Protein 5OCM (pdb70)

B-factor: mean 20.22, std 7.15, range [7.53, 66.17]

InterPro domains:
  IPR006115 6-phosphogluconate dehydrogenase, NADP-binding [PF03446] (6-160)
  IPR013328 6-phosphogluconate dehydrogenase, domain 2 [G3DSA:1.10.1040.10] (162-289)
  IPR015815 3-hydroxyisobutyrate dehydrogenase-related [PIRSF000103] (5-288)
  IPR036291 NAD(P)-binding domain superfamily [SSF51735] (5-160)
  IPR048666 NADPH-dependent reductive aminase-like, C-terminal domain [PF21761] (162-287)
  IPR051265 HIBADH-related NP60 subfamily [PTHR43580] (4-285)

CATH classification: 3.40.50.720 (+1 more: 1.10.1040.10)

Organism: Streptosporangium roseum (strain ATCC 12428 / DSM 43021 / JCM 3005 / KCTC 9067 / NCIMB 10171 / NRRL 2505 / NI 9100) (NCBI:txid479432)

Secondary structure (DSSP, 8-state):
---SEEEE--SHHHHHHHHHHHHTT--EEEE-SSSSS-HHHHHTT-EE-SSHHHHHHT-SEEEE--SSHHHHHHHHGGGTTTTTTSEEEE-----HHHHHHHHHHHHHTT-EEEEEEEES-TTTTTEEEEEEEEES-HHHHHHHHHHHGGGEEEEEEEES-TTHHHHHHHHHHHHHHHHHHHHHHHHHHHHTTT--HHHHHHHHHHHHHHHHHHHHHHHHHHHHT----SS-BHHHHHHHHHHHHHHHHHHT---HHHHHHHHHHHHHHHTT-TTSBGGGGHHHHSS---/----SEEEE--SHHHHHHHHHHHHTT--EEEE-SSTTS-HHHHHTT-EE-SSHHHHHHT-SEEEE--SSHHHHHHHHGGGTTTTTTSEEEE-----HHHHHHHHHHHHHTT-EEEEEEEES-TTTTTSTT-EEEEES-HHHHHHHHHHHGGG-TEEEEEES-TTHHHHHHHHHHHHHHHHHHHHHHHHHHHHTTT--HHHHHHHHHHHHHHHHHHHHHHHHHHHHT----SS-BHHHHHHHHHHHHHHHHHHT---HHHHHHHHHHHHHHHTT-TTSBGGGGHHHHSS--/---SEEEE--SHHHHHHHHHHHHTT--EEEE-SSTTS-HHHHHTT-EE-SSHHHHHHT-SEEEE--SSHHHHHHHHGGGTTTTTTSEEEE-----HHHHHHHHHHHHHTT-EEEEEEEES-TTTTTSTT-EEEEES-HHHHHHHHHHHGGG-TEEEEEES-TTHHHHHHHHHHHHHHHHHHHHHHHHHHHHTTT--HHHHHHHHHHHHHHHHHHHHHHHHHHHHT----SS-BHHHHHHHHHHHHHHHHHHT---HHHHHHHHHHHHHHHTT-TTSBGGGGHHHHS--/----SEEEE--SHHHHHHHHHHHHTT--EEEE-SSSSS-HHHHHTT-EE-SSHHHHHHT-SEEEE--SSHHHHHHHHGGGTTTTTTSEEEE-----HHHHHHHHHHHHHTT-EEEEEEEES-TTTTTEEEEEEEEES-HHHHHHHHHHHGGGEEEEEEEES-TTHHHHHHHHHHHHHHHHHHHHHHHHHHHHTTT--HHHHHHHHHHHHHHHHHHHHHHHHHHHHT----SS-BHHHHHHHHHHHHHHHHHHT---HHHHHHHHHHHHHHHTT-TTSBGGGGHHHHSS--/---SEEEE--SHHHHHHHHHHHHTT--EEEE-SSTTS-HHHHHTT-EE-SSHHHHHHT-SEEEE--SSHHHHHHHHGGGTTTTTTSEEEE-----HHHHHHHHHHHHHTT-EEEEEEEES-TTTTTEEEEEEEEES-HHHHHHHHHHHGGGEEEEEEEES-TTHHHHHHHHHHHHHHHHHHHHHHHHHHHHTTT--HHHHHHHHHHHHHHHHHHHHHHHHHHHHT--B-SS-BHHHHHHHHHHHHHHHHHHT---HHHHHHHHHHHHHHHTT-TTBBGGGGHHHH-/--SEEEE--SHHHHHHHHHHHHTT--EEEE-SSSSS-HHHHHHT-EE-SSHHHHHHH-SEEEE--SSHHHHHHHHGGGTTTTTTSEEEE-----HHHHHHHHHHHHHTT-EEEEEEEES-TTTTTSTT-EEEEES-HHHHHHHHHHHGGG-TEEEEEES-TTHHHHHHHHHHHHHHHHHHHHHHHHHHHHTTT--HHHHHHHHHHHHHHHHHHHHHHHHHHHHT--B-SS-BHHHHHHHHHHHHHHHHHHT---HHHHHHHHHHHHHHHTT-TTBBGGGGHHHHSS--

Foldseek 3Di:
DAWAEEEEAQDLQSVLQLVLLLVVPTAYEYEYPDPDSCVVVVVSPYHYDPALLRRLLRHQEYEYEHAELVVVCVSCVVCLPSQVNHEYEYAYADALVSQVVVVVVCVVSVHFYKYKYWPDGSVCFQDAPTAMEIEADPVVCVVCVVSVCSRYVNYYYDYHRRRPRNVVRVVVVVVVCLLVVVLVLVQLLVVLVVQHSVNCVVVSVVVVVVVVVVVVVLVVCVVVVHFAAPDAFLLRVLVVLVVVQVSCVVSVHDNVSSVVVNVLSVVCVVVVRRRGHPSNSVVSVPDDDD/DAAWAEEEEAQDQQSVLLLVLLLVVPTAYEYEYPDPDRCPVVVVSPHHYDPALQRRLLRHLEYEYEHAELVVVCVSCVVNLVSQANGEYEYAYADALVSQVVVVVVNVVSNHFYKYKYWPDGSVCFQDAPTAMEIEADPVVCVVCVVSVCSRYVNYDYDYHRRRPRNVVRVVVVVVVCLLVVVLVQVQLLVVLVPQHSVNCVVVSVVVVVVVVVVVVVLVVCVVVVHFAAPDAFLLRVLVVLVVVQVSCVVSVHDNVSSVVVNVLSVVCVVVVRRRGHPSNSVVSVPDDD/DAWAEEEEAQDQQSVLQLVLLLVVPTAYEYEYPDPDSCPVVVVSPYHYDPALLRRLLRHQEYEYEHAELVVVCVSCVVCLPSQVNHEYEYAYADALVSQVVVVVVCVVSVHHYKYKYWPDGSVCFQDQPTAMEIEADPVVCVVCVVSVCSRYVNYYYDYHRRRVRNVVRVVVVVVVCLLVVVLVLVQLLVVLVVQHSVNCVVVSVVVVVVVVVVVVVLVVCLVVVHFAAPDAFLLRVLVVLVVVQVSCVVSVHDNPSSVVVNVLSVVCVVVVRRRGHPSNSVVSVPDD/DLAWAEEEEAQDQQSVLQLVLLLVVPTAYEYEYPDPDSCPVVVVSPYHYDPALLRRLLRHLEYEYEHAELVVVCVSCVVNLQSQANGEYEYAYADALVSQVVVVVVNVVSNHFYKYKYWPDGSVCFQDAPTAMEIEADPVVCVVCVVSVCSRYVNYYYDYHRRRPRNVVRVVVVVVVCLLVVVLVQVQLLVVLVPQHSVNCVVVSVVVVVVVVVVVVVLVVCVVVVHFAAPDAFLLRVLVVLVVVQVSCVVSVHDNVSSVVVNVLSVVCVVVVRRRGHPSNSVVSVPDDD/DAWAEEEEAQDQQSVLQLVLLLVVPTAYEYEYPDPDSCPVVVVSRHHYDPALQRRLLRHQEYEYEHAELVVVCVSCVVNLVSQANHEYEYAYADALVSQVVVVVVNVVSNHFYKYKYWPDGSVCFQDAPTAMEIEADPVVCVVCVVSVCSRYVNYYYDYHRRRVRNVVRVVVVVVVCLLVVVLVLVQLLVVLVVQHSVNCVVVSVVVVVVVVVVVVVLVVCLVVVHFAAPDAFLLRVLVVLVVVQVSCVVSVHDNVSSVVVNVLSVVCVVVVRRRGHPSNSVVSVD/DWAEEEEAQDLQSVLQLVLLLVVPTAYEYEYPDPDSCVVVVVSHYHYAPALLRRLLPHLEYEYEHAELVVVCVSCVVNLVSQANGEYEYAYADALVSQVVVVVVNVVSNHFYKYKYWPDGSVCFQEAPTAMEIEADPVVCVVCVVSVCSRYVNYDYDYHRRRPRNVVRVVVVVVVCLLVVVLVQVQLLVCLVPQHSVNCVVVSVVVVVVVVVVVVVLVVCLVVVHFACPDAFLLRVLVVLVVVQVSCVVSVHDNVSSVVVNVLSVVCVVVVRRRGHPSNSVVSVPDDD

Sequence (1732 aa):
RDTDVTVLGLGLMGQALAGAFLKDGHATTVWNRSEGKAGQLAEQGAVLASSARDAAEASPLVVVCVSDHAAVRAVLDPLGDVLAGRVLVNLTSGTSEQARATAEWAAERGITYLDGAIMAIPQVVGTADAFLLYSGPEAAYEAHEPTLRSLGAGTTYLGADHGLSSLYDVALLGIMWGTLNSSFLHGAALLGTAKVEATTFAPFANRWIEAVTGFVSAYAGQVDQGAYPALDATIDTHVATVDHLIHESEAAGVNTELPRLVRTLADRALAGGQGGLGYAAMIEQFRSPSAMRDTDVTVLGLGLMGQALAGAFLKDGHATTVWNRSEGKAGQLAEQGAVLASSARDAAEASPLVVVCVSDHAAVRAVLDPLGDVLAGRVLVNLTSGTSEQARATAEWAAERGITYLDGAIMAIPQVVGTADAFLLYSGPEAAYEAHEPTLRSLGAGTTYLGADHGLSSLYDVALLGIMWGTLNSSFLHGAALLGTAKVEATTFAPFANRWIEAVTGFVSAYAGQVDQGAYPALDATIDTHVATVDHLIHESEAAGVNTELPRLVRTLADRALAGGQGGLGYAAMIEQFRSPSRDTDVTVLGLGLMGQALAGAFLKDGHATTVWNRSEGKAGQLAEQGAVLASSARDAAEASPLVVVCVSDHAAVRAVLDPLGDVLAGRVLVNLTSGTSEQARATAEWAAERGITYLDGAIMAIPQVVGTADAFLLYSGPEAAYEAHEPTLRSLGAGTTYLGADHGLSSLYDVALLGIMWGTLNSFLHGAALLGTAKVEATTFAPFANRWIEAVTGFVSAYAGQVDQGAYPALDATIDTHVATVDHLIHESEAAGVNTELPRLVRTLADRALAGGQGGLGYAAMIEQFRSPMRDTDVTVLGLGLMGQALAGAFLKDGHATTVWNRSEGKAGQLAEQGAVLASSARDAAEASPLVVVCVSDHAAVRAVLDPLGDVLAGRVLVNLTSGTSEQARATAEWAAERGITYLDGAIMAIPQVVGTADAFLLYSGPEAAYEAHEPTLRSLGAGTTYLGADHGLSSLYDVALLGIMWGTLNSFLHGAALLGTAKVEATTFAPFANRWIEAVTGFVSAYAGQVDQGAYPALDATIDTHVATVDHLIHESEAAGVNTELPRLVRTLADRALAGGQGGLGYAAMIEQFRSPSRDTDVTVLGLGLMGQALAGAFLKDGHATTVWNRSEGKAGQLAEQGAVLASSARDAAEASPLVVVCVSDHAAVRAVLDPLGDVLAGRVLVNLTSGTSEQARATAEWAAERGITYLDGAIMAIPQVVGTADAFLLYSGPEAAYEAHEPTLRSLGAGTTYLGADHGLSSLYDVALLGIMWGTLNSFLHGAALLGTAKVEATTFAPFANRWIEAVTGFVSAYAGQVDQGAYPALDATIDTHVATVDHLIHESEAAGVNTELPRLVRTLADRALAGGQGGLGYAAMIEQFRDTDVTVLGLGLMGQALAGAFLKDGHATTVWNRSEGKAGQLAEQGAVLASSARDAAEASPLVVVCVSDHAAVRAVLDPLGDVLAGRVLVNLTSGTSEQARATAEWAAERGITYLDGAIMAIPQVVGTADAFLLYSGPEAAYEAHEPTLRSLGAGTTYLGADHGLSSLYDVALLGIMWGTLNSFLHGAALLGTAKVEATTFAPFANRWIEAVTGFVSAYAGQVDQGAYPALDATIDTHVATVDHLIHESEAAGVNTELPRLVRTLADRALAGGQGGLGYAAMIEQFRSPS

Solvent-accessible surface area: 59428 Å² total; per-residue (Å²): 109,141,12,68,0,0,0,0,3,4,44,84,38,1,65,22,0,0,17,5,0,3,91,55,18,35,35,1,2,1,40,35,212,56,104,80,68,11,50,108,5,40,116,44,22,10,58,92,22,103,40,16,133,65,0,0,76,19,1,74,3,0,0,0,15,34,87,52,25,63,26,1,122,74,23,3,80,102,5,10,132,16,0,61,80,50,16,0,0,8,7,12,38,5,14,8,132,50,6,103,46,6,13,113,36,0,76,122,104,58,6,63,5,0,5,4,4,27,1,12,30,18,104,45,12,9,63,74,110,0,5,0,0,0,0,0,56,93,76,13,11,106,71,37,52,100,29,0,106,6,0,2,44,2,10,37,56,32,15,74,58,35,0,28,0,7,8,10,10,1,1,0,19,8,0,12,0,14,0,0,2,6,0,0,4,1,4,2,0,0,30,73,46,144,19,92,4,39,67,0,4,84,45,0,25,103,6,0,58,26,0,17,43,7,0,54,46,10,0,1,17,12,33,34,48,18,23,15,22,103,14,24,33,0,80,77,13,9,43,14,1,36,16,3,18,103,13,0,102,92,31,37,3,1,13,24,28,2,108,23,13,63,59,0,1,57,75,0,53,94,57,68,28,8,50,61,1,1,0,0,0,0,83,32,0,100,64,91,47,150,139,57,127,12,68,0,0,0,0,2,1,36,84,35,1,64,22,0,0,16,4,0,1,83,54,18,35,37,0,2,1,41,34,212,57,108,79,72,13,48,105,12,42,117,37,21,9,60,94,22,107,40,11,50,60,0,0,104,10,0,72,1,0,0,0,15,33,87,50,34,65,26,1,109,72,18,4,104,91,0,12,140,21,0,53,77,51,15,0,0,8,6,12,39,6,12,12,121,48,6,115,50,6,14,123,49,1,76,102,110,54,7,62,5,0,6,4,5,26,1,12,29,17,104,43,12,11,63,73,109,0,4,0,0,0,0,0,52,97,79,12,14,106,71,32,38,96,26,0,47,7,0,2,74,3,16,34,56,33,16,75,76,38,1,29,0,8,12,10,8,1,1,0,17,8,0,14,1,14,0,0,2,5,0,0,5,1,3,2,0,0,26,70,46,129,21,84,3,35,66,0,4,82,39,0,17,91,6,0,92,29,0,16,43,6,0,56,49,10,0,2,20,11,35,36,48,16,23,17,22,103,11,25,33,0,76,78,12,11,45,15,1,36,16,3,17,101,10,0,104,90,31,39,4,3,17,37,28,2,116,29,13,61,61,0,1,59,78,0,53,94,56,68,23,8,51,61,1,1,0,0,0,0,89,30,1,102,63,96,100,176,129,7,70,0,0,0,0,3,3,43,86,34,1,68,22,0,0,14,5,0,1,84,56,18,35,28,1,3,1,41,34,210,56,169,79,67,12,48,107,10,41,117,36,18,9,44,93,21,104,41,15,132,71,0,0,81,15,0,73,3,0,0,0,16,35,88,55,21,58,28,1,116,75,22,3,81,91,4,11,134,15,0,63,82,51,17,0,0,8,7,12,38,6,13,8,138,49,5,104,49,7,12,114,36,0,76,122,105,62,7,54,6,0,5,4,5,25,1,11,31,18,103,43,13,9,63,73,110,0,5,0,0,0,0,0,56,97,79,10,12,90,71,37,52,98,29,0,107,6,0,1,43,2,10,32,56,32,15,74,55,35,0,24,0,8,9,9,10,1,2,0,19,8,0,14,0,13,0,0,1,5,0,0,4,2,3,1,0,0,26,69,46,138,22,92,4,36,66,0,5,82,40,0,18,91,6,0,92,30,0,17,44,7,0,53,42,9,0,0,18,10,35,34,49,16,21,14,22,96,10,22,31,0,78,79,12,10,41,12,1,33,14,2,9,98,12,0,88,88,34,36,3,2,19,38,29,3,115,29,13,66,62,0,2,59,87,0,55,94,57,69,26,9,51,59,1,2,0,0,0,0,85,27,0,101,69,137,214,163,112,12,70,0,0,0,0,3,3,42,82,35,1,66,22,0,0,15,5,0,1,83,56,18,35,36,1,2,1,45,35,204,58,167,81,54,10,47,106,10,43,117,35,23,10,31,74,15,102,42,14,94,66,0,0,89,16,2,74,1,0,0,0,14,33,86,52,31,73,27,1,67,75,22,2,75,80,6,9,98,15,0,51,76,57,18,0,0,9,6,11,40,6,14,11,123,46,5,120,52,7,14,136,45,0,78,110,78,53,6,54,6,0,5,4,5,27,1,11,29,17,102,44,12,8,64,80,117,0,5,0,0,0,0,0,54,54,81,10,18,65,73,32,56,99,27,0,105,6,0,2,46,19,10,39,72,33,15,75,75,36,2,31,0,8,12,9,8,1,1,0,17,8,0,13,0,14,0,0,2,5,0,0,4,1,4,1,0,0,22,73,46,133,20,86,4,33,66,0,5,83,38,0,19,95,6,0,95,29,0,17,44,8,0,54,47,10,0,2,18,11,35,34,48,16,21,14,22,102,13,25,33,0,76,78,12,10,44,13,1,37,16,3,11,99,10,0,88,89,30,59,15,29,20,53,29,2,106,30,13,60,61,0,1,60,78,0,51,93,57,68,24,8,50,60,1,2,0,0,0,0,88,31,0,100,64,98,104,111,137,10,68,0,0,0,0,3,2,41,88,36,1,64,22,0,0,14,4,0,1,83,53,14,34,35,1,3,1,40,34,210,58,178,78,78,13,47,115,10,41,113,36,22,9,58,94,22,107,41,12,111,65,0,0,77,16,1,72,2,0,0,0,15,33,87,54,30,70,27,1,102,74,17,5,114,91,0,13,140,18,0,54,82,47,16,0,0,8,7,11,39,5,14,7,137,52,5,105,49,7,14,112,51,0,76,122,99,55,6,54,5,0,4,3,4,26,1,13,35,15,102,44,12,9,62,72,111,0,5,0,0,0,0,0,54,92,76,10,12,107,70,37,52,98,28,0,107,7,0,1,44,2,10,35,56,32,15,74,57,35,0,26,0,8,10,10,9,1,1,0,17,8,0,13,0,13,0,0,2,5,0,0,4,1,3,1,0,0,30,74,44,114,18,91,4,36,66,0,4,83,42,0,18,68,6,0,92,30,0,17,43,6,0,54,42,9,0,0,24,10,34,35,47,17,22,12,21,92,9,24,32,0,77,78,13,12,42,12,1,36,15,3,12,100,15,0,85,93,32,36,4,2,19,38,30,1,106,30,14,62,60,0,1,59,93,0,53,94,56,68,25,9,51,58,1,2,0,0,0,0,87,33,0,137,174,18,67,0,0,0,0,3,2,39,87,36,1,58,21,0,0,14,5,0,1,85,56,20,35,39,1,3,1,42,34,210,57,130,77,92,11,46,128,9,41,119,41,22,10,82,91,21,106,41,14,82,77,0,0,47,24,1,73,1,0,0,0,14,33,86,51,32,72,28,1,69,75,21,2,78,93,5,9,116,28,0,53,75,54,16,0,0,8,6,11,41,6,14,9,120,46,5,120,51,6,14,65,40,0,77,87,106,52,6,59,5,0,6,3,6,26,1,12,37,14,104,42,13,11,61,74,106,0,2,0,0,0,0,0,54,97,78,12,23,94,72,33,53,92,26,0,45,6,0,2,69,3,17,38,55,35,15,73,71,36,1,32,0,6,10,12,9,1,2,0,18,8,0,15,0,13,0,0,2,5,0,0,5,1,4,2,0,1,17,68,49,171,22,85,4,35,67,0,4,83,42,0,17,92,6,1,103,31,0,29,44,8,0,54,43,10,0,0,18,11,33,35,49,17,21,13,22,101,9,24,30,0,76,78,13,11,41,14,1,36,16,3,17,100,12,0,104,89,35,36,5,2,16,30,28,1,105,28,14,60,59,0,1,59,74,0,52,94,57,67,21,9,51,60,1,1,0,0,0,0,89,32,0,99,64,93,97

Radius of gyration: 35.83 Å; Cα contacts (8 Å, |Δi|>4): 3788; chains: 6; bounding box: 91×90×86 Å

Structure (mmCIF, N/CA/C/O backbone):
data_5OCM
#
_entry.id   5OCM
#
_cell.length_a   92.811
_cell.length_b   152.434
_cell.length_c   251.598
_cell.angle_alpha   90.00
_cell.angle_beta   90.00
_cell.angle_gamma   90.00
#
_symmetry.space_group_name_H-M   'C 2 2 21'
#
loop_
_entity.id
_entity.type
_entity.pdbx_description
1 polymer 'NAD_Gly3P_dh, NAD-dependent glycerol-3-phosphate dehydrogenase'
2 non-polymer 'NADP NICOTINAMIDE-ADENINE-DINUCLEOTIDE PHOSPHATE'
3 non-polymer '2,2,2-trifluoromethyl acetophenone hydrate'
4 non-polymer 'MAGNESIUM ION'
5 water water
#
loop_
_atom_site.group_PDB
_atom_site.id
_atom_site.type_symbol
_atom_site.label_atom_id
_atom_site.label_alt_id
_atom_site.label_comp_id
_atom_site.label_asym_id
_atom_site.label_entity_id
_atom_site.label_seq_id
_atom_site.pdbx_PDB_ins_code
_atom_site.Cartn_x
_atom_site.Cartn_y
_atom_site.Cartn_z
_atom_site.occupancy
_atom_site.B_iso_or_equiv
_atom_site.auth_seq_id
_atom_site.auth_comp_id
_atom_site.auth_asym_id
_atom_site.auth_atom_id
_atom_site.pdbx_PDB_model_num
ATOM 1 N N . ARG A 1 2 ? 43.502 -73.387 56.966 1.00 44.22 2 ARG A N 1
ATOM 2 C CA . ARG A 1 2 ? 44.257 -72.190 56.411 1.00 41.44 2 ARG A CA 1
ATOM 3 C C . ARG A 1 2 ? 43.842 -70.889 57.160 1.00 38.17 2 ARG A C 1
ATOM 4 O O . ARG A 1 2 ? 42.657 -70.623 57.305 1.00 39.70 2 ARG A O 1
ATOM 6 N N . ASP A 1 3 ? 44.773 -70.018 57.483 1.00 35.66 3 ASP A N 1
ATOM 7 C CA . ASP A 1 3 ? 44.439 -68.652 58.009 1.00 39.34 3 ASP A CA 1
ATOM 8 C C . ASP A 1 3 ? 44.211 -67.745 56.793 1.00 29.25 3 ASP A C 1
ATOM 9 O O . ASP A 1 3 ? 44.990 -67.793 55.848 1.00 31.12 3 ASP A O 1
ATOM 14 N N . THR A 1 4 ? 43.139 -66.964 56.823 1.00 21.56 4 THR A N 1
ATOM 15 C CA . THR A 1 4 ? 42.782 -66.130 55.716 1.00 18.30 4 THR A CA 1
ATOM 16 C C . THR A 1 4 ? 42.525 -64.721 56.220 1.00 18.84 4 THR A C 1
ATOM 17 O O . THR A 1 4 ? 42.489 -64.480 57.388 1.00 17.16 4 THR A O 1
ATOM 21 N N . ASP A 1 5 ? 42.364 -63.790 55.302 1.00 17.70 5 ASP A N 1
ATOM 22 C CA . ASP A 1 5 ? 42.180 -62.372 55.625 1.00 17.07 5 ASP A CA 1
ATOM 23 C C . ASP A 1 5 ? 40.713 -62.012 55.858 1.00 15.58 5 ASP A C 1
ATOM 24 O O . ASP A 1 5 ? 40.418 -61.124 56.642 1.00 17.40 5 ASP A O 1
ATOM 29 N N . VAL A 1 6 ? 39.809 -62.698 55.138 1.00 14.80 6 VAL A N 1
ATOM 30 C CA . VAL A 1 6 ? 38.397 -62.382 55.169 1.00 15.52 6 VAL A CA 1
ATOM 31 C C . VAL A 1 6 ? 37.573 -63.640 54.918 1.00 14.93 6 VAL A C 1
ATOM 32 O O . VAL A 1 6 ? 37.965 -64.489 54.148 1.00 14.42 6 VAL A O 1
ATOM 36 N N . THR A 1 7 ? 36.481 -63.778 55.653 1.00 13.38 7 THR A N 1
ATOM 37 C CA . THR A 1 7 ? 35.475 -64.828 55.507 1.00 12.63 7 THR A CA 1
ATOM 38 C C . THR A 1 7 ? 34.157 -64.217 54.983 1.00 12.66 7 THR A C 1
ATOM 39 O O . THR A 1 7 ? 33.757 -63.152 55.447 1.00 12.10 7 THR A O 1
ATOM 43 N N . VAL A 1 8 ? 33.530 -64.888 54.002 1.00 11.85 8 VAL A N 1
ATOM 44 C CA . VAL A 1 8 ? 32.215 -64.567 53.562 1.00 11.69 8 VAL A CA 1
ATOM 45 C C . VAL A 1 8 ? 31.279 -65.741 53.914 1.00 12.92 8 VAL A C 1
ATOM 46 O O . VAL A 1 8 ? 31.527 -66.911 53.509 1.00 14.34 8 VAL A O 1
ATOM 50 N N . LEU A 1 9 ? 30.240 -65.437 54.704 1.00 13.43 9 LEU A N 1
ATOM 51 C CA . LEU A 1 9 ? 29.164 -66.364 55.001 1.00 12.07 9 LEU A CA 1
ATOM 52 C C . LEU A 1 9 ? 27.941 -65.975 54.191 1.00 14.74 9 LEU A C 1
ATOM 53 O O . LEU A 1 9 ? 27.399 -64.890 54.385 1.00 11.96 9 LEU A O 1
ATOM 58 N N . GLY A 1 10 ? 27.530 -66.870 53.301 1.00 13.77 10 GLY A N 1
ATOM 59 C CA . GLY A 1 10 ? 26.391 -66.684 52.424 1.00 12.87 10 GLY A CA 1
ATOM 60 C C . GLY A 1 10 ? 26.859 -66.483 51.000 1.00 13.05 10 GLY A C 1
ATOM 61 O O . GLY A 1 10 ? 27.536 -65.495 50.704 1.00 14.41 10 GLY A O 1
ATOM 62 N N . LEU A 1 11 ? 26.537 -67.441 50.140 1.00 12.72 11 LEU A N 1
ATOM 63 C CA . LEU A 1 11 ? 27.000 -67.465 48.759 1.00 13.94 11 LEU A CA 1
ATOM 64 C C . LEU A 1 11 ? 25.836 -67.505 47.794 1.00 16.04 11 LEU A C 1
ATOM 65 O O . LEU A 1 11 ? 25.838 -68.284 46.830 1.00 18.62 11 LEU A O 1
ATOM 70 N N . GLY A 1 12 ? 24.908 -66.587 48.005 1.00 15.58 12 GLY A N 1
ATOM 71 C CA . GLY A 1 12 ? 23.894 -66.273 46.980 1.00 15.41 12 GLY A CA 1
ATOM 72 C C . GLY A 1 12 ? 24.490 -65.467 45.868 1.00 13.85 12 GLY A C 1
ATOM 73 O O . GLY A 1 12 ? 25.709 -65.362 45.734 1.00 12.78 12 GLY A O 1
ATOM 74 N N . LEU A 1 13 ? 23.638 -64.880 45.018 1.00 13.98 13 LEU A N 1
ATOM 75 C CA . LEU A 1 13 ? 24.136 -64.049 43.917 1.00 15.07 13 LEU A CA 1
ATOM 76 C C . LEU A 1 13 ? 25.064 -62.960 44.460 1.00 14.71 13 LEU A C 1
ATOM 77 O O . LEU A 1 13 ? 26.095 -62.665 43.876 1.00 13.88 13 LEU A O 1
ATOM 82 N N . MET A 1 14 ? 24.702 -62.359 45.593 1.00 13.29 14 MET A N 1
ATOM 83 C CA . MET A 1 14 ? 25.503 -61.267 46.105 1.00 14.48 14 MET A CA 1
ATOM 84 C C . MET A 1 14 ? 26.735 -61.746 46.864 1.00 15.30 14 MET A C 1
ATOM 85 O O . MET A 1 14 ? 27.848 -61.247 46.667 1.00 14.96 14 MET A O 1
ATOM 90 N N . GLY A 1 15 ? 26.549 -62.718 47.753 1.00 15.87 15 GLY A N 1
ATOM 91 C CA . GLY A 1 15 ? 27.706 -63.297 48.443 1.00 15.11 15 GLY A CA 1
ATOM 92 C C . GLY A 1 15 ? 28.783 -63.800 47.518 1.00 15.67 15 GLY A C 1
ATOM 93 O O . GLY A 1 15 ? 29.969 -63.646 47.795 1.00 15.17 15 GLY A O 1
ATOM 94 N N . GLN A 1 16 ? 28.401 -64.398 46.420 1.00 14.42 16 GLN A N 1
ATOM 95 C CA . GLN A 1 16 ? 29.389 -64.848 45.434 1.00 16.28 16 GLN A CA 1
ATOM 96 C C . GLN A 1 16 ? 30.211 -63.685 44.897 1.00 14.76 16 GLN A C 1
ATOM 97 O O . GLN A 1 16 ? 31.444 -63.821 44.714 1.00 14.93 16 GLN A O 1
ATOM 103 N N . ALA A 1 17 ? 29.543 -62.557 44.619 1.00 13.52 17 ALA A N 1
ATOM 104 C CA . ALA A 1 17 ? 30.217 -61.375 44.104 1.00 13.05 17 ALA A CA 1
ATOM 105 C C . ALA A 1 17 ? 31.143 -60.765 45.183 1.00 12.39 17 ALA A C 1
ATOM 106 O O . ALA A 1 17 ? 32.241 -60.292 44.887 1.00 12.98 17 ALA A O 1
ATOM 108 N N . LEU A 1 18 ? 30.689 -60.760 46.434 1.00 12.45 18 LEU A N 1
ATOM 109 C CA . LEU A 1 18 ? 31.527 -60.230 47.506 1.00 12.67 18 LEU A CA 1
ATOM 110 C C . LEU A 1 18 ? 32.834 -61.043 47.609 1.00 13.09 18 LEU A C 1
ATOM 111 O O . LEU A 1 18 ? 33.952 -60.475 47.627 1.00 12.55 18 LEU A O 1
ATOM 116 N N . ALA A 1 19 ? 32.700 -62.362 47.719 1.00 12.68 19 ALA A N 1
ATOM 117 C CA . ALA A 1 19 ? 33.866 -63.258 47.786 1.00 13.44 19 ALA A CA 1
ATOM 118 C C . ALA A 1 19 ? 34.761 -63.097 46.559 1.00 13.14 19 ALA A C 1
ATOM 119 O O . ALA A 1 19 ? 35.982 -63.002 46.699 1.00 12.67 19 ALA A O 1
ATOM 121 N N . GLY A 1 20 ? 34.163 -63.033 45.373 1.00 12.56 20 GLY A N 1
ATOM 122 C CA . GLY A 1 20 ? 34.950 -62.796 44.160 1.00 14.89 20 GLY A CA 1
ATOM 123 C C . GLY A 1 20 ? 35.763 -61.506 44.160 1.00 13.87 20 GLY A C 1
ATOM 124 O O . GLY A 1 20 ? 36.902 -61.475 43.685 1.00 14.32 20 GLY A O 1
ATOM 125 N N . ALA A 1 21 ? 35.192 -60.428 44.717 1.00 14.24 21 ALA A N 1
ATOM 126 C CA . ALA A 1 21 ? 35.876 -59.147 44.772 1.00 13.31 21 ALA A CA 1
ATOM 127 C C . ALA A 1 21 ? 37.020 -59.173 45.753 1.00 14.13 21 ALA A C 1
ATOM 128 O O . ALA A 1 21 ? 38.104 -58.614 45.482 1.00 14.84 21 ALA A O 1
ATOM 130 N N . PHE A 1 22 ? 36.835 -59.829 46.891 1.00 13.28 22 PHE A N 1
ATOM 131 C CA . PHE A 1 22 ? 37.929 -59.984 47.834 1.00 13.21 22 PHE A CA 1
ATOM 132 C C . PHE A 1 22 ? 39.082 -60.778 47.196 1.00 14.30 22 PHE A C 1
ATOM 133 O O . PHE A 1 22 ? 40.246 -60.391 47.356 1.00 15.31 22 PHE A O 1
ATOM 141 N N . LEU A 1 23 ? 38.756 -61.823 46.447 1.00 14.61 23 LEU A N 1
ATOM 142 C CA . LEU A 1 23 ? 39.762 -62.645 45.793 1.00 14.98 23 LEU A CA 1
ATOM 143 C C . LEU A 1 23 ? 40.501 -61.871 44.694 1.00 15.33 23 LEU A C 1
ATOM 144 O O . LEU A 1 23 ? 41.743 -61.960 44.595 1.00 16.98 23 LEU A O 1
ATOM 149 N N . LYS A 1 24 ? 39.764 -61.089 43.909 1.00 16.66 24 LYS A N 1
ATOM 150 C CA . LYS A 1 24 ? 40.357 -60.245 42.844 1.00 18.03 24 LYS A CA 1
ATOM 151 C C . LYS A 1 24 ? 41.379 -59.282 43.349 1.00 17.41 24 LYS A C 1
ATOM 152 O O . LYS A 1 24 ? 42.374 -58.984 42.663 1.00 17.40 24 LYS A O 1
ATOM 158 N N . ASP A 1 25 ? 41.174 -58.762 44.559 1.00 15.84 25 ASP A N 1
ATOM 159 C CA . ASP A 1 25 ? 42.122 -57.843 45.163 1.00 18.48 25 ASP A CA 1
ATOM 160 C C . ASP A 1 25 ? 43.208 -58.490 45.991 1.00 17.64 25 ASP A C 1
ATOM 161 O O . ASP A 1 25 ? 43.935 -57.799 46.695 1.00 19.29 25 ASP A O 1
ATOM 166 N N . GLY A 1 26 ? 43.310 -59.802 45.907 1.00 16.01 26 GLY A N 1
ATOM 167 C CA . GLY A 1 26 ? 44.454 -60.513 46.461 1.00 17.06 26 GLY A CA 1
ATOM 168 C C . GLY A 1 26 ? 44.236 -60.947 47.880 1.00 15.57 26 GLY A C 1
ATOM 169 O O . GLY A 1 26 ? 45.161 -61.424 48.490 1.00 17.10 26 GLY A O 1
ATOM 170 N N . HIS A 1 27 ? 43.050 -60.769 48.444 1.00 13.57 27 HIS A N 1
ATOM 171 C CA . HIS A 1 27 ? 42.830 -61.177 49.852 1.00 15.44 27 HIS A CA 1
ATOM 172 C C . HIS A 1 27 ? 42.628 -62.696 49.945 1.00 14.82 27 HIS A C 1
ATOM 173 O O . HIS A 1 27 ? 41.875 -63.283 49.167 1.00 15.70 27 HIS A O 1
ATOM 180 N N . ALA A 1 28 ? 43.279 -63.336 50.904 1.00 14.43 28 ALA A N 1
ATOM 181 C CA . ALA A 1 28 ? 42.980 -64.720 51.216 1.00 15.57 28 ALA A CA 1
ATOM 182 C C . ALA A 1 28 ? 41.568 -64.806 51.776 1.00 15.77 28 ALA A C 1
ATOM 183 O O . ALA A 1 28 ? 41.270 -64.127 52.769 1.00 15.93 28 ALA A O 1
ATOM 185 N N . THR A 1 29 ? 40.744 -65.619 51.152 1.00 13.40 29 THR A N 1
ATOM 186 C CA . THR A 1 29 ? 39.320 -65.618 51.398 1.00 13.72 29 THR A CA 1
ATOM 187 C C . THR A 1 29 ? 38.804 -67.014 51.691 1.00 14.48 29 THR A C 1
ATOM 188 O O . THR A 1 29 ? 38.985 -67.945 50.896 1.00 14.61 29 THR A O 1
ATOM 192 N N . THR A 1 30 ? 38.128 -67.161 52.829 1.00 13.46 30 THR A N 1
ATOM 193 C CA . THR A 1 30 ? 37.396 -68.371 53.183 1.00 13.28 30 THR A CA 1
ATOM 194 C C . THR A 1 30 ? 35.892 -68.126 52.972 1.00 13.19 30 THR A C 1
ATOM 195 O O . THR A 1 30 ? 35.368 -67.043 53.285 1.00 14.06 30 THR A O 1
ATOM 199 N N . VAL A 1 31 ? 35.200 -69.095 52.380 1.00 11.73 31 VAL A N 1
ATOM 200 C CA . VAL A 1 31 ? 33.789 -69.014 52.143 1.00 12.44 31 VAL A CA 1
ATOM 201 C C . VAL A 1 31 ? 32.991 -70.177 52.711 1.00 12.34 31 VAL A C 1
ATOM 202 O O . VAL A 1 31 ? 33.501 -71.270 52.884 1.00 15.09 31 VAL A O 1
ATOM 206 N N . TRP A 1 32 ? 31.701 -69.934 52.970 1.00 12.62 32 TRP A N 1
ATOM 207 C CA . TRP A 1 32 ? 30.775 -70.954 53.451 1.00 12.93 32 TRP A CA 1
ATOM 208 C C . TRP A 1 32 ? 29.377 -70.562 53.034 1.00 14.56 32 TRP A C 1
ATOM 209 O O . TRP A 1 32 ? 29.022 -69.370 52.985 1.00 13.72 32 TRP A O 1
ATOM 220 N N . ASN A 1 33 ? 28.561 -71.569 52.750 1.00 15.12 33 ASN A N 1
ATOM 221 C CA . ASN A 1 33 ? 27.133 -71.418 52.434 1.00 14.59 33 ASN A CA 1
ATOM 222 C C . ASN A 1 33 ? 26.384 -72.572 53.071 1.00 16.30 33 ASN A C 1
ATOM 223 O O . ASN A 1 33 ? 26.915 -73.694 53.126 1.00 16.46 33 ASN A O 1
ATOM 228 N N . ARG A 1 34 ? 25.157 -72.335 53.499 1.00 16.67 34 ARG A N 1
ATOM 229 C CA . ARG A 1 34 ? 24.319 -73.421 54.080 1.00 18.22 34 ARG A CA 1
ATOM 230 C C . ARG A 1 34 ? 24.215 -74.601 53.159 1.00 18.77 34 ARG A C 1
ATOM 231 O O . ARG A 1 34 ? 24.427 -75.710 53.592 1.00 21.17 34 ARG A O 1
ATOM 239 N N . SER A 1 35 ? 23.879 -74.355 51.907 1.00 19.62 35 SER A N 1
ATOM 240 C CA . SER A 1 35 ? 23.784 -75.407 50.887 1.00 20.83 35 SER A CA 1
ATOM 241 C C . SER A 1 35 ? 25.089 -75.626 50.172 1.00 22.02 35 SER A C 1
ATOM 242 O O . SER A 1 35 ? 25.708 -74.678 49.718 1.00 17.36 35 SER A O 1
ATOM 245 N N . GLU A 1 36 ? 25.512 -76.888 50.063 1.00 24.98 36 GLU A N 1
ATOM 246 C CA . GLU A 1 36 ? 26.773 -77.269 49.363 1.00 26.58 36 GLU A CA 1
ATOM 247 C C . GLU A 1 36 ? 26.589 -77.074 47.878 1.00 27.29 36 GLU A C 1
ATOM 248 O O . GLU A 1 36 ? 25.465 -77.031 47.390 1.00 26.54 36 GLU A O 1
ATOM 250 N N . GLY A 1 37 ? 27.684 -76.871 47.135 1.00 30.67 37 GLY A N 1
ATOM 251 C CA . GLY A 1 37 ? 27.614 -76.741 45.659 1.00 33.11 37 GLY A CA 1
ATOM 252 C C . GLY A 1 37 ? 27.403 -75.376 45.023 1.00 36.46 37 GLY A C 1
ATOM 253 O O . GLY A 1 37 ? 27.084 -75.269 43.854 1.00 44.78 37 GLY A O 1
ATOM 254 N N . LYS A 1 38 ? 27.563 -74.310 45.784 1.00 31.30 38 LYS A N 1
ATOM 255 C CA . LYS A 1 38 ? 27.463 -72.951 45.214 1.00 31.08 38 LYS A CA 1
ATOM 256 C C . LYS A 1 38 ? 28.868 -72.328 45.031 1.00 26.16 38 LYS A C 1
ATOM 257 O O . LYS A 1 38 ? 28.952 -71.179 44.690 1.00 29.54 38 LYS A O 1
ATOM 261 N N . ALA A 1 39 ? 29.924 -73.052 45.423 1.00 20.21 39 ALA A N 1
ATOM 262 C CA . ALA A 1 39 ? 31.252 -72.434 45.624 1.00 18.64 39 ALA A CA 1
ATOM 263 C C . ALA A 1 39 ? 32.284 -72.939 44.609 1.00 18.26 39 ALA A C 1
ATOM 264 O O . ALA A 1 39 ? 33.483 -72.729 44.772 1.00 17.34 39 ALA A O 1
ATOM 266 N N . GLY A 1 40 ? 31.836 -73.635 43.564 1.00 17.18 40 GLY A N 1
ATOM 267 C CA . GLY A 1 40 ? 32.757 -74.265 42.617 1.00 20.38 40 GLY A CA 1
ATOM 268 C C . GLY A 1 40 ? 33.683 -73.256 41.882 1.00 18.64 40 GLY A C 1
ATOM 269 O O . GLY A 1 40 ? 34.931 -73.472 41.789 1.00 17.46 40 GLY A O 1
ATOM 270 N N . GLN A 1 41 ? 33.083 -72.201 41.346 1.00 19.08 41 GLN A N 1
ATOM 271 C CA . GLN A 1 41 ? 33.814 -71.157 40.658 1.00 18.66 41 GLN A CA 1
ATOM 272 C C . GLN A 1 41 ? 34.748 -70.385 41.640 1.00 17.04 41 GLN A C 1
ATOM 273 O O . GLN A 1 41 ? 35.894 -70.070 41.311 1.00 14.34 41 GLN A O 1
ATOM 277 N N . LEU A 1 42 ? 34.254 -70.100 42.841 1.00 14.69 42 LEU A N 1
ATOM 278 C CA . LEU A 1 42 ? 35.040 -69.457 43.845 1.00 15.45 42 LEU A CA 1
ATOM 279 C C . LEU A 1 42 ? 36.295 -70.290 44.244 1.00 15.77 42 LEU A C 1
ATOM 280 O O . LEU A 1 42 ? 37.394 -69.727 44.416 1.00 13.52 42 LEU A O 1
ATOM 285 N N . ALA A 1 43 ? 36.104 -71.609 44.401 1.00 15.72 43 ALA A N 1
ATOM 286 C CA . ALA A 1 43 ? 37.226 -72.472 44.692 1.00 16.62 43 ALA A CA 1
ATOM 287 C C . ALA A 1 43 ? 38.269 -72.397 43.574 1.00 17.10 43 ALA A C 1
ATOM 288 O O . ALA A 1 43 ? 39.463 -72.307 43.839 1.00 16.29 43 ALA A O 1
ATOM 290 N N . GLU A 1 44 ? 37.838 -72.413 42.325 1.00 16.77 44 GLU A N 1
ATOM 291 C CA . GLU A 1 44 ? 38.778 -72.276 41.224 1.00 17.77 44 GLU A CA 1
ATOM 292 C C . GLU A 1 44 ? 39.536 -70.947 41.227 1.00 18.75 44 GLU A C 1
ATOM 293 O O . GLU A 1 44 ? 40.644 -70.890 40.733 1.00 16.02 44 GLU A O 1
ATOM 299 N N . GLN A 1 45 ? 38.932 -69.902 41.803 1.00 15.13 45 GLN A N 1
ATOM 300 C CA . GLN A 1 45 ? 39.569 -68.609 41.947 1.00 15.23 45 GLN A CA 1
ATOM 301 C C . GLN A 1 45 ? 40.447 -68.490 43.172 1.00 13.87 45 GLN A C 1
ATOM 302 O O . GLN A 1 45 ? 41.116 -67.480 43.375 1.00 13.22 45 GLN A O 1
ATOM 308 N N . GLY A 1 46 ? 40.447 -69.524 44.026 1.00 14.03 46 GLY A N 1
ATOM 309 C CA . GLY A 1 46 ? 41.326 -69.598 45.195 1.00 14.18 46 GLY A CA 1
ATOM 310 C C . GLY A 1 46 ? 40.666 -69.488 46.542 1.00 13.57 46 GLY A C 1
ATOM 311 O O . GLY A 1 46 ? 41.352 -69.435 47.563 1.00 13.90 46 GLY A O 1
ATOM 312 N N . ALA A 1 47 ? 39.329 -69.431 46.577 1.00 16.14 47 ALA A N 1
ATOM 313 C CA . ALA A 1 47 ? 38.644 -69.384 47.862 1.00 14.49 47 ALA A CA 1
ATOM 314 C C . ALA A 1 47 ? 38.850 -70.710 48.602 1.00 16.30 47 ALA A C 1
ATOM 315 O O . ALA A 1 47 ? 38.896 -71.779 47.961 1.00 15.44 47 ALA A O 1
ATOM 317 N N . VAL A 1 48 ? 38.967 -70.641 49.911 1.00 14.45 48 VAL A N 1
ATOM 318 C CA . VAL A 1 48 ? 39.021 -71.828 50.755 1.00 16.02 48 VAL A CA 1
ATOM 319 C C . VAL A 1 48 ? 37.590 -72.201 51.166 1.00 18.02 48 VAL A C 1
ATOM 320 O O . VAL A 1 48 ? 36.904 -71.362 51.779 1.00 16.09 48 VAL A O 1
ATOM 324 N N . LEU A 1 49 ? 37.130 -73.411 50.840 1.00 18.60 49 LEU A N 1
ATOM 325 C CA . LEU A 1 49 ? 35.731 -73.806 51.142 1.00 20.47 49 LEU A CA 1
ATOM 326 C C . LEU A 1 49 ? 35.685 -74.423 52.520 1.00 21.16 49 LEU A C 1
ATOM 327 O O . LEU A 1 49 ? 36.193 -75.531 52.722 1.00 19.63 49 LEU A O 1
ATOM 332 N N . ALA A 1 50 ? 35.097 -73.733 53.469 1.00 16.81 50 ALA A N 1
ATOM 333 C CA . ALA A 1 50 ? 34.983 -74.246 54.850 1.00 17.96 50 ALA A CA 1
ATOM 334 C C . ALA A 1 50 ? 33.840 -75.256 54.888 1.00 20.23 50 ALA A C 1
ATOM 335 O O . ALA A 1 50 ? 32.856 -75.084 54.224 1.00 19.00 50 ALA A O 1
ATOM 337 N N . SER A 1 51 ? 33.970 -76.271 55.730 1.00 21.71 51 SER A N 1
ATOM 338 C CA . SER A 1 51 ? 32.900 -77.272 55.892 1.00 22.92 51 SER A CA 1
ATOM 339 C C . SER A 1 51 ? 31.739 -76.750 56.743 1.00 20.68 51 SER A C 1
ATOM 340 O O . SER A 1 51 ? 30.628 -77.243 56.593 1.00 24.29 51 SER A O 1
ATOM 343 N N . SER A 1 52 ? 31.985 -75.771 57.610 1.00 18.51 52 SER A N 1
ATOM 344 C CA . SER A 1 52 ? 30.957 -75.279 58.490 1.00 18.02 52 SER A CA 1
ATOM 345 C C . SER A 1 52 ? 31.096 -73.786 58.689 1.00 16.67 52 SER A C 1
ATOM 346 O O . SER A 1 52 ? 32.166 -73.241 58.484 1.00 14.90 52 SER A O 1
ATOM 349 N N . ALA A 1 53 ? 30.009 -73.130 59.106 1.00 17.57 53 ALA A N 1
ATOM 350 C CA . ALA A 1 53 ? 30.058 -71.713 59.382 1.00 15.59 53 ALA A CA 1
ATOM 351 C C . ALA A 1 53 ? 31.042 -71.429 60.499 1.00 14.78 53 ALA A C 1
ATOM 352 O O . ALA A 1 53 ? 31.740 -70.444 60.481 1.00 12.53 53 ALA A O 1
ATOM 354 N N . ARG A 1 54 ? 31.079 -72.325 61.508 1.00 16.62 54 ARG A N 1
ATOM 355 C CA . ARG A 1 54 ? 32.014 -72.104 62.609 1.00 17.81 54 ARG A CA 1
ATOM 356 C C . ARG A 1 54 ? 33.473 -72.145 62.126 1.00 15.41 54 ARG A C 1
ATOM 357 O O . ARG A 1 54 ? 34.272 -71.300 62.499 1.00 17.18 54 ARG A O 1
ATOM 365 N N . ASP A 1 55 ? 33.812 -73.133 61.298 1.00 17.07 55 ASP A N 1
ATOM 366 C CA . ASP A 1 55 ? 35.171 -73.217 60.738 1.00 17.61 55 ASP A CA 1
ATOM 367 C C . ASP A 1 55 ? 35.502 -71.954 59.897 1.00 14.88 55 ASP A C 1
ATOM 368 O O . ASP A 1 55 ? 36.615 -71.422 59.912 1.00 14.51 55 ASP A O 1
ATOM 373 N N . ALA A 1 56 ? 34.512 -71.483 59.139 1.00 13.84 56 ALA A N 1
ATOM 374 C CA . ALA A 1 56 ? 34.717 -70.312 58.296 1.00 14.14 56 ALA A CA 1
ATOM 375 C C . ALA A 1 56 ? 34.996 -69.070 59.132 1.00 14.87 56 ALA A C 1
ATOM 376 O O . ALA A 1 56 ? 35.947 -68.314 58.870 1.00 17.70 56 ALA A O 1
ATOM 378 N N . ALA A 1 57 ? 34.210 -68.893 60.198 1.00 15.79 57 ALA A N 1
ATOM 379 C CA . ALA A 1 57 ? 34.360 -67.765 61.076 1.00 18.42 57 ALA A CA 1
ATOM 380 C C . ALA A 1 57 ? 35.725 -67.764 61.776 1.00 20.44 57 ALA A C 1
ATOM 381 O O . ALA A 1 57 ? 36.357 -66.703 61.899 1.00 22.20 57 ALA A O 1
ATOM 383 N N . GLU A 1 58 ? 36.197 -68.962 62.122 1.00 20.40 58 GLU A N 1
ATOM 384 C CA . GLU A 1 58 ? 37.463 -69.096 62.833 1.00 22.60 58 GLU A CA 1
ATOM 385 C C . GLU A 1 58 ? 38.662 -68.779 61.973 1.00 22.61 58 GLU A C 1
ATOM 386 O O . GLU A 1 58 ? 39.730 -68.548 62.507 1.00 21.82 58 GLU A O 1
ATOM 392 N N . ALA A 1 59 ? 38.503 -68.766 60.643 1.00 17.57 59 ALA A N 1
ATOM 393 C CA . ALA A 1 59 ? 39.644 -68.639 59.729 1.00 21.09 59 ALA A CA 1
ATOM 394 C C . ALA A 1 59 ? 40.178 -67.218 59.561 1.00 19.02 59 ALA A C 1
ATOM 395 O O . ALA A 1 59 ? 41.342 -67.053 59.153 1.00 19.23 59 ALA A O 1
ATOM 397 N N . SER A 1 60 ? 39.358 -66.199 59.858 1.00 15.87 60 SER A N 1
ATOM 398 C CA . SER A 1 60 ? 39.711 -64.835 59.499 1.00 17.79 60 SER A CA 1
ATOM 399 C C . SER A 1 60 ? 39.454 -63.818 60.598 1.00 17.56 60 SER A C 1
ATOM 400 O O . SER A 1 60 ? 38.536 -63.993 61.392 1.00 18.23 60 SER A O 1
ATOM 403 N N . PRO A 1 61 ? 40.179 -62.699 60.584 1.00 18.49 61 PRO A N 1
ATOM 404 C CA . PRO A 1 61 ? 39.878 -61.617 61.538 1.00 19.03 61 PRO A CA 1
ATOM 405 C C . PRO A 1 61 ? 38.705 -60.733 61.134 1.00 17.20 61 PRO A C 1
ATOM 406 O O . PRO A 1 61 ? 38.279 -59.913 61.957 1.00 17.60 61 PRO A O 1
ATOM 410 N N . LEU A 1 62 ? 38.211 -60.875 59.915 1.00 16.43 62 LEU A N 1
ATOM 411 C CA . LEU A 1 62 ? 37.108 -60.063 59.366 1.00 15.61 62 LEU A CA 1
ATOM 412 C C . LEU A 1 62 ? 36.112 -61.056 58.775 1.00 15.56 62 LEU A C 1
ATOM 413 O O . LEU A 1 62 ? 36.480 -61.863 57.908 1.00 13.85 62 LEU A O 1
ATOM 418 N N . VAL A 1 63 ? 34.869 -61.010 59.254 1.00 14.57 63 VAL A N 1
ATOM 419 C CA . VAL A 1 63 ? 33.843 -61.955 58.861 1.00 13.88 63 VAL A CA 1
ATOM 420 C C . VAL A 1 63 ? 32.647 -61.177 58.329 1.00 15.85 63 VAL A C 1
ATOM 421 O O . VAL A 1 63 ? 32.048 -60.364 59.032 1.00 14.13 63 VAL A O 1
ATOM 425 N N . VAL A 1 64 ? 32.316 -61.446 57.075 1.00 14.72 64 VAL A N 1
ATOM 426 C CA . VAL A 1 64 ? 31.268 -60.708 56.352 1.00 13.08 64 VAL A CA 1
ATOM 427 C C . VAL A 1 64 ? 30.085 -61.681 56.167 1.00 15.90 64 VAL A C 1
ATOM 428 O O . VAL A 1 64 ? 30.278 -62.790 55.668 1.00 13.96 64 VAL A O 1
ATOM 432 N N . VAL A 1 65 ? 28.864 -61.248 56.523 1.00 13.60 65 VAL A N 1
ATOM 433 C CA . VAL A 1 65 ? 27.707 -62.084 56.320 1.00 15.12 65 VAL A CA 1
ATOM 434 C C . VAL A 1 65 ? 26.786 -61.416 55.310 1.00 15.95 65 VAL A C 1
ATOM 435 O O . VAL A 1 65 ? 26.468 -60.211 55.450 1.00 14.84 65 VAL A O 1
ATOM 439 N N . CYS A 1 66 ? 26.277 -62.210 54.375 1.00 13.76 66 CYS A N 1
ATOM 440 C CA . CYS A 1 66 ? 25.340 -61.694 53.350 1.00 14.84 66 CYS A CA 1
ATOM 441 C C . CYS A 1 66 ? 24.361 -62.790 53.011 1.00 15.20 66 CYS A C 1
ATOM 442 O O . CYS A 1 66 ? 24.567 -63.567 52.099 1.00 15.96 66 CYS A O 1
ATOM 445 N N . VAL A 1 67 ? 23.327 -62.903 53.857 1.00 14.22 67 VAL A N 1
ATOM 446 C CA . VAL A 1 67 ? 22.274 -63.921 53.694 1.00 14.86 67 VAL A CA 1
ATOM 447 C C . VAL A 1 67 ? 20.952 -63.221 53.392 1.00 14.63 67 VAL A C 1
ATOM 448 O O . VAL A 1 67 ? 20.936 -62.013 53.080 1.00 16.55 67 VAL A O 1
ATOM 452 N N . SER A 1 68 ? 19.837 -63.942 53.392 1.00 15.91 68 SER A N 1
ATOM 453 C CA . SER A 1 68 ? 18.591 -63.355 52.887 1.00 16.24 68 SER A CA 1
ATOM 454 C C . SER A 1 68 ? 18.051 -62.224 53.810 1.00 16.24 68 SER A C 1
ATOM 455 O O . SER A 1 68 ? 17.858 -61.105 53.364 1.00 17.09 68 SER A O 1
ATOM 458 N N . ASP A 1 69 ? 17.868 -62.510 55.085 1.00 15.03 69 ASP A N 1
ATOM 459 C CA . ASP A 1 69 ? 17.230 -61.554 55.991 1.00 15.76 69 ASP A CA 1
ATOM 460 C C . ASP A 1 69 ? 17.700 -61.760 57.415 1.00 13.94 69 ASP A C 1
ATOM 461 O O . ASP A 1 69 ? 18.514 -62.624 57.682 1.00 13.84 69 ASP A O 1
ATOM 466 N N . HIS A 1 70 ? 17.176 -60.949 58.304 1.00 14.38 70 HIS A N 1
ATOM 467 C CA . HIS A 1 70 ? 17.568 -60.919 59.709 1.00 15.59 70 HIS A CA 1
ATOM 468 C C . HIS A 1 70 ? 17.410 -62.281 60.387 1.00 15.15 70 HIS A C 1
ATOM 469 O O . HIS A 1 70 ? 18.244 -62.701 61.214 1.00 16.11 70 HIS A O 1
ATOM 476 N N . ALA A 1 71 ? 16.309 -62.976 60.072 1.00 16.35 71 ALA A N 1
ATOM 477 C CA . ALA A 1 71 ? 16.078 -64.318 60.646 1.00 17.29 71 ALA A CA 1
ATOM 478 C C . ALA A 1 71 ? 17.233 -65.286 60.273 1.00 16.63 71 ALA A C 1
ATOM 479 O O . ALA A 1 71 ? 17.718 -66.025 61.131 1.00 16.62 71 ALA A O 1
ATOM 481 N N . ALA A 1 72 ? 17.660 -65.237 59.016 1.00 15.33 72 ALA A N 1
ATOM 482 C CA . ALA A 1 72 ? 18.821 -65.984 58.584 1.00 14.58 72 ALA A CA 1
ATOM 483 C C . ALA A 1 72 ? 20.110 -65.576 59.243 1.00 15.11 72 ALA A C 1
ATOM 484 O O . ALA A 1 72 ? 20.933 -66.443 59.655 1.00 14.86 72 ALA A O 1
ATOM 486 N N . VAL A 1 73 ? 20.293 -64.266 59.428 1.00 14.81 73 VAL A N 1
ATOM 487 C CA . VAL A 1 73 ? 21.464 -63.748 60.108 1.00 15.76 73 VAL A CA 1
ATOM 488 C C . VAL A 1 73 ? 21.529 -64.350 61.535 1.00 15.97 73 VAL A C 1
ATOM 489 O O . VAL A 1 73 ? 22.572 -64.841 61.950 1.00 13.39 73 VAL A O 1
ATOM 493 N N . ARG A 1 74 ? 20.417 -64.289 62.244 1.00 17.51 74 ARG A N 1
ATOM 494 C CA . ARG A 1 74 ? 20.373 -64.810 63.622 1.00 21.41 74 ARG A CA 1
ATOM 495 C C . ARG A 1 74 ? 20.646 -66.329 63.628 1.00 21.14 74 ARG A C 1
ATOM 496 O O . ARG A 1 74 ? 21.408 -66.802 64.471 1.00 22.36 74 ARG A O 1
ATOM 504 N N . ALA A 1 75 ? 20.076 -67.058 62.685 1.00 19.88 75 ALA A N 1
ATOM 505 C CA . ALA A 1 75 ? 20.325 -68.490 62.578 1.00 21.94 75 ALA A CA 1
ATOM 506 C C . ALA A 1 75 ? 21.827 -68.790 62.389 1.00 22.98 75 ALA A C 1
ATOM 507 O O . ALA A 1 75 ? 22.342 -69.728 63.008 1.00 19.99 75 ALA A O 1
ATOM 509 N N . VAL A 1 76 ? 22.517 -68.015 61.555 1.00 17.75 76 VAL A N 1
ATOM 510 C CA . VAL A 1 76 ? 23.941 -68.258 61.295 1.00 18.04 76 VAL A CA 1
ATOM 511 C C . VAL A 1 76 ? 24.782 -67.828 62.491 1.00 18.57 76 VAL A C 1
ATOM 512 O O . VAL A 1 76 ? 25.709 -68.545 62.899 1.00 16.06 76 VAL A O 1
ATOM 516 N N . LEU A 1 77 ? 24.478 -66.663 63.044 1.00 17.90 77 LEU A N 1
ATOM 517 C CA . LEU A 1 77 ? 25.361 -66.050 64.048 1.00 16.98 77 LEU A CA 1
ATOM 518 C C . LEU A 1 77 ? 25.163 -66.548 65.462 1.00 17.38 77 LEU A C 1
ATOM 519 O O . LEU A 1 77 ? 26.119 -66.529 66.248 1.00 17.52 77 LEU A O 1
ATOM 524 N N . ASP A 1 78 ? 23.938 -66.944 65.830 1.00 17.96 78 ASP A N 1
ATOM 525 C CA . ASP A 1 78 ? 23.629 -67.265 67.253 1.00 19.69 78 ASP A CA 1
ATOM 526 C C . ASP A 1 78 ? 24.644 -68.252 67.889 1.00 19.23 78 ASP A C 1
ATOM 527 O O . ASP A 1 78 ? 25.105 -68.028 68.975 1.00 18.06 78 ASP A O 1
ATOM 532 N N . PRO A 1 79 ? 25.035 -69.320 67.171 1.00 19.16 79 PRO A N 1
ATOM 533 C CA . PRO A 1 79 ? 26.053 -70.218 67.745 1.00 20.32 79 PRO A CA 1
ATOM 534 C C . PRO A 1 79 ? 27.496 -69.797 67.652 1.00 22.21 79 PRO A C 1
ATOM 535 O O . PRO A 1 79 ? 28.301 -70.500 68.188 1.00 22.18 79 PRO A O 1
ATOM 539 N N . LEU A 1 80 ? 27.798 -68.650 67.040 1.00 20.64 80 LEU A N 1
ATOM 540 C CA . LEU A 1 80 ? 29.165 -68.192 66.827 1.00 21.23 80 LEU A CA 1
ATOM 541 C C . LEU A 1 80 ? 29.591 -67.094 67.784 1.00 23.08 80 LEU A C 1
ATOM 542 O O . LEU A 1 80 ? 30.597 -66.463 67.570 1.00 21.21 80 LEU A O 1
ATOM 547 N N . GLY A 1 81 ? 28.862 -66.871 68.862 1.00 22.79 81 GLY A N 1
ATOM 548 C CA . GLY A 1 81 ? 29.217 -65.789 69.812 1.00 22.53 81 GLY A CA 1
ATOM 549 C C . GLY A 1 81 ? 30.583 -65.877 70.437 1.00 24.14 81 GLY A C 1
ATOM 550 O O . GLY A 1 81 ? 31.292 -64.846 70.578 1.00 28.72 81 GLY A O 1
ATOM 551 N N . ASP A 1 82 ? 31.019 -67.094 70.773 1.00 22.70 82 ASP A N 1
ATOM 552 C CA . ASP A 1 82 ? 32.396 -67.277 71.218 1.00 23.62 82 ASP A CA 1
ATOM 553 C C . ASP A 1 82 ? 33.434 -67.283 70.163 1.00 22.16 82 ASP A C 1
ATOM 554 O O . ASP A 1 82 ? 34.472 -66.715 70.340 1.00 25.35 82 ASP A O 1
ATOM 559 N N . VAL A 1 83 ? 33.180 -67.918 69.041 1.00 19.96 83 VAL A N 1
ATOM 560 C CA . VAL A 1 83 ? 34.142 -67.949 67.945 1.00 21.89 83 VAL A CA 1
ATOM 561 C C . VAL A 1 83 ? 34.468 -66.520 67.416 1.00 21.10 83 VAL A C 1
ATOM 562 O O . VAL A 1 83 ? 35.536 -66.289 66.969 1.00 21.86 83 VAL A O 1
ATOM 566 N N . LEU A 1 84 ? 33.482 -65.627 67.395 1.00 18.95 84 LEU A N 1
ATOM 567 C CA . LEU A 1 84 ? 33.605 -64.271 66.864 1.00 23.50 84 LEU A CA 1
ATOM 568 C C . LEU A 1 84 ? 34.388 -63.316 67.766 1.00 26.93 84 LEU A C 1
ATOM 569 O O . LEU A 1 84 ? 34.761 -62.247 67.359 1.00 25.49 84 LEU A O 1
ATOM 574 N N . ALA A 1 85 ? 34.608 -63.693 69.010 1.00 31.04 85 ALA A N 1
ATOM 575 C CA . ALA A 1 85 ? 35.602 -63.040 69.882 1.00 32.44 85 ALA A CA 1
ATOM 576 C C . ALA A 1 85 ? 36.889 -62.655 69.206 1.00 27.31 85 ALA A C 1
ATOM 577 O O . ALA A 1 85 ? 37.603 -63.474 68.591 1.00 30.69 85 ALA A O 1
ATOM 579 N N . GLY A 1 86 ? 37.184 -61.345 69.244 1.00 30.43 86 GLY A N 1
ATOM 580 C CA . GLY A 1 86 ? 38.407 -60.772 68.685 1.00 30.33 86 GLY A CA 1
ATOM 581 C C . GLY A 1 86 ? 38.304 -60.477 67.201 1.00 31.21 86 GLY A C 1
ATOM 582 O O . GLY A 1 86 ? 39.331 -60.137 66.598 1.00 33.67 86 GLY A O 1
ATOM 583 N N . ARG A 1 87 ? 37.153 -60.765 66.576 1.00 24.19 87 ARG A N 1
ATOM 584 C CA . ARG A 1 87 ? 36.994 -60.620 65.127 1.00 22.74 87 ARG A CA 1
ATOM 585 C C . ARG A 1 87 ? 36.023 -59.486 64.885 1.00 18.75 87 ARG A C 1
ATOM 586 O O . ARG A 1 87 ? 35.301 -59.069 65.736 1.00 18.83 87 ARG A O 1
ATOM 594 N N . VAL A 1 88 ? 36.074 -58.923 63.677 1.00 16.26 88 VAL A N 1
ATOM 595 C CA . VAL A 1 88 ? 35.173 -57.853 63.316 1.00 15.99 88 VAL A CA 1
ATOM 596 C C . VAL A 1 88 ? 34.118 -58.453 62.396 1.00 16.73 88 VAL A C 1
ATOM 597 O O . VAL A 1 88 ? 34.461 -59.079 61.404 1.00 14.97 88 VAL A O 1
ATOM 601 N N . LEU A 1 89 ? 32.867 -58.309 62.791 1.00 13.73 89 LEU A N 1
ATOM 602 C CA . LEU A 1 89 ? 31.750 -58.871 62.084 1.00 14.83 89 LEU A CA 1
ATOM 603 C C . LEU A 1 89 ? 31.121 -57.747 61.261 1.00 15.40 89 LEU A C 1
ATOM 604 O O . LEU A 1 89 ? 30.826 -56.669 61.809 1.00 14.00 89 LEU A O 1
ATOM 609 N N . VAL A 1 90 ? 30.900 -58.011 59.972 1.00 13.15 90 VAL A N 1
ATOM 610 C CA . VAL A 1 90 ? 30.338 -57.038 59.045 1.00 14.03 90 VAL A CA 1
ATOM 611 C C . VAL A 1 90 ? 29.086 -57.663 58.441 1.00 16.62 90 VAL A C 1
ATOM 612 O O . VAL A 1 90 ? 29.162 -58.731 57.813 1.00 16.83 90 VAL A O 1
ATOM 616 N N . ASN A 1 91 ? 27.923 -57.052 58.670 1.00 13.82 91 ASN A N 1
ATOM 617 C CA . ASN A 1 91 ? 26.662 -57.608 58.202 1.00 14.68 91 ASN A CA 1
ATOM 618 C C . ASN A 1 91 ? 26.133 -56.777 57.061 1.00 15.93 91 ASN A C 1
ATOM 619 O O . ASN A 1 91 ? 25.848 -55.597 57.239 1.00 16.40 91 ASN A O 1
ATOM 624 N N . LEU A 1 92 ? 26.082 -57.381 55.888 1.00 14.18 92 LEU A N 1
ATOM 625 C CA . LEU A 1 92 ? 25.623 -56.736 54.648 1.00 14.92 92 LEU A CA 1
ATOM 626 C C . LEU A 1 92 ? 24.258 -57.271 54.206 1.00 17.10 92 LEU A C 1
ATOM 627 O O . LEU A 1 92 ? 23.793 -57.050 53.058 1.00 15.11 92 LEU A O 1
ATOM 632 N N . THR A 1 93 ? 23.582 -57.997 55.105 1.00 14.05 93 THR A N 1
ATOM 633 C CA . THR A 1 93 ? 22.234 -58.497 54.823 1.00 15.32 93 THR A CA 1
ATOM 634 C C . THR A 1 93 ? 21.211 -57.344 54.879 1.00 14.41 93 THR A C 1
ATOM 635 O O . THR A 1 93 ? 21.288 -56.528 55.764 1.00 14.85 93 THR A O 1
ATOM 639 N N . SER A 1 94 ? 20.244 -57.313 53.970 1.00 14.85 94 SER A N 1
ATOM 640 C CA . SER A 1 94 ? 19.159 -56.323 54.020 1.00 13.93 94 SER A CA 1
ATOM 641 C C . SER A 1 94 ? 18.311 -56.456 55.287 1.00 14.77 94 SER A C 1
ATOM 642 O O . SER A 1 94 ? 18.139 -57.534 55.829 1.00 13.99 94 SER A O 1
ATOM 645 N N . GLY A 1 95 ? 17.775 -55.330 55.738 1.00 13.24 95 GLY A N 1
ATOM 646 C CA . GLY A 1 95 ? 16.848 -55.357 56.890 1.00 14.52 95 GLY A CA 1
ATOM 647 C C . GLY A 1 95 ? 16.447 -53.966 57.317 1.00 15.67 95 GLY A C 1
ATOM 648 O O . GLY A 1 95 ? 16.720 -53.003 56.605 1.00 16.45 95 GLY A O 1
ATOM 649 N N . THR A 1 96 ? 15.836 -53.868 58.476 1.00 15.40 96 THR A N 1
ATOM 650 C CA . THR A 1 96 ? 15.336 -52.591 59.019 1.00 15.32 96 THR A CA 1
ATOM 651 C C . THR A 1 96 ? 16.341 -52.073 60.062 1.00 16.17 96 THR A C 1
ATOM 652 O O . THR A 1 96 ? 17.219 -52.816 60.552 1.00 15.30 96 THR A O 1
ATOM 656 N N . SER A 1 97 ? 16.169 -50.822 60.443 1.00 14.89 97 SER A N 1
ATOM 657 C CA . SER A 1 97 ? 17.020 -50.207 61.443 1.00 17.61 97 SER A CA 1
ATOM 658 C C . SER A 1 97 ? 16.873 -50.915 62.804 1.00 15.37 97 SER A C 1
ATOM 659 O O . SER A 1 97 ? 17.868 -51.142 63.508 1.00 15.74 97 SER A O 1
ATOM 662 N N . GLU A 1 98 ? 15.650 -51.309 63.128 1.00 14.22 98 GLU A N 1
ATOM 663 C CA . GLU A 1 98 ? 15.406 -52.078 64.339 1.00 19.19 98 GLU A CA 1
ATOM 664 C C . GLU A 1 98 ? 16.197 -53.406 64.357 1.00 18.57 98 GLU A C 1
ATOM 665 O O . GLU A 1 98 ? 16.772 -53.786 65.359 1.00 17.08 98 GLU A O 1
ATOM 671 N N . GLN A 1 99 ? 16.195 -54.113 63.233 1.00 16.75 99 GLN A N 1
ATOM 672 C CA . GLN A 1 99 ? 16.934 -55.388 63.147 1.00 16.30 99 GLN A CA 1
ATOM 673 C C . GLN A 1 99 ? 18.435 -55.172 63.314 1.00 15.92 99 GLN A C 1
ATOM 674 O O . GLN A 1 99 ? 19.104 -55.918 64.055 1.00 15.67 99 GLN A O 1
ATOM 680 N N . ALA A 1 100 ? 18.956 -54.110 62.682 1.00 15.03 100 ALA A N 1
ATOM 681 C CA . ALA A 1 100 ? 20.363 -53.801 62.768 1.00 15.61 100 ALA A CA 1
ATOM 682 C C . ALA A 1 100 ? 20.752 -53.511 64.227 1.00 15.72 100 ALA A C 1
ATOM 683 O O . ALA A 1 100 ? 21.808 -53.970 64.681 1.00 14.93 100 ALA A O 1
ATOM 685 N N . ARG A 1 101 ? 19.923 -52.750 64.917 1.00 15.59 101 ARG A N 1
ATOM 686 C CA . ARG A 1 101 ? 20.233 -52.406 66.310 1.00 16.82 101 ARG A CA 1
ATOM 687 C C . ARG A 1 101 ? 20.149 -53.649 67.216 1.00 16.39 101 ARG A C 1
ATOM 688 O O . ARG A 1 101 ? 20.913 -53.734 68.195 1.00 16.57 101 ARG A O 1
ATOM 696 N N . ALA A 1 102 ? 19.264 -54.578 66.896 1.00 15.26 102 ALA A N 1
ATOM 697 C CA . ALA A 1 102 ? 19.140 -55.822 67.649 1.00 17.73 102 ALA A CA 1
ATOM 698 C C . ALA A 1 102 ? 20.414 -56.661 67.483 1.00 17.45 102 ALA A C 1
ATOM 699 O O . ALA A 1 102 ? 20.960 -57.143 68.477 1.00 17.25 102 ALA A O 1
ATOM 701 N N . THR A 1 103 ? 20.909 -56.811 66.252 1.00 14.60 103 THR A N 1
ATOM 702 C CA . THR A 1 103 ? 22.183 -57.532 66.057 1.00 14.45 103 THR A CA 1
ATOM 703 C C . THR A 1 103 ? 23.343 -56.793 66.712 1.00 14.97 103 THR A C 1
ATOM 704 O O . THR A 1 103 ? 24.213 -57.425 67.326 1.00 15.33 103 THR A O 1
ATOM 708 N N . ALA A 1 104 ? 23.338 -55.466 66.675 1.00 15.59 104 ALA A N 1
ATOM 709 C CA . ALA A 1 104 ? 24.366 -54.697 67.356 1.00 14.64 104 ALA A CA 1
ATOM 710 C C . ALA A 1 104 ? 24.394 -54.946 68.871 1.00 15.53 104 ALA A C 1
ATOM 711 O O . ALA A 1 104 ? 25.475 -55.038 69.456 1.00 15.20 104 ALA A O 1
ATOM 713 N N . GLU A 1 105 ? 23.212 -55.044 69.481 1.00 17.15 105 GLU A N 1
ATOM 714 C CA . GLU A 1 105 ? 23.108 -55.337 70.917 1.00 17.35 105 GLU A CA 1
ATOM 715 C C . GLU A 1 105 ? 23.640 -56.743 71.232 1.00 17.30 105 GLU A C 1
ATOM 716 O O . GLU A 1 105 ? 24.424 -56.920 72.185 1.00 16.51 105 GLU A O 1
ATOM 722 N N . TRP A 1 106 ? 23.243 -57.729 70.408 1.00 15.19 106 TRP A N 1
ATOM 723 C CA . TRP A 1 106 ? 23.757 -59.105 70.506 1.00 15.35 106 TRP A CA 1
ATOM 724 C C . TRP A 1 106 ? 25.299 -59.124 70.468 1.00 14.38 106 TRP A C 1
ATOM 725 O O . TRP A 1 106 ? 25.955 -59.749 71.289 1.00 14.44 106 TRP A O 1
ATOM 736 N N . ALA A 1 107 ? 25.858 -58.383 69.518 1.00 14.80 107 ALA A N 1
ATOM 737 C CA . ALA A 1 107 ? 27.313 -58.335 69.359 1.00 14.99 107 ALA A CA 1
ATOM 738 C C . ALA A 1 107 ? 27.978 -57.650 70.557 1.00 14.77 107 ALA A C 1
ATOM 739 O O . ALA A 1 107 ? 29.008 -58.131 71.062 1.00 15.35 107 ALA A O 1
ATOM 741 N N . ALA A 1 108 ? 27.413 -56.546 71.011 1.00 14.85 108 ALA A N 1
ATOM 742 C CA . ALA A 1 108 ? 28.018 -55.782 72.099 1.00 16.08 108 ALA A CA 1
ATOM 743 C C . ALA A 1 108 ? 28.042 -56.592 73.426 1.00 16.03 108 ALA A C 1
ATOM 744 O O . ALA A 1 108 ? 29.039 -56.551 74.122 1.00 16.32 108 ALA A O 1
ATOM 746 N N . GLU A 1 109 ? 26.986 -57.334 73.707 1.00 16.24 109 GLU A N 1
ATOM 747 C CA . GLU A 1 109 ? 26.893 -58.191 74.919 1.00 16.96 109 GLU A CA 1
ATOM 748 C C . GLU A 1 109 ? 28.060 -59.196 74.924 1.00 16.65 109 GLU A C 1
ATOM 749 O O . GLU A 1 109 ? 28.504 -59.638 75.975 1.00 16.66 109 GLU A O 1
ATOM 755 N N . ARG A 1 110 ? 28.517 -59.588 73.732 1.00 14.67 110 ARG A N 1
ATOM 756 C CA . ARG A 1 110 ? 29.565 -60.603 73.532 1.00 15.12 110 ARG A CA 1
ATOM 757 C C . ARG A 1 110 ? 30.923 -60.065 73.168 1.00 16.58 110 ARG A C 1
ATOM 758 O O . ARG A 1 110 ? 31.847 -60.829 72.906 1.00 16.91 110 ARG A O 1
ATOM 766 N N . GLY A 1 111 ? 31.099 -58.740 73.186 1.00 16.65 111 GLY A N 1
ATOM 767 C CA . GLY A 1 111 ? 32.365 -58.124 72.871 1.00 18.10 111 GLY A CA 1
ATOM 768 C C . GLY A 1 111 ? 32.801 -58.292 71.426 1.00 18.76 111 GLY A C 1
ATOM 769 O O . GLY A 1 111 ? 33.969 -58.335 71.150 1.00 19.46 111 GLY A O 1
ATOM 770 N N . ILE A 1 112 ? 31.845 -58.437 70.501 1.00 15.84 112 ILE A N 1
ATOM 771 C CA . ILE A 1 112 ? 32.155 -58.591 69.060 1.00 14.97 112 ILE A CA 1
ATOM 772 C C . ILE A 1 112 ? 32.055 -57.234 68.404 1.00 16.46 112 ILE A C 1
ATOM 773 O O . ILE A 1 112 ? 30.992 -56.660 68.458 1.00 15.36 112 ILE A O 1
ATOM 778 N N . THR A 1 113 ? 33.135 -56.755 67.796 1.00 19.75 113 THR A N 1
ATOM 779 C CA . THR A 1 113 ? 33.054 -55.444 67.125 1.00 18.51 113 THR A CA 1
ATOM 780 C C . THR A 1 113 ? 32.244 -55.624 65.845 1.00 16.77 113 THR A C 1
ATOM 781 O O . THR A 1 113 ? 32.397 -56.649 65.135 1.00 15.62 113 THR A O 1
ATOM 785 N N . TYR A 1 114 ? 31.319 -54.715 65.599 1.00 16.15 114 TYR A N 1
ATOM 786 C CA . TYR A 1 114 ? 30.243 -54.941 64.633 1.00 14.92 114 TYR A CA 1
ATOM 787 C C . TYR A 1 114 ? 30.048 -53.723 63.736 1.00 15.25 114 TYR A C 1
ATOM 788 O O . TYR A 1 114 ? 29.885 -52.603 64.236 1.00 15.60 114 TYR A O 1
ATOM 797 N N . LEU A 1 115 ? 30.059 -53.947 62.418 1.00 14.48 115 LEU A N 1
ATOM 798 C CA . LEU A 1 115 ? 29.714 -52.935 61.438 1.00 14.38 115 LEU A CA 1
ATOM 799 C C . LEU A 1 115 ? 28.508 -53.431 60.682 1.00 15.04 115 LEU A C 1
ATOM 800 O O . LEU A 1 115 ? 28.445 -54.602 60.281 1.00 15.73 115 LEU A O 1
ATOM 805 N N . ASP A 1 116 ? 27.526 -52.552 60.497 1.00 15.54 116 ASP A N 1
ATOM 806 C CA . ASP A 1 116 ? 26.326 -52.900 59.780 1.00 15.47 116 ASP A CA 1
ATOM 807 C C . ASP A 1 116 ? 26.343 -52.114 58.501 1.00 13.96 116 ASP A C 1
ATOM 808 O O . ASP A 1 116 ? 26.414 -50.861 58.557 1.00 16.49 116 ASP A O 1
ATOM 813 N N . GLY A 1 117 ? 26.261 -52.765 57.357 1.00 12.89 117 GLY A N 1
ATOM 814 C CA . GLY A 1 117 ? 26.383 -52.109 56.060 1.00 12.45 117 GLY A CA 1
ATOM 815 C C . GLY A 1 117 ? 25.283 -52.418 55.071 1.00 12.91 117 GLY A C 1
ATOM 816 O O . GLY A 1 117 ? 24.498 -53.328 55.266 1.00 14.18 117 GLY A O 1
ATOM 817 N N . ALA A 1 118 ? 25.221 -51.612 54.028 1.00 12.15 118 ALA A N 1
ATOM 818 C CA . ALA A 1 118 ? 24.245 -51.749 52.973 1.00 12.22 118 ALA A CA 1
ATOM 819 C C . ALA A 1 118 ? 24.940 -51.695 51.642 1.00 12.17 118 ALA A C 1
ATOM 820 O O . ALA A 1 118 ? 25.792 -50.818 51.414 1.00 12.32 118 ALA A O 1
ATOM 822 N N . ILE A 1 119 ? 24.661 -52.680 50.782 1.00 12.71 119 ILE A N 1
ATOM 823 C CA . ILE A 1 119 ? 25.289 -52.782 49.477 1.00 14.14 119 ILE A CA 1
ATOM 824 C C . ILE A 1 119 ? 24.425 -52.058 48.475 1.00 13.21 119 ILE A C 1
ATOM 825 O O . ILE A 1 119 ? 23.346 -52.580 48.116 1.00 13.19 119 ILE A O 1
ATOM 830 N N . MET A 1 120 ? 24.856 -50.870 48.037 1.00 14.18 120 MET A N 1
ATOM 831 C CA . MET A 1 120 ? 24.061 -50.081 47.097 1.00 15.26 120 MET A CA 1
ATOM 832 C C . MET A 1 120 ? 24.618 -50.328 45.699 1.00 13.48 120 MET A C 1
ATOM 833 O O . MET A 1 120 ? 25.143 -49.441 45.035 1.00 15.40 120 MET A O 1
ATOM 838 N N . ALA A 1 121 ? 24.518 -51.578 45.288 1.00 14.07 121 ALA A N 1
ATOM 839 C CA . ALA A 1 121 ? 25.070 -52.087 44.049 1.00 14.15 121 ALA A CA 1
ATOM 840 C C . ALA A 1 121 ? 24.504 -53.443 43.741 1.00 14.86 121 ALA A C 1
ATOM 841 O O . ALA A 1 121 ? 24.076 -54.169 44.640 1.00 13.44 121 ALA A O 1
ATOM 843 N N . ILE A 1 122 ? 24.536 -53.783 42.462 1.00 14.52 122 ILE A N 1
ATOM 844 C CA . ILE A 1 122 ? 24.237 -55.139 42.016 1.00 14.54 122 ILE A CA 1
ATOM 845 C C . ILE A 1 122 ? 25.542 -55.997 41.988 1.00 14.29 122 ILE A C 1
ATOM 846 O O . ILE A 1 122 ? 26.654 -55.459 41.980 1.00 14.33 122 ILE A O 1
ATOM 851 N N . PRO A 1 123 ? 25.383 -57.317 41.948 1.00 14.63 123 PRO A N 1
ATOM 852 C CA . PRO A 1 123 ? 26.583 -58.185 42.064 1.00 14.99 123 PRO A CA 1
ATOM 853 C C . PRO A 1 123 ? 27.641 -57.923 41.013 1.00 16.09 123 PRO A C 1
ATOM 854 O O . PRO A 1 123 ? 28.820 -57.928 41.316 1.00 14.26 123 PRO A O 1
ATOM 858 N N . GLN A 1 124 ? 27.207 -57.616 39.787 1.00 18.43 124 GLN A N 1
ATOM 859 C CA . GLN A 1 124 ? 28.161 -57.373 38.710 1.00 19.01 124 GLN A CA 1
ATOM 860 C C . GLN A 1 124 ? 28.967 -56.068 38.892 1.00 17.37 124 GLN A C 1
ATOM 861 O O . GLN A 1 124 ? 30.014 -55.907 38.280 1.00 17.50 124 GLN A O 1
ATOM 867 N N . VAL A 1 125 ? 28.489 -55.117 39.685 1.00 14.02 125 VAL A N 1
ATOM 868 C CA . VAL A 1 125 ? 29.177 -53.878 39.926 1.00 14.81 125 VAL A CA 1
ATOM 869 C C . VAL A 1 125 ? 30.065 -53.929 41.171 1.00 13.10 125 VAL A C 1
ATOM 870 O O . VAL A 1 125 ? 31.048 -53.183 41.275 1.00 11.78 125 VAL A O 1
ATOM 874 N N . VAL A 1 126 ? 29.758 -54.847 42.088 1.00 13.71 126 VAL A N 1
ATOM 875 C CA . VAL A 1 126 ? 30.594 -55.059 43.259 1.00 14.31 126 VAL A CA 1
ATOM 876 C C . VAL A 1 126 ? 32.030 -55.349 42.777 1.00 15.50 126 VAL A C 1
ATOM 877 O O . VAL A 1 126 ? 32.244 -56.070 41.804 1.00 18.23 126 VAL A O 1
ATOM 881 N N . GLY A 1 127 ? 32.997 -54.760 43.469 1.00 15.37 127 GLY A N 1
ATOM 882 C CA . GLY A 1 127 ? 34.389 -54.917 43.146 1.00 17.10 127 GLY A CA 1
ATOM 883 C C . GLY A 1 127 ? 34.888 -53.961 42.082 1.00 21.22 127 GLY A C 1
ATOM 884 O O . GLY A 1 127 ? 36.030 -54.050 41.666 1.00 19.65 127 GLY A O 1
ATOM 885 N N . THR A 1 128 ? 34.059 -53.040 41.634 1.00 19.19 128 THR A N 1
ATOM 886 C CA . THR A 1 128 ? 34.451 -51.995 40.691 1.00 20.56 128 THR A CA 1
ATOM 887 C C . THR A 1 128 ? 34.372 -50.651 41.367 1.00 21.63 128 THR A C 1
ATOM 888 O O . THR A 1 128 ? 33.752 -50.451 42.417 1.00 18.17 128 THR A O 1
ATOM 892 N N . ALA A 1 129 ? 34.969 -49.679 40.703 1.00 23.87 129 ALA A N 1
ATOM 893 C CA . ALA A 1 129 ? 35.033 -48.324 41.233 1.00 26.22 129 ALA A CA 1
ATOM 894 C C . ALA A 1 129 ? 33.664 -47.704 41.443 1.00 25.76 129 ALA A C 1
ATOM 895 O O . ALA A 1 129 ? 33.477 -46.941 42.354 1.00 33.28 129 ALA A O 1
ATOM 897 N N . ASP A 1 130 ? 32.691 -48.055 40.627 1.00 23.60 130 ASP A N 1
ATOM 898 C CA . ASP A 1 130 ? 31.354 -47.541 40.785 1.00 23.55 130 ASP A CA 1
ATOM 899 C C . ASP A 1 130 ? 30.494 -48.150 41.888 1.00 23.42 130 ASP A C 1
ATOM 900 O O . ASP A 1 130 ? 29.395 -47.676 42.129 1.00 23.58 130 ASP A O 1
ATOM 905 N N . ALA A 1 131 ? 30.929 -49.216 42.552 1.00 18.40 131 ALA A N 1
ATOM 906 C CA . ALA A 1 131 ? 30.086 -49.747 43.598 1.00 14.43 131 ALA A CA 1
ATOM 907 C C . ALA A 1 131 ? 30.041 -48.827 44.779 1.00 15.16 131 ALA A C 1
ATOM 908 O O . ALA A 1 131 ? 31.099 -48.363 45.206 1.00 16.65 131 ALA A O 1
ATOM 910 N N . PHE A 1 132 ? 28.842 -48.669 45.346 1.00 14.53 132 PHE A N 1
ATOM 911 C CA . PHE A 1 132 ? 28.608 -47.783 46.490 1.00 14.77 132 PHE A CA 1
ATOM 912 C C . PHE A 1 132 ? 28.151 -48.642 47.670 1.00 13.00 132 PHE A C 1
ATOM 913 O O . PHE A 1 132 ? 27.238 -49.436 47.514 1.00 14.88 132 PHE A O 1
ATOM 921 N N . LEU A 1 133 ? 28.805 -48.511 48.827 1.00 14.36 133 LEU A N 1
ATOM 922 C CA . LEU A 1 133 ? 28.426 -49.277 50.015 1.00 13.77 133 LEU A CA 1
ATOM 923 C C . LEU A 1 133 ? 28.482 -48.367 51.223 1.00 13.11 133 LEU A C 1
ATOM 924 O O . LEU A 1 133 ? 29.390 -47.525 51.348 1.00 15.60 133 LEU A O 1
ATOM 929 N N . LEU A 1 134 ? 27.534 -48.559 52.137 1.00 14.05 134 LEU A N 1
ATOM 930 C CA . LEU A 1 134 ? 27.366 -47.658 53.307 1.00 14.53 134 LEU A CA 1
ATOM 931 C C . LEU A 1 134 ? 27.597 -48.478 54.567 1.00 14.42 134 LEU A C 1
ATOM 932 O O . LEU A 1 134 ? 27.106 -49.589 54.651 1.00 14.46 134 LEU A O 1
ATOM 937 N N . TYR A 1 135 ? 28.317 -47.899 55.536 1.00 11.26 135 TYR A N 1
ATOM 938 C CA . TYR A 1 135 ? 28.624 -48.625 56.782 1.00 11.58 135 TYR A CA 1
ATOM 939 C C . TYR A 1 135 ? 28.274 -47.749 57.974 1.00 12.55 135 TYR A C 1
ATOM 940 O O . TYR A 1 135 ? 28.476 -46.519 57.942 1.00 12.65 135 TYR A O 1
ATOM 949 N N . SER A 1 136 ? 27.801 -48.405 59.030 1.00 13.23 136 SER A N 1
ATOM 950 C CA . SER A 1 136 ? 27.590 -47.754 60.305 1.00 13.29 136 SER A CA 1
ATOM 951 C C . SER A 1 136 ? 28.104 -48.591 61.406 1.00 13.48 136 SER A C 1
ATOM 952 O O . SER A 1 136 ? 28.182 -49.835 61.304 1.00 14.76 136 SER A O 1
ATOM 955 N N . GLY A 1 137 ? 28.454 -47.919 62.499 1.00 13.14 137 GLY A N 1
ATOM 956 C CA . GLY A 1 137 ? 29.052 -48.601 63.678 1.00 15.28 137 GLY A CA 1
ATOM 957 C C . GLY A 1 137 ? 30.244 -47.787 64.126 1.00 15.26 137 GLY A C 1
ATOM 958 O O . GLY A 1 137 ? 30.369 -46.614 63.775 1.00 13.83 137 GLY A O 1
ATOM 959 N N . PRO A 1 138 ? 31.122 -48.389 64.921 1.00 16.67 138 PRO A N 1
ATOM 960 C CA . PRO A 1 138 ? 32.257 -47.580 65.475 1.00 16.95 138 PRO A CA 1
ATOM 961 C C . PRO A 1 138 ? 33.194 -47.107 64.427 1.00 18.13 138 PRO A C 1
ATOM 962 O O . PRO A 1 138 ? 33.655 -47.899 63.575 1.00 18.23 138 PRO A O 1
ATOM 966 N N . GLU A 1 139 ? 33.476 -45.812 64.430 1.00 17.80 139 GLU A N 1
ATOM 967 C CA . GLU A 1 139 ? 34.320 -45.233 63.374 1.00 19.52 139 GLU A CA 1
ATOM 968 C C . GLU A 1 139 ? 35.693 -45.859 63.346 1.00 19.39 139 GLU A C 1
ATOM 969 O O . GLU A 1 139 ? 36.253 -46.080 62.283 1.00 18.26 139 GLU A O 1
ATOM 975 N N . ALA A 1 140 ? 36.235 -46.188 64.511 1.00 18.42 140 ALA A N 1
ATOM 976 C CA . ALA A 1 140 ? 37.586 -46.766 64.553 1.00 20.39 140 ALA A CA 1
ATOM 977 C C . ALA A 1 140 ? 37.636 -48.107 63.867 1.00 17.70 140 ALA A C 1
ATOM 978 O O . ALA A 1 140 ? 38.626 -48.415 63.209 1.00 17.54 140 ALA A O 1
ATOM 980 N N . ALA A 1 141 ? 36.581 -48.925 64.000 1.00 16.62 141 ALA A N 1
ATOM 981 C CA . ALA A 1 141 ? 36.537 -50.218 63.295 1.00 17.25 141 ALA A CA 1
ATOM 982 C C . ALA A 1 141 ? 36.402 -50.037 61.794 1.00 15.74 141 ALA A C 1
ATOM 983 O O . ALA A 1 141 ? 37.048 -50.747 61.033 1.00 15.59 141 ALA A O 1
ATOM 985 N N . TYR A 1 142 ? 35.597 -49.067 61.364 1.00 14.39 142 TYR A N 1
ATOM 986 C CA . TYR A 1 142 ? 35.498 -48.764 59.930 1.00 15.47 142 TYR A CA 1
ATOM 987 C C . TYR A 1 142 ? 36.881 -48.380 59.411 1.00 15.84 142 TYR A C 1
ATOM 988 O O . TYR A 1 142 ? 37.358 -48.914 58.387 1.00 17.05 142 TYR A O 1
ATOM 997 N N . GLU A 1 143 ? 37.523 -47.443 60.094 1.00 17.54 143 GLU A N 1
ATOM 998 C CA . GLU A 1 143 ? 38.876 -46.964 59.671 1.00 19.58 143 GLU A CA 1
ATOM 999 C C . GLU A 1 143 ? 39.897 -48.097 59.629 1.00 17.87 143 GLU A C 1
ATOM 1000 O O . GLU A 1 143 ? 40.694 -48.188 58.675 1.00 17.20 143 GLU A O 1
ATOM 1006 N N . ALA A 1 144 ? 39.853 -48.993 60.596 1.00 17.07 144 ALA A N 1
ATOM 1007 C CA . ALA A 1 144 ? 40.800 -50.135 60.627 1.00 18.43 144 ALA A CA 1
ATOM 1008 C C . ALA A 1 144 ? 40.595 -51.106 59.474 1.00 18.59 144 ALA A C 1
ATOM 1009 O O . ALA A 1 144 ? 41.542 -51.725 59.049 1.00 18.31 144 ALA A O 1
ATOM 1011 N N . HIS A 1 145 ? 39.370 -51.284 58.986 1.00 15.37 145 HIS A N 1
ATOM 1012 C CA . HIS A 1 145 ? 39.097 -52.305 57.960 1.00 17.61 145 HIS A CA 1
ATOM 1013 C C . HIS A 1 145 ? 38.710 -51.740 56.599 1.00 17.09 145 HIS A C 1
ATOM 1014 O O . HIS A 1 145 ? 38.562 -52.495 55.653 1.00 16.12 145 HIS A O 1
ATOM 1021 N N . GLU A 1 146 ? 38.660 -50.409 56.479 1.00 20.27 146 GLU A N 1
ATOM 1022 C CA . GLU A 1 146 ? 38.339 -49.740 55.192 1.00 19.35 146 GLU A CA 1
ATOM 1023 C C . GLU A 1 146 ? 39.212 -50.200 54.035 1.00 18.43 146 GLU A C 1
ATOM 1024 O O . GLU A 1 146 ? 38.687 -50.377 52.931 1.00 19.23 146 GLU A O 1
ATOM 1030 N N . PRO A 1 147 ? 40.527 -50.386 54.246 1.00 19.74 147 PRO A N 1
ATOM 1031 C CA . PRO A 1 147 ? 41.344 -50.791 53.083 1.00 20.36 147 PRO A CA 1
ATOM 1032 C C . PRO A 1 147 ? 40.920 -52.133 52.489 1.00 18.79 147 PRO A C 1
ATOM 1033 O O . PRO A 1 147 ? 40.864 -52.255 51.256 1.00 18.07 147 PRO A O 1
ATOM 1037 N N . THR A 1 148 ? 40.519 -53.082 53.329 1.00 14.72 148 THR A N 1
ATOM 1038 C CA . THR A 1 148 ? 39.964 -54.342 52.871 1.00 15.99 148 THR A CA 1
ATOM 1039 C C . THR A 1 148 ? 38.513 -54.210 52.352 1.00 15.20 148 THR A C 1
ATOM 1040 O O . THR A 1 148 ? 38.202 -54.738 51.274 1.00 13.52 148 THR A O 1
ATOM 1044 N N . LEU A 1 149 ? 37.671 -53.499 53.089 1.00 14.86 149 LEU A N 1
ATOM 1045 C CA . LEU A 1 149 ? 36.288 -53.273 52.645 1.00 16.94 149 LEU A CA 1
ATOM 1046 C C . LEU A 1 149 ? 36.241 -52.582 51.284 1.00 15.38 149 LEU A C 1
ATOM 1047 O O . LEU A 1 149 ? 35.338 -52.866 50.483 1.00 14.45 149 LEU A O 1
ATOM 1052 N N . ARG A 1 150 ? 37.214 -51.714 51.015 1.00 13.86 150 ARG A N 1
ATOM 1053 C CA . ARG A 1 150 ? 37.269 -51.023 49.712 1.00 16.38 150 ARG A CA 1
ATOM 1054 C C . ARG A 1 150 ? 37.417 -51.949 48.517 1.00 15.81 150 ARG A C 1
ATOM 1055 O O . ARG A 1 150 ? 37.117 -51.539 47.375 1.00 15.05 150 ARG A O 1
ATOM 1063 N N . SER A 1 151 ? 37.807 -53.211 48.710 1.00 13.47 151 SER A N 1
ATOM 1064 C CA . SER A 1 151 ? 37.780 -54.174 47.624 1.00 16.15 151 SER A CA 1
ATOM 1065 C C . SER A 1 151 ? 36.416 -54.344 46.989 1.00 14.72 151 SER A C 1
ATOM 1066 O O . SER A 1 151 ? 36.308 -54.733 45.829 1.00 13.43 151 SER A O 1
ATOM 1069 N N . LEU A 1 152 ? 35.371 -54.104 47.781 1.00 15.06 152 LEU A N 1
ATOM 1070 C CA . LEU A 1 152 ? 33.988 -54.254 47.306 1.00 13.55 152 LEU A CA 1
ATOM 1071 C C . LEU A 1 152 ? 33.542 -53.066 46.461 1.00 14.82 152 LEU A C 1
ATOM 1072 O O . LEU A 1 152 ? 32.611 -53.181 45.670 1.00 15.16 152 LEU A O 1
ATOM 1077 N N . GLY A 1 153 ? 34.220 -51.942 46.596 1.00 14.87 153 GLY A N 1
ATOM 1078 C CA . GLY A 1 153 ? 33.864 -50.726 45.863 1.00 15.61 153 GLY A CA 1
ATOM 1079 C C . GLY A 1 153 ? 34.528 -49.480 46.354 1.00 16.60 153 GLY A C 1
ATOM 1080 O O . GLY A 1 153 ? 34.640 -49.256 47.564 1.00 16.96 153 GLY A O 1
ATOM 1081 N N . ALA A 1 154 ? 34.927 -48.642 45.412 1.00 18.31 154 ALA A N 1
ATOM 1082 C CA . ALA A 1 154 ? 35.549 -47.368 45.788 1.00 19.49 154 ALA A CA 1
ATOM 1083 C C . ALA A 1 154 ? 34.568 -46.408 46.431 1.00 19.11 154 ALA A C 1
ATOM 1084 O O . ALA A 1 154 ? 34.978 -45.501 47.096 1.00 19.27 154 ALA A O 1
ATOM 1086 N N . GLY A 1 155 ? 33.278 -46.620 46.264 1.00 16.92 155 GLY A N 1
ATOM 1087 C CA . GLY A 1 155 ? 32.243 -45.835 46.910 1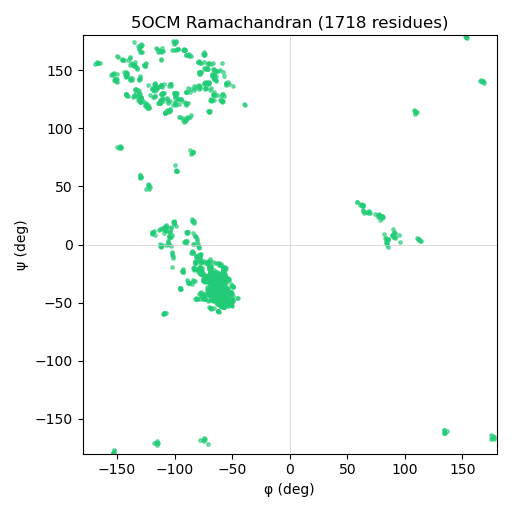.00 19.09 155 GLY A CA 1
ATOM 1088 C C . GLY A 1 155 ? 31.885 -46.270 48.306 1.00 16.71 155 GLY A C 1
ATOM 1089 O O . GLY A 1 155 ? 30.848 -45.917 48.815 1.00 20.36 155 GLY A O 1
ATOM 1090 N N . THR A 1 156 ? 32.770 -47.010 48.950 1.00 15.20 156 THR A N 1
ATOM 1091 C CA . THR A 1 156 ? 32.658 -47.353 50.349 1.00 16.20 156 THR A CA 1
ATOM 1092 C C . THR A 1 156 ? 32.654 -46.071 51.207 1.00 19.90 156 THR A C 1
ATOM 1093 O O . THR A 1 156 ? 33.561 -45.241 51.096 1.00 19.26 156 THR A O 1
ATOM 1097 N N . THR A 1 157 ? 31.612 -45.891 52.034 1.00 17.55 157 THR A N 1
ATOM 1098 C CA . THR A 1 157 ? 31.447 -44.681 52.814 1.00 18.00 157 THR A CA 1
ATOM 1099 C C . THR A 1 157 ? 30.887 -44.960 54.211 1.00 16.23 157 THR A C 1
ATOM 1100 O O . THR A 1 157 ? 30.099 -45.903 54.431 1.00 17.14 157 THR A O 1
ATOM 1104 N N . TYR A 1 158 ? 31.330 -44.152 55.170 1.00 15.47 158 TYR A N 1
ATOM 1105 C CA . TYR A 1 158 ? 30.929 -44.296 56.579 1.00 14.77 158 TYR A CA 1
ATOM 1106 C C . TYR A 1 158 ? 29.839 -43.317 56.924 1.00 17.23 158 TYR A C 1
ATOM 1107 O O . TYR A 1 158 ? 29.992 -42.096 56.690 1.00 16.57 158 TYR A O 1
ATOM 1116 N N . LEU A 1 159 ? 28.761 -43.789 57.517 1.00 15.55 159 LEU A N 1
ATOM 1117 C CA . LEU A 1 159 ? 27.603 -42.953 57.831 1.00 17.50 159 LEU A CA 1
ATOM 1118 C C . LEU A 1 159 ? 27.647 -42.422 59.215 1.00 18.82 159 LEU A C 1
ATOM 1119 O O . LEU A 1 159 ? 27.204 -41.308 59.426 1.00 25.91 159 LEU A O 1
ATOM 1124 N N . GLY A 1 160 ? 28.086 -43.178 60.185 1.00 16.64 160 GLY A N 1
ATOM 1125 C CA . GLY A 1 160 ? 28.006 -42.721 61.588 1.00 16.49 160 GLY A CA 1
ATOM 1126 C C . GLY A 1 160 ? 27.939 -43.886 62.507 1.00 15.70 160 GLY A C 1
ATOM 1127 O O . GLY A 1 160 ? 27.933 -45.058 62.090 1.00 14.30 160 GLY A O 1
ATOM 1128 N N . ALA A 1 161 ? 27.890 -43.553 63.795 1.00 16.55 161 ALA A N 1
ATOM 1129 C CA . ALA A 1 161 ? 27.962 -44.549 64.876 1.00 17.46 161 ALA A CA 1
ATOM 1130 C C . ALA A 1 161 ? 26.738 -45.418 65.120 1.00 16.43 161 ALA A C 1
ATOM 1131 O O . ALA A 1 161 ? 26.850 -46.549 65.573 1.00 15.53 161 ALA A O 1
ATOM 1133 N N . ASP A 1 162 ? 25.541 -44.885 64.860 1.00 17.70 162 ASP A N 1
ATOM 1134 C CA . ASP A 1 162 ? 24.338 -45.674 64.995 1.00 15.86 162 ASP A CA 1
ATOM 1135 C C . ASP A 1 162 ? 24.241 -46.747 63.937 1.00 15.58 162 ASP A C 1
ATOM 1136 O O . ASP A 1 162 ? 24.024 -46.451 62.759 1.00 13.27 162 ASP A O 1
ATOM 1141 N N . HIS A 1 163 ? 24.295 -48.002 64.360 1.00 17.33 163 HIS A N 1
ATOM 1142 C CA . HIS A 1 163 ? 24.256 -49.160 63.458 1.00 16.99 163 HIS A CA 1
ATOM 1143 C C . HIS A 1 163 ? 23.028 -49.182 62.571 1.00 18.19 163 HIS A C 1
ATOM 1144 O O . HIS A 1 163 ? 23.102 -49.676 61.465 1.00 21.11 163 HIS A O 1
ATOM 1151 N N . GLY A 1 164 ? 21.886 -48.654 63.041 1.00 15.95 164 GLY A N 1
ATOM 1152 C CA . GLY A 1 164 ? 20.671 -48.587 62.240 1.00 16.07 164 GLY A CA 1
ATOM 1153 C C . GLY A 1 164 ? 20.667 -47.659 61.086 1.00 16.61 164 GLY A C 1
ATOM 1154 O O . GLY A 1 164 ? 19.782 -47.729 60.221 1.00 17.90 164 GLY A O 1
ATOM 1155 N N . LEU A 1 165 ? 21.637 -46.761 60.973 1.00 17.34 165 LEU A N 1
ATOM 1156 C CA . LEU A 1 165 ? 21.614 -45.733 59.878 1.00 16.24 165 LEU A CA 1
ATOM 1157 C C . LEU A 1 165 ? 21.729 -46.383 58.547 1.00 16.22 165 LEU A C 1
ATOM 1158 O O . LEU A 1 165 ? 21.097 -45.917 57.591 1.00 13.96 165 LEU A O 1
ATOM 1163 N N . SER A 1 166 ? 22.583 -47.426 58.406 1.00 14.72 166 SER A N 1
ATOM 1164 C CA . SER A 1 166 ? 22.782 -48.067 57.134 1.00 14.78 166 SER A CA 1
ATOM 1165 C C . SER A 1 166 ? 21.463 -48.561 56.540 1.00 15.30 166 SER A C 1
ATOM 1166 O O . SER A 1 166 ? 21.173 -48.333 55.338 1.00 13.03 166 SER A O 1
ATOM 1169 N N . SER A 1 167 ? 20.637 -49.192 57.373 1.00 14.75 167 SER A N 1
ATOM 1170 C CA . SER A 1 167 ? 19.346 -49.709 56.952 1.00 17.25 167 SER A CA 1
ATOM 1171 C C . SER A 1 167 ? 18.327 -48.637 56.626 1.00 16.23 167 SER A C 1
ATOM 1172 O O . SER A 1 167 ? 17.508 -48.773 55.705 1.00 14.50 167 SER A O 1
ATOM 1175 N N . LEU A 1 168 ? 18.336 -47.561 57.405 1.00 14.30 168 LEU A N 1
ATOM 1176 C CA . LEU A 1 168 ? 17.446 -46.434 57.131 1.00 16.93 168 LEU A CA 1
ATOM 1177 C C . LEU A 1 168 ? 17.759 -45.805 55.799 1.00 14.64 168 LEU A C 1
ATOM 1178 O O . LEU A 1 168 ? 16.847 -45.605 54.954 1.00 13.19 168 LEU A O 1
ATOM 1183 N N . TYR A 1 169 ? 19.043 -45.518 55.562 1.00 11.55 169 TYR A N 1
ATOM 1184 C CA . TYR A 1 169 ? 19.451 -45.037 54.228 1.00 12.83 169 TYR A CA 1
ATOM 1185 C C . TYR A 1 169 ? 19.144 -46.044 53.140 1.00 12.87 169 TYR A C 1
ATOM 1186 O O . TYR A 1 169 ? 18.635 -45.682 52.086 1.00 12.76 169 TYR A O 1
ATOM 1195 N N . ASP A 1 170 ? 19.436 -47.304 53.394 1.00 13.03 170 ASP A N 1
ATOM 1196 C CA . ASP A 1 170 ? 19.208 -48.368 52.387 1.00 13.59 170 ASP A CA 1
ATOM 1197 C C . ASP A 1 170 ? 17.746 -48.421 51.924 1.00 13.28 170 ASP A C 1
ATOM 1198 O O . ASP A 1 170 ? 17.502 -48.332 50.712 1.00 11.74 170 ASP A O 1
ATOM 1203 N N . VAL A 1 171 ? 16.807 -48.525 52.844 1.00 11.90 171 VAL A N 1
ATOM 1204 C CA . VAL A 1 171 ? 15.411 -48.654 52.383 1.00 14.12 171 VAL A CA 1
ATOM 1205 C C . VAL A 1 171 ? 14.926 -47.379 51.702 1.00 14.18 171 VAL A C 1
ATOM 1206 O O . VAL A 1 171 ? 14.184 -47.472 50.716 1.00 13.88 171 VAL A O 1
ATOM 1210 N N . ALA A 1 172 ? 15.368 -46.231 52.168 1.00 13.25 172 ALA A N 1
ATOM 1211 C CA . ALA A 1 172 ? 15.029 -44.944 51.517 1.00 13.88 172 ALA A CA 1
ATOM 1212 C C . ALA A 1 172 ? 15.543 -44.914 50.101 1.00 13.79 172 ALA A C 1
ATOM 1213 O O . ALA A 1 172 ? 14.827 -44.537 49.182 1.00 14.82 172 ALA A O 1
ATOM 1215 N N . LEU A 1 173 ? 16.784 -45.354 49.906 1.00 12.76 173 LEU A N 1
ATOM 1216 C CA . LEU A 1 173 ? 17.393 -45.434 48.561 1.00 12.21 173 LEU A CA 1
ATOM 1217 C C . LEU A 1 173 ? 16.721 -46.476 47.695 1.00 12.36 173 LEU A C 1
ATOM 1218 O O . LEU A 1 173 ? 16.430 -46.207 46.514 1.00 12.72 173 LEU A O 1
ATOM 1223 N N . LEU A 1 174 ? 16.408 -47.650 48.245 1.00 12.29 174 LEU A N 1
ATOM 1224 C CA . LEU A 1 174 ? 15.748 -48.680 47.434 1.00 11.75 174 LEU A CA 1
ATOM 1225 C C . LEU A 1 174 ? 14.372 -48.211 46.971 1.00 12.08 174 LEU A C 1
ATOM 1226 O O . LEU A 1 174 ? 13.965 -48.515 45.845 1.00 13.94 174 LEU A O 1
ATOM 1231 N N . GLY A 1 175 ? 13.657 -47.449 47.792 1.00 11.05 175 GLY A N 1
ATOM 1232 C CA . GLY A 1 175 ? 12.398 -46.836 47.356 1.00 11.97 175 GLY A CA 1
ATOM 1233 C C . GLY A 1 175 ? 12.543 -46.032 46.077 1.00 11.34 175 GLY A C 1
ATOM 1234 O O . GLY A 1 175 ? 11.675 -46.078 45.184 1.00 13.08 175 GLY A O 1
ATOM 1235 N N . ILE A 1 176 ? 13.649 -45.315 45.976 1.00 12.40 176 ILE A N 1
ATOM 1236 C CA . ILE A 1 176 ? 13.970 -44.524 44.780 1.00 10.95 176 ILE A CA 1
ATOM 1237 C C . ILE A 1 176 ? 14.180 -45.438 43.590 1.00 12.26 176 ILE A C 1
ATOM 1238 O O . ILE A 1 176 ? 13.719 -45.141 42.466 1.00 12.43 176 ILE A O 1
ATOM 1243 N N . MET A 1 177 ? 14.894 -46.528 43.802 1.00 11.66 177 MET A N 1
ATOM 1244 C CA . MET A 1 177 ? 15.084 -47.510 42.735 1.00 13.40 177 MET A CA 1
ATOM 1245 C C . MET A 1 177 ? 13.726 -47.998 42.176 1.00 11.91 177 MET A C 1
ATOM 1246 O O . MET A 1 177 ? 13.520 -48.032 40.949 1.00 13.89 177 MET A O 1
ATOM 1251 N N . TRP A 1 178 ? 12.814 -48.395 43.050 1.00 13.46 178 TRP A N 1
ATOM 1252 C CA . TRP A 1 178 ? 11.495 -48.889 42.548 1.00 13.41 178 TRP A CA 1
ATOM 1253 C C . TRP A 1 178 ? 10.697 -47.767 41.874 1.00 13.48 178 TRP A C 1
ATOM 1254 O O . TRP A 1 178 ? 10.065 -48.023 40.824 1.00 13.68 178 TRP A O 1
ATOM 1265 N N . GLY A 1 179 ? 10.769 -46.563 42.429 1.00 13.86 179 GLY A N 1
ATOM 1266 C CA . GLY A 1 179 ? 10.021 -45.428 41.876 1.00 13.24 179 GLY A CA 1
ATOM 1267 C C . GLY A 1 179 ? 10.496 -45.136 40.448 1.00 14.45 179 GLY A C 1
ATOM 1268 O O . GLY A 1 179 ? 9.707 -44.918 39.529 1.00 14.77 179 GLY A O 1
ATOM 1269 N N . THR A 1 180 ? 11.826 -45.157 40.282 1.00 14.32 180 THR A N 1
ATOM 1270 C CA . THR A 1 180 ? 12.471 -44.847 39.002 1.00 13.47 180 THR A CA 1
ATOM 1271 C C . THR A 1 180 ? 12.259 -46.023 38.020 1.00 14.42 180 THR A C 1
ATOM 1272 O O . THR A 1 180 ? 11.871 -45.810 36.854 1.00 13.29 180 THR A O 1
ATOM 1276 N N . LEU A 1 181 ? 12.486 -47.260 38.468 1.00 12.52 181 LEU A N 1
ATOM 1277 C CA . LEU A 1 181 ? 12.351 -48.370 37.551 1.00 13.10 181 LEU A CA 1
ATOM 1278 C C . LEU A 1 181 ? 10.885 -48.608 37.120 1.00 13.15 181 LEU A C 1
ATOM 1279 O O . LEU A 1 181 ? 10.628 -48.884 35.946 1.00 13.19 181 LEU A O 1
ATOM 1284 N N . ASN A 1 182 ? 9.957 -48.503 38.055 1.00 11.27 182 ASN A N 1
ATOM 1285 C CA . ASN A 1 182 ? 8.551 -48.689 37.683 1.00 11.96 182 ASN A CA 1
ATOM 1286 C C . ASN A 1 182 ? 8.093 -47.655 36.665 1.00 12.95 182 ASN A C 1
ATOM 1287 O O . ASN A 1 182 ? 7.425 -48.003 35.687 1.00 15.11 182 ASN A O 1
ATOM 1292 N N . SER A 1 183 ? 8.453 -46.392 36.870 1.00 12.42 183 SER A N 1
ATOM 1293 C CA A SER A 1 183 ? 8.059 -45.358 35.935 0.50 12.01 183 SER A CA 1
ATOM 1294 C CA B SER A 1 183 ? 8.058 -45.355 35.939 0.50 13.25 183 SER A CA 1
ATOM 1295 C C . SER A 1 183 ? 8.799 -45.502 34.597 1.00 12.87 183 SER A C 1
ATOM 1296 O O . SER A 1 183 ? 8.221 -45.253 33.537 1.00 13.52 183 SER A O 1
ATOM 1301 N N . PHE A 1 184 ? 10.066 -45.959 34.629 1.00 12.70 184 PHE A N 1
ATOM 1302 C CA . PHE A 1 184 ? 10.744 -46.264 33.378 1.00 13.44 184 PHE A CA 1
ATOM 1303 C C . PHE A 1 184 ? 9.999 -47.374 32.605 1.00 12.71 184 PHE A C 1
ATOM 1304 O O . PHE A 1 184 ? 9.774 -47.253 31.375 1.00 13.25 184 PHE A O 1
ATOM 1312 N N . LEU A 1 185 ? 9.625 -48.417 33.316 1.00 12.26 185 LEU A N 1
ATOM 1313 C CA . LEU A 1 185 ? 8.920 -49.562 32.674 1.00 14.40 185 LEU A CA 1
ATOM 1314 C C . LEU A 1 185 ? 7.538 -49.172 32.155 1.00 16.59 185 LEU A C 1
ATOM 1315 O O . LEU A 1 185 ? 7.165 -49.542 31.019 1.00 15.37 185 LEU A O 1
ATOM 1320 N N . HIS A 1 186 ? 6.824 -48.338 32.904 1.00 15.45 186 HIS A N 1
ATOM 1321 C CA . HIS A 1 186 ? 5.561 -47.774 32.371 1.00 16.76 186 HIS A CA 1
ATOM 1322 C C . HIS A 1 186 ? 5.808 -46.978 31.104 1.00 17.17 186 HIS A C 1
ATOM 1323 O O . HIS A 1 186 ? 5.081 -47.127 30.085 1.00 17.78 186 HIS A O 1
ATOM 1330 N N . GLY A 1 187 ? 6.843 -46.141 31.119 1.00 15.79 187 GLY A N 1
ATOM 1331 C CA . GLY A 1 187 ? 7.202 -45.362 29.934 1.00 16.48 187 GLY A CA 1
ATOM 1332 C C . GLY A 1 187 ? 7.565 -46.210 28.759 1.00 16.00 187 GLY A C 1
ATOM 1333 O O . GLY A 1 187 ? 7.157 -45.913 27.619 1.00 17.46 187 GLY A O 1
ATOM 1334 N N . ALA A 1 188 ? 8.338 -47.271 29.003 1.00 14.67 188 ALA A N 1
ATOM 1335 C CA . ALA A 1 188 ? 8.674 -48.206 27.942 1.00 16.15 188 ALA A CA 1
ATOM 1336 C C . ALA A 1 188 ? 7.414 -48.882 27.368 1.00 15.40 188 ALA A C 1
ATOM 1337 O O . ALA A 1 188 ? 7.311 -49.036 26.143 1.00 17.49 188 ALA A O 1
ATOM 1339 N N . ALA A 1 189 ? 6.482 -49.266 28.233 1.00 15.85 189 ALA A N 1
ATOM 1340 C CA . ALA A 1 189 ? 5.232 -49.881 27.774 1.00 17.24 189 ALA A CA 1
ATOM 1341 C C . ALA A 1 189 ? 4.454 -48.899 26.876 1.00 16.82 189 ALA A C 1
ATOM 1342 O O . ALA A 1 189 ? 3.919 -49.265 25.812 1.00 16.90 189 ALA A O 1
ATOM 1344 N N . LEU A 1 190 ? 4.381 -47.644 27.332 1.00 17.41 190 LEU A N 1
ATOM 1345 C CA . LEU A 1 190 ? 3.682 -46.597 26.558 1.00 17.13 190 LEU A CA 1
ATOM 1346 C C . LEU A 1 190 ? 4.338 -46.372 25.221 1.00 17.58 190 LEU A C 1
ATOM 1347 O O . LEU A 1 190 ? 3.662 -46.403 24.168 1.00 16.80 190 LEU A O 1
ATOM 1352 N N . LEU A 1 191 ? 5.667 -46.235 25.208 1.00 15.40 191 LEU A N 1
ATOM 1353 C CA . LEU A 1 191 ? 6.371 -46.041 23.966 1.00 17.70 191 LEU A CA 1
ATOM 1354 C C . LEU A 1 191 ? 6.339 -47.243 23.035 1.00 16.32 191 LEU A C 1
ATOM 1355 O O . LEU A 1 191 ? 6.333 -47.053 21.789 1.00 16.35 191 LEU A O 1
ATOM 1360 N N . GLY A 1 192 ? 6.270 -48.427 23.605 1.00 16.43 192 GLY A N 1
ATOM 1361 C CA . GLY A 1 192 ? 6.137 -49.686 22.811 1.00 17.38 192 GLY A CA 1
ATOM 1362 C C . GLY A 1 192 ? 4.885 -49.684 21.943 1.00 20.54 192 GLY A C 1
ATOM 1363 O O . GLY A 1 192 ? 4.899 -50.280 20.838 1.00 20.06 192 GLY A O 1
ATOM 1364 N N . THR A 1 193 ? 3.830 -48.987 22.375 1.00 21.11 193 THR A N 1
ATOM 1365 C CA . THR A 1 193 ? 2.602 -48.908 21.543 1.00 21.41 193 THR A CA 1
ATOM 1366 C C . THR A 1 193 ? 2.796 -48.093 20.304 1.00 21.73 193 THR A C 1
ATOM 1367 O O . THR A 1 193 ? 2.065 -48.281 19.334 1.00 27.67 193 THR A O 1
ATOM 1371 N N . ALA A 1 194 ? 3.794 -47.232 20.268 1.00 20.62 194 ALA A N 1
ATOM 1372 C CA . ALA A 1 194 ? 4.200 -46.484 19.089 1.00 21.40 194 ALA A CA 1
ATOM 1373 C C . ALA A 1 194 ? 5.414 -47.097 18.407 1.00 20.43 194 ALA A C 1
ATOM 1374 O O . ALA A 1 194 ? 6.091 -46.452 17.620 1.00 20.04 194 ALA A O 1
ATOM 1376 N N . LYS A 1 195 ? 5.667 -48.367 18.709 1.00 21.12 195 LYS A N 1
ATOM 1377 C CA . LYS A 1 195 ? 6.756 -49.156 18.106 1.00 24.60 195 LYS A CA 1
ATOM 1378 C C . LYS A 1 195 ? 8.125 -48.609 18.429 1.00 23.78 195 LYS A C 1
ATOM 1379 O O . LYS A 1 195 ? 9.058 -48.725 17.646 1.00 23.79 195 LYS A O 1
ATOM 1383 N N . VAL A 1 196 ? 8.272 -47.975 19.587 1.00 20.99 196 VAL A N 1
ATOM 1384 C CA . VAL A 1 196 ? 9.606 -47.511 20.015 1.00 20.72 196 VAL A CA 1
ATOM 1385 C C . VAL A 1 196 ? 10.117 -48.593 20.952 1.00 20.82 196 VAL A C 1
ATOM 1386 O O . VAL A 1 196 ? 9.450 -48.966 21.912 1.00 19.79 196 VAL A O 1
ATOM 1390 N N . GLU A 1 197 ? 11.291 -49.120 20.672 1.00 19.46 197 GLU A N 1
ATOM 1391 C CA . GLU A 1 197 ? 11.894 -50.194 21.529 1.00 21.35 197 GLU A CA 1
ATOM 1392 C C . GLU A 1 197 ? 12.338 -49.609 22.853 1.00 19.14 197 GLU A C 1
ATOM 1393 O O . GLU A 1 197 ? 12.732 -48.469 22.911 1.00 18.32 197 GLU A O 1
ATOM 1399 N N . ALA A 1 198 ? 12.323 -50.417 23.899 1.00 18.30 198 ALA A N 1
ATOM 1400 C CA . ALA A 1 198 ? 12.802 -49.938 25.203 1.00 18.18 198 ALA A CA 1
ATOM 1401 C C . ALA A 1 198 ? 14.259 -49.463 25.152 1.00 18.08 198 ALA A C 1
ATOM 1402 O O . ALA A 1 198 ? 14.633 -48.505 25.819 1.00 17.16 198 ALA A O 1
ATOM 1404 N N . THR A 1 199 ? 15.100 -50.166 24.396 1.00 16.27 199 THR A N 1
ATOM 1405 C CA . THR A 1 199 ? 16.490 -49.770 24.219 1.00 16.91 199 THR A CA 1
ATOM 1406 C C . THR A 1 199 ? 16.675 -48.454 23.477 1.00 16.54 199 THR A C 1
ATOM 1407 O O . THR A 1 199 ? 17.683 -47.780 23.661 1.00 15.98 199 THR A O 1
ATOM 1411 N N . THR A 1 200 ? 15.720 -48.076 22.643 1.00 16.42 200 THR A N 1
ATOM 1412 C CA . THR A 1 200 ? 15.684 -46.734 22.041 1.00 18.23 200 THR A CA 1
ATOM 1413 C C . THR A 1 200 ? 15.342 -45.656 23.067 1.00 17.29 200 THR A C 1
ATOM 1414 O O . THR A 1 200 ? 15.994 -44.590 23.069 1.00 20.46 200 THR A O 1
ATOM 1418 N N . PHE A 1 201 ? 14.366 -45.937 23.907 1.00 17.29 201 PHE A N 1
ATOM 1419 C CA . PHE A 1 201 ? 13.922 -45.029 24.968 1.00 17.66 201 PHE A CA 1
ATOM 1420 C C . PHE A 1 201 ? 14.970 -44.835 26.061 1.00 18.34 201 PHE A C 1
ATOM 1421 O O . PHE A 1 201 ? 15.124 -43.733 26.583 1.00 17.74 201 PHE A O 1
ATOM 1429 N N . ALA A 1 202 ? 15.679 -45.909 26.420 1.00 18.39 202 ALA A N 1
ATOM 1430 C CA . ALA A 1 202 ? 16.574 -45.875 27.597 1.00 16.58 202 ALA A CA 1
ATOM 1431 C C . ALA A 1 202 ? 17.550 -44.716 27.668 1.00 17.35 202 ALA A C 1
ATOM 1432 O O . ALA A 1 202 ? 17.685 -44.080 28.726 1.00 16.32 202 ALA A O 1
ATOM 1434 N N . PRO A 1 203 ? 18.267 -44.402 26.565 1.00 18.07 203 PRO A N 1
ATOM 1435 C CA . PRO A 1 203 ? 19.225 -43.281 26.684 1.00 19.64 203 PRO A CA 1
ATOM 1436 C C . PRO A 1 203 ? 18.554 -41.929 26.957 1.00 16.71 203 PRO A C 1
ATOM 1437 O O . PRO A 1 203 ? 19.131 -41.075 27.661 1.00 16.28 203 PRO A O 1
ATOM 1441 N N . PHE A 1 204 ? 17.338 -41.756 26.449 1.00 15.61 204 PHE A N 1
ATOM 1442 C CA . PHE A 1 204 ? 16.533 -40.549 26.775 1.00 16.11 204 PHE A CA 1
ATOM 1443 C C . PHE A 1 204 ? 16.160 -40.563 28.271 1.00 13.68 204 PHE A C 1
ATOM 1444 O O . PHE A 1 204 ? 16.325 -39.559 28.969 1.00 15.32 204 PHE A O 1
ATOM 1452 N N . ALA A 1 205 ? 15.651 -41.702 28.729 1.00 15.40 205 ALA A N 1
ATOM 1453 C CA . ALA A 1 205 ? 15.303 -41.841 30.146 1.00 14.08 205 ALA A CA 1
ATOM 1454 C C . ALA A 1 205 ? 16.507 -41.514 31.017 1.00 14.99 205 ALA A C 1
ATOM 1455 O O . ALA A 1 205 ? 16.386 -40.783 31.997 1.00 13.85 205 ALA A O 1
ATOM 1457 N N . ASN A 1 206 ? 17.671 -42.055 30.677 1.00 14.41 206 ASN A N 1
ATOM 1458 C CA . ASN A 1 206 ? 18.853 -41.863 31.531 1.00 14.55 206 ASN A CA 1
ATOM 1459 C C . ASN A 1 206 ? 19.375 -40.415 31.534 1.00 14.98 206 ASN A C 1
ATOM 1460 O O . ASN A 1 206 ? 19.751 -39.880 32.589 1.00 13.87 206 ASN A O 1
ATOM 1465 N N . ARG A 1 207 ? 19.337 -39.775 30.373 1.00 15.26 207 ARG A N 1
ATOM 1466 C CA . ARG A 1 207 ? 19.718 -38.373 30.312 1.00 17.05 207 ARG A CA 1
ATOM 1467 C C . ARG A 1 207 ? 18.760 -37.508 31.158 1.00 15.60 207 ARG A C 1
ATOM 1468 O O . ARG A 1 207 ? 19.176 -36.603 31.897 1.00 15.63 207 ARG A O 1
ATOM 1476 N N . TRP A 1 208 ? 17.479 -37.823 31.099 1.00 13.46 208 TRP A N 1
ATOM 1477 C CA . TRP A 1 208 ? 16.488 -37.123 31.884 1.00 14.69 208 TRP A CA 1
ATOM 1478 C C . TRP A 1 208 ? 16.627 -37.385 33.395 1.00 13.88 208 TRP A C 1
ATOM 1479 O O . TRP A 1 208 ? 16.562 -36.454 34.215 1.00 13.61 208 TRP A O 1
ATOM 1490 N N . ILE A 1 209 ? 16.901 -38.623 33.749 1.00 13.61 209 ILE A N 1
ATOM 1491 C CA . ILE A 1 209 ? 17.114 -38.973 35.144 1.00 15.30 209 ILE A CA 1
ATOM 1492 C C . ILE A 1 209 ? 18.269 -38.160 35.696 1.00 13.69 209 ILE A C 1
ATOM 1493 O O . ILE A 1 209 ? 18.218 -37.670 36.878 1.00 14.05 209 ILE A O 1
ATOM 1498 N N . GLU A 1 210 ? 19.322 -38.009 34.895 1.00 16.14 210 GLU A N 1
ATOM 1499 C CA . GLU A 1 210 ? 20.448 -37.151 35.314 1.00 16.89 210 GLU A CA 1
ATOM 1500 C C . GLU A 1 210 ? 20.026 -35.697 35.557 1.00 17.04 210 GLU A C 1
ATOM 1501 O O . GLU A 1 210 ? 20.446 -35.110 36.556 1.00 15.79 210 GLU A O 1
ATOM 1503 N N . ALA A 1 211 ? 19.159 -35.151 34.726 1.00 15.36 211 ALA A N 1
ATOM 1504 C CA . ALA A 1 211 ? 18.604 -33.798 34.997 1.00 15.56 211 ALA A CA 1
ATOM 1505 C C . ALA A 1 211 ? 17.772 -33.778 36.283 1.00 14.25 211 ALA A C 1
ATOM 1506 O O . ALA A 1 211 ? 17.818 -32.760 37.036 1.00 14.63 211 ALA A O 1
ATOM 1508 N N . VAL A 1 212 ? 17.039 -34.872 36.567 1.00 14.02 212 VAL A N 1
ATOM 1509 C CA . VAL A 1 212 ? 16.161 -34.903 37.744 1.00 14.30 212 VAL A CA 1
ATOM 1510 C C . VAL A 1 212 ? 17.004 -34.826 39.022 1.00 14.05 212 VAL A C 1
ATOM 1511 O O . VAL A 1 212 ? 16.546 -34.282 40.049 1.00 13.63 212 VAL A O 1
ATOM 1515 N N . THR A 1 213 ? 18.251 -35.329 38.993 1.00 13.79 213 THR A N 1
ATOM 1516 C CA . THR A 1 213 ? 19.096 -35.203 40.193 1.00 14.63 213 THR A CA 1
ATOM 1517 C C . THR A 1 213 ? 19.352 -33.733 40.573 1.00 13.78 213 THR A C 1
ATOM 1518 O O . THR A 1 213 ? 19.497 -33.413 41.752 1.00 13.89 213 THR A O 1
ATOM 1522 N N . GLY A 1 214 ? 19.367 -32.824 39.592 1.00 12.76 214 GLY A N 1
ATOM 1523 C CA . GLY A 1 214 ? 19.423 -31.381 39.930 1.00 12.77 214 GLY A CA 1
ATOM 1524 C C . GLY A 1 214 ? 18.196 -30.898 40.683 1.00 13.65 214 GLY A C 1
ATOM 1525 O O . GLY A 1 214 ? 18.301 -30.049 41.580 1.00 13.65 214 GLY A O 1
ATOM 1526 N N . PHE A 1 215 ? 17.025 -31.441 40.348 1.00 13.16 215 PHE A N 1
ATOM 1527 C CA . PHE A 1 215 ? 15.786 -31.100 41.039 1.00 13.13 215 PHE A CA 1
ATOM 1528 C C . PHE A 1 215 ? 15.825 -31.672 42.452 1.00 12.40 215 PHE A C 1
ATOM 1529 O O . PHE A 1 215 ? 15.416 -31.010 43.400 1.00 13.28 215 PHE A O 1
ATOM 1537 N N . VAL A 1 216 ? 16.346 -32.895 42.596 1.00 12.33 216 VAL A N 1
ATOM 1538 C CA . VAL A 1 216 ? 16.471 -33.485 43.933 1.00 13.24 216 VAL A CA 1
ATOM 1539 C C . VAL A 1 216 ? 17.278 -32.534 44.855 1.00 12.62 216 VAL A C 1
ATOM 1540 O O . VAL A 1 216 ? 16.874 -32.273 45.989 1.00 14.32 216 VAL A O 1
ATOM 1544 N N . SER A 1 217 ? 18.444 -32.082 44.389 1.00 13.31 217 SER A N 1
ATOM 1545 C CA . SER A 1 217 ? 19.301 -31.207 45.215 1.00 13.68 217 SER A CA 1
ATOM 1546 C C . SER A 1 217 ? 18.609 -29.885 45.570 1.00 14.84 217 SER A C 1
ATOM 1547 O O . SER A 1 217 ? 18.581 -29.477 46.737 1.00 14.39 217 SER A O 1
ATOM 1550 N N . ALA A 1 218 ? 17.955 -29.269 44.587 1.00 13.04 218 ALA A N 1
ATOM 1551 C CA . ALA A 1 218 ? 17.225 -28.001 44.868 1.00 12.78 218 ALA A CA 1
ATOM 1552 C C . ALA A 1 218 ? 16.066 -28.183 45.855 1.00 12.64 218 ALA A C 1
ATOM 1553 O O . ALA A 1 218 ? 15.892 -27.396 46.820 1.00 12.06 218 ALA A O 1
ATOM 1555 N N . TYR A 1 219 ? 15.285 -29.246 45.639 1.00 12.88 219 TYR A N 1
ATOM 1556 C CA . TYR A 1 219 ? 14.103 -29.512 46.443 1.00 13.02 219 TYR A CA 1
ATOM 1557 C C . TYR A 1 219 ? 14.517 -29.923 47.845 1.00 12.64 219 TYR A C 1
ATOM 1558 O O . TYR A 1 219 ? 13.819 -29.597 48.821 1.00 12.65 219 TYR A O 1
ATOM 1567 N N . ALA A 1 220 ? 15.668 -30.572 47.979 1.00 12.39 220 ALA A N 1
ATOM 1568 C CA . ALA A 1 220 ? 16.135 -30.935 49.314 1.00 12.65 220 ALA A CA 1
ATOM 1569 C C . ALA A 1 220 ? 16.376 -29.686 50.159 1.00 11.83 220 ALA A C 1
ATOM 1570 O O . ALA A 1 220 ? 16.081 -29.636 51.359 1.00 13.96 220 ALA A O 1
ATOM 1572 N N . GLY A 1 221 ? 16.944 -28.654 49.567 1.00 12.56 221 GLY A N 1
ATOM 1573 C CA . GLY A 1 221 ? 17.157 -27.392 50.261 1.00 12.67 221 GLY A CA 1
ATOM 1574 C C . GLY A 1 221 ? 15.834 -26.782 50.707 1.00 13.48 221 GLY A C 1
ATOM 1575 O O . GLY A 1 221 ? 15.700 -26.300 51.829 1.00 14.22 221 GLY A O 1
ATOM 1576 N N . GLN A 1 222 ? 14.837 -26.816 49.828 1.00 13.62 222 GLN A N 1
ATOM 1577 C CA . GLN A 1 222 ? 13.528 -26.318 50.185 1.00 14.30 222 GLN A CA 1
ATOM 1578 C C . GLN A 1 222 ? 12.885 -27.119 51.327 1.00 13.51 222 GLN A C 1
ATOM 1579 O O . GLN A 1 222 ? 12.321 -26.522 52.231 1.00 14.92 222 GLN A O 1
ATOM 1585 N N . VAL A 1 223 ? 13.031 -28.436 51.298 1.00 13.62 223 VAL A N 1
ATOM 1586 C CA . VAL A 1 223 ? 12.568 -29.297 52.402 1.00 13.46 223 VAL A CA 1
ATOM 1587 C C . VAL A 1 223 ? 13.216 -28.874 53.704 1.00 13.82 223 VAL A C 1
ATOM 1588 O O . VAL A 1 223 ? 12.506 -28.724 54.722 1.00 13.11 223 VAL A O 1
ATOM 1592 N N . ASP A 1 224 ? 14.523 -28.619 53.700 1.00 14.00 224 ASP A N 1
ATOM 1593 C CA . ASP A 1 224 ? 15.167 -28.202 54.946 1.00 14.52 224 ASP A CA 1
ATOM 1594 C C . ASP A 1 224 ? 14.737 -26.821 55.419 1.00 14.85 224 ASP A C 1
ATOM 1595 O O . ASP A 1 224 ? 14.784 -26.541 56.615 1.00 16.31 224 ASP A O 1
ATOM 1600 N N . GLN A 1 225 ? 14.321 -25.939 54.515 1.00 12.88 225 GLN A N 1
ATOM 1601 C CA . GLN A 1 225 ? 13.763 -24.647 54.942 1.00 13.84 225 GLN A CA 1
ATOM 1602 C C . GLN A 1 225 ? 12.297 -24.675 55.308 1.00 14.63 225 GLN A C 1
ATOM 1603 O O . GLN A 1 225 ? 11.811 -23.764 55.941 1.00 12.98 225 GLN A O 1
ATOM 1609 N N . GLY A 1 226 ? 11.553 -25.675 54.856 1.00 13.55 226 GLY A N 1
ATOM 1610 C CA . GLY A 1 226 ? 10.085 -25.674 54.964 1.00 13.71 226 GLY A CA 1
ATOM 1611 C C . GLY A 1 226 ? 9.452 -24.584 54.193 1.00 14.93 226 GLY A C 1
ATOM 1612 O O . GLY A 1 226 ? 8.453 -24.049 54.589 1.00 14.01 226 GLY A O 1
ATOM 1613 N N . ALA A 1 227 ? 10.050 -24.207 53.063 1.00 13.31 227 ALA A N 1
ATOM 1614 C CA . ALA A 1 227 ? 9.583 -23.106 52.232 1.00 13.65 227 ALA A CA 1
ATOM 1615 C C . ALA A 1 227 ? 9.783 -23.542 50.781 1.00 16.75 227 ALA A C 1
ATOM 1616 O O . ALA A 1 227 ? 10.887 -23.925 50.407 1.00 14.21 227 ALA A O 1
ATOM 1618 N N . TYR A 1 228 ? 8.706 -23.445 49.994 1.00 14.74 228 TYR A N 1
ATOM 1619 C CA . TYR A 1 228 ? 8.637 -24.122 48.727 1.00 14.90 228 TYR A CA 1
ATOM 1620 C C . TYR A 1 228 ? 8.215 -23.204 47.583 1.00 15.93 228 TYR A C 1
ATOM 1621 O O . TYR A 1 228 ? 7.241 -23.498 46.897 1.00 15.97 228 TYR A O 1
ATOM 1630 N N . PRO A 1 229 ? 8.979 -22.138 47.316 1.00 17.76 229 PRO A N 1
ATOM 1631 C CA . PRO A 1 229 ? 8.585 -21.284 46.177 1.00 17.87 229 PRO A CA 1
ATOM 1632 C C . PRO A 1 229 ? 8.731 -22.031 44.849 1.00 19.36 229 PRO A C 1
ATOM 1633 O O . PRO A 1 229 ? 9.628 -22.815 44.684 1.00 17.42 229 PRO A O 1
ATOM 1637 N N . ALA A 1 230 ? 7.844 -21.733 43.910 1.00 19.43 230 ALA A N 1
ATOM 1638 C CA . ALA A 1 230 ? 7.853 -22.349 42.589 1.00 19.76 230 ALA A CA 1
ATOM 1639 C C . ALA A 1 230 ? 8.820 -21.620 41.688 1.00 21.18 230 ALA A C 1
ATOM 1640 O O . ALA A 1 230 ? 8.420 -20.778 40.907 1.00 22.87 230 ALA A O 1
ATOM 1642 N N . LEU A 1 231 ? 10.103 -21.915 41.841 1.00 18.97 231 LEU A N 1
ATOM 1643 C CA . LEU A 1 231 ? 11.138 -21.272 41.062 1.00 22.50 231 LEU A CA 1
ATOM 1644 C C . LEU A 1 231 ? 11.204 -21.799 39.626 1.00 21.36 231 LEU A C 1
ATOM 1645 O O . LEU A 1 231 ? 11.639 -21.119 38.742 1.00 20.12 231 LEU A O 1
ATOM 1650 N N . ASP A 1 232 ? 10.764 -23.016 39.459 1.00 20.33 232 ASP A N 1
ATOM 1651 C CA . ASP A 1 232 ? 10.745 -23.703 38.159 1.00 22.60 232 ASP A CA 1
ATOM 1652 C C . ASP A 1 232 ? 9.348 -23.894 37.633 1.00 20.63 232 ASP A C 1
ATOM 1653 O O . ASP A 1 232 ? 9.033 -23.391 36.544 1.00 23.66 232 ASP A O 1
ATOM 1658 N N . ALA A 1 233 ? 8.501 -24.605 38.376 1.00 18.49 233 ALA A N 1
ATOM 1659 C CA . ALA A 1 233 ? 7.155 -24.951 37.979 1.00 18.78 233 ALA A CA 1
ATOM 1660 C C . ALA A 1 233 ? 6.292 -25.083 39.221 1.00 19.16 233 ALA A C 1
ATOM 1661 O O . ALA A 1 233 ? 6.741 -25.618 40.252 1.00 18.61 233 ALA A O 1
ATOM 1663 N N . THR A 1 234 ? 5.036 -24.651 39.153 1.00 15.48 234 THR A N 1
ATOM 1664 C CA . THR A 1 234 ? 4.087 -24.850 40.216 1.00 17.93 234 THR A CA 1
ATOM 1665 C C . THR A 1 234 ? 3.509 -26.274 40.206 1.00 16.55 234 THR A C 1
ATOM 1666 O O . THR A 1 234 ? 3.501 -26.993 39.167 1.00 16.10 234 THR A O 1
ATOM 1670 N N . ILE A 1 235 ? 3.012 -26.712 41.361 1.00 16.87 235 ILE A N 1
ATOM 1671 C CA . ILE A 1 235 ? 2.269 -27.963 41.422 1.00 18.18 235 ILE A CA 1
ATOM 1672 C C . ILE A 1 235 ? 1.081 -27.971 40.424 1.00 19.51 235 ILE A C 1
ATOM 1673 O O . ILE A 1 235 ? 0.792 -28.998 39.791 1.00 17.81 235 ILE A O 1
ATOM 1678 N N . ASP A 1 236 ? 0.413 -26.823 40.252 1.00 18.36 236 ASP A N 1
ATOM 1679 C CA . ASP A 1 236 ? -0.671 -26.770 39.252 1.00 19.19 236 ASP A CA 1
ATOM 1680 C C . ASP A 1 236 ? -0.154 -27.109 37.854 1.00 16.22 236 ASP A C 1
ATOM 1681 O O . ASP A 1 236 ? -0.806 -27.861 37.105 1.00 16.18 236 ASP A O 1
ATOM 1686 N N . THR A 1 237 ? 1.010 -26.602 37.513 1.00 15.13 237 THR A N 1
ATOM 1687 C CA . THR A 1 237 ? 1.605 -26.880 36.203 1.00 17.55 237 THR A CA 1
ATOM 1688 C C . THR A 1 237 ? 1.981 -28.383 36.091 1.00 17.50 237 THR A C 1
ATOM 1689 O O . THR A 1 237 ? 1.696 -29.041 35.058 1.00 14.31 237 THR A O 1
ATOM 1693 N N . HIS A 1 238 ? 2.590 -28.912 37.145 1.00 17.12 238 HIS A N 1
ATOM 1694 C CA . HIS A 1 238 ? 2.827 -30.347 37.216 1.00 16.31 238 HIS A CA 1
ATOM 1695 C C . HIS A 1 238 ? 1.563 -31.190 36.949 1.00 17.24 238 HIS A C 1
ATOM 1696 O O . HIS A 1 238 ? 1.584 -32.141 36.154 1.00 16.14 238 HIS A O 1
ATOM 1703 N N . VAL A 1 239 ? 0.478 -30.897 37.662 1.00 18.53 239 VAL A N 1
ATOM 1704 C CA . VAL A 1 239 ? -0.706 -31.757 37.613 1.00 17.97 239 VAL A CA 1
ATOM 1705 C C . VAL A 1 239 ? -1.337 -31.714 36.208 1.00 18.99 239 VAL A C 1
ATOM 1706 O O . VAL A 1 239 ? -1.889 -32.752 35.766 1.00 17.95 239 VAL A O 1
ATOM 1710 N N . ALA A 1 240 ? -1.215 -30.602 35.508 1.00 17.53 240 ALA A N 1
ATOM 1711 C CA . ALA A 1 240 ? -1.696 -30.584 34.120 1.00 17.59 240 ALA A CA 1
ATOM 1712 C C . ALA A 1 240 ? -0.954 -31.615 33.265 1.00 18.87 240 ALA A C 1
ATOM 1713 O O . ALA A 1 240 ? -1.579 -32.284 32.437 1.00 19.13 240 ALA A O 1
ATOM 1715 N N . THR A 1 241 ? 0.369 -31.752 33.471 1.00 16.11 241 THR A N 1
ATOM 1716 C CA . THR A 1 241 ? 1.142 -32.796 32.742 1.00 17.28 241 THR A CA 1
ATOM 1717 C C . THR A 1 241 ? 0.889 -34.193 33.274 1.00 16.07 241 THR A C 1
ATOM 1718 O O . THR A 1 241 ? 0.964 -35.138 32.496 1.00 14.97 241 THR A O 1
ATOM 1722 N N . VAL A 1 242 ? 0.589 -34.354 34.568 1.00 14.72 242 VAL A N 1
ATOM 1723 C CA . VAL A 1 242 ? 0.215 -35.663 35.068 1.00 15.18 242 VAL A CA 1
ATOM 1724 C C . VAL A 1 242 ? -1.026 -36.133 34.313 1.00 17.64 242 VAL A C 1
ATOM 1725 O O . VAL A 1 242 ? -1.121 -37.317 33.898 1.00 16.35 242 VAL A O 1
ATOM 1729 N N . ASP A 1 243 ? -1.978 -35.217 34.108 1.00 15.94 243 ASP A N 1
ATOM 1730 C CA . ASP A 1 243 ? -3.168 -35.584 33.317 1.00 18.22 243 ASP A CA 1
ATOM 1731 C C . ASP A 1 243 ? -2.845 -35.955 31.884 1.00 15.26 243 ASP A C 1
ATOM 1732 O O . ASP A 1 243 ? -3.497 -36.868 31.343 1.00 18.19 243 ASP A O 1
ATOM 1737 N N . HIS A 1 244 ? -1.907 -35.275 31.258 1.00 15.50 244 HIS A N 1
ATOM 1738 C CA . HIS A 1 244 ? -1.508 -35.661 29.903 1.00 15.86 244 HIS A CA 1
ATOM 1739 C C . HIS A 1 244 ? -0.992 -37.112 29.910 1.00 18.10 244 HIS A C 1
ATOM 1740 O O . HIS A 1 244 ? -1.302 -37.887 29.005 1.00 17.87 244 HIS A O 1
ATOM 1747 N N . LEU A 1 245 ? -0.175 -37.457 30.925 1.00 15.22 245 LEU A N 1
ATOM 1748 C CA . LEU A 1 245 ? 0.344 -38.835 31.004 1.00 16.30 245 LEU A CA 1
ATOM 1749 C C . LEU A 1 245 ? -0.780 -39.850 31.197 1.00 16.01 245 LEU A C 1
ATOM 1750 O O . LEU A 1 245 ? -0.784 -40.885 30.552 1.00 15.86 245 LEU A O 1
ATOM 1755 N N . ILE A 1 246 ? -1.739 -39.533 32.061 1.00 15.97 246 ILE A N 1
ATOM 1756 C CA . ILE A 1 246 ? -2.896 -40.415 32.257 1.00 17.07 246 ILE A CA 1
ATOM 1757 C C . ILE A 1 246 ? -3.659 -40.575 30.946 1.00 16.25 246 ILE A C 1
ATOM 1758 O O . ILE A 1 246 ? -3.946 -41.715 30.535 1.00 18.53 246 ILE A O 1
ATOM 1763 N N . HIS A 1 247 ? -3.946 -39.477 30.273 1.00 16.45 247 HIS A N 1
ATOM 1764 C CA . HIS A 1 247 ? -4.726 -39.526 29.014 1.00 19.36 247 HIS A CA 1
ATOM 1765 C C . HIS A 1 247 ? -3.992 -40.274 27.919 1.00 17.80 247 HIS A C 1
ATOM 1766 O O . HIS A 1 247 ? -4.610 -41.081 27.182 1.00 16.56 247 HIS A O 1
ATOM 1773 N N . GLU A 1 248 ? -2.704 -40.004 27.795 1.00 17.14 248 GLU A N 1
ATOM 1774 C CA . GLU A 1 248 ? -1.883 -40.726 26.824 1.00 17.43 248 GLU A CA 1
ATOM 1775 C C . GLU A 1 248 ? -1.843 -42.229 27.108 1.00 17.49 248 GLU A C 1
ATOM 1776 O O . GLU A 1 248 ? -1.968 -43.060 26.170 1.00 19.67 248 GLU A O 1
ATOM 1782 N N . SER A 1 249 ? -1.714 -42.594 28.381 1.00 17.52 249 SER A N 1
ATOM 1783 C CA . SER A 1 249 ? -1.684 -43.994 28.752 1.00 17.70 249 SER A CA 1
ATOM 1784 C C . SER A 1 249 ? -3.023 -44.681 28.460 1.00 19.09 249 SER A C 1
ATOM 1785 O O . SER A 1 249 ? -3.046 -45.802 27.968 1.00 19.31 249 SER A O 1
ATOM 1788 N N . GLU A 1 250 ? -4.121 -43.999 28.780 1.00 19.41 250 GLU A N 1
ATOM 1789 C CA . GLU A 1 250 ? -5.479 -44.562 28.497 1.00 19.63 250 GLU A CA 1
ATOM 1790 C C . GLU A 1 250 ? -5.659 -44.745 27.006 1.00 20.14 250 GLU A C 1
ATOM 1791 O O . GLU A 1 250 ? -6.145 -45.794 26.593 1.00 21.36 250 GLU A O 1
ATOM 1797 N N . ALA A 1 251 ? -5.255 -43.765 26.207 1.00 21.47 251 ALA A N 1
ATOM 1798 C CA . ALA A 1 251 ? -5.399 -43.891 24.732 1.00 24.42 251 ALA A CA 1
ATOM 1799 C C . ALA A 1 251 ? -4.557 -45.044 24.188 1.00 25.30 251 ALA A C 1
ATOM 1800 O O . ALA A 1 251 ? -4.962 -45.696 23.240 1.00 24.75 251 ALA A O 1
ATOM 1802 N N . ALA A 1 252 ? -3.393 -45.304 24.784 1.00 20.84 252 ALA A N 1
ATOM 1803 C CA . ALA A 1 252 ? -2.488 -46.378 24.334 1.00 21.93 252 ALA A CA 1
ATOM 1804 C C . ALA A 1 252 ? -2.903 -47.750 24.875 1.00 20.62 252 ALA A C 1
ATOM 1805 O O . ALA A 1 252 ? -2.346 -48.741 24.430 1.00 21.87 252 ALA A O 1
ATOM 1807 N N . GLY A 1 253 ? -3.786 -47.795 25.875 1.00 19.71 253 GLY A N 1
ATOM 1808 C CA . GLY A 1 253 ? -4.265 -49.013 26.480 1.00 21.67 253 GLY A CA 1
ATOM 1809 C C . GLY A 1 253 ? -3.302 -49.615 27.488 1.00 23.36 253 GLY A C 1
ATOM 1810 O O . GLY A 1 253 ? -3.333 -50.811 27.719 1.00 22.93 253 GLY A O 1
ATOM 1811 N N . VAL A 1 254 ? -2.413 -48.796 28.088 1.00 21.89 254 VAL A N 1
ATOM 1812 C CA . VAL A 1 254 ? -1.456 -49.329 29.051 1.00 21.02 254 VAL A CA 1
ATOM 1813 C C . VAL A 1 254 ? -1.923 -49.075 30.479 1.00 22.79 254 VAL A C 1
ATOM 1814 O O . VAL A 1 254 ? -2.916 -48.352 30.696 1.00 21.16 254 VAL A O 1
ATOM 1818 N N . ASN A 1 255 ? -1.199 -49.630 31.451 1.00 19.21 255 ASN A N 1
ATOM 1819 C CA . ASN A 1 255 ? -1.574 -49.469 32.867 1.00 20.10 255 ASN A CA 1
ATOM 1820 C C . ASN A 1 255 ? -1.453 -48.011 33.298 1.00 18.98 255 ASN A C 1
ATOM 1821 O O . ASN A 1 255 ? -0.517 -47.338 32.861 1.00 21.99 255 ASN A O 1
ATOM 1826 N N . THR A 1 256 ? -2.338 -47.509 34.142 1.00 18.25 256 THR A N 1
ATOM 1827 C CA . THR A 1 256 ? -2.271 -46.154 34.634 1.00 17.06 256 THR A CA 1
ATOM 1828 C C . THR A 1 256 ? -2.144 -46.024 36.147 1.00 16.42 256 THR A C 1
ATOM 1829 O O . THR A 1 256 ? -2.290 -44.930 36.673 1.00 16.11 256 THR A O 1
ATOM 1833 N N . GLU A 1 257 ? -1.885 -47.111 36.847 1.00 17.02 257 GLU A N 1
ATOM 1834 C CA . GLU A 1 257 ? -1.784 -47.047 38.314 1.00 18.32 257 GLU A CA 1
ATOM 1835 C C . GLU A 1 257 ? -0.723 -46.085 38.835 1.00 16.76 257 GLU A C 1
ATOM 1836 O O . GLU A 1 257 ? -0.967 -45.407 39.853 1.00 15.36 257 GLU A O 1
ATOM 1842 N N . LEU A 1 258 ? 0.440 -46.039 38.167 1.00 16.22 258 LEU A N 1
ATOM 1843 C CA . LEU A 1 258 ? 1.472 -45.087 38.634 1.00 15.92 258 LEU A CA 1
ATOM 1844 C C . LEU A 1 258 ? 1.070 -43.620 38.566 1.00 15.87 258 LEU A C 1
ATOM 1845 O O . LEU A 1 258 ? 1.104 -42.932 39.602 1.00 14.55 258 LEU A O 1
ATOM 1850 N N . PRO A 1 259 ? 0.683 -43.105 37.374 1.00 13.74 259 PRO A N 1
ATOM 1851 C CA . PRO A 1 259 ? 0.347 -41.703 37.360 1.00 16.00 259 PRO A CA 1
ATOM 1852 C C . PRO A 1 259 ? -0.954 -41.411 38.121 1.00 15.65 259 PRO A C 1
ATOM 1853 O O . PRO A 1 259 ? -1.117 -40.304 38.581 1.00 17.29 259 PRO A O 1
ATOM 1857 N N . ARG A 1 260 ? -1.861 -42.367 38.257 1.00 16.71 260 ARG A N 1
ATOM 1858 C CA . ARG A 1 260 ? -3.022 -42.154 39.111 1.00 16.92 260 ARG A CA 1
ATOM 1859 C C . ARG A 1 260 ? -2.655 -41.922 40.574 1.00 16.12 260 ARG A C 1
ATOM 1860 O O . ARG A 1 260 ? -3.236 -41.040 41.201 1.00 15.37 260 ARG A O 1
ATOM 1868 N N . LEU A 1 261 ? -1.668 -42.660 41.084 1.00 15.41 261 LEU A N 1
ATOM 1869 C CA . LEU A 1 261 ? -1.196 -42.393 42.460 1.00 15.09 261 LEU A CA 1
ATOM 1870 C C . LEU A 1 261 ? -0.485 -41.038 42.544 1.00 14.79 261 LEU A C 1
ATOM 1871 O O . LEU A 1 261 ? -0.665 -40.297 43.522 1.00 14.51 261 LEU A O 1
ATOM 1876 N N . VAL A 1 262 ? 0.286 -40.690 41.508 1.00 15.74 262 VAL A N 1
ATOM 1877 C CA . VAL A 1 262 ? 0.952 -39.366 41.440 1.00 15.87 262 VAL A CA 1
ATOM 1878 C C . VAL A 1 262 ? -0.128 -38.271 41.543 1.00 15.88 262 VAL A C 1
ATOM 1879 O O . VAL A 1 262 ? 0.027 -37.303 42.321 1.00 15.13 262 VAL A O 1
ATOM 1883 N N . ARG A 1 263 ? -1.198 -38.425 40.771 1.00 17.38 263 ARG A N 1
ATOM 1884 C CA . ARG A 1 263 ? -2.307 -37.440 40.766 1.00 19.34 263 ARG A CA 1
ATOM 1885 C C . ARG A 1 263 ? -3.018 -37.386 42.120 1.00 19.65 263 ARG A C 1
ATOM 1886 O O . ARG A 1 263 ? -3.260 -36.293 42.644 1.00 20.03 263 ARG A O 1
ATOM 1894 N N . THR A 1 264 ? -3.285 -38.540 42.713 1.00 19.54 264 THR A N 1
ATOM 1895 C CA . THR A 1 264 ? -3.927 -38.616 44.027 1.00 23.69 264 THR A CA 1
ATOM 1896 C C . THR A 1 264 ? -3.123 -37.872 45.069 1.00 23.44 264 THR A C 1
ATOM 1897 O O . THR A 1 264 ? -3.675 -37.127 45.896 1.00 17.95 264 THR A O 1
ATOM 1901 N N . LEU A 1 265 ? -1.818 -38.100 45.082 1.00 17.35 265 LEU A N 1
ATOM 1902 C CA . LEU A 1 265 ? -0.979 -37.463 46.095 1.00 18.69 265 LEU A CA 1
ATOM 1903 C C . LEU A 1 265 ? -0.921 -35.969 45.837 1.00 16.33 265 LEU A C 1
ATOM 1904 O O . LEU A 1 265 ? -1.030 -35.178 46.806 1.00 17.00 265 LEU A O 1
ATOM 1909 N N . ALA A 1 266 ? -0.745 -35.555 44.580 1.00 14.73 266 ALA A N 1
ATOM 1910 C CA . ALA A 1 266 ? -0.709 -34.156 44.273 1.00 15.80 266 ALA A CA 1
ATOM 1911 C C . ALA A 1 266 ? -2.073 -33.442 44.608 1.00 18.25 266 ALA A C 1
ATOM 1912 O O . ALA A 1 266 ? -2.101 -32.300 45.046 1.00 18.57 266 ALA A O 1
ATOM 1914 N N . ASP A 1 267 ? -3.169 -34.137 44.409 1.00 19.82 267 ASP A N 1
ATOM 1915 C CA . ASP A 1 267 ? -4.508 -33.609 44.750 1.00 20.34 267 ASP A CA 1
ATOM 1916 C C . ASP A 1 267 ? -4.654 -33.283 46.226 1.00 21.12 267 ASP A C 1
ATOM 1917 O O . ASP A 1 267 ? -5.401 -32.363 46.557 1.00 18.08 267 ASP A O 1
ATOM 1922 N N . ARG A 1 268 ? -3.931 -33.970 47.101 1.00 18.02 268 ARG A N 1
ATOM 1923 C CA . ARG A 1 268 ? -3.915 -33.626 48.507 1.00 19.69 268 ARG A CA 1
ATOM 1924 C C . ARG A 1 268 ? -3.246 -32.272 48.744 1.00 19.92 268 ARG A C 1
ATOM 1925 O O . ARG A 1 268 ? -3.731 -31.471 49.572 1.00 19.06 268 ARG A O 1
ATOM 1933 N N . ALA A 1 269 ? -2.184 -31.978 47.993 1.00 17.47 269 ALA A N 1
ATOM 1934 C CA . ALA A 1 269 ? -1.547 -30.681 48.098 1.00 19.19 269 ALA A CA 1
ATOM 1935 C C . ALA A 1 269 ? -2.497 -29.605 47.558 1.00 19.58 269 ALA A C 1
ATOM 1936 O O . ALA A 1 269 ? -2.614 -28.525 48.107 1.00 18.34 269 ALA A O 1
ATOM 1938 N N . LEU A 1 270 ? -3.143 -29.915 46.450 1.00 20.92 270 LEU A N 1
ATOM 1939 C CA . LEU A 1 270 ? -4.107 -28.974 45.859 1.00 24.08 270 LEU A CA 1
ATOM 1940 C C . LEU A 1 270 ? -5.262 -28.659 46.813 1.00 24.38 270 LEU A C 1
ATOM 1941 O O . LEU A 1 270 ? -5.636 -27.501 46.944 1.00 29.67 270 LEU A O 1
ATOM 1946 N N . ALA A 1 271 ? -5.759 -29.659 47.486 1.00 20.00 271 ALA A N 1
ATOM 1947 C CA . ALA A 1 271 ? -6.829 -29.499 48.491 1.00 26.67 271 ALA A CA 1
ATOM 1948 C C . ALA A 1 271 ? -6.364 -28.639 49.678 1.00 31.35 271 ALA A C 1
ATOM 1949 O O . ALA A 1 271 ? -7.190 -27.971 50.286 1.00 30.21 271 ALA A O 1
ATOM 1951 N N . GLY A 1 272 ? -5.082 -28.670 49.991 1.00 27.60 272 GLY A N 1
ATOM 1952 C CA . GLY A 1 272 ? -4.490 -27.762 50.990 1.00 28.71 272 GLY A CA 1
ATOM 1953 C C . GLY A 1 272 ? -4.100 -26.400 50.462 1.00 27.25 272 GLY A C 1
ATOM 1954 O O . GLY A 1 272 ? -3.448 -25.645 51.154 1.00 27.12 272 GLY A O 1
ATOM 1955 N N . GLY A 1 273 ? -4.490 -26.042 49.228 1.00 20.58 273 GLY A N 1
ATOM 1956 C CA . GLY A 1 273 ? -4.201 -24.729 48.708 1.00 20.91 273 GLY A CA 1
ATOM 1957 C C . GLY A 1 273 ? -2.792 -24.492 48.205 1.00 22.14 273 GLY A C 1
ATOM 1958 O O . GLY A 1 273 ? -2.366 -23.364 48.108 1.00 22.51 273 GLY A O 1
ATOM 1959 N N . GLN A 1 274 ? -2.051 -25.561 47.862 1.00 21.27 274 GLN A N 1
ATOM 1960 C CA . GLN A 1 274 ? -0.620 -25.468 47.596 1.00 19.44 274 GLN A CA 1
ATOM 1961 C C . GLN A 1 274 ? -0.268 -25.583 46.112 1.00 20.43 274 GLN A C 1
ATOM 1962 O O . GLN A 1 274 ? 0.883 -25.726 45.728 1.00 20.56 274 GLN A O 1
ATOM 1968 N N . GLY A 1 275 ? -1.278 -25.440 45.256 1.00 21.42 275 GLY A N 1
ATOM 1969 C CA . GLY A 1 275 ? -1.079 -25.413 43.822 1.00 20.31 275 GLY A CA 1
ATOM 1970 C C . GLY A 1 275 ? -0.080 -24.448 43.280 1.00 21.85 275 GLY A C 1
ATOM 1971 O O . GLY A 1 275 ? 0.533 -24.703 42.220 1.00 19.51 275 GLY A O 1
ATOM 1972 N N . GLY A 1 276 ? 0.100 -23.280 43.972 1.00 19.92 276 GLY A N 1
ATOM 1973 C CA . GLY A 1 276 ? 1.035 -22.309 43.498 1.00 17.68 276 GLY A CA 1
ATOM 1974 C C . GLY A 1 276 ? 2.462 -22.451 44.011 1.00 18.07 276 GLY A C 1
ATOM 1975 O O . GLY A 1 276 ? 3.316 -21.621 43.695 1.00 19.70 276 GLY A O 1
ATOM 1976 N N . LEU A 1 277 ? 2.699 -23.501 44.803 1.00 17.84 277 LEU A N 1
ATOM 1977 C CA . LEU A 1 277 ? 4.027 -23.790 45.340 1.00 18.03 277 LEU A CA 1
ATOM 1978 C C . LEU A 1 277 ? 4.798 -24.736 44.408 1.00 17.30 277 LEU A C 1
ATOM 1979 O O . LEU A 1 277 ? 4.223 -25.347 43.486 1.00 17.21 277 LEU A O 1
ATOM 1984 N N . GLY A 1 278 ? 6.099 -24.848 44.675 1.00 17.39 278 GLY A N 1
ATOM 1985 C CA . GLY A 1 278 ? 6.936 -25.798 43.950 1.00 17.13 278 GLY A CA 1
ATOM 1986 C C . GLY A 1 278 ? 6.664 -27.232 44.423 1.00 14.55 278 GLY A C 1
ATOM 1987 O O . GLY A 1 278 ? 6.109 -27.468 45.493 1.00 16.01 278 GLY A O 1
ATOM 1988 N N . TYR A 1 279 ? 7.144 -28.185 43.650 1.00 12.78 279 TYR A N 1
ATOM 1989 C CA . TYR A 1 279 ? 6.904 -29.596 43.896 1.00 13.65 279 TYR A CA 1
ATOM 1990 C C . TYR A 1 279 ? 7.456 -30.065 45.233 1.00 12.75 279 TYR A C 1
ATOM 1991 O O . TYR A 1 279 ? 6.937 -31.027 45.823 1.00 13.36 279 TYR A O 1
ATOM 2000 N N . ALA A 1 280 ? 8.484 -29.401 45.743 1.00 12.02 280 ALA A N 1
ATOM 2001 C CA . ALA A 1 280 ? 9.033 -29.783 47.050 1.00 12.00 280 ALA A CA 1
ATOM 2002 C C . ALA A 1 280 ? 8.036 -29.758 48.169 1.00 13.73 280 ALA A C 1
ATOM 2003 O O . ALA A 1 280 ? 8.194 -30.462 49.170 1.00 11.96 280 ALA A O 1
ATOM 2005 N N . ALA A 1 281 ? 6.980 -28.945 48.051 1.00 13.62 281 ALA A N 1
ATOM 2006 C CA . ALA A 1 281 ? 5.896 -28.916 49.029 1.00 14.01 281 ALA A CA 1
ATOM 2007 C C . ALA A 1 281 ? 5.225 -30.275 49.209 1.00 13.48 281 ALA A C 1
ATOM 2008 O O . ALA A 1 281 ? 4.624 -30.556 50.274 1.00 15.00 281 ALA A O 1
ATOM 2010 N N . MET A 1 282 ? 5.369 -31.164 48.215 1.00 14.33 282 MET A N 1
ATOM 2011 C CA . MET A 1 282 ? 4.881 -32.537 48.314 1.00 14.42 282 MET A CA 1
ATOM 2012 C C . MET A 1 282 ? 5.471 -33.314 49.470 1.00 14.60 282 MET A C 1
ATOM 2013 O O . MET A 1 282 ? 4.869 -34.317 49.889 1.00 13.23 282 MET A O 1
ATOM 2018 N N . ILE A 1 283 ? 6.598 -32.868 50.043 1.00 13.10 283 ILE A N 1
ATOM 2019 C CA . ILE A 1 283 ? 7.126 -33.520 51.211 1.00 13.49 283 ILE A CA 1
ATOM 2020 C C . ILE A 1 283 ? 6.057 -33.682 52.295 1.00 14.24 283 ILE A C 1
ATOM 2021 O O . ILE A 1 283 ? 6.061 -34.696 53.034 1.00 15.00 283 ILE A O 1
ATOM 2026 N N . GLU A 1 284 ? 5.138 -32.704 52.398 1.00 15.77 284 GLU A N 1
ATOM 2027 C CA . GLU A 1 284 ? 4.114 -32.750 53.449 1.00 18.56 284 GLU A CA 1
ATOM 2028 C C . GLU A 1 284 ? 3.171 -33.959 53.276 1.00 16.88 284 GLU A C 1
ATOM 2029 O O . GLU A 1 284 ? 2.628 -34.448 54.248 1.00 18.14 284 GLU A O 1
ATOM 2035 N N . GLN A 1 285 ? 3.027 -34.474 52.050 1.00 15.05 285 GLN A N 1
ATOM 2036 C CA . GLN A 1 285 ? 2.204 -35.664 51.833 1.00 15.96 285 GLN A CA 1
ATOM 2037 C C . GLN A 1 285 ? 2.870 -36.974 52.247 1.00 18.50 285 GLN A C 1
ATOM 2038 O O . GLN A 1 285 ? 2.201 -37.986 52.362 1.00 17.86 285 GLN A O 1
ATOM 2044 N N . PHE A 1 286 ? 4.183 -36.959 52.490 1.00 17.69 286 PHE A N 1
ATOM 2045 C CA . PHE A 1 286 ? 4.924 -38.162 52.879 1.00 17.99 286 PHE A CA 1
ATOM 2046 C C . PHE A 1 286 ? 5.228 -38.281 54.346 1.00 17.93 286 PHE A C 1
ATOM 2047 O O . PHE A 1 286 ? 5.546 -39.395 54.796 1.00 18.45 286 PHE A O 1
ATOM 2055 N N . ARG A 1 287 ? 4.989 -37.227 55.107 1.00 17.79 287 ARG A N 1
ATOM 2056 C CA . ARG A 1 287 ? 5.301 -37.173 56.520 1.00 20.47 287 ARG A CA 1
ATOM 2057 C C . ARG A 1 287 ? 4.376 -37.983 57.415 1.00 24.56 287 ARG A C 1
ATOM 2058 O O . ARG A 1 287 ? 4.803 -38.387 58.546 1.00 23.82 287 ARG A O 1
ATOM 2066 N N . SER A 1 288 ? 3.136 -38.193 56.979 1.00 21.98 288 SER A N 1
ATOM 2067 C CA . SER A 1 288 ? 2.135 -38.898 57.810 1.00 26.97 288 SER A CA 1
ATOM 2068 C C . SER A 1 288 ? 1.349 -39.948 57.044 1.00 26.61 288 SER A C 1
ATOM 2069 O O . SER A 1 288 ? 1.189 -39.833 55.817 1.00 24.85 288 SER A O 1
ATOM 2072 N N . PRO A 1 289 ? 0.794 -40.922 57.792 1.00 26.17 289 PRO A N 1
ATOM 2073 C CA . PRO A 1 289 ? -0.088 -41.903 57.130 1.00 27.34 289 PRO A CA 1
ATOM 2074 C C . PRO A 1 289 ? -1.261 -41.225 56.400 1.00 27.89 289 PRO A C 1
ATOM 2075 O O . PRO A 1 289 ? -1.703 -40.153 56.833 1.00 26.09 289 PRO A O 1
ATOM 2079 N N . SER A 1 290 ? -1.668 -41.785 55.261 1.00 27.41 290 SER A N 1
ATOM 2080 C CA . SER A 1 290 ? -2.948 -41.463 54.614 1.00 34.75 290 SER A CA 1
ATOM 2081 C C . SER A 1 290 ? -4.138 -41.528 55.606 1.00 40.14 290 SER A C 1
ATOM 2082 O O . SER A 1 290 ? -4.220 -42.441 56.471 1.00 35.73 290 SER A O 1
ATOM 2085 N N . ALA A 1 291 ? -4.965 -40.496 55.453 1.00 41.89 291 ALA A N 1
ATOM 2086 C CA . ALA A 1 291 ? -6.160 -40.207 56.190 1.00 48.12 291 ALA A CA 1
ATOM 2087 C C . ALA A 1 291 ? -7.292 -40.681 55.331 1.00 43.56 291 ALA A C 1
ATOM 2088 O O . ALA A 1 291 ? -8.396 -40.579 55.779 1.00 51.88 291 ALA A O 1
ATOM 2090 N N . MET B 1 1 ? 66.001 -31.279 -4.371 1.00 51.74 1 MET B N 1
ATOM 2091 C CA . MET B 1 1 ? 66.063 -32.490 -5.284 1.00 51.82 1 MET B CA 1
ATOM 2092 C C . MET B 1 1 ? 65.144 -33.604 -4.729 1.00 47.76 1 MET B C 1
ATOM 2093 O O . MET B 1 1 ? 64.239 -34.035 -5.455 1.00 57.23 1 MET B O 1
ATOM 2095 N N . ARG B 1 2 ? 65.257 -33.981 -3.440 1.00 42.84 2 ARG B N 1
ATOM 2096 C CA . ARG B 1 2 ? 64.433 -35.052 -2.840 1.00 42.80 2 ARG B CA 1
ATOM 2097 C C . ARG B 1 2 ? 62.925 -34.678 -2.551 1.00 40.52 2 ARG B C 1
ATOM 2098 O O . ARG B 1 2 ? 62.677 -33.594 -2.121 1.00 39.72 2 ARG B O 1
ATOM 2100 N N . ASP B 1 3 ? 61.982 -35.527 -2.903 1.00 35.78 3 ASP B N 1
ATOM 2101 C CA . ASP B 1 3 ? 60.552 -35.219 -2.791 1.00 37.35 3 ASP B CA 1
ATOM 2102 C C . ASP B 1 3 ? 60.025 -35.479 -1.376 1.00 35.59 3 ASP B C 1
ATOM 2103 O O . ASP B 1 3 ? 60.338 -36.462 -0.846 1.00 32.77 3 ASP B O 1
ATOM 2108 N N . THR B 1 4 ? 59.277 -34.547 -0.815 1.00 29.35 4 THR B N 1
ATOM 2109 C CA . THR B 1 4 ? 58.810 -34.593 0.540 1.00 26.57 4 THR B CA 1
ATOM 2110 C C . THR B 1 4 ? 57.337 -34.197 0.582 1.00 27.68 4 THR B C 1
ATOM 2111 O O . THR B 1 4 ? 56.749 -33.788 -0.415 1.00 23.05 4 THR B O 1
ATOM 2115 N N . ASP B 1 5 ? 56.704 -34.297 1.753 1.00 22.80 5 ASP B N 1
ATOM 2116 C CA . ASP B 1 5 ? 55.290 -34.033 1.917 1.00 22.22 5 ASP B CA 1
ATOM 2117 C C . ASP B 1 5 ? 54.996 -32.558 2.224 1.00 22.18 5 ASP B C 1
ATOM 2118 O O . ASP B 1 5 ? 53.909 -32.027 1.864 1.00 25.06 5 ASP B O 1
ATOM 2123 N N . VAL B 1 6 ? 55.915 -31.910 2.932 1.00 19.03 6 VAL B N 1
ATOM 2124 C CA . VAL B 1 6 ? 55.701 -30.539 3.393 1.00 20.80 6 VAL B CA 1
ATOM 2125 C C . VAL B 1 6 ? 57.073 -29.846 3.500 1.00 17.25 6 VAL B C 1
ATOM 2126 O O . VAL B 1 6 ? 58.089 -30.480 3.866 1.00 18.59 6 VAL B O 1
ATOM 2130 N N . THR B 1 7 ? 57.106 -28.563 3.112 1.00 16.86 7 THR B N 1
ATOM 2131 C CA . THR B 1 7 ? 58.259 -27.698 3.289 1.00 17.38 7 THR B CA 1
ATOM 2132 C C . THR B 1 7 ? 57.977 -26.585 4.315 1.00 18.42 7 THR B C 1
ATOM 2133 O O . THR B 1 7 ? 56.877 -26.018 4.295 1.00 17.84 7 THR B O 1
ATOM 2137 N N . VAL B 1 8 ? 58.934 -26.309 5.191 1.00 16.19 8 VAL B N 1
ATOM 2138 C CA . VAL B 1 8 ? 58.914 -25.178 6.063 1.00 17.46 8 VAL B CA 1
ATOM 2139 C C . VAL B 1 8 ? 60.044 -24.196 5.671 1.00 16.53 8 VAL B C 1
ATOM 2140 O O . VAL B 1 8 ? 61.234 -24.570 5.664 1.00 17.54 8 VAL B O 1
ATOM 2144 N N . LEU B 1 9 ? 59.629 -22.960 5.349 1.00 15.67 9 LEU B N 1
ATOM 2145 C CA . LEU B 1 9 ? 60.563 -21.854 5.119 1.00 16.04 9 LEU B CA 1
ATOM 2146 C C . LEU B 1 9 ? 60.575 -20.914 6.274 1.00 16.42 9 LEU B C 1
ATOM 2147 O O . LEU B 1 9 ? 59.543 -20.311 6.570 1.00 18.93 9 LEU B O 1
ATOM 2152 N N . GLY B 1 10 ? 61.698 -20.813 6.946 1.00 15.48 10 GLY B N 1
ATOM 2153 C CA . GLY B 1 10 ? 61.874 -20.001 8.148 1.00 16.74 10 GLY B CA 1
ATOM 2154 C C . GLY B 1 10 ? 62.009 -20.883 9.359 1.00 17.70 10 GLY B C 1
ATOM 2155 O O . GLY B 1 10 ? 61.045 -21.625 9.716 1.00 15.72 10 GLY B O 1
ATOM 2156 N N . LEU B 1 11 ? 63.180 -20.843 9.974 1.00 15.54 11 LEU B N 1
ATOM 2157 C CA . LEU B 1 11 ? 63.489 -21.707 11.120 1.00 16.05 11 LEU B CA 1
ATOM 2158 C C . LEU B 1 11 ? 63.892 -20.892 12.312 1.00 14.30 11 LEU B C 1
ATOM 2159 O O . LEU B 1 11 ? 64.870 -21.170 12.978 1.00 18.34 11 LEU B O 1
ATOM 2164 N N . GLY B 1 12 ? 63.057 -19.930 12.647 1.00 13.99 12 GLY B N 1
ATOM 2165 C CA . GLY B 1 12 ? 63.144 -19.244 13.962 1.00 13.32 12 GLY B CA 1
ATOM 2166 C C . GLY B 1 12 ? 62.553 -20.117 15.032 1.00 14.63 12 GLY B C 1
ATOM 2167 O O . GLY B 1 12 ? 62.363 -21.292 14.844 1.00 14.86 12 GLY B O 1
ATOM 2168 N N . LEU B 1 13 ? 62.335 -19.560 16.231 1.00 16.74 13 LEU B N 1
ATOM 2169 C CA . LEU B 1 13 ? 61.736 -20.331 17.328 1.00 17.11 13 LEU B CA 1
ATOM 2170 C C . LEU B 1 13 ? 60.457 -21.026 16.877 1.00 17.14 13 LEU B C 1
ATOM 2171 O O . LEU B 1 13 ? 60.236 -22.196 17.208 1.00 16.99 13 LEU B O 1
ATOM 2176 N N . MET B 1 14 ? 59.622 -20.343 16.099 1.00 16.59 14 MET B N 1
ATOM 2177 C CA . MET B 1 14 ? 58.382 -20.959 15.700 1.00 16.48 14 MET B CA 1
ATOM 2178 C C . MET B 1 14 ? 58.530 -21.931 14.537 1.00 18.16 14 MET B C 1
ATOM 2179 O O . MET B 1 14 ? 57.995 -23.065 14.565 1.00 17.86 14 MET B O 1
ATOM 2184 N N . GLY B 1 15 ? 59.249 -21.518 13.493 1.00 15.79 15 GLY B N 1
ATOM 2185 C CA . GLY B 1 15 ? 59.486 -22.393 12.380 1.00 15.77 15 GLY B CA 1
ATOM 2186 C C . GLY B 1 15 ? 60.138 -23.719 12.782 1.00 14.65 15 GLY B C 1
ATOM 2187 O O . GLY B 1 15 ? 59.793 -24.768 12.241 1.00 15.87 15 GLY B O 1
ATOM 2188 N N . GLN B 1 16 ? 61.032 -23.692 13.764 1.00 15.58 16 GLN B N 1
ATOM 2189 C CA . GLN B 1 16 ? 61.636 -24.910 14.240 1.00 18.64 16 GLN B CA 1
ATOM 2190 C C . GLN B 1 16 ? 60.574 -25.870 14.819 1.00 18.49 16 GLN B C 1
ATOM 2191 O O . GLN B 1 16 ? 60.627 -27.093 14.597 1.00 16.64 16 GLN B O 1
ATOM 2197 N N . ALA B 1 17 ? 59.640 -25.303 15.586 1.00 16.99 17 ALA B N 1
ATOM 2198 C CA . ALA B 1 17 ? 58.542 -26.111 16.201 1.00 15.70 17 ALA B CA 1
ATOM 2199 C C . ALA B 1 17 ? 57.609 -26.636 15.126 1.00 15.38 17 ALA B C 1
ATOM 2200 O O . ALA B 1 17 ? 57.136 -27.776 15.221 1.00 16.97 17 ALA B O 1
ATOM 2202 N N . LEU B 1 18 ? 57.311 -25.827 14.109 1.00 14.30 18 LEU B N 1
ATOM 2203 C CA . LEU B 1 18 ? 56.454 -26.291 13.026 1.00 13.41 18 LEU B CA 1
ATOM 2204 C C . LEU B 1 18 ? 57.066 -27.523 12.339 1.00 16.06 18 LEU B C 1
ATOM 2205 O O . LEU B 1 18 ? 56.415 -28.576 12.161 1.00 13.48 18 LEU B O 1
ATOM 2210 N N . ALA B 1 19 ? 58.315 -27.385 11.908 1.00 14.96 19 ALA B N 1
ATOM 2211 C CA . ALA B 1 19 ? 59.038 -28.475 11.242 1.00 16.21 19 ALA B CA 1
ATOM 2212 C C . ALA B 1 19 ? 59.131 -29.693 12.155 1.00 16.56 19 ALA B C 1
ATOM 2213 O O . ALA B 1 19 ? 58.918 -30.809 11.716 1.00 14.06 19 ALA B O 1
ATOM 2215 N N . GLY B 1 20 ? 59.444 -29.482 13.434 1.00 15.18 20 GLY B N 1
ATOM 2216 C CA . GLY B 1 20 ? 59.479 -30.594 14.404 1.00 16.13 20 GLY B CA 1
ATOM 2217 C C . GLY B 1 20 ? 58.166 -31.361 14.530 1.00 15.56 20 GLY B C 1
ATOM 2218 O O . GLY B 1 20 ? 58.180 -32.590 14.627 1.00 15.94 20 GLY B O 1
ATOM 2219 N N . ALA B 1 21 ? 57.029 -30.638 14.477 1.00 14.51 21 ALA B N 1
ATOM 2220 C CA . ALA B 1 21 ? 55.729 -31.261 14.582 1.00 15.83 21 ALA B CA 1
ATOM 2221 C C . ALA B 1 21 ? 55.394 -32.083 13.345 1.00 16.52 21 ALA B C 1
ATOM 2222 O O . ALA B 1 21 ? 54.844 -33.159 13.438 1.00 16.99 21 ALA B O 1
ATOM 2224 N N . PHE B 1 22 ? 55.752 -31.563 12.180 1.00 16.82 22 PHE B N 1
ATOM 2225 C CA . PHE B 1 22 ? 55.556 -32.321 10.950 1.00 16.54 22 PHE B CA 1
ATOM 2226 C C . PHE B 1 22 ? 56.364 -33.608 10.982 1.00 15.24 22 PHE B C 1
ATOM 2227 O O . PHE B 1 22 ? 55.839 -34.672 10.608 1.00 17.64 22 PHE B O 1
ATOM 2235 N N . LEU B 1 23 ? 57.609 -33.524 11.458 1.00 14.85 23 LEU B N 1
ATOM 2236 C CA . LEU B 1 23 ? 58.480 -34.688 11.532 1.00 17.37 23 LEU B CA 1
ATOM 2237 C C . LEU B 1 23 ? 57.954 -35.728 12.567 1.00 17.56 23 LEU B C 1
ATOM 2238 O O . LEU B 1 23 ? 57.963 -36.920 12.296 1.00 17.30 23 LEU B O 1
ATOM 2243 N N . LYS B 1 24 ? 57.489 -35.247 13.709 1.00 18.03 24 LYS B N 1
ATOM 2244 C CA . LYS B 1 24 ? 56.908 -36.103 14.776 1.00 17.97 24 LYS B CA 1
ATOM 2245 C C . LYS B 1 24 ? 55.744 -36.918 14.279 1.00 19.99 24 LYS B C 1
ATOM 2246 O O . LYS B 1 24 ? 55.545 -38.063 14.726 1.00 20.17 24 LYS B O 1
ATOM 2252 N N . ASP B 1 25 ? 54.949 -36.365 13.380 1.00 17.95 25 ASP B N 1
ATOM 2253 C CA . ASP B 1 25 ? 53.815 -37.095 12.811 1.00 18.86 25 ASP B CA 1
ATOM 2254 C C . ASP B 1 25 ? 54.131 -37.905 11.570 1.00 17.56 25 ASP B C 1
ATOM 2255 O O . ASP B 1 25 ? 53.234 -38.382 10.931 1.00 17.91 25 ASP B O 1
ATOM 2260 N N . GLY B 1 26 ? 55.397 -38.049 11.253 1.00 17.78 26 GLY B N 1
ATOM 2261 C CA . GLY B 1 26 ? 55.854 -38.956 10.236 1.00 17.89 26 GLY B CA 1
ATOM 2262 C C . GLY B 1 26 ? 55.893 -38.349 8.859 1.00 19.61 26 GLY B C 1
ATOM 2263 O O . GLY B 1 26 ? 56.158 -39.080 7.909 1.00 18.42 26 GLY B O 1
ATOM 2264 N N . HIS B 1 27 ? 55.678 -37.031 8.732 1.00 18.66 27 HIS B N 1
ATOM 2265 C CA . HIS B 1 27 ? 55.696 -36.425 7.378 1.00 19.28 27 HIS B CA 1
ATOM 2266 C C . HIS B 1 27 ? 57.134 -36.215 6.901 1.00 18.41 27 HIS B C 1
ATOM 2267 O O . HIS B 1 27 ? 57.976 -35.729 7.653 1.00 17.22 27 HIS B O 1
ATOM 2274 N N . ALA B 1 28 ? 57.408 -36.534 5.656 1.00 17.71 28 ALA B N 1
ATOM 2275 C CA . ALA B 1 28 ? 58.680 -36.173 5.060 1.00 18.79 28 ALA B CA 1
ATOM 2276 C C . ALA B 1 28 ? 58.719 -34.655 4.905 1.00 17.75 28 ALA B C 1
ATOM 2277 O O . ALA B 1 28 ? 57.833 -34.065 4.269 1.00 18.11 28 ALA B O 1
ATOM 2279 N N . THR B 1 29 ? 59.731 -34.045 5.482 1.00 16.48 29 THR B N 1
ATOM 2280 C CA . THR B 1 29 ? 59.782 -32.614 5.677 1.00 17.79 29 THR B CA 1
ATOM 2281 C C . THR B 1 29 ? 61.093 -32.045 5.163 1.00 17.76 29 THR B C 1
ATOM 2282 O O . THR B 1 29 ? 62.181 -32.464 5.572 1.00 17.22 29 THR B O 1
ATOM 2286 N N . THR B 1 30 ? 60.971 -31.050 4.280 1.00 19.53 30 THR B N 1
ATOM 2287 C CA . THR B 1 30 ? 62.114 -30.272 3.811 1.00 20.66 30 THR B CA 1
ATOM 2288 C C . THR B 1 30 ? 62.098 -28.901 4.527 1.00 18.97 30 THR B C 1
ATOM 2289 O O . THR B 1 30 ? 61.027 -28.286 4.702 1.00 18.99 30 THR B O 1
ATOM 2293 N N . VAL B 1 31 ? 63.265 -28.459 4.948 1.00 17.50 31 VAL B N 1
ATOM 2294 C CA . VAL B 1 31 ? 63.397 -27.190 5.604 1.00 19.68 31 VAL B CA 1
ATOM 2295 C C . VAL B 1 31 ? 64.434 -26.274 4.936 1.00 20.84 31 VAL B C 1
ATOM 2296 O O . VAL B 1 31 ? 65.387 -26.727 4.275 1.00 21.32 31 VAL B O 1
ATOM 2300 N N . TRP B 1 32 ? 64.234 -24.976 5.117 1.00 21.02 32 TRP B N 1
ATOM 2301 C CA . TRP B 1 32 ? 65.169 -23.966 4.666 1.00 19.42 32 TRP B CA 1
ATOM 2302 C C . TRP B 1 32 ? 65.107 -22.772 5.579 1.00 19.91 32 TRP B C 1
ATOM 2303 O O . TRP B 1 32 ? 64.010 -22.409 6.092 1.00 19.42 32 TRP B O 1
ATOM 2314 N N . ASN B 1 33 ? 66.252 -22.130 5.744 1.00 19.39 33 ASN B N 1
ATOM 2315 C CA . ASN B 1 33 ? 66.339 -20.868 6.496 1.00 19.66 33 ASN B CA 1
ATOM 2316 C C . ASN B 1 33 ? 67.359 -19.965 5.791 1.00 23.97 33 ASN B C 1
ATOM 2317 O O . ASN B 1 33 ? 68.335 -20.470 5.252 1.00 25.40 33 ASN B O 1
ATOM 2322 N N . ARG B 1 34 ? 67.168 -18.661 5.834 1.00 27.62 34 ARG B N 1
ATOM 2323 C CA . ARG B 1 34 ? 68.147 -17.730 5.236 1.00 27.21 34 ARG B CA 1
ATOM 2324 C C . ARG B 1 34 ? 69.542 -17.952 5.839 1.00 27.78 34 ARG B C 1
ATOM 2325 O O . ARG B 1 34 ? 70.504 -18.077 5.108 1.00 33.47 34 ARG B O 1
ATOM 2333 N N . SER B 1 35 ? 69.620 -17.976 7.154 1.00 25.56 35 SER B N 1
ATOM 2334 C CA . SER B 1 35 ? 70.870 -18.155 7.876 1.00 27.95 35 SER B CA 1
ATOM 2335 C C . SER B 1 35 ? 71.163 -19.643 8.107 1.00 31.25 35 SER B C 1
ATOM 2336 O O . SER B 1 35 ? 70.291 -20.379 8.545 1.00 27.04 35 SER B O 1
ATOM 2339 N N . GLU B 1 36 ? 72.414 -20.031 7.855 1.00 29.49 36 GLU B N 1
ATOM 2340 C CA . GLU B 1 36 ? 72.902 -21.407 8.152 1.00 35.26 36 GLU B CA 1
ATOM 2341 C C . GLU B 1 36 ? 72.963 -21.619 9.666 1.00 36.32 36 GLU B C 1
ATOM 2342 O O . GLU B 1 36 ? 73.050 -20.660 10.429 1.00 38.56 36 GLU B O 1
ATOM 2344 N N . GLY B 1 37 ? 72.885 -22.867 10.116 1.00 38.68 37 GLY B N 1
ATOM 2345 C CA . GLY B 1 37 ? 73.109 -23.185 11.554 1.00 34.24 37 GLY B CA 1
ATOM 2346 C C . GLY B 1 37 ? 71.924 -23.299 12.465 1.00 39.12 37 GLY B C 1
ATOM 2347 O O . GLY B 1 37 ? 72.114 -23.494 13.658 1.00 42.05 37 GLY B O 1
ATOM 2348 N N . LYS B 1 38 ? 70.668 -23.164 11.975 1.00 28.91 38 LYS B N 1
ATOM 2349 C CA . LYS B 1 38 ? 69.521 -23.322 12.856 1.00 36.56 38 LYS B CA 1
ATOM 2350 C C . LYS B 1 38 ? 68.820 -24.667 12.585 1.00 28.19 38 LYS B C 1
ATOM 2351 O O . LYS B 1 38 ? 67.747 -24.929 13.172 1.00 31.64 38 LYS B O 1
ATOM 2355 N N . ALA B 1 39 ? 69.364 -25.491 11.666 1.00 27.65 39 ALA B N 1
ATOM 2356 C CA . ALA B 1 39 ? 68.658 -26.705 11.220 1.00 25.77 39 ALA B CA 1
ATOM 2357 C C . ALA B 1 39 ? 69.317 -28.003 11.729 1.00 26.44 39 ALA B C 1
ATOM 2358 O O . ALA B 1 39 ? 68.930 -29.095 11.311 1.00 22.11 39 ALA B O 1
ATOM 2360 N N . GLY B 1 40 ? 70.289 -27.885 12.643 1.00 24.35 40 GLY B N 1
ATOM 2361 C CA . GLY B 1 40 ? 71.058 -29.070 13.044 1.00 26.56 40 GLY B CA 1
ATOM 2362 C C . GLY B 1 40 ? 70.239 -30.144 13.747 1.00 23.54 40 GLY B C 1
ATOM 2363 O O . GLY B 1 40 ? 70.363 -31.367 13.422 1.00 21.26 40 GLY B O 1
ATOM 2364 N N . GLN B 1 41 ? 69.433 -29.723 14.716 1.00 22.26 41 GLN B N 1
ATOM 2365 C CA . GLN B 1 41 ? 68.548 -30.643 15.453 1.00 22.49 41 GLN B CA 1
ATOM 2366 C C . GLN B 1 41 ? 67.471 -31.225 14.507 1.00 19.49 41 GLN B C 1
ATOM 2367 O O . GLN B 1 41 ? 67.155 -32.417 14.579 1.00 18.15 41 GLN B O 1
ATOM 2370 N N . LEU B 1 42 ? 66.906 -30.394 13.638 1.00 16.81 42 LEU B N 1
ATOM 2371 C CA . LEU B 1 42 ? 65.945 -30.867 12.679 1.00 17.10 42 LEU B CA 1
ATOM 2372 C C . LEU B 1 42 ? 66.518 -31.931 11.720 1.00 17.76 42 LEU B C 1
ATOM 2373 O O . LEU B 1 42 ? 65.846 -32.923 11.403 1.00 17.05 42 LEU B O 1
ATOM 2378 N N . ALA B 1 43 ? 67.748 -31.705 11.244 1.00 17.40 43 ALA B N 1
ATOM 2379 C CA . ALA B 1 43 ? 68.398 -32.706 10.397 1.00 18.24 43 ALA B CA 1
ATOM 2380 C C . ALA B 1 43 ? 68.556 -34.044 11.171 1.00 18.86 43 ALA B C 1
ATOM 2381 O O . ALA B 1 43 ? 68.296 -35.092 10.624 1.00 17.29 43 ALA B O 1
ATOM 2383 N N . GLU B 1 44 ? 68.930 -33.983 12.422 1.00 16.67 44 GLU B N 1
ATOM 2384 C CA . GLU B 1 44 ? 69.034 -35.219 13.216 1.00 20.44 44 GLU B CA 1
ATOM 2385 C C . GLU B 1 44 ? 67.682 -35.919 13.393 1.00 21.16 44 GLU B C 1
ATOM 2386 O O . GLU B 1 44 ? 67.639 -37.128 13.550 1.00 21.69 44 GLU B O 1
ATOM 2392 N N . GLN B 1 45 ? 66.578 -35.165 13.331 1.00 19.10 45 GLN B N 1
ATOM 2393 C CA . GLN B 1 45 ? 65.241 -35.708 13.394 1.00 17.66 45 GLN B CA 1
ATOM 2394 C C . GLN B 1 45 ? 64.724 -36.205 12.047 1.00 18.11 45 GLN B C 1
ATOM 2395 O O . GLN B 1 45 ? 63.645 -36.771 11.971 1.00 17.39 45 GLN B O 1
ATOM 2401 N N . GLY B 1 46 ? 65.471 -35.956 10.985 1.00 17.62 46 GLY B N 1
ATOM 2402 C CA . GLY B 1 46 ? 65.138 -36.463 9.647 1.00 18.23 46 GLY B CA 1
ATOM 2403 C C . GLY B 1 46 ? 64.739 -35.402 8.620 1.00 18.46 46 GLY B C 1
ATOM 2404 O O . GLY B 1 46 ? 64.368 -35.759 7.492 1.00 19.58 46 GLY B O 1
ATOM 2405 N N . ALA B 1 47 ? 64.795 -34.131 8.984 1.00 16.60 47 ALA B N 1
ATOM 2406 C CA . ALA B 1 47 ? 64.452 -33.071 8.002 1.00 18.17 47 ALA B CA 1
ATOM 2407 C C . ALA B 1 47 ? 65.495 -33.058 6.872 1.00 17.86 47 ALA B C 1
ATOM 2408 O O . ALA B 1 47 ? 66.665 -33.293 7.120 1.00 20.33 47 ALA B O 1
ATOM 2410 N N . VAL B 1 48 ? 65.041 -32.789 5.678 1.00 21.02 48 VAL B N 1
ATOM 2411 C CA . VAL B 1 48 ? 65.930 -32.642 4.518 1.00 21.07 48 VAL B CA 1
ATOM 2412 C C . VAL B 1 48 ? 66.300 -31.146 4.411 1.00 21.93 48 VAL B C 1
ATOM 2413 O O . VAL B 1 48 ? 65.409 -30.312 4.307 1.00 20.57 48 VAL B O 1
ATOM 2417 N N . LEU B 1 49 ? 67.594 -30.816 4.442 1.00 23.47 49 LEU B N 1
ATOM 2418 C CA . LEU B 1 49 ? 68.043 -29.418 4.398 1.00 25.82 49 LEU B CA 1
ATOM 2419 C C . LEU B 1 49 ? 68.209 -28.978 2.963 1.00 26.95 49 LEU B C 1
ATOM 2420 O O . LEU B 1 49 ? 69.107 -29.437 2.281 1.00 27.60 49 LEU B O 1
ATOM 2425 N N . ALA B 1 50 ? 67.336 -28.114 2.485 1.00 27.24 50 ALA B N 1
ATOM 2426 C CA . ALA B 1 50 ? 67.421 -27.595 1.116 1.00 27.24 50 ALA B CA 1
ATOM 2427 C C . ALA B 1 50 ? 68.495 -26.540 1.041 1.00 29.75 50 ALA B C 1
ATOM 2428 O O . ALA B 1 50 ? 68.711 -25.819 1.983 1.00 31.42 50 ALA B O 1
ATOM 2430 N N . SER B 1 51 ? 69.145 -26.438 -0.107 1.00 36.55 51 SER B N 1
ATOM 2431 C CA . SER B 1 51 ? 70.190 -25.411 -0.330 1.00 45.65 51 SER B CA 1
ATOM 2432 C C . SER B 1 51 ? 69.601 -24.002 -0.513 1.00 47.29 51 SER B C 1
ATOM 2433 O O . SER B 1 51 ? 70.247 -22.999 -0.179 1.00 52.63 51 SER B O 1
ATOM 2436 N N . SER B 1 52 ? 68.378 -23.921 -1.033 1.00 35.75 52 SER B N 1
ATOM 2437 C CA . SER B 1 52 ? 67.795 -22.632 -1.349 1.00 32.50 52 SER B CA 1
ATOM 2438 C C . SER B 1 52 ? 66.296 -22.694 -1.108 1.00 30.85 52 SER B C 1
ATOM 2439 O O . SER B 1 52 ? 65.730 -23.792 -1.099 1.00 23.28 52 SER B O 1
ATOM 2442 N N . ALA B 1 53 ? 65.670 -21.525 -0.939 1.00 25.86 53 ALA B N 1
ATOM 2443 C CA . ALA B 1 53 ? 64.242 -21.499 -0.739 1.00 25.06 53 ALA B CA 1
ATOM 2444 C C . ALA B 1 53 ? 63.527 -22.062 -1.986 1.00 27.14 53 ALA B C 1
ATOM 2445 O O . ALA B 1 53 ? 62.505 -22.726 -1.888 1.00 21.31 53 ALA B O 1
ATOM 2447 N N . ARG B 1 54 ? 64.063 -21.789 -3.157 1.00 26.64 54 ARG B N 1
ATOM 2448 C CA . ARG B 1 54 ? 63.449 -22.296 -4.385 1.00 25.42 54 ARG B CA 1
ATOM 2449 C C . ARG B 1 54 ? 63.458 -23.827 -4.432 1.00 25.53 54 ARG B C 1
ATOM 2450 O O . ARG B 1 54 ? 62.446 -24.466 -4.754 1.00 24.51 54 ARG B O 1
ATOM 2453 N N . ASP B 1 55 ? 64.596 -24.405 -4.124 1.00 22.67 55 ASP B N 1
ATOM 2454 C CA . ASP B 1 55 ? 64.706 -25.880 -4.049 1.00 24.92 55 ASP B CA 1
ATOM 2455 C C . ASP B 1 55 ? 63.739 -26.470 -2.998 1.00 21.67 55 ASP B C 1
ATOM 2456 O O . ASP B 1 55 ? 63.129 -27.514 -3.185 1.00 19.41 55 ASP B O 1
ATOM 2461 N N . ALA B 1 56 ? 63.641 -25.796 -1.870 1.00 22.72 56 ALA B N 1
ATOM 2462 C CA . ALA B 1 56 ? 62.749 -26.253 -0.777 1.00 21.05 56 ALA B CA 1
ATOM 2463 C C . ALA B 1 56 ? 61.314 -26.240 -1.222 1.00 21.07 56 ALA B C 1
ATOM 2464 O O . ALA B 1 56 ? 60.576 -27.207 -1.009 1.00 19.09 56 ALA B O 1
ATOM 2466 N N . ALA B 1 57 ? 60.896 -25.168 -1.895 1.00 20.38 57 ALA B N 1
ATOM 2467 C CA . ALA B 1 57 ? 59.528 -25.048 -2.348 1.00 23.54 57 ALA B CA 1
ATOM 2468 C C . ALA B 1 57 ? 59.204 -26.096 -3.388 1.00 25.41 57 ALA B C 1
ATOM 2469 O O . ALA B 1 57 ? 58.093 -26.662 -3.395 1.00 23.72 57 ALA B O 1
ATOM 2471 N N . GLU B 1 58 ? 60.175 -26.424 -4.234 1.00 25.69 58 GLU B N 1
ATOM 2472 C CA . GLU B 1 58 ? 59.944 -27.409 -5.313 1.00 29.37 58 GLU B CA 1
ATOM 2473 C C . GLU B 1 58 ? 59.817 -28.824 -4.781 1.00 28.87 58 GLU B C 1
ATOM 2474 O O . GLU B 1 58 ? 59.318 -29.670 -5.501 1.00 24.16 58 GLU B O 1
ATOM 2480 N N . ALA B 1 59 ? 60.232 -29.079 -3.537 1.00 26.24 59 ALA B N 1
ATOM 2481 C CA . ALA B 1 59 ? 60.246 -30.432 -2.986 1.00 25.47 59 ALA B CA 1
ATOM 2482 C C . ALA B 1 59 ? 58.887 -30.959 -2.547 1.00 28.27 59 ALA B C 1
ATOM 2483 O O . ALA B 1 59 ? 58.711 -32.160 -2.462 1.00 25.32 59 ALA B O 1
ATOM 2485 N N . SER B 1 60 ? 57.919 -30.090 -2.261 1.00 24.60 60 SER B N 1
ATOM 2486 C CA . SER B 1 60 ? 56.680 -30.493 -1.604 1.00 23.56 60 SER B CA 1
ATOM 2487 C C . SER B 1 60 ? 55.433 -29.895 -2.248 1.00 24.27 60 SER B C 1
ATOM 2488 O O . SER B 1 60 ? 55.483 -28.801 -2.805 1.00 23.34 60 SER B O 1
ATOM 2491 N N . PRO B 1 61 ? 54.283 -30.558 -2.104 1.00 21.59 61 PRO B N 1
ATOM 2492 C CA . PRO B 1 61 ? 53.037 -29.976 -2.606 1.00 21.87 61 PRO B CA 1
ATOM 2493 C C . PRO B 1 61 ? 52.446 -28.891 -1.674 1.00 23.15 61 PRO B C 1
ATOM 2494 O O . PRO B 1 61 ? 51.495 -28.192 -2.098 1.00 26.03 61 PRO B O 1
ATOM 2498 N N . LEU B 1 62 ? 52.964 -28.816 -0.425 1.00 22.32 62 LEU B N 1
ATOM 2499 C CA . LEU B 1 62 ? 52.454 -27.887 0.574 1.00 18.53 62 LEU B CA 1
ATOM 2500 C C . LEU B 1 62 ? 53.691 -27.179 1.132 1.00 16.86 62 LEU B C 1
ATOM 2501 O O . LEU B 1 62 ? 54.679 -27.835 1.596 1.00 20.36 62 LEU B O 1
ATOM 2506 N N . VAL B 1 63 ? 53.664 -25.846 1.063 1.00 16.91 63 VAL B N 1
ATOM 2507 C CA . VAL B 1 63 ? 54.813 -25.039 1.454 1.00 17.29 63 VAL B CA 1
ATOM 2508 C C . VAL B 1 63 ? 54.355 -24.032 2.500 1.00 18.24 63 VAL B C 1
ATOM 2509 O O . VAL B 1 63 ? 53.478 -23.185 2.227 1.00 17.46 63 VAL B O 1
ATOM 2513 N N . VAL B 1 64 ? 54.975 -24.094 3.661 1.00 16.49 64 VAL B N 1
ATOM 2514 C CA . VAL B 1 64 ? 54.580 -23.283 4.813 1.00 18.81 64 VAL B CA 1
ATOM 2515 C C . VAL B 1 64 ? 55.664 -22.275 5.107 1.00 16.76 64 VAL B C 1
ATOM 2516 O O . VAL B 1 64 ? 56.843 -22.645 5.229 1.00 20.21 64 VAL B O 1
ATOM 2520 N N . VAL B 1 65 ? 55.323 -20.996 5.242 1.00 16.59 65 VAL B N 1
ATOM 2521 C CA . VAL B 1 65 ? 56.330 -19.966 5.492 1.00 16.65 65 VAL B CA 1
ATOM 2522 C C . VAL B 1 65 ? 56.063 -19.324 6.852 1.00 17.01 65 VAL B C 1
ATOM 2523 O O . VAL B 1 65 ? 54.891 -18.996 7.173 1.00 18.55 65 VAL B O 1
ATOM 2527 N N . CYS B 1 66 ? 57.107 -19.129 7.621 1.00 14.32 66 CYS B N 1
ATOM 2528 C CA . CYS B 1 66 ? 56.947 -18.582 9.003 1.00 15.66 66 CYS B CA 1
ATOM 2529 C C . CYS B 1 66 ? 58.197 -17.803 9.327 1.00 16.36 66 CYS B C 1
ATOM 2530 O O . CYS B 1 66 ? 59.160 -18.316 9.885 1.00 16.78 66 CYS B O 1
ATOM 2533 N N . VAL B 1 67 ? 58.217 -16.545 8.877 1.00 17.07 67 VAL B N 1
ATOM 2534 C CA . VAL B 1 67 ? 59.330 -15.622 9.084 1.00 18.86 67 VAL B CA 1
ATOM 2535 C C . VAL B 1 67 ? 58.876 -14.441 9.942 1.00 18.53 67 VAL B C 1
ATOM 2536 O O . VAL B 1 67 ? 57.815 -14.498 10.543 1.00 17.95 67 VAL B O 1
ATOM 2540 N N . SER B 1 68 ? 59.681 -13.404 10.084 1.00 19.08 68 SER B N 1
ATOM 2541 C CA . SER B 1 68 ? 59.367 -12.353 11.076 1.00 18.80 68 SER B CA 1
ATOM 2542 C C . SER B 1 68 ? 58.119 -11.532 10.690 1.00 18.82 68 SER B C 1
ATOM 2543 O O . SER B 1 68 ? 57.158 -11.454 11.453 1.00 18.77 68 SER B O 1
ATOM 2546 N N . ASP B 1 69 ? 58.103 -10.954 9.506 1.00 16.77 69 ASP B N 1
ATOM 2547 C CA . ASP B 1 69 ? 57.028 -10.042 9.107 1.00 17.38 69 ASP B CA 1
ATOM 2548 C C . ASP B 1 69 ? 56.822 -10.032 7.609 1.00 18.59 69 ASP B C 1
ATOM 2549 O O . ASP B 1 69 ? 57.494 -10.763 6.895 1.00 16.70 69 ASP B O 1
ATOM 2554 N N . HIS B 1 70 ? 55.911 -9.180 7.153 1.00 15.91 70 HIS B N 1
ATOM 2555 C CA . HIS B 1 70 ? 55.528 -9.107 5.751 1.00 19.53 70 HIS B CA 1
ATOM 2556 C C . HIS B 1 70 ? 56.702 -8.826 4.816 1.00 17.71 70 HIS B C 1
ATOM 2557 O O . HIS B 1 70 ? 56.804 -9.379 3.690 1.00 18.97 70 HIS B O 1
ATOM 2564 N N . ALA B 1 71 ? 57.577 -7.966 5.250 1.00 17.32 71 ALA B N 1
ATOM 2565 C CA . ALA B 1 71 ? 58.795 -7.613 4.447 1.00 22.37 71 ALA B CA 1
ATOM 2566 C C . ALA B 1 71 ? 59.675 -8.856 4.224 1.00 22.05 71 ALA B C 1
ATOM 2567 O O . ALA B 1 71 ? 60.167 -9.107 3.129 1.00 20.08 71 ALA B O 1
ATOM 2569 N N . ALA B 1 72 ? 59.828 -9.656 5.291 1.00 19.34 72 ALA B N 1
ATOM 2570 C CA . ALA B 1 72 ? 60.513 -10.943 5.173 1.00 18.83 72 ALA B CA 1
ATOM 2571 C C . ALA B 1 72 ? 59.801 -11.920 4.275 1.00 17.88 72 ALA B C 1
ATOM 2572 O O . ALA B 1 72 ? 60.443 -12.621 3.456 1.00 18.66 72 ALA B O 1
ATOM 2574 N N . VAL B 1 73 ? 58.477 -11.964 4.358 1.00 15.69 73 VAL B N 1
ATOM 2575 C CA . VAL B 1 73 ? 57.676 -12.820 3.513 1.00 18.68 73 VAL B CA 1
ATOM 2576 C C . VAL B 1 73 ? 57.938 -12.467 2.039 1.00 21.20 73 VAL B C 1
ATOM 2577 O O . VAL B 1 73 ? 58.161 -13.357 1.234 1.00 19.59 73 VAL B O 1
ATOM 2581 N N . ARG B 1 74 ? 57.881 -11.179 1.719 1.00 20.65 74 ARG B N 1
ATOM 2582 C CA . ARG B 1 74 ? 58.126 -10.736 0.331 1.00 23.70 74 ARG B CA 1
ATOM 2583 C C . ARG B 1 74 ? 59.540 -11.138 -0.141 1.00 22.53 74 ARG B C 1
ATOM 2584 O O . ARG B 1 74 ? 59.707 -11.628 -1.242 1.00 24.21 74 ARG B O 1
ATOM 2590 N N . ALA B 1 75 ? 60.522 -10.943 0.737 1.00 20.90 75 ALA B N 1
ATOM 2591 C CA . ALA B 1 75 ? 61.897 -11.351 0.413 1.00 25.25 75 ALA B CA 1
ATOM 2592 C C . ALA B 1 75 ? 61.993 -12.856 0.095 1.00 26.00 75 ALA B C 1
ATOM 2593 O O . ALA B 1 75 ? 62.654 -13.247 -0.873 1.00 23.99 75 ALA B O 1
ATOM 2595 N N . VAL B 1 76 ? 61.311 -13.699 0.875 1.00 23.11 76 VAL B N 1
ATOM 2596 C CA . VAL B 1 76 ? 61.403 -15.142 0.697 1.00 24.51 76 VAL B CA 1
ATOM 2597 C C . VAL B 1 76 ? 60.614 -15.572 -0.546 1.00 25.02 76 VAL B C 1
ATOM 2598 O O . VAL B 1 76 ? 61.068 -16.438 -1.294 1.00 24.81 76 VAL B O 1
ATOM 2602 N N . LEU B 1 77 ? 59.415 -15.009 -0.733 1.00 18.44 77 LEU B N 1
ATOM 2603 C CA . LEU B 1 77 ? 58.555 -15.410 -1.824 1.00 21.89 77 LEU B CA 1
ATOM 2604 C C . LEU B 1 77 ? 58.936 -14.847 -3.217 1.00 20.98 77 LEU B C 1
ATOM 2605 O O . LEU B 1 77 ? 58.537 -15.414 -4.224 1.00 21.21 77 LEU B O 1
ATOM 2610 N N . ASP B 1 78 ? 59.673 -13.724 -3.237 1.00 27.75 78 ASP B N 1
ATOM 2611 C CA . ASP B 1 78 ? 59.999 -13.033 -4.508 1.00 37.41 78 ASP B CA 1
ATOM 2612 C C . ASP B 1 78 ? 60.463 -13.944 -5.638 1.00 28.89 78 ASP B C 1
ATOM 2613 O O . ASP B 1 78 ? 59.927 -13.814 -6.710 1.00 26.81 78 ASP B O 1
ATOM 2618 N N . PRO B 1 79 ? 61.377 -14.884 -5.398 1.00 33.29 79 PRO B N 1
ATOM 2619 C CA . PRO B 1 79 ? 61.779 -15.770 -6.532 1.00 28.57 79 PRO B CA 1
ATOM 2620 C C . PRO B 1 79 ? 60.880 -16.958 -6.797 1.00 25.34 79 PRO B C 1
ATOM 2621 O O . PRO B 1 79 ? 61.257 -17.796 -7.652 1.00 28.43 79 PRO B O 1
ATOM 2625 N N . LEU B 1 80 ? 59.787 -17.150 -6.019 1.00 20.41 80 LEU B N 1
ATOM 2626 C CA . LEU B 1 80 ? 59.115 -18.432 -5.945 1.00 22.66 80 LEU B CA 1
ATOM 2627 C C . LEU B 1 80 ? 57.814 -18.507 -6.769 1.00 19.76 80 LEU B C 1
ATOM 2628 O O . LEU B 1 80 ? 57.130 -19.491 -6.754 1.00 21.77 80 LEU B O 1
ATOM 2633 N N . GLY B 1 81 ? 57.563 -17.502 -7.554 1.00 23.01 81 GLY B N 1
ATOM 2634 C CA . GLY B 1 81 ? 56.323 -17.405 -8.294 1.00 23.70 81 GLY B CA 1
ATOM 2635 C C . GLY B 1 81 ? 56.073 -18.515 -9.299 1.00 27.35 81 GLY B C 1
ATOM 2636 O O . GLY B 1 81 ? 54.933 -18.998 -9.441 1.00 32.09 81 GLY B O 1
ATOM 2637 N N . ASP B 1 82 ? 57.142 -18.970 -9.981 1.00 27.00 82 ASP B N 1
ATOM 2638 C CA . ASP B 1 82 ? 56.987 -20.105 -10.876 1.00 27.57 82 ASP B CA 1
ATOM 2639 C C . ASP B 1 82 ? 56.952 -21.435 -10.171 1.00 25.27 82 ASP B C 1
ATOM 2640 O O . ASP B 1 82 ? 56.081 -22.293 -10.510 1.00 24.31 82 ASP B O 1
ATOM 2645 N N . VAL B 1 83 ? 57.840 -21.624 -9.185 1.00 21.85 83 VAL B N 1
ATOM 2646 C CA . VAL B 1 83 ? 57.854 -22.921 -8.541 1.00 23.86 83 VAL B CA 1
ATOM 2647 C C . VAL B 1 83 ? 56.588 -23.232 -7.767 1.00 24.17 83 VAL B C 1
ATOM 2648 O O . VAL B 1 83 ? 56.199 -24.406 -7.682 1.00 24.99 83 VAL B O 1
ATOM 2652 N N . LEU B 1 84 ? 55.923 -22.195 -7.209 1.00 21.94 84 LEU B N 1
ATOM 2653 C CA . LEU B 1 84 ? 54.737 -22.436 -6.365 1.00 23.04 84 LEU B CA 1
ATOM 2654 C C . LEU B 1 84 ? 53.487 -22.662 -7.169 1.00 25.34 84 LEU B C 1
ATOM 2655 O O . LEU B 1 84 ? 52.511 -23.125 -6.590 1.00 23.11 84 LEU B O 1
ATOM 2660 N N . ALA B 1 85 ? 53.496 -22.426 -8.475 1.00 25.97 85 ALA B N 1
ATOM 2661 C CA . ALA B 1 85 ? 52.275 -22.686 -9.287 1.00 31.56 85 ALA B CA 1
ATOM 2662 C C . ALA B 1 85 ? 51.896 -24.162 -9.167 1.00 29.43 85 ALA B C 1
ATOM 2663 O O . ALA B 1 85 ? 52.732 -25.020 -9.332 1.00 33.45 85 ALA B O 1
ATOM 2665 N N . GLY B 1 86 ? 50.647 -24.448 -8.811 1.00 30.43 86 GLY B N 1
ATOM 2666 C CA . GLY B 1 86 ? 50.144 -25.819 -8.639 1.00 28.54 86 GLY B CA 1
ATOM 2667 C C . GLY B 1 86 ? 50.445 -26.412 -7.255 1.00 31.49 86 GLY B C 1
ATOM 2668 O O . GLY B 1 86 ? 50.099 -27.550 -6.997 1.00 30.19 86 GLY B O 1
ATOM 2669 N N . ARG B 1 87 ? 51.080 -25.651 -6.375 1.00 28.81 87 ARG B N 1
ATOM 2670 C CA . ARG B 1 87 ? 51.312 -26.076 -4.962 1.00 29.48 87 ARG B CA 1
ATOM 2671 C C . ARG B 1 87 ? 50.456 -25.192 -4.055 1.00 28.03 87 ARG B C 1
ATOM 2672 O O . ARG B 1 87 ? 49.973 -24.112 -4.523 1.00 30.16 87 ARG B O 1
ATOM 2680 N N . VAL B 1 88 ? 50.350 -25.550 -2.788 1.00 25.48 88 VAL B N 1
ATOM 2681 C CA . VAL B 1 88 ? 49.572 -24.676 -1.907 1.00 24.91 88 VAL B CA 1
ATOM 2682 C C . VAL B 1 88 ? 50.542 -24.004 -0.965 1.00 22.53 88 VAL B C 1
ATOM 2683 O O . VAL B 1 88 ? 51.335 -24.697 -0.303 1.00 19.27 88 VAL B O 1
ATOM 2687 N N . LEU B 1 89 ? 50.477 -22.677 -0.945 1.00 21.59 89 LEU B N 1
ATOM 2688 C CA . LEU B 1 89 ? 51.338 -21.876 -0.106 1.00 19.57 89 LEU B CA 1
ATOM 2689 C C . LEU B 1 89 ? 50.544 -21.492 1.158 1.00 19.99 89 LEU B C 1
ATOM 2690 O O . LEU B 1 89 ? 49.444 -20.966 1.024 1.00 19.19 89 LEU B O 1
ATOM 2695 N N . VAL B 1 90 ? 51.123 -21.703 2.320 1.00 17.70 90 VAL B N 1
ATOM 2696 C CA . VAL B 1 90 ? 50.506 -21.412 3.604 1.00 19.16 90 VAL B CA 1
ATOM 2697 C C . VAL B 1 90 ? 51.420 -20.428 4.360 1.00 18.16 90 VAL B C 1
ATOM 2698 O O . VAL B 1 90 ? 52.554 -20.749 4.622 1.00 18.02 90 VAL B O 1
ATOM 2702 N N . ASN B 1 91 ? 50.925 -19.249 4.667 1.00 18.83 91 ASN B N 1
ATOM 2703 C CA . ASN B 1 91 ? 51.703 -18.223 5.334 1.00 18.39 91 ASN B CA 1
ATOM 2704 C C . ASN B 1 91 ? 51.243 -18.040 6.756 1.00 19.00 91 ASN B C 1
ATOM 2705 O O . ASN B 1 91 ? 50.095 -17.666 6.988 1.00 19.11 91 ASN B O 1
ATOM 2710 N N . LEU B 1 92 ? 52.122 -18.393 7.679 1.00 16.60 92 LEU B N 1
ATOM 2711 C CA . LEU B 1 92 ? 51.838 -18.338 9.126 1.00 17.19 92 LEU B CA 1
ATOM 2712 C C . LEU B 1 92 ? 52.617 -17.223 9.806 1.00 18.47 92 LEU B C 1
ATOM 2713 O O . LEU B 1 92 ? 52.666 -17.132 11.048 1.00 16.20 92 LEU B O 1
ATOM 2718 N N . THR B 1 93 ? 53.190 -16.314 9.001 1.00 15.63 93 THR B N 1
ATOM 2719 C CA . THR B 1 93 ? 53.838 -15.110 9.546 1.00 15.91 93 THR B CA 1
ATOM 2720 C C . THR B 1 93 ? 52.800 -14.125 10.098 1.00 14.18 93 THR B C 1
ATOM 2721 O O . THR B 1 93 ? 51.789 -13.925 9.482 1.00 15.01 93 THR B O 1
ATOM 2725 N N . SER B 1 94 ? 53.059 -13.498 11.240 1.00 14.66 94 SER B N 1
ATOM 2726 C CA . SER B 1 94 ? 52.167 -12.460 11.772 1.00 17.60 94 SER B CA 1
ATOM 2727 C C . SER B 1 94 ? 52.112 -11.240 10.818 1.00 19.32 94 SER B C 1
ATOM 2728 O O . SER B 1 94 ? 53.082 -10.916 10.125 1.00 18.18 94 SER B O 1
ATOM 2731 N N . GLY B 1 95 ? 50.948 -10.584 10.833 1.00 16.79 95 GLY B N 1
ATOM 2732 C CA . GLY B 1 95 ? 50.816 -9.338 10.098 1.00 16.36 95 GLY B CA 1
ATOM 2733 C C . GLY B 1 95 ? 49.395 -8.792 10.194 1.00 18.18 95 GLY B C 1
ATOM 2734 O O . GLY B 1 95 ? 48.598 -9.271 10.991 1.00 16.41 95 GLY B O 1
ATOM 2735 N N . THR B 1 96 ? 49.110 -7.807 9.346 1.00 17.33 96 THR B N 1
ATOM 2736 C CA . THR B 1 96 ? 47.811 -7.165 9.290 1.00 18.07 96 THR B CA 1
ATOM 2737 C C . THR B 1 96 ? 46.950 -7.778 8.178 1.00 19.81 96 THR B C 1
ATOM 2738 O O . THR B 1 96 ? 47.459 -8.472 7.294 1.00 20.21 96 THR B O 1
ATOM 2742 N N . SER B 1 97 ? 45.673 -7.451 8.186 1.00 16.96 97 SER B N 1
ATOM 2743 C CA . SER B 1 97 ? 44.752 -7.950 7.163 1.00 19.35 97 SER B CA 1
ATOM 2744 C C . SER B 1 97 ? 45.157 -7.372 5.802 1.00 20.40 97 SER B C 1
ATOM 2745 O O . SER B 1 97 ? 45.090 -8.072 4.787 1.00 20.68 97 SER B O 1
ATOM 2748 N N . GLU B 1 98 ? 45.579 -6.127 5.768 1.00 20.84 98 GLU B N 1
ATOM 2749 C CA . GLU B 1 98 ? 46.067 -5.512 4.537 1.00 23.80 98 GLU B CA 1
ATOM 2750 C C . GLU B 1 98 ? 47.283 -6.286 3.967 1.00 22.48 98 GLU B C 1
ATOM 2751 O O . GLU B 1 98 ? 47.355 -6.510 2.780 1.00 20.21 98 GLU B O 1
ATOM 2757 N N . GLN B 1 99 ? 48.221 -6.669 4.811 1.00 19.31 99 GLN B N 1
ATOM 2758 C CA . GLN B 1 99 ? 49.390 -7.440 4.366 1.00 22.04 99 GLN B CA 1
ATOM 2759 C C . GLN B 1 99 ? 48.981 -8.793 3.806 1.00 21.49 99 GLN B C 1
ATOM 2760 O O . GLN B 1 99 ? 49.462 -9.211 2.748 1.00 19.42 99 GLN B O 1
ATOM 2766 N N . ALA B 1 100 ? 48.039 -9.460 4.472 1.00 20.53 100 ALA B N 1
ATOM 2767 C CA . ALA B 1 100 ? 47.552 -10.731 4.026 1.00 21.04 100 ALA B CA 1
ATOM 2768 C C . ALA B 1 100 ? 46.901 -10.627 2.661 1.00 20.94 100 ALA B C 1
ATOM 2769 O O . ALA B 1 100 ? 47.115 -11.487 1.797 1.00 19.79 100 ALA B O 1
ATOM 2771 N N . ARG B 1 101 ? 46.100 -9.590 2.463 1.00 20.15 101 ARG B N 1
ATOM 2772 C CA . ARG B 1 101 ? 45.414 -9.405 1.165 1.00 23.13 101 ARG B CA 1
ATOM 2773 C C . ARG B 1 101 ? 46.450 -9.083 0.065 1.00 22.06 101 ARG B C 1
ATOM 2774 O O . ARG B 1 101 ? 46.250 -9.480 -1.080 1.00 22.12 101 ARG B O 1
ATOM 2782 N N . ALA B 1 102 ? 47.524 -8.391 0.414 1.00 23.54 102 ALA B N 1
ATOM 2783 C CA . ALA B 1 102 ? 48.590 -8.057 -0.533 1.00 23.93 102 ALA B CA 1
ATOM 2784 C C . ALA B 1 102 ? 49.289 -9.334 -0.986 1.00 24.91 102 ALA B C 1
ATOM 2785 O O . ALA B 1 102 ? 49.487 -9.544 -2.175 1.00 21.23 102 ALA B O 1
ATOM 2787 N N . THR B 1 103 ? 49.645 -10.219 -0.040 1.00 21.17 103 THR B N 1
ATOM 2788 C CA . THR B 1 103 ? 50.243 -11.517 -0.437 1.00 22.61 103 THR B CA 1
ATOM 2789 C C . THR B 1 103 ? 49.254 -12.358 -1.221 1.00 22.75 103 THR B C 1
ATOM 2790 O O . THR B 1 103 ? 49.629 -13.012 -2.206 1.00 23.44 103 THR B O 1
ATOM 2794 N N . ALA B 1 104 ? 47.987 -12.324 -0.870 1.00 19.70 104 ALA B N 1
ATOM 2795 C CA . ALA B 1 104 ? 46.978 -13.054 -1.629 1.00 22.13 104 ALA B CA 1
ATOM 2796 C C . ALA B 1 104 ? 46.882 -12.568 -3.091 1.00 22.64 104 ALA B C 1
ATOM 2797 O O . ALA B 1 104 ? 46.703 -13.382 -3.995 1.00 21.62 104 ALA B O 1
ATOM 2799 N N . GLU B 1 105 ? 46.970 -11.265 -3.298 1.00 24.16 105 GLU B N 1
ATOM 2800 C CA . GLU B 1 105 ? 46.967 -10.690 -4.654 1.00 27.28 105 GLU B CA 1
ATOM 2801 C C . GLU B 1 105 ? 48.233 -11.125 -5.448 1.00 25.70 105 GLU B C 1
ATOM 2802 O O . GLU B 1 105 ? 48.109 -11.541 -6.606 1.00 28.84 105 GLU B O 1
ATOM 2808 N N . TRP B 1 106 ? 49.396 -11.083 -4.799 1.00 22.30 106 TRP B N 1
ATOM 2809 C CA . TRP B 1 106 ? 50.652 -11.587 -5.369 1.00 25.23 106 TRP B CA 1
ATOM 2810 C C . TRP B 1 106 ? 50.478 -13.054 -5.834 1.00 27.21 106 TRP B C 1
ATOM 2811 O O . TRP B 1 106 ? 50.835 -13.419 -6.971 1.00 23.38 106 TRP B O 1
ATOM 2822 N N . ALA B 1 107 ? 49.889 -13.881 -4.963 1.00 24.03 107 ALA B N 1
ATOM 2823 C CA . ALA B 1 107 ? 49.679 -15.265 -5.300 1.00 24.26 107 ALA B CA 1
ATOM 2824 C C . ALA B 1 107 ? 48.690 -15.462 -6.441 1.00 23.32 107 ALA B C 1
ATOM 2825 O O . ALA B 1 107 ? 48.904 -16.276 -7.332 1.00 23.89 107 ALA B O 1
ATOM 2827 N N . ALA B 1 108 ? 47.591 -14.730 -6.413 1.00 24.02 108 ALA B N 1
ATOM 2828 C CA . ALA B 1 108 ? 46.540 -14.877 -7.422 1.00 26.71 108 ALA B CA 1
ATOM 2829 C C . ALA B 1 108 ? 47.056 -14.495 -8.823 1.00 24.88 108 ALA B C 1
ATOM 2830 O O . ALA B 1 108 ? 46.738 -15.192 -9.778 1.00 26.96 108 ALA B O 1
ATOM 2832 N N . GLU B 1 109 ? 47.855 -13.439 -8.923 1.00 23.49 109 GLU B N 1
ATOM 2833 C CA . GLU B 1 109 ? 48.435 -12.987 -10.211 1.00 28.58 109 GLU B CA 1
ATOM 2834 C C . GLU B 1 109 ? 49.263 -14.122 -10.829 1.00 30.79 109 GLU B C 1
ATOM 2835 O O . GLU B 1 109 ? 49.395 -14.219 -12.041 1.00 29.36 109 GLU B O 1
ATOM 2838 N N . ARG B 1 110 ? 49.842 -14.979 -9.974 1.00 30.56 110 ARG B N 1
ATOM 2839 C CA . ARG B 1 110 ? 50.733 -16.083 -10.364 1.00 28.22 110 ARG B CA 1
ATOM 2840 C C . ARG B 1 110 ? 50.108 -17.455 -10.336 1.00 26.64 110 ARG B C 1
ATOM 2841 O O . ARG B 1 110 ? 50.781 -18.435 -10.580 1.00 26.64 110 ARG B O 1
ATOM 2849 N N . GLY B 1 111 ? 48.802 -17.546 -10.099 1.00 27.10 111 GLY B N 1
ATOM 2850 C CA . GLY B 1 111 ? 48.111 -18.815 -10.110 1.00 29.28 111 GLY B CA 1
ATOM 2851 C C . GLY B 1 111 ? 48.487 -19.726 -8.920 1.00 30.22 111 GLY B C 1
ATOM 2852 O O . GLY B 1 111 ? 48.477 -20.936 -9.066 1.00 27.86 111 GLY B O 1
ATOM 2853 N N . ILE B 1 112 ? 48.895 -19.143 -7.794 1.00 25.57 112 ILE B N 1
ATOM 2854 C CA . ILE B 1 112 ? 49.300 -19.933 -6.627 1.00 24.75 112 ILE B CA 1
ATOM 2855 C C . ILE B 1 112 ? 48.143 -19.985 -5.637 1.00 23.88 112 ILE B C 1
ATOM 2856 O O . ILE B 1 112 ? 47.723 -18.923 -5.193 1.00 24.80 112 ILE B O 1
ATOM 2861 N N . THR B 1 113 ? 47.681 -21.172 -5.294 1.00 24.26 113 THR B N 1
ATOM 2862 C CA . THR B 1 113 ? 46.627 -21.247 -4.263 1.00 25.20 113 THR B CA 1
ATOM 2863 C C . THR B 1 113 ? 47.270 -20.938 -2.880 1.00 24.64 113 THR B C 1
ATOM 2864 O O . THR B 1 113 ? 48.369 -21.383 -2.554 1.00 20.30 113 THR B O 1
ATOM 2868 N N . TYR B 1 114 ? 46.569 -20.096 -2.116 1.00 21.32 114 TYR B N 1
ATOM 2869 C CA . TYR B 1 114 ? 47.178 -19.421 -0.952 1.00 20.32 114 TYR B CA 1
ATOM 2870 C C . TYR B 1 114 ? 46.248 -19.502 0.273 1.00 21.72 114 TYR B C 1
ATOM 2871 O O . TYR B 1 114 ? 45.085 -19.174 0.173 1.00 17.85 114 TYR B O 1
ATOM 2880 N N . LEU B 1 115 ? 46.780 -19.927 1.417 1.00 22.65 115 LEU B N 1
ATOM 2881 C CA . LEU B 1 115 ? 46.087 -19.876 2.682 1.00 20.56 115 LEU B CA 1
ATOM 2882 C C . LEU B 1 115 ? 46.886 -19.000 3.615 1.00 19.04 115 LEU B C 1
ATOM 2883 O O . LEU B 1 115 ? 48.106 -19.126 3.699 1.00 20.12 115 LEU B O 1
ATOM 2888 N N . ASP B 1 116 ? 46.192 -18.087 4.303 1.00 18.38 116 ASP B N 1
ATOM 2889 C CA . ASP B 1 116 ? 46.838 -17.216 5.233 1.00 18.14 116 ASP B CA 1
ATOM 2890 C C . ASP B 1 116 ? 46.356 -17.639 6.626 1.00 17.97 116 ASP B C 1
ATOM 2891 O O . ASP B 1 116 ? 45.114 -17.648 6.877 1.00 18.92 116 ASP B O 1
ATOM 2896 N N . GLY B 1 117 ? 47.300 -17.922 7.516 1.00 17.30 117 GLY B N 1
ATOM 2897 C CA . GLY B 1 117 ? 46.947 -18.461 8.825 1.00 17.26 117 GLY B CA 1
ATOM 2898 C C . GLY B 1 117 ? 47.605 -17.760 9.982 1.00 15.38 117 GLY B C 1
ATOM 2899 O O . GLY B 1 117 ? 48.529 -16.971 9.796 1.00 17.11 117 GLY B O 1
ATOM 2900 N N . ALA B 1 118 ? 47.123 -18.069 11.189 1.00 15.57 118 ALA B N 1
ATOM 2901 C CA . ALA B 1 118 ? 47.675 -17.481 12.386 1.00 14.50 118 ALA B CA 1
ATOM 2902 C C . ALA B 1 118 ? 47.857 -18.601 13.394 1.00 14.24 118 ALA B C 1
ATOM 2903 O O . ALA B 1 118 ? 46.930 -19.388 13.621 1.00 14.44 118 ALA B O 1
ATOM 2905 N N . ILE B 1 119 ? 49.024 -18.617 14.027 1.00 14.61 119 ILE B N 1
ATOM 2906 C CA . ILE B 1 119 ? 49.355 -19.656 15.016 1.00 15.54 119 ILE B CA 1
ATOM 2907 C C . ILE B 1 119 ? 49.012 -19.068 16.382 1.00 13.78 119 ILE B C 1
ATOM 2908 O O . ILE B 1 119 ? 49.698 -18.181 16.867 1.00 13.70 119 ILE B O 1
ATOM 2913 N N . MET B 1 120 ? 47.953 -19.604 16.988 1.00 14.82 120 MET B N 1
ATOM 2914 C CA . MET B 1 120 ? 47.519 -19.133 18.314 1.00 15.72 120 MET B CA 1
ATOM 2915 C C . MET B 1 120 ? 48.061 -20.092 19.362 1.00 16.51 120 MET B C 1
ATOM 2916 O O . MET B 1 120 ? 47.341 -20.854 20.035 1.00 16.26 120 MET B O 1
ATOM 2921 N N . ALA B 1 121 ? 49.376 -20.121 19.422 1.00 15.66 121 ALA B N 1
ATOM 2922 C CA . ALA B 1 121 ? 50.129 -21.036 20.302 1.00 15.79 121 ALA B CA 1
ATOM 2923 C C . ALA B 1 121 ? 51.576 -20.558 20.363 1.00 16.09 121 ALA B C 1
ATOM 2924 O O . ALA B 1 121 ? 52.078 -19.902 19.434 1.00 14.48 121 ALA B O 1
ATOM 2926 N N . ILE B 1 122 ? 52.242 -20.945 21.441 1.00 12.93 122 ILE B N 1
ATOM 2927 C CA . ILE B 1 122 ? 53.681 -20.890 21.525 1.00 13.22 122 ILE B CA 1
ATOM 2928 C C . ILE B 1 122 ? 54.381 -22.132 20.941 1.00 12.82 122 ILE B C 1
ATOM 2929 O O . ILE B 1 122 ? 53.749 -23.183 20.738 1.00 12.18 122 ILE B O 1
ATOM 2934 N N . PRO B 1 123 ? 55.681 -22.034 20.634 1.00 14.13 123 PRO B N 1
ATOM 2935 C CA . PRO B 1 123 ? 56.367 -23.141 19.956 1.00 15.47 123 PRO B CA 1
ATOM 2936 C C . PRO B 1 123 ? 56.255 -24.473 20.703 1.00 15.87 123 PRO B C 1
ATOM 2937 O O . PRO B 1 123 ? 56.054 -25.530 20.071 1.00 14.72 123 PRO B O 1
ATOM 2941 N N . GLN B 1 124 ? 56.309 -24.425 22.036 1.00 16.16 124 GLN B N 1
ATOM 2942 C CA . GLN B 1 124 ? 56.267 -25.646 22.804 1.00 18.69 124 GLN B CA 1
ATOM 2943 C C . GLN B 1 124 ? 54.885 -26.340 22.769 1.00 17.85 124 GLN B C 1
ATOM 2944 O O . GLN B 1 124 ? 54.782 -27.523 23.077 1.00 16.85 124 GLN B O 1
ATOM 2950 N N . VAL B 1 125 ? 53.821 -25.610 22.450 1.00 14.23 125 VAL B N 1
ATOM 2951 C CA . VAL B 1 125 ? 52.478 -26.156 22.397 1.00 14.59 125 VAL B CA 1
ATOM 2952 C C . VAL B 1 125 ? 52.120 -26.645 20.981 1.00 15.42 125 VAL B C 1
ATOM 2953 O O . VAL B 1 125 ? 51.265 -27.517 20.815 1.00 14.49 125 VAL B O 1
ATOM 2957 N N . VAL B 1 126 ? 52.795 -26.092 19.951 1.00 14.32 126 VAL B N 1
ATOM 2958 C CA . VAL B 1 126 ? 52.613 -26.577 18.605 1.00 16.00 126 VAL B CA 1
ATOM 2959 C C . VAL B 1 126 ? 52.816 -28.092 18.562 1.00 15.82 126 VAL B C 1
ATOM 2960 O O . VAL B 1 126 ? 53.730 -28.632 19.202 1.00 17.19 126 VAL B O 1
ATOM 2964 N N . GLY B 1 127 ? 51.950 -28.760 17.816 1.00 20.29 127 GLY B N 1
ATOM 2965 C CA . GLY B 1 127 ? 52.042 -30.205 17.654 1.00 20.72 127 GLY B CA 1
ATOM 2966 C C . GLY B 1 127 ? 51.330 -30.981 18.793 1.00 24.09 127 GLY B C 1
ATOM 2967 O O . GLY B 1 127 ? 51.425 -32.209 18.839 1.00 25.45 127 GLY B O 1
ATOM 2968 N N . THR B 1 128 ? 50.649 -30.268 19.699 1.00 20.33 128 THR B N 1
ATOM 2969 C CA . THR B 1 128 ? 49.844 -30.879 20.725 1.00 21.15 128 THR B CA 1
ATOM 2970 C C . THR B 1 128 ? 48.400 -30.550 20.537 1.00 21.43 128 THR B C 1
ATOM 2971 O O . THR B 1 128 ? 48.011 -29.634 19.799 1.00 22.52 128 THR B O 1
ATOM 2975 N N . ALA B 1 129 ? 47.552 -31.260 21.288 1.00 23.06 129 ALA B N 1
ATOM 2976 C CA . ALA B 1 129 ? 46.120 -31.098 21.194 1.00 27.06 129 ALA B CA 1
ATOM 2977 C C . ALA B 1 129 ? 45.648 -29.702 21.523 1.00 25.46 129 ALA B C 1
ATOM 2978 O O . ALA B 1 129 ? 44.698 -29.235 20.889 1.00 31.24 129 ALA B O 1
ATOM 2980 N N . ASP B 1 130 ? 46.335 -29.003 22.422 1.00 23.24 130 ASP B N 1
ATOM 2981 C CA . ASP B 1 130 ? 45.950 -27.680 22.776 1.00 23.24 130 ASP B CA 1
ATOM 2982 C C . ASP B 1 130 ? 46.350 -26.563 21.803 1.00 22.34 130 ASP B C 1
ATOM 2983 O O . ASP B 1 130 ? 45.990 -25.421 21.992 1.00 23.86 130 ASP B O 1
ATOM 2988 N N . ALA B 1 131 ? 47.165 -26.837 20.794 1.00 19.60 131 ALA B N 1
ATOM 2989 C CA . ALA B 1 131 ? 47.503 -25.759 19.875 1.00 18.93 131 ALA B CA 1
ATOM 2990 C C . ALA B 1 131 ? 46.299 -25.439 19.030 1.00 19.20 131 ALA B C 1
ATOM 2991 O O . ALA B 1 131 ? 45.637 -26.311 18.498 1.00 19.76 131 ALA B O 1
ATOM 2993 N N . PHE B 1 132 ? 46.088 -24.158 18.801 1.00 18.49 132 PHE B N 1
ATOM 2994 C CA . PHE B 1 132 ? 44.983 -23.572 18.091 1.00 21.23 132 PHE B CA 1
ATOM 2995 C C . PHE B 1 132 ? 45.561 -22.780 16.908 1.00 19.11 132 PHE B C 1
ATOM 2996 O O . PHE B 1 132 ? 46.456 -21.978 17.113 1.00 18.72 132 PHE B O 1
ATOM 3004 N N . LEU B 1 133 ? 45.063 -22.999 15.695 1.00 16.65 133 LEU B N 1
ATOM 3005 C CA . LEU B 1 133 ? 45.537 -22.276 14.508 1.00 18.09 133 LEU B CA 1
ATOM 3006 C C . LEU B 1 133 ? 44.345 -21.915 13.631 1.00 17.65 133 LEU B C 1
ATOM 3007 O O . LEU B 1 133 ? 43.431 -22.732 13.461 1.00 19.44 133 LEU B O 1
ATOM 3012 N N . LEU B 1 134 ? 44.382 -20.746 13.018 1.00 18.05 134 LEU B N 1
ATOM 3013 C CA . LEU B 1 134 ? 43.264 -20.211 12.214 1.00 16.99 134 LEU B CA 1
ATOM 3014 C C . LEU B 1 134 ? 43.701 -20.046 10.775 1.00 17.96 134 LEU B C 1
ATOM 3015 O O . LEU B 1 134 ? 44.806 -19.576 10.556 1.00 18.69 134 LEU B O 1
ATOM 3020 N N . TYR B 1 135 ? 42.844 -20.401 9.818 1.00 17.05 135 TYR B N 1
ATOM 3021 C CA . TYR B 1 135 ? 43.204 -20.330 8.386 1.00 17.33 135 TYR B CA 1
ATOM 3022 C C . TYR B 1 135 ? 42.113 -19.609 7.608 1.00 18.87 135 TYR B C 1
ATOM 3023 O O . TYR B 1 135 ? 40.911 -19.828 7.884 1.00 19.03 135 TYR B O 1
ATOM 3032 N N . SER B 1 136 ? 42.526 -18.809 6.632 1.00 18.95 136 SER B N 1
ATOM 3033 C CA . SER B 1 136 ? 41.593 -18.212 5.705 1.00 21.85 136 SER B CA 1
ATOM 3034 C C . SER B 1 136 ? 42.105 -18.359 4.297 1.00 21.75 136 SER B C 1
ATOM 3035 O O . SER B 1 136 ? 43.312 -18.368 4.055 1.00 18.95 136 SER B O 1
ATOM 3038 N N . GLY B 1 137 ? 41.166 -18.386 3.359 1.00 25.15 137 GLY B N 1
ATOM 3039 C CA . GLY B 1 137 ? 41.488 -18.576 1.930 1.00 22.70 137 GLY B CA 1
ATOM 3040 C C . GLY B 1 137 ? 40.522 -19.604 1.373 1.00 23.93 137 GLY B C 1
ATOM 3041 O O . GLY B 1 137 ? 39.466 -19.847 1.964 1.00 22.75 137 GLY B O 1
ATOM 3042 N N . PRO B 1 138 ? 40.867 -20.234 0.241 1.00 24.55 138 PRO B N 1
ATOM 3043 C CA . PRO B 1 138 ? 39.921 -21.190 -0.359 1.00 25.41 138 PRO B CA 1
ATOM 3044 C C . PRO B 1 138 ? 39.664 -22.402 0.483 1.00 22.32 138 PRO B C 1
ATOM 3045 O O . PRO B 1 138 ? 40.574 -23.099 0.887 1.00 27.40 138 PRO B O 1
ATOM 3049 N N . GLU B 1 139 ? 38.397 -22.686 0.699 1.00 24.21 139 GLU B N 1
ATOM 3050 C CA . GLU B 1 139 ? 38.009 -23.794 1.560 1.00 26.27 139 GLU B CA 1
ATOM 3051 C C . GLU B 1 139 ? 38.508 -25.113 1.009 1.00 26.97 139 GLU B C 1
ATOM 3052 O O . GLU B 1 139 ? 38.937 -25.978 1.759 1.00 24.30 139 GLU B O 1
ATOM 3058 N N . ALA B 1 140 ? 38.495 -25.265 -0.318 1.00 28.56 140 ALA B N 1
ATOM 3059 C CA . ALA B 1 140 ? 38.914 -26.530 -0.906 1.00 27.24 140 ALA B CA 1
ATOM 3060 C C . ALA B 1 140 ? 40.384 -26.817 -0.615 1.00 25.11 140 ALA B C 1
ATOM 3061 O O . ALA B 1 140 ? 40.731 -27.962 -0.395 1.00 25.38 140 ALA B O 1
ATOM 3063 N N . ALA B 1 141 ? 41.233 -25.785 -0.634 1.00 25.49 141 ALA B N 1
ATOM 3064 C CA . ALA B 1 141 ? 42.644 -25.963 -0.322 1.00 24.93 141 ALA B CA 1
ATOM 3065 C C . ALA B 1 141 ? 42.862 -26.320 1.165 1.00 23.39 141 ALA B C 1
ATOM 3066 O O . ALA B 1 141 ? 43.659 -27.222 1.472 1.00 23.71 141 ALA B O 1
ATOM 3068 N N . TYR B 1 142 ? 42.103 -25.677 2.045 1.00 24.14 142 TYR B N 1
ATOM 3069 C CA . TYR B 1 142 ? 42.161 -26.056 3.459 1.00 25.49 142 TYR B CA 1
ATOM 3070 C C . TYR B 1 142 ? 41.774 -27.529 3.629 1.00 24.96 142 TYR B C 1
ATOM 3071 O O . TYR B 1 142 ? 42.484 -28.299 4.279 1.00 24.12 142 TYR B O 1
ATOM 3080 N N . GLU B 1 143 ? 40.637 -27.911 3.043 1.00 26.43 143 GLU B N 1
ATOM 3081 C CA . GLU B 1 143 ? 40.129 -29.302 3.148 1.00 27.91 143 GLU B CA 1
ATOM 3082 C C . GLU B 1 143 ? 41.153 -30.314 2.600 1.00 26.28 143 GLU B C 1
ATOM 3083 O O . GLU B 1 143 ? 41.395 -31.363 3.207 1.00 26.81 143 GLU B O 1
ATOM 3089 N N . ALA B 1 144 ? 41.814 -29.973 1.479 1.00 27.02 144 ALA B N 1
ATOM 3090 C CA . ALA B 1 144 ? 42.781 -30.891 0.883 1.00 26.04 144 ALA B CA 1
ATOM 3091 C C . ALA B 1 144 ? 44.022 -31.095 1.757 1.00 24.92 144 ALA B C 1
ATOM 3092 O O . ALA B 1 144 ? 44.616 -32.152 1.716 1.00 23.08 144 ALA B O 1
ATOM 3094 N N . HIS B 1 145 ? 44.438 -30.086 2.523 1.00 21.56 145 HIS B N 1
ATOM 3095 C CA . HIS B 1 145 ? 45.686 -30.171 3.286 1.00 21.73 145 HIS B CA 1
ATOM 3096 C C . HIS B 1 145 ? 45.512 -30.234 4.800 1.00 20.89 145 HIS B C 1
ATOM 3097 O O . HIS B 1 145 ? 46.500 -30.423 5.513 1.00 17.57 145 HIS B O 1
ATOM 3104 N N . GLU B 1 146 ? 44.266 -30.170 5.269 1.00 24.67 146 GLU B N 1
ATOM 3105 C CA . GLU B 1 146 ? 43.968 -30.258 6.710 1.00 25.98 146 GLU B CA 1
ATOM 3106 C C . GLU B 1 146 ? 44.572 -31.464 7.402 1.00 25.63 146 GLU B C 1
ATOM 3107 O O . GLU B 1 146 ? 45.058 -31.327 8.532 1.00 25.49 146 GLU B O 1
ATOM 3111 N N . PRO B 1 147 ? 44.547 -32.655 6.779 1.00 26.94 147 PRO B N 1
ATOM 3112 C CA . PRO B 1 147 ? 45.138 -33.818 7.480 1.00 25.96 147 PRO B CA 1
ATOM 3113 C C . PRO B 1 147 ? 46.628 -33.620 7.830 1.00 24.40 147 PRO B C 1
ATOM 3114 O O . PRO B 1 147 ? 47.031 -33.939 8.964 1.00 28.42 147 PRO B O 1
ATOM 3118 N N . THR B 1 148 ? 47.388 -33.004 6.932 1.00 21.37 148 THR B N 1
ATOM 3119 C CA . THR B 1 148 ? 48.773 -32.630 7.233 1.00 21.21 148 THR B CA 1
ATOM 3120 C C . THR B 1 148 ? 48.905 -31.420 8.177 1.00 20.72 148 THR B C 1
ATOM 3121 O O . THR B 1 148 ? 49.666 -31.455 9.123 1.00 18.76 148 THR B O 1
ATOM 3125 N N . LEU B 1 149 ? 48.140 -30.371 7.899 1.00 18.16 149 LEU B N 1
ATOM 3126 C CA . LEU B 1 149 ? 48.164 -29.177 8.762 1.00 18.76 149 LEU B CA 1
ATOM 3127 C C . LEU B 1 149 ? 47.792 -29.498 10.176 1.00 18.12 149 LEU B C 1
ATOM 3128 O O . LEU B 1 149 ? 48.308 -28.854 11.105 1.00 17.31 149 LEU B O 1
ATOM 3133 N N . ARG B 1 150 ? 46.925 -30.508 10.376 1.00 18.26 150 ARG B N 1
ATOM 3134 C CA . ARG B 1 150 ? 46.545 -30.906 11.753 1.00 19.41 150 ARG B CA 1
ATOM 3135 C C . ARG B 1 150 ? 47.707 -31.376 12.598 1.00 18.20 150 ARG B C 1
ATOM 3136 O O . ARG B 1 150 ? 47.578 -31.388 13.835 1.00 19.35 150 ARG B O 1
ATOM 3139 N N . SER B 1 151 ? 48.848 -31.739 11.991 1.00 17.22 151 SER B N 1
ATOM 3140 C CA . SER B 1 151 ? 50.048 -32.037 12.778 1.00 17.78 151 SER B CA 1
ATOM 3141 C C . SER B 1 151 ? 50.456 -30.910 13.688 1.00 18.35 151 SER B C 1
ATOM 3142 O O . SER B 1 151 ? 51.101 -31.162 14.711 1.00 16.52 151 SER B O 1
ATOM 3145 N N . LEU B 1 152 ? 50.138 -29.669 13.301 1.00 15.49 152 LEU B N 1
ATOM 3146 C CA . LEU B 1 152 ? 50.530 -28.490 14.081 1.00 15.67 152 LEU B CA 1
ATOM 3147 C C . LEU B 1 152 ? 49.632 -28.278 15.291 1.00 15.95 152 LEU B C 1
ATOM 3148 O O . LEU B 1 152 ? 50.039 -27.604 16.235 1.00 17.14 152 LEU B O 1
ATOM 3153 N N . GLY B 1 153 ? 48.450 -28.892 15.302 1.00 17.70 153 GLY B N 1
ATOM 3154 C CA . GLY B 1 153 ? 47.535 -28.749 16.438 1.00 19.40 153 GLY B CA 1
ATOM 3155 C C . GLY B 1 153 ? 46.134 -29.221 16.122 1.00 20.68 153 GLY B C 1
ATOM 3156 O O . GLY B 1 153 ? 45.585 -28.988 14.993 1.00 19.46 153 GLY B O 1
ATOM 3157 N N . ALA B 1 154 ? 45.525 -29.876 17.114 1.00 21.39 154 ALA B N 1
ATOM 3158 C CA . ALA B 1 154 ? 44.154 -30.321 16.979 1.00 24.54 154 ALA B CA 1
ATOM 3159 C C . ALA B 1 154 ? 43.152 -29.195 16.828 1.00 23.25 154 ALA B C 1
ATOM 3160 O O . ALA B 1 154 ? 42.079 -29.399 16.263 1.00 21.85 154 ALA B O 1
ATOM 3162 N N . GLY B 1 155 ? 43.510 -28.010 17.300 1.00 19.64 155 GLY B N 1
ATOM 3163 C CA . GLY B 1 155 ? 42.663 -26.839 17.158 1.00 21.67 155 GLY B CA 1
ATOM 3164 C C . GLY B 1 155 ? 42.795 -26.082 15.842 1.00 24.46 155 GLY B C 1
ATOM 3165 O O . GLY B 1 155 ? 42.419 -24.937 15.769 1.00 30.01 155 GLY B O 1
ATOM 3166 N N . THR B 1 156 ? 43.303 -26.718 14.827 1.00 22.47 156 THR B N 1
ATOM 3167 C CA . THR B 1 156 ? 43.283 -26.188 13.460 1.00 24.32 156 THR B CA 1
ATOM 3168 C C . THR B 1 156 ? 41.841 -25.904 12.992 1.00 24.04 156 THR B C 1
ATOM 3169 O O . THR B 1 156 ? 40.999 -26.780 13.037 1.00 26.16 156 THR B O 1
ATOM 3173 N N . THR B 1 157 ? 41.559 -24.671 12.578 1.00 26.51 157 THR B N 1
ATOM 3174 C CA . THR B 1 157 ? 40.203 -24.260 12.219 1.00 26.10 157 THR B CA 1
ATOM 3175 C C . THR B 1 157 ? 40.167 -23.307 11.014 1.00 28.17 157 THR B C 1
ATOM 3176 O O . THR B 1 157 ? 41.068 -22.466 10.814 1.00 24.46 157 THR B O 1
ATOM 3180 N N . TYR B 1 158 ? 39.140 -23.444 10.201 1.00 23.98 158 TYR B N 1
ATOM 3181 C CA . TYR B 1 158 ? 38.962 -22.656 8.980 1.00 23.54 158 TYR B CA 1
ATOM 3182 C C . TYR B 1 158 ? 37.978 -21.510 9.224 1.00 25.68 158 TYR B C 1
ATOM 3183 O O . TYR B 1 158 ? 36.861 -21.741 9.698 1.00 26.16 158 TYR B O 1
ATOM 3192 N N . LEU B 1 159 ? 38.366 -20.294 8.889 1.00 22.45 159 LEU B N 1
ATOM 3193 C CA . LEU B 1 159 ? 37.564 -19.112 9.174 1.00 23.68 159 LEU B CA 1
ATOM 3194 C C . LEU B 1 159 ? 36.708 -18.711 8.018 1.00 26.43 159 LEU B C 1
ATOM 3195 O O . LEU B 1 159 ? 35.624 -18.221 8.238 1.00 30.53 159 LEU B O 1
ATOM 3200 N N . GLY B 1 160 ? 37.171 -18.833 6.799 1.00 26.74 160 GLY B N 1
ATOM 3201 C CA . GLY B 1 160 ? 36.394 -18.322 5.654 1.00 28.74 160 GLY B CA 1
ATOM 3202 C C . GLY B 1 160 ? 37.306 -17.949 4.521 1.00 27.26 160 GLY B C 1
ATOM 3203 O O . GLY B 1 160 ? 38.518 -18.055 4.607 1.00 23.38 160 GLY B O 1
ATOM 3204 N N . ALA B 1 161 ? 36.688 -17.499 3.446 1.00 27.66 161 ALA B N 1
ATOM 3205 C CA . ALA B 1 161 ? 37.382 -17.211 2.170 1.00 25.20 161 ALA B CA 1
ATOM 3206 C C . ALA B 1 161 ? 38.225 -15.952 2.109 1.00 25.32 161 ALA B C 1
ATOM 3207 O O . ALA B 1 161 ? 39.215 -15.913 1.365 1.00 25.31 161 ALA B O 1
ATOM 3209 N N . ASP B 1 162 ? 37.850 -14.888 2.841 1.00 23.73 162 ASP B N 1
ATOM 3210 C CA . ASP B 1 162 ? 38.644 -13.661 2.833 1.00 24.38 162 ASP B CA 1
ATOM 3211 C C . ASP B 1 162 ? 39.973 -13.877 3.567 1.00 24.11 162 ASP B C 1
ATOM 3212 O O . ASP B 1 162 ? 39.987 -14.046 4.802 1.00 21.84 162 ASP B O 1
ATOM 3217 N N . HIS B 1 163 ? 41.080 -13.790 2.803 1.00 27.59 163 HIS B N 1
ATOM 3218 C CA . HIS B 1 163 ? 42.398 -14.076 3.348 1.00 25.88 163 HIS B CA 1
ATOM 3219 C C . HIS B 1 163 ? 42.772 -13.217 4.563 1.00 21.95 163 HIS B C 1
ATOM 3220 O O . HIS B 1 163 ? 43.532 -13.679 5.409 1.00 25.56 163 HIS B O 1
ATOM 3227 N N . GLY B 1 164 ? 42.269 -11.991 4.640 1.00 20.08 164 GLY B N 1
ATOM 3228 C CA . GLY B 1 164 ? 42.576 -11.095 5.742 1.00 22.62 164 GLY B CA 1
ATOM 3229 C C . GLY B 1 164 ? 41.958 -11.495 7.111 1.00 20.78 164 GLY B C 1
ATOM 3230 O O . GLY B 1 164 ? 42.342 -10.917 8.158 1.00 22.50 164 GLY B O 1
ATOM 3231 N N . LEU B 1 165 ? 40.988 -12.410 7.115 1.00 21.02 165 LEU B N 1
ATOM 3232 C CA . LEU B 1 165 ? 40.295 -12.734 8.371 1.00 22.29 165 LEU B CA 1
ATOM 3233 C C . LEU B 1 165 ? 41.184 -13.261 9.478 1.00 20.84 165 LEU B C 1
ATOM 3234 O O . LEU B 1 165 ? 40.990 -12.906 10.655 1.00 17.31 165 LEU B O 1
ATOM 3239 N N . SER B 1 166 ? 42.107 -14.124 9.108 1.00 18.38 166 SER B N 1
ATOM 3240 C CA . SER B 1 166 ? 43.039 -14.722 10.117 1.00 20.11 166 SER B CA 1
ATOM 3241 C C . SER B 1 166 ? 43.783 -13.683 10.851 1.00 18.68 166 SER B C 1
ATOM 3242 O O . SER B 1 166 ? 43.874 -13.791 12.105 1.00 16.86 166 SER B O 1
ATOM 3245 N N . SER B 1 167 ? 44.289 -12.667 10.158 1.00 17.51 167 SER B N 1
ATOM 3246 C CA . SER B 1 167 ? 45.061 -11.567 10.799 1.00 19.31 167 SER B CA 1
ATOM 3247 C C . SER B 1 167 ? 44.195 -10.704 11.699 1.00 17.76 167 SER B C 1
ATOM 3248 O O . SER B 1 167 ? 44.647 -10.250 12.740 1.00 18.54 167 SER B O 1
ATOM 3251 N N . LEU B 1 168 ? 42.953 -10.441 11.266 1.00 16.10 168 LEU B N 1
ATOM 3252 C CA . LEU B 1 168 ? 42.048 -9.663 12.068 1.00 17.34 168 LEU B CA 1
ATOM 3253 C C . LEU B 1 168 ? 41.755 -10.390 13.392 1.00 15.26 168 LEU B C 1
ATOM 3254 O O . LEU B 1 168 ? 41.853 -9.783 14.487 1.00 14.12 168 LEU B O 1
ATOM 3259 N N . TYR B 1 169 ? 41.367 -11.655 13.287 1.00 16.72 169 TYR B N 1
ATOM 3260 C CA . TYR B 1 169 ? 41.197 -12.469 14.519 1.00 15.80 169 TYR B CA 1
ATOM 3261 C C . TYR B 1 169 ? 42.474 -12.540 15.368 1.00 14.82 169 TYR B C 1
ATOM 3262 O O . TYR B 1 169 ? 42.440 -12.354 16.590 1.00 14.72 169 TYR B O 1
ATOM 3271 N N . ASP B 1 170 ? 43.592 -12.763 14.690 1.00 14.87 170 ASP B N 1
ATOM 3272 C CA . ASP B 1 170 ? 44.894 -12.888 15.394 1.00 14.92 170 ASP B CA 1
ATOM 3273 C C . ASP B 1 170 ? 45.220 -11.631 16.236 1.00 15.48 170 ASP B C 1
ATOM 3274 O O . ASP B 1 170 ? 45.487 -11.751 17.438 1.00 13.80 170 ASP B O 1
ATOM 3279 N N . VAL B 1 171 ? 45.193 -10.453 15.637 1.00 12.41 171 VAL B N 1
ATOM 3280 C CA . VAL B 1 171 ? 45.576 -9.273 16.418 1.00 14.70 171 VAL B CA 1
ATOM 3281 C C . VAL B 1 171 ? 44.580 -8.985 17.556 1.00 14.39 171 VAL B C 1
ATOM 3282 O O . VAL B 1 171 ? 45.001 -8.572 18.648 1.00 15.29 171 VAL B O 1
ATOM 3286 N N . ALA B 1 172 ? 43.299 -9.252 17.318 1.00 13.86 172 ALA B N 1
ATOM 3287 C CA . ALA B 1 172 ? 42.285 -9.086 18.356 1.00 14.40 172 ALA B CA 1
ATOM 3288 C C . ALA B 1 172 ? 42.574 -10.021 19.541 1.00 13.15 172 ALA B C 1
ATOM 3289 O O . ALA B 1 172 ? 42.551 -9.596 20.701 1.00 14.54 172 ALA B O 1
ATOM 3291 N N . LEU B 1 173 ? 42.924 -11.257 19.229 1.00 12.17 173 LEU B N 1
ATOM 3292 C CA . LEU B 1 173 ? 43.312 -12.252 20.246 1.00 12.55 173 LEU B CA 1
ATOM 3293 C C . LEU B 1 173 ? 44.599 -11.894 20.970 1.00 12.74 173 LEU B C 1
ATOM 3294 O O . LEU B 1 173 ? 44.679 -11.974 22.221 1.00 13.22 173 LEU B O 1
ATOM 3299 N N . LEU B 1 174 ? 45.624 -11.430 20.210 1.00 12.07 174 LEU B N 1
ATOM 3300 C CA . LEU B 1 174 ? 46.875 -11.074 20.857 1.00 13.39 174 LEU B CA 1
ATOM 3301 C C . LEU B 1 174 ? 46.700 -9.915 21.815 1.00 13.18 174 LEU B C 1
ATOM 3302 O O . LEU B 1 174 ? 47.338 -9.876 22.878 1.00 11.54 174 LEU B O 1
ATOM 3307 N N . GLY B 1 175 ? 45.805 -8.955 21.489 1.00 11.86 175 GLY B N 1
ATOM 3308 C CA . GLY B 1 175 ? 45.488 -7.887 22.429 1.00 11.82 175 GLY B CA 1
ATOM 3309 C C . GLY B 1 175 ? 45.046 -8.392 23.779 1.00 12.58 175 GLY B C 1
ATOM 3310 O O . GLY B 1 175 ? 45.413 -7.827 24.821 1.00 12.05 175 GLY B O 1
ATOM 3311 N N . ILE B 1 176 ? 44.278 -9.462 23.768 1.00 12.27 176 ILE B N 1
ATOM 3312 C CA . ILE B 1 176 ? 43.809 -10.111 25.011 1.00 13.27 176 ILE B CA 1
ATOM 3313 C C . ILE B 1 176 ? 44.982 -10.696 25.768 1.00 11.91 176 ILE B C 1
ATOM 3314 O O . ILE B 1 176 ? 45.053 -10.582 27.013 1.00 12.43 176 ILE B O 1
ATOM 3319 N N . MET B 1 177 ? 45.905 -11.338 25.047 1.00 12.07 177 MET B N 1
ATOM 3320 C CA . MET B 1 177 ? 47.118 -11.839 25.707 1.00 12.38 177 MET B CA 1
ATOM 3321 C C . MET B 1 177 ? 47.848 -10.720 26.460 1.00 13.31 177 MET B C 1
ATOM 3322 O O . MET B 1 177 ? 48.229 -10.896 27.637 1.00 10.47 177 MET B O 1
ATOM 3327 N N . TRP B 1 178 ? 48.078 -9.559 25.789 1.00 12.12 178 TRP B N 1
ATOM 3328 C CA . TRP B 1 178 ? 48.827 -8.484 26.496 1.00 12.91 178 TRP B CA 1
ATOM 3329 C C . TRP B 1 178 ? 48.026 -7.919 27.651 1.00 13.26 178 TRP B C 1
ATOM 3330 O O . TRP B 1 178 ? 48.606 -7.627 28.708 1.00 11.87 178 TRP B O 1
ATOM 3341 N N . GLY B 1 179 ? 46.686 -7.789 27.463 1.00 14.06 179 GLY B N 1
ATOM 3342 C CA . GLY B 1 179 ? 45.819 -7.236 28.506 1.00 13.36 179 GLY B CA 1
ATOM 3343 C C . GLY B 1 179 ? 45.897 -8.118 29.761 1.00 13.61 179 GLY B C 1
ATOM 3344 O O . GLY B 1 179 ? 46.022 -7.608 30.902 1.00 14.64 179 GLY B O 1
ATOM 3345 N N . THR B 1 180 ? 45.851 -9.426 29.540 1.00 11.68 180 THR B N 1
ATOM 3346 C CA . THR B 1 180 ? 45.830 -10.413 30.635 1.00 11.38 180 THR B CA 1
ATOM 3347 C C . THR B 1 180 ? 47.223 -10.529 31.250 1.00 12.13 180 THR B C 1
ATOM 3348 O O . THR B 1 180 ? 47.370 -10.513 32.474 1.00 11.76 180 THR B O 1
ATOM 3352 N N . LEU B 1 181 ? 48.265 -10.639 30.425 1.00 12.27 181 LEU B N 1
ATOM 3353 C CA . LEU B 1 181 ? 49.616 -10.787 30.976 1.00 13.13 181 LEU B CA 1
ATOM 3354 C C . LEU B 1 181 ? 50.085 -9.534 31.703 1.00 12.62 181 LEU B C 1
ATOM 3355 O O . LEU B 1 181 ? 50.696 -9.626 32.761 1.00 12.10 181 LEU B O 1
ATOM 3360 N N . ASN B 1 182 ? 49.805 -8.348 31.151 1.00 12.61 182 ASN B N 1
ATOM 3361 C CA . ASN B 1 182 ? 50.235 -7.137 31.824 1.00 13.69 182 ASN B CA 1
ATOM 3362 C C . ASN B 1 182 ? 49.572 -6.982 33.202 1.00 13.59 182 ASN B C 1
ATOM 3363 O O . ASN B 1 182 ? 50.235 -6.644 34.181 1.00 13.12 182 ASN B O 1
ATOM 3368 N N . SER B 1 183 ? 48.261 -7.248 33.275 1.00 11.54 183 SER B N 1
ATOM 3369 C CA A SER B 1 183 ? 47.585 -7.159 34.531 0.50 11.93 183 SER B CA 1
ATOM 3370 C CA B SER B 1 183 ? 47.583 -7.156 34.527 0.50 12.76 183 SER B CA 1
ATOM 3371 C C . SER B 1 183 ? 48.010 -8.279 35.502 1.00 12.36 183 SER B C 1
ATOM 3372 O O . SER B 1 183 ? 48.128 -8.054 36.716 1.00 10.32 183 SER B O 1
ATOM 3377 N N . PHE B 1 184 ? 48.323 -9.461 34.971 1.00 11.62 184 PHE B N 1
ATOM 3378 C CA . PHE B 1 184 ? 48.900 -10.507 35.822 1.00 11.77 184 PHE B CA 1
ATOM 3379 C C . PHE B 1 184 ? 50.235 -10.040 36.436 1.00 12.72 184 PHE B C 1
ATOM 3380 O O . PHE B 1 184 ? 50.483 -10.205 37.677 1.00 12.64 184 PHE B O 1
ATOM 3388 N N . LEU B 1 185 ? 51.085 -9.475 35.574 1.00 12.12 185 LEU B N 1
ATOM 3389 C CA . LEU B 1 185 ? 52.420 -8.983 36.028 1.00 12.69 185 LEU B CA 1
ATOM 3390 C C . LEU B 1 185 ? 52.300 -7.853 37.038 1.00 13.66 185 LEU B C 1
ATOM 3391 O O . LEU B 1 185 ? 52.988 -7.859 38.079 1.00 13.95 185 LEU B O 1
ATOM 3396 N N . HIS B 1 186 ? 51.353 -6.942 36.808 1.00 14.89 186 HIS B N 1
ATOM 3397 C CA . HIS B 1 186 ? 51.100 -5.888 37.809 1.00 15.11 186 HIS B CA 1
ATOM 3398 C C . HIS B 1 186 ? 50.662 -6.491 39.141 1.00 14.71 186 HIS B C 1
ATOM 3399 O O . HIS B 1 186 ? 51.155 -6.096 40.221 1.00 12.53 186 HIS B O 1
ATOM 3406 N N . GLY B 1 187 ? 49.746 -7.464 39.070 1.00 13.08 187 GLY B N 1
ATOM 3407 C CA . GLY B 1 187 ? 49.307 -8.167 40.276 1.00 13.27 187 GLY B CA 1
ATOM 3408 C C . GLY B 1 187 ? 50.411 -8.869 41.021 1.00 13.38 187 GLY B C 1
ATOM 3409 O O . GLY B 1 187 ? 50.502 -8.780 42.272 1.00 12.90 187 GLY B O 1
ATOM 3410 N N . ALA B 1 188 ? 51.260 -9.531 40.264 1.00 12.09 188 ALA B N 1
ATOM 3411 C CA . ALA B 1 188 ? 52.430 -10.192 40.853 1.00 13.87 188 ALA B CA 1
ATOM 3412 C C . ALA B 1 188 ? 53.369 -9.161 41.525 1.00 15.70 188 ALA B C 1
ATOM 3413 O O . ALA B 1 188 ? 53.864 -9.427 42.633 1.00 16.49 188 ALA B O 1
ATOM 3415 N N . ALA B 1 189 ? 53.593 -8.029 40.880 1.00 14.49 189 ALA B N 1
ATOM 3416 C CA . ALA B 1 189 ? 54.438 -6.986 41.441 1.00 15.14 189 ALA B CA 1
ATOM 3417 C C . ALA B 1 189 ? 53.848 -6.480 42.777 1.00 14.72 189 ALA B C 1
ATOM 3418 O O . ALA B 1 189 ? 54.558 -6.278 43.777 1.00 15.25 189 ALA B O 1
ATOM 3420 N N . LEU B 1 190 ? 52.527 -6.256 42.775 1.00 16.00 190 LEU B N 1
ATOM 3421 C CA . LEU B 1 190 ? 51.841 -5.808 43.967 1.00 16.78 190 LEU B CA 1
ATOM 3422 C C . LEU B 1 190 ? 51.951 -6.805 45.102 1.00 15.81 190 LEU B C 1
ATOM 3423 O O . LEU B 1 190 ? 52.372 -6.458 46.237 1.00 15.93 190 LEU B O 1
ATOM 3428 N N . LEU B 1 191 ? 51.663 -8.065 44.797 1.00 16.14 191 LEU B N 1
ATOM 3429 C CA . LEU B 1 191 ? 51.747 -9.111 45.808 1.00 16.17 191 LEU B CA 1
ATOM 3430 C C . LEU B 1 191 ? 53.177 -9.369 46.293 1.00 17.49 191 LEU B C 1
ATOM 3431 O O . LEU B 1 191 ? 53.398 -9.718 47.479 1.00 16.66 191 LEU B O 1
ATOM 3436 N N . GLY B 1 192 ? 54.144 -9.170 45.398 1.00 17.47 192 GLY B N 1
ATOM 3437 C CA . GLY B 1 192 ? 55.580 -9.316 45.752 1.00 20.34 192 GLY B CA 1
ATOM 3438 C C . GLY B 1 192 ? 56.015 -8.365 46.824 1.00 20.31 192 GLY B C 1
ATOM 3439 O O . GLY B 1 192 ? 56.931 -8.681 47.551 1.00 18.83 192 GLY B O 1
ATOM 3440 N N . THR B 1 193 ? 55.353 -7.206 46.976 1.00 17.27 193 THR B N 1
ATOM 3441 C CA . THR B 1 193 ? 55.680 -6.278 48.088 1.00 20.30 193 THR B CA 1
ATOM 3442 C C . THR B 1 193 ? 55.344 -6.859 49.448 1.00 19.95 193 THR B C 1
ATOM 3443 O O . THR B 1 193 ? 55.987 -6.488 50.447 1.00 20.32 193 THR B O 1
ATOM 3447 N N . ALA B 1 194 ? 54.412 -7.807 49.494 1.00 17.06 194 ALA B N 1
ATOM 3448 C CA . ALA B 1 194 ? 54.089 -8.534 50.695 1.00 19.02 194 ALA B CA 1
ATOM 3449 C C . ALA B 1 194 ? 54.748 -9.912 50.724 1.00 18.14 194 ALA B C 1
ATOM 3450 O O . ALA B 1 194 ? 54.381 -10.772 51.507 1.00 18.80 194 ALA B O 1
ATOM 3452 N N . LYS B 1 195 ? 55.777 -10.095 49.885 1.00 19.01 195 LYS B N 1
ATOM 3453 C CA . LYS B 1 195 ? 56.560 -11.322 49.771 1.00 22.17 195 LYS B CA 1
ATOM 3454 C C . LYS B 1 195 ? 55.693 -12.544 49.414 1.00 19.22 195 LYS B C 1
ATOM 3455 O O . LYS B 1 195 ? 55.953 -13.664 49.833 1.00 18.63 195 LYS B O 1
ATOM 3459 N N . VAL B 1 196 ? 54.690 -12.309 48.568 1.00 15.59 196 VAL B N 1
ATOM 3460 C CA . VAL B 1 196 ? 53.955 -13.400 47.991 1.00 16.23 196 VAL B CA 1
ATOM 3461 C C . VAL B 1 196 ? 54.629 -13.673 46.637 1.00 17.60 196 VAL B C 1
ATOM 3462 O O . VAL B 1 196 ? 54.764 -12.750 45.809 1.00 17.05 196 VAL B O 1
ATOM 3466 N N . GLU B 1 197 ? 55.055 -14.944 46.434 1.00 15.33 197 GLU B N 1
ATOM 3467 C CA . GLU B 1 197 ? 55.768 -15.290 45.205 1.00 16.15 197 GLU B CA 1
ATOM 3468 C C . GLU B 1 197 ? 54.817 -15.293 44.026 1.00 15.27 197 GLU B C 1
ATOM 3469 O O . GLU B 1 197 ? 53.657 -15.627 44.200 1.00 13.62 197 GLU B O 1
ATOM 3475 N N . ALA B 1 198 ? 55.316 -14.992 42.822 1.00 13.87 198 ALA B N 1
ATOM 3476 C CA . ALA B 1 198 ? 54.439 -15.051 41.659 1.00 14.89 198 ALA B CA 1
ATOM 3477 C C . ALA B 1 198 ? 53.873 -16.433 41.420 1.00 14.40 198 ALA B C 1
ATOM 3478 O O . ALA B 1 198 ? 52.740 -16.584 40.981 1.00 14.57 198 ALA B O 1
ATOM 3480 N N . THR B 1 199 ? 54.672 -17.479 41.668 1.00 14.04 199 THR B N 1
ATOM 3481 C CA . THR B 1 199 ? 54.173 -18.849 41.517 1.00 13.74 199 THR B CA 1
ATOM 3482 C C . THR B 1 199 ? 53.137 -19.231 42.567 1.00 15.24 199 THR B C 1
ATOM 3483 O O . THR B 1 199 ? 52.353 -20.140 42.319 1.00 15.39 199 THR B O 1
ATOM 3487 N N . THR B 1 200 ? 53.110 -18.571 43.717 1.00 16.23 200 THR B N 1
ATOM 3488 C CA . THR B 1 200 ? 51.991 -18.702 44.674 1.00 16.51 200 THR B CA 1
ATOM 3489 C C . THR B 1 200 ? 50.691 -18.077 44.117 1.00 14.67 200 THR B C 1
ATOM 3490 O O . THR B 1 200 ? 49.618 -18.698 44.225 1.00 14.45 200 THR B O 1
ATOM 3494 N N . PHE B 1 201 ? 50.819 -16.903 43.534 1.00 14.36 201 PHE B N 1
ATOM 3495 C CA . PHE B 1 201 ? 49.701 -16.137 42.979 1.00 12.89 201 PHE B CA 1
ATOM 3496 C C . PHE B 1 201 ? 49.139 -16.813 41.730 1.00 13.94 201 PHE B C 1
ATOM 3497 O O . PHE B 1 201 ? 47.909 -16.795 41.538 1.00 12.80 201 PHE B O 1
ATOM 3505 N N . ALA B 1 202 ? 49.999 -17.379 40.879 1.00 12.88 202 ALA B N 1
ATOM 3506 C CA . ALA B 1 202 ? 49.579 -17.858 39.553 1.00 13.46 202 ALA B CA 1
ATOM 3507 C C . ALA B 1 202 ? 48.367 -18.762 39.526 1.00 13.30 202 ALA B C 1
ATOM 3508 O O . ALA B 1 202 ? 47.471 -18.560 38.716 1.00 13.14 202 ALA B O 1
ATOM 3510 N N . PRO B 1 203 ? 48.304 -19.801 40.421 1.00 14.20 203 PRO B N 1
ATOM 3511 C CA . PRO B 1 203 ? 47.142 -20.677 40.336 1.00 13.62 203 PRO B CA 1
ATOM 3512 C C . PRO B 1 203 ? 45.804 -19.955 40.664 1.00 12.86 203 PRO B C 1
ATOM 3513 O O . PRO B 1 203 ? 44.755 -20.294 40.093 1.00 13.48 203 PRO B O 1
ATOM 3517 N N . PHE B 1 204 ? 45.874 -18.949 41.531 1.00 13.18 204 PHE B N 1
ATOM 3518 C CA . PHE B 1 204 ? 44.703 -18.122 41.829 1.00 12.95 204 PHE B CA 1
ATOM 3519 C C . PHE B 1 204 ? 44.348 -17.277 40.596 1.00 12.87 204 PHE B C 1
ATOM 3520 O O . PHE B 1 204 ? 43.187 -17.192 40.198 1.00 13.23 204 PHE B O 1
ATOM 3528 N N . ALA B 1 205 ? 45.346 -16.635 39.999 1.00 11.88 205 ALA B N 1
ATOM 3529 C CA . ALA B 1 205 ? 45.132 -15.865 38.782 1.00 11.98 205 ALA B CA 1
ATOM 3530 C C . ALA B 1 205 ? 44.486 -16.740 37.715 1.00 11.98 205 ALA B C 1
ATOM 3531 O O . ALA B 1 205 ? 43.509 -16.289 37.091 1.00 11.71 205 ALA B O 1
ATOM 3533 N N . ASN B 1 206 ? 44.979 -17.958 37.520 1.00 11.89 206 ASN B N 1
ATOM 3534 C CA . ASN B 1 206 ? 44.465 -18.785 36.440 1.00 12.49 206 ASN B CA 1
ATOM 3535 C C . ASN B 1 206 ? 43.016 -19.290 36.717 1.00 13.65 206 ASN B C 1
ATOM 3536 O O . ASN B 1 206 ? 42.170 -19.334 35.813 1.00 14.38 206 ASN B O 1
ATOM 3541 N N . ARG B 1 207 ? 42.731 -19.623 37.963 1.00 13.04 207 ARG B N 1
ATOM 3542 C CA . ARG B 1 207 ? 41.389 -20.002 38.328 1.00 16.18 207 ARG B CA 1
ATOM 3543 C C . ARG B 1 207 ? 40.407 -18.834 38.109 1.00 13.93 207 ARG B C 1
ATOM 3544 O O . ARG B 1 207 ? 39.296 -19.005 37.591 1.00 13.42 207 ARG B O 1
ATOM 3552 N N . TRP B 1 208 ? 40.840 -17.641 38.440 1.00 12.97 208 TRP B N 1
ATOM 3553 C CA . TRP B 1 208 ? 40.014 -16.446 38.254 1.00 13.55 208 TRP B CA 1
ATOM 3554 C C . TRP B 1 208 ? 39.846 -16.115 36.749 1.00 13.65 208 TRP B C 1
ATOM 3555 O O . TRP B 1 208 ? 38.741 -15.793 36.293 1.00 12.87 208 TRP B O 1
ATOM 3566 N N . ILE B 1 209 ? 40.917 -16.258 35.978 1.00 12.61 209 ILE B N 1
ATOM 3567 C CA . ILE B 1 209 ? 40.855 -16.034 34.544 1.00 13.73 209 ILE B CA 1
ATOM 3568 C C . ILE B 1 209 ? 39.792 -16.978 33.946 1.00 14.19 209 ILE B C 1
ATOM 3569 O O . ILE B 1 209 ? 39.008 -16.571 33.043 1.00 15.71 209 ILE B O 1
ATOM 3574 N N . GLU B 1 210 ? 39.757 -18.214 34.410 1.00 17.06 210 GLU B N 1
ATOM 3575 C CA . GLU B 1 210 ? 38.738 -19.164 33.962 1.00 19.24 210 GLU B CA 1
ATOM 3576 C C . GLU B 1 210 ? 37.303 -18.678 34.299 1.00 16.86 210 GLU B C 1
ATOM 3577 O O . GLU B 1 210 ? 36.430 -18.768 33.442 1.00 14.90 210 GLU B O 1
ATOM 3583 N N . ALA B 1 211 ? 37.100 -18.093 35.480 1.00 13.81 211 ALA B N 1
ATOM 3584 C CA . ALA B 1 211 ? 35.815 -17.468 35.779 1.00 14.60 211 ALA B CA 1
ATOM 3585 C C . ALA B 1 211 ? 35.502 -16.289 34.832 1.00 13.24 211 ALA B C 1
ATOM 3586 O O . ALA B 1 211 ? 34.338 -16.077 34.448 1.00 13.60 211 ALA B O 1
ATOM 3588 N N . VAL B 1 212 ? 36.524 -15.514 34.472 1.00 12.99 212 VAL B N 1
ATOM 3589 C CA . VAL B 1 212 ? 36.337 -14.311 33.636 1.00 13.06 212 VAL B CA 1
ATOM 3590 C C . VAL B 1 212 ? 35.837 -14.730 32.238 1.00 13.47 212 VAL B C 1
ATOM 3591 O O . VAL B 1 212 ? 35.082 -13.989 31.609 1.00 14.74 212 VAL B O 1
ATOM 3595 N N . THR B 1 213 ? 36.202 -15.940 31.771 1.00 12.67 213 THR B N 1
ATOM 3596 C CA . THR B 1 213 ? 35.688 -16.396 30.476 1.00 14.43 213 THR B CA 1
ATOM 3597 C C . THR B 1 213 ? 34.135 -16.515 30.496 1.00 15.88 213 THR B C 1
ATOM 3598 O O . THR B 1 213 ? 33.486 -16.309 29.481 1.00 14.03 213 THR B O 1
ATOM 3602 N N . GLY B 1 214 ? 33.542 -16.812 31.630 1.00 14.89 214 GLY B N 1
ATOM 3603 C CA . GLY B 1 214 ? 32.082 -16.765 31.758 1.00 15.06 214 GLY B CA 1
ATOM 3604 C C . GLY B 1 214 ? 31.508 -15.357 31.558 1.00 15.96 214 GLY B C 1
ATOM 3605 O O . GLY B 1 214 ? 30.417 -15.185 30.965 1.00 14.80 214 GLY B O 1
ATOM 3606 N N . PHE B 1 215 ? 32.239 -14.331 32.029 1.00 13.69 215 PHE B N 1
ATOM 3607 C CA . PHE B 1 215 ? 31.833 -12.962 31.850 1.00 13.08 215 PHE B CA 1
ATOM 3608 C C . PHE B 1 215 ? 31.983 -12.580 30.385 1.00 14.07 215 PHE B C 1
ATOM 3609 O O . PHE B 1 215 ? 31.124 -11.900 29.822 1.00 14.57 215 PHE B O 1
ATOM 3617 N N . VAL B 1 216 ? 33.064 -13.030 29.747 1.00 12.78 216 VAL B N 1
ATOM 3618 C CA . VAL B 1 216 ? 33.244 -12.772 28.311 1.00 14.10 216 VAL B CA 1
ATOM 3619 C C . VAL B 1 216 ? 32.003 -13.251 27.531 1.00 14.93 216 VAL B C 1
ATOM 3620 O O . VAL B 1 216 ? 31.473 -12.528 26.670 1.00 15.95 216 VAL B O 1
ATOM 3624 N N . SER B 1 217 ? 31.587 -14.499 27.766 1.00 15.10 217 SER B N 1
ATOM 3625 C CA . SER B 1 217 ? 30.442 -15.060 27.005 1.00 14.81 217 SER B CA 1
ATOM 3626 C C . SER B 1 217 ? 29.157 -14.283 27.263 1.00 15.36 217 SER B C 1
ATOM 3627 O O . SER B 1 217 ? 28.452 -13.909 26.323 1.00 15.60 217 SER B O 1
ATOM 3630 N N . ALA B 1 218 ? 28.890 -13.961 28.531 1.00 13.86 218 ALA B N 1
ATOM 3631 C CA . ALA B 1 218 ? 27.666 -13.164 28.861 1.00 15.60 218 ALA B CA 1
ATOM 3632 C C . ALA B 1 218 ? 27.690 -11.763 28.240 1.00 15.47 218 ALA B C 1
ATOM 3633 O O . ALA B 1 218 ? 26.691 -11.325 27.630 1.00 15.48 218 ALA B O 1
ATOM 3635 N N . TYR B 1 219 ? 28.837 -11.091 28.334 1.00 14.31 219 TYR B N 1
ATOM 3636 C CA . TYR B 1 219 ? 28.982 -9.735 27.859 1.00 13.57 219 TYR B CA 1
ATOM 3637 C C . TYR B 1 219 ? 28.944 -9.711 26.327 1.00 15.13 219 TYR B C 1
ATOM 3638 O O . TYR B 1 219 ? 28.416 -8.756 25.751 1.00 13.66 219 TYR B O 1
ATOM 3647 N N . ALA B 1 220 ? 29.419 -10.761 25.685 1.00 13.88 220 ALA B N 1
ATOM 3648 C CA . ALA B 1 220 ? 29.353 -10.815 24.237 1.00 15.97 220 ALA B CA 1
ATOM 3649 C C . ALA B 1 220 ? 27.873 -10.794 23.763 1.00 16.03 220 ALA B C 1
ATOM 3650 O O . ALA B 1 220 ? 27.519 -10.148 22.767 1.00 15.38 220 ALA B O 1
ATOM 3652 N N . GLY B 1 221 ? 27.011 -11.514 24.470 1.00 15.13 221 GLY B N 1
ATOM 3653 C CA . GLY B 1 221 ? 25.587 -11.480 24.150 1.00 15.59 221 GLY B CA 1
ATOM 3654 C C . GLY B 1 221 ? 25.001 -10.100 24.316 1.00 14.98 221 GLY B C 1
ATOM 3655 O O . GLY B 1 221 ? 24.228 -9.644 23.465 1.00 15.00 221 GLY B O 1
ATOM 3656 N N . GLN B 1 222 ? 25.378 -9.407 25.387 1.00 13.67 222 GLN B N 1
ATOM 3657 C CA . GLN B 1 222 ? 24.926 -8.068 25.617 1.00 13.57 222 GLN B CA 1
ATOM 3658 C C . GLN B 1 222 ? 25.412 -7.111 24.505 1.00 15.31 222 GLN B C 1
ATOM 3659 O O . GLN B 1 222 ? 24.637 -6.293 24.032 1.00 13.84 222 GLN B O 1
ATOM 3665 N N . VAL B 1 223 ? 26.662 -7.258 24.072 1.00 15.37 223 VAL B N 1
ATOM 3666 C CA . VAL B 1 223 ? 27.202 -6.480 22.989 1.00 14.72 223 VAL B CA 1
ATOM 3667 C C . VAL B 1 223 ? 26.378 -6.700 21.720 1.00 14.57 223 VAL B C 1
ATOM 3668 O O . VAL B 1 223 ? 26.022 -5.721 21.041 1.00 17.97 223 VAL B O 1
ATOM 3672 N N . ASP B 1 224 ? 26.024 -7.937 21.420 1.00 16.29 224 ASP B N 1
ATOM 3673 C CA . ASP B 1 224 ? 25.205 -8.181 20.223 1.00 16.89 224 ASP B CA 1
ATOM 3674 C C . ASP B 1 224 ? 23.797 -7.619 20.328 1.00 18.85 224 ASP B C 1
ATOM 3675 O O . ASP B 1 224 ? 23.193 -7.268 19.296 1.00 18.12 224 ASP B O 1
ATOM 3680 N N . GLN B 1 225 ? 23.248 -7.519 21.536 1.00 16.39 225 GLN B N 1
ATOM 3681 C CA . GLN B 1 225 ? 21.934 -6.846 21.705 1.00 15.66 225 GLN B CA 1
ATOM 3682 C C . GLN B 1 225 ? 22.000 -5.346 21.798 1.00 16.20 225 GLN B C 1
ATOM 3683 O O . GLN B 1 225 ? 20.966 -4.691 21.657 1.00 15.62 225 GLN B O 1
ATOM 3689 N N . GLY B 1 226 ? 23.153 -4.760 22.114 1.00 14.90 226 GLY B N 1
ATOM 3690 C CA . GLY B 1 226 ? 23.278 -3.347 22.459 1.00 14.63 226 GLY B CA 1
ATOM 3691 C C . GLY B 1 226 ? 22.492 -2.989 23.685 1.00 16.64 226 GLY B C 1
ATOM 3692 O O . GLY B 1 226 ? 21.947 -1.923 23.769 1.00 18.34 226 GLY B O 1
ATOM 3693 N N . ALA B 1 227 ? 22.419 -3.900 24.645 1.00 14.99 227 ALA B N 1
ATOM 3694 C CA . ALA B 1 227 ? 21.675 -3.712 25.882 1.00 16.36 227 ALA B CA 1
ATOM 3695 C C . ALA B 1 227 ? 22.464 -4.300 27.033 1.00 16.14 227 ALA B C 1
ATOM 3696 O O . ALA B 1 227 ? 22.851 -5.458 26.938 1.00 16.39 227 ALA B O 1
ATOM 3698 N N . TYR B 1 228 ? 22.680 -3.499 28.078 1.00 16.56 228 TYR B N 1
ATOM 3699 C CA . TYR B 1 228 ? 23.702 -3.788 29.058 1.00 16.17 228 TYR B CA 1
ATOM 3700 C C . TYR B 1 228 ? 23.215 -3.748 30.501 1.00 16.60 228 TYR B C 1
ATOM 3701 O O . TYR B 1 228 ? 23.762 -3.017 31.328 1.00 17.36 228 TYR B O 1
ATOM 3710 N N . PRO B 1 229 ? 22.214 -4.563 30.843 1.00 17.16 229 PRO B N 1
ATOM 3711 C CA . PRO B 1 229 ? 21.729 -4.522 32.230 1.00 18.88 229 PRO B CA 1
ATOM 3712 C C . PRO B 1 229 ? 22.824 -5.070 33.185 1.00 18.18 229 PRO B C 1
ATOM 3713 O O . PRO B 1 229 ? 23.568 -5.985 32.840 1.00 18.96 229 PRO B O 1
ATOM 3717 N N . ALA B 1 230 ? 22.862 -4.498 34.387 1.00 17.48 230 ALA B N 1
ATOM 3718 C CA . ALA B 1 230 ? 23.812 -4.893 35.393 1.00 19.73 230 ALA B CA 1
ATOM 3719 C C . ALA B 1 230 ? 23.230 -6.063 36.168 1.00 20.49 230 ALA B C 1
ATOM 3720 O O . ALA B 1 230 ? 22.760 -5.888 37.303 1.00 21.49 230 ALA B O 1
ATOM 3722 N N . LEU B 1 231 ? 23.354 -7.254 35.593 1.00 19.94 231 LEU B N 1
ATOM 3723 C CA . LEU B 1 231 ? 22.850 -8.442 36.239 1.00 21.91 231 LEU B CA 1
ATOM 3724 C C . LEU B 1 231 ? 23.805 -8.936 37.309 1.00 22.91 231 LEU B C 1
ATOM 3725 O O . LEU B 1 231 ? 23.375 -9.619 38.236 1.00 20.24 231 LEU B O 1
ATOM 3730 N N . ASP B 1 232 ? 25.069 -8.579 37.192 1.00 18.93 232 ASP B N 1
ATOM 3731 C CA . ASP B 1 232 ? 26.102 -8.985 38.162 1.00 18.68 232 ASP B CA 1
ATOM 3732 C C . ASP B 1 232 ? 26.578 -7.822 39.000 1.00 20.12 232 ASP B C 1
ATOM 3733 O O . ASP B 1 232 ? 26.442 -7.844 40.233 1.00 21.06 232 ASP B O 1
ATOM 3738 N N . ALA B 1 233 ? 27.121 -6.792 38.363 1.00 17.83 233 ALA B N 1
ATOM 3739 C CA . ALA B 1 233 ? 27.651 -5.608 39.016 1.00 17.42 233 ALA B CA 1
ATOM 3740 C C . ALA B 1 233 ? 27.498 -4.395 38.103 1.00 15.61 233 ALA B C 1
ATOM 3741 O O . ALA B 1 233 ? 27.674 -4.517 36.912 1.00 16.95 233 ALA B O 1
ATOM 3743 N N . THR B 1 234 ? 27.191 -3.244 38.668 1.00 15.47 234 THR B N 1
ATOM 3744 C CA . THR B 1 234 ? 27.181 -1.981 37.915 1.00 17.65 234 THR B CA 1
ATOM 3745 C C . THR B 1 234 ? 28.595 -1.448 37.685 1.00 16.52 234 THR B C 1
ATOM 3746 O O . THR B 1 234 ? 29.567 -1.765 38.445 1.00 13.38 234 THR B O 1
ATOM 3750 N N . ILE B 1 235 ? 28.758 -0.642 36.652 1.00 15.90 235 ILE B N 1
ATOM 3751 C CA . ILE B 1 235 ? 30.001 0.093 36.459 1.00 16.63 235 ILE B CA 1
ATOM 3752 C C . ILE B 1 235 ? 30.388 0.926 37.700 1.00 17.37 235 ILE B C 1
ATOM 3753 O O . ILE B 1 235 ? 31.581 0.999 38.071 1.00 15.31 235 ILE B O 1
ATOM 3758 N N . ASP B 1 236 ? 29.413 1.514 38.377 1.00 15.57 236 ASP B N 1
ATOM 3759 C CA . ASP B 1 236 ? 29.714 2.243 39.622 1.00 16.95 236 ASP B CA 1
ATOM 3760 C C . ASP B 1 236 ? 30.382 1.327 40.658 1.00 16.56 236 ASP B C 1
ATOM 3761 O O . ASP B 1 236 ? 31.386 1.735 41.303 1.00 16.44 236 ASP B O 1
ATOM 3766 N N . THR B 1 237 ? 29.875 0.113 40.775 1.00 14.20 237 THR B N 1
ATOM 3767 C CA . THR B 1 237 ? 30.446 -0.849 41.722 1.00 16.57 237 THR B CA 1
ATOM 3768 C C . THR B 1 237 ? 31.878 -1.249 41.285 1.00 13.86 237 THR B C 1
ATOM 3769 O O . THR B 1 237 ? 32.824 -1.305 42.112 1.00 14.30 237 THR B O 1
ATOM 3773 N N . HIS B 1 238 ? 32.030 -1.523 39.984 1.00 13.59 238 HIS B N 1
ATOM 3774 C CA . HIS B 1 238 ? 33.380 -1.757 39.444 1.00 14.49 238 HIS B CA 1
ATOM 3775 C C . HIS B 1 238 ? 34.371 -0.644 39.808 1.00 13.86 238 HIS B C 1
ATOM 3776 O O . HIS B 1 238 ? 35.499 -0.932 40.252 1.00 12.91 238 HIS B O 1
ATOM 3783 N N . VAL B 1 239 ? 34.000 0.618 39.559 1.00 13.30 239 VAL B N 1
ATOM 3784 C CA . VAL B 1 239 ? 34.964 1.704 39.711 1.00 14.23 239 VAL B CA 1
ATOM 3785 C C . VAL B 1 239 ? 35.375 1.896 41.150 1.00 14.25 239 VAL B C 1
ATOM 3786 O O . VAL B 1 239 ? 36.521 2.263 41.416 1.00 15.40 239 VAL B O 1
ATOM 3790 N N . ALA B 1 240 ? 34.493 1.580 42.082 1.00 13.36 240 ALA B N 1
ATOM 3791 C CA . ALA B 1 240 ? 34.896 1.601 43.508 1.00 13.37 240 ALA B CA 1
ATOM 3792 C C . ALA B 1 240 ? 36.055 0.632 43.756 1.00 13.93 240 ALA B C 1
ATOM 3793 O O . ALA B 1 240 ? 37.005 0.970 44.507 1.00 17.16 240 ALA B O 1
ATOM 3795 N N . THR B 1 241 ? 36.006 -0.550 43.149 1.00 14.76 241 THR B N 1
ATOM 3796 C CA . THR B 1 241 ? 37.118 -1.535 43.284 1.00 15.02 241 THR B CA 1
ATOM 3797 C C . THR B 1 241 ? 38.339 -1.147 42.462 1.00 13.74 241 THR B C 1
ATOM 3798 O O . THR B 1 241 ? 39.442 -1.459 42.861 1.00 12.45 241 THR B O 1
ATOM 3802 N N . VAL B 1 242 ? 38.158 -0.476 41.324 1.00 12.21 242 VAL B N 1
ATOM 3803 C CA . VAL B 1 242 ? 39.305 0.017 40.577 1.00 13.19 242 VAL B CA 1
ATOM 3804 C C . VAL B 1 242 ? 40.073 0.974 41.472 1.00 14.08 242 VAL B C 1
ATOM 3805 O O . VAL B 1 242 ? 41.311 0.941 41.508 1.00 15.19 242 VAL B O 1
ATOM 3809 N N . ASP B 1 243 ? 39.358 1.830 42.214 1.00 13.72 243 ASP B N 1
ATOM 3810 C CA . ASP B 1 243 ? 40.047 2.729 43.147 1.00 14.86 243 ASP B CA 1
ATOM 3811 C C . ASP B 1 243 ? 40.789 1.979 44.240 1.00 13.52 243 ASP B C 1
ATOM 3812 O O . ASP B 1 243 ? 41.865 2.406 44.632 1.00 14.75 243 ASP B O 1
ATOM 3817 N N . HIS B 1 244 ? 40.237 0.892 44.751 1.00 13.48 244 HIS B N 1
ATOM 3818 C CA . HIS B 1 244 ? 40.981 0.075 45.724 1.00 14.06 244 HIS B CA 1
ATOM 3819 C C . HIS B 1 244 ? 42.294 -0.419 45.122 1.00 13.63 244 HIS B C 1
ATOM 3820 O O . HIS B 1 244 ? 43.318 -0.402 45.789 1.00 13.95 244 HIS B O 1
ATOM 3827 N N . LEU B 1 245 ? 42.252 -0.885 43.872 1.00 12.50 245 LEU B N 1
ATOM 3828 C CA . LEU B 1 245 ? 43.482 -1.345 43.198 1.00 13.98 245 LEU B CA 1
ATOM 3829 C C . LEU B 1 245 ? 44.496 -0.206 43.057 1.00 14.14 245 LEU B C 1
ATOM 3830 O O . LEU B 1 245 ? 45.675 -0.379 43.305 1.00 12.93 245 LEU B O 1
ATOM 3835 N N . ILE B 1 246 ? 44.022 0.976 42.658 1.00 14.97 246 ILE B N 1
ATOM 3836 C CA . ILE B 1 246 ? 44.910 2.148 42.554 1.00 15.05 246 ILE B CA 1
ATOM 3837 C C . ILE B 1 246 ? 45.529 2.462 43.913 1.00 15.58 246 ILE B C 1
ATOM 3838 O O . ILE B 1 246 ? 46.756 2.613 44.027 1.00 16.47 246 ILE B O 1
ATOM 3843 N N . HIS B 1 247 ? 44.695 2.514 44.950 1.00 15.47 247 HIS B N 1
ATOM 3844 C CA . HIS B 1 247 ? 45.175 2.854 46.307 1.00 17.66 247 HIS B CA 1
ATOM 3845 C C . HIS B 1 247 ? 46.145 1.830 46.851 1.00 17.84 247 HIS B C 1
ATOM 3846 O O . HIS B 1 247 ? 47.185 2.176 47.445 1.00 16.54 247 HIS B O 1
ATOM 3853 N N . GLU B 1 248 ? 45.822 0.557 46.634 1.00 15.49 248 GLU B N 1
ATOM 3854 C CA . GLU B 1 248 ? 46.710 -0.511 47.060 1.00 18.15 248 GLU B CA 1
ATOM 3855 C C . GLU B 1 248 ? 48.059 -0.453 46.320 1.00 17.12 248 GLU B C 1
ATOM 3856 O O . GLU B 1 248 ? 49.125 -0.636 46.926 1.00 19.27 248 GLU B O 1
ATOM 3862 N N . SER B 1 249 ? 48.027 -0.174 45.010 1.00 16.10 249 SER B N 1
ATOM 3863 C CA . SER B 1 249 ? 49.238 -0.068 44.241 1.00 16.23 249 SER B CA 1
ATOM 3864 C C . SER B 1 249 ? 50.114 1.121 44.727 1.00 16.24 249 SER B C 1
ATOM 3865 O O . SER B 1 249 ? 51.342 0.987 44.841 1.00 17.96 249 SER B O 1
ATOM 3868 N N . GLU B 1 250 ? 49.476 2.247 44.983 1.00 17.39 250 GLU B N 1
ATOM 3869 C CA . GLU B 1 250 ? 50.203 3.436 45.483 1.00 21.43 250 GLU B CA 1
ATOM 3870 C C . GLU B 1 250 ? 50.831 3.130 46.844 1.00 21.81 250 GLU B C 1
ATOM 3871 O O . GLU B 1 250 ? 51.983 3.455 47.067 1.00 24.02 250 GLU B O 1
ATOM 3877 N N . ALA B 1 251 ? 50.089 2.482 47.726 1.00 22.71 251 ALA B N 1
ATOM 3878 C CA . ALA B 1 251 ? 50.630 2.127 49.063 1.00 24.35 251 ALA B CA 1
ATOM 3879 C C . ALA B 1 251 ? 51.805 1.150 48.955 1.00 26.68 251 ALA B C 1
ATOM 3880 O O . ALA B 1 251 ? 52.709 1.220 49.745 1.00 27.86 251 ALA B O 1
ATOM 3882 N N . ALA B 1 252 ? 51.800 0.262 47.968 1.00 24.48 252 ALA B N 1
ATOM 3883 C CA . ALA B 1 252 ? 52.872 -0.702 47.764 1.00 24.87 252 ALA B CA 1
ATOM 3884 C C . ALA B 1 252 ? 54.071 -0.119 47.012 1.00 24.05 252 ALA B C 1
ATOM 3885 O O . ALA B 1 252 ? 55.111 -0.761 46.963 1.00 24.73 252 ALA B O 1
ATOM 3887 N N . GLY B 1 253 ? 53.889 1.015 46.367 1.00 19.93 253 GLY B N 1
ATOM 3888 C CA . GLY B 1 253 ? 54.936 1.705 45.602 1.00 23.25 253 GLY B CA 1
ATOM 3889 C C . GLY B 1 253 ? 55.148 1.104 44.219 1.00 22.54 253 GLY B C 1
ATOM 3890 O O . GLY B 1 253 ? 56.208 1.254 43.669 1.00 23.51 253 GLY B O 1
ATOM 3891 N N . VAL B 1 254 ? 54.138 0.443 43.652 1.00 20.23 254 VAL B N 1
ATOM 3892 C CA . VAL B 1 254 ? 54.266 -0.156 42.332 1.00 20.79 254 VAL B CA 1
ATOM 3893 C C . VAL B 1 254 ? 53.623 0.719 41.279 1.00 22.96 254 VAL B C 1
ATOM 3894 O O . VAL B 1 254 ? 53.008 1.727 41.579 1.00 24.80 254 VAL B O 1
ATOM 3898 N N . ASN B 1 255 ? 53.802 0.351 40.012 1.00 20.23 255 ASN B N 1
ATOM 3899 C CA . ASN B 1 255 ? 53.289 1.130 38.880 1.00 22.99 255 ASN B CA 1
ATOM 3900 C C . ASN B 1 255 ? 51.779 1.176 38.904 1.00 23.15 255 ASN B C 1
ATOM 3901 O O . ASN B 1 255 ? 51.129 0.145 39.232 1.00 23.67 255 ASN B O 1
ATOM 3906 N N . THR B 1 256 ? 51.192 2.346 38.556 1.00 21.38 256 THR B N 1
ATOM 3907 C CA . THR B 1 256 ? 49.718 2.426 38.518 1.00 22.09 256 THR B CA 1
ATOM 3908 C C . THR B 1 256 ? 49.136 2.734 37.167 1.00 22.54 256 THR B C 1
ATOM 3909 O O . THR B 1 256 ? 47.936 3.008 37.082 1.00 20.66 256 THR B O 1
ATOM 3913 N N . GLU B 1 257 ? 49.936 2.679 36.113 1.00 20.28 257 GLU B N 1
ATOM 3914 C CA . GLU B 1 257 ? 49.432 3.023 34.779 1.00 20.53 257 GLU B CA 1
ATOM 3915 C C . GLU B 1 257 ? 48.284 2.180 34.310 1.00 20.43 257 GLU B C 1
ATOM 3916 O O . GLU B 1 257 ? 47.360 2.730 33.670 1.00 18.91 257 GLU B O 1
ATOM 3922 N N . LEU B 1 258 ? 48.319 0.864 34.580 1.00 16.85 258 LEU B N 1
ATOM 3923 C CA . LEU B 1 258 ? 47.205 0.027 34.157 1.00 17.86 258 LEU B CA 1
ATOM 3924 C C . LEU B 1 258 ? 45.858 0.370 34.780 1.00 15.94 258 LEU B C 1
ATOM 3925 O O . LEU B 1 258 ? 44.887 0.626 34.048 1.00 17.13 258 LEU B O 1
ATOM 3930 N N . PRO B 1 259 ? 45.750 0.359 36.121 1.00 15.61 259 PRO B N 1
ATOM 3931 C CA . PRO B 1 259 ? 44.437 0.671 36.656 1.00 16.34 259 PRO B CA 1
ATOM 3932 C C . PRO B 1 259 ? 44.047 2.126 36.456 1.00 15.83 259 PRO B C 1
ATOM 3933 O O . PRO B 1 259 ? 42.864 2.418 36.419 1.00 17.42 259 PRO B O 1
ATOM 3937 N N . ARG B 1 260 ? 45.002 3.047 36.300 1.00 16.96 260 ARG B N 1
ATOM 3938 C CA . ARG B 1 260 ? 44.632 4.417 35.947 1.00 18.64 260 ARG B CA 1
ATOM 3939 C C . ARG B 1 260 ? 43.999 4.504 34.586 1.00 17.21 260 ARG B C 1
ATOM 3940 O O . ARG B 1 260 ? 43.023 5.249 34.443 1.00 15.30 260 ARG B O 1
ATOM 3948 N N . LEU B 1 261 ? 44.464 3.739 33.615 1.00 15.66 261 LEU B N 1
ATOM 3949 C CA . LEU B 1 261 ? 43.779 3.702 32.295 1.00 15.36 261 LEU B CA 1
ATOM 3950 C C . LEU B 1 261 ? 42.404 3.060 32.408 1.00 15.27 261 LEU B C 1
ATOM 3951 O O . LEU B 1 261 ? 41.453 3.542 31.790 1.00 13.96 261 LEU B O 1
ATOM 3956 N N . VAL B 1 262 ? 42.282 2.009 33.222 1.00 14.70 262 VAL B N 1
ATOM 3957 C CA . VAL B 1 262 ? 40.976 1.374 33.471 1.00 15.34 262 VAL B CA 1
ATOM 3958 C C . VAL B 1 262 ? 40.001 2.428 34.026 1.00 14.34 262 VAL B C 1
ATOM 3959 O O . VAL B 1 262 ? 38.848 2.523 33.576 1.00 13.93 262 VAL B O 1
ATOM 3963 N N . ARG B 1 263 ? 40.460 3.198 35.007 1.00 14.17 263 ARG B N 1
ATOM 3964 C CA . ARG B 1 263 ? 39.631 4.258 35.619 1.00 16.58 263 ARG B CA 1
ATOM 3965 C C . ARG B 1 263 ? 39.271 5.365 34.581 1.00 16.32 263 ARG B C 1
ATOM 3966 O O . ARG B 1 263 ? 38.101 5.761 34.474 1.00 17.36 263 ARG B O 1
ATOM 3974 N N . THR B 1 264 ? 40.245 5.801 33.797 1.00 16.26 264 THR B N 1
ATOM 3975 C CA . THR B 1 264 ? 40.024 6.813 32.770 1.00 18.66 264 THR B CA 1
ATOM 3976 C C . THR B 1 264 ? 38.946 6.368 31.789 1.00 18.33 264 THR B C 1
ATOM 3977 O O . THR B 1 264 ? 38.055 7.156 31.410 1.00 17.56 264 THR B O 1
ATOM 3981 N N . LEU B 1 265 ? 39.039 5.125 31.325 1.00 16.53 265 LEU B N 1
ATOM 3982 C CA . LEU B 1 265 ? 38.079 4.634 30.368 1.00 17.73 265 LEU B CA 1
ATOM 3983 C C . LEU B 1 265 ? 36.697 4.505 30.996 1.00 17.63 265 LEU B C 1
ATOM 3984 O O . LEU B 1 265 ? 35.696 4.882 30.387 1.00 16.24 265 LEU B O 1
ATOM 3989 N N . ALA B 1 266 ? 36.643 3.950 32.214 1.00 17.26 266 ALA B N 1
ATOM 3990 C CA . ALA B 1 266 ? 35.345 3.816 32.883 1.00 16.86 266 ALA B CA 1
ATOM 3991 C C . ALA B 1 266 ? 34.712 5.227 33.164 1.00 16.17 266 ALA B C 1
ATOM 3992 O O . ALA B 1 266 ? 33.504 5.383 33.089 1.00 18.54 266 ALA B O 1
ATOM 3994 N N . ASP B 1 267 ? 35.538 6.214 33.467 1.00 18.41 267 ASP B N 1
ATOM 3995 C CA . ASP B 1 267 ? 35.056 7.607 33.677 1.00 18.97 267 ASP B CA 1
ATOM 3996 C C . ASP B 1 267 ? 34.327 8.168 32.475 1.00 19.77 267 ASP B C 1
ATOM 3997 O O . ASP B 1 267 ? 33.387 8.976 32.644 1.00 21.04 267 ASP B O 1
ATOM 4002 N N . ARG B 1 268 ? 34.684 7.731 31.272 1.00 17.77 268 ARG B N 1
ATOM 4003 C CA . ARG B 1 268 ? 33.964 8.139 30.084 1.00 20.26 268 ARG B CA 1
ATOM 4004 C C . ARG B 1 268 ? 32.554 7.569 30.052 1.00 20.67 268 ARG B C 1
ATOM 4005 O O . ARG B 1 268 ? 31.596 8.237 29.649 1.00 22.71 268 ARG B O 1
ATOM 4013 N N . ALA B 1 269 ? 32.384 6.332 30.512 1.00 19.00 269 ALA B N 1
ATOM 4014 C CA . ALA B 1 269 ? 31.059 5.740 30.614 1.00 18.54 269 ALA B CA 1
ATOM 4015 C C . ALA B 1 269 ? 30.264 6.471 31.693 1.00 19.53 269 ALA B C 1
ATOM 4016 O O . ALA B 1 269 ? 29.078 6.747 31.530 1.00 20.38 269 ALA B O 1
ATOM 4018 N N . LEU B 1 270 ? 30.913 6.782 32.800 1.00 18.77 270 LEU B N 1
ATOM 4019 C CA . LEU B 1 270 ? 30.235 7.505 33.881 1.00 21.42 270 LEU B CA 1
ATOM 4020 C C . LEU B 1 270 ? 29.747 8.905 33.412 1.00 22.86 270 LEU B C 1
ATOM 4021 O O . LEU B 1 270 ? 28.634 9.292 33.730 1.00 19.84 270 LEU B O 1
ATOM 4026 N N . ALA B 1 271 ? 30.571 9.587 32.629 1.00 25.06 271 ALA B N 1
ATOM 4027 C CA . ALA B 1 271 ? 30.189 10.872 32.043 1.00 27.31 271 ALA B CA 1
ATOM 4028 C C . ALA B 1 271 ? 29.034 10.764 31.077 1.00 30.78 271 ALA B C 1
ATOM 4029 O O . ALA B 1 271 ? 28.308 11.705 30.871 1.00 30.85 271 ALA B O 1
ATOM 4031 N N . GLY B 1 272 ? 28.868 9.616 30.435 1.00 24.22 272 GLY B N 1
ATOM 4032 C CA . GLY B 1 272 ? 27.688 9.294 29.607 1.00 24.95 272 GLY B CA 1
ATOM 4033 C C . GLY B 1 272 ? 26.480 8.819 30.391 1.00 24.52 272 GLY B C 1
ATOM 4034 O O . GLY B 1 272 ? 25.523 8.371 29.795 1.00 25.97 272 GLY B O 1
ATOM 4035 N N . GLY B 1 273 ? 26.518 8.858 31.729 1.00 24.84 273 GLY B N 1
ATOM 4036 C CA . GLY B 1 273 ? 25.376 8.396 32.514 1.00 24.90 273 GLY B CA 1
ATOM 4037 C C . GLY B 1 273 ? 25.199 6.898 32.633 1.00 25.56 273 GLY B C 1
ATOM 4038 O O . GLY B 1 273 ? 24.094 6.430 32.887 1.00 21.82 273 GLY B O 1
ATOM 4039 N N . GLN B 1 274 ? 26.287 6.115 32.457 1.00 21.25 274 GLN B N 1
ATOM 4040 C CA . GLN B 1 274 ? 26.155 4.664 32.344 1.00 20.62 274 GLN B CA 1
ATOM 4041 C C . GLN B 1 274 ? 26.663 3.924 33.573 1.00 18.82 274 GLN B C 1
ATOM 4042 O O . GLN B 1 274 ? 26.800 2.706 33.551 1.00 19.88 274 GLN B O 1
ATOM 4048 N N . GLY B 1 275 ? 26.847 4.644 34.664 1.00 20.18 275 GLY B N 1
ATOM 4049 C CA . GLY B 1 275 ? 27.255 4.002 35.934 1.00 21.73 275 GLY B CA 1
ATOM 4050 C C . GLY B 1 275 ? 26.364 2.897 36.438 1.00 21.53 275 GLY B C 1
ATOM 4051 O O . GLY B 1 275 ? 26.832 2.010 37.157 1.00 20.38 275 GLY B O 1
ATOM 4052 N N . GLY B 1 276 ? 25.069 2.912 36.095 1.00 17.66 276 GLY B N 1
ATOM 4053 C CA . GLY B 1 276 ? 24.146 1.911 36.526 1.00 18.34 276 GLY B CA 1
ATOM 4054 C C . GLY B 1 276 ? 24.005 0.718 35.610 1.00 18.70 276 GLY B C 1
ATOM 4055 O O . GLY B 1 276 ? 23.201 -0.191 35.873 1.00 19.27 276 GLY B O 1
ATOM 4056 N N . LEU B 1 277 ? 24.769 0.713 34.515 1.00 17.13 277 LEU B N 1
ATOM 4057 C CA . LEU B 1 277 ? 24.765 -0.404 33.560 1.00 15.53 277 LEU B CA 1
ATOM 4058 C C . LEU B 1 277 ? 25.870 -1.422 33.913 1.00 16.29 277 LEU B C 1
ATOM 4059 O O . LEU B 1 277 ? 26.752 -1.149 34.746 1.00 14.44 277 LEU B O 1
ATOM 4064 N N . GLY B 1 278 ? 25.782 -2.587 33.279 1.00 14.15 278 GLY B N 1
ATOM 4065 C CA . GLY B 1 278 ? 26.823 -3.605 33.413 1.00 14.96 278 GLY B CA 1
ATOM 4066 C C . GLY B 1 278 ? 28.074 -3.199 32.624 1.00 14.39 278 GLY B C 1
ATOM 4067 O O . GLY B 1 278 ? 28.040 -2.353 31.718 1.00 14.62 278 GLY B O 1
ATOM 4068 N N . TYR B 1 279 ? 29.167 -3.875 32.941 1.00 15.06 279 TYR B N 1
ATOM 4069 C CA . TYR B 1 279 ? 30.467 -3.546 32.311 1.00 14.45 279 TYR B CA 1
ATOM 4070 C C . TYR B 1 279 ? 30.470 -3.715 30.799 1.00 13.24 279 TYR B C 1
ATOM 4071 O O . TYR B 1 279 ? 31.258 -3.037 30.130 1.00 14.42 279 TYR B O 1
ATOM 4080 N N . ALA B 1 280 ? 29.622 -4.545 30.257 1.00 13.34 280 ALA B N 1
ATOM 4081 C CA . ALA B 1 280 ? 29.561 -4.684 28.787 1.00 12.96 280 ALA B CA 1
ATOM 4082 C C . ALA B 1 280 ? 29.293 -3.373 28.044 1.00 14.20 280 ALA B C 1
ATOM 4083 O O . ALA B 1 280 ? 29.691 -3.236 26.881 1.00 14.53 280 ALA B O 1
ATOM 4085 N N . ALA B 1 281 ? 28.645 -2.422 28.694 1.00 14.62 281 ALA B N 1
ATOM 4086 C CA . ALA B 1 281 ? 28.432 -1.099 28.118 1.00 14.43 281 ALA B CA 1
ATOM 4087 C C . ALA B 1 281 ? 29.757 -0.377 27.741 1.00 15.45 281 ALA B C 1
ATOM 4088 O O . ALA B 1 281 ? 29.780 0.504 26.872 1.00 13.81 281 ALA B O 1
ATOM 4090 N N . MET B 1 282 ? 30.873 -0.830 28.350 1.00 14.15 282 MET B N 1
ATOM 4091 C CA . MET B 1 282 ? 32.197 -0.326 28.008 1.00 14.93 282 MET B CA 1
ATOM 4092 C C . MET B 1 282 ? 32.570 -0.556 26.541 1.00 14.01 282 MET B C 1
ATOM 4093 O O . MET B 1 282 ? 33.471 0.110 26.043 1.00 12.89 282 MET B O 1
ATOM 4098 N N . ILE B 1 283 ? 31.876 -1.431 25.829 1.00 12.59 283 ILE B N 1
ATOM 4099 C CA . ILE B 1 283 ? 32.093 -1.596 24.404 1.00 15.20 283 ILE B CA 1
ATOM 4100 C C . ILE B 1 283 ? 32.066 -0.267 23.689 1.00 16.72 283 ILE B C 1
ATOM 4101 O O . ILE B 1 283 ? 32.833 -0.060 22.725 1.00 16.26 283 ILE B O 1
ATOM 4106 N N . GLU B 1 284 ? 31.201 0.644 24.151 1.00 16.41 284 GLU B N 1
ATOM 4107 C CA . GLU B 1 284 ? 31.070 1.969 23.477 1.00 19.87 284 GLU B CA 1
ATOM 4108 C C . GLU B 1 284 ? 32.354 2.780 23.576 1.00 20.68 284 GLU B C 1
ATOM 4109 O O . GLU B 1 284 ? 32.616 3.590 22.694 1.00 20.95 284 GLU B O 1
ATOM 4115 N N . GLN B 1 285 ? 33.200 2.546 24.575 1.00 16.72 285 GLN B N 1
ATOM 4116 C CA . GLN B 1 285 ? 34.479 3.240 24.665 1.00 17.48 285 GLN B CA 1
ATOM 4117 C C . GLN B 1 285 ? 35.542 2.710 23.706 1.00 19.22 285 GLN B C 1
ATOM 4118 O O . GLN B 1 285 ? 36.567 3.381 23.512 1.00 20.54 285 GLN B O 1
ATOM 4124 N N . PHE B 1 286 ? 35.338 1.536 23.128 1.00 18.42 286 PHE B N 1
ATOM 4125 C CA . PHE B 1 286 ? 36.323 0.932 22.219 1.00 19.45 286 PHE B CA 1
ATOM 4126 C C . PHE B 1 286 ? 35.974 1.064 20.738 1.00 21.02 286 PHE B C 1
ATOM 4127 O O . PHE B 1 286 ? 36.827 0.807 19.899 1.00 20.66 286 PHE B O 1
ATOM 4135 N N . ARG B 1 287 ? 34.771 1.531 20.429 1.00 20.47 287 ARG B N 1
ATOM 4136 C CA . ARG B 1 287 ? 34.310 1.636 19.063 1.00 24.19 287 ARG B CA 1
ATOM 4137 C C . ARG B 1 287 ? 34.939 2.734 18.210 1.00 24.51 287 ARG B C 1
ATOM 4138 O O . ARG B 1 287 ? 34.936 2.613 16.963 1.00 25.36 287 ARG B O 1
ATOM 4146 N N . SER B 1 288 ? 35.397 3.793 18.857 1.00 24.11 288 SER B N 1
ATOM 4147 C CA . SER B 1 288 ? 35.983 4.949 18.128 1.00 32.96 288 SER B CA 1
ATOM 4148 C C . SER B 1 288 ? 37.229 5.478 18.827 1.00 31.39 288 SER B C 1
ATOM 4149 O O . SER B 1 288 ? 37.351 5.354 20.087 1.00 29.82 288 SER B O 1
ATOM 4152 N N . PRO B 1 289 ? 38.060 6.225 18.070 1.00 34.27 289 PRO B N 1
ATOM 4153 C CA . PRO B 1 289 ? 39.211 6.868 18.744 1.00 36.23 289 PRO B CA 1
ATOM 4154 C C . PRO B 1 289 ? 38.761 7.836 19.828 1.00 38.85 289 PRO B C 1
ATOM 4155 O O . PRO B 1 289 ? 37.677 8.394 19.746 1.00 36.77 289 PRO B O 1
ATOM 4159 N N . SER B 1 290 ? 39.590 7.997 20.858 1.00 47.12 290 SER B N 1
ATOM 4160 C CA . SER B 1 290 ? 39.404 8.984 21.937 1.00 52.65 290 SER B CA 1
ATOM 4161 C C . SER B 1 290 ? 39.215 10.426 21.392 1.00 50.74 290 SER B C 1
ATOM 4162 O O . SER B 1 290 ? 40.173 11.185 21.308 1.00 54.60 290 SER B O 1
ATOM 4164 N N . ARG C 1 2 ? 13.967 -15.938 66.630 1.00 40.10 2 ARG C N 1
ATOM 4165 C CA . ARG C 1 2 ? 14.350 -17.318 66.117 1.00 44.48 2 ARG C CA 1
ATOM 4166 C C . ARG C 1 2 ? 15.888 -17.491 66.024 1.00 40.78 2 ARG C C 1
ATOM 4167 O O . ARG C 1 2 ? 16.565 -16.614 65.541 1.00 41.78 2 ARG C O 1
ATOM 4173 N N . ASP C 1 3 ? 16.441 -18.614 66.467 1.00 38.04 3 ASP C N 1
ATOM 4174 C CA . ASP C 1 3 ? 17.890 -18.905 66.309 1.00 38.22 3 ASP C CA 1
ATOM 4175 C C . ASP C 1 3 ? 18.158 -19.453 64.933 1.00 34.13 3 ASP C C 1
ATOM 4176 O O . ASP C 1 3 ? 17.426 -20.305 64.488 1.00 35.09 3 ASP C O 1
ATOM 4181 N N . THR C 1 4 ? 19.194 -18.955 64.277 1.00 24.39 4 THR C N 1
ATOM 4182 C CA . THR C 1 4 ? 19.525 -19.386 62.932 1.00 18.43 4 THR C CA 1
ATOM 4183 C C . THR C 1 4 ? 21.019 -19.755 62.904 1.00 19.49 4 THR C C 1
ATOM 4184 O O . THR C 1 4 ? 21.746 -19.530 63.864 1.00 17.38 4 THR C O 1
ATOM 4188 N N . ASP C 1 5 ? 21.455 -20.321 61.790 1.00 16.28 5 ASP C N 1
ATOM 4189 C CA . ASP C 1 5 ? 22.824 -20.801 61.635 1.00 15.80 5 ASP C CA 1
ATOM 4190 C C . ASP C 1 5 ? 23.773 -19.690 61.128 1.00 17.58 5 ASP C C 1
ATOM 4191 O O . ASP C 1 5 ? 24.972 -19.690 61.463 1.00 16.85 5 ASP C O 1
ATOM 4196 N N . VAL C 1 6 ? 23.249 -18.788 60.309 1.00 13.56 6 VAL C N 1
ATOM 4197 C CA . VAL C 1 6 ? 24.054 -17.753 59.670 1.00 15.99 6 VAL C CA 1
ATOM 4198 C C . VAL C 1 6 ? 23.189 -16.513 59.422 1.00 14.33 6 VAL C C 1
ATOM 4199 O O . VAL C 1 6 ? 21.986 -16.621 59.136 1.00 14.18 6 VAL C O 1
ATOM 4203 N N . THR C 1 7 ? 23.785 -15.340 59.623 1.00 13.97 7 THR C N 1
ATOM 4204 C CA . THR C 1 7 ? 23.185 -14.017 59.326 1.00 12.97 7 THR C CA 1
ATOM 4205 C C . THR C 1 7 ? 23.936 -13.378 58.161 1.00 12.51 7 THR C C 1
ATOM 4206 O O . THR C 1 7 ? 25.189 -13.432 58.115 1.00 11.86 7 THR C O 1
ATOM 4210 N N . VAL C 1 8 ? 23.195 -12.790 57.219 1.00 12.28 8 VAL C N 1
ATOM 4211 C CA . VAL C 1 8 ? 23.736 -11.947 56.179 1.00 11.97 8 VAL C CA 1
ATOM 4212 C C . VAL C 1 8 ? 23.251 -10.501 56.416 1.00 13.46 8 VAL C C 1
ATOM 4213 O O . VAL C 1 8 ? 22.032 -10.235 56.466 1.00 12.24 8 VAL C O 1
ATOM 4217 N N . LEU C 1 9 ? 24.218 -9.587 56.565 1.00 13.49 9 LEU C N 1
ATOM 4218 C CA . LEU C 1 9 ? 23.970 -8.150 56.620 1.00 12.94 9 LEU C CA 1
ATOM 4219 C C . LEU C 1 9 ? 24.376 -7.522 55.302 1.00 13.62 9 LEU C C 1
ATOM 4220 O O . LEU C 1 9 ? 25.553 -7.576 54.944 1.00 13.03 9 LEU C O 1
ATOM 4225 N N . GLY C 1 10 ? 23.418 -6.986 54.579 1.00 13.78 10 GLY C N 1
ATOM 4226 C CA . GLY C 1 10 ? 23.599 -6.373 53.282 1.00 13.30 10 GLY C CA 1
ATOM 4227 C C . GLY C 1 10 ? 22.973 -7.223 52.200 1.00 14.80 10 GLY C C 1
ATOM 4228 O O . GLY C 1 10 ? 23.417 -8.337 51.973 1.00 13.84 10 GLY C O 1
ATOM 4229 N N . LEU C 1 11 ? 21.924 -6.705 51.553 1.00 12.87 11 LEU C N 1
ATOM 4230 C CA . LEU C 1 11 ? 21.157 -7.412 50.565 1.00 14.40 11 LEU C CA 1
ATOM 4231 C C . LEU C 1 11 ? 21.138 -6.684 49.245 1.00 15.75 11 LEU C C 1
ATOM 4232 O O . LEU C 1 11 ? 20.080 -6.510 48.602 1.00 17.07 11 LEU C O 1
ATOM 4237 N N . GLY C 1 12 ? 22.339 -6.264 48.806 1.00 14.63 12 GLY C N 1
ATOM 4238 C CA . GLY C 1 12 ? 22.526 -5.828 47.426 1.00 13.89 12 GLY C CA 1
ATOM 4239 C C . GLY C 1 12 ? 22.525 -7.025 46.490 1.00 13.98 12 GLY C C 1
ATOM 4240 O O . GLY C 1 12 ? 22.103 -8.137 46.864 1.00 13.28 12 GLY C O 1
ATOM 4241 N N . LEU C 1 13 ? 22.937 -6.830 45.218 1.00 14.35 13 LEU C N 1
ATOM 4242 C CA . LEU C 1 13 ? 23.005 -7.924 44.292 1.00 16.98 13 LEU C CA 1
ATOM 4243 C C . LEU C 1 13 ? 23.797 -9.099 44.858 1.00 15.29 13 LEU C C 1
ATOM 4244 O O . LEU C 1 13 ? 23.399 -10.268 44.706 1.00 16.07 13 LEU C O 1
ATOM 4249 N N . MET C 1 14 ? 24.900 -8.816 45.535 1.00 12.65 14 MET C N 1
ATOM 4250 C CA . MET C 1 14 ? 25.717 -9.894 46.033 1.00 13.42 14 MET C CA 1
ATOM 4251 C C . MET C 1 14 ? 25.192 -10.491 47.333 1.00 13.90 14 MET C C 1
ATOM 4252 O O . MET C 1 14 ? 25.119 -11.715 47.493 1.00 13.53 14 MET C O 1
ATOM 4257 N N . GLY C 1 15 ? 24.836 -9.644 48.276 1.00 13.39 15 GLY C N 1
ATOM 4258 C CA . GLY C 1 15 ? 24.228 -10.146 49.518 1.00 14.25 15 GLY C CA 1
ATOM 4259 C C . GLY C 1 15 ? 23.027 -11.015 49.299 1.00 14.33 15 GLY C C 1
ATOM 4260 O O . GLY C 1 15 ? 22.837 -12.005 50.007 1.00 13.37 15 GLY C O 1
ATOM 4261 N N . GLN C 1 16 ? 22.182 -10.682 48.316 1.00 14.02 16 GLN C N 1
ATOM 4262 C CA . GLN C 1 16 ? 21.045 -11.522 48.012 1.00 15.83 16 GLN C CA 1
ATOM 4263 C C . GLN C 1 16 ? 21.485 -12.934 47.603 1.00 16.80 16 GLN C C 1
ATOM 4264 O O . GLN C 1 16 ? 20.864 -13.938 48.011 1.00 14.62 16 GLN C O 1
ATOM 4270 N N . ALA C 1 17 ? 22.535 -13.007 46.775 1.00 14.93 17 ALA C N 1
ATOM 4271 C CA . ALA C 1 17 ? 23.068 -14.283 46.319 1.00 16.85 17 ALA C CA 1
ATOM 4272 C C . ALA C 1 17 ? 23.700 -15.070 47.481 1.00 14.83 17 ALA C C 1
ATOM 4273 O O . ALA C 1 17 ? 23.565 -16.291 47.557 1.00 13.43 17 ALA C O 1
ATOM 4275 N N . LEU C 1 18 ? 24.399 -14.370 48.367 1.00 13.56 18 LEU C N 1
ATOM 4276 C CA . LEU C 1 18 ? 24.999 -15.043 49.517 1.00 13.99 18 LEU C CA 1
ATOM 4277 C C . LEU C 1 18 ? 23.910 -15.723 50.380 1.00 12.97 18 LEU C C 1
ATOM 4278 O O . LEU C 1 18 ? 23.994 -16.926 50.714 1.00 13.45 18 LEU C O 1
ATOM 4283 N N . ALA C 1 19 ? 22.902 -14.941 50.754 1.00 12.44 19 ALA C N 1
ATOM 4284 C CA . ALA C 1 19 ? 21.775 -15.465 51.539 1.00 12.64 19 ALA C CA 1
ATOM 4285 C C . ALA C 1 19 ? 21.071 -16.586 50.824 1.00 12.96 19 ALA C C 1
ATOM 4286 O O . ALA C 1 19 ? 20.770 -17.617 51.433 1.00 12.08 19 ALA C O 1
ATOM 4288 N N . GLY C 1 20 ? 20.829 -16.426 49.536 1.00 11.81 20 GLY C N 1
ATOM 4289 C CA . GLY C 1 20 ? 20.238 -17.520 48.735 1.00 13.72 20 GLY C CA 1
ATOM 4290 C C . GLY C 1 20 ? 21.010 -18.821 48.731 1.00 14.69 20 GLY C C 1
ATOM 4291 O O . GLY C 1 20 ? 20.413 -19.898 48.794 1.00 15.49 20 GLY C O 1
ATOM 4292 N N . ALA C 1 21 ? 22.345 -18.733 48.703 1.00 14.81 21 ALA C N 1
ATOM 4293 C CA . ALA C 1 21 ? 23.180 -19.914 48.714 1.00 13.05 21 ALA C CA 1
ATOM 4294 C C . ALA C 1 21 ? 23.160 -20.617 50.035 1.00 12.63 21 ALA C C 1
ATOM 4295 O O . ALA C 1 21 ? 23.102 -21.870 50.093 1.00 15.03 21 ALA C O 1
ATOM 4297 N N . PHE C 1 22 ? 23.179 -19.845 51.133 1.00 14.18 22 PHE C N 1
ATOM 4298 C CA . PHE C 1 22 ? 23.055 -20.439 52.445 1.00 14.14 22 PHE C CA 1
ATOM 4299 C C . PHE C 1 22 ? 21.715 -21.170 52.575 1.00 14.44 22 PHE C C 1
ATOM 4300 O O . PHE C 1 22 ? 21.681 -22.291 53.101 1.00 16.38 22 PHE C O 1
ATOM 4308 N N . LEU C 1 23 ? 20.648 -20.570 52.068 1.00 14.55 23 LEU C N 1
ATOM 4309 C CA . LEU C 1 23 ? 19.309 -21.158 52.163 1.00 15.53 23 LEU C CA 1
ATOM 4310 C C . LEU C 1 23 ? 19.206 -22.440 51.305 1.00 15.27 23 LEU C C 1
ATOM 4311 O O . LEU C 1 23 ? 18.635 -23.426 51.770 1.00 16.31 23 LEU C O 1
ATOM 4316 N N . LYS C 1 24 ? 19.786 -22.414 50.096 1.00 16.32 24 LYS C N 1
ATOM 4317 C CA . LYS C 1 24 ? 19.795 -23.572 49.199 1.00 17.75 24 LYS C CA 1
ATOM 4318 C C . LYS C 1 24 ? 20.438 -24.784 49.820 1.00 17.57 24 LYS C C 1
ATOM 4319 O O . LYS C 1 24 ? 20.032 -25.912 49.549 1.00 18.06 24 LYS C O 1
ATOM 4325 N N . ASP C 1 25 ? 21.464 -24.574 50.634 1.00 17.61 25 ASP C N 1
ATOM 4326 C CA . ASP C 1 25 ? 22.132 -25.669 51.314 1.00 19.12 25 ASP C CA 1
ATOM 4327 C C . ASP C 1 25 ? 21.548 -26.041 52.656 1.00 17.69 25 ASP C C 1
ATOM 4328 O O . ASP C 1 25 ? 22.153 -26.817 53.386 1.00 17.89 25 ASP C O 1
ATOM 4333 N N . GLY C 1 26 ? 20.395 -25.500 52.981 1.00 16.67 26 GLY C N 1
ATOM 4334 C CA . GLY C 1 26 ? 19.630 -25.960 54.129 1.00 16.61 26 GLY C CA 1
ATOM 4335 C C . GLY C 1 26 ? 19.974 -25.200 55.382 1.00 17.39 26 GLY C C 1
ATOM 4336 O O . GLY C 1 26 ? 19.506 -25.585 56.448 1.00 16.62 26 GLY C O 1
ATOM 4337 N N . HIS C 1 27 ? 20.801 -24.147 55.325 1.00 15.37 27 HIS C N 1
ATOM 4338 C CA . HIS C 1 27 ? 21.116 -23.408 56.572 1.00 16.14 27 HIS C CA 1
ATOM 4339 C C . HIS C 1 27 ? 19.966 -22.480 56.973 1.00 15.17 27 HIS C C 1
ATOM 4340 O O . HIS C 1 27 ? 19.437 -21.763 56.141 1.00 15.28 27 HIS C O 1
ATOM 4347 N N . ALA C 1 28 ? 19.603 -22.466 58.236 1.00 14.96 28 ALA C N 1
ATOM 4348 C CA . ALA C 1 28 ? 18.663 -21.468 58.742 1.00 15.42 28 ALA C CA 1
ATOM 4349 C C . ALA C 1 28 ? 19.390 -20.084 58.679 1.00 14.85 28 ALA C C 1
ATOM 4350 O O . ALA C 1 28 ? 20.483 -19.923 59.233 1.00 13.30 28 ALA C O 1
ATOM 4352 N N . THR C 1 29 ? 18.775 -19.144 57.993 1.00 14.73 29 THR C N 1
ATOM 4353 C CA . THR C 1 29 ? 19.386 -17.920 57.618 1.00 14.78 29 THR C CA 1
ATOM 4354 C C . THR C 1 29 ? 18.549 -16.720 57.990 1.00 14.69 29 THR C C 1
ATOM 4355 O O . THR C 1 29 ? 17.373 -16.619 57.612 1.00 15.29 29 THR C O 1
ATOM 4359 N N . THR C 1 30 ? 19.161 -15.782 58.725 1.00 14.17 30 THR C N 1
ATOM 4360 C CA . THR C 1 30 ? 18.564 -14.484 59.012 1.00 13.95 30 THR C CA 1
ATOM 4361 C C . THR C 1 30 ? 19.213 -13.418 58.150 1.00 14.11 30 THR C C 1
ATOM 4362 O O . THR C 1 30 ? 20.431 -13.418 57.925 1.00 13.53 30 THR C O 1
ATOM 4366 N N . VAL C 1 31 ? 18.404 -12.513 57.626 1.00 14.32 31 VAL C N 1
ATOM 4367 C CA . VAL C 1 31 ? 18.877 -11.432 56.759 1.00 13.82 31 VAL C CA 1
ATOM 4368 C C . VAL C 1 31 ? 18.445 -10.056 57.239 1.00 15.16 31 VAL C C 1
ATOM 4369 O O . VAL C 1 31 ? 17.434 -9.911 57.935 1.00 13.49 31 VAL C O 1
ATOM 4373 N N . TRP C 1 32 ? 19.237 -9.041 56.864 1.00 14.13 32 TRP C N 1
ATOM 4374 C CA . TRP C 1 32 ? 18.923 -7.654 57.170 1.00 13.96 32 TRP C CA 1
ATOM 4375 C C . TRP C 1 32 ? 19.579 -6.781 56.105 1.00 14.11 32 TRP C C 1
ATOM 4376 O O . TRP C 1 32 ? 20.668 -7.080 55.609 1.00 13.58 32 TRP C O 1
ATOM 4387 N N . ASN C 1 33 ? 18.908 -5.687 55.781 1.00 15.25 33 ASN C N 1
ATOM 4388 C CA . ASN C 1 33 ? 19.425 -4.659 54.868 1.00 15.46 33 ASN C CA 1
ATOM 4389 C C . ASN C 1 33 ? 19.000 -3.299 55.415 1.00 17.57 33 ASN C C 1
ATOM 4390 O O . ASN C 1 33 ? 17.912 -3.170 55.983 1.00 16.67 33 ASN C O 1
ATOM 4395 N N . ARG C 1 34 ? 19.820 -2.278 55.215 1.00 16.49 34 ARG C N 1
ATOM 4396 C CA . ARG C 1 34 ? 19.478 -0.917 55.627 1.00 19.77 34 ARG C CA 1
ATOM 4397 C C . ARG C 1 34 ? 18.137 -0.477 55.091 1.00 17.24 34 ARG C C 1
ATOM 4398 O O . ARG C 1 34 ? 17.333 0.017 55.837 1.00 17.30 34 ARG C O 1
ATOM 4406 N N . SER C 1 35 ? 17.938 -0.631 53.804 1.00 17.52 35 SER C N 1
ATOM 4407 C CA . SER C 1 35 ? 16.675 -0.285 53.140 1.00 19.67 35 SER C CA 1
ATOM 4408 C C . SER C 1 35 ? 15.707 -1.476 53.134 1.00 21.93 35 SER C C 1
ATOM 4409 O O . SER C 1 35 ? 16.083 -2.587 52.776 1.00 15.52 35 SER C O 1
ATOM 4412 N N . GLU C 1 36 ? 14.467 -1.229 53.532 1.00 24.02 36 GLU C N 1
ATOM 4413 C CA . GLU C 1 36 ? 13.404 -2.272 53.533 1.00 26.94 36 GLU C CA 1
ATOM 4414 C C . GLU C 1 36 ? 13.011 -2.621 52.113 1.00 23.84 36 GLU C C 1
ATOM 4415 O O . GLU C 1 36 ? 13.232 -1.839 51.209 1.00 20.60 36 GLU C O 1
ATOM 4421 N N . GLY C 1 37 ? 12.466 -3.803 51.894 1.00 27.14 37 GLY C N 1
ATOM 4422 C CA . GLY C 1 37 ? 11.933 -4.186 50.550 1.00 28.05 37 GLY C CA 1
ATOM 4423 C C . GLY C 1 37 ? 12.842 -4.892 49.563 1.00 28.92 37 GLY C C 1
ATOM 4424 O O . GLY C 1 37 ? 12.460 -5.063 48.421 1.00 32.46 37 GLY C O 1
ATOM 4425 N N . LYS C 1 38 ? 14.025 -5.341 49.974 1.00 24.26 38 LYS C N 1
ATOM 4426 C CA . LYS C 1 38 ? 14.892 -6.092 49.094 1.00 24.65 38 LYS C CA 1
ATOM 4427 C C . LYS C 1 38 ? 14.887 -7.593 49.433 1.00 20.68 38 LYS C C 1
ATOM 4428 O O . LYS C 1 38 ? 15.667 -8.362 48.853 1.00 25.28 38 LYS C O 1
ATOM 4432 N N . ALA C 1 39 ? 14.096 -7.987 50.461 1.00 18.66 39 ALA C N 1
ATOM 4433 C CA . ALA C 1 39 ? 14.184 -9.353 51.003 1.00 19.56 39 ALA C CA 1
ATOM 4434 C C . ALA C 1 39 ? 12.958 -10.216 50.690 1.00 18.49 39 ALA C C 1
ATOM 4435 O O . ALA C 1 39 ? 12.799 -11.268 51.238 1.00 14.28 39 ALA C O 1
ATOM 4437 N N . GLY C 1 40 ? 12.114 -9.766 49.767 1.00 18.95 40 GLY C N 1
ATOM 4438 C CA . GLY C 1 40 ? 10.852 -10.491 49.466 1.00 21.50 40 GLY C CA 1
ATOM 4439 C C . GLY C 1 40 ? 11.050 -11.919 48.956 1.00 17.85 40 GLY C C 1
ATOM 4440 O O . GLY C 1 40 ? 10.389 -12.873 49.428 1.00 15.68 40 GLY C O 1
ATOM 4441 N N . GLN C 1 41 ? 11.900 -12.067 47.966 1.00 17.56 41 GLN C N 1
ATOM 4442 C CA . GLN C 1 41 ? 12.224 -13.397 47.384 1.00 19.28 41 GLN C CA 1
ATOM 4443 C C . GLN C 1 41 ? 12.959 -14.263 48.416 1.00 16.91 41 GLN C C 1
ATOM 4444 O O . GLN C 1 41 ? 12.666 -15.490 48.530 1.00 17.31 41 GLN C O 1
ATOM 4447 N N . LEU C 1 42 ? 13.873 -13.679 49.181 1.00 14.38 42 LEU C N 1
ATOM 4448 C CA . LEU C 1 42 ? 14.523 -14.429 50.232 1.00 15.76 42 LEU C CA 1
ATOM 4449 C C . LEU C 1 42 ? 13.568 -14.944 51.309 1.00 15.18 42 LEU C C 1
ATOM 4450 O O . LEU C 1 42 ? 13.703 -16.082 51.790 1.00 14.05 42 LEU C O 1
ATOM 4455 N N . ALA C 1 43 ? 12.609 -14.101 51.712 1.00 15.37 43 ALA C N 1
ATOM 4456 C CA . ALA C 1 43 ? 11.604 -14.535 52.677 1.00 16.03 43 ALA C CA 1
ATOM 4457 C C . ALA C 1 43 ? 10.812 -15.718 52.108 1.00 16.73 43 ALA C C 1
ATOM 4458 O O . ALA C 1 43 ? 10.559 -16.681 52.821 1.00 14.16 43 ALA C O 1
ATOM 4460 N N . GLU C 1 44 ? 10.444 -15.668 50.829 1.00 14.35 44 GLU C N 1
ATOM 4461 C CA . GLU C 1 44 ? 9.744 -16.808 50.245 1.00 17.73 44 GLU C CA 1
ATOM 4462 C C . GLU C 1 44 ? 10.570 -18.093 50.228 1.00 17.87 44 GLU C C 1
ATOM 4463 O O . GLU C 1 44 ? 10.025 -19.159 50.252 1.00 15.83 44 GLU C O 1
ATOM 4469 N N . GLN C 1 45 ? 11.901 -17.963 50.209 1.00 15.51 45 GLN C N 1
ATOM 4470 C CA . GLN C 1 45 ? 12.817 -19.083 50.268 1.00 15.78 45 GLN C CA 1
ATOM 4471 C C . GLN C 1 45 ? 13.095 -19.559 51.690 1.00 14.39 45 GLN C C 1
ATOM 4472 O O . GLN C 1 45 ? 13.740 -20.568 51.891 1.00 13.90 45 GLN C O 1
ATOM 4478 N N . GLY C 1 46 ? 12.613 -18.838 52.679 1.00 14.65 46 GLY C N 1
ATOM 4479 C CA . GLY C 1 46 ? 12.721 -19.230 54.085 1.00 15.50 46 GLY C CA 1
ATOM 4480 C C . GLY C 1 46 ? 13.615 -18.374 54.951 1.00 13.62 46 GLY C C 1
ATOM 4481 O O . GLY C 1 46 ? 13.821 -18.696 56.122 1.00 13.88 46 GLY C O 1
ATOM 4482 N N . ALA C 1 47 ? 14.154 -17.286 54.397 1.00 13.67 47 ALA C N 1
ATOM 4483 C CA . ALA C 1 47 ? 14.986 -16.393 55.224 1.00 13.87 47 ALA C CA 1
ATOM 4484 C C . ALA C 1 47 ? 14.145 -15.736 56.292 1.00 14.40 47 ALA C C 1
ATOM 4485 O O . ALA C 1 47 ? 12.960 -15.435 56.071 1.00 13.70 47 ALA C O 1
ATOM 4487 N N . VAL C 1 48 ? 14.721 -15.531 57.445 1.00 13.93 48 VAL C N 1
ATOM 4488 C CA . VAL C 1 48 ? 14.091 -14.772 58.529 1.00 16.11 48 VAL C CA 1
ATOM 4489 C C . VAL C 1 48 ? 14.467 -13.307 58.383 1.00 15.66 48 VAL C C 1
ATOM 4490 O O . VAL C 1 48 ? 15.653 -12.999 58.399 1.00 14.01 48 VAL C O 1
ATOM 4494 N N . LEU C 1 49 ? 13.499 -12.410 58.222 1.00 16.25 49 LEU C N 1
ATOM 4495 C CA . LEU C 1 49 ? 13.793 -10.966 57.980 1.00 17.62 49 LEU C CA 1
ATOM 4496 C C . LEU C 1 49 ? 13.867 -10.271 59.310 1.00 19.28 49 LEU C C 1
ATOM 4497 O O . LEU C 1 49 ? 12.837 -10.088 59.974 1.00 19.23 49 LEU C O 1
ATOM 4502 N N . ALA C 1 50 ? 15.068 -9.889 59.734 1.00 17.85 50 ALA C N 1
ATOM 4503 C CA . ALA C 1 50 ? 15.251 -9.214 61.025 1.00 17.43 50 ALA C CA 1
ATOM 4504 C C . ALA C 1 50 ? 14.864 -7.760 60.844 1.00 17.60 50 ALA C C 1
ATOM 4505 O O . ALA C 1 50 ? 15.051 -7.184 59.811 1.00 17.76 50 ALA C O 1
ATOM 4507 N N . SER C 1 51 ? 14.345 -7.158 61.897 1.00 19.90 51 SER C N 1
ATOM 4508 C CA . SER C 1 51 ? 13.960 -5.728 61.882 1.00 24.47 51 SER C CA 1
ATOM 4509 C C . SER C 1 51 ? 15.139 -4.795 61.957 1.00 20.28 51 SER C C 1
ATOM 4510 O O . SER C 1 51 ? 15.051 -3.676 61.493 1.00 24.31 51 SER C O 1
ATOM 4513 N N . SER C 1 52 ? 16.243 -5.237 62.544 1.00 17.40 52 SER C N 1
ATOM 4514 C CA . SER C 1 52 ? 17.405 -4.340 62.750 1.00 15.26 52 SER C CA 1
ATOM 4515 C C . SER C 1 52 ? 18.670 -5.178 62.603 1.00 14.33 52 SER C C 1
ATOM 4516 O O . SER C 1 52 ? 18.638 -6.401 62.731 1.00 14.52 52 SER C O 1
ATOM 4519 N N . ALA C 1 53 ? 19.781 -4.518 62.329 1.00 15.29 53 ALA C N 1
ATOM 4520 C CA . ALA C 1 53 ? 21.056 -5.170 62.218 1.00 15.03 53 ALA C CA 1
ATOM 4521 C C . ALA C 1 53 ? 21.419 -5.824 63.543 1.00 16.84 53 ALA C C 1
ATOM 4522 O O . ALA C 1 53 ? 21.990 -6.904 63.571 1.00 13.76 53 ALA C O 1
ATOM 4524 N N . ARG C 1 54 ? 21.080 -5.167 64.670 1.00 15.83 54 ARG C N 1
ATOM 4525 C CA . ARG C 1 54 ? 21.378 -5.743 65.946 1.00 16.92 54 ARG C CA 1
ATOM 4526 C C . ARG C 1 54 ? 20.627 -7.076 66.157 1.00 14.95 54 ARG C C 1
ATOM 4527 O O . ARG C 1 54 ? 21.227 -8.064 66.590 1.00 14.67 54 ARG C O 1
ATOM 4535 N N . ASP C 1 55 ? 19.333 -7.081 65.850 1.00 17.30 55 ASP C N 1
ATOM 4536 C CA . ASP C 1 55 ? 18.546 -8.317 65.959 1.00 18.01 55 ASP C CA 1
ATOM 4537 C C . ASP C 1 55 ? 19.131 -9.443 65.041 1.00 15.85 55 ASP C C 1
ATOM 4538 O O . ASP C 1 55 ? 19.183 -10.623 65.391 1.00 16.11 55 ASP C O 1
ATOM 4543 N N . ALA C 1 56 ? 19.528 -9.047 63.832 1.00 14.48 56 ALA C N 1
ATOM 4544 C CA . ALA C 1 56 ? 20.087 -10.002 62.888 1.00 14.26 56 ALA C CA 1
ATOM 4545 C C . ALA C 1 56 ? 21.376 -10.628 63.403 1.00 14.99 56 ALA C C 1
ATOM 4546 O O . ALA C 1 56 ? 21.560 -11.867 63.369 1.00 15.62 56 ALA C O 1
ATOM 4548 N N . ALA C 1 57 ? 22.261 -9.783 63.947 1.00 14.76 57 ALA C N 1
ATOM 4549 C CA . ALA C 1 57 ? 23.533 -10.261 64.459 1.00 17.11 57 ALA C CA 1
ATOM 4550 C C . ALA C 1 57 ? 23.346 -11.191 65.661 1.00 19.47 57 ALA C C 1
ATOM 4551 O O . ALA C 1 57 ? 24.038 -12.207 65.778 1.00 20.06 57 ALA C O 1
ATOM 4553 N N . GLU C 1 58 ? 22.330 -10.891 66.469 1.00 19.61 58 GLU C N 1
ATOM 4554 C CA . GLU C 1 58 ? 22.061 -11.692 67.674 1.00 21.24 58 GLU C CA 1
ATOM 4555 C C . GLU C 1 58 ? 21.517 -13.072 67.358 1.00 20.67 58 GLU C C 1
ATOM 4556 O O . GLU C 1 58 ? 21.557 -13.928 68.208 1.00 18.09 58 GLU C O 1
ATOM 4562 N N . ALA C 1 59 ? 21.020 -13.290 66.137 1.00 19.66 59 ALA C N 1
ATOM 4563 C CA . ALA C 1 59 ? 20.333 -14.539 65.792 1.00 18.51 59 ALA C CA 1
ATOM 4564 C C . ALA C 1 59 ? 21.252 -15.712 65.491 1.00 17.76 59 ALA C C 1
ATOM 4565 O O . ALA C 1 59 ? 20.805 -16.856 65.559 1.00 16.95 59 ALA C O 1
ATOM 4567 N N . SER C 1 60 ? 22.511 -15.462 65.151 1.00 17.04 60 SER C N 1
ATOM 4568 C CA . SER C 1 60 ? 23.381 -16.502 64.613 1.00 17.79 60 SER C CA 1
ATOM 4569 C C . SER C 1 60 ? 24.781 -16.515 65.205 1.00 17.49 60 SER C C 1
ATOM 4570 O O . SER C 1 60 ? 25.294 -15.461 65.543 1.00 18.51 60 SER C O 1
ATOM 4573 N N . PRO C 1 61 ? 25.435 -17.673 65.185 1.00 17.49 61 PRO C N 1
ATOM 4574 C CA . PRO C 1 61 ? 26.848 -17.719 65.609 1.00 18.46 61 PRO C CA 1
ATOM 4575 C C . PRO C 1 61 ? 27.835 -17.287 64.523 1.00 17.10 61 PRO C C 1
ATOM 4576 O O . PRO C 1 61 ? 29.020 -17.112 64.844 1.00 17.21 61 PRO C O 1
ATOM 4580 N N . LEU C 1 62 ? 27.377 -17.118 63.297 1.00 14.81 62 LEU C N 1
ATOM 4581 C CA . LEU C 1 62 ? 28.196 -16.717 62.154 1.00 16.35 62 LEU C CA 1
ATOM 4582 C C . LEU C 1 62 ? 27.481 -15.544 61.481 1.00 15.24 62 LEU C C 1
ATOM 4583 O O . LEU C 1 62 ? 26.300 -15.667 61.124 1.00 13.83 62 LEU C O 1
ATOM 4588 N N . VAL C 1 63 ? 28.157 -14.419 61.365 1.00 14.38 63 VAL C N 1
ATOM 4589 C CA . VAL C 1 63 ? 27.588 -13.194 60.810 1.00 13.64 63 VAL C CA 1
ATOM 4590 C C . VAL C 1 63 ? 28.437 -12.739 59.647 1.00 15.33 63 VAL C C 1
ATOM 4591 O O . VAL C 1 63 ? 29.643 -12.458 59.801 1.00 16.50 63 VAL C O 1
ATOM 4595 N N . VAL C 1 64 ? 27.807 -12.659 58.486 1.00 14.31 64 VAL C N 1
ATOM 4596 C CA . VAL C 1 64 ? 28.493 -12.292 57.241 1.00 14.69 64 VAL C CA 1
ATOM 4597 C C . VAL C 1 64 ? 28.034 -10.906 56.823 1.00 13.76 64 VAL C C 1
ATOM 4598 O O . VAL C 1 64 ? 26.821 -10.656 56.737 1.00 13.94 64 VAL C O 1
ATOM 4602 N N . VAL C 1 65 ? 28.960 -10.009 56.512 1.00 12.88 65 VAL C N 1
ATOM 4603 C CA . VAL C 1 65 ? 28.611 -8.679 56.051 1.00 13.61 65 VAL C CA 1
ATOM 4604 C C . VAL C 1 65 ? 29.060 -8.486 54.627 1.00 12.71 65 VAL C C 1
ATOM 4605 O O . VAL C 1 65 ? 30.215 -8.815 54.288 1.00 12.37 65 VAL C O 1
ATOM 4609 N N . CYS C 1 66 ? 28.190 -7.912 53.799 1.00 12.39 66 CYS C N 1
ATOM 4610 C CA . CYS C 1 66 ? 28.519 -7.681 52.372 1.00 13.94 66 CYS C CA 1
ATOM 4611 C C . CYS C 1 66 ? 27.801 -6.424 51.942 1.00 14.46 66 CYS C C 1
ATOM 4612 O O . CYS C 1 66 ? 26.682 -6.453 51.431 1.00 14.14 66 CYS C O 1
ATOM 4615 N N . VAL C 1 67 ? 28.431 -5.281 52.244 1.00 13.69 67 VAL C N 1
ATOM 4616 C CA . VAL C 1 67 ? 27.887 -3.959 51.918 1.00 15.21 67 VAL C CA 1
ATOM 4617 C C . VAL C 1 67 ? 28.819 -3.287 50.896 1.00 16.10 67 VAL C C 1
ATOM 4618 O O . VAL C 1 67 ? 29.707 -3.956 50.308 1.00 16.14 67 VAL C O 1
ATOM 4622 N N . SER C 1 68 ? 28.646 -2.003 50.616 1.00 16.28 68 SER C N 1
ATOM 4623 C CA . SER C 1 68 ? 29.368 -1.387 49.513 1.00 15.76 68 SER C CA 1
ATOM 4624 C C . SER C 1 68 ? 30.874 -1.248 49.822 1.00 16.35 68 SER C C 1
ATOM 4625 O O . SER C 1 68 ? 31.702 -1.740 49.031 1.00 14.93 68 SER C O 1
ATOM 4628 N N . ASP C 1 69 ? 31.249 -0.639 50.938 1.00 14.43 69 ASP C N 1
ATOM 4629 C CA . ASP C 1 69 ? 32.647 -0.339 51.197 1.00 16.27 69 ASP C CA 1
ATOM 4630 C C . ASP C 1 69 ? 32.927 -0.262 52.677 1.00 13.80 69 ASP C C 1
ATOM 4631 O O . ASP C 1 69 ? 32.026 -0.452 53.493 1.00 13.59 69 ASP C O 1
ATOM 4636 N N . HIS C 1 70 ? 34.190 0.027 53.004 1.00 14.57 70 HIS C N 1
ATOM 4637 C CA . HIS C 1 70 ? 34.652 0.003 54.394 1.00 15.64 70 HIS C CA 1
ATOM 4638 C C . HIS C 1 70 ? 33.868 0.979 55.274 1.00 14.63 70 HIS C C 1
ATOM 4639 O O . HIS C 1 70 ? 33.579 0.687 56.460 1.00 15.69 70 HIS C O 1
ATOM 4646 N N . ALA C 1 71 ? 33.557 2.166 54.724 1.00 16.50 71 ALA C N 1
ATOM 4647 C CA . ALA C 1 71 ? 32.779 3.152 55.471 1.00 17.51 71 ALA C CA 1
ATOM 4648 C C . ALA C 1 71 ? 31.384 2.569 55.897 1.00 17.13 71 ALA C C 1
ATOM 4649 O O . ALA C 1 71 ? 30.954 2.759 57.027 1.00 15.14 71 ALA C O 1
ATOM 4651 N N . ALA C 1 72 ? 30.740 1.877 54.979 1.00 15.94 72 ALA C N 1
ATOM 4652 C CA . ALA C 1 72 ? 29.505 1.168 55.275 1.00 16.63 72 ALA C CA 1
ATOM 4653 C C . ALA C 1 72 ? 29.670 0.056 56.294 1.00 16.24 72 ALA C C 1
ATOM 4654 O O . ALA C 1 72 ? 28.829 -0.093 57.230 1.00 14.92 72 ALA C O 1
ATOM 4656 N N . VAL C 1 73 ? 30.757 -0.687 56.177 1.00 15.27 73 VAL C N 1
ATOM 4657 C CA . VAL C 1 73 ? 31.059 -1.756 57.136 1.00 14.43 73 VAL C CA 1
ATOM 4658 C C . VAL C 1 73 ? 31.157 -1.137 58.551 1.00 15.79 73 VAL C C 1
ATOM 4659 O O . VAL C 1 73 ? 30.555 -1.659 59.477 1.00 14.84 73 VAL C O 1
ATOM 4663 N N . ARG C 1 74 ? 31.924 -0.056 58.681 1.00 14.80 74 ARG C N 1
ATOM 4664 C CA . ARG C 1 74 ? 32.080 0.589 59.996 1.00 17.85 74 ARG C CA 1
ATOM 4665 C C . ARG C 1 74 ? 30.745 1.111 60.517 1.00 17.08 74 ARG C C 1
ATOM 4666 O O . ARG C 1 74 ? 30.447 0.948 61.697 1.00 18.24 74 ARG C O 1
ATOM 4674 N N . ALA C 1 75 ? 29.929 1.706 59.640 1.00 16.24 75 ALA C N 1
ATOM 4675 C CA . ALA C 1 75 ? 28.613 2.181 60.047 1.00 18.60 75 ALA C CA 1
ATOM 4676 C C . ALA C 1 75 ? 27.753 1.031 60.603 1.00 19.62 75 ALA C C 1
ATOM 4677 O O . ALA C 1 75 ? 27.075 1.213 61.615 1.00 18.40 75 ALA C O 1
ATOM 4679 N N . VAL C 1 76 ? 27.794 -0.136 59.971 1.00 16.73 76 VAL C N 1
ATOM 4680 C CA . VAL C 1 76 ? 26.947 -1.266 60.419 1.00 17.86 76 VAL C CA 1
ATOM 4681 C C . VAL C 1 76 ? 27.538 -1.887 61.693 1.00 16.99 76 VAL C C 1
ATOM 4682 O O . VAL C 1 76 ? 26.797 -2.197 62.621 1.00 18.61 76 VAL C O 1
ATOM 4686 N N . LEU C 1 77 ? 28.848 -2.060 61.728 1.00 18.09 77 LEU C N 1
ATOM 4687 C CA . LEU C 1 77 ? 29.491 -2.818 62.815 1.00 17.83 77 LEU C CA 1
ATOM 4688 C C . LEU C 1 77 ? 29.733 -2.021 64.094 1.00 18.04 77 LEU C C 1
ATOM 4689 O O . LEU C 1 77 ? 29.744 -2.623 65.175 1.00 17.36 77 LEU C O 1
ATOM 4694 N N . ASP C 1 78 ? 29.966 -0.731 63.992 1.00 18.23 78 ASP C N 1
ATOM 4695 C CA . ASP C 1 78 ? 30.412 0.073 65.194 1.00 21.35 78 ASP C CA 1
ATOM 4696 C C . ASP C 1 78 ? 29.490 -0.108 66.405 1.00 18.63 78 ASP C C 1
ATOM 4697 O O . ASP C 1 78 ? 29.981 -0.333 67.490 1.00 16.73 78 ASP C O 1
ATOM 4702 N N . PRO C 1 79 ? 28.153 -0.116 66.226 1.00 19.58 79 PRO C N 1
ATOM 4703 C CA . PRO C 1 79 ? 27.287 -0.404 67.376 1.00 21.34 79 PRO C CA 1
ATOM 4704 C C . PRO C 1 79 ? 27.108 -1.843 67.801 1.00 23.41 79 PRO C C 1
ATOM 4705 O O . PRO C 1 79 ? 26.463 -2.049 68.798 1.00 21.01 79 PRO C O 1
ATOM 4709 N N . LEU C 1 80 ? 27.705 -2.798 67.099 1.00 20.33 80 LEU C N 1
ATOM 4710 C CA . LEU C 1 80 ? 27.520 -4.224 67.358 1.00 21.78 80 LEU C CA 1
ATOM 4711 C C . LEU C 1 80 ? 28.714 -4.842 68.109 1.00 22.34 80 LEU C C 1
ATOM 4712 O O . LEU C 1 80 ? 28.806 -6.042 68.169 1.00 19.69 80 LEU C O 1
ATOM 4717 N N . GLY C 1 81 ? 29.605 -4.053 68.678 1.00 21.02 81 GLY C N 1
ATOM 4718 C CA . GLY C 1 81 ? 30.765 -4.633 69.371 1.00 23.39 81 GLY C CA 1
ATOM 4719 C C . GLY C 1 81 ? 30.490 -5.592 70.512 1.00 22.90 81 GLY C C 1
ATOM 4720 O O . GLY C 1 81 ? 31.146 -6.627 70.695 1.00 26.45 81 GLY C O 1
ATOM 4721 N N . ASP C 1 82 ? 29.461 -5.262 71.284 1.00 22.15 82 ASP C N 1
ATOM 4722 C CA . ASP C 1 82 ? 28.982 -6.173 72.323 1.00 24.78 82 ASP C CA 1
ATOM 4723 C C . ASP C 1 82 ? 28.142 -7.311 71.829 1.00 23.80 82 ASP C C 1
ATOM 4724 O O . ASP C 1 82 ? 28.294 -8.405 72.284 1.00 23.09 82 ASP C O 1
ATOM 4729 N N . VAL C 1 83 ? 27.245 -7.075 70.906 1.00 20.13 83 VAL C N 1
ATOM 4730 C CA . VAL C 1 83 ? 26.393 -8.146 70.361 1.00 21.41 83 VAL C CA 1
ATOM 4731 C C . VAL C 1 83 ? 27.231 -9.249 69.679 1.00 20.25 83 VAL C C 1
ATOM 4732 O O . VAL C 1 83 ? 26.841 -10.388 69.691 1.00 20.54 83 VAL C O 1
ATOM 4736 N N . LEU C 1 84 ? 28.334 -8.881 69.028 1.00 18.20 84 LEU C N 1
ATOM 4737 C CA . LEU C 1 84 ? 29.190 -9.810 68.283 1.00 20.32 84 LEU C CA 1
ATOM 4738 C C . LEU C 1 84 ? 30.038 -10.721 69.172 1.00 25.47 84 LEU C C 1
ATOM 4739 O O . LEU C 1 84 ? 30.604 -11.669 68.706 1.00 22.59 84 LEU C O 1
ATOM 4744 N N . ALA C 1 85 ? 30.179 -10.386 70.450 1.00 32.77 85 ALA C N 1
ATOM 4745 C CA . ALA C 1 85 ? 30.723 -11.319 71.454 1.00 30.53 85 ALA C CA 1
ATOM 4746 C C . ALA C 1 85 ? 30.288 -12.776 71.300 1.00 29.39 85 ALA C C 1
ATOM 4747 O O . ALA C 1 85 ? 29.082 -13.115 71.270 1.00 33.19 85 ALA C O 1
ATOM 4749 N N . GLY C 1 86 ? 31.286 -13.649 71.119 1.00 27.71 86 GLY C N 1
ATOM 4750 C CA . GLY C 1 86 ? 31.077 -15.093 70.990 1.00 27.63 86 GLY C CA 1
ATOM 4751 C C . GLY C 1 86 ? 30.753 -15.526 69.566 1.00 27.52 86 GLY C C 1
ATOM 4752 O O . GLY C 1 86 ? 30.435 -16.707 69.360 1.00 30.33 86 GLY C O 1
ATOM 4753 N N . ARG C 1 87 ? 30.649 -14.579 68.624 1.00 23.29 87 ARG C N 1
ATOM 4754 C CA . ARG C 1 87 ? 30.225 -14.881 67.254 1.00 22.56 87 ARG C CA 1
ATOM 4755 C C . ARG C 1 87 ? 31.406 -14.677 66.339 1.00 21.02 87 ARG C C 1
ATOM 4756 O O . ARG C 1 87 ? 32.377 -14.030 66.674 1.00 23.06 87 ARG C O 1
ATOM 4764 N N . VAL C 1 88 ? 31.344 -15.289 65.152 1.00 17.19 88 VAL C N 1
ATOM 4765 C CA . VAL C 1 88 ? 32.429 -15.155 64.217 1.00 16.52 88 VAL C CA 1
ATOM 4766 C C . VAL C 1 88 ? 31.899 -14.221 63.110 1.00 16.97 88 VAL C C 1
ATOM 4767 O O . VAL C 1 88 ? 30.836 -14.481 62.534 1.00 16.23 88 VAL C O 1
ATOM 4771 N N . LEU C 1 89 ? 32.637 -13.156 62.884 1.00 13.61 89 LEU C N 1
ATOM 4772 C CA . LEU C 1 89 ? 32.292 -12.146 61.930 1.00 13.89 89 LEU C CA 1
ATOM 4773 C C . LEU C 1 89 ? 33.095 -12.380 60.674 1.00 13.98 89 LEU C C 1
ATOM 4774 O O . LEU C 1 89 ? 34.330 -12.539 60.739 1.00 13.58 89 LEU C O 1
ATOM 4779 N N . VAL C 1 90 ? 32.412 -12.391 59.534 1.00 12.77 90 VAL C N 1
ATOM 4780 C CA . VAL C 1 90 ? 33.028 -12.645 58.222 1.00 13.13 90 VAL C CA 1
ATOM 4781 C C . VAL C 1 90 ? 32.690 -11.444 57.348 1.00 11.93 90 VAL C C 1
ATOM 4782 O O . VAL C 1 90 ? 31.512 -11.129 57.130 1.00 13.57 90 VAL C O 1
ATOM 4786 N N . ASN C 1 91 ? 33.719 -10.705 56.900 1.00 12.44 91 ASN C N 1
ATOM 4787 C CA . ASN C 1 91 ? 33.485 -9.518 56.088 1.00 12.48 91 ASN C CA 1
ATOM 4788 C C . ASN C 1 91 ? 33.869 -9.798 54.641 1.00 11.90 91 ASN C C 1
ATOM 4789 O O . ASN C 1 91 ? 35.032 -10.098 54.375 1.00 14.44 91 ASN C O 1
ATOM 4794 N N . LEU C 1 92 ? 32.896 -9.759 53.781 1.00 10.99 92 LEU C N 1
ATOM 4795 C CA . LEU C 1 92 ? 33.068 -10.026 52.330 1.00 12.21 92 LEU C CA 1
ATOM 4796 C C . LEU C 1 92 ? 32.942 -8.746 51.498 1.00 12.77 92 LEU C C 1
ATOM 4797 O O . LEU C 1 92 ? 32.874 -8.792 50.254 1.00 15.70 92 LEU C O 1
ATOM 4802 N N . THR C 1 93 ? 32.971 -7.597 52.165 1.00 13.59 93 THR C N 1
ATOM 4803 C CA . THR C 1 93 ? 32.906 -6.300 51.481 1.00 13.56 93 THR C CA 1
ATOM 4804 C C . THR C 1 93 ? 34.280 -6.006 50.807 1.00 14.61 93 THR C C 1
ATOM 4805 O O . THR C 1 93 ? 35.306 -6.246 51.404 1.00 12.78 93 THR C O 1
ATOM 4809 N N . SER C 1 94 ? 34.272 -5.458 49.586 1.00 12.31 94 SER C N 1
ATOM 4810 C CA . SER C 1 94 ? 35.489 -5.070 48.940 1.00 13.19 94 SER C CA 1
ATOM 4811 C C . SER C 1 94 ? 36.230 -3.948 49.676 1.00 14.50 94 SER C C 1
ATOM 4812 O O . SER C 1 94 ? 35.602 -3.109 50.331 1.00 14.69 94 SER C O 1
ATOM 4815 N N . GLY C 1 95 ? 37.554 -3.937 49.578 1.00 14.03 95 GLY C N 1
ATOM 4816 C CA . GLY C 1 95 ? 38.333 -2.830 50.108 1.00 14.14 95 GLY C CA 1
ATOM 4817 C C . GLY C 1 95 ? 39.827 -3.095 50.000 1.00 14.87 95 GLY C C 1
ATOM 4818 O O . GLY C 1 95 ? 40.242 -3.962 49.206 1.00 16.30 95 GLY C O 1
ATOM 4819 N N . THR C 1 96 ? 40.622 -2.340 50.732 1.00 13.50 96 THR C N 1
ATOM 4820 C CA . THR C 1 96 ? 42.075 -2.397 50.639 1.00 14.60 96 THR C CA 1
ATOM 4821 C C . THR C 1 96 ? 42.607 -3.203 51.838 1.00 15.21 96 THR C C 1
ATOM 4822 O O . THR C 1 96 ? 41.879 -3.447 52.838 1.00 15.27 96 THR C O 1
ATOM 4826 N N . SER C 1 97 ? 43.886 -3.566 51.773 1.00 15.25 97 SER C N 1
ATOM 4827 C CA . SER C 1 97 ? 44.498 -4.323 52.848 1.00 16.76 97 SER C CA 1
ATOM 4828 C C . SER C 1 97 ? 44.549 -3.477 54.146 1.00 16.96 97 SER C C 1
ATOM 4829 O O . SER C 1 97 ? 44.316 -3.997 55.257 1.00 16.92 97 SER C O 1
ATOM 4832 N N . GLU C 1 98 ? 44.789 -2.199 54.002 1.00 16.63 98 GLU C N 1
ATOM 4833 C CA . GLU C 1 98 ? 44.751 -1.278 55.149 1.00 21.53 98 GLU C CA 1
ATOM 4834 C C . GLU C 1 98 ? 43.371 -1.288 55.857 1.00 19.46 98 GLU C C 1
ATOM 4835 O O . GLU C 1 98 ? 43.297 -1.318 57.081 1.00 16.34 98 GLU C O 1
ATOM 4841 N N . GLN C 1 99 ? 42.296 -1.265 55.059 1.00 18.46 99 GLN C N 1
ATOM 4842 C CA . GLN C 1 99 ? 40.955 -1.261 55.644 1.00 17.99 99 GLN C CA 1
ATOM 4843 C C . GLN C 1 99 ? 40.674 -2.579 56.374 1.00 17.03 99 GLN C C 1
ATOM 4844 O O . GLN C 1 99 ? 40.137 -2.571 57.508 1.00 15.90 99 GLN C O 1
ATOM 4850 N N . ALA C 1 100 ? 41.107 -3.694 55.781 1.00 14.55 100 ALA C N 1
ATOM 4851 C CA . ALA C 1 100 ? 40.907 -4.989 56.365 1.00 15.60 100 ALA C CA 1
ATOM 4852 C C . ALA C 1 100 ? 41.619 -5.075 57.718 1.00 16.08 100 ALA C C 1
ATOM 4853 O O . ALA C 1 100 ? 41.047 -5.617 58.692 1.00 16.88 100 ALA C O 1
ATOM 4855 N N . ARG C 1 101 ? 42.857 -4.561 57.773 1.00 15.28 101 ARG C N 1
ATOM 4856 C CA . ARG C 1 101 ? 43.600 -4.630 59.021 1.00 16.36 101 ARG C CA 1
ATOM 4857 C C . ARG C 1 101 ? 42.996 -3.729 60.088 1.00 16.75 101 ARG C C 1
ATOM 4858 O O . ARG C 1 101 ? 43.072 -4.063 61.304 1.00 16.38 101 ARG C O 1
ATOM 4866 N N . ALA C 1 102 ? 42.392 -2.614 59.678 1.00 14.81 102 ALA C N 1
ATOM 4867 C CA . ALA C 1 102 ? 41.731 -1.708 60.613 1.00 17.06 102 ALA C CA 1
ATOM 4868 C C . ALA C 1 102 ? 40.527 -2.411 61.230 1.00 16.48 102 ALA C C 1
ATOM 4869 O O . ALA C 1 102 ? 40.353 -2.369 62.462 1.00 14.40 102 ALA C O 1
ATOM 4871 N N . THR C 1 103 ? 39.691 -3.067 60.408 1.00 14.05 103 THR C N 1
ATOM 4872 C CA . THR C 1 103 ? 38.543 -3.813 60.983 1.00 14.51 103 THR C CA 1
ATOM 4873 C C . THR C 1 103 ? 39.038 -4.971 61.855 1.00 14.11 103 THR C C 1
ATOM 4874 O O . THR C 1 103 ? 38.466 -5.235 62.925 1.00 15.37 103 THR C O 1
ATOM 4878 N N . ALA C 1 104 ? 40.125 -5.633 61.463 1.00 11.75 104 ALA C N 1
ATOM 4879 C CA . ALA C 1 104 ? 40.686 -6.681 62.300 1.00 12.58 104 ALA C CA 1
ATOM 4880 C C . ALA C 1 104 ? 41.124 -6.186 63.691 1.00 12.58 104 ALA C C 1
ATOM 4881 O O . ALA C 1 104 ? 40.917 -6.868 64.682 1.00 13.41 104 ALA C O 1
ATOM 4883 N N . GLU C 1 105 ? 41.718 -4.994 63.738 1.00 16.26 105 GLU C N 1
ATOM 4884 C CA . GLU C 1 105 ? 42.132 -4.393 65.025 1.00 17.03 105 GLU C CA 1
ATOM 4885 C C . GLU C 1 105 ? 40.893 -4.047 65.887 1.00 17.35 105 GLU C C 1
ATOM 4886 O O . GLU C 1 105 ? 40.857 -4.350 67.088 1.00 16.17 105 GLU C O 1
ATOM 4892 N N . TRP C 1 106 ? 39.867 -3.471 65.252 1.00 17.10 106 TRP C N 1
ATOM 4893 C CA . TRP C 1 106 ? 38.585 -3.189 65.932 1.00 16.81 106 TRP C CA 1
ATOM 4894 C C . TRP C 1 106 ? 38.015 -4.487 66.547 1.00 16.63 106 TRP C C 1
ATOM 4895 O O . TRP C 1 106 ? 37.599 -4.524 67.708 1.00 15.74 106 TRP C O 1
ATOM 4906 N N . ALA C 1 107 ? 38.021 -5.575 65.766 1.00 14.32 107 ALA C N 1
ATOM 4907 C CA . ALA C 1 107 ? 37.499 -6.829 66.251 1.00 14.95 107 ALA C CA 1
ATOM 4908 C C . ALA C 1 107 ? 38.344 -7.416 67.395 1.00 16.64 107 ALA C C 1
ATOM 4909 O O . ALA C 1 107 ? 37.791 -7.891 68.396 1.00 17.17 107 ALA C O 1
ATOM 4911 N N . ALA C 1 108 ? 39.661 -7.346 67.259 1.00 15.18 108 ALA C N 1
ATOM 4912 C CA . ALA C 1 108 ? 40.560 -7.913 68.262 1.00 16.22 108 ALA C CA 1
ATOM 4913 C C . ALA C 1 108 ? 40.430 -7.205 69.625 1.00 15.64 108 ALA C C 1
ATOM 4914 O O . ALA C 1 108 ? 40.393 -7.878 70.653 1.00 17.41 108 ALA C O 1
ATOM 4916 N N . GLU C 1 109 ? 40.294 -5.889 69.617 1.00 17.29 109 GLU C N 1
ATOM 4917 C CA . GLU C 1 109 ? 40.121 -5.077 70.830 1.00 18.42 109 GLU C CA 1
ATOM 4918 C C . GLU C 1 109 ? 38.869 -5.554 71.599 1.00 18.17 109 GLU C C 1
ATOM 4919 O O . GLU C 1 109 ? 38.813 -5.448 72.820 1.00 18.60 109 GLU C O 1
ATOM 4925 N N . ARG C 1 110 ? 37.881 -6.064 70.875 1.00 17.50 110 ARG C N 1
ATOM 4926 C CA . ARG C 1 110 ? 36.579 -6.476 71.407 1.00 16.52 110 ARG C CA 1
ATOM 4927 C C . ARG C 1 110 ? 36.384 -7.978 71.535 1.00 18.35 110 ARG C C 1
ATOM 4928 O O . ARG C 1 110 ? 35.296 -8.433 71.890 1.00 17.83 110 ARG C O 1
ATOM 4936 N N . GLY C 1 111 ? 37.427 -8.760 71.275 1.00 16.64 111 GLY C N 1
ATOM 4937 C CA . GLY C 1 111 ? 37.345 -10.198 71.405 1.00 17.56 111 GLY C CA 1
ATOM 4938 C C . GLY C 1 111 ? 36.436 -10.858 70.368 1.00 19.79 111 GLY C C 1
ATOM 4939 O O . GLY C 1 111 ? 35.913 -11.878 70.648 1.00 18.93 111 GLY C O 1
ATOM 4940 N N . ILE C 1 112 ? 36.283 -10.249 69.181 1.00 15.76 112 ILE C N 1
ATOM 4941 C CA . ILE C 1 112 ? 35.409 -10.806 68.145 1.00 16.58 112 ILE C CA 1
ATOM 4942 C C . ILE C 1 112 ? 36.291 -11.544 67.151 1.00 17.33 112 ILE C C 1
ATOM 4943 O O . ILE C 1 112 ? 37.175 -10.943 66.582 1.00 14.22 112 ILE C O 1
ATOM 4948 N N . THR C 1 113 ? 36.025 -12.838 66.957 1.00 17.75 113 THR C N 1
ATOM 4949 C CA . THR C 1 113 ? 36.776 -13.615 65.988 1.00 18.19 113 THR C CA 1
ATOM 4950 C C . THR C 1 113 ? 36.397 -13.137 64.575 1.00 15.16 113 THR C C 1
ATOM 4951 O O . THR C 1 113 ? 35.201 -12.960 64.303 1.00 16.09 113 THR C O 1
ATOM 4955 N N . TYR C 1 114 ? 37.392 -12.914 63.730 1.00 14.74 114 TYR C N 1
ATOM 4956 C CA . TYR C 1 114 ? 37.187 -12.155 62.501 1.00 13.94 114 TYR C CA 1
ATOM 4957 C C . TYR C 1 114 ? 37.889 -12.818 61.316 1.00 15.82 114 TYR C C 1
ATOM 4958 O O . TYR C 1 114 ? 39.098 -13.106 61.385 1.00 16.12 114 TYR C O 1
ATOM 4967 N N . LEU C 1 115 ? 37.131 -13.056 60.229 1.00 13.70 115 LEU C N 1
ATOM 4968 C CA . LEU C 1 115 ? 37.695 -13.530 58.986 1.00 14.47 115 LEU C CA 1
ATOM 4969 C C . LEU C 1 115 ? 37.376 -12.494 57.938 1.00 14.19 115 LEU C C 1
ATOM 4970 O O . LEU C 1 115 ? 36.235 -11.958 57.873 1.00 14.09 115 LEU C O 1
ATOM 4975 N N . ASP C 1 116 ? 38.369 -12.150 57.128 1.00 14.20 116 ASP C N 1
ATOM 4976 C CA . ASP C 1 116 ? 38.193 -11.168 56.087 1.00 15.24 116 ASP C CA 1
ATOM 4977 C C . ASP C 1 116 ? 38.298 -11.911 54.785 1.00 14.16 116 ASP C C 1
ATOM 4978 O O . ASP C 1 116 ? 39.338 -12.567 54.529 1.00 16.28 116 ASP C O 1
ATOM 4983 N N . GLY C 1 117 ? 37.285 -11.810 53.936 1.00 13.68 117 GLY C N 1
ATOM 4984 C CA . GLY C 1 117 ? 37.239 -12.580 52.685 1.00 14.75 117 GLY C CA 1
ATOM 4985 C C . GLY C 1 117 ? 36.974 -11.778 51.440 1.00 14.06 117 GLY C C 1
ATOM 4986 O O . GLY C 1 117 ? 36.570 -10.641 51.528 1.00 16.16 117 GLY C O 1
ATOM 4987 N N . ALA C 1 118 ? 37.215 -12.399 50.293 1.00 13.08 118 ALA C N 1
ATOM 4988 C CA . ALA C 1 118 ? 36.952 -11.769 49.023 1.00 13.78 118 ALA C CA 1
ATOM 4989 C C . ALA C 1 118 ? 36.172 -12.765 48.155 1.00 14.35 118 ALA C C 1
ATOM 4990 O O . ALA C 1 118 ? 36.543 -13.947 48.066 1.00 12.26 118 ALA C O 1
ATOM 4992 N N . ILE C 1 119 ? 35.110 -12.276 47.532 1.00 12.08 119 ILE C N 1
ATOM 4993 C CA . ILE C 1 119 ? 34.273 -13.038 46.667 1.00 12.25 119 ILE C CA 1
ATOM 4994 C C . ILE C 1 119 ? 34.761 -12.931 45.245 1.00 12.11 119 ILE C C 1
ATOM 4995 O O . ILE C 1 119 ? 34.578 -11.890 44.618 1.00 13.30 119 ILE C O 1
ATOM 5000 N N . MET C 1 120 ? 35.382 -13.998 44.737 1.00 12.20 120 MET C N 1
ATOM 5001 C CA . MET C 1 120 ? 35.915 -14.015 43.370 1.00 12.87 120 MET C CA 1
ATOM 5002 C C . MET C 1 120 ? 34.894 -14.727 42.506 1.00 12.58 120 MET C C 1
ATOM 5003 O O . MET C 1 120 ? 35.121 -15.791 41.933 1.00 15.07 120 MET C O 1
ATOM 5008 N N . ALA C 1 121 ? 33.740 -14.108 42.406 1.00 12.45 121 ALA C N 1
ATOM 5009 C CA . ALA C 1 121 ? 32.575 -14.621 41.681 1.00 12.58 121 ALA C CA 1
ATOM 5010 C C . ALA C 1 121 ? 31.559 -13.535 41.513 1.00 12.80 121 ALA C C 1
ATOM 5011 O O . ALA C 1 121 ? 31.520 -12.570 42.298 1.00 13.46 121 ALA C O 1
ATOM 5013 N N . ILE C 1 122 ? 30.723 -13.685 40.530 1.00 12.46 122 ILE C N 1
ATOM 5014 C CA . ILE C 1 122 ? 29.513 -12.847 40.357 1.00 13.50 122 ILE C CA 1
ATOM 5015 C C . ILE C 1 122 ? 28.314 -13.527 41.100 1.00 13.55 122 ILE C C 1
ATOM 5016 O O . ILE C 1 122 ? 28.355 -14.742 41.449 1.00 13.26 122 ILE C O 1
ATOM 5021 N N . PRO C 1 123 ? 27.254 -12.762 41.349 1.00 13.77 123 PRO C N 1
ATOM 5022 C CA . PRO C 1 123 ? 26.153 -13.306 42.162 1.00 14.50 123 PRO C CA 1
ATOM 5023 C C . PRO C 1 123 ? 25.546 -14.572 41.630 1.00 14.63 123 PRO C C 1
ATOM 5024 O O . PRO C 1 123 ? 25.244 -15.495 42.420 1.00 13.78 123 PRO C O 1
ATOM 5028 N N . GLN C 1 124 ? 25.438 -14.672 40.294 1.00 17.67 124 GLN C N 1
ATOM 5029 C CA . GLN C 1 124 ? 24.835 -15.861 39.717 1.00 18.09 124 GLN C CA 1
ATOM 5030 C C . GLN C 1 124 ? 25.701 -17.137 39.873 1.00 17.90 124 GLN C C 1
ATOM 5031 O O . GLN C 1 124 ? 25.188 -18.229 39.714 1.00 17.94 124 GLN C O 1
ATOM 5037 N N . VAL C 1 125 ? 26.991 -17.011 40.120 1.00 13.57 125 VAL C N 1
ATOM 5038 C CA . VAL C 1 125 ? 27.874 -18.141 40.291 1.00 13.80 125 VAL C CA 1
ATOM 5039 C C . VAL C 1 125 ? 28.022 -18.550 41.766 1.00 12.96 125 VAL C C 1
ATOM 5040 O O . VAL C 1 125 ? 28.337 -19.689 42.081 1.00 14.57 125 VAL C O 1
ATOM 5044 N N . VAL C 1 126 ? 27.753 -17.614 42.675 1.00 13.86 126 VAL C N 1
ATOM 5045 C CA . VAL C 1 126 ? 27.787 -17.919 44.099 1.00 15.27 126 VAL C CA 1
ATOM 5046 C C . VAL C 1 126 ? 26.850 -19.088 44.370 1.00 14.87 126 VAL C C 1
ATOM 5047 O O . VAL C 1 126 ? 25.748 -19.164 43.822 1.00 15.24 126 VAL C O 1
ATOM 5051 N N . GLY C 1 127 ? 27.306 -20.000 45.241 1.00 17.07 127 GLY C N 1
ATOM 5052 C CA . GLY C 1 127 ? 26.534 -21.185 45.585 1.00 17.54 127 GLY C CA 1
ATOM 5053 C C . GLY C 1 127 ? 26.685 -22.334 44.587 1.00 18.76 127 GLY C C 1
ATOM 5054 O O . GLY C 1 127 ? 26.048 -23.345 44.725 1.00 21.75 127 GLY C O 1
ATOM 5055 N N . THR C 1 128 ? 27.566 -22.187 43.602 1.00 17.99 128 THR C N 1
ATOM 5056 C CA . THR C 1 128 ? 27.916 -23.249 42.685 1.00 17.57 128 THR C CA 1
ATOM 5057 C C . THR C 1 128 ? 29.322 -23.707 42.888 1.00 21.11 128 THR C C 1
ATOM 5058 O O . THR C 1 128 ? 30.156 -23.013 43.494 1.00 19.24 128 THR C O 1
ATOM 5062 N N . ALA C 1 129 ? 29.621 -24.859 42.305 1.00 20.61 129 ALA C N 1
ATOM 5063 C CA . ALA C 1 129 ? 30.963 -25.437 42.472 1.00 24.22 129 ALA C CA 1
ATOM 5064 C C . ALA C 1 129 ? 32.057 -24.562 41.890 1.00 24.29 129 ALA C C 1
ATOM 5065 O O . ALA C 1 129 ? 33.137 -24.545 42.437 1.00 27.59 129 ALA C O 1
ATOM 5067 N N . ASP C 1 130 ? 31.767 -23.784 40.864 1.00 23.96 130 ASP C N 1
ATOM 5068 C CA . ASP C 1 130 ? 32.758 -22.885 40.326 1.00 25.15 130 ASP C CA 1
ATOM 5069 C C . ASP C 1 130 ? 33.023 -21.576 41.085 1.00 25.11 130 ASP C C 1
ATOM 5070 O O . ASP C 1 130 ? 33.918 -20.849 40.729 1.00 24.64 130 ASP C O 1
ATOM 5075 N N . ALA C 1 131 ? 32.248 -21.241 42.097 1.00 19.72 131 ALA C N 1
ATOM 5076 C CA . ALA C 1 131 ? 32.541 -19.987 42.806 1.00 15.67 131 ALA C CA 1
ATOM 5077 C C . ALA C 1 131 ? 33.806 -20.144 43.613 1.00 16.85 131 ALA C C 1
ATOM 5078 O O . ALA C 1 131 ? 33.984 -21.144 44.300 1.00 15.40 131 ALA C O 1
ATOM 5080 N N . PHE C 1 132 ? 34.618 -19.103 43.596 1.00 15.81 132 PHE C N 1
ATOM 5081 C CA . PHE C 1 132 ? 35.896 -19.042 44.269 1.00 16.21 132 PHE C CA 1
ATOM 5082 C C . PHE C 1 132 ? 35.873 -17.928 45.311 1.00 14.89 132 PHE C C 1
ATOM 5083 O O . PHE C 1 132 ? 35.497 -16.821 44.989 1.00 16.85 132 PHE C O 1
ATOM 5091 N N . LEU C 1 133 ? 36.225 -18.238 46.560 1.00 14.11 133 LEU C N 1
ATOM 5092 C CA . LEU C 1 133 ? 36.240 -17.248 47.623 1.00 13.38 133 LEU C CA 1
ATOM 5093 C C . LEU C 1 133 ? 37.496 -17.425 48.473 1.00 15.25 133 LEU C C 1
ATOM 5094 O O . LEU C 1 133 ? 37.907 -18.558 48.741 1.00 16.62 133 LEU C O 1
ATOM 5099 N N . LEU C 1 134 ? 38.090 -16.309 48.895 1.00 13.19 134 LEU C N 1
ATOM 5100 C CA . LEU C 1 134 ? 39.390 -16.305 49.585 1.00 14.50 134 LEU C CA 1
ATOM 5101 C C . LEU C 1 134 ? 39.202 -15.765 50.990 1.00 16.14 134 LEU C C 1
ATOM 5102 O O . LEU C 1 134 ? 38.492 -14.781 51.140 1.00 17.42 134 LEU C O 1
ATOM 5107 N N . TYR C 1 135 ? 39.819 -16.385 51.992 1.00 13.63 135 TYR C N 1
ATOM 5108 C CA . TYR C 1 135 ? 39.657 -15.979 53.377 1.00 13.75 135 TYR C CA 1
ATOM 5109 C C . TYR C 1 135 ? 40.999 -15.809 54.057 1.00 14.06 135 TYR C C 1
ATOM 5110 O O . TYR C 1 135 ? 41.941 -16.592 53.791 1.00 15.15 135 TYR C O 1
ATOM 5119 N N . SER C 1 136 ? 41.080 -14.800 54.927 1.00 13.93 136 SER C N 1
ATOM 5120 C CA . SER C 1 136 ? 42.264 -14.609 55.739 1.00 14.85 136 SER C CA 1
ATOM 5121 C C . SER C 1 136 ? 41.845 -14.326 57.146 1.00 14.17 136 SER C C 1
ATOM 5122 O O . SER C 1 136 ? 40.751 -13.779 57.405 1.00 14.07 136 SER C O 1
ATOM 5125 N N . GLY C 1 137 ? 42.751 -14.670 58.065 1.00 13.59 137 GLY C N 1
ATOM 5126 C CA . GLY C 1 137 ? 42.476 -14.509 59.496 1.00 14.66 137 GLY C CA 1
ATOM 5127 C C . GLY C 1 137 ? 42.909 -15.794 60.194 1.00 15.43 137 GLY C C 1
ATOM 5128 O O . GLY C 1 137 ? 43.689 -16.572 59.627 1.00 16.69 137 GLY C O 1
ATOM 5129 N N . PRO C 1 138 ? 42.432 -16.017 61.424 1.00 16.00 138 PRO C N 1
ATOM 5130 C CA . PRO C 1 138 ? 42.950 -17.176 62.172 1.00 16.78 138 PRO C CA 1
ATOM 5131 C C . PRO C 1 138 ? 42.534 -18.499 61.534 1.00 17.49 138 PRO C C 1
ATOM 5132 O O . PRO C 1 138 ? 41.341 -18.717 61.242 1.00 17.29 138 PRO C O 1
ATOM 5136 N N . GLU C 1 139 ? 43.507 -19.374 61.313 1.00 17.64 139 GLU C N 1
ATOM 5137 C CA . GLU C 1 139 ? 43.250 -20.607 60.635 1.00 19.46 139 GLU C CA 1
ATOM 5138 C C . GLU C 1 139 ? 42.215 -21.470 61.349 1.00 20.10 139 GLU C C 1
ATOM 5139 O O . GLU C 1 139 ? 41.372 -22.100 60.715 1.00 21.24 139 GLU C O 1
ATOM 5145 N N . ALA C 1 140 ? 42.246 -21.466 62.670 1.00 21.35 140 ALA C N 1
ATOM 5146 C CA . ALA C 1 140 ? 41.326 -22.293 63.428 1.00 20.80 140 ALA C CA 1
ATOM 5147 C C . ALA C 1 140 ? 39.860 -21.869 63.205 1.00 21.58 140 ALA C C 1
ATOM 5148 O O . ALA C 1 140 ? 38.989 -22.718 63.127 1.00 23.13 140 ALA C O 1
ATOM 5150 N N . ALA C 1 141 ? 39.607 -20.557 63.092 1.00 18.92 141 ALA C N 1
ATOM 5151 C CA . ALA C 1 141 ? 38.271 -20.085 62.833 1.00 18.17 141 ALA C CA 1
ATOM 5152 C C . ALA C 1 141 ? 37.817 -20.428 61.397 1.00 17.85 141 ALA C C 1
ATOM 5153 O O . ALA C 1 141 ? 36.666 -20.816 61.201 1.00 16.08 141 ALA C O 1
ATOM 5155 N N . TYR C 1 142 ? 38.719 -20.345 60.432 1.00 15.55 142 TYR C N 1
ATOM 5156 C CA . TYR C 1 142 ? 38.405 -20.782 59.076 1.00 17.18 142 TYR C CA 1
ATOM 5157 C C . TYR C 1 142 ? 38.003 -22.259 59.094 1.00 17.87 142 TYR C C 1
ATOM 5158 O O . TYR C 1 142 ? 36.961 -22.659 58.557 1.00 17.40 142 TYR C O 1
ATOM 5167 N N . GLU C 1 143 ? 38.855 -23.082 59.720 1.00 19.06 143 GLU C N 1
ATOM 5168 C CA . GLU C 1 143 ? 38.597 -24.555 59.782 1.00 21.07 143 GLU C CA 1
ATOM 5169 C C . GLU C 1 143 ? 37.244 -24.845 60.489 1.00 21.92 143 GLU C C 1
ATOM 5170 O O . GLU C 1 143 ? 36.474 -25.700 60.041 1.00 22.40 143 GLU C O 1
ATOM 5174 N N . ALA C 1 144 ? 36.931 -24.116 61.538 1.00 19.50 144 ALA C N 1
ATOM 5175 C CA . ALA C 1 144 ? 35.660 -24.323 62.263 1.00 20.02 144 ALA C CA 1
ATOM 5176 C C . ALA C 1 144 ? 34.421 -23.973 61.428 1.00 18.38 144 ALA C C 1
ATOM 5177 O O . ALA C 1 144 ? 33.391 -24.578 61.607 1.00 20.20 144 ALA C O 1
ATOM 5179 N N . HIS C 1 145 ? 34.509 -22.988 60.532 1.00 16.48 145 HIS C N 1
ATOM 5180 C CA . HIS C 1 145 ? 33.326 -22.536 59.794 1.00 17.61 145 HIS C CA 1
ATOM 5181 C C . HIS C 1 145 ? 33.343 -22.850 58.290 1.00 17.94 145 HIS C C 1
ATOM 5182 O O . HIS C 1 145 ? 32.342 -22.611 57.613 1.00 17.08 145 HIS C O 1
ATOM 5189 N N . GLU C 1 146 ? 34.433 -23.479 57.815 1.00 21.17 146 GLU C N 1
ATOM 5190 C CA . GLU C 1 146 ? 34.550 -23.876 56.404 1.00 21.48 146 GLU C CA 1
ATOM 5191 C C . GLU C 1 146 ? 33.361 -24.673 55.867 1.00 19.90 146 GLU C C 1
ATOM 5192 O O . GLU C 1 146 ? 32.919 -24.435 54.741 1.00 17.99 146 GLU C O 1
ATOM 5198 N N . PRO C 1 147 ? 32.848 -25.641 56.653 1.00 20.75 147 PRO C N 1
ATOM 5199 C CA . PRO C 1 147 ? 31.733 -26.437 56.103 1.00 21.41 147 PRO C CA 1
ATOM 5200 C C . PRO C 1 147 ? 30.498 -25.585 55.761 1.00 21.12 147 PRO C C 1
ATOM 5201 O O . PRO C 1 147 ? 29.881 -25.802 54.728 1.00 22.36 147 PRO C O 1
ATOM 5205 N N . THR C 1 148 ? 30.200 -24.567 56.576 1.00 18.00 148 THR C N 1
ATOM 5206 C CA . THR C 1 148 ? 29.124 -23.620 56.275 1.00 17.87 148 THR C CA 1
ATOM 5207 C C . THR C 1 148 ? 29.514 -22.614 55.164 1.00 16.75 148 THR C C 1
ATOM 5208 O O . THR C 1 148 ? 28.733 -22.381 54.243 1.00 16.74 148 THR C O 1
ATOM 5212 N N . LEU C 1 149 ? 30.723 -22.047 55.268 1.00 16.31 149 LEU C N 1
ATOM 5213 C CA . LEU C 1 149 ? 31.187 -21.116 54.239 1.00 17.12 149 LEU C CA 1
ATOM 5214 C C . LEU C 1 149 ? 31.220 -21.752 52.863 1.00 16.69 149 LEU C C 1
ATOM 5215 O O . LEU C 1 149 ? 30.989 -21.080 51.856 1.00 14.07 149 LEU C O 1
ATOM 5220 N N . ARG C 1 150 ? 31.489 -23.062 52.808 1.00 17.43 150 ARG C N 1
ATOM 5221 C CA . ARG C 1 150 ? 31.504 -23.786 51.527 1.00 17.59 150 ARG C CA 1
ATOM 5222 C C . ARG C 1 150 ? 30.16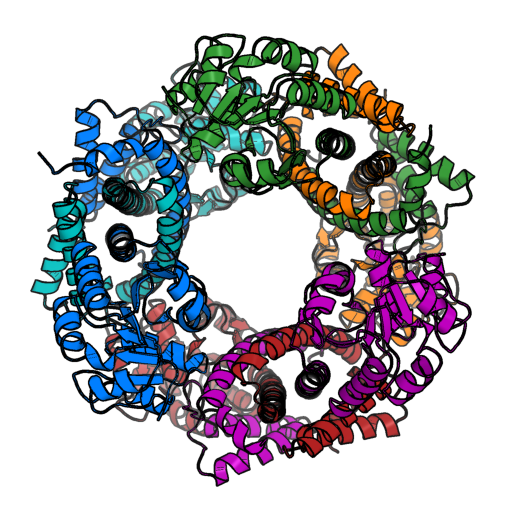8 -23.759 50.780 1.00 16.24 150 ARG C C 1
ATOM 5223 O O . ARG C 1 150 ? 30.145 -24.002 49.564 1.00 15.25 150 ARG C O 1
ATOM 5231 N N . SER C 1 151 ? 29.062 -23.434 51.446 1.00 14.89 151 SER C N 1
ATOM 5232 C CA . SER C 1 151 ? 27.804 -23.216 50.738 1.00 16.16 151 SER C CA 1
ATOM 5233 C C . SER C 1 151 ? 27.901 -22.148 49.646 1.00 15.97 151 SER C C 1
ATOM 5234 O O . SER C 1 151 ? 27.123 -22.205 48.663 1.00 14.77 151 SER C O 1
ATOM 5237 N N . LEU C 1 152 ? 28.804 -21.180 49.845 1.00 14.94 152 LEU C N 1
ATOM 5238 C CA . LEU C 1 152 ? 28.957 -20.092 48.892 1.00 14.66 152 LEU C CA 1
ATOM 5239 C C . LEU C 1 152 ? 29.750 -20.506 47.649 1.00 13.92 152 LEU C C 1
ATOM 5240 O O . LEU C 1 152 ? 29.658 -19.827 46.632 1.00 17.03 152 LEU C O 1
ATOM 5245 N N . GLY C 1 153 ? 30.506 -21.591 47.753 1.00 15.49 153 GLY C N 1
ATOM 5246 C CA . GLY C 1 153 ? 31.314 -22.067 46.651 1.00 15.47 153 GLY C CA 1
ATOM 5247 C C . GLY C 1 153 ? 32.318 -23.118 47.029 1.00 16.12 153 GLY C C 1
ATOM 5248 O O . GLY C 1 153 ? 32.988 -23.029 48.087 1.00 15.92 153 GLY C O 1
ATOM 5249 N N . ALA C 1 154 ? 32.466 -24.092 46.143 1.00 17.76 154 ALA C N 1
ATOM 5250 C CA . ALA C 1 154 ? 33.456 -25.183 46.431 1.00 19.76 154 ALA C CA 1
ATOM 5251 C C . ALA C 1 154 ? 34.881 -24.671 46.338 1.00 20.70 154 ALA C C 1
ATOM 5252 O O . ALA C 1 154 ? 35.764 -25.291 46.894 1.00 21.60 154 ALA C O 1
ATOM 5254 N N . GLY C 1 155 ? 35.107 -23.542 45.691 1.00 19.46 155 GLY C N 1
ATOM 5255 C CA . GLY C 1 155 ? 36.422 -22.911 45.629 1.00 21.77 155 GLY C CA 1
ATOM 5256 C C . GLY C 1 155 ? 36.777 -22.043 46.818 1.00 20.04 155 GLY C C 1
ATOM 5257 O O . GLY C 1 155 ? 37.644 -21.217 46.739 1.00 24.05 155 GLY C O 1
ATOM 5258 N N . THR C 1 156 ? 36.107 -22.246 47.948 1.00 19.71 156 THR C N 1
ATOM 5259 C CA . THR C 1 156 ? 36.471 -21.637 49.214 1.00 19.35 156 THR C CA 1
ATOM 5260 C C . THR C 1 156 ? 37.883 -22.015 49.621 1.00 20.36 156 THR C C 1
ATOM 5261 O O . THR C 1 156 ? 38.199 -23.192 49.701 1.00 20.37 156 THR C O 1
ATOM 5265 N N . THR C 1 157 ? 38.768 -21.024 49.844 1.00 19.67 157 THR C N 1
ATOM 5266 C CA . THR C 1 157 ? 40.167 -21.266 50.122 1.00 19.39 157 THR C CA 1
ATOM 5267 C C . THR C 1 157 ? 40.751 -20.316 51.169 1.00 20.51 157 THR C C 1
ATOM 5268 O O . THR C 1 157 ? 40.338 -19.147 51.271 1.00 16.83 157 THR C O 1
ATOM 5272 N N . TYR C 1 158 ? 41.672 -20.833 51.987 1.00 18.11 158 TYR C N 1
ATOM 5273 C CA . TYR C 1 158 ? 42.304 -20.070 53.054 1.00 17.51 158 TYR C CA 1
ATOM 5274 C C . TYR C 1 158 ? 43.662 -19.556 52.627 1.00 20.06 158 TYR C C 1
ATOM 5275 O O . TYR C 1 158 ? 44.525 -20.340 52.180 1.00 18.13 158 TYR C O 1
ATOM 5284 N N . LEU C 1 159 ? 43.912 -18.268 52.819 1.00 16.41 159 LEU C N 1
ATOM 5285 C CA . LEU C 1 159 ? 45.165 -17.649 52.358 1.00 17.33 159 LEU C CA 1
ATOM 5286 C C . LEU C 1 159 ? 46.201 -17.589 53.434 1.00 20.64 159 LEU C C 1
ATOM 5287 O O . LEU C 1 159 ? 47.351 -17.715 53.130 1.00 24.58 159 LEU C O 1
ATOM 5292 N N . GLY C 1 160 ? 45.830 -17.317 54.666 1.00 18.26 160 GLY C N 1
ATOM 5293 C CA . GLY C 1 160 ? 46.847 -17.090 55.705 1.00 17.96 160 GLY C CA 1
ATOM 5294 C C . GLY C 1 160 ? 46.283 -16.220 56.798 1.00 17.85 160 GLY C C 1
ATOM 5295 O O . GLY C 1 160 ? 45.144 -15.753 56.741 1.00 13.56 160 GLY C O 1
ATOM 5296 N N . ALA C 1 161 ? 47.126 -16.002 57.802 1.00 16.77 161 ALA C N 1
ATOM 5297 C CA . ALA C 1 161 ? 46.735 -15.290 59.028 1.00 17.31 161 ALA C CA 1
ATOM 5298 C C . ALA C 1 161 ? 46.559 -13.783 58.934 1.00 16.19 161 ALA C C 1
ATOM 5299 O O . ALA C 1 161 ? 45.764 -13.189 59.664 1.00 18.64 161 ALA C O 1
ATOM 5301 N N . ASP C 1 162 ? 47.304 -13.112 58.067 1.00 17.21 162 ASP C N 1
ATOM 5302 C CA . ASP C 1 162 ? 47.177 -11.700 57.872 1.00 15.93 162 ASP C CA 1
ATOM 5303 C C . ASP C 1 162 ? 45.857 -11.378 57.177 1.00 15.78 162 ASP C C 1
ATOM 5304 O O . ASP C 1 162 ? 45.676 -11.677 55.970 1.00 13.71 162 ASP C O 1
ATOM 5309 N N . HIS C 1 163 ? 44.967 -10.692 57.895 1.00 15.17 163 HIS C N 1
ATOM 5310 C CA . HIS C 1 163 ? 43.640 -10.339 57.396 1.00 16.43 163 HIS C CA 1
ATOM 5311 C C . HIS C 1 163 ? 43.687 -9.571 56.092 1.00 16.48 163 HIS C C 1
ATOM 5312 O O . HIS C 1 163 ? 42.764 -9.689 55.290 1.00 20.70 163 HIS C O 1
ATOM 5319 N N . GLY C 1 164 ? 44.728 -8.739 55.882 1.00 14.48 164 GLY C N 1
ATOM 5320 C CA . GLY C 1 164 ? 44.878 -7.956 54.669 1.00 14.03 164 GLY C CA 1
ATOM 5321 C C . GLY C 1 164 ? 45.128 -8.734 53.399 1.00 13.55 164 GLY C C 1
ATOM 5322 O O . GLY C 1 164 ? 45.020 -8.186 52.294 1.00 13.05 164 GLY C O 1
ATOM 5323 N N . LEU C 1 165 ? 45.500 -10.003 53.487 1.00 15.00 165 LEU C N 1
ATOM 5324 C CA . LEU C 1 165 ? 45.892 -10.786 52.288 1.00 14.52 165 LEU C CA 1
ATOM 5325 C C . LEU C 1 165 ? 44.723 -10.924 51.337 1.00 15.38 165 LEU C C 1
ATOM 5326 O O . LEU C 1 165 ? 44.922 -10.893 50.134 1.00 14.14 165 LEU C O 1
ATOM 5331 N N . SER C 1 166 ? 43.512 -11.140 51.846 1.00 16.36 166 SER C N 1
ATOM 5332 C CA . SER C 1 166 ? 42.351 -11.317 50.993 1.00 16.46 166 SER C CA 1
ATOM 5333 C C . SER C 1 166 ? 42.159 -10.145 50.048 1.00 16.22 166 SER C C 1
ATOM 5334 O O . SER C 1 166 ? 41.948 -10.337 48.831 1.00 17.52 166 SER C O 1
ATOM 5337 N N . SER C 1 167 ? 42.293 -8.918 50.567 1.00 15.41 167 SER C N 1
ATOM 5338 C CA . SER C 1 167 ? 42.201 -7.696 49.767 1.00 16.39 167 SER C CA 1
ATOM 5339 C C . SER C 1 167 ? 43.315 -7.506 48.776 1.00 16.37 167 SER C C 1
ATOM 5340 O O . SER C 1 167 ? 43.124 -7.022 47.668 1.00 13.90 167 SER C O 1
ATOM 5343 N N . LEU C 1 168 ? 44.518 -7.858 49.174 1.00 15.09 168 LEU C N 1
ATOM 5344 C CA . LEU C 1 168 ? 45.672 -7.793 48.262 1.00 16.47 168 LEU C CA 1
ATOM 5345 C C . LEU C 1 168 ? 45.486 -8.720 47.083 1.00 15.09 168 LEU C C 1
ATOM 5346 O O . LEU C 1 168 ? 45.632 -8.307 45.917 1.00 13.29 168 LEU C O 1
ATOM 5351 N N . TYR C 1 169 ? 45.130 -9.974 47.364 1.00 13.26 169 TYR C N 1
ATOM 5352 C CA . TYR C 1 169 ? 44.773 -10.920 46.281 1.00 13.05 169 TYR C CA 1
ATOM 5353 C C . TYR C 1 169 ? 43.615 -10.433 45.462 1.00 13.12 169 TYR C C 1
ATOM 5354 O O . TYR C 1 169 ? 43.655 -10.470 44.228 1.00 13.00 169 TYR C O 1
ATOM 5363 N N . ASP C 1 170 ? 42.585 -9.937 46.132 1.00 12.07 170 ASP C N 1
ATOM 5364 C CA . ASP C 1 170 ? 41.364 -9.469 45.439 1.00 14.09 170 ASP C CA 1
ATOM 5365 C C . ASP C 1 170 ? 41.666 -8.395 44.424 1.00 13.00 170 ASP C C 1
ATOM 5366 O O . ASP C 1 170 ? 41.303 -8.557 43.219 1.00 14.05 170 ASP C O 1
ATOM 5371 N N . VAL C 1 171 ? 42.342 -7.316 44.836 1.00 12.50 171 VAL C N 1
ATOM 5372 C CA . VAL C 1 171 ? 42.562 -6.242 43.842 1.00 13.24 171 VAL C CA 1
ATOM 5373 C C . VAL C 1 171 ? 43.475 -6.669 42.724 1.00 12.66 171 VAL C C 1
ATOM 5374 O O . VAL C 1 171 ? 43.266 -6.279 41.577 1.00 14.54 171 VAL C O 1
ATOM 5378 N N . ALA C 1 172 ? 44.477 -7.502 43.036 1.00 12.16 172 ALA C N 1
ATOM 5379 C CA . ALA C 1 172 ? 45.379 -8.034 41.984 1.00 12.16 172 ALA C CA 1
ATOM 5380 C C . ALA C 1 172 ? 44.595 -8.846 40.967 1.00 13.91 172 ALA C C 1
ATOM 5381 O O . ALA C 1 172 ? 44.761 -8.674 39.766 1.00 15.92 172 ALA C O 1
ATOM 5383 N N . LEU C 1 173 ? 43.674 -9.677 41.452 1.00 13.03 173 LEU C N 1
ATOM 5384 C CA . LEU C 1 173 ? 42.811 -10.486 40.574 1.00 13.01 173 LEU C CA 1
ATOM 5385 C C . LEU C 1 173 ? 41.824 -9.632 39.792 1.00 12.23 173 LEU C C 1
ATOM 5386 O O . LEU C 1 173 ? 41.658 -9.840 38.587 1.00 11.90 173 LEU C O 1
ATOM 5391 N N . LEU C 1 174 ? 41.210 -8.634 40.440 1.00 12.08 174 LEU C N 1
ATOM 5392 C CA . LEU C 1 174 ? 40.265 -7.765 39.724 1.00 12.28 174 LEU C CA 1
ATOM 5393 C C . LEU C 1 174 ? 40.958 -7.006 38.604 1.00 12.48 174 LEU C C 1
ATOM 5394 O O . LEU C 1 174 ? 40.378 -6.821 37.536 1.00 12.21 174 LEU C O 1
ATOM 5399 N N . GLY C 1 175 ? 42.208 -6.592 38.809 1.00 11.23 175 GLY C N 1
ATOM 5400 C CA . GLY C 1 175 ? 42.979 -5.972 37.727 1.00 12.08 175 GLY C CA 1
ATOM 5401 C C . GLY C 1 175 ? 43.077 -6.834 36.496 1.00 11.72 175 GLY C C 1
ATOM 5402 O O . GLY C 1 175 ? 42.993 -6.327 35.365 1.00 12.24 175 GLY C O 1
ATOM 5403 N N . ILE C 1 176 ? 43.200 -8.129 36.694 1.00 11.82 176 ILE C N 1
ATOM 5404 C CA . ILE C 1 176 ? 43.233 -9.109 35.588 1.00 12.78 176 ILE C CA 1
ATOM 5405 C C . ILE C 1 176 ? 41.893 -9.123 34.887 1.00 12.74 176 ILE C C 1
ATOM 5406 O O . ILE C 1 176 ? 41.823 -9.183 33.658 1.00 11.68 176 ILE C O 1
ATOM 5411 N N . MET C 1 177 ? 40.816 -9.107 35.664 1.00 13.23 177 MET C N 1
ATOM 5412 C CA . MET C 1 177 ? 39.470 -9.044 35.057 1.00 13.25 177 MET C CA 1
ATOM 5413 C C . MET C 1 177 ? 39.346 -7.827 34.128 1.00 13.03 177 MET C C 1
ATOM 5414 O O . MET C 1 177 ? 38.889 -7.969 32.977 1.00 12.27 177 MET C O 1
ATOM 5419 N N . TRP C 1 178 ? 39.731 -6.636 34.592 1.00 12.89 178 TRP C N 1
ATOM 5420 C CA . TRP C 1 178 ? 39.611 -5.453 33.718 1.00 12.26 178 TRP C CA 1
ATOM 5421 C C . TRP C 1 178 ? 40.535 -5.531 32.521 1.00 12.13 178 TRP C C 1
ATOM 5422 O O . TRP C 1 178 ? 40.141 -5.147 31.419 1.00 13.26 178 TRP C O 1
ATOM 5433 N N . GLY C 1 179 ? 41.752 -6.042 32.723 1.00 13.66 179 GLY C N 1
ATOM 5434 C CA . GLY C 1 179 ? 42.740 -6.138 31.626 1.00 15.09 179 GLY C CA 1
ATOM 5435 C C . GLY C 1 179 ? 42.211 -7.063 30.536 1.00 13.90 179 GLY C C 1
ATOM 5436 O O . GLY C 1 179 ? 42.296 -6.766 29.340 1.00 12.75 179 GLY C O 1
ATOM 5437 N N . THR C 1 180 ? 41.603 -8.177 30.956 1.00 11.93 180 THR C N 1
ATOM 5438 C CA . THR C 1 180 ? 41.079 -9.205 30.043 1.00 12.60 180 THR C CA 1
ATOM 5439 C C . THR C 1 180 ? 39.792 -8.706 29.402 1.00 12.53 180 THR C C 1
ATOM 5440 O O . THR C 1 180 ? 39.607 -8.805 28.185 1.00 12.50 180 THR C O 1
ATOM 5444 N N . LEU C 1 181 ? 38.877 -8.154 30.188 1.00 12.57 181 LEU C N 1
ATOM 5445 C CA . LEU C 1 181 ? 37.608 -7.674 29.615 1.00 13.54 181 LEU C CA 1
ATOM 5446 C C . LEU C 1 181 ? 37.792 -6.489 28.697 1.00 12.95 181 LEU C C 1
ATOM 5447 O O . LEU C 1 181 ? 37.179 -6.441 27.622 1.00 14.39 181 LEU C O 1
ATOM 5452 N N . ASN C 1 182 ? 38.634 -5.552 29.064 1.00 12.75 182 ASN C N 1
ATOM 5453 C CA . ASN C 1 182 ? 38.873 -4.382 28.184 1.00 13.09 182 ASN C CA 1
ATOM 5454 C C . ASN C 1 182 ? 39.444 -4.805 26.848 1.00 12.82 182 ASN C C 1
ATOM 5455 O O . ASN C 1 182 ? 38.993 -4.346 25.785 1.00 12.97 182 ASN C O 1
ATOM 5460 N N . SER C 1 183 ? 40.442 -5.700 26.871 1.00 12.01 183 SER C N 1
ATOM 5461 C CA . SER C 1 183 ? 41.021 -6.156 25.618 1.00 13.61 183 SER C CA 1
ATOM 5462 C C . SER C 1 183 ? 40.057 -7.046 24.836 1.00 12.72 183 SER C C 1
ATOM 5463 O O . SER C 1 183 ? 40.028 -6.995 23.599 1.00 12.98 183 SER C O 1
ATOM 5466 N N . PHE C 1 184 ? 39.233 -7.822 25.517 1.00 12.07 184 PHE C N 1
ATOM 5467 C CA . PHE C 1 184 ? 38.168 -8.566 24.827 1.00 12.62 184 PHE C CA 1
ATOM 5468 C C . PHE C 1 184 ? 37.218 -7.602 24.093 1.00 12.59 184 PHE C C 1
ATOM 5469 O O . PHE C 1 184 ? 36.880 -7.809 22.900 1.00 13.36 184 PHE C O 1
ATOM 5477 N N . LEU C 1 185 ? 36.810 -6.559 24.805 1.00 12.99 185 LEU C N 1
ATOM 5478 C CA . LEU C 1 185 ? 35.871 -5.563 24.225 1.00 13.53 185 LEU C CA 1
ATOM 5479 C C . LEU C 1 185 ? 36.503 -4.796 23.048 1.00 13.97 185 LEU C C 1
ATOM 5480 O O . LEU C 1 185 ? 35.864 -4.606 22.013 1.00 15.14 185 LEU C O 1
ATOM 5485 N N . HIS C 1 186 ? 37.775 -4.456 23.180 1.00 15.01 186 HIS C N 1
ATOM 5486 C CA . HIS C 1 186 ? 38.496 -3.840 22.039 1.00 16.22 186 HIS C CA 1
ATOM 5487 C C . HIS C 1 186 ? 38.515 -4.810 20.831 1.00 14.88 186 HIS C C 1
ATOM 5488 O O . HIS C 1 186 ? 38.216 -4.400 19.682 1.00 15.74 186 HIS C O 1
ATOM 5495 N N . GLY C 1 187 ? 38.804 -6.074 21.104 1.00 12.50 187 GLY C N 1
ATOM 5496 C CA . GLY C 1 187 ? 38.793 -7.079 20.045 1.00 15.04 187 GLY C CA 1
ATOM 5497 C C . GLY C 1 187 ? 37.446 -7.253 19.403 1.00 15.70 187 GLY C C 1
ATOM 5498 O O . GLY C 1 187 ? 37.335 -7.408 18.171 1.00 16.36 187 GLY C O 1
ATOM 5499 N N . ALA C 1 188 ? 36.398 -7.250 20.227 1.00 14.64 188 ALA C N 1
ATOM 5500 C CA . ALA C 1 188 ? 35.034 -7.315 19.708 1.00 15.81 188 ALA C CA 1
ATOM 5501 C C . ALA C 1 188 ? 34.703 -6.121 18.818 1.00 14.68 188 ALA C C 1
ATOM 5502 O O . ALA C 1 188 ? 34.096 -6.299 17.748 1.00 16.59 188 ALA C O 1
ATOM 5504 N N . ALA C 1 189 ? 35.103 -4.943 19.251 1.00 15.24 189 ALA C N 1
ATOM 5505 C CA . ALA C 1 189 ? 34.892 -3.724 18.456 1.00 17.22 189 ALA C CA 1
ATOM 5506 C C . ALA C 1 189 ? 35.604 -3.845 17.099 1.00 17.80 189 ALA C C 1
ATOM 5507 O O . ALA C 1 189 ? 35.058 -3.491 16.039 1.00 15.94 189 ALA C O 1
ATOM 5509 N N . LEU C 1 190 ? 36.838 -4.315 17.144 1.00 18.33 190 LEU C N 1
ATOM 5510 C CA . LEU C 1 190 ? 37.631 -4.486 15.924 1.00 18.54 190 LEU C CA 1
ATOM 5511 C C . LEU C 1 190 ? 37.000 -5.485 14.995 1.00 19.29 190 LEU C C 1
ATOM 5512 O O . LEU C 1 190 ? 36.786 -5.191 13.801 1.00 20.39 190 LEU C O 1
ATOM 5517 N N . LEU C 1 191 ? 36.612 -6.636 15.511 1.00 18.35 191 LEU C N 1
ATOM 5518 C CA . LEU C 1 191 ? 35.952 -7.633 14.682 1.00 19.33 191 LEU C CA 1
ATOM 5519 C C . LEU C 1 191 ? 34.585 -7.222 14.164 1.00 17.76 191 LEU C C 1
ATOM 5520 O O . LEU C 1 191 ? 34.196 -7.623 13.047 1.00 16.76 191 LEU C O 1
ATOM 5525 N N . GLY C 1 192 ? 33.883 -6.400 14.947 1.00 16.50 192 GLY C N 1
ATOM 5526 C CA . GLY C 1 192 ? 32.565 -5.855 14.528 1.00 18.51 192 GLY C CA 1
ATOM 5527 C C . GLY C 1 192 ? 32.679 -5.033 13.215 1.00 19.48 192 GLY C C 1
ATOM 5528 O O . GLY C 1 192 ? 31.709 -5.023 12.421 1.00 19.28 192 GLY C O 1
ATOM 5529 N N . THR C 1 193 ? 33.832 -4.423 12.968 1.00 18.96 193 THR C N 1
ATOM 5530 C CA . THR C 1 193 ? 34.015 -3.665 11.725 1.00 21.99 193 THR C CA 1
ATOM 5531 C C . THR C 1 193 ? 34.074 -4.565 10.499 1.00 26.17 193 THR C C 1
ATOM 5532 O O . THR C 1 193 ? 33.799 -4.113 9.390 1.00 25.75 193 THR C O 1
ATOM 5536 N N . ALA C 1 194 ? 34.382 -5.843 10.682 1.00 23.74 194 ALA C N 1
ATOM 5537 C CA . ALA C 1 194 ? 34.343 -6.842 9.642 1.00 23.57 194 ALA C CA 1
ATOM 5538 C C . ALA C 1 194 ? 33.069 -7.698 9.729 1.00 22.36 194 ALA C C 1
ATOM 5539 O O . ALA C 1 194 ? 32.995 -8.782 9.166 1.00 21.48 194 ALA C O 1
ATOM 5541 N N . LYS C 1 195 ? 32.066 -7.165 10.405 1.00 20.87 195 LYS C N 1
ATOM 5542 C CA . LYS C 1 195 ? 30.739 -7.803 10.538 1.00 25.01 195 LYS C CA 1
ATOM 5543 C C . LYS C 1 195 ? 30.781 -9.110 11.283 1.00 23.25 195 LYS C C 1
ATOM 5544 O O . LYS C 1 195 ? 29.986 -10.002 11.024 1.00 21.93 195 LYS C O 1
ATOM 5548 N N . VAL C 1 196 ? 31.733 -9.270 12.192 1.00 19.22 196 VAL C N 1
ATOM 5549 C CA . VAL C 1 196 ? 31.788 -10.494 12.997 1.00 18.53 196 VAL C CA 1
ATOM 5550 C C . VAL C 1 196 ? 31.115 -10.113 14.321 1.00 20.22 196 VAL C C 1
ATOM 5551 O O . VAL C 1 196 ? 31.476 -9.142 14.965 1.00 20.39 196 VAL C O 1
ATOM 5555 N N . GLU C 1 197 ? 30.115 -10.880 14.717 1.00 22.08 197 GLU C N 1
ATOM 5556 C CA . GLU C 1 197 ? 29.364 -10.606 15.975 1.00 21.84 197 GLU C CA 1
ATOM 5557 C C . GLU C 1 197 ? 30.241 -10.942 17.178 1.00 19.32 197 GLU C C 1
ATOM 5558 O O . GLU C 1 197 ? 31.069 -11.816 17.114 1.00 15.45 197 GLU C O 1
ATOM 5564 N N . ALA C 1 198 ? 29.995 -10.273 18.284 1.00 17.25 198 ALA C N 1
ATOM 5565 C CA . ALA C 1 198 ? 30.785 -10.553 19.511 1.00 16.33 198 ALA C CA 1
ATOM 5566 C C . ALA C 1 198 ? 30.612 -11.985 19.967 1.00 17.19 198 ALA C C 1
ATOM 5567 O O . ALA C 1 198 ? 31.572 -12.600 20.460 1.00 14.60 198 ALA C O 1
ATOM 5569 N N . THR C 1 199 ? 29.398 -12.539 19.848 1.00 15.26 199 THR C N 1
ATOM 5570 C CA . THR C 1 199 ? 29.155 -13.909 20.232 1.00 14.72 199 THR C CA 1
ATOM 5571 C C . THR C 1 199 ? 29.858 -14.920 19.308 1.00 16.97 199 THR C C 1
ATOM 5572 O O . THR C 1 199 ? 30.115 -16.051 19.724 1.00 17.11 199 THR C O 1
ATOM 5576 N N . THR C 1 200 ? 30.160 -14.545 18.075 1.00 15.48 200 THR C N 1
ATOM 5577 C CA . THR C 1 200 ? 31.046 -15.353 17.203 1.00 16.38 200 THR C CA 1
ATOM 5578 C C . THR C 1 200 ? 32.485 -15.342 17.668 1.00 17.00 200 THR C C 1
ATOM 5579 O O . THR C 1 200 ? 33.133 -16.392 17.678 1.00 20.01 200 THR C O 1
ATOM 5583 N N . PHE C 1 201 ? 32.968 -14.163 18.055 1.00 14.52 201 PHE C N 1
ATOM 5584 C CA . PHE C 1 201 ? 34.361 -13.977 18.511 1.00 15.01 201 PHE C CA 1
ATOM 5585 C C . PHE C 1 201 ? 34.585 -14.656 19.879 1.00 14.15 201 PHE C C 1
ATOM 5586 O O . PHE C 1 201 ? 35.648 -15.207 20.113 1.00 14.14 201 PHE C O 1
ATOM 5594 N N . ALA C 1 202 ? 33.585 -14.579 20.777 1.00 14.46 202 ALA C N 1
ATOM 5595 C CA . ALA C 1 202 ? 33.783 -15.036 22.161 1.00 14.50 202 ALA C CA 1
ATOM 5596 C C . ALA C 1 202 ? 34.397 -16.412 22.341 1.00 14.68 202 ALA C C 1
ATOM 5597 O O . ALA C 1 202 ? 35.325 -16.562 23.150 1.00 15.25 202 ALA C O 1
ATOM 5599 N N . PRO C 1 203 ? 33.913 -17.455 21.625 1.00 16.82 203 PRO C N 1
ATOM 5600 C CA . PRO C 1 203 ? 34.536 -18.772 21.849 1.00 16.09 203 PRO C CA 1
ATOM 5601 C C . PRO C 1 203 ? 36.017 -18.841 21.463 1.00 15.04 203 PRO C C 1
ATOM 5602 O O . PRO C 1 203 ? 36.793 -19.557 22.079 1.00 13.43 203 PRO C O 1
ATOM 5606 N N . PHE C 1 204 ? 36.406 -18.060 20.457 1.00 14.70 204 PHE C N 1
ATOM 5607 C CA . PHE C 1 204 ? 37.822 -17.936 20.079 1.00 15.01 204 PHE C CA 1
ATOM 5608 C C . PHE C 1 204 ? 38.598 -17.222 21.199 1.00 14.06 204 PHE C C 1
ATOM 5609 O O . PHE C 1 204 ? 39.688 -17.701 21.626 1.00 13.33 204 PHE C O 1
ATOM 5617 N N . ALA C 1 205 ? 38.046 -16.115 21.686 1.00 12.59 205 ALA C N 1
ATOM 5618 C CA . ALA C 1 205 ? 38.669 -15.395 22.782 1.00 13.07 205 ALA C CA 1
ATOM 5619 C C . ALA C 1 205 ? 38.844 -16.320 23.980 1.00 13.57 205 ALA C C 1
ATOM 5620 O O . ALA C 1 205 ? 39.917 -16.331 24.588 1.00 13.81 205 ALA C O 1
ATOM 5622 N N . ASN C 1 206 ? 37.813 -17.097 24.320 1.00 13.30 206 ASN C N 1
ATOM 5623 C CA . ASN C 1 206 ? 37.893 -17.950 25.514 1.00 14.33 206 ASN C CA 1
ATOM 5624 C C . ASN C 1 206 ? 38.878 -19.097 25.380 1.00 13.17 206 ASN C C 1
ATOM 5625 O O . ASN C 1 206 ? 39.625 -19.399 26.319 1.00 13.63 206 ASN C O 1
ATOM 5630 N N . ARG C 1 207 ? 38.922 -19.698 24.196 1.00 14.62 207 ARG C N 1
ATOM 5631 C CA . ARG C 1 207 ? 39.906 -20.747 23.953 1.00 16.84 207 ARG C CA 1
ATOM 5632 C C . ARG C 1 207 ? 41.326 -20.188 24.073 1.00 15.03 207 ARG C C 1
ATOM 5633 O O . ARG C 1 207 ? 42.215 -20.813 24.668 1.00 16.35 207 ARG C O 1
ATOM 5641 N N . TRP C 1 208 ? 41.538 -18.984 23.554 1.00 14.71 208 TRP C N 1
ATOM 5642 C CA . TRP C 1 208 ? 42.829 -18.336 23.653 1.00 13.74 208 TRP C CA 1
ATOM 5643 C C . TRP C 1 208 ? 43.204 -17.936 25.062 1.00 14.04 208 TRP C C 1
ATOM 5644 O O . TRP C 1 208 ? 44.338 -18.146 25.505 1.00 14.91 208 TRP C O 1
ATOM 5655 N N . ILE C 1 209 ? 42.230 -17.423 25.802 1.00 13.88 209 ILE C N 1
ATOM 5656 C CA . ILE C 1 209 ? 42.441 -17.053 27.188 1.00 15.37 209 ILE C CA 1
ATOM 5657 C C . ILE C 1 209 ? 42.918 -18.283 27.956 1.00 17.49 209 ILE C C 1
ATOM 5658 O O . ILE C 1 209 ? 43.839 -18.194 28.834 1.00 16.16 209 ILE C O 1
ATOM 5663 N N . GLU C 1 210 ? 42.305 -19.425 27.668 1.00 18.06 210 GLU C N 1
ATOM 5664 C CA . GLU C 1 210 ? 42.744 -20.687 28.320 1.00 20.08 210 GLU C CA 1
ATOM 5665 C C . GLU C 1 210 ? 44.220 -21.023 27.978 1.00 16.95 210 GLU C C 1
ATOM 5666 O O . GLU C 1 210 ? 44.968 -21.417 28.864 1.00 17.54 210 GLU C O 1
ATOM 5672 N N . ALA C 1 211 ? 44.636 -20.807 26.738 1.00 15.53 211 ALA C N 1
ATOM 5673 C CA . ALA C 1 211 ? 46.064 -20.976 26.398 1.00 14.22 211 ALA C CA 1
ATOM 5674 C C . ALA C 1 211 ? 46.955 -19.960 27.156 1.00 12.95 211 ALA C C 1
ATOM 5675 O O . ALA C 1 211 ? 48.096 -20.292 27.556 1.00 14.61 211 ALA C O 1
ATOM 5677 N N . VAL C 1 212 ? 46.458 -18.737 27.359 1.00 12.85 212 VAL C N 1
ATOM 5678 C CA . VAL C 1 212 ? 47.255 -17.679 28.005 1.00 12.74 212 VAL C CA 1
ATOM 5679 C C . VAL C 1 212 ? 47.533 -18.056 29.484 1.00 13.04 212 VAL C C 1
ATOM 5680 O O . VAL C 1 212 ? 48.594 -17.706 30.012 1.00 12.66 212 VAL C O 1
ATOM 5684 N N . THR C 1 213 ? 46.645 -18.856 30.097 1.00 13.54 213 THR C N 1
ATOM 5685 C CA . THR C 1 213 ? 46.940 -19.319 31.460 1.00 14.03 213 THR C CA 1
ATOM 5686 C C . THR C 1 213 ? 48.221 -20.164 31.538 1.00 14.40 213 THR C C 1
ATOM 5687 O O . THR C 1 213 ? 48.920 -20.145 32.541 1.00 12.47 213 THR C O 1
ATOM 5691 N N . GLY C 1 214 ? 48.557 -20.877 30.460 1.00 14.92 214 GLY C N 1
ATOM 5692 C CA . GLY C 1 214 ? 49.862 -21.570 30.420 1.00 13.99 214 GLY C CA 1
ATOM 5693 C C . GLY C 1 214 ? 51.034 -20.618 30.452 1.00 14.88 214 GLY C C 1
ATOM 5694 O O . GLY C 1 214 ? 52.089 -20.899 31.070 1.00 12.82 214 GLY C O 1
ATOM 5695 N N . PHE C 1 215 ? 50.887 -19.448 29.799 1.00 14.99 215 PHE C N 1
ATOM 5696 C CA . PHE C 1 215 ? 51.930 -18.456 29.778 1.00 13.99 215 PHE C CA 1
ATOM 5697 C C . PHE C 1 215 ? 52.029 -17.823 31.158 1.00 14.79 215 PHE C C 1
ATOM 5698 O O . PHE C 1 215 ? 53.126 -17.558 31.650 1.00 14.84 215 PHE C O 1
ATOM 5706 N N . VAL C 1 216 ? 50.880 -17.579 31.808 1.00 13.18 216 VAL C N 1
ATOM 5707 C CA . VAL C 1 216 ? 50.899 -17.042 33.174 1.00 13.13 216 VAL C CA 1
ATOM 5708 C C . VAL C 1 216 ? 51.773 -17.946 34.088 1.00 13.82 216 VAL C C 1
ATOM 5709 O O . VAL C 1 216 ? 52.614 -17.448 34.838 1.00 13.15 216 VAL C O 1
ATOM 5713 N N . SER C 1 217 ? 51.519 -19.248 34.057 1.00 13.24 217 SER C N 1
ATOM 5714 C CA . SER C 1 217 ? 52.262 -20.188 34.944 1.00 15.18 217 SER C CA 1
ATOM 5715 C C . SER C 1 217 ? 53.768 -20.164 34.630 1.00 15.11 217 SER C C 1
ATOM 5716 O O . SER C 1 217 ? 54.595 -20.046 35.518 1.00 13.80 217 SER C O 1
ATOM 5719 N N . ALA C 1 218 ? 54.116 -20.215 33.338 1.00 14.75 218 ALA C N 1
ATOM 5720 C CA . ALA C 1 218 ? 55.556 -20.196 32.942 1.00 14.52 218 ALA C CA 1
ATOM 5721 C C . ALA C 1 218 ? 56.244 -18.879 33.354 1.00 13.48 218 ALA C C 1
ATOM 5722 O O . ALA C 1 218 ? 57.361 -18.889 33.941 1.00 14.20 218 ALA C O 1
ATOM 5724 N N . TYR C 1 219 ? 55.563 -17.754 33.097 1.00 12.60 219 TYR C N 1
ATOM 5725 C CA . TYR C 1 219 ? 56.133 -16.449 33.348 1.00 13.10 219 TYR C CA 1
ATOM 5726 C C . TYR C 1 219 ? 56.214 -16.201 34.862 1.00 12.51 219 TYR C C 1
ATOM 5727 O O . TYR C 1 219 ? 57.152 -15.544 35.324 1.00 12.31 219 TYR C O 1
ATOM 5736 N N . ALA C 1 220 ? 55.306 -16.768 35.623 1.00 13.12 220 ALA C N 1
ATOM 5737 C CA . ALA C 1 220 ? 55.380 -16.634 37.079 1.00 13.26 220 ALA C CA 1
ATOM 5738 C C . ALA C 1 220 ? 56.682 -17.245 37.621 1.00 13.28 220 ALA C C 1
ATOM 5739 O O . ALA C 1 220 ? 57.328 -16.677 38.536 1.00 12.79 220 ALA C O 1
ATOM 5741 N N . GLY C 1 221 ? 57.067 -18.384 37.077 1.00 12.00 221 GLY C N 1
ATOM 5742 C CA . GLY C 1 221 ? 58.342 -18.999 37.457 1.00 14.05 221 GLY C CA 1
ATOM 5743 C C . GLY C 1 221 ? 59.517 -18.107 37.155 1.00 12.54 221 GLY C C 1
ATOM 5744 O O . GLY C 1 221 ? 60.435 -17.953 37.954 1.00 15.07 221 GLY C O 1
ATOM 5745 N N . GLN C 1 222 ? 59.494 -17.501 35.962 1.00 12.60 222 GLN C N 1
ATOM 5746 C CA . GLN C 1 222 ? 60.544 -16.598 35.580 1.00 13.67 222 GLN C CA 1
ATOM 5747 C C . GLN C 1 222 ? 60.607 -15.360 36.476 1.00 12.13 222 GLN C C 1
ATOM 5748 O O . GLN C 1 222 ? 61.705 -14.935 36.858 1.00 14.39 222 GLN C O 1
ATOM 5754 N N . VAL C 1 223 ? 59.439 -14.822 36.849 1.00 12.30 223 VAL C N 1
ATOM 5755 C CA . VAL C 1 223 ? 59.385 -13.699 37.776 1.00 12.82 223 VAL C CA 1
ATOM 5756 C C . VAL C 1 223 ? 60.039 -14.099 39.095 1.00 13.95 223 VAL C C 1
ATOM 5757 O O . VAL C 1 223 ? 60.848 -13.305 39.636 1.00 15.29 223 VAL C O 1
ATOM 5761 N N . ASP C 1 224 ? 59.754 -15.298 39.601 1.00 13.99 224 ASP C N 1
ATOM 5762 C CA . ASP C 1 224 ? 60.390 -15.689 40.854 1.00 14.78 224 ASP C CA 1
ATOM 5763 C C . ASP C 1 224 ? 61.904 -15.912 40.741 1.00 14.59 224 ASP C C 1
ATOM 5764 O O . ASP C 1 224 ? 62.612 -15.786 41.732 1.00 15.60 224 ASP C O 1
ATOM 5769 N N . GLN C 1 225 ? 62.385 -16.250 39.570 1.00 14.52 225 GLN C N 1
ATOM 5770 C CA . GLN C 1 225 ? 63.849 -16.339 39.362 1.00 15.12 225 GLN C CA 1
ATOM 5771 C C . GLN C 1 225 ? 64.532 -15.026 39.068 1.00 15.69 225 GLN C C 1
ATOM 5772 O O . GLN C 1 225 ? 65.744 -14.911 39.193 1.00 14.75 225 GLN C O 1
ATOM 5778 N N . GLY C 1 226 ? 63.794 -14.017 38.595 1.00 15.06 226 GLY C N 1
ATOM 5779 C CA . GLY C 1 226 ? 64.397 -12.789 38.066 1.00 14.76 226 GLY C CA 1
ATOM 5780 C C . GLY C 1 226 ? 65.239 -13.058 36.844 1.00 14.78 226 GLY C C 1
ATOM 5781 O O . GLY C 1 226 ? 66.234 -12.394 36.623 1.00 14.12 226 GLY C O 1
ATOM 5782 N N . ALA C 1 227 ? 64.855 -14.027 36.034 1.00 14.60 227 ALA C N 1
ATOM 5783 C CA . ALA C 1 227 ? 65.567 -14.414 34.838 1.00 15.39 227 ALA C CA 1
ATOM 5784 C C . ALA C 1 227 ? 64.521 -14.772 33.775 1.00 15.66 227 ALA C C 1
ATOM 5785 O O . ALA C 1 227 ? 63.623 -15.572 34.045 1.00 14.95 227 ALA C O 1
ATOM 5787 N N . TYR C 1 228 ? 64.679 -14.193 32.591 1.00 14.22 228 TYR C N 1
ATOM 5788 C CA . TYR C 1 228 ? 63.597 -14.113 31.624 1.00 14.06 228 TYR C CA 1
ATOM 5789 C C . TYR C 1 228 ? 63.989 -14.598 30.226 1.00 16.33 228 TYR C C 1
ATOM 5790 O O . TYR C 1 228 ? 63.837 -13.867 29.276 1.00 15.71 228 TYR C O 1
ATOM 5799 N N . PRO C 1 229 ? 64.431 -15.842 30.091 1.00 16.95 229 PRO C N 1
ATOM 5800 C CA . PRO C 1 229 ? 64.800 -16.303 28.759 1.00 17.53 229 PRO C CA 1
ATOM 5801 C C . PRO C 1 229 ? 63.614 -16.393 27.824 1.00 16.61 229 PRO C C 1
ATOM 5802 O O . PRO C 1 229 ? 62.508 -16.750 28.253 1.00 14.62 229 PRO C O 1
ATOM 5806 N N . ALA C 1 230 ? 63.852 -16.094 26.539 1.00 15.99 230 ALA C N 1
ATOM 5807 C CA . ALA C 1 230 ? 62.802 -16.140 25.541 1.00 17.15 230 ALA C CA 1
ATOM 5808 C C . ALA C 1 230 ? 62.678 -17.566 25.028 1.00 19.26 230 ALA C C 1
ATOM 5809 O O . ALA C 1 230 ? 63.160 -17.870 23.937 1.00 20.46 230 ALA C O 1
ATOM 5811 N N . LEU C 1 231 ? 62.015 -18.419 25.796 1.00 19.18 231 LEU C N 1
ATOM 5812 C CA . LEU C 1 231 ? 61.817 -19.786 25.408 1.00 22.14 231 LEU C CA 1
ATOM 5813 C C . LEU C 1 231 ? 60.731 -19.944 24.370 1.00 21.32 231 LEU C C 1
ATOM 5814 O O . LEU C 1 231 ? 60.762 -20.896 23.599 1.00 21.39 231 LEU C O 1
ATOM 5819 N N . ASP C 1 232 ? 59.809 -19.010 24.349 1.00 18.02 232 ASP C N 1
ATOM 5820 C CA . ASP C 1 232 ? 58.697 -19.015 23.403 1.00 18.16 232 ASP C CA 1
ATOM 5821 C C . ASP C 1 232 ? 58.822 -17.928 22.346 1.00 18.20 232 ASP C C 1
ATOM 5822 O O . ASP C 1 232 ? 58.867 -18.249 21.140 1.00 17.00 232 ASP C O 1
ATOM 5827 N N . ALA C 1 233 ? 58.891 -16.673 22.766 1.00 16.85 233 ALA C N 1
ATOM 5828 C CA . ALA C 1 233 ? 58.944 -15.511 21.880 1.00 16.68 233 ALA C CA 1
ATOM 5829 C C . ALA C 1 233 ? 59.701 -14.377 22.590 1.00 16.91 233 ALA C C 1
ATOM 5830 O O . ALA C 1 233 ? 59.568 -14.195 23.784 1.00 15.19 233 ALA C O 1
ATOM 5832 N N . THR C 1 234 ? 60.497 -13.621 21.833 1.00 14.47 234 THR C N 1
ATOM 5833 C CA . THR C 1 234 ? 61.179 -12.452 22.383 1.00 15.03 234 THR C CA 1
ATOM 5834 C C . THR C 1 234 ? 60.229 -11.241 22.474 1.00 12.75 234 THR C C 1
ATOM 5835 O O . THR C 1 234 ? 59.190 -11.143 21.749 1.00 13.78 234 THR C O 1
ATOM 5839 N N . ILE C 1 235 ? 60.554 -10.312 23.359 1.00 14.95 235 ILE C N 1
ATOM 5840 C CA . ILE C 1 235 ? 59.849 -9.023 23.391 1.00 15.71 235 ILE C CA 1
ATOM 5841 C C . ILE C 1 235 ? 59.885 -8.329 22.023 1.00 15.03 235 ILE C C 1
ATOM 5842 O O . ILE C 1 235 ? 58.888 -7.728 21.617 1.00 15.55 235 ILE C O 1
ATOM 5847 N N . ASP C 1 236 ? 60.997 -8.430 21.298 1.00 14.93 236 ASP C N 1
ATOM 5848 C CA . ASP C 1 236 ? 61.039 -7.852 19.939 1.00 17.99 236 ASP C CA 1
ATOM 5849 C C . ASP C 1 236 ? 59.946 -8.435 19.050 1.00 16.16 236 ASP C C 1
ATOM 5850 O O . ASP C 1 236 ? 59.274 -7.716 18.308 1.00 16.74 236 ASP C O 1
ATOM 5855 N N . THR C 1 237 ? 59.752 -9.743 19.139 1.00 15.59 237 THR C N 1
ATOM 5856 C CA . THR C 1 237 ? 58.705 -10.425 18.345 1.00 15.49 237 THR C CA 1
ATOM 5857 C C . THR C 1 237 ? 57.319 -9.965 18.788 1.00 14.36 237 THR C C 1
ATOM 5858 O O . THR C 1 237 ? 56.441 -9.639 17.931 1.00 14.17 237 THR C O 1
ATOM 5862 N N . HIS C 1 238 ? 57.113 -9.919 20.095 1.00 12.36 238 HIS C N 1
ATOM 5863 C CA . HIS C 1 238 ? 55.871 -9.328 20.628 1.00 13.81 238 HIS C CA 1
ATOM 5864 C C . HIS C 1 238 ? 55.577 -7.934 20.058 1.00 14.19 238 HIS C C 1
ATOM 5865 O O . HIS C 1 238 ? 54.447 -7.654 19.607 1.00 13.75 238 HIS C O 1
ATOM 5872 N N . VAL C 1 239 ? 56.543 -7.021 20.119 1.00 14.20 239 VAL C N 1
ATOM 5873 C CA . VAL C 1 239 ? 56.289 -5.624 19.770 1.00 16.31 239 VAL C CA 1
ATOM 5874 C C . VAL C 1 239 ? 55.953 -5.483 18.300 1.00 16.71 239 VAL C C 1
ATOM 5875 O O . VAL C 1 239 ? 55.120 -4.609 17.956 1.00 14.71 239 VAL C O 1
ATOM 5879 N N . ALA C 1 240 ? 56.509 -6.348 17.446 1.00 13.46 240 ALA C N 1
ATOM 5880 C CA . ALA C 1 240 ? 56.129 -6.293 16.047 1.00 17.36 240 ALA C CA 1
ATOM 5881 C C . ALA C 1 240 ? 54.607 -6.573 15.899 1.00 17.03 240 ALA C C 1
ATOM 5882 O O . ALA C 1 240 ? 53.950 -5.912 15.079 1.00 17.28 240 ALA C O 1
ATOM 5884 N N . THR C 1 241 ? 54.064 -7.535 16.679 1.00 15.11 241 THR C N 1
ATOM 5885 C CA . THR C 1 241 ? 52.633 -7.801 16.644 1.00 14.42 241 THR C CA 1
ATOM 5886 C C . THR C 1 241 ? 51.806 -6.733 17.355 1.00 15.58 241 THR C C 1
ATOM 5887 O O . THR C 1 241 ? 50.674 -6.502 16.963 1.00 16.00 241 THR C O 1
ATOM 5891 N N . VAL C 1 242 ? 52.342 -6.082 18.386 1.00 12.92 242 VAL C N 1
ATOM 5892 C CA . VAL C 1 242 ? 51.639 -4.960 18.996 1.00 15.21 242 VAL C CA 1
ATOM 5893 C C . VAL C 1 242 ? 51.406 -3.907 17.929 1.00 15.32 242 VAL C C 1
ATOM 5894 O O . VAL C 1 242 ? 50.292 -3.329 17.835 1.00 13.57 242 VAL C O 1
ATOM 5898 N N . ASP C 1 243 ? 52.429 -3.659 17.100 1.00 16.68 243 ASP C N 1
ATOM 5899 C CA . ASP C 1 243 ? 52.237 -2.699 16.000 1.00 19.05 243 ASP C CA 1
ATOM 5900 C C . ASP C 1 243 ? 51.184 -3.133 15.010 1.00 18.54 243 ASP C C 1
ATOM 5901 O O . ASP C 1 243 ? 50.430 -2.294 14.501 1.00 16.94 243 ASP C O 1
ATOM 5906 N N . HIS C 1 244 ? 51.120 -4.429 14.692 1.00 15.71 244 HIS C N 1
ATOM 5907 C CA . HIS C 1 244 ? 50.033 -4.908 13.806 1.00 15.00 244 HIS C CA 1
ATOM 5908 C C . HIS C 1 244 ? 48.672 -4.578 14.411 1.00 14.85 244 HIS C C 1
ATOM 5909 O O . HIS C 1 244 ? 47.764 -4.180 13.702 1.00 15.34 244 HIS C O 1
ATOM 5916 N N . LEU C 1 245 ? 48.517 -4.804 15.713 1.00 14.94 245 LEU C N 1
ATOM 5917 C CA . LEU C 1 245 ? 47.228 -4.495 16.383 1.00 13.52 245 LEU C CA 1
ATOM 5918 C C . LEU C 1 245 ? 46.913 -3.009 16.316 1.00 13.25 245 LEU C C 1
ATOM 5919 O O . LEU C 1 245 ? 45.782 -2.623 16.029 1.00 13.56 245 LEU C O 1
ATOM 5924 N N . ILE C 1 246 ? 47.908 -2.168 16.559 1.00 14.13 246 ILE C N 1
ATOM 5925 C CA . ILE C 1 246 ? 47.714 -0.697 16.437 1.00 15.61 246 ILE C CA 1
ATOM 5926 C C . ILE C 1 246 ? 47.279 -0.347 15.029 1.00 16.84 246 ILE C C 1
ATOM 5927 O O . ILE C 1 246 ? 46.278 0.364 14.828 1.00 14.94 246 ILE C O 1
ATOM 5932 N N . HIS C 1 247 ? 48.005 -0.866 14.046 1.00 18.51 247 HIS C N 1
ATOM 5933 C CA . HIS C 1 247 ? 47.710 -0.544 12.623 1.00 19.27 247 HIS C CA 1
ATOM 5934 C C . HIS C 1 247 ? 46.356 -1.048 12.185 1.00 20.31 247 HIS C C 1
ATOM 5935 O O . HIS C 1 247 ? 45.611 -0.340 11.489 1.00 17.12 247 HIS C O 1
ATOM 5942 N N . GLU C 1 248 ? 46.027 -2.273 12.601 1.00 17.37 248 GLU C N 1
ATOM 5943 C CA . GLU C 1 248 ? 44.720 -2.838 12.281 1.00 16.27 248 GLU C CA 1
ATOM 5944 C C . GLU C 1 248 ? 43.580 -2.009 12.938 1.00 15.69 248 GLU C C 1
ATOM 5945 O O . GLU C 1 248 ? 42.549 -1.748 12.302 1.00 17.11 248 GLU C O 1
ATOM 5951 N N . SER C 1 249 ? 43.787 -1.581 14.168 1.00 15.63 249 SER C N 1
ATOM 5952 C CA . SER C 1 249 ? 42.804 -0.780 14.861 1.00 15.33 249 SER C CA 1
ATOM 5953 C C . SER C 1 249 ? 42.605 0.588 14.173 1.00 18.03 249 SER C C 1
ATOM 5954 O O . SER C 1 249 ? 41.470 1.042 14.006 1.00 17.35 249 SER C O 1
ATOM 5957 N N . GLU C 1 250 ? 43.707 1.213 13.776 1.00 18.76 250 GLU C N 1
ATOM 5958 C CA . GLU C 1 250 ? 43.637 2.509 13.060 1.00 22.29 250 GLU C CA 1
ATOM 5959 C C . GLU C 1 250 ? 42.911 2.338 11.745 1.00 22.57 250 GLU C C 1
ATOM 5960 O O . GLU C 1 250 ? 42.057 3.161 11.415 1.00 19.86 250 GLU C O 1
ATOM 5966 N N . ALA C 1 251 ? 43.213 1.285 11.001 1.00 19.12 251 ALA C N 1
ATOM 5967 C CA . ALA C 1 251 ? 42.551 1.035 9.709 1.00 20.88 251 ALA C CA 1
ATOM 5968 C C . ALA C 1 251 ? 41.046 0.805 9.892 1.00 25.09 251 ALA C C 1
ATOM 5969 O O . ALA C 1 251 ? 40.263 1.201 9.053 1.00 22.69 251 ALA C O 1
ATOM 5971 N N . ALA C 1 252 ? 40.634 0.170 11.010 1.00 19.54 252 ALA C N 1
ATOM 5972 C CA . ALA C 1 252 ? 39.232 -0.105 11.273 1.00 21.34 252 ALA C CA 1
ATOM 5973 C C . ALA C 1 252 ? 38.494 1.092 11.871 1.00 19.35 252 ALA C C 1
ATOM 5974 O O . ALA C 1 252 ? 37.254 1.066 11.934 1.00 20.37 252 ALA C O 1
ATOM 5976 N N . GLY C 1 253 ? 39.228 2.096 12.362 1.00 22.03 253 GLY C N 1
ATOM 5977 C CA . GLY C 1 253 ? 38.671 3.278 13.000 1.00 21.95 253 GLY C CA 1
ATOM 5978 C C . GLY C 1 253 ? 38.201 3.036 14.436 1.00 22.06 253 GLY C C 1
ATOM 5979 O O . GLY C 1 253 ? 37.336 3.739 14.919 1.00 19.87 253 GLY C O 1
ATOM 5980 N N . VAL C 1 254 ? 38.779 2.046 15.128 1.00 19.42 254 VAL C N 1
ATOM 5981 C CA . VAL C 1 254 ? 38.427 1.811 16.529 1.00 17.77 254 VAL C CA 1
ATOM 5982 C C . VAL C 1 254 ? 39.425 2.414 17.482 1.00 20.21 254 VAL C C 1
ATOM 5983 O O . VAL C 1 254 ? 40.444 2.930 17.063 1.00 19.48 254 VAL C O 1
ATOM 5987 N N . ASN C 1 255 ? 39.141 2.363 18.774 1.00 19.54 255 ASN C N 1
ATOM 5988 C CA . ASN C 1 255 ? 40.037 2.954 19.799 1.00 18.84 255 ASN C CA 1
ATOM 5989 C C . ASN C 1 255 ? 41.360 2.224 19.839 1.00 21.11 255 ASN C C 1
ATOM 5990 O O . ASN C 1 255 ? 41.404 1.014 19.673 1.00 20.73 255 ASN C O 1
ATOM 5995 N N . THR C 1 256 ? 42.459 2.963 20.047 1.00 19.39 256 THR C N 1
ATOM 5996 C CA . THR C 1 256 ? 43.794 2.348 20.123 1.00 18.68 256 THR C CA 1
ATOM 5997 C C . THR C 1 256 ? 44.495 2.512 21.454 1.00 18.21 256 THR C C 1
ATOM 5998 O O . THR C 1 256 ? 45.684 2.204 21.549 1.00 18.66 256 THR C O 1
ATOM 6002 N N . GLU C 1 257 ? 43.812 3.026 22.476 1.00 17.40 257 GLU C N 1
ATOM 6003 C CA . GLU C 1 257 ? 44.478 3.335 23.727 1.00 18.72 257 GLU C CA 1
ATOM 6004 C C . GLU C 1 257 ? 45.116 2.132 24.409 1.00 18.40 257 GLU C C 1
ATOM 6005 O O . GLU C 1 257 ? 46.205 2.247 24.994 1.00 17.11 257 GLU C O 1
ATOM 6011 N N . LEU C 1 258 ? 44.465 0.983 24.363 1.00 14.55 258 LEU C N 1
ATOM 6012 C CA . LEU C 1 258 ? 45.013 -0.217 24.972 1.00 15.17 258 LEU C CA 1
ATOM 6013 C C . LEU C 1 258 ? 46.339 -0.686 24.354 1.00 13.55 258 LEU C C 1
ATOM 6014 O O . LEU C 1 258 ? 47.349 -0.795 25.083 1.00 16.01 258 LEU C O 1
ATOM 6019 N N . PRO C 1 259 ? 46.378 -0.951 23.031 1.00 14.67 259 PRO C N 1
ATOM 6020 C CA . PRO C 1 259 ? 47.668 -1.403 22.508 1.00 15.41 259 PRO C CA 1
ATOM 6021 C C . PRO C 1 259 ? 48.717 -0.287 22.508 1.00 15.47 259 PRO C C 1
ATOM 6022 O O . PRO C 1 259 ? 49.891 -0.592 22.556 1.00 16.99 259 PRO C O 1
ATOM 6026 N N . ARG C 1 260 ? 48.323 0.988 22.454 1.00 16.69 260 ARG C N 1
ATOM 6027 C CA . ARG C 1 260 ? 49.319 2.053 22.619 1.00 18.76 260 ARG C CA 1
ATOM 6028 C C . ARG C 1 260 ? 49.995 2.027 23.972 1.00 17.22 260 ARG C C 1
ATOM 6029 O O . ARG C 1 260 ? 51.220 2.227 24.045 1.00 18.01 260 ARG C O 1
ATOM 6037 N N . LEU C 1 261 ? 49.236 1.749 25.036 1.00 17.57 261 LEU C N 1
ATOM 6038 C CA . LEU C 1 261 ? 49.885 1.619 26.373 1.00 17.96 261 LEU C CA 1
ATOM 6039 C C . LEU C 1 261 ? 50.767 0.360 26.431 1.00 16.46 261 LEU C C 1
ATOM 6040 O O . LEU C 1 261 ? 51.852 0.400 26.999 1.00 16.25 261 LEU C O 1
ATOM 6045 N N . VAL C 1 262 ? 50.318 -0.730 25.787 1.00 15.66 262 VAL C N 1
ATOM 6046 C CA . VAL C 1 262 ? 51.139 -1.958 25.700 1.00 15.35 262 VAL C CA 1
ATOM 6047 C C . VAL C 1 262 ? 52.484 -1.609 25.024 1.00 15.37 262 VAL C C 1
ATOM 6048 O O . VAL C 1 262 ? 53.541 -2.023 25.511 1.00 14.69 262 VAL C O 1
ATOM 6052 N N . ARG C 1 263 ? 52.433 -0.885 23.929 1.00 16.23 263 ARG C N 1
ATOM 6053 C CA . ARG C 1 263 ? 53.649 -0.464 23.192 1.00 19.48 263 ARG C CA 1
ATOM 6054 C C . ARG C 1 263 ? 54.539 0.473 24.056 1.00 18.07 263 ARG C C 1
ATOM 6055 O O . ARG C 1 263 ? 55.764 0.271 24.140 1.00 17.66 263 ARG C O 1
ATOM 6063 N N . THR C 1 264 ? 53.941 1.420 24.747 1.00 16.14 264 THR C N 1
ATOM 6064 C CA . THR C 1 264 ? 54.663 2.354 25.604 1.00 17.59 264 THR C CA 1
ATOM 6065 C C . THR C 1 264 ? 55.437 1.589 26.687 1.00 17.55 264 THR C C 1
ATOM 6066 O O . THR C 1 264 ? 56.622 1.870 26.973 1.00 18.13 264 THR C O 1
ATOM 6070 N N . LEU C 1 265 ? 54.764 0.642 27.323 1.00 15.21 265 LEU C N 1
ATOM 6071 C CA . LEU C 1 265 ? 55.388 -0.112 28.377 1.00 14.31 265 LEU C CA 1
ATOM 6072 C C . LEU C 1 265 ? 56.479 -1.015 27.814 1.00 14.60 265 LEU C C 1
ATOM 6073 O O . LEU C 1 265 ? 57.559 -1.109 28.387 1.00 15.74 265 LEU C O 1
ATOM 6078 N N . ALA C 1 266 ? 56.213 -1.695 26.689 1.00 13.24 266 ALA C N 1
ATOM 6079 C CA . ALA C 1 266 ? 57.226 -2.538 26.081 1.00 16.28 266 ALA C CA 1
ATOM 6080 C C . ALA C 1 266 ? 58.469 -1.707 25.616 1.00 16.88 266 ALA C C 1
ATOM 6081 O O . ALA C 1 266 ? 59.609 -2.174 25.678 1.00 16.07 266 ALA C O 1
ATOM 6083 N N . ASP C 1 267 ? 58.244 -0.477 25.158 1.00 17.45 267 ASP C N 1
ATOM 6084 C CA . ASP C 1 267 ? 59.354 0.420 24.770 1.00 17.43 267 ASP C CA 1
ATOM 6085 C C . ASP C 1 267 ? 60.325 0.676 25.914 1.00 17.17 267 ASP C C 1
ATOM 6086 O O . ASP C 1 267 ? 61.535 0.874 25.684 1.00 17.84 267 ASP C O 1
ATOM 6091 N N . ARG C 1 268 ? 59.846 0.643 27.158 1.00 16.11 268 ARG C N 1
ATOM 6092 C CA . ARG C 1 268 ? 60.729 0.776 28.290 1.00 19.06 268 ARG C CA 1
ATOM 6093 C C . ARG C 1 268 ? 61.633 -0.437 28.457 1.00 18.06 268 ARG C C 1
ATOM 6094 O O . ARG C 1 268 ? 62.781 -0.336 28.845 1.00 17.26 268 ARG C O 1
ATOM 6102 N N . ALA C 1 269 ? 61.126 -1.621 28.171 1.00 19.32 269 ALA C N 1
ATOM 6103 C CA . ALA C 1 269 ? 61.966 -2.831 28.202 1.00 16.72 269 ALA C CA 1
ATOM 6104 C C . ALA C 1 269 ? 62.997 -2.743 27.062 1.00 16.84 269 ALA C C 1
ATOM 6105 O O . ALA C 1 269 ? 64.173 -3.089 27.237 1.00 15.99 269 ALA C O 1
ATOM 6107 N N . LEU C 1 270 ? 62.563 -2.280 25.910 1.00 14.02 270 LEU C N 1
ATOM 6108 C CA . LEU C 1 270 ? 63.494 -2.098 24.781 1.00 16.94 270 LEU C CA 1
ATOM 6109 C C . LEU C 1 270 ? 64.617 -1.089 25.123 1.00 17.48 270 LEU C C 1
ATOM 6110 O O . LEU C 1 270 ? 65.751 -1.311 24.797 1.00 17.92 270 LEU C O 1
ATOM 6115 N N . ALA C 1 271 ? 64.271 -0.037 25.800 1.00 17.34 271 ALA C N 1
ATOM 6116 C CA . ALA C 1 271 ? 65.244 0.988 26.276 1.00 19.88 271 ALA C CA 1
ATOM 6117 C C . ALA C 1 271 ? 66.238 0.396 27.279 1.00 19.08 271 ALA C C 1
ATOM 6118 O O . ALA C 1 271 ? 67.338 0.873 27.353 1.00 20.90 271 ALA C O 1
ATOM 6120 N N . GLY C 1 272 ? 65.829 -0.614 28.035 1.00 18.05 272 GLY C N 1
ATOM 6121 C CA . GLY C 1 272 ? 66.716 -1.398 28.895 1.00 19.35 272 GLY C CA 1
ATOM 6122 C C . GLY C 1 272 ? 67.523 -2.474 28.179 1.00 20.00 272 GLY C C 1
ATOM 6123 O O . GLY C 1 272 ? 68.218 -3.247 28.825 1.00 18.65 272 GLY C O 1
ATOM 6124 N N . GLY C 1 273 ? 67.432 -2.588 26.859 1.00 17.23 273 GLY C N 1
ATOM 6125 C CA . GLY C 1 273 ? 68.126 -3.631 26.137 1.00 18.52 273 GLY C CA 1
ATOM 6126 C C . GLY C 1 273 ? 67.568 -5.047 26.248 1.00 18.06 273 GLY C C 1
ATOM 6127 O O . GLY C 1 273 ? 68.297 -6.030 26.106 1.00 18.08 273 GLY C O 1
ATOM 6128 N N . GLN C 1 274 ? 66.262 -5.156 26.507 1.00 16.25 274 GLN C N 1
ATOM 6129 C CA . GLN C 1 274 ? 65.641 -6.433 26.864 1.00 16.09 274 GLN C CA 1
ATOM 6130 C C . GLN C 1 274 ? 64.780 -6.989 25.737 1.00 16.34 274 GLN C C 1
ATOM 6131 O O . GLN C 1 274 ? 64.030 -7.947 25.941 1.00 15.83 274 GLN C O 1
ATOM 6137 N N . GLY C 1 275 ? 64.952 -6.485 24.526 1.00 14.08 275 GLY C N 1
ATOM 6138 C CA . GLY C 1 275 ? 64.271 -7.017 23.366 1.00 16.15 275 GLY C CA 1
ATOM 6139 C C . GLY C 1 275 ? 64.419 -8.504 23.109 1.00 15.50 275 GLY C C 1
ATOM 6140 O O . GLY C 1 275 ? 63.525 -9.139 22.525 1.00 15.23 275 GLY C O 1
ATOM 6141 N N . GLY C 1 276 ? 65.575 -9.069 23.509 1.00 16.20 276 GLY C N 1
ATOM 6142 C CA . GLY C 1 276 ? 65.822 -10.463 23.272 1.00 16.53 276 GLY C CA 1
ATOM 6143 C C . GLY C 1 276 ? 65.386 -11.397 24.404 1.00 15.88 276 GLY C C 1
ATOM 6144 O O . GLY C 1 276 ? 65.615 -12.589 24.321 1.00 16.14 276 GLY C O 1
ATOM 6145 N N . LEU C 1 277 ? 64.780 -10.819 25.446 1.00 14.69 277 LEU C N 1
ATOM 6146 C CA . LEU C 1 277 ? 64.240 -11.585 26.561 1.00 15.56 277 LEU C CA 1
ATOM 6147 C C . LEU C 1 277 ? 62.756 -11.944 26.315 1.00 14.21 277 LEU C C 1
ATOM 6148 O O . LEU C 1 277 ? 62.108 -11.435 25.407 1.00 15.66 277 LEU C O 1
ATOM 6153 N N . GLY C 1 278 ? 62.253 -12.859 27.133 1.00 13.43 278 GLY C N 1
ATOM 6154 C CA . GLY C 1 278 ? 60.857 -13.238 27.097 1.00 13.00 278 GLY C CA 1
ATOM 6155 C C . GLY C 1 278 ? 59.990 -12.149 27.750 1.00 11.63 278 GLY C C 1
ATOM 6156 O O . GLY C 1 278 ? 60.484 -11.300 28.507 1.00 12.98 278 GLY C O 1
ATOM 6157 N N . TYR C 1 279 ? 58.686 -12.218 27.497 1.00 11.27 279 TYR C N 1
ATOM 6158 C CA . TYR C 1 279 ? 57.750 -11.225 27.978 1.00 13.28 279 TYR C CA 1
ATOM 6159 C C . TYR C 1 279 ? 57.722 -11.062 29.484 1.00 11.69 279 TYR C C 1
ATOM 6160 O O . TYR C 1 279 ? 57.395 -9.982 29.994 1.00 14.36 279 TYR C O 1
ATOM 6169 N N . ALA C 1 280 ? 58.072 -12.094 30.221 1.00 12.33 280 ALA C N 1
ATOM 6170 C CA . ALA C 1 280 ? 58.086 -11.988 31.689 1.00 11.16 280 ALA C CA 1
ATOM 6171 C C . ALA C 1 280 ? 59.008 -10.898 32.205 1.00 13.92 280 ALA C C 1
ATOM 6172 O O . ALA C 1 280 ? 58.787 -10.396 33.323 1.00 12.28 280 ALA C O 1
ATOM 6174 N N . ALA C 1 281 ? 60.021 -10.498 31.431 1.00 13.67 281 ALA C N 1
ATOM 6175 C CA . ALA C 1 281 ? 60.874 -9.363 31.788 1.00 14.28 281 ALA C CA 1
ATOM 6176 C C . ALA C 1 281 ? 60.098 -8.067 32.000 1.00 14.23 281 ALA C C 1
ATOM 6177 O O . ALA C 1 281 ? 60.554 -7.159 32.722 1.00 14.42 281 ALA C O 1
ATOM 6179 N N . MET C 1 282 ? 58.906 -7.994 31.417 1.00 13.96 282 MET C N 1
ATOM 6180 C CA . MET C 1 282 ? 57.983 -6.864 31.655 1.00 14.76 282 MET C CA 1
ATOM 6181 C C . MET C 1 282 ? 57.648 -6.626 33.108 1.00 14.10 282 MET C C 1
ATOM 6182 O O . MET C 1 282 ? 57.231 -5.534 33.468 1.00 15.64 282 MET C O 1
ATOM 6187 N N . ILE C 1 283 ? 57.829 -7.627 33.977 1.00 14.04 283 ILE C N 1
ATOM 6188 C CA . ILE C 1 283 ? 57.639 -7.421 35.411 1.00 14.61 283 ILE C CA 1
ATOM 6189 C C . ILE C 1 283 ? 58.377 -6.189 35.909 1.00 16.68 283 ILE C C 1
ATOM 6190 O O . ILE C 1 283 ? 57.857 -5.476 36.795 1.00 16.38 283 ILE C O 1
ATOM 6195 N N . GLU C 1 284 ? 59.549 -5.928 35.342 1.00 17.29 284 GLU C N 1
ATOM 6196 C CA . GLU C 1 284 ? 60.371 -4.768 35.790 1.00 18.21 284 GLU C CA 1
ATOM 6197 C C . GLU C 1 284 ? 59.654 -3.441 35.572 1.00 20.89 284 GLU C C 1
ATOM 6198 O O . GLU C 1 284 ? 59.876 -2.486 36.298 1.00 19.31 284 GLU C O 1
ATOM 6204 N N . GLN C 1 285 ? 58.752 -3.384 34.583 1.00 17.44 285 GLN C N 1
ATOM 6205 C CA . GLN C 1 285 ? 57.989 -2.149 34.333 1.00 19.32 285 GLN C CA 1
ATOM 6206 C C . GLN C 1 285 ? 56.850 -1.923 35.305 1.00 20.91 285 GLN C C 1
ATOM 6207 O O . GLN C 1 285 ? 56.301 -0.838 35.334 1.00 21.82 285 GLN C O 1
ATOM 6213 N N . PHE C 1 286 ? 56.459 -2.943 36.062 1.00 20.23 286 PHE C N 1
ATOM 6214 C CA . PHE C 1 286 ? 55.357 -2.816 37.025 1.00 20.02 286 PHE C CA 1
ATOM 6215 C C . PHE C 1 286 ? 55.786 -2.652 38.465 1.00 23.06 286 PHE C C 1
ATOM 6216 O O . PHE C 1 286 ? 54.993 -2.216 39.281 1.00 25.41 286 PHE C O 1
ATOM 6224 N N . ARG C 1 287 ? 57.061 -2.876 38.742 1.00 22.67 287 ARG C N 1
ATOM 6225 C CA . ARG C 1 287 ? 57.599 -2.813 40.101 1.00 27.98 287 ARG C CA 1
ATOM 6226 C C . ARG C 1 287 ? 57.768 -1.384 40.637 1.00 31.23 287 ARG C C 1
ATOM 6227 O O . ARG C 1 287 ? 57.813 -1.226 41.867 1.00 31.84 287 ARG C O 1
ATOM 6235 N N . SER C 1 288 ? 57.902 -0.404 39.751 1.00 34.22 288 SER C N 1
ATOM 6236 C CA . SER C 1 288 ? 58.038 1.011 40.193 1.00 44.70 288 SER C CA 1
ATOM 6237 C C . SER C 1 288 ? 57.209 1.952 39.319 1.00 45.80 288 SER C C 1
ATOM 6238 O O . SER C 1 288 ? 56.967 1.638 38.110 1.00 37.18 288 SER C O 1
ATOM 6241 N N . PRO C 1 289 ? 56.830 3.156 39.864 1.00 52.98 289 PRO C N 1
ATOM 6242 C CA . PRO C 1 289 ? 56.344 4.212 38.905 1.00 48.70 289 PRO C CA 1
ATOM 6243 C C . PRO C 1 289 ? 57.460 4.711 37.955 1.00 49.92 289 PRO C C 1
ATOM 6244 O O . PRO C 1 289 ? 57.150 5.179 36.850 1.00 44.98 289 PRO C O 1
ATOM 6248 N N . MET D 1 1 ? 8.725 -66.218 16.552 1.00 53.61 1 MET D N 1
ATOM 6249 C CA . MET D 1 1 ? 9.461 -66.442 15.246 1.00 45.97 1 MET D CA 1
ATOM 6250 C C . MET D 1 1 ? 10.939 -66.880 15.555 1.00 38.46 1 MET D C 1
ATOM 6251 O O . MET D 1 1 ? 11.533 -66.628 16.600 1.00 37.32 1 MET D O 1
ATOM 6256 N N . ARG D 1 2 ? 11.465 -67.635 14.619 1.00 33.83 2 ARG D N 1
ATOM 6257 C CA . ARG D 1 2 ? 12.827 -68.047 14.597 1.00 33.60 2 ARG D CA 1
ATOM 6258 C C . ARG D 1 2 ? 13.602 -67.101 13.615 1.00 31.75 2 ARG D C 1
ATOM 6259 O O . ARG D 1 2 ? 14.707 -67.476 13.053 1.00 28.18 2 ARG D O 1
ATOM 6267 N N . ASP D 1 3 ? 12.995 -65.957 13.263 1.00 27.24 3 ASP D N 1
ATOM 6268 C CA . ASP D 1 3 ? 13.714 -65.011 12.303 1.00 30.48 3 ASP D CA 1
ATOM 6269 C C . ASP D 1 3 ? 14.340 -63.916 13.172 1.00 27.98 3 ASP D C 1
ATOM 6270 O O . ASP D 1 3 ? 13.674 -63.338 14.076 1.00 29.22 3 ASP D O 1
ATOM 6275 N N . THR D 1 4 ? 15.644 -63.723 13.014 1.00 23.98 4 THR D N 1
ATOM 6276 C CA . THR D 1 4 ? 16.407 -62.979 13.982 1.00 20.22 4 THR D CA 1
ATOM 6277 C C . THR D 1 4 ? 17.265 -61.946 13.251 1.00 19.37 4 THR D C 1
ATOM 6278 O O . THR D 1 4 ? 17.381 -61.972 12.027 1.00 17.73 4 THR D O 1
ATOM 6282 N N . ASP D 1 5 ? 17.879 -61.058 14.012 1.00 14.96 5 ASP D N 1
ATOM 6283 C CA . ASP D 1 5 ? 18.696 -59.990 13.475 1.00 18.10 5 ASP D CA 1
ATOM 6284 C C . ASP D 1 5 ? 20.156 -60.426 13.241 1.00 18.03 5 ASP D C 1
ATOM 6285 O O . ASP D 1 5 ? 20.819 -59.913 12.335 1.00 18.38 5 ASP D O 1
ATOM 6290 N N . VAL D 1 6 ? 20.654 -61.329 14.089 1.00 16.63 6 VAL D N 1
ATOM 6291 C CA . VAL D 1 6 ? 22.034 -61.733 14.045 1.00 16.49 6 VAL D CA 1
ATOM 6292 C C . VAL D 1 6 ? 22.150 -63.194 14.552 1.00 14.63 6 VAL D C 1
ATOM 6293 O O . VAL D 1 6 ? 21.420 -63.611 15.437 1.00 13.64 6 VAL D O 1
ATOM 6297 N N . THR D 1 7 ? 23.025 -63.959 13.895 1.00 15.21 7 THR D N 1
ATOM 6298 C CA . THR D 1 7 ? 23.389 -65.316 14.306 1.00 16.57 7 THR D CA 1
ATOM 6299 C C . THR D 1 7 ? 24.845 -65.353 14.767 1.00 17.25 7 THR D C 1
ATOM 6300 O O . THR D 1 7 ? 25.701 -64.727 14.137 1.00 15.42 7 THR D O 1
ATOM 6304 N N . VAL D 1 8 ? 25.097 -66.056 15.886 1.00 15.66 8 VAL D N 1
ATOM 6305 C CA . VAL D 1 8 ? 26.440 -66.348 16.327 1.00 14.88 8 VAL D CA 1
ATOM 6306 C C . VAL D 1 8 ? 26.674 -67.871 16.211 1.00 15.20 8 VAL D C 1
ATOM 6307 O O . VAL D 1 8 ? 25.914 -68.682 16.809 1.00 16.19 8 VAL D O 1
ATOM 6311 N N . LEU D 1 9 ? 27.690 -68.236 15.426 1.00 14.68 9 LEU D N 1
ATOM 6312 C CA . LEU D 1 9 ? 28.170 -69.595 15.304 1.00 15.14 9 LEU D CA 1
ATOM 6313 C C . LEU D 1 9 ? 29.457 -69.769 16.070 1.00 15.36 9 LEU D C 1
ATOM 6314 O O . LEU D 1 9 ? 30.453 -69.101 15.745 1.00 16.34 9 LEU D O 1
ATOM 6319 N N . GLY D 1 10 ? 29.410 -70.598 17.116 1.00 15.68 10 GLY D N 1
ATOM 6320 C CA . GLY D 1 10 ? 30.534 -70.792 18.013 1.00 15.57 10 GLY D CA 1
ATOM 6321 C C . GLY D 1 10 ? 30.273 -70.178 19.358 1.00 15.22 10 GLY D C 1
ATOM 6322 O O . GLY D 1 10 ? 30.159 -68.977 19.459 1.00 16.44 10 GLY D O 1
ATOM 6323 N N . LEU D 1 11 ? 30.141 -71.018 20.383 1.00 14.95 11 LEU D N 1
ATOM 6324 C CA . LEU D 1 11 ? 29.791 -70.619 21.725 1.00 13.68 11 LEU D CA 1
ATOM 6325 C C . LEU D 1 11 ? 30.879 -71.062 22.710 1.00 15.32 11 LEU D C 1
ATOM 6326 O O . LEU D 1 11 ? 30.587 -71.606 23.793 1.00 16.14 11 LEU D O 1
ATOM 6331 N N . GLY D 1 12 ? 32.125 -70.720 22.383 1.00 15.59 12 GLY D N 1
ATOM 6332 C CA . GLY D 1 12 ? 33.192 -70.762 23.358 1.00 15.96 12 GLY D CA 1
ATOM 6333 C C . GLY D 1 12 ? 33.106 -69.593 24.316 1.00 14.96 12 GLY D C 1
ATOM 6334 O O . GLY D 1 12 ? 32.114 -68.904 24.370 1.00 14.03 12 GLY D O 1
ATOM 6335 N N . LEU D 1 13 ? 34.174 -69.380 25.116 1.00 14.05 13 LEU D N 1
ATOM 6336 C CA . LEU D 1 13 ? 34.205 -68.214 26.008 1.00 15.38 13 LEU D CA 1
ATOM 6337 C C . LEU D 1 13 ? 33.884 -66.916 25.247 1.00 15.46 13 LEU D C 1
ATOM 6338 O O . LEU D 1 13 ? 33.134 -66.083 25.737 1.00 14.82 13 LEU D O 1
ATOM 6343 N N . MET D 1 14 ? 34.421 -66.782 24.032 1.00 13.80 14 MET D N 1
ATOM 6344 C CA . MET D 1 14 ? 34.235 -65.547 23.328 1.00 15.51 14 MET D CA 1
ATOM 6345 C C . MET D 1 14 ? 32.859 -65.484 22.613 1.00 15.09 14 MET D C 1
ATOM 6346 O O . MET D 1 14 ? 32.131 -64.480 22.693 1.00 14.50 14 MET D O 1
ATOM 6351 N N . GLY D 1 15 ? 32.515 -66.541 21.914 1.00 16.55 15 GLY D N 1
ATOM 6352 C CA . GLY D 1 15 ? 31.224 -66.601 21.268 1.00 17.48 15 GLY D CA 1
ATOM 6353 C C . GLY D 1 15 ? 30.068 -66.365 22.225 1.00 16.18 15 GLY D C 1
ATOM 6354 O O . GLY D 1 15 ? 29.071 -65.710 21.878 1.00 15.35 15 GLY D O 1
ATOM 6355 N N . GLN D 1 16 ? 30.161 -66.898 23.439 1.00 16.54 16 GLN D N 1
ATOM 6356 C CA . GLN D 1 16 ? 29.107 -66.667 24.410 1.00 16.91 16 GLN D CA 1
ATOM 6357 C C . GLN D 1 16 ? 28.971 -65.168 24.726 1.00 15.31 16 GLN D C 1
ATOM 6358 O O . GLN D 1 16 ? 27.840 -64.659 24.890 1.00 16.03 16 GLN D O 1
ATOM 6364 N N . ALA D 1 17 ? 30.101 -64.472 24.862 1.00 13.93 17 ALA D N 1
ATOM 6365 C CA . ALA D 1 17 ? 30.080 -63.034 25.128 1.00 14.67 17 ALA D CA 1
ATOM 6366 C C . ALA D 1 17 ? 29.547 -62.241 23.946 1.00 13.74 17 ALA D C 1
ATOM 6367 O O . ALA D 1 17 ? 28.828 -61.254 24.118 1.00 13.67 17 ALA D O 1
ATOM 6369 N N . LEU D 1 18 ? 29.890 -62.655 22.732 1.00 13.28 18 LEU D N 1
ATOM 6370 C CA . LEU D 1 18 ? 29.356 -61.962 21.552 1.00 14.88 18 LEU D CA 1
ATOM 6371 C C . LEU D 1 18 ? 27.822 -62.055 21.531 1.00 15.29 18 LEU D C 1
ATOM 6372 O O . LEU D 1 18 ? 27.119 -61.014 21.400 1.00 15.86 18 LEU D O 1
ATOM 6377 N N . ALA D 1 19 ? 27.301 -63.274 21.660 1.00 14.31 19 ALA D N 1
ATOM 6378 C CA . ALA D 1 19 ? 25.857 -63.486 21.693 1.00 16.25 19 ALA D CA 1
ATOM 6379 C C . ALA D 1 19 ? 25.199 -62.722 22.831 1.00 16.54 19 ALA D C 1
ATOM 6380 O O . ALA D 1 19 ? 24.169 -62.086 22.639 1.00 14.36 19 ALA D O 1
ATOM 6382 N N . GLY D 1 20 ? 25.805 -62.766 24.013 1.00 13.88 20 GLY D N 1
ATOM 6383 C CA . GLY D 1 20 ? 25.309 -61.986 25.157 1.00 15.38 20 GLY D CA 1
ATOM 6384 C C . GLY D 1 20 ? 25.199 -60.500 24.921 1.00 17.26 20 GLY D C 1
ATOM 6385 O O . GLY D 1 20 ? 24.231 -59.857 25.351 1.00 18.51 20 GLY D O 1
ATOM 6386 N N . ALA D 1 21 ? 26.184 -59.926 24.211 1.00 17.70 21 ALA D N 1
ATOM 6387 C CA . ALA D 1 21 ? 26.195 -58.497 23.936 1.00 16.58 21 ALA D CA 1
ATOM 6388 C C . ALA D 1 21 ? 25.115 -58.124 22.948 1.00 16.31 21 ALA D C 1
ATOM 6389 O O . ALA D 1 21 ? 24.434 -57.081 23.115 1.00 16.59 21 ALA D O 1
ATOM 6391 N N . PHE D 1 22 ? 24.922 -58.956 21.927 1.00 16.56 22 PHE D N 1
ATOM 6392 C CA . PHE D 1 22 ? 23.841 -58.710 20.983 1.00 15.56 22 PHE D CA 1
ATOM 6393 C C . PHE D 1 22 ? 22.493 -58.744 21.700 1.00 18.13 22 PHE D C 1
ATOM 6394 O O . PHE D 1 22 ? 21.637 -57.873 21.450 1.00 18.19 22 PHE D O 1
ATOM 6402 N N . LEU D 1 23 ? 22.310 -59.697 22.606 1.00 16.50 23 LEU D N 1
ATOM 6403 C CA . LEU D 1 23 ? 21.065 -59.838 23.332 1.00 20.25 23 LEU D CA 1
ATOM 6404 C C . LEU D 1 23 ? 20.820 -58.657 24.292 1.00 22.02 23 LEU D C 1
ATOM 6405 O O . LEU D 1 23 ? 19.691 -58.143 24.361 1.00 18.46 23 LEU D O 1
ATOM 6410 N N . LYS D 1 24 ? 21.879 -58.213 24.983 1.00 20.62 24 LYS D N 1
ATOM 6411 C CA . LYS D 1 24 ? 21.795 -57.056 25.897 1.00 20.92 24 LYS D CA 1
ATOM 6412 C C . LYS D 1 24 ? 21.329 -55.803 25.216 1.00 19.78 24 LYS D C 1
ATOM 6413 O O . LYS D 1 24 ? 20.642 -54.982 25.820 1.00 21.09 24 LYS D O 1
ATOM 6419 N N . ASP D 1 25 ? 21.706 -55.622 23.959 1.00 19.30 25 ASP D N 1
ATOM 6420 C CA . ASP D 1 25 ? 21.285 -54.463 23.197 1.00 22.56 25 ASP D CA 1
ATOM 6421 C C . ASP D 1 25 ? 19.961 -54.630 22.444 1.00 20.68 25 ASP D C 1
ATOM 6422 O O . ASP D 1 25 ? 19.641 -53.804 21.637 1.00 18.36 25 ASP D O 1
ATOM 6427 N N . GLY D 1 26 ? 19.250 -55.697 22.727 1.00 20.52 26 GLY D N 1
ATOM 6428 C CA . GLY D 1 26 ? 17.901 -55.862 22.236 1.00 20.40 26 GLY D CA 1
ATOM 6429 C C . GLY D 1 26 ? 17.829 -56.555 20.893 1.00 21.97 26 GLY D C 1
ATOM 6430 O O . GLY D 1 26 ? 16.740 -56.658 20.368 1.00 21.64 26 GLY D O 1
ATOM 6431 N N . HIS D 1 27 ? 18.945 -57.064 20.364 1.00 17.97 27 HIS D N 1
ATOM 6432 C CA . HIS D 1 27 ? 18.869 -57.715 19.034 1.00 18.68 27 HIS D CA 1
ATOM 6433 C C . HIS D 1 27 ? 18.350 -59.122 19.143 1.00 17.36 27 HIS D C 1
ATOM 6434 O O . HIS D 1 27 ? 18.757 -59.873 20.013 1.00 15.87 27 HIS D O 1
ATOM 6441 N N . ALA D 1 28 ? 17.436 -59.518 18.253 1.00 17.53 28 ALA D N 1
ATOM 6442 C CA . ALA D 1 28 ? 17.008 -60.894 18.189 1.00 16.68 28 ALA D CA 1
ATOM 6443 C C . ALA D 1 28 ? 18.204 -61.724 17.679 1.00 16.00 28 ALA D C 1
ATOM 6444 O O . ALA D 1 28 ? 18.758 -61.451 16.616 1.00 17.56 28 ALA D O 1
ATOM 6446 N N . THR D 1 29 ? 18.588 -62.728 18.456 1.00 14.94 29 THR D N 1
ATOM 6447 C CA . THR D 1 29 ? 19.796 -63.452 18.270 1.00 16.05 29 THR D CA 1
ATOM 6448 C C . THR D 1 29 ? 19.578 -64.955 18.243 1.00 16.06 29 THR D C 1
ATOM 6449 O O . THR D 1 29 ? 18.942 -65.530 19.145 1.00 17.76 29 THR D O 1
ATOM 6453 N N . THR D 1 30 ? 20.071 -65.604 17.188 1.00 16.80 30 THR D N 1
ATOM 6454 C CA . THR D 1 30 ? 20.097 -67.035 17.062 1.00 14.98 30 THR D CA 1
ATOM 6455 C C . THR D 1 30 ? 21.531 -67.529 17.326 1.00 15.36 30 THR D C 1
ATOM 6456 O O . THR D 1 30 ? 22.508 -66.914 16.874 1.00 13.03 30 THR D O 1
ATOM 6460 N N . VAL D 1 31 ? 21.656 -68.620 18.063 1.00 15.00 31 VAL D N 1
ATOM 6461 C CA . VAL D 1 31 ? 22.941 -69.209 18.375 1.00 14.82 31 VAL D CA 1
ATOM 6462 C C . VAL D 1 31 ? 23.047 -70.664 18.005 1.00 14.51 31 VAL D C 1
ATOM 6463 O O . VAL D 1 31 ? 22.013 -71.403 17.940 1.00 15.04 31 VAL D O 1
ATOM 6467 N N . TRP D 1 32 ? 24.276 -71.113 17.744 1.00 15.07 32 TRP D N 1
ATOM 6468 C CA . TRP D 1 32 ? 24.566 -72.511 17.500 1.00 15.77 32 TRP D CA 1
ATOM 6469 C C . TRP D 1 32 ? 25.994 -72.804 17.884 1.00 17.48 32 TRP D C 1
ATOM 6470 O O . TRP D 1 32 ? 26.891 -71.945 17.746 1.00 14.87 32 TRP D O 1
ATOM 6481 N N . ASN D 1 33 ? 26.223 -74.016 18.361 1.00 16.43 33 ASN D N 1
ATOM 6482 C CA . ASN D 1 33 ? 27.582 -74.510 18.681 1.00 16.19 33 ASN D CA 1
ATOM 6483 C C . ASN D 1 33 ? 27.608 -76.002 18.323 1.00 15.37 33 ASN D C 1
ATOM 6484 O O . ASN D 1 33 ? 26.612 -76.706 18.446 1.00 15.03 33 ASN D O 1
ATOM 6489 N N . ARG D 1 34 ? 28.763 -76.489 17.910 1.00 18.41 34 ARG D N 1
ATOM 6490 C CA . ARG D 1 34 ? 28.965 -77.902 17.601 1.00 18.74 34 ARG D CA 1
ATOM 6491 C C . ARG D 1 34 ? 28.532 -78.786 18.768 1.00 19.09 34 ARG D C 1
ATOM 6492 O O . ARG D 1 34 ? 27.772 -79.710 18.566 1.00 18.95 34 ARG D O 1
ATOM 6500 N N . SER D 1 35 ? 29.024 -78.512 19.945 1.00 16.96 35 SER D N 1
ATOM 6501 C CA . SER D 1 35 ? 28.710 -79.267 21.157 1.00 18.47 35 SER D CA 1
ATOM 6502 C C . SER D 1 35 ? 27.483 -78.670 21.862 1.00 21.34 35 SER D C 1
ATOM 6503 O O . SER D 1 35 ? 27.408 -77.470 22.081 1.00 17.69 35 SER D O 1
ATOM 6506 N N . GLU D 1 36 ? 26.538 -79.548 22.217 1.00 21.57 36 GLU D N 1
ATOM 6507 C CA . GLU D 1 36 ? 25.281 -79.163 22.841 1.00 25.65 36 GLU D CA 1
ATOM 6508 C C . GLU D 1 36 ? 25.579 -78.788 24.286 1.00 20.95 36 GLU D C 1
ATOM 6509 O O . GLU D 1 36 ? 26.606 -79.165 24.835 1.00 20.32 36 GLU D O 1
ATOM 6515 N N . GLY D 1 37 ? 24.704 -77.974 24.915 1.00 19.91 37 GLY D N 1
ATOM 6516 C CA . GLY D 1 37 ? 24.842 -77.623 26.316 1.00 19.15 37 GLY D CA 1
ATOM 6517 C C . GLY D 1 37 ? 25.631 -76.383 26.724 1.00 21.21 37 GLY D C 1
ATOM 6518 O O . GLY D 1 37 ? 25.905 -76.180 27.909 1.00 21.60 37 GLY D O 1
ATOM 6519 N N . LYS D 1 38 ? 26.004 -75.534 25.768 1.00 19.43 38 LYS D N 1
ATOM 6520 C CA . LYS D 1 38 ? 26.765 -74.325 26.115 1.00 20.08 38 LYS D CA 1
ATOM 6521 C C . LYS D 1 38 ? 25.871 -73.071 26.016 1.00 20.84 38 LYS D C 1
ATOM 6522 O O . LYS D 1 38 ? 26.340 -71.953 26.209 1.00 21.07 38 LYS D O 1
ATOM 6525 N N . ALA D 1 39 ? 24.579 -73.247 25.683 1.00 17.56 39 ALA D N 1
ATOM 6526 C CA . ALA D 1 39 ? 23.673 -72.153 25.373 1.00 16.96 39 ALA D CA 1
ATOM 6527 C C . ALA D 1 39 ? 22.599 -71.962 26.424 1.00 16.90 39 ALA D C 1
ATOM 6528 O O . ALA D 1 39 ? 21.653 -71.218 26.202 1.00 16.68 39 ALA D O 1
ATOM 6530 N N . GLY D 1 40 ? 22.741 -72.558 27.601 1.00 16.86 40 GLY D N 1
ATOM 6531 C CA . GLY D 1 40 ? 21.685 -72.490 28.620 1.00 17.84 40 GLY D CA 1
ATOM 6532 C C . GLY D 1 40 ? 21.412 -71.079 29.142 1.00 18.28 40 GLY D C 1
ATOM 6533 O O . GLY D 1 40 ? 20.225 -70.646 29.243 1.00 16.28 40 GLY D O 1
ATOM 6534 N N . GLN D 1 41 ? 22.497 -70.366 29.477 1.00 17.28 41 GLN D N 1
ATOM 6535 C CA . GLN D 1 41 ? 22.374 -68.965 29.925 1.00 17.99 41 GLN D CA 1
ATOM 6536 C C . GLN D 1 41 ? 21.873 -68.056 28.817 1.00 16.28 41 GLN D C 1
ATOM 6537 O O . GLN D 1 41 ? 21.039 -67.177 29.034 1.00 15.73 41 GLN D O 1
ATOM 6540 N N . LEU D 1 42 ? 22.373 -68.265 27.618 1.00 15.36 42 LEU D N 1
ATOM 6541 C CA . LEU D 1 42 ? 21.917 -67.507 26.461 1.00 16.74 42 LEU D CA 1
ATOM 6542 C C . LEU D 1 42 ? 20.423 -67.689 26.179 1.00 14.44 42 LEU D C 1
ATOM 6543 O O . LEU D 1 42 ? 19.713 -66.730 25.866 1.00 14.38 42 LEU D O 1
ATOM 6548 N N . ALA D 1 43 ? 19.944 -68.935 26.280 1.00 15.43 43 ALA D N 1
ATOM 6549 C CA . ALA D 1 43 ? 18.500 -69.202 26.079 1.00 15.55 43 ALA D CA 1
ATOM 6550 C C . ALA D 1 43 ? 17.713 -68.451 27.134 1.00 14.71 43 ALA D C 1
ATOM 6551 O O . ALA D 1 43 ? 16.700 -67.843 26.814 1.00 14.68 43 ALA D O 1
ATOM 6553 N N . GLU D 1 44 ? 18.158 -68.450 28.388 1.00 16.24 44 GLU D N 1
ATOM 6554 C CA . GLU D 1 44 ? 17.456 -67.676 29.408 1.00 19.16 44 GLU D CA 1
ATOM 6555 C C . GLU D 1 44 ? 17.433 -66.174 29.140 1.00 19.21 44 GLU D C 1
ATOM 6556 O O . GLU D 1 44 ? 16.527 -65.500 29.558 1.00 19.86 44 GLU D O 1
ATOM 6562 N N . GLN D 1 45 ? 18.409 -65.679 28.405 1.00 18.67 45 GLN D N 1
ATOM 6563 C CA . GLN D 1 45 ? 18.498 -64.280 28.015 1.00 19.62 45 GLN D CA 1
ATOM 6564 C C . GLN D 1 45 ? 17.712 -63.972 26.748 1.00 19.39 45 GLN D C 1
ATOM 6565 O O . GLN D 1 45 ? 17.615 -62.806 26.358 1.00 17.86 45 GLN D O 1
ATOM 6571 N N . GLY D 1 46 ? 17.186 -64.999 26.100 1.00 16.85 46 GLY D N 1
ATOM 6572 C CA . GLY D 1 46 ? 16.310 -64.819 24.918 1.00 16.92 46 GLY D CA 1
ATOM 6573 C C . GLY D 1 46 ? 16.857 -65.312 23.616 1.00 16.93 46 GLY D C 1
ATOM 6574 O O . GLY D 1 46 ? 16.238 -65.090 22.570 1.00 17.95 46 GLY D O 1
ATOM 6575 N N . ALA D 1 47 ? 18.035 -65.927 23.622 1.00 16.62 47 ALA D N 1
ATOM 6576 C CA . ALA D 1 47 ? 18.584 -66.474 22.371 1.00 16.28 47 ALA D CA 1
ATOM 6577 C C . ALA D 1 47 ? 17.699 -67.592 21.840 1.00 14.72 47 ALA D C 1
ATOM 6578 O O . ALA D 1 47 ? 17.156 -68.351 22.601 1.00 16.25 47 ALA D O 1
ATOM 6580 N N . VAL D 1 48 ? 17.605 -67.670 20.529 1.00 14.89 48 VAL D N 1
ATOM 6581 C CA . VAL D 1 48 ? 16.980 -68.812 19.847 1.00 15.39 48 VAL D CA 1
ATOM 6582 C C . VAL D 1 48 ? 18.060 -69.848 19.580 1.00 14.43 48 VAL D C 1
ATOM 6583 O O . VAL D 1 48 ? 19.047 -69.571 18.914 1.00 15.08 48 VAL D O 1
ATOM 6587 N N . LEU D 1 49 ? 17.886 -71.084 20.100 1.00 16.65 49 LEU D N 1
ATOM 6588 C CA . LEU D 1 49 ? 18.854 -72.191 19.862 1.00 16.75 49 LEU D CA 1
ATOM 6589 C C . LEU D 1 49 ? 18.493 -72.873 18.562 1.00 17.68 49 LEU D C 1
ATOM 6590 O O . LEU D 1 49 ? 17.497 -73.579 18.503 1.00 18.16 49 LEU D O 1
ATOM 6595 N N . ALA D 1 50 ? 19.347 -72.721 17.572 1.00 17.36 50 ALA D N 1
ATOM 6596 C CA . ALA D 1 50 ? 19.145 -73.400 16.271 1.00 18.57 50 ALA D CA 1
ATOM 6597 C C . ALA D 1 50 ? 19.562 -74.850 16.409 1.00 19.95 50 ALA D C 1
ATOM 6598 O O . ALA D 1 50 ? 20.485 -75.169 17.145 1.00 16.50 50 ALA D O 1
ATOM 6600 N N . SER D 1 51 ? 18.873 -75.733 15.687 1.00 21.91 51 SER D N 1
ATOM 6601 C CA . SER D 1 51 ? 19.189 -77.176 15.778 1.00 24.68 51 SER D CA 1
ATOM 6602 C C . SER D 1 51 ? 20.424 -77.535 14.966 1.00 27.20 51 SER D C 1
ATOM 6603 O O . SER D 1 51 ? 21.002 -78.557 15.212 1.00 28.21 51 SER D O 1
ATOM 6606 N N . SER D 1 52 ? 20.832 -76.730 13.991 1.00 20.19 52 SER D N 1
ATOM 6607 C CA . SER D 1 52 ? 21.982 -76.985 13.187 1.00 21.91 52 SER D CA 1
ATOM 6608 C C . SER D 1 52 ? 22.598 -75.687 12.731 1.00 20.04 52 SER D C 1
ATOM 6609 O O . SER D 1 52 ? 21.954 -74.640 12.763 1.00 19.40 52 SER D O 1
ATOM 6612 N N . ALA D 1 53 ? 23.840 -75.730 12.291 1.00 20.30 53 ALA D N 1
ATOM 6613 C CA . ALA D 1 53 ? 24.515 -74.577 11.768 1.00 21.22 53 ALA D CA 1
ATOM 6614 C C . ALA D 1 53 ? 23.772 -74.037 10.535 1.00 22.19 53 ALA D C 1
ATOM 6615 O O . ALA D 1 53 ? 23.692 -72.830 10.340 1.00 20.06 53 ALA D O 1
ATOM 6617 N N . ARG D 1 54 ? 23.250 -74.935 9.693 1.00 22.99 54 ARG D N 1
ATOM 6618 C CA . ARG D 1 54 ? 22.539 -74.479 8.499 1.00 25.45 54 ARG D CA 1
ATOM 6619 C C . ARG D 1 54 ? 21.273 -73.666 8.905 1.00 20.89 54 ARG D C 1
ATOM 6620 O O . ARG D 1 54 ? 21.006 -72.613 8.347 1.00 19.86 54 ARG D O 1
ATOM 6628 N N . ASP D 1 55 ? 20.502 -74.177 9.862 1.00 20.50 55 ASP D N 1
ATOM 6629 C CA . ASP D 1 55 ? 19.334 -73.466 10.339 1.00 21.20 55 ASP D CA 1
ATOM 6630 C C . ASP D 1 55 ? 19.721 -72.088 10.956 1.00 20.51 55 ASP D C 1
ATOM 6631 O O . ASP D 1 55 ? 19.029 -71.100 10.812 1.00 18.75 55 ASP D O 1
ATOM 6636 N N . ALA D 1 56 ? 20.831 -72.069 11.682 1.00 18.95 56 ALA D N 1
ATOM 6637 C CA . ALA D 1 56 ? 21.278 -70.828 12.312 1.00 18.86 56 ALA D CA 1
ATOM 6638 C C . ALA D 1 56 ? 21.655 -69.768 11.248 1.00 17.54 56 ALA D C 1
ATOM 6639 O O . ALA D 1 56 ? 21.264 -68.624 11.327 1.00 20.69 56 ALA D O 1
ATOM 6641 N N . ALA D 1 57 ? 22.369 -70.219 10.213 1.00 21.28 57 ALA D N 1
ATOM 6642 C CA . ALA D 1 57 ? 22.774 -69.344 9.130 1.00 24.70 57 ALA D CA 1
ATOM 6643 C C . ALA D 1 57 ? 21.559 -68.780 8.375 1.00 24.59 57 ALA D C 1
ATOM 6644 O O . ALA D 1 57 ? 21.522 -67.555 8.044 1.00 26.30 57 ALA D O 1
ATOM 6646 N N . GLU D 1 58 ? 20.546 -69.602 8.226 1.00 25.58 58 GLU D N 1
ATOM 6647 C CA . GLU D 1 58 ? 19.330 -69.186 7.501 1.00 26.92 58 GLU D CA 1
ATOM 6648 C C . GLU D 1 58 ? 18.486 -68.187 8.284 1.00 25.01 58 GLU D C 1
ATOM 6649 O O . GLU D 1 58 ? 17.626 -67.583 7.721 1.00 22.20 58 GLU D O 1
ATOM 6655 N N . ALA D 1 59 ? 18.710 -68.028 9.578 1.00 20.24 59 ALA D N 1
ATOM 6656 C CA . ALA D 1 59 ? 17.845 -67.234 10.448 1.00 19.27 59 ALA D CA 1
ATOM 6657 C C . ALA D 1 59 ? 18.022 -65.757 10.403 1.00 18.31 59 ALA D C 1
ATOM 6658 O O . ALA D 1 59 ? 17.095 -65.006 10.781 1.00 18.73 59 ALA D O 1
ATOM 6660 N N . SER D 1 60 ? 19.206 -65.311 9.945 1.00 18.73 60 SER D N 1
ATOM 6661 C CA . SER D 1 60 ? 19.592 -63.903 10.123 1.00 20.45 60 SER D CA 1
ATOM 6662 C C . SER D 1 60 ? 20.264 -63.330 8.893 1.00 18.28 60 SER D C 1
ATOM 6663 O O . SER D 1 60 ? 20.939 -64.058 8.155 1.00 19.26 60 SER D O 1
ATOM 6666 N N . PRO D 1 61 ? 20.171 -62.003 8.730 1.00 20.69 61 PRO D N 1
ATOM 6667 C CA . PRO D 1 61 ? 20.915 -61.354 7.615 1.00 21.55 61 PRO D CA 1
ATOM 6668 C C . PRO D 1 61 ? 22.377 -61.113 7.901 1.00 22.25 61 PRO D C 1
ATOM 6669 O O . PRO D 1 61 ? 23.108 -60.805 6.965 1.00 21.35 61 PRO D O 1
ATOM 6673 N N . LEU D 1 62 ? 22.784 -61.260 9.172 1.00 19.97 62 LEU D N 1
ATOM 6674 C CA . LEU D 1 62 ? 24.150 -61.045 9.646 1.00 17.92 62 LEU D CA 1
ATOM 6675 C C . LEU D 1 62 ? 24.535 -62.303 10.410 1.00 17.34 62 LEU D C 1
ATOM 6676 O O . LEU D 1 62 ? 23.842 -62.697 11.358 1.00 18.25 62 LEU D O 1
ATOM 6681 N N . VAL D 1 63 ? 25.618 -62.937 10.012 1.00 16.97 63 VAL D N 1
ATOM 6682 C CA . VAL D 1 63 ? 26.064 -64.202 10.572 1.00 18.21 63 VAL D CA 1
ATOM 6683 C C . VAL D 1 63 ? 27.502 -64.019 11.028 1.00 18.70 63 VAL D C 1
ATOM 6684 O O . VAL D 1 63 ? 28.392 -63.734 10.213 1.00 18.09 63 VAL D O 1
ATOM 6688 N N . VAL D 1 64 ? 27.707 -64.217 12.317 1.00 17.61 64 VAL D N 1
ATOM 6689 C CA . VAL D 1 64 ? 29.026 -63.986 12.945 1.00 17.48 64 VAL D CA 1
ATOM 6690 C C . VAL D 1 64 ? 29.594 -65.322 13.367 1.00 18.15 64 VAL D C 1
ATOM 6691 O O . VAL D 1 64 ? 28.918 -66.096 14.051 1.00 18.09 64 VAL D O 1
ATOM 6695 N N . VAL D 1 65 ? 30.841 -65.607 12.990 1.00 18.17 65 VAL D N 1
ATOM 6696 C CA . VAL D 1 65 ? 31.456 -66.884 13.332 1.00 20.43 65 VAL D CA 1
ATOM 6697 C C . VAL D 1 65 ? 32.635 -66.586 14.252 1.00 17.58 65 VAL D C 1
ATOM 6698 O O . VAL D 1 65 ? 33.477 -65.697 13.943 1.00 17.30 65 VAL D O 1
ATOM 6702 N N . CYS D 1 66 ? 32.734 -67.352 15.337 1.00 16.12 66 CYS D N 1
ATOM 6703 C CA . CYS D 1 66 ? 33.837 -67.167 16.296 1.00 14.61 66 CYS D CA 1
ATOM 6704 C C . CYS D 1 66 ? 34.177 -68.522 16.866 1.00 15.16 66 CYS D C 1
ATOM 6705 O O . CYS D 1 66 ? 33.646 -68.944 17.910 1.00 14.87 66 CYS D O 1
ATOM 6708 N N . VAL D 1 67 ? 35.000 -69.251 16.123 1.00 14.18 67 VAL D N 1
ATOM 6709 C CA . VAL D 1 67 ? 35.432 -70.613 16.505 1.00 15.06 67 VAL D CA 1
ATOM 6710 C C . VAL D 1 67 ? 36.945 -70.582 16.747 1.00 15.23 67 VAL D C 1
ATOM 6711 O O . VAL D 1 67 ? 37.550 -69.504 16.833 1.00 15.33 67 VAL D O 1
ATOM 6715 N N . SER D 1 68 ? 37.570 -71.727 16.950 1.00 15.22 68 SER D N 1
ATOM 6716 C CA . SER D 1 68 ? 38.981 -71.737 17.346 1.00 15.51 68 SER D CA 1
ATOM 6717 C C . SER D 1 68 ? 39.934 -71.189 16.277 1.00 15.31 68 SER D C 1
ATOM 6718 O O . SER D 1 68 ? 40.686 -70.260 16.529 1.00 16.72 68 SER D O 1
ATOM 6721 N N . ASP D 1 69 ? 39.888 -71.739 15.075 1.00 16.01 69 ASP D N 1
ATOM 6722 C CA . ASP D 1 69 ? 40.886 -71.375 14.044 1.00 17.50 69 ASP D CA 1
ATOM 6723 C C . ASP D 1 69 ? 40.300 -71.567 12.668 1.00 18.44 69 ASP D C 1
ATOM 6724 O O . ASP D 1 69 ? 39.138 -71.964 12.529 1.00 15.77 69 ASP D O 1
ATOM 6729 N N . HIS D 1 70 ? 41.122 -71.284 11.677 1.00 17.83 70 HIS D N 1
ATOM 6730 C CA . HIS D 1 70 ? 40.688 -71.280 10.269 1.00 20.82 70 HIS D CA 1
ATOM 6731 C C . HIS D 1 70 ? 40.159 -72.643 9.845 1.00 21.26 70 HIS D C 1
ATOM 6732 O O . HIS D 1 70 ? 39.186 -72.735 9.068 1.00 19.68 70 HIS D O 1
ATOM 6739 N N . ALA D 1 71 ? 40.818 -73.720 10.304 1.00 21.14 71 ALA D N 1
ATOM 6740 C CA . ALA D 1 71 ? 40.342 -75.073 9.980 1.00 21.54 71 ALA D CA 1
ATOM 6741 C C . ALA D 1 71 ? 38.900 -75.306 10.493 1.00 21.63 71 ALA D C 1
ATOM 6742 O O . ALA D 1 71 ? 38.086 -75.875 9.787 1.00 19.27 71 ALA D O 1
ATOM 6744 N N . ALA D 1 72 ? 38.608 -74.842 11.710 1.00 18.59 72 ALA D N 1
ATOM 6745 C CA . ALA D 1 72 ? 37.254 -74.881 12.231 1.00 18.39 72 ALA D CA 1
ATOM 6746 C C . ALA D 1 72 ? 36.283 -74.022 11.446 1.00 17.67 72 ALA D C 1
ATOM 6747 O O . ALA D 1 72 ? 35.122 -74.449 11.170 1.00 17.35 72 ALA D O 1
ATOM 6749 N N . VAL D 1 73 ? 36.720 -72.846 11.040 1.00 17.30 73 VAL D N 1
ATOM 6750 C CA . VAL D 1 73 ? 35.886 -71.959 10.225 1.00 19.00 73 VAL D CA 1
ATOM 6751 C C . VAL D 1 73 ? 35.498 -72.698 8.926 1.00 20.43 73 VAL D C 1
ATOM 6752 O O . VAL D 1 73 ? 34.319 -72.707 8.575 1.00 18.68 73 VAL D O 1
ATOM 6756 N N . ARG D 1 74 ? 36.486 -73.299 8.258 1.00 19.23 74 ARG D N 1
ATOM 6757 C CA . ARG D 1 74 ? 36.217 -74.025 7.020 1.00 21.55 74 ARG D CA 1
ATOM 6758 C C . ARG D 1 74 ? 35.261 -75.187 7.261 1.00 21.98 74 ARG D C 1
ATOM 6759 O O . ARG D 1 74 ? 34.328 -75.392 6.479 1.00 21.53 74 ARG D O 1
ATOM 6763 N N . ALA D 1 75 ? 35.454 -75.930 8.335 1.00 20.08 75 ALA D N 1
ATOM 6764 C CA . ALA D 1 75 ? 34.568 -77.034 8.689 1.00 22.19 75 ALA D CA 1
ATOM 6765 C C . ALA D 1 75 ? 33.128 -76.556 8.854 1.00 24.73 75 ALA D C 1
ATOM 6766 O O . ALA D 1 75 ? 32.209 -77.232 8.388 1.00 24.91 75 ALA D O 1
ATOM 6768 N N . VAL D 1 76 ? 32.907 -75.409 9.522 1.00 20.73 76 VAL D N 1
ATOM 6769 C CA . VAL D 1 76 ? 31.549 -74.944 9.781 1.00 24.13 76 VAL D CA 1
ATOM 6770 C C . VAL D 1 76 ? 30.949 -74.370 8.469 1.00 24.67 76 VAL D C 1
ATOM 6771 O O . VAL D 1 76 ? 29.801 -74.625 8.137 1.00 27.17 76 VAL D O 1
ATOM 6775 N N . LEU D 1 77 ? 31.738 -73.582 7.757 1.00 24.44 77 LEU D N 1
ATOM 6776 C CA . LEU D 1 77 ? 31.175 -72.740 6.687 1.00 23.17 77 LEU D CA 1
ATOM 6777 C C . LEU D 1 77 ? 31.140 -73.457 5.346 1.00 26.79 77 LEU D C 1
ATOM 6778 O O . LEU D 1 77 ? 30.304 -73.134 4.520 1.00 26.90 77 LEU D O 1
ATOM 6783 N N . ASP D 1 78 ? 32.048 -74.354 5.067 1.00 26.97 78 ASP D N 1
ATOM 6784 C CA . ASP D 1 78 ? 32.168 -75.010 3.707 1.00 32.35 78 ASP D CA 1
ATOM 6785 C C . ASP D 1 78 ? 30.856 -75.548 3.195 1.00 31.85 78 ASP D C 1
ATOM 6786 O O . ASP D 1 78 ? 30.533 -75.279 2.051 1.00 33.70 78 ASP D O 1
ATOM 6791 N N . PRO D 1 79 ? 30.050 -76.238 4.024 1.00 31.75 79 PRO D N 1
ATOM 6792 C CA . PRO D 1 79 ? 28.727 -76.660 3.514 1.00 33.97 79 PRO D CA 1
ATOM 6793 C C . PRO D 1 79 ? 27.626 -75.637 3.465 1.00 31.48 79 PRO D C 1
ATOM 6794 O O . PRO D 1 79 ? 26.595 -75.969 2.975 1.00 30.70 79 PRO D O 1
ATOM 6798 N N . LEU D 1 80 ? 27.862 -74.407 3.932 1.00 28.91 80 LEU D N 1
ATOM 6799 C CA . LEU D 1 80 ? 26.827 -73.382 4.066 1.00 27.22 80 LEU D CA 1
ATOM 6800 C C . LEU D 1 80 ? 26.918 -72.326 2.967 1.00 27.88 80 LEU D C 1
ATOM 6801 O O . LEU D 1 80 ? 26.322 -71.264 3.060 1.00 25.50 80 LEU D O 1
ATOM 6806 N N . GLY D 1 81 ? 27.719 -72.567 1.927 1.00 27.78 81 GLY D N 1
ATOM 6807 C CA . GLY D 1 81 ? 27.899 -71.596 0.869 1.00 29.84 81 GLY D CA 1
ATOM 6808 C C . GLY D 1 81 ? 26.655 -71.143 0.152 1.00 33.54 81 GLY D C 1
ATOM 6809 O O . GLY D 1 81 ? 26.562 -70.005 -0.233 1.00 38.47 81 GLY D O 1
ATOM 6810 N N . ASP D 1 82 ? 25.687 -72.053 -0.037 1.00 32.93 82 ASP D N 1
ATOM 6811 C CA . ASP D 1 82 ? 24.387 -71.720 -0.565 1.00 34.54 82 ASP D CA 1
ATOM 6812 C C . ASP D 1 82 ? 23.487 -70.910 0.364 1.00 31.12 82 ASP D C 1
ATOM 6813 O O . ASP D 1 82 ? 22.915 -69.909 -0.034 1.00 34.05 82 ASP D O 1
ATOM 6818 N N . VAL D 1 83 ? 23.375 -71.328 1.609 1.00 32.68 83 VAL D N 1
ATOM 6819 C CA . VAL D 1 83 ? 22.510 -70.601 2.534 1.00 29.04 83 VAL D CA 1
ATOM 6820 C C . VAL D 1 83 ? 23.034 -69.200 2.831 1.00 27.95 83 VAL D C 1
ATOM 6821 O O . VAL D 1 83 ? 22.231 -68.284 3.064 1.00 27.64 83 VAL D O 1
ATOM 6825 N N . LEU D 1 84 ? 24.356 -69.003 2.842 1.00 27.01 84 LEU D N 1
ATOM 6826 C CA . LEU D 1 84 ? 24.951 -67.707 3.193 1.00 29.05 84 LEU D CA 1
ATOM 6827 C C . LEU D 1 84 ? 24.894 -66.688 2.073 1.00 31.56 84 LEU D C 1
ATOM 6828 O O . LEU D 1 84 ? 25.073 -65.477 2.324 1.00 26.53 84 LEU D O 1
ATOM 6833 N N . ALA D 1 85 ? 24.592 -67.156 0.829 1.00 32.39 85 ALA D N 1
ATOM 6834 C CA . ALA D 1 85 ? 24.512 -66.227 -0.290 1.00 29.33 85 ALA D CA 1
ATOM 6835 C C . ALA D 1 85 ? 23.456 -65.137 0.010 1.00 23.16 85 ALA D C 1
ATOM 6836 O O . ALA D 1 85 ? 22.373 -65.443 0.420 1.00 21.22 85 ALA D O 1
ATOM 6838 N N . GLY D 1 86 ? 23.846 -63.875 -0.152 1.00 24.37 86 GLY D N 1
ATOM 6839 C CA . GLY D 1 86 ? 22.952 -62.729 0.079 1.00 24.80 86 GLY D CA 1
ATOM 6840 C C . GLY D 1 86 ? 22.875 -62.282 1.522 1.00 24.99 86 GLY D C 1
ATOM 6841 O O . GLY D 1 86 ? 22.171 -61.368 1.838 1.00 27.43 86 GLY D O 1
ATOM 6842 N N . ARG D 1 87 ? 23.637 -62.945 2.410 1.00 24.21 87 ARG D N 1
ATOM 6843 C CA . ARG D 1 87 ? 23.746 -62.502 3.856 1.00 23.44 87 ARG D CA 1
ATOM 6844 C C . ARG D 1 87 ? 25.139 -61.977 4.068 1.00 21.54 87 ARG D C 1
ATOM 6845 O O . ARG D 1 87 ? 25.970 -62.089 3.204 1.00 23.39 87 ARG D O 1
ATOM 6853 N N . VAL D 1 88 ? 25.393 -61.293 5.160 1.00 21.89 88 VAL D N 1
ATOM 6854 C CA . VAL D 1 88 ? 26.738 -60.748 5.419 1.00 20.20 88 VAL D CA 1
ATOM 6855 C C . VAL D 1 88 ? 27.364 -61.633 6.496 1.00 22.75 88 VAL D C 1
ATOM 6856 O O . VAL D 1 88 ? 26.807 -61.835 7.561 1.00 19.41 88 VAL D O 1
ATOM 6860 N N . LEU D 1 89 ? 28.504 -62.211 6.144 1.00 19.76 89 LEU D N 1
ATOM 6861 C CA . LEU D 1 89 ? 29.233 -63.120 6.990 1.00 19.09 89 LEU D CA 1
ATOM 6862 C C . LEU D 1 89 ? 30.362 -62.318 7.628 1.00 19.46 89 LEU D C 1
ATOM 6863 O O . LEU D 1 89 ? 31.115 -61.634 6.931 1.00 19.23 89 LEU D O 1
ATOM 6868 N N . VAL D 1 90 ? 30.486 -62.435 8.957 1.00 18.70 90 VAL D N 1
ATOM 6869 C CA . VAL D 1 90 ? 31.493 -61.707 9.736 1.00 16.51 90 VAL D CA 1
ATOM 6870 C C . VAL D 1 90 ? 32.307 -62.764 10.471 1.00 16.89 90 VAL D C 1
ATOM 6871 O O . VAL D 1 90 ? 31.749 -63.533 11.255 1.00 16.53 90 VAL D O 1
ATOM 6875 N N . ASN D 1 91 ? 33.613 -62.828 10.182 1.00 16.06 91 ASN D N 1
ATOM 6876 C CA . ASN D 1 91 ? 34.465 -63.852 10.785 1.00 17.29 91 ASN D CA 1
ATOM 6877 C C . ASN D 1 91 ? 35.371 -63.187 11.793 1.00 17.71 91 ASN D C 1
ATOM 6878 O O . ASN D 1 91 ? 36.205 -62.343 11.409 1.00 16.48 91 ASN D O 1
ATOM 6883 N N . LEU D 1 92 ? 35.156 -63.528 13.060 1.00 14.52 92 LEU D N 1
ATOM 6884 C CA . LEU D 1 92 ? 35.917 -62.950 14.177 1.00 15.76 92 LEU D CA 1
ATOM 6885 C C . LEU D 1 92 ? 36.867 -64.003 14.782 1.00 17.63 92 LEU D C 1
ATOM 6886 O O . LEU D 1 92 ? 37.443 -63.815 15.886 1.00 17.99 92 LEU D O 1
ATOM 6891 N N . THR D 1 93 ? 37.063 -65.118 14.068 1.00 16.75 93 THR D N 1
ATOM 6892 C CA . THR D 1 93 ? 38.037 -66.135 14.474 1.00 17.34 93 THR D CA 1
ATOM 6893 C C . THR D 1 93 ? 39.461 -65.612 14.241 1.00 19.57 93 THR D C 1
ATOM 6894 O O . THR D 1 93 ? 39.734 -65.025 13.228 1.00 17.16 93 THR D O 1
ATOM 6898 N N . SER D 1 94 ? 40.385 -65.876 15.182 1.00 15.38 94 SER D N 1
ATOM 6899 C CA . SER D 1 94 ? 41.787 -65.471 14.993 1.00 15.91 94 SER D CA 1
ATOM 6900 C C . SER D 1 94 ? 42.414 -66.268 13.820 1.00 17.58 94 SER D C 1
ATOM 6901 O O . SER D 1 94 ? 42.026 -67.418 13.505 1.00 18.20 94 SER D O 1
ATOM 6904 N N . GLY D 1 95 ? 43.375 -65.649 13.165 1.00 17.32 95 GLY D N 1
ATOM 6905 C CA . GLY D 1 95 ? 44.175 -66.326 12.161 1.00 17.45 95 GLY D CA 1
ATOM 6906 C C . GLY D 1 95 ? 45.184 -65.358 11.517 1.00 19.70 95 GLY D C 1
ATOM 6907 O O . GLY D 1 95 ? 45.415 -64.265 12.033 1.00 18.22 95 GLY D O 1
ATOM 6908 N N . THR D 1 96 ? 45.744 -65.800 10.400 1.00 20.19 96 THR D N 1
ATOM 6909 C CA . THR D 1 96 ? 46.721 -65.021 9.657 1.00 21.59 96 THR D CA 1
ATOM 6910 C C . THR D 1 96 ? 46.048 -64.285 8.499 1.00 19.34 96 THR D C 1
ATOM 6911 O O . THR D 1 96 ? 44.895 -64.596 8.112 1.00 18.05 96 THR D O 1
ATOM 6915 N N . SER D 1 97 ? 46.779 -63.359 7.911 1.00 20.66 97 SER D N 1
ATOM 6916 C CA . SER D 1 97 ? 46.248 -62.573 6.771 1.00 22.21 97 SER D CA 1
ATOM 6917 C C . SER D 1 97 ? 46.018 -63.521 5.590 1.00 23.40 97 SER D C 1
ATOM 6918 O O . SER D 1 97 ? 45.033 -63.356 4.866 1.00 23.62 97 SER D O 1
ATOM 6921 N N . GLU D 1 98 ? 46.880 -64.492 5.396 1.00 23.25 98 GLU D N 1
ATOM 6922 C CA . GLU D 1 98 ? 46.690 -65.477 4.339 1.00 29.77 98 GLU D CA 1
ATOM 6923 C C . GLU D 1 98 ? 45.368 -66.263 4.512 1.00 27.91 98 GLU D C 1
ATOM 6924 O O . GLU D 1 98 ? 44.645 -66.485 3.556 1.00 25.54 98 GLU D O 1
ATOM 6930 N N . GLN D 1 99 ? 45.061 -66.670 5.740 1.00 26.15 99 GLN D N 1
ATOM 6931 C CA . GLN D 1 99 ? 43.802 -67.386 6.008 1.00 25.20 99 GLN D CA 1
ATOM 6932 C C . GLN D 1 99 ? 42.590 -66.497 5.715 1.00 25.72 99 GLN D C 1
ATOM 6933 O O . GLN D 1 99 ? 41.631 -66.942 5.063 1.00 27.54 99 GLN D O 1
ATOM 6939 N N . ALA D 1 100 ? 42.675 -65.220 6.119 1.00 22.94 100 ALA D N 1
ATOM 6940 C CA . ALA D 1 100 ? 41.612 -64.290 5.888 1.00 23.23 100 ALA D CA 1
ATOM 6941 C C . ALA D 1 100 ? 41.361 -64.103 4.403 1.00 24.44 100 ALA D C 1
ATOM 6942 O O . ALA D 1 100 ? 40.207 -64.038 3.973 1.00 21.93 100 ALA D O 1
ATOM 6944 N N . ARG D 1 101 ? 42.432 -63.976 3.629 1.00 21.48 101 ARG D N 1
ATOM 6945 C CA . ARG D 1 101 ? 42.278 -63.764 2.170 1.00 25.27 101 ARG D CA 1
ATOM 6946 C C . ARG D 1 101 ? 41.697 -65.014 1.507 1.00 25.69 101 ARG D C 1
ATOM 6947 O O . ARG D 1 101 ? 40.931 -64.882 0.530 1.00 25.35 101 ARG D O 1
ATOM 6955 N N . ALA D 1 102 ? 42.031 -66.201 2.035 1.00 26.25 102 ALA D N 1
ATOM 6956 C CA . ALA D 1 102 ? 41.508 -67.450 1.503 1.00 28.86 102 ALA D CA 1
ATOM 6957 C C . ALA D 1 102 ? 39.986 -67.512 1.746 1.00 27.12 102 ALA D C 1
ATOM 6958 O O . ALA D 1 102 ? 39.238 -67.810 0.820 1.00 24.02 102 ALA D O 1
ATOM 6960 N N . THR D 1 103 ? 39.535 -67.189 2.958 1.00 23.74 103 THR D N 1
ATOM 6961 C CA . THR D 1 103 ? 38.099 -67.158 3.218 1.00 24.25 103 THR D CA 1
ATOM 6962 C C . THR D 1 103 ? 37.409 -66.064 2.406 1.00 25.40 103 THR D C 1
ATOM 6963 O O . THR D 1 103 ? 36.330 -66.276 1.887 1.00 26.09 103 THR D O 1
ATOM 6967 N N . ALA D 1 104 ? 38.048 -64.920 2.221 1.00 23.45 104 ALA D N 1
ATOM 6968 C CA . ALA D 1 104 ? 37.484 -63.868 1.377 1.00 23.44 104 ALA D CA 1
ATOM 6969 C C . ALA D 1 104 ? 37.255 -64.322 -0.075 1.00 28.15 104 ALA D C 1
ATOM 6970 O O . ALA D 1 104 ? 36.193 -63.978 -0.677 1.00 25.80 104 ALA D O 1
ATOM 6972 N N . GLU D 1 105 ? 38.218 -65.078 -0.606 1.00 24.98 105 GLU D N 1
ATOM 6973 C CA . GLU D 1 105 ? 38.097 -65.612 -1.972 1.00 31.65 105 GLU D CA 1
ATOM 6974 C C . GLU D 1 105 ? 36.953 -66.627 -2.065 1.00 26.81 105 GLU D C 1
ATOM 6975 O O . GLU D 1 105 ? 36.113 -66.560 -2.991 1.00 27.77 105 GLU D O 1
ATOM 6981 N N . TRP D 1 106 ? 36.880 -67.520 -1.065 1.00 31.16 106 TRP D N 1
ATOM 6982 C CA . TRP D 1 106 ? 35.771 -68.491 -0.938 1.00 30.07 106 TRP D CA 1
ATOM 6983 C C . TRP D 1 106 ? 34.439 -67.786 -0.926 1.00 31.23 106 TRP D C 1
ATOM 6984 O O . TRP D 1 106 ? 33.518 -68.186 -1.630 1.00 29.34 106 TRP D O 1
ATOM 6995 N N . ALA D 1 107 ? 34.321 -66.715 -0.152 1.00 29.56 107 ALA D N 1
ATOM 6996 C CA . ALA D 1 107 ? 33.077 -65.992 -0.046 1.00 28.47 107 ALA D CA 1
ATOM 6997 C C . ALA D 1 107 ? 32.709 -65.308 -1.362 1.00 30.10 107 ALA D C 1
ATOM 6998 O O . ALA D 1 107 ? 31.531 -65.383 -1.791 1.00 29.54 107 ALA D O 1
ATOM 7000 N N . ALA D 1 108 ? 33.689 -64.671 -2.008 1.00 33.01 108 ALA D N 1
ATOM 7001 C CA . ALA D 1 108 ? 33.404 -63.939 -3.229 1.00 36.49 108 ALA D CA 1
ATOM 7002 C C . ALA D 1 108 ? 32.898 -64.900 -4.365 1.00 41.12 108 ALA D C 1
ATOM 7003 O O . ALA D 1 108 ? 31.944 -64.563 -5.064 1.00 40.82 108 ALA D O 1
ATOM 7005 N N . GLU D 1 109 ? 33.531 -66.068 -4.484 1.00 39.33 109 GLU D N 1
ATOM 7006 C CA . GLU D 1 109 ? 33.162 -67.072 -5.488 1.00 44.12 109 GLU D CA 1
ATOM 7007 C C . GLU D 1 109 ? 31.686 -67.501 -5.297 1.00 42.72 109 GLU D C 1
ATOM 7008 O O . GLU D 1 109 ? 31.038 -67.892 -6.250 1.00 39.34 109 GLU D O 1
ATOM 7011 N N . ARG D 1 110 ? 31.182 -67.419 -4.075 1.00 34.96 110 ARG D N 1
ATOM 7012 C CA . ARG D 1 110 ? 29.839 -67.847 -3.688 1.00 36.06 110 ARG D CA 1
ATOM 7013 C C . ARG D 1 110 ? 28.836 -66.727 -3.467 1.00 29.05 110 ARG D C 1
ATOM 7014 O O . ARG D 1 110 ? 27.717 -66.998 -3.042 1.00 29.35 110 ARG D O 1
ATOM 7020 N N . GLY D 1 111 ? 29.217 -65.487 -3.775 1.00 27.82 111 GLY D N 1
ATOM 7021 C CA . GLY D 1 111 ? 28.314 -64.378 -3.631 1.00 31.93 111 GLY D CA 1
ATOM 7022 C C . GLY D 1 111 ? 27.971 -64.025 -2.186 1.00 32.30 111 GLY D C 1
ATOM 7023 O O . GLY D 1 111 ? 26.847 -63.604 -1.871 1.00 30.16 111 GLY D O 1
ATOM 7024 N N . ILE D 1 112 ? 28.890 -64.300 -1.271 1.00 30.90 112 ILE D N 1
ATOM 7025 C CA . ILE D 1 112 ? 28.657 -63.987 0.173 1.00 26.06 112 ILE D CA 1
ATOM 7026 C C . ILE D 1 112 ? 29.410 -62.713 0.475 1.00 24.28 112 ILE D C 1
ATOM 7027 O O . ILE D 1 112 ? 30.618 -62.693 0.336 1.00 26.92 112 ILE D O 1
ATOM 7032 N N . THR D 1 113 ? 28.781 -61.678 0.901 1.00 20.91 113 THR D N 1
ATOM 7033 C CA . THR D 1 113 ? 29.438 -60.466 1.404 1.00 23.60 113 THR D CA 1
ATOM 7034 C C . THR D 1 113 ? 30.186 -60.788 2.687 1.00 22.90 113 THR D C 1
ATOM 7035 O O . THR D 1 113 ? 29.624 -61.417 3.561 1.00 25.98 113 THR D O 1
ATOM 7039 N N . TYR D 1 114 ? 31.446 -60.370 2.782 1.00 26.48 114 TYR D N 1
ATOM 7040 C CA . TYR D 1 114 ? 32.341 -60.876 3.842 1.00 23.04 114 TYR D CA 1
ATOM 7041 C C . TYR D 1 114 ? 33.100 -59.762 4.562 1.00 25.78 114 TYR D C 1
ATOM 7042 O O . TYR D 1 114 ? 33.730 -58.965 3.910 1.00 24.98 114 TYR D O 1
ATOM 7051 N N . LEU D 1 115 ? 33.037 -59.748 5.890 1.00 20.14 115 LEU D N 1
ATOM 7052 C CA . LEU D 1 115 ? 33.858 -58.880 6.704 1.00 20.67 115 LEU D CA 1
ATOM 7053 C C . LEU D 1 115 ? 34.735 -59.766 7.576 1.00 19.86 115 LEU D C 1
ATOM 7054 O O . LEU D 1 115 ? 34.239 -60.731 8.172 1.00 19.58 115 LEU D O 1
ATOM 7059 N N . ASP D 1 116 ? 36.026 -59.469 7.611 1.00 18.76 116 ASP D N 1
ATOM 7060 C CA . ASP D 1 116 ? 36.948 -60.209 8.421 1.00 21.16 116 ASP D CA 1
ATOM 7061 C C . ASP D 1 116 ? 37.381 -59.283 9.546 1.00 17.36 116 ASP D C 1
ATOM 7062 O O . ASP D 1 116 ? 37.907 -58.174 9.266 1.00 20.84 116 ASP D O 1
ATOM 7067 N N . GLY D 1 117 ? 37.181 -59.726 10.797 1.00 15.79 117 GLY D N 1
ATOM 7068 C CA . GLY D 1 117 ? 37.438 -58.855 11.924 1.00 16.78 117 GLY D CA 1
ATOM 7069 C C . GLY D 1 117 ? 38.306 -59.475 13.001 1.00 16.01 117 GLY D C 1
ATOM 7070 O O . GLY D 1 117 ? 38.538 -60.693 12.999 1.00 16.93 117 GLY D O 1
ATOM 7071 N N . ALA D 1 118 ? 38.721 -58.632 13.937 1.00 16.89 118 ALA D N 1
ATOM 7072 C CA . ALA D 1 118 ? 39.502 -59.084 15.063 1.00 17.55 118 ALA D CA 1
ATOM 7073 C C . ALA D 1 118 ? 38.927 -58.445 16.298 1.00 15.92 118 ALA D C 1
ATOM 7074 O O . ALA D 1 118 ? 38.709 -57.235 16.343 1.00 16.86 118 ALA D O 1
ATOM 7076 N N . ILE D 1 119 ? 38.726 -59.243 17.327 1.00 14.44 119 ILE D N 1
ATOM 7077 C CA . ILE D 1 119 ? 38.205 -58.781 18.625 1.00 14.98 119 ILE D CA 1
ATOM 7078 C C . ILE D 1 119 ? 39.439 -58.459 19.493 1.00 15.35 119 ILE D C 1
ATOM 7079 O O . ILE D 1 119 ? 40.126 -59.353 19.951 1.00 14.05 119 ILE D O 1
ATOM 7084 N N . MET D 1 120 ? 39.655 -57.163 19.720 1.00 16.06 120 MET D N 1
ATOM 7085 C CA . MET D 1 120 ? 40.765 -56.702 20.547 1.00 16.22 120 MET D CA 1
ATOM 7086 C C . MET D 1 120 ? 40.218 -56.428 21.951 1.00 15.04 120 MET D C 1
ATOM 7087 O O . MET D 1 120 ? 40.195 -55.272 22.459 1.00 16.59 120 MET D O 1
ATOM 7092 N N . ALA D 1 121 ? 39.742 -57.491 22.567 1.00 14.82 121 ALA D N 1
ATOM 7093 C CA . ALA D 1 121 ? 39.053 -57.428 23.856 1.00 14.27 121 ALA D CA 1
ATOM 7094 C C . ALA D 1 121 ? 38.915 -58.831 24.416 1.00 15.35 121 ALA D C 1
ATOM 7095 O O . ALA D 1 121 ? 38.912 -59.828 23.657 1.00 14.82 121 ALA D O 1
ATOM 7097 N N . ILE D 1 122 ? 38.771 -58.897 25.724 1.00 14.31 122 ILE D N 1
ATOM 7098 C CA . ILE D 1 122 ? 38.386 -60.122 26.399 1.00 14.63 122 ILE D CA 1
ATOM 7099 C C . ILE D 1 122 ? 36.843 -60.260 26.491 1.00 14.60 122 ILE D C 1
ATOM 7100 O O . ILE D 1 122 ? 36.119 -59.267 26.351 1.00 12.81 122 ILE D O 1
ATOM 7105 N N . PRO D 1 123 ? 36.344 -61.474 26.765 1.00 14.61 123 PRO D N 1
ATOM 7106 C CA . PRO D 1 123 ? 34.889 -61.668 26.754 1.00 14.70 123 PRO D CA 1
ATOM 7107 C C . PRO D 1 123 ? 34.139 -60.760 27.725 1.00 16.66 123 PRO D C 1
ATOM 7108 O O . PRO D 1 123 ? 33.075 -60.238 27.384 1.00 15.99 123 PRO D O 1
ATOM 7112 N N . GLN D 1 124 ? 34.741 -60.494 28.892 1.00 15.60 124 GLN D N 1
ATOM 7113 C CA . GLN D 1 124 ? 34.089 -59.646 29.863 1.00 16.86 124 GLN D CA 1
ATOM 7114 C C . GLN D 1 124 ? 34.006 -58.167 29.450 1.00 16.08 124 GLN D C 1
ATOM 7115 O O . GLN D 1 124 ? 33.185 -57.416 29.986 1.00 17.83 124 GLN D O 1
ATOM 7121 N N . VAL D 1 125 ? 34.819 -57.718 28.524 1.00 14.37 125 VAL D N 1
ATOM 7122 C CA . VAL D 1 125 ? 34.810 -56.338 28.042 1.00 15.41 125 VAL D CA 1
ATOM 7123 C C . VAL D 1 125 ? 33.913 -56.179 26.804 1.00 16.49 125 VAL D C 1
ATOM 7124 O O . VAL D 1 125 ? 33.409 -55.095 26.523 1.00 17.59 125 VAL D O 1
ATOM 7128 N N . VAL D 1 126 ? 33.686 -57.276 26.072 1.00 16.17 126 VAL D N 1
ATOM 7129 C CA . VAL D 1 126 ? 32.792 -57.247 24.917 1.00 17.08 126 VAL D CA 1
ATOM 7130 C C . VAL D 1 126 ? 31.427 -56.721 25.377 1.00 18.53 126 VAL D C 1
ATOM 7131 O O . VAL D 1 126 ? 30.931 -57.073 26.452 1.00 20.31 126 VAL D O 1
ATOM 7135 N N . GLY D 1 127 ? 30.853 -55.859 24.563 1.00 20.48 127 GLY D N 1
ATOM 7136 C CA . GLY D 1 127 ? 29.569 -55.245 24.855 1.00 21.34 127 GLY D CA 1
ATOM 7137 C C . GLY D 1 127 ? 29.627 -54.043 25.787 1.00 26.64 127 GLY D C 1
ATOM 7138 O O . GLY D 1 127 ? 28.620 -53.586 26.236 1.00 28.06 127 GLY D O 1
ATOM 7139 N N . THR D 1 128 ? 30.832 -53.577 26.068 1.00 22.33 128 THR D N 1
ATOM 7140 C CA . THR D 1 128 ? 31.037 -52.327 26.808 1.00 23.10 128 THR D CA 1
ATOM 7141 C C . THR D 1 128 ? 31.699 -51.329 25.906 1.00 22.36 128 THR D C 1
ATOM 7142 O O . THR D 1 128 ? 32.298 -51.631 24.860 1.00 24.78 128 THR D O 1
ATOM 7146 N N . ALA D 1 129 ? 31.657 -50.089 26.374 1.00 24.46 129 ALA D N 1
ATOM 7147 C CA . ALA D 1 129 ? 32.225 -48.971 25.623 1.00 27.65 129 ALA D CA 1
ATOM 7148 C C . ALA D 1 129 ? 33.719 -49.123 25.382 1.00 24.01 129 ALA D C 1
ATOM 7149 O O . ALA D 1 129 ? 34.184 -48.704 24.356 1.00 29.79 129 ALA D O 1
ATOM 7151 N N . ASP D 1 130 ? 34.448 -49.773 26.260 1.00 25.40 130 ASP D N 1
ATOM 7152 C CA . ASP D 1 130 ? 35.860 -49.976 26.065 1.00 23.25 130 ASP D CA 1
ATOM 7153 C C . ASP D 1 130 ? 36.278 -51.085 25.094 1.00 25.80 130 ASP D C 1
ATOM 7154 O O . ASP D 1 130 ? 37.470 -51.196 24.792 1.00 24.02 130 ASP D O 1
ATOM 7159 N N . ALA D 1 131 ? 35.358 -51.922 24.621 1.00 20.62 131 ALA D N 1
ATOM 7160 C CA . ALA D 1 131 ? 35.813 -52.942 23.711 1.00 16.18 131 ALA D CA 1
ATOM 7161 C C . ALA D 1 131 ? 36.209 -52.381 22.385 1.00 18.95 131 ALA D C 1
ATOM 7162 O O . ALA D 1 131 ? 35.490 -51.543 21.850 1.00 16.36 131 ALA D O 1
ATOM 7164 N N . PHE D 1 132 ? 37.314 -52.897 21.835 1.00 17.63 132 PHE D N 1
ATOM 7165 C CA . PHE D 1 132 ? 37.890 -52.437 20.597 1.00 19.27 132 PHE D CA 1
ATOM 7166 C C . PHE D 1 132 ? 37.832 -53.609 19.582 1.00 19.76 132 PHE D C 1
ATOM 7167 O O . PHE D 1 132 ? 38.256 -54.710 19.911 1.00 20.54 132 PHE D O 1
ATOM 7175 N N . LEU D 1 133 ? 37.279 -53.372 18.395 1.00 17.81 133 LEU D N 1
ATOM 7176 C CA . LEU D 1 133 ? 37.210 -54.419 17.360 1.00 18.71 133 LEU D CA 1
ATOM 7177 C C . LEU D 1 133 ? 37.564 -53.819 16.006 1.00 19.14 133 LEU D C 1
ATOM 7178 O O . LEU D 1 133 ? 37.147 -52.665 15.726 1.00 23.64 133 LEU D O 1
ATOM 7183 N N . LEU D 1 134 ? 38.262 -54.566 15.172 1.00 17.07 134 LEU D N 1
ATOM 7184 C CA . LEU D 1 134 ? 38.740 -54.076 13.877 1.00 18.80 134 LEU D CA 1
ATOM 7185 C C . LEU D 1 134 ? 38.091 -54.882 12.763 1.00 22.24 134 LEU D C 1
ATOM 7186 O O . LEU D 1 134 ? 38.007 -56.101 12.885 1.00 22.00 134 LEU D O 1
ATOM 7191 N N . TYR D 1 135 ? 37.676 -54.222 11.670 1.00 19.87 135 TYR D N 1
ATOM 7192 C CA . TYR D 1 135 ? 37.018 -54.901 10.555 1.00 20.51 135 TYR D CA 1
ATOM 7193 C C . TYR D 1 135 ? 37.661 -54.509 9.242 1.00 22.83 135 TYR D C 1
ATOM 7194 O O . TYR D 1 135 ? 38.048 -53.333 9.050 1.00 24.45 135 TYR D O 1
ATOM 7203 N N . SER D 1 136 ? 37.768 -55.481 8.337 1.00 20.42 136 SER D N 1
ATOM 7204 C CA . SER D 1 136 ? 38.212 -55.210 6.969 1.00 23.12 136 SER D CA 1
ATOM 7205 C C . SER D 1 136 ? 37.271 -55.890 6.013 1.00 25.68 136 SER D C 1
ATOM 7206 O O . SER D 1 136 ? 36.658 -56.931 6.327 1.00 21.10 136 SER D O 1
ATOM 7209 N N . GLY D 1 137 ? 37.148 -55.299 4.834 1.00 24.00 137 GLY D N 1
ATOM 7210 C CA . GLY D 1 137 ? 36.262 -55.813 3.778 1.00 25.71 137 GLY D CA 1
ATOM 7211 C C . GLY D 1 137 ? 35.517 -54.645 3.153 1.00 29.04 137 GLY D C 1
ATOM 7212 O O . GLY D 1 137 ? 35.953 -53.504 3.305 1.00 27.54 137 GLY D O 1
ATOM 7213 N N . PRO D 1 138 ? 34.396 -54.902 2.478 1.00 29.63 138 PRO D N 1
ATOM 7214 C CA . PRO D 1 138 ? 33.711 -53.791 1.787 1.00 29.85 138 PRO D CA 1
ATOM 7215 C C . PRO D 1 138 ? 33.138 -52.772 2.741 1.00 31.09 138 PRO D C 1
ATOM 7216 O O . PRO D 1 138 ? 32.396 -53.109 3.672 1.00 28.11 138 PRO D O 1
ATOM 7220 N N . GLU D 1 139 ? 33.466 -51.517 2.494 1.00 36.33 139 GLU D N 1
ATOM 7221 C CA . GLU D 1 139 ? 33.045 -50.447 3.385 1.00 35.40 139 GLU D CA 1
ATOM 7222 C C . GLU D 1 139 ? 31.523 -50.362 3.461 1.00 35.78 139 GLU D C 1
ATOM 7223 O O . GLU D 1 139 ? 30.975 -50.107 4.526 1.00 33.88 139 GLU D O 1
ATOM 7225 N N . ALA D 1 140 ? 30.837 -50.599 2.363 1.00 35.78 140 ALA D N 1
ATOM 7226 C CA . ALA D 1 140 ? 29.373 -50.500 2.378 1.00 36.90 140 ALA D CA 1
ATOM 7227 C C . ALA D 1 140 ? 28.738 -51.523 3.304 1.00 37.94 140 ALA D C 1
ATOM 7228 O O . ALA D 1 140 ? 27.768 -51.209 3.964 1.00 35.59 140 ALA D O 1
ATOM 7230 N N . ALA D 1 141 ? 29.283 -52.735 3.355 1.00 33.92 141 ALA D N 1
ATOM 7231 C CA . ALA D 1 141 ? 28.769 -53.750 4.289 1.00 30.75 141 ALA D CA 1
ATOM 7232 C C . ALA D 1 141 ? 29.062 -53.387 5.755 1.00 27.02 141 ALA D C 1
ATOM 7233 O O . ALA D 1 141 ? 28.175 -53.558 6.602 1.00 26.73 141 ALA D O 1
ATOM 7235 N N . TYR D 1 142 ? 30.238 -52.836 6.020 1.00 30.10 142 TYR D N 1
ATOM 7236 C CA . TYR D 1 142 ? 30.525 -52.337 7.369 1.00 28.81 142 TYR D CA 1
ATOM 7237 C C . TYR D 1 142 ? 29.514 -51.273 7.756 1.00 32.50 142 TYR D C 1
ATOM 7238 O O . TYR D 1 142 ? 28.900 -51.313 8.821 1.00 31.39 142 TYR D O 1
ATOM 7247 N N . GLU D 1 143 ? 29.341 -50.285 6.876 1.00 35.57 143 GLU D N 1
ATOM 7248 C CA . GLU D 1 143 ? 28.387 -49.151 7.144 1.00 32.03 143 GLU D CA 1
ATOM 7249 C C . GLU D 1 143 ? 26.960 -49.673 7.347 1.00 29.52 143 GLU D C 1
ATOM 7250 O O . GLU D 1 143 ? 26.253 -49.216 8.247 1.00 32.37 143 GLU D O 1
ATOM 7252 N N . ALA D 1 144 ? 26.539 -50.661 6.568 1.00 30.30 144 ALA D N 1
ATOM 7253 C CA . ALA D 1 144 ? 25.169 -51.208 6.706 1.00 31.12 144 ALA D CA 1
ATOM 7254 C C . ALA D 1 144 ? 24.945 -51.929 8.032 1.00 33.00 144 ALA D C 1
ATOM 7255 O O . ALA D 1 144 ? 23.845 -51.923 8.536 1.00 31.19 144 ALA D O 1
ATOM 7257 N N . HIS D 1 145 ? 25.983 -52.558 8.598 1.00 30.36 145 HIS D N 1
ATOM 7258 C CA . HIS D 1 145 ? 25.805 -53.340 9.836 1.00 27.54 145 HIS D CA 1
ATOM 7259 C C . HIS D 1 145 ? 26.463 -52.747 11.058 1.00 27.66 145 HIS D C 1
ATOM 7260 O O . HIS D 1 145 ? 26.309 -53.290 12.120 1.00 24.76 145 HIS D O 1
ATOM 7267 N N . GLU D 1 146 ? 27.140 -51.619 10.930 1.00 29.28 146 GLU D N 1
ATOM 7268 C CA . GLU D 1 146 ? 27.824 -50.947 12.060 1.00 30.28 146 GLU D CA 1
ATOM 7269 C C . GLU D 1 146 ? 26.948 -50.715 13.264 1.00 27.50 146 GLU D C 1
ATOM 7270 O O . GLU D 1 146 ? 27.401 -50.940 14.387 1.00 24.05 146 GLU D O 1
ATOM 7276 N N . PRO D 1 147 ? 25.688 -50.275 13.068 1.00 27.71 147 PRO D N 1
ATOM 7277 C CA . PRO D 1 147 ? 24.863 -50.043 14.284 1.00 25.94 147 PRO D CA 1
ATOM 7278 C C . PRO D 1 147 ? 24.658 -51.306 15.111 1.00 25.61 147 PRO D C 1
ATOM 7279 O O . PRO D 1 147 ? 24.710 -51.241 16.338 1.00 23.27 147 PRO D O 1
ATOM 7283 N N . THR D 1 148 ? 24.507 -52.452 14.466 1.00 24.20 148 THR D N 1
ATOM 7284 C CA . THR D 1 148 ? 24.435 -53.751 15.149 1.00 21.77 148 THR D CA 1
ATOM 7285 C C . THR D 1 148 ? 25.796 -54.243 15.656 1.00 19.98 148 THR D C 1
ATOM 7286 O O . THR D 1 148 ? 25.904 -54.645 16.794 1.00 18.53 148 THR D O 1
ATOM 7290 N N . LEU D 1 149 ? 26.806 -54.162 14.828 1.00 18.67 149 LEU D N 1
ATOM 7291 C CA . LEU D 1 149 ? 28.176 -54.542 15.250 1.00 20.61 149 LEU D CA 1
ATOM 7292 C C . LEU D 1 149 ? 28.650 -53.729 16.437 1.00 19.04 149 LEU D C 1
ATOM 7293 O O . LEU D 1 149 ? 29.361 -54.250 17.279 1.00 19.36 149 LEU D O 1
ATOM 7298 N N . ARG D 1 150 ? 28.209 -52.480 16.528 1.00 18.95 150 ARG D N 1
ATOM 7299 C CA . ARG D 1 150 ? 28.586 -51.618 17.677 1.00 22.41 150 ARG D CA 1
ATOM 7300 C C . ARG D 1 150 ? 28.089 -52.136 19.007 1.00 19.42 150 ARG D C 1
ATOM 7301 O O . ARG D 1 150 ? 28.609 -51.729 20.062 1.00 18.14 150 ARG D O 1
ATOM 7309 N N . SER D 1 151 ? 27.128 -53.072 19.040 1.00 17.90 151 SER D N 1
ATOM 7310 C CA . SER D 1 151 ? 26.766 -53.738 20.279 1.00 18.86 151 SER D CA 1
ATOM 7311 C C . SER D 1 151 ? 27.919 -54.434 20.938 1.00 18.03 151 SER D C 1
ATOM 7312 O O . SER D 1 151 ? 27.889 -54.636 22.146 1.00 16.51 151 SER D O 1
ATOM 7315 N N . LEU D 1 152 ? 28.881 -54.860 20.156 1.00 16.51 152 LEU D N 1
ATOM 7316 C CA . LEU D 1 152 ? 30.087 -55.578 20.673 1.00 16.86 152 LEU D CA 1
ATOM 7317 C C . LEU D 1 152 ? 31.081 -54.633 21.312 1.00 18.72 152 LEU D C 1
ATOM 7318 O O . LEU D 1 152 ? 31.872 -55.046 22.156 1.00 18.11 152 LEU D O 1
ATOM 7323 N N . GLY D 1 153 ? 31.014 -53.354 20.957 1.00 19.90 153 GLY D N 1
ATOM 7324 C CA . GLY D 1 153 ? 31.945 -52.369 21.487 1.00 21.43 153 GLY D CA 1
ATOM 7325 C C . GLY D 1 153 ? 31.913 -51.043 20.789 1.00 23.01 153 GLY D C 1
ATOM 7326 O O . GLY D 1 153 ? 31.872 -50.998 19.569 1.00 21.37 153 GLY D O 1
ATOM 7327 N N . ALA D 1 154 ? 31.991 -49.972 21.560 1.00 22.33 154 ALA D N 1
ATOM 7328 C CA . ALA D 1 154 ? 32.032 -48.634 20.947 1.00 25.26 154 ALA D CA 1
ATOM 7329 C C . ALA D 1 154 ? 33.330 -48.386 20.194 1.00 24.55 154 ALA D C 1
ATOM 7330 O O . ALA D 1 154 ? 33.371 -47.526 19.355 1.00 23.85 154 ALA D O 1
ATOM 7332 N N . GLY D 1 155 ? 34.378 -49.147 20.458 1.00 22.14 155 GLY D N 1
ATOM 7333 C CA . GLY D 1 155 ? 35.623 -49.072 19.730 1.00 22.15 155 GLY D CA 1
ATOM 7334 C C . GLY D 1 155 ? 35.673 -49.865 18.420 1.00 25.70 155 GLY D C 1
ATOM 7335 O O . GLY D 1 155 ? 36.735 -50.155 17.899 1.00 25.79 155 GLY D O 1
ATOM 7336 N N . THR D 1 156 ? 34.520 -50.208 17.901 1.00 26.02 156 THR D N 1
ATOM 7337 C CA . THR D 1 156 ? 34.388 -50.795 16.577 1.00 25.73 156 THR D CA 1
ATOM 7338 C C . THR D 1 156 ? 34.943 -49.846 15.510 1.00 28.01 156 THR D C 1
ATOM 7339 O O . THR D 1 156 ? 34.555 -48.700 15.431 1.00 29.04 156 THR D O 1
ATOM 7343 N N . THR D 1 157 ? 35.892 -50.341 14.700 1.00 24.74 157 THR D N 1
ATOM 7344 C CA . THR D 1 157 ? 36.571 -49.495 13.719 1.00 23.77 157 THR D CA 1
ATOM 7345 C C . THR D 1 157 ? 36.824 -50.253 12.414 1.00 24.74 157 THR D C 1
ATOM 7346 O O . THR D 1 157 ? 37.084 -51.475 12.384 1.00 22.18 157 THR D O 1
ATOM 7350 N N . TYR D 1 158 ? 36.736 -49.532 11.320 1.00 21.48 158 TYR D N 1
ATOM 7351 C CA . TYR D 1 158 ? 36.926 -50.062 9.974 1.00 24.42 158 TYR D CA 1
ATOM 7352 C C . TYR D 1 158 ? 38.311 -49.739 9.480 1.00 29.24 158 TYR D C 1
ATOM 7353 O O . TYR D 1 158 ? 38.725 -48.564 9.488 1.00 29.43 158 TYR D O 1
ATOM 7362 N N . LEU D 1 159 ? 39.034 -50.741 8.999 1.00 27.04 159 LEU D N 1
ATOM 7363 C CA . LEU D 1 159 ? 40.424 -50.573 8.598 1.00 25.60 159 LEU D CA 1
ATOM 7364 C C . LEU D 1 159 ? 40.540 -50.312 7.113 1.00 28.60 159 LEU D C 1
ATOM 7365 O O . LEU D 1 159 ? 41.430 -49.603 6.735 1.00 33.51 159 LEU D O 1
ATOM 7370 N N . GLY D 1 160 ? 39.729 -50.933 6.281 1.00 28.57 160 GLY D N 1
ATOM 7371 C CA . GLY D 1 160 ? 39.927 -50.809 4.839 1.00 30.78 160 GLY D CA 1
ATOM 7372 C C . GLY D 1 160 ? 39.408 -52.008 4.113 1.00 34.66 160 GLY D C 1
ATOM 7373 O O . GLY D 1 160 ? 38.919 -52.963 4.737 1.00 29.83 160 GLY D O 1
ATOM 7374 N N . ALA D 1 161 ? 39.523 -51.967 2.797 1.00 33.12 161 ALA D N 1
ATOM 7375 C CA . ALA D 1 161 ? 38.973 -52.998 1.912 1.00 32.62 161 ALA D CA 1
ATOM 7376 C C . ALA D 1 161 ? 39.697 -54.347 1.878 1.00 29.72 161 ALA D C 1
ATOM 7377 O O . ALA D 1 161 ? 39.054 -55.369 1.637 1.00 29.08 161 ALA D O 1
ATOM 7379 N N . ASP D 1 162 ? 41.032 -54.362 2.056 1.00 27.86 162 ASP D N 1
ATOM 7380 C CA . ASP D 1 162 ? 41.764 -55.621 2.012 1.00 30.50 162 ASP D CA 1
ATOM 7381 C C . ASP D 1 162 ? 41.428 -56.460 3.297 1.00 25.86 162 ASP D C 1
ATOM 7382 O O . ASP D 1 162 ? 41.835 -56.090 4.434 1.00 23.41 162 ASP D O 1
ATOM 7387 N N . HIS D 1 163 ? 40.786 -57.602 3.066 1.00 25.26 163 HIS D N 1
ATOM 7388 C CA . HIS D 1 163 ? 40.330 -58.447 4.162 1.00 25.88 163 HIS D CA 1
ATOM 7389 C C . HIS D 1 163 ? 41.446 -58.896 5.119 1.00 25.95 163 HIS D C 1
ATOM 7390 O O . HIS D 1 163 ? 41.182 -59.114 6.299 1.00 27.91 163 HIS D O 1
ATOM 7397 N N . GLY D 1 164 ? 42.669 -59.052 4.610 1.00 25.67 164 GLY D N 1
ATOM 7398 C CA . GLY D 1 164 ? 43.806 -59.523 5.426 1.00 28.48 164 GLY D CA 1
ATOM 7399 C C . GLY D 1 164 ? 44.299 -58.487 6.459 1.00 24.87 164 GLY D C 1
ATOM 7400 O O . GLY D 1 164 ? 45.084 -58.863 7.378 1.00 23.31 164 GLY D O 1
ATOM 7401 N N . LEU D 1 165 ? 43.888 -57.207 6.336 1.00 25.13 165 LEU D N 1
ATOM 7402 C CA . LEU D 1 165 ? 44.426 -56.189 7.234 1.00 25.71 165 LEU D CA 1
ATOM 7403 C C . LEU D 1 165 ? 44.114 -56.448 8.712 1.00 22.31 165 LEU D C 1
ATOM 7404 O O . LEU D 1 165 ? 44.955 -56.201 9.578 1.00 22.09 165 LEU D O 1
ATOM 7409 N N . SER D 1 166 ? 42.882 -56.899 8.990 1.00 23.21 166 SER D N 1
ATOM 7410 C CA . SER D 1 166 ? 42.456 -57.120 10.356 1.00 21.80 166 SER D CA 1
ATOM 7411 C C . SER D 1 166 ? 43.407 -58.110 11.080 1.00 19.97 166 SER D C 1
ATOM 7412 O O . SER D 1 166 ? 43.814 -57.839 12.240 1.00 17.26 166 SER D O 1
ATOM 7415 N N . SER D 1 167 ? 43.775 -59.185 10.400 1.00 17.61 167 SER D N 1
ATOM 7416 C CA . SER D 1 167 ? 44.675 -60.194 10.961 1.00 20.83 167 SER D CA 1
ATOM 7417 C C . SER D 1 167 ? 46.096 -59.705 11.161 1.00 19.23 167 SER D C 1
ATOM 7418 O O . SER D 1 167 ? 46.773 -60.065 12.145 1.00 16.60 167 SER D O 1
ATOM 7421 N N . LEU D 1 168 ? 46.572 -58.913 10.211 1.00 18.46 168 LEU D N 1
ATOM 7422 C CA . LEU D 1 168 ? 47.917 -58.356 10.316 1.00 18.54 168 LEU D CA 1
ATOM 7423 C C . LEU D 1 168 ? 47.982 -57.423 11.529 1.00 15.36 168 LEU D C 1
ATOM 7424 O O . LEU D 1 168 ? 48.929 -57.541 12.366 1.00 16.87 168 LEU D O 1
ATOM 7429 N N . TYR D 1 169 ? 47.015 -56.502 11.644 1.00 15.25 169 TYR D N 1
ATOM 7430 C CA . TYR D 1 169 ? 46.947 -55.668 12.848 1.00 15.03 169 TYR D CA 1
ATOM 7431 C C . TYR D 1 169 ? 46.791 -56.487 14.124 1.00 15.10 169 TYR D C 1
ATOM 7432 O O . TYR D 1 169 ? 47.473 -56.249 15.113 1.00 14.35 169 TYR D O 1
ATOM 7441 N N . ASP D 1 170 ? 45.909 -57.473 14.072 1.00 14.78 170 ASP D N 1
ATOM 7442 C CA . ASP D 1 170 ? 45.640 -58.323 15.260 1.00 16.72 170 ASP D CA 1
ATOM 7443 C C . ASP D 1 170 ? 46.915 -58.988 15.797 1.00 15.77 170 ASP D C 1
ATOM 7444 O O . ASP D 1 170 ? 47.233 -58.852 16.976 1.00 14.16 170 ASP D O 1
ATOM 7449 N N . VAL D 1 171 ? 47.659 -59.690 14.940 1.00 15.10 171 VAL D N 1
ATOM 7450 C CA . VAL D 1 171 ? 48.830 -60.397 15.459 1.00 15.89 171 VAL D CA 1
ATOM 7451 C C . VAL D 1 171 ? 49.910 -59.431 15.970 1.00 14.69 171 VAL D C 1
ATOM 7452 O O . VAL D 1 171 ? 50.565 -59.702 16.980 1.00 15.33 171 VAL D O 1
ATOM 7456 N N . ALA D 1 172 ? 50.054 -58.296 15.290 1.00 14.26 172 ALA D N 1
ATOM 7457 C CA . ALA D 1 172 ? 51.000 -57.267 15.724 1.00 15.03 172 ALA D CA 1
ATOM 7458 C C . ALA D 1 172 ? 50.619 -56.740 17.116 1.00 14.20 172 ALA D C 1
ATOM 7459 O O . ALA D 1 172 ? 51.472 -56.630 18.009 1.00 15.40 172 ALA D O 1
ATOM 7461 N N . LEU D 1 173 ? 49.334 -56.498 17.309 1.00 13.60 173 LEU D N 1
ATOM 7462 C CA . LEU D 1 173 ? 48.799 -56.065 18.630 1.00 14.56 173 LEU D CA 1
ATOM 7463 C C . LEU D 1 173 ? 48.932 -57.141 19.695 1.00 15.82 173 LEU D C 1
ATOM 7464 O O . LEU D 1 173 ? 49.369 -56.845 20.842 1.00 14.37 173 LEU D O 1
ATOM 7469 N N . LEU D 1 174 ? 48.622 -58.393 19.352 1.00 12.52 174 LEU D N 1
ATOM 7470 C CA . LEU D 1 174 ? 48.748 -59.474 20.340 1.00 14.84 174 LEU D CA 1
ATOM 7471 C C . LEU D 1 174 ? 50.191 -59.645 20.806 1.00 12.94 174 LEU D C 1
ATOM 7472 O O . LEU D 1 174 ? 50.435 -59.922 21.987 1.00 13.44 174 LEU D O 1
ATOM 7477 N N . GLY D 1 175 ? 51.149 -59.452 19.918 1.00 12.66 175 GLY D N 1
ATOM 7478 C CA . GLY D 1 175 ? 52.557 -59.471 20.293 1.00 13.06 175 GLY D CA 1
ATOM 7479 C C . GLY D 1 175 ? 52.880 -58.496 21.422 1.00 12.02 175 GLY D C 1
ATOM 7480 O O . GLY D 1 175 ? 53.650 -58.815 22.348 1.00 12.84 175 GLY D O 1
ATOM 7481 N N . ILE D 1 176 ? 52.242 -57.327 21.362 1.00 13.45 176 ILE D N 1
ATOM 7482 C CA . ILE D 1 176 ? 52.414 -56.318 22.405 1.00 12.75 176 ILE D CA 1
ATOM 7483 C C . ILE D 1 176 ? 51.814 -56.798 23.718 1.00 13.20 176 ILE D C 1
ATOM 7484 O O . ILE D 1 176 ? 52.408 -56.591 24.800 1.00 11.98 176 ILE D O 1
ATOM 7489 N N . MET D 1 177 ? 50.652 -57.431 23.638 1.00 12.87 177 MET D N 1
ATOM 7490 C CA . MET D 1 177 ? 50.058 -58.028 24.843 1.00 14.54 177 MET D CA 1
ATOM 7491 C C . MET D 1 177 ? 51.023 -59.004 25.532 1.00 13.22 177 MET D C 1
ATOM 7492 O O . MET D 1 177 ? 51.218 -58.939 26.758 1.00 11.67 177 MET D O 1
ATOM 7497 N N . TRP D 1 178 ? 51.612 -59.927 24.769 1.00 13.18 178 TRP D N 1
ATOM 7498 C CA . TRP D 1 178 ? 52.558 -60.899 25.404 1.00 12.61 178 TRP D CA 1
ATOM 7499 C C . TRP D 1 178 ? 53.795 -60.207 25.939 1.00 12.94 178 TRP D C 1
ATOM 7500 O O . TRP D 1 178 ? 54.265 -60.559 27.040 1.00 12.88 178 TRP D O 1
ATOM 7511 N N . GLY D 1 179 ? 54.299 -59.225 25.190 1.00 11.18 179 GLY D N 1
ATOM 7512 C CA . GLY D 1 179 ? 55.542 -58.506 25.595 1.00 12.89 179 GLY D CA 1
ATOM 7513 C C . GLY D 1 179 ? 55.271 -57.801 26.952 1.00 13.74 179 GLY D C 1
ATOM 7514 O O . GLY D 1 179 ? 56.116 -57.864 27.869 1.00 13.52 179 GLY D O 1
ATOM 7515 N N . THR D 1 180 ? 54.093 -57.177 27.065 1.00 12.58 180 THR D N 1
ATOM 7516 C CA . THR D 1 180 ? 53.740 -56.412 28.265 1.00 12.07 180 THR D CA 1
ATOM 7517 C C . THR D 1 180 ? 53.377 -57.355 29.419 1.00 11.98 180 THR D C 1
ATOM 7518 O O . THR D 1 180 ? 53.836 -57.167 30.552 1.00 12.48 180 THR D O 1
ATOM 7522 N N . LEU D 1 181 ? 52.575 -58.370 29.149 1.00 11.98 181 LEU D N 1
ATOM 7523 C CA . LEU D 1 181 ? 52.183 -59.304 30.232 1.00 13.07 181 LEU D CA 1
ATOM 7524 C C . LEU D 1 181 ? 53.385 -60.108 30.767 1.00 12.12 181 LEU D C 1
ATOM 7525 O O . LEU D 1 181 ? 53.535 -60.279 31.981 1.00 10.98 181 LEU D O 1
ATOM 7530 N N . ASN D 1 182 ? 54.233 -60.591 29.867 1.00 11.18 182 ASN D N 1
ATOM 7531 C CA . ASN D 1 182 ? 55.392 -61.348 30.316 1.00 11.80 182 ASN D CA 1
ATOM 7532 C C . ASN D 1 182 ? 56.309 -60.517 31.209 1.00 12.50 182 ASN D C 1
ATOM 7533 O O . ASN D 1 182 ? 56.759 -60.976 32.284 1.00 11.73 182 ASN D O 1
ATOM 7538 N N . SER D 1 183 ? 56.590 -59.276 30.778 1.00 11.02 183 SER D N 1
ATOM 7539 C CA . SER D 1 183 ? 57.438 -58.427 31.585 1.00 12.01 183 SER D CA 1
ATOM 7540 C C . SER D 1 183 ? 56.765 -57.993 32.889 1.00 12.35 183 SER D C 1
ATOM 7541 O O . SER D 1 183 ? 57.434 -57.890 33.931 1.00 12.18 183 SER D O 1
ATOM 7544 N N . PHE D 1 184 ? 55.434 -57.802 32.861 1.00 11.74 184 PHE D N 1
ATOM 7545 C CA . PHE D 1 184 ? 54.722 -57.530 34.103 1.00 11.82 184 PHE D CA 1
ATOM 7546 C C . PHE D 1 184 ? 54.889 -58.721 35.090 1.00 12.43 184 PHE D C 1
ATOM 7547 O O . PHE D 1 184 ? 55.189 -58.518 36.317 1.00 10.39 184 PHE D O 1
ATOM 7555 N N . LEU D 1 185 ? 54.696 -59.920 34.564 1.00 11.82 185 LEU D N 1
ATOM 7556 C CA . LEU D 1 185 ? 54.806 -61.145 35.407 1.00 13.58 185 LEU D CA 1
ATOM 7557 C C . LEU D 1 185 ? 56.217 -61.367 35.941 1.00 14.03 185 LEU D C 1
ATOM 7558 O O . LEU D 1 185 ? 56.395 -61.673 37.136 1.00 13.78 185 LEU D O 1
ATOM 7563 N N . HIS D 1 186 ? 57.210 -61.096 35.113 1.00 12.98 186 HIS D N 1
ATOM 7564 C CA . HIS D 1 186 ? 58.611 -61.131 35.608 1.00 14.13 186 HIS D CA 1
ATOM 7565 C C . HIS D 1 186 ? 58.825 -60.118 36.729 1.00 13.85 186 HIS D C 1
ATOM 7566 O O . HIS D 1 186 ? 59.421 -60.427 37.775 1.00 14.23 186 HIS D O 1
ATOM 7573 N N . GLY D 1 187 ? 58.315 -58.913 36.526 1.00 14.21 187 GLY D N 1
ATOM 7574 C CA . GLY D 1 187 ? 58.408 -57.858 37.585 1.00 13.99 187 GLY D CA 1
ATOM 7575 C C . GLY D 1 187 ? 57.712 -58.255 38.852 1.00 15.03 187 GLY D C 1
ATOM 7576 O O . GLY D 1 187 ? 58.244 -58.026 39.970 1.00 13.59 187 GLY D O 1
ATOM 7577 N N . ALA D 1 188 ? 56.532 -58.846 38.724 1.00 13.56 188 ALA D N 1
ATOM 7578 C CA . ALA D 1 188 ? 55.824 -59.342 39.896 1.00 14.12 188 ALA D CA 1
ATOM 7579 C C . ALA D 1 188 ? 56.609 -60.440 40.621 1.00 15.12 188 ALA D C 1
ATOM 7580 O O . ALA D 1 188 ? 56.660 -60.458 41.844 1.00 16.03 188 ALA D O 1
ATOM 7582 N N . ALA D 1 189 ? 57.213 -61.345 39.866 1.00 14.09 189 ALA D N 1
ATOM 7583 C CA . ALA D 1 189 ? 58.044 -62.413 40.457 1.00 15.36 189 ALA D CA 1
ATOM 7584 C C . ALA D 1 189 ? 59.213 -61.804 41.224 1.00 17.19 189 ALA D C 1
ATOM 7585 O O . ALA D 1 189 ? 59.539 -62.229 42.368 1.00 14.59 189 ALA D O 1
ATOM 7587 N N . LEU D 1 190 ? 59.861 -60.806 40.616 1.00 16.74 190 LEU D N 1
ATOM 7588 C CA . LEU D 1 190 ? 60.984 -60.131 41.257 1.00 17.46 190 LEU D CA 1
ATOM 7589 C C . LEU D 1 190 ? 60.569 -59.457 42.540 1.00 16.61 190 LEU D C 1
ATOM 7590 O O . LEU D 1 190 ? 61.181 -59.692 43.623 1.00 17.24 190 LEU D O 1
ATOM 7595 N N . LEU D 1 191 ? 59.470 -58.681 42.469 1.00 16.15 191 LEU D N 1
ATOM 7596 C CA . LEU D 1 191 ? 58.991 -57.995 43.640 1.00 16.19 191 LEU D CA 1
ATOM 7597 C C . LEU D 1 191 ? 58.479 -58.914 44.737 1.00 15.57 191 LEU D C 1
ATOM 7598 O O . LEU D 1 191 ? 58.622 -58.588 45.961 1.00 15.40 191 LEU D O 1
ATOM 7603 N N . GLY D 1 192 ? 57.933 -60.070 44.315 1.00 16.53 192 GLY D N 1
ATOM 7604 C CA . GLY D 1 192 ? 57.431 -61.072 45.281 1.00 15.97 192 GLY D CA 1
ATOM 7605 C C . GLY D 1 192 ? 58.517 -61.611 46.160 1.00 17.27 192 GLY D C 1
ATOM 7606 O O . GLY D 1 192 ? 58.203 -62.018 47.259 1.00 16.96 192 GLY D O 1
ATOM 7607 N N . THR D 1 193 ? 59.790 -61.581 45.725 1.00 17.07 193 THR D N 1
ATOM 7608 C CA . THR D 1 193 ? 60.896 -62.038 46.596 1.00 17.50 193 THR D CA 1
ATOM 7609 C C . THR D 1 193 ? 61.091 -61.125 47.783 1.00 16.21 193 THR D C 1
ATOM 7610 O O . THR D 1 193 ? 61.589 -61.572 48.829 1.00 18.58 193 THR D O 1
ATOM 7614 N N . ALA D 1 194 ? 60.667 -59.872 47.682 1.00 13.96 194 ALA D N 1
ATOM 7615 C CA . ALA D 1 194 ? 60.673 -58.929 48.758 1.00 14.78 194 ALA D CA 1
ATOM 7616 C C . ALA D 1 194 ? 59.292 -58.762 49.390 1.00 14.29 194 ALA D C 1
ATOM 7617 O O . ALA D 1 194 ? 59.005 -57.796 50.056 1.00 16.37 194 ALA D O 1
ATOM 7619 N N . LYS D 1 195 ? 58.434 -59.743 49.161 1.00 17.10 195 LYS D N 1
ATOM 7620 C CA . LYS D 1 195 ? 57.072 -59.836 49.716 1.00 18.76 195 LYS D CA 1
ATOM 7621 C C . LYS D 1 195 ? 56.199 -58.678 49.302 1.00 18.51 195 LYS D C 1
ATOM 7622 O O . LYS D 1 195 ? 55.334 -58.246 50.037 1.00 21.02 195 LYS D O 1
ATOM 7626 N N . VAL D 1 196 ? 56.405 -58.160 48.081 1.00 19.56 196 VAL D N 1
ATOM 7627 C CA . VAL D 1 196 ? 55.523 -57.136 47.554 1.00 17.56 196 VAL D CA 1
ATOM 7628 C C . VAL D 1 196 ? 54.487 -57.949 46.716 1.00 18.65 196 VAL D C 1
ATOM 7629 O O . VAL D 1 196 ? 54.883 -58.715 45.808 1.00 17.16 196 VAL D O 1
ATOM 7633 N N . GLU D 1 197 ? 53.199 -57.748 47.035 1.00 18.61 197 GLU D N 1
ATOM 7634 C CA . GLU D 1 197 ? 52.151 -58.540 46.366 1.00 19.07 197 GLU D CA 1
ATOM 7635 C C . GLU D 1 197 ? 51.961 -58.048 44.948 1.00 15.80 197 GLU D C 1
ATOM 7636 O O . GLU D 1 197 ? 52.172 -56.858 44.688 1.00 13.26 197 GLU D O 1
ATOM 7642 N N . ALA D 1 198 ? 51.529 -58.926 44.037 1.00 14.94 198 ALA D N 1
ATOM 7643 C CA . ALA D 1 198 ? 51.340 -58.466 42.659 1.00 15.05 198 ALA D CA 1
ATOM 7644 C C . ALA D 1 198 ? 50.272 -57.380 42.569 1.00 15.19 198 ALA D C 1
ATOM 7645 O O . ALA D 1 198 ? 50.372 -56.468 41.738 1.00 13.46 198 ALA D O 1
ATOM 7647 N N . THR D 1 199 ? 49.209 -57.478 43.377 1.00 15.65 199 THR D N 1
ATOM 7648 C CA . THR D 1 199 ? 48.192 -56.462 43.416 1.00 14.54 199 THR D CA 1
ATOM 7649 C C . THR D 1 199 ? 48.671 -55.100 43.953 1.00 14.78 199 THR D C 1
ATOM 7650 O O . THR D 1 199 ? 48.081 -54.083 43.626 1.00 16.47 199 THR D O 1
ATOM 7654 N N . THR D 1 200 ? 49.714 -55.096 44.763 1.00 14.59 200 THR D N 1
ATOM 7655 C CA . THR D 1 200 ? 50.387 -53.840 45.153 1.00 14.51 200 THR D CA 1
ATOM 7656 C C . THR D 1 200 ? 51.147 -53.209 43.979 1.00 13.25 200 THR D C 1
ATOM 7657 O O . THR D 1 200 ? 51.051 -51.996 43.780 1.00 13.90 200 THR D O 1
ATOM 7661 N N . PHE D 1 201 ? 51.850 -54.049 43.230 1.00 13.12 201 PHE D N 1
ATOM 7662 C CA . PHE D 1 201 ? 52.660 -53.620 42.089 1.00 13.81 201 PHE D CA 1
ATOM 7663 C C . PHE D 1 201 ? 51.802 -53.165 40.932 1.00 12.94 201 PHE D C 1
ATOM 7664 O O . PHE D 1 201 ? 52.180 -52.210 40.244 1.00 13.38 201 PHE D O 1
ATOM 7672 N N . ALA D 1 202 ? 50.661 -53.842 40.694 1.00 12.43 202 ALA D N 1
ATOM 7673 C CA . ALA D 1 202 ? 49.855 -53.578 39.485 1.00 14.57 202 ALA D CA 1
ATOM 7674 C C . ALA D 1 202 ? 49.548 -52.130 39.200 1.00 14.00 202 ALA D C 1
ATOM 7675 O O . ALA D 1 202 ? 49.712 -51.675 38.054 1.00 14.31 202 ALA D O 1
ATOM 7677 N N . PRO D 1 203 ? 49.068 -51.354 40.186 1.00 14.33 203 PRO D N 1
ATOM 7678 C CA . PRO D 1 203 ? 48.730 -49.951 39.841 1.00 14.55 203 PRO D CA 1
ATOM 7679 C C . PRO D 1 203 ? 49.957 -49.116 39.426 1.00 14.88 203 PRO D C 1
ATOM 7680 O O . PRO D 1 203 ? 49.837 -48.213 38.599 1.00 14.00 203 PRO D O 1
ATOM 7684 N N . PHE D 1 204 ? 51.129 -49.446 39.970 1.00 15.02 204 PHE D N 1
ATOM 7685 C CA . PHE D 1 204 ? 52.373 -48.816 39.526 1.00 13.83 204 PHE D CA 1
ATOM 7686 C C . PHE D 1 204 ? 52.695 -49.231 38.074 1.00 12.88 204 PHE D C 1
ATOM 7687 O O . PHE D 1 204 ? 53.028 -48.376 37.222 1.00 12.94 204 PHE D O 1
ATOM 7695 N N . ALA D 1 205 ? 52.603 -50.531 37.798 1.00 11.57 205 ALA D N 1
ATOM 7696 C CA . ALA D 1 205 ? 52.813 -51.027 36.445 1.00 11.44 205 ALA D CA 1
ATOM 7697 C C . ALA D 1 205 ? 51.886 -50.333 35.476 1.00 13.54 205 ALA D C 1
ATOM 7698 O O . ALA D 1 205 ? 52.323 -49.901 34.411 1.00 13.94 205 ALA D O 1
ATOM 7700 N N . ASN D 1 206 ? 50.615 -50.209 35.832 1.00 12.84 206 ASN D N 1
ATOM 7701 C CA . ASN D 1 206 ? 49.635 -49.601 34.901 1.00 12.66 206 ASN D CA 1
ATOM 7702 C C . ASN D 1 206 ? 49.854 -48.108 34.665 1.00 13.99 206 ASN D C 1
ATOM 7703 O O . ASN D 1 206 ? 49.760 -47.620 33.530 1.00 13.68 206 ASN D O 1
ATOM 7708 N N . ARG D 1 207 ? 50.213 -47.387 35.724 1.00 15.23 207 ARG D N 1
ATOM 7709 C CA . ARG D 1 207 ? 50.554 -45.984 35.564 1.00 16.54 207 ARG D CA 1
ATOM 7710 C C . ARG D 1 207 ? 51.776 -45.807 34.645 1.00 14.28 207 ARG D C 1
ATOM 7711 O O . ARG D 1 207 ? 51.811 -44.940 33.772 1.00 14.35 207 ARG D O 1
ATOM 7719 N N . TRP D 1 208 ? 52.759 -46.686 34.809 1.00 13.40 208 TRP D N 1
ATOM 7720 C CA . TRP D 1 208 ? 53.952 -46.632 33.957 1.00 13.30 208 TRP D CA 1
ATOM 7721 C C . TRP D 1 208 ? 53.655 -47.034 32.514 1.00 14.10 208 TRP D C 1
ATOM 7722 O O . TRP D 1 208 ? 54.137 -46.412 31.563 1.00 12.69 208 TRP D O 1
ATOM 7733 N N . ILE D 1 209 ? 52.817 -48.045 32.336 1.00 13.80 209 ILE D N 1
ATOM 7734 C CA . ILE D 1 209 ? 52.429 -48.477 30.990 1.00 14.31 209 ILE D CA 1
ATOM 7735 C C . ILE D 1 209 ? 51.787 -47.296 30.283 1.00 14.21 209 ILE D C 1
ATOM 7736 O O . ILE D 1 209 ? 52.025 -47.077 29.048 1.00 14.08 209 ILE D O 1
ATOM 7741 N N . GLU D 1 210 ? 50.959 -46.539 30.994 1.00 14.45 210 GLU D N 1
ATOM 7742 C CA . GLU D 1 210 ? 50.368 -45.319 30.399 1.00 16.88 210 GLU D CA 1
ATOM 7743 C C . GLU D 1 210 ? 51.429 -44.301 29.967 1.00 15.96 210 GLU D C 1
ATOM 7744 O O . GLU D 1 210 ? 51.323 -43.753 28.879 1.00 16.61 210 GLU D O 1
ATOM 7750 N N . ALA D 1 211 ? 52.473 -44.109 30.767 1.00 14.83 211 ALA D N 1
ATOM 7751 C CA . ALA D 1 211 ? 53.617 -43.284 30.324 1.00 15.14 211 ALA D CA 1
ATOM 7752 C C . ALA D 1 211 ? 54.303 -43.865 29.044 1.00 13.84 211 ALA D C 1
ATOM 7753 O O . ALA D 1 211 ? 54.747 -43.113 28.159 1.00 13.57 211 ALA D O 1
ATOM 7755 N N . VAL D 1 212 ? 54.412 -45.182 28.968 1.00 12.93 212 VAL D N 1
ATOM 7756 C CA . VAL D 1 212 ? 55.121 -45.840 27.862 1.00 13.52 212 VAL D CA 1
ATOM 7757 C C . VAL D 1 212 ? 54.369 -45.591 26.528 1.00 13.72 212 VAL D C 1
ATOM 7758 O O . VAL D 1 212 ? 55.008 -45.494 25.463 1.00 13.19 212 VAL D O 1
ATOM 7762 N N . THR D 1 213 ? 53.040 -45.401 26.595 1.00 13.67 213 THR D N 1
ATOM 7763 C CA . THR D 1 213 ? 52.309 -45.049 25.361 1.00 14.72 213 THR D CA 1
ATOM 7764 C C . THR D 1 213 ? 52.797 -43.742 24.743 1.00 13.71 213 THR D C 1
ATOM 7765 O O . THR D 1 213 ? 52.787 -43.573 23.529 1.00 13.38 213 THR D O 1
ATOM 7769 N N . GLY D 1 214 ? 53.247 -42.805 25.560 1.00 13.46 214 GLY D N 1
ATOM 7770 C CA . GLY D 1 214 ? 53.859 -41.569 25.032 1.00 15.54 214 GLY D CA 1
ATOM 7771 C C . GLY D 1 214 ? 55.153 -41.855 24.254 1.00 14.71 214 GLY D C 1
ATOM 7772 O O . GLY D 1 214 ? 55.441 -41.194 23.230 1.00 17.85 214 GLY D O 1
ATOM 7773 N N . PHE D 1 215 ? 55.931 -42.833 24.713 1.00 14.46 215 PHE D N 1
ATOM 7774 C CA . PHE D 1 215 ? 57.144 -43.234 24.042 1.00 14.34 215 PHE D CA 1
ATOM 7775 C C . PHE D 1 215 ? 56.797 -43.924 22.735 1.00 14.95 215 PHE D C 1
ATOM 7776 O O . PHE D 1 215 ? 57.448 -43.695 21.712 1.00 14.80 215 PHE D O 1
ATOM 7784 N N . VAL D 1 216 ? 55.767 -44.763 22.750 1.00 12.14 216 VAL D N 1
ATOM 7785 C CA . VAL D 1 216 ? 55.319 -45.400 21.504 1.00 13.42 216 VAL D CA 1
ATOM 7786 C C . VAL D 1 216 ? 55.050 -44.344 20.422 1.00 12.64 216 VAL D C 1
ATOM 7787 O O . VAL D 1 216 ? 55.501 -44.485 19.278 1.00 13.68 216 VAL D O 1
ATOM 7791 N N . SER D 1 217 ? 54.244 -43.337 20.759 1.00 12.85 217 SER D N 1
ATOM 7792 C CA . SER D 1 217 ? 53.887 -42.293 19.761 1.00 14.12 217 SER D CA 1
ATOM 7793 C C . SER D 1 217 ? 55.128 -41.540 19.250 1.00 15.20 217 SER D C 1
ATOM 7794 O O . SER D 1 217 ? 55.314 -41.386 18.048 1.00 13.14 217 SER D O 1
ATOM 7797 N N . ALA D 1 218 ? 56.027 -41.159 20.160 1.00 15.38 218 ALA D N 1
ATOM 7798 C CA . ALA D 1 218 ? 57.269 -40.461 19.735 1.00 15.29 218 ALA D CA 1
ATOM 7799 C C . ALA D 1 218 ? 58.170 -41.319 18.864 1.00 15.76 218 ALA D C 1
ATOM 7800 O O . ALA D 1 218 ? 58.666 -40.885 17.799 1.00 15.28 218 ALA D O 1
ATOM 7802 N N . TYR D 1 219 ? 58.353 -42.576 19.268 1.00 15.92 219 TYR D N 1
ATOM 7803 C CA . TYR D 1 219 ? 59.256 -43.487 18.573 1.00 15.42 219 TYR D CA 1
ATOM 7804 C C . TYR D 1 219 ? 58.646 -43.880 17.230 1.00 13.79 219 TYR D C 1
ATOM 7805 O O . TYR D 1 219 ? 59.386 -44.080 16.267 1.00 14.27 219 TYR D O 1
ATOM 7814 N N . ALA D 1 220 ? 57.329 -43.914 17.130 1.00 14.78 220 ALA D N 1
ATOM 7815 C CA . ALA D 1 220 ? 56.701 -44.213 15.853 1.00 15.65 220 ALA D CA 1
ATOM 7816 C C . ALA D 1 220 ? 57.058 -43.141 14.812 1.00 14.94 220 ALA D C 1
ATOM 7817 O O . ALA D 1 220 ? 57.311 -43.431 13.630 1.00 16.07 220 ALA D O 1
ATOM 7819 N N . GLY D 1 221 ? 57.072 -41.893 15.238 1.00 16.07 221 GLY D N 1
ATOM 7820 C CA . GLY D 1 221 ? 57.457 -40.780 14.349 1.00 16.69 221 GLY D CA 1
ATOM 7821 C C . GLY D 1 221 ? 58.906 -40.970 13.882 1.00 17.01 221 GLY D C 1
ATOM 7822 O O . GLY D 1 221 ? 59.224 -40.776 12.711 1.00 17.60 221 GLY D O 1
ATOM 7823 N N . GLN D 1 222 ? 59.796 -41.334 14.814 1.00 15.26 222 GLN D N 1
ATOM 7824 C CA . GLN D 1 222 ? 61.166 -41.544 14.478 1.00 15.60 222 GLN D CA 1
ATOM 7825 C C . GLN D 1 222 ? 61.326 -42.731 13.486 1.00 14.87 222 GLN D C 1
ATOM 7826 O O . GLN D 1 222 ? 62.108 -42.626 12.537 1.00 15.57 222 GLN D O 1
ATOM 7832 N N . VAL D 1 223 ? 60.565 -43.815 13.691 1.00 13.76 223 VAL D N 1
ATOM 7833 C CA . VAL D 1 223 ? 60.579 -44.922 12.776 1.00 14.45 223 VAL D CA 1
ATOM 7834 C C . VAL D 1 223 ? 60.166 -44.468 11.373 1.00 15.96 223 VAL D C 1
ATOM 7835 O O . VAL D 1 223 ? 60.835 -44.846 10.394 1.00 15.52 223 VAL D O 1
ATOM 7839 N N . ASP D 1 224 ? 59.136 -43.638 11.264 1.00 15.15 224 ASP D N 1
ATOM 7840 C CA . ASP D 1 224 ? 58.738 -43.172 9.941 1.00 17.32 224 ASP D CA 1
ATOM 7841 C C . ASP D 1 224 ? 59.756 -42.238 9.298 1.00 18.07 224 ASP D C 1
ATOM 7842 O O . ASP D 1 224 ? 59.824 -42.165 8.054 1.00 18.04 224 ASP D O 1
ATOM 7847 N N . GLN D 1 225 ? 60.557 -41.536 10.085 1.00 15.28 225 GLN D N 1
ATOM 7848 C CA . GLN D 1 225 ? 61.645 -40.742 9.511 1.00 15.31 225 GLN D CA 1
ATOM 7849 C C . GLN D 1 225 ? 62.925 -41.524 9.206 1.00 16.28 225 GLN D C 1
ATOM 7850 O O . GLN D 1 225 ? 63.764 -41.035 8.494 1.00 15.17 225 GLN D O 1
ATOM 7856 N N . GLY D 1 226 ? 63.117 -42.670 9.852 1.00 16.92 226 GLY D N 1
ATOM 7857 C CA . GLY D 1 226 ? 64.393 -43.387 9.827 1.00 16.13 226 GLY D CA 1
ATOM 7858 C C . GLY D 1 226 ? 65.491 -42.592 10.458 1.00 17.92 226 GLY D C 1
ATOM 7859 O O . GLY D 1 226 ? 66.624 -42.679 10.023 1.00 17.17 226 GLY D O 1
ATOM 7860 N N . ALA D 1 227 ? 65.170 -41.810 11.497 1.00 15.70 227 ALA D N 1
ATOM 7861 C CA . ALA D 1 227 ? 66.136 -40.966 12.164 1.00 18.55 227 ALA D CA 1
ATOM 7862 C C . ALA D 1 227 ? 65.815 -40.995 13.667 1.00 17.56 227 ALA D C 1
ATOM 7863 O O . ALA D 1 227 ? 64.648 -40.757 14.039 1.00 15.34 227 ALA D O 1
ATOM 7865 N N . TYR D 1 228 ? 66.831 -41.263 14.479 1.00 16.78 228 TYR D N 1
ATOM 7866 C CA . TYR D 1 228 ? 66.608 -41.695 15.836 1.00 16.11 228 TYR D CA 1
ATOM 7867 C C . TYR D 1 228 ? 67.410 -40.910 16.877 1.00 18.87 228 TYR D C 1
ATOM 7868 O O . TYR D 1 228 ? 68.140 -41.505 17.656 1.00 16.48 228 TYR D O 1
ATOM 7877 N N . PRO D 1 229 ? 67.217 -39.594 16.953 1.00 18.68 229 PRO D N 1
ATOM 7878 C CA . PRO D 1 229 ? 67.950 -38.849 17.957 1.00 17.04 229 PRO D CA 1
ATOM 7879 C C . PRO D 1 229 ? 67.550 -39.217 19.382 1.00 17.47 229 PRO D C 1
ATOM 7880 O O . PRO D 1 229 ? 66.383 -39.481 19.634 1.00 18.12 229 PRO D O 1
ATOM 7884 N N . ALA D 1 230 ? 68.503 -39.191 20.290 1.00 18.29 230 ALA D N 1
ATOM 7885 C CA . ALA D 1 230 ? 68.254 -39.510 21.698 1.00 18.45 230 ALA D CA 1
ATOM 7886 C C . ALA D 1 230 ? 67.797 -38.292 22.426 1.00 19.53 230 ALA D C 1
ATOM 7887 O O . ALA D 1 230 ? 68.577 -37.668 23.133 1.00 20.87 230 ALA D O 1
ATOM 7889 N N . LEU D 1 231 ? 66.546 -37.936 22.255 1.00 19.00 231 LEU D N 1
ATOM 7890 C CA . LEU D 1 231 ? 65.986 -36.749 22.913 1.00 23.21 231 LEU D CA 1
ATOM 7891 C C . LEU D 1 231 ? 65.665 -37.006 24.356 1.00 22.21 231 LEU D C 1
ATOM 7892 O O . LEU D 1 231 ? 65.630 -36.082 25.138 1.00 21.86 231 LEU D O 1
ATOM 7897 N N . ASP D 1 232 ? 65.444 -38.257 24.707 1.00 20.87 232 ASP D N 1
ATOM 7898 C CA . ASP D 1 232 ? 65.143 -38.683 26.073 1.00 18.97 232 ASP D CA 1
ATOM 7899 C C . ASP D 1 232 ? 66.290 -39.415 26.722 1.00 18.83 232 ASP D C 1
ATOM 7900 O O . ASP D 1 232 ? 66.804 -38.947 27.776 1.00 19.58 232 ASP D O 1
ATOM 7905 N N . ALA D 1 233 ? 66.728 -40.521 26.127 1.00 16.89 233 ALA D N 1
ATOM 7906 C CA . ALA D 1 233 ? 67.773 -41.375 26.660 1.00 17.72 233 ALA D CA 1
ATOM 7907 C C . ALA D 1 233 ? 68.479 -42.087 25.527 1.00 16.18 233 ALA D C 1
ATOM 7908 O O . ALA D 1 233 ? 67.824 -42.506 24.554 1.00 16.81 233 ALA D O 1
ATOM 7910 N N . THR D 1 234 ? 69.789 -42.250 25.619 1.00 15.91 234 THR D N 1
ATOM 7911 C CA . THR D 1 234 ? 70.539 -43.046 24.640 1.00 16.99 234 THR D CA 1
ATOM 7912 C C . THR D 1 234 ? 70.376 -44.562 24.888 1.00 14.29 234 THR D C 1
ATOM 7913 O O . THR D 1 234 ? 70.065 -45.026 26.030 1.00 13.96 234 THR D O 1
ATOM 7917 N N . ILE D 1 235 ? 70.581 -45.349 23.849 1.00 13.74 235 ILE D N 1
ATOM 7918 C CA . ILE D 1 235 ? 70.649 -46.785 24.008 1.00 14.90 235 ILE D CA 1
ATOM 7919 C C . ILE D 1 235 ? 71.733 -47.192 25.043 1.00 15.64 235 ILE D C 1
ATOM 7920 O O . ILE D 1 235 ? 71.533 -48.137 25.834 1.00 14.04 235 ILE D O 1
ATOM 7925 N N . ASP D 1 236 ? 72.863 -46.481 25.070 1.00 15.66 236 ASP D N 1
ATOM 7926 C CA . ASP D 1 236 ? 73.886 -46.776 26.087 1.00 15.67 236 ASP D CA 1
ATOM 7927 C C . ASP D 1 236 ? 73.286 -46.640 27.521 1.00 14.95 236 ASP D C 1
ATOM 7928 O O . ASP D 1 236 ? 73.524 -47.496 28.395 1.00 14.93 236 ASP D O 1
ATOM 7933 N N . THR D 1 237 ? 72.485 -45.598 27.722 1.00 15.79 237 THR D N 1
ATOM 7934 C CA . THR D 1 237 ? 71.864 -45.385 29.020 1.00 16.32 237 THR D CA 1
ATOM 7935 C C . THR D 1 237 ? 70.843 -46.489 29.334 1.00 13.97 237 THR D C 1
ATOM 7936 O O . THR D 1 237 ? 70.788 -47.039 30.458 1.00 15.00 237 THR D O 1
ATOM 7940 N N . HIS D 1 238 ? 70.025 -46.821 28.337 1.00 14.95 238 HIS D N 1
ATOM 7941 C CA . HIS D 1 238 ? 69.125 -47.975 28.461 1.00 14.60 238 HIS D CA 1
ATOM 7942 C C . HIS D 1 238 ? 69.858 -49.245 28.921 1.00 15.25 238 HIS D C 1
ATOM 7943 O O . HIS D 1 238 ? 69.404 -49.935 29.850 1.00 14.23 238 HIS D O 1
ATOM 7950 N N . VAL D 1 239 ? 70.949 -49.614 28.224 1.00 14.45 239 VAL D N 1
ATOM 7951 C CA . VAL D 1 239 ? 71.577 -50.895 28.483 1.00 14.82 239 VAL D CA 1
ATOM 7952 C C . VAL D 1 239 ? 72.181 -50.959 29.875 1.00 14.82 239 VAL D C 1
ATOM 7953 O O . VAL D 1 239 ? 72.186 -52.037 30.491 1.00 16.28 239 VAL D O 1
ATOM 7957 N N . ALA D 1 240 ? 72.621 -49.832 30.414 1.00 15.25 240 ALA D N 1
ATOM 7958 C CA . ALA D 1 240 ? 73.078 -49.819 31.794 1.00 14.60 240 ALA D CA 1
ATOM 7959 C C . ALA D 1 240 ? 71.942 -50.251 32.756 1.00 15.98 240 ALA D C 1
ATOM 7960 O O . ALA D 1 240 ? 72.198 -51.019 33.722 1.00 14.60 240 ALA D O 1
ATOM 7962 N N . THR D 1 241 ? 70.710 -49.778 32.500 1.00 15.29 241 THR D N 1
ATOM 7963 C CA . THR D 1 241 ? 69.567 -50.224 33.334 1.00 15.45 241 THR D CA 1
ATOM 7964 C C . THR D 1 241 ? 69.115 -51.643 33.004 1.00 14.20 241 THR D C 1
ATOM 7965 O O . THR D 1 241 ? 68.611 -52.317 33.897 1.00 14.66 241 THR D O 1
ATOM 7969 N N . VAL D 1 242 ? 69.280 -52.100 31.777 1.00 13.83 242 VAL D N 1
ATOM 7970 C CA . VAL D 1 242 ? 68.980 -53.505 31.461 1.00 14.45 242 VAL D CA 1
ATOM 7971 C C . VAL D 1 242 ? 69.866 -54.389 32.338 1.00 14.26 242 VAL D C 1
ATOM 7972 O O . VAL D 1 242 ? 69.401 -55.381 32.909 1.00 14.53 242 VAL D O 1
ATOM 7976 N N . ASP D 1 243 ? 71.135 -54.002 32.465 1.00 13.68 243 ASP D N 1
ATOM 7977 C CA . ASP D 1 243 ? 72.035 -54.759 33.370 1.00 15.48 243 ASP D CA 1
ATOM 7978 C C . ASP D 1 243 ? 71.576 -54.730 34.816 1.00 14.09 243 ASP D C 1
ATOM 7979 O O . ASP D 1 243 ? 71.710 -55.739 35.504 1.00 13.66 243 ASP D O 1
ATOM 7984 N N . HIS D 1 244 ? 71.068 -53.599 35.299 1.00 14.67 244 HIS D N 1
ATOM 7985 C CA . HIS D 1 244 ? 70.536 -53.570 36.668 1.00 13.35 244 HIS D CA 1
ATOM 7986 C C . HIS D 1 244 ? 69.399 -54.591 36.818 1.00 14.20 244 HIS D C 1
ATOM 7987 O O . HIS D 1 244 ? 69.303 -55.268 37.825 1.00 13.92 244 HIS D O 1
ATOM 7994 N N . LEU D 1 245 ? 68.509 -54.654 35.826 1.00 12.48 245 LEU D N 1
ATOM 7995 C CA . LEU D 1 245 ? 67.394 -55.630 35.863 1.00 13.33 245 LEU D CA 1
ATOM 7996 C C . LEU D 1 245 ? 67.929 -57.064 35.880 1.00 14.06 245 LEU D C 1
ATOM 7997 O O . LEU D 1 245 ? 67.463 -57.904 36.645 1.00 14.54 245 LEU D O 1
ATOM 8002 N N . ILE D 1 246 ? 68.904 -57.357 35.031 1.00 14.11 246 ILE D N 1
ATOM 8003 C CA . ILE D 1 246 ? 69.525 -58.691 35.027 1.00 15.30 246 ILE D CA 1
ATOM 8004 C C . ILE D 1 246 ? 70.135 -59.005 36.397 1.00 13.85 246 ILE D C 1
ATOM 8005 O O . ILE D 1 246 ? 69.853 -60.079 36.976 1.00 14.56 246 ILE D O 1
ATOM 8010 N N . HIS D 1 247 ? 70.907 -58.062 36.940 1.00 15.76 247 HIS D N 1
ATOM 8011 C CA . HIS D 1 247 ? 71.558 -58.274 38.237 1.00 16.99 247 HIS D CA 1
ATOM 8012 C C . HIS D 1 247 ? 70.589 -58.438 39.376 1.00 16.88 247 HIS D C 1
ATOM 8013 O O . HIS D 1 247 ? 70.738 -59.290 40.256 1.00 16.10 247 HIS D O 1
ATOM 8020 N N . GLU D 1 248 ? 69.561 -57.611 39.369 1.00 15.57 248 GLU D N 1
ATOM 8021 C CA . GLU D 1 248 ? 68.503 -57.708 40.379 1.00 16.12 248 GLU D CA 1
ATOM 8022 C C . GLU D 1 248 ? 67.771 -59.036 40.295 1.00 14.50 248 GLU D C 1
ATOM 8023 O O . GLU D 1 248 ? 67.479 -59.680 41.321 1.00 14.28 248 GLU D O 1
ATOM 8029 N N . SER D 1 249 ? 67.484 -59.490 39.076 1.00 15.57 249 SER D N 1
ATOM 8030 C CA . SER D 1 249 ? 66.801 -60.762 38.896 1.00 16.63 249 SER D CA 1
ATOM 8031 C C . SER D 1 249 ? 67.685 -61.942 39.382 1.00 16.64 249 SER D C 1
ATOM 8032 O O . SER D 1 249 ? 67.183 -62.854 40.034 1.00 15.51 249 SER D O 1
ATOM 8035 N N . GLU D 1 250 ? 68.976 -61.891 39.068 1.00 17.69 250 GLU D N 1
ATOM 8036 C CA . GLU D 1 250 ? 69.910 -62.940 39.526 1.00 21.04 250 GLU D CA 1
ATOM 8037 C C . GLU D 1 250 ? 69.978 -62.950 41.043 1.00 20.67 250 GLU D C 1
ATOM 8038 O O . GLU D 1 250 ? 69.941 -64.010 41.650 1.00 21.88 250 GLU D O 1
ATOM 8044 N N . ALA D 1 251 ? 70.066 -61.786 41.669 1.00 20.75 251 ALA D N 1
ATOM 8045 C CA . ALA D 1 251 ? 70.133 -61.701 43.144 1.00 21.96 251 ALA D CA 1
ATOM 8046 C C . ALA D 1 251 ? 68.854 -62.254 43.780 1.00 24.68 251 ALA D C 1
ATOM 8047 O O . ALA D 1 251 ? 68.912 -62.835 44.836 1.00 25.77 251 ALA D O 1
ATOM 8049 N N . ALA D 1 252 ? 67.695 -62.062 43.131 1.00 23.31 252 ALA D N 1
ATOM 8050 C CA . ALA D 1 252 ? 66.420 -62.539 43.655 1.00 23.76 252 ALA D CA 1
ATOM 8051 C C . ALA D 1 252 ? 66.166 -64.022 43.359 1.00 23.87 252 ALA D C 1
ATOM 8052 O O . ALA D 1 252 ? 65.256 -64.589 43.909 1.00 21.92 252 ALA D O 1
ATOM 8054 N N . GLY D 1 253 ? 66.919 -64.593 42.433 1.00 22.72 253 GLY D N 1
ATOM 8055 C CA . GLY D 1 253 ? 66.812 -66.001 42.012 1.00 22.90 253 GLY D CA 1
ATOM 8056 C C . GLY D 1 253 ? 65.669 -66.227 41.039 1.00 23.16 253 GLY D C 1
ATOM 8057 O O . GLY D 1 253 ? 65.163 -67.332 40.959 1.00 25.85 253 GLY D O 1
ATOM 8058 N N . VAL D 1 254 ? 65.206 -65.190 40.312 1.00 18.24 254 VAL D N 1
ATOM 8059 C CA . VAL D 1 254 ? 64.103 -65.346 39.387 1.00 18.44 254 VAL D CA 1
ATOM 8060 C C . VAL D 1 254 ? 64.588 -65.512 37.955 1.00 22.34 254 VAL D C 1
ATOM 8061 O O . VAL D 1 254 ? 65.789 -65.397 37.701 1.00 22.63 254 VAL D O 1
ATOM 8065 N N . ASN D 1 255 ? 63.667 -65.769 37.022 1.00 19.68 255 ASN D N 1
ATOM 8066 C CA . ASN D 1 255 ? 64.043 -66.004 35.619 1.00 21.98 255 ASN D CA 1
ATOM 8067 C C . ASN D 1 255 ? 64.673 -64.767 34.998 1.00 18.92 255 ASN D C 1
ATOM 8068 O O . ASN D 1 255 ? 64.216 -63.660 35.293 1.00 19.87 255 ASN D O 1
ATOM 8073 N N . THR D 1 256 ? 65.695 -64.936 34.158 1.00 18.70 256 THR D N 1
ATOM 8074 C CA . THR D 1 256 ? 66.327 -63.760 33.525 1.00 18.16 256 THR D CA 1
ATOM 8075 C C . THR D 1 256 ? 66.247 -63.783 32.004 1.00 18.42 256 THR D C 1
ATOM 8076 O O . THR D 1 256 ? 66.865 -62.943 31.375 1.00 17.54 256 THR D O 1
ATOM 8080 N N . GLU D 1 257 ? 65.480 -64.705 31.425 1.00 16.81 257 GLU D N 1
ATOM 8081 C CA . GLU D 1 257 ? 65.435 -64.813 29.978 1.00 17.97 257 GLU D CA 1
ATOM 8082 C C . GLU D 1 257 ? 64.920 -63.569 29.291 1.00 17.79 257 GLU D C 1
ATOM 8083 O O . GLU D 1 257 ? 65.427 -63.237 28.208 1.00 15.47 257 GLU D O 1
ATOM 8089 N N . LEU D 1 258 ? 63.921 -62.880 29.864 1.00 15.99 258 LEU D N 1
ATOM 8090 C CA . LEU D 1 258 ? 63.435 -61.662 29.249 1.00 16.19 258 LEU D CA 1
ATOM 8091 C C . LEU D 1 258 ? 64.476 -60.541 29.124 1.00 16.06 258 LEU D C 1
ATOM 8092 O O . LEU D 1 258 ? 64.742 -60.070 27.992 1.00 14.95 258 LEU D O 1
ATOM 8097 N N . PRO D 1 259 ? 65.070 -60.087 30.234 1.00 14.48 259 PRO D N 1
ATOM 8098 C CA . PRO D 1 259 ? 66.035 -59.014 30.073 1.00 16.42 259 PRO D CA 1
ATOM 8099 C C . PRO D 1 259 ? 67.295 -59.463 29.362 1.00 17.07 259 PRO D C 1
ATOM 8100 O O . PRO D 1 259 ? 67.950 -58.645 28.741 1.00 15.79 259 PRO D O 1
ATOM 8104 N N . ARG D 1 260 ? 67.661 -60.778 29.414 1.00 18.88 260 ARG D N 1
ATOM 8105 C CA . ARG D 1 260 ? 68.769 -61.227 28.602 1.00 17.93 260 ARG D CA 1
ATOM 8106 C C . ARG D 1 260 ? 68.523 -61.085 27.128 1.00 16.90 260 ARG D C 1
ATOM 8107 O O . ARG D 1 260 ? 69.448 -60.682 26.406 1.00 18.33 260 ARG D O 1
ATOM 8115 N N . LEU D 1 261 ? 67.303 -61.349 26.662 1.00 15.17 261 LEU D N 1
ATOM 8116 C CA . LEU D 1 261 ? 66.997 -61.129 25.224 1.00 17.09 261 LEU D CA 1
ATOM 8117 C C . LEU D 1 261 ? 67.002 -59.636 24.895 1.00 14.81 261 LEU D C 1
ATOM 8118 O O . LEU D 1 261 ? 67.493 -59.235 23.844 1.00 15.34 261 LEU D O 1
ATOM 8123 N N . VAL D 1 262 ? 66.488 -58.800 25.825 1.00 14.44 262 VAL D N 1
ATOM 8124 C CA . VAL D 1 262 ? 66.518 -57.348 25.645 1.00 14.85 262 VAL D CA 1
ATOM 8125 C C . VAL D 1 262 ? 67.993 -56.894 25.456 1.00 14.82 262 VAL D C 1
ATOM 8126 O O . VAL D 1 262 ? 68.305 -56.107 24.537 1.00 14.42 262 VAL D O 1
ATOM 8130 N N . ARG D 1 263 ? 68.873 -57.392 26.304 1.00 15.83 263 ARG D N 1
ATOM 8131 C CA . ARG D 1 263 ? 70.316 -57.073 26.217 1.00 17.45 263 ARG D CA 1
ATOM 8132 C C . ARG D 1 263 ? 70.948 -57.594 24.914 1.00 16.24 263 ARG D C 1
ATOM 8133 O O . ARG D 1 263 ? 71.661 -56.848 24.233 1.00 17.99 263 ARG D O 1
ATOM 8141 N N . THR D 1 264 ? 70.640 -58.809 24.536 1.00 15.74 264 THR D N 1
ATOM 8142 C CA . THR D 1 264 ? 71.140 -59.405 23.273 1.00 16.61 264 THR D CA 1
ATOM 8143 C C . THR D 1 264 ? 70.762 -58.539 22.068 1.00 17.18 264 THR D C 1
ATOM 8144 O O . THR D 1 264 ? 71.587 -58.264 21.171 1.00 17.46 264 THR D O 1
ATOM 8148 N N . LEU D 1 265 ? 69.513 -58.132 22.021 1.00 16.62 265 LEU D N 1
ATOM 8149 C CA . LEU D 1 265 ? 69.042 -57.337 20.895 1.00 18.13 265 LEU D CA 1
ATOM 8150 C C . LEU D 1 265 ? 69.696 -55.952 20.919 1.00 16.33 265 LEU D C 1
ATOM 8151 O O . LEU D 1 265 ? 70.145 -55.455 19.863 1.00 15.95 265 LEU D O 1
ATOM 8156 N N . ALA D 1 266 ? 69.759 -55.321 22.085 1.00 16.04 266 ALA D N 1
ATOM 8157 C CA . ALA D 1 266 ? 70.392 -54.021 22.186 1.00 17.49 266 ALA D CA 1
ATOM 8158 C C . ALA D 1 266 ? 71.897 -54.076 21.836 1.00 17.13 266 ALA D C 1
ATOM 8159 O O . ALA D 1 266 ? 72.445 -53.137 21.221 1.00 17.24 266 ALA D O 1
ATOM 8161 N N . ASP D 1 267 ? 72.566 -55.185 22.200 1.00 16.34 267 ASP D N 1
ATOM 8162 C CA . ASP D 1 267 ? 73.987 -55.380 21.847 1.00 17.25 267 ASP D CA 1
ATOM 8163 C C . ASP D 1 267 ? 74.228 -55.329 20.351 1.00 18.36 267 ASP D C 1
ATOM 8164 O O . ASP D 1 267 ? 75.323 -54.875 19.931 1.00 19.75 267 ASP D O 1
ATOM 8169 N N . ARG D 1 268 ? 73.257 -55.741 19.536 1.00 19.00 268 ARG D N 1
ATOM 8170 C CA . ARG D 1 268 ? 73.392 -55.645 18.100 1.00 20.35 268 ARG D CA 1
ATOM 8171 C C . ARG D 1 268 ? 73.400 -54.176 17.635 1.00 22.36 268 ARG D C 1
ATOM 8172 O O . ARG D 1 268 ? 74.156 -53.813 16.724 1.00 20.39 268 ARG D O 1
ATOM 8180 N N . ALA D 1 269 ? 72.597 -53.329 18.271 1.00 18.09 269 ALA D N 1
ATOM 8181 C CA . ALA D 1 269 ? 72.634 -51.909 17.958 1.00 18.95 269 ALA D CA 1
ATOM 8182 C C . ALA D 1 269 ? 73.960 -51.308 18.383 1.00 18.92 269 ALA D C 1
ATOM 8183 O O . ALA D 1 269 ? 74.555 -50.494 17.683 1.00 17.86 269 ALA D O 1
ATOM 8185 N N . LEU D 1 270 ? 74.430 -51.721 19.551 1.00 16.42 270 LEU D N 1
ATOM 8186 C CA . LEU D 1 270 ? 75.724 -51.216 20.044 1.00 20.71 270 LEU D CA 1
ATOM 8187 C C . LEU D 1 270 ? 76.875 -51.602 19.104 1.00 20.91 270 LEU D C 1
ATOM 8188 O O . LEU D 1 270 ? 77.734 -50.774 18.828 1.00 22.17 270 LEU D O 1
ATOM 8193 N N . ALA D 1 271 ? 76.839 -52.823 18.600 1.00 21.77 271 ALA D N 1
ATOM 8194 C CA . ALA D 1 271 ? 77.846 -53.306 17.647 1.00 24.55 271 ALA D CA 1
ATOM 8195 C C . ALA D 1 271 ? 77.803 -52.531 16.338 1.00 25.24 271 ALA D C 1
ATOM 8196 O O . ALA D 1 271 ? 78.838 -52.416 15.681 1.00 24.31 271 ALA D O 1
ATOM 8198 N N . GLY D 1 272 ? 76.632 -52.023 15.954 1.00 24.08 272 GLY D N 1
ATOM 8199 C CA . GLY D 1 272 ? 76.484 -51.123 14.804 1.00 23.23 272 GLY D CA 1
ATOM 8200 C C . GLY D 1 272 ? 76.808 -49.663 15.099 1.00 25.54 272 GLY D C 1
ATOM 8201 O O . GLY D 1 272 ? 76.506 -48.818 14.279 1.00 24.65 272 GLY D O 1
ATOM 8202 N N . GLY D 1 273 ? 77.328 -49.337 16.281 1.00 24.70 273 GLY D N 1
ATOM 8203 C CA . GLY D 1 273 ? 77.660 -47.956 16.602 1.00 27.68 273 GLY D CA 1
ATOM 8204 C C . GLY D 1 273 ? 76.508 -47.040 16.947 1.00 26.63 273 GLY D C 1
ATOM 8205 O O . GLY D 1 273 ? 76.619 -45.824 16.809 1.00 24.45 273 GLY D O 1
ATOM 8206 N N . GLN D 1 274 ? 75.395 -47.605 17.431 1.00 22.59 274 GLN D N 1
ATOM 8207 C CA . GLN D 1 274 ? 74.159 -46.840 17.641 1.00 20.23 274 GLN D CA 1
ATOM 8208 C C . GLN D 1 274 ? 73.886 -46.594 19.117 1.00 18.29 274 GLN D C 1
ATOM 8209 O O . GLN D 1 274 ? 72.791 -46.137 19.489 1.00 16.98 274 GLN D O 1
ATOM 8215 N N . GLY D 1 275 ? 74.876 -46.799 19.970 1.00 17.58 275 GLY D N 1
ATOM 8216 C CA . GLY D 1 275 ? 74.737 -46.480 21.388 1.00 18.07 275 GLY D CA 1
ATOM 8217 C C . GLY D 1 275 ? 74.302 -45.085 21.745 1.00 18.69 275 GLY D C 1
ATOM 8218 O O . GLY D 1 275 ? 73.685 -44.868 22.801 1.00 17.42 275 GLY D O 1
ATOM 8219 N N . GLY D 1 276 ? 74.649 -44.095 20.870 1.00 18.06 276 GLY D N 1
ATOM 8220 C CA . GLY D 1 276 ? 74.280 -42.735 21.140 1.00 18.58 276 GLY D CA 1
ATOM 8221 C C . GLY D 1 276 ? 72.951 -42.291 20.585 1.00 17.30 276 GLY D C 1
ATOM 8222 O O . GLY D 1 276 ? 72.588 -41.123 20.723 1.00 16.58 276 GLY D O 1
ATOM 8223 N N . LEU D 1 277 ? 72.231 -43.216 19.953 1.00 17.40 277 LEU D N 1
ATOM 8224 C CA . LEU D 1 277 ? 70.903 -42.961 19.408 1.00 17.55 277 LEU D CA 1
ATOM 8225 C C . LEU D 1 277 ? 69.820 -43.289 20.429 1.00 16.99 277 LEU D C 1
ATOM 8226 O O . LEU D 1 277 ? 70.077 -43.932 21.477 1.00 15.12 277 LEU D O 1
ATOM 8231 N N . GLY D 1 278 ? 68.596 -42.838 20.117 1.00 15.24 278 GLY D N 1
ATOM 8232 C CA . GLY D 1 278 ? 67.444 -43.172 20.937 1.00 15.99 278 GLY D CA 1
ATOM 8233 C C . GLY D 1 278 ? 67.020 -44.621 20.716 1.00 14.54 278 GLY D C 1
ATOM 8234 O O . GLY D 1 278 ? 67.368 -45.249 19.717 1.00 16.03 278 GLY D O 1
ATOM 8235 N N . TYR D 1 279 ? 66.201 -45.133 21.646 1.00 15.09 279 TYR D N 1
ATOM 8236 C CA . TYR D 1 279 ? 65.735 -46.522 21.562 1.00 15.02 279 TYR D CA 1
ATOM 8237 C C . TYR D 1 279 ? 64.995 -46.850 20.271 1.00 14.69 279 TYR D C 1
ATOM 8238 O O . TYR D 1 279 ? 64.995 -48.026 19.850 1.00 13.59 279 TYR D O 1
ATOM 8247 N N . ALA D 1 280 ? 64.368 -45.873 19.641 1.00 14.19 280 ALA D N 1
ATOM 8248 C CA . ALA D 1 280 ? 63.653 -46.170 18.382 1.00 15.53 280 ALA D CA 1
ATOM 8249 C C . ALA D 1 280 ? 64.540 -46.774 17.299 1.00 15.05 280 ALA D C 1
ATOM 8250 O O . ALA D 1 280 ? 64.015 -47.478 16.420 1.00 14.85 280 ALA D O 1
ATOM 8252 N N . ALA D 1 281 ? 65.852 -46.530 17.358 1.00 13.48 281 ALA D N 1
ATOM 8253 C CA . ALA D 1 281 ? 66.798 -47.164 16.447 1.00 15.61 281 ALA D CA 1
ATOM 8254 C C . ALA D 1 281 ? 66.746 -48.698 16.480 1.00 16.10 281 ALA D C 1
ATOM 8255 O O . ALA D 1 281 ? 67.106 -49.374 15.495 1.00 15.69 281 ALA D O 1
ATOM 8257 N N . MET D 1 282 ? 66.225 -49.246 17.571 1.00 15.37 282 MET D N 1
ATOM 8258 C CA . MET D 1 282 ? 65.994 -50.693 17.702 1.00 17.34 282 MET D CA 1
ATOM 8259 C C . MET D 1 282 ? 65.095 -51.267 16.626 1.00 17.07 282 MET D C 1
ATOM 8260 O O . MET D 1 282 ? 65.136 -52.468 16.393 1.00 16.98 282 MET D O 1
ATOM 8265 N N . ILE D 1 283 ? 64.293 -50.435 15.941 1.00 15.49 283 ILE D N 1
ATOM 8266 C CA . ILE D 1 283 ? 63.505 -50.910 14.821 1.00 16.44 283 ILE D CA 1
ATOM 8267 C C . ILE D 1 283 ? 64.347 -51.720 13.846 1.00 16.23 283 ILE D C 1
ATOM 8268 O O . ILE D 1 283 ? 63.856 -52.716 13.276 1.00 14.64 283 ILE D O 1
ATOM 8273 N N . GLU D 1 284 ? 65.592 -51.305 13.660 1.00 16.53 284 GLU D N 1
ATOM 8274 C CA . GLU D 1 284 ? 66.487 -51.987 12.673 1.00 19.43 284 GLU D CA 1
ATOM 8275 C C . GLU D 1 284 ? 66.755 -53.443 13.083 1.00 20.25 284 GLU D C 1
ATOM 8276 O O . GLU D 1 284 ? 66.986 -54.274 12.209 1.00 16.82 284 GLU D O 1
ATOM 8282 N N . GLN D 1 285 ? 66.663 -53.778 14.372 1.00 15.27 285 GLN D N 1
ATOM 8283 C CA . GLN D 1 285 ? 66.857 -55.157 14.787 1.00 17.03 285 GLN D CA 1
ATOM 8284 C C . GLN D 1 285 ? 65.634 -56.051 14.549 1.00 18.38 285 GLN D C 1
ATOM 8285 O O . GLN D 1 285 ? 65.748 -57.278 14.656 1.00 17.01 285 GLN D O 1
ATOM 8291 N N . PHE D 1 286 ? 64.469 -55.470 14.242 1.00 16.77 286 PHE D N 1
ATOM 8292 C CA . PHE D 1 286 ? 63.261 -56.242 14.004 1.00 17.54 286 PHE D CA 1
ATOM 8293 C C . PHE D 1 286 ? 62.885 -56.404 12.548 1.00 20.02 286 PHE D C 1
ATOM 8294 O O . PHE D 1 286 ? 61.965 -57.169 12.243 1.00 19.83 286 PHE D O 1
ATOM 8302 N N . ARG D 1 287 ? 63.580 -55.718 11.648 1.00 21.42 287 ARG D N 1
ATOM 8303 C CA . ARG D 1 287 ? 63.200 -55.700 10.234 1.00 23.96 287 ARG D CA 1
ATOM 8304 C C . ARG D 1 287 ? 63.507 -57.001 9.465 1.00 26.93 287 ARG D C 1
ATOM 8305 O O . ARG D 1 287 ? 62.870 -57.266 8.436 1.00 27.59 287 ARG D O 1
ATOM 8313 N N . SER D 1 288 ? 64.513 -57.740 9.925 1.00 26.01 288 SER D N 1
ATOM 8314 C CA . SER D 1 288 ? 64.967 -58.952 9.223 1.00 30.90 288 SER D CA 1
ATOM 8315 C C . SER D 1 288 ? 65.270 -60.084 10.222 1.00 32.78 288 SER D C 1
ATOM 8316 O O . SER D 1 288 ? 65.635 -59.813 11.413 1.00 27.64 288 SER D O 1
ATOM 8319 N N . PRO D 1 289 ? 65.304 -61.335 9.696 1.00 36.56 289 PRO D N 1
ATOM 8320 C CA . PRO D 1 289 ? 65.738 -62.449 10.549 1.00 39.97 289 PRO D CA 1
ATOM 8321 C C . PRO D 1 289 ? 67.131 -62.246 11.119 1.00 39.69 289 PRO D C 1
ATOM 8322 O O . PRO D 1 289 ? 67.960 -61.564 10.490 1.00 35.92 289 PRO D O 1
ATOM 8326 N N . SER D 1 290 ? 67.360 -62.781 12.321 1.00 46.10 290 SER D N 1
ATOM 8327 C CA . SER D 1 290 ? 68.697 -62.761 12.988 1.00 56.59 290 SER D CA 1
ATOM 8328 C C . SER D 1 290 ? 69.882 -63.244 12.105 1.00 52.94 290 SER D C 1
ATOM 8329 O O . SER D 1 290 ? 70.242 -64.412 12.139 1.00 48.81 290 SER D O 1
ATOM 8331 N N . ARG E 1 2 ? 75.191 -17.568 47.341 1.00 37.45 2 ARG E N 1
ATOM 8332 C CA . ARG E 1 2 ? 73.683 -17.385 47.424 1.00 32.78 2 ARG E CA 1
ATOM 8333 C C . ARG E 1 2 ? 73.023 -18.621 48.068 1.00 28.64 2 ARG E C 1
ATOM 8334 O O . ARG E 1 2 ? 73.342 -19.765 47.698 1.00 30.43 2 ARG E O 1
ATOM 8336 N N . ASP E 1 3 ? 72.093 -18.442 49.018 1.00 28.81 3 ASP E N 1
ATOM 8337 C CA . ASP E 1 3 ? 71.331 -19.598 49.581 1.00 32.29 3 ASP E CA 1
ATOM 8338 C C . ASP E 1 3 ? 70.177 -19.926 48.655 1.00 26.73 3 ASP E C 1
ATOM 8339 O O . ASP E 1 3 ? 69.534 -19.013 48.118 1.00 26.24 3 ASP E O 1
ATOM 8344 N N . THR E 1 4 ? 69.967 -21.207 48.410 1.00 20.38 4 THR E N 1
ATOM 8345 C CA . THR E 1 4 ? 68.992 -21.663 47.482 1.00 18.00 4 THR E CA 1
ATOM 8346 C C . THR E 1 4 ? 68.110 -22.712 48.151 1.00 17.79 4 THR E C 1
ATOM 8347 O O . THR E 1 4 ? 68.381 -23.165 49.248 1.00 14.96 4 THR E O 1
ATOM 8351 N N . ASP E 1 5 ? 67.032 -23.097 47.478 1.00 15.59 5 ASP E N 1
ATOM 8352 C CA . ASP E 1 5 ? 66.057 -24.039 48.016 1.00 16.35 5 ASP E CA 1
ATOM 8353 C C . ASP E 1 5 ? 66.427 -25.499 47.707 1.00 14.99 5 ASP E C 1
ATOM 8354 O O . ASP E 1 5 ? 66.123 -26.415 48.489 1.00 15.87 5 ASP E O 1
ATOM 8359 N N . VAL E 1 6 ? 67.056 -25.714 46.562 1.00 14.55 6 VAL E N 1
ATOM 8360 C CA . VAL E 1 6 ? 67.378 -27.054 46.075 1.00 14.29 6 VAL E CA 1
ATOM 8361 C C . VAL E 1 6 ? 68.641 -26.999 45.223 1.00 14.60 6 VAL E C 1
ATOM 8362 O O . VAL E 1 6 ? 68.883 -26.033 44.503 1.00 13.92 6 VAL E O 1
ATOM 8366 N N . THR E 1 7 ? 69.488 -28.020 45.371 1.00 14.21 7 THR E N 1
ATOM 8367 C CA . THR E 1 7 ? 70.682 -28.233 44.549 1.00 14.69 7 THR E CA 1
ATOM 8368 C C . THR E 1 7 ? 70.497 -29.496 43.671 1.00 12.77 7 THR E C 1
ATOM 8369 O O . THR E 1 7 ? 69.997 -30.513 44.158 1.00 12.73 7 THR E O 1
ATOM 8373 N N . VAL E 1 8 ? 70.895 -29.409 42.406 1.00 11.62 8 VAL E N 1
ATOM 8374 C CA . VAL E 1 8 ? 70.986 -30.534 41.529 1.00 11.73 8 VAL E CA 1
ATOM 8375 C C . VAL E 1 8 ? 72.454 -30.791 41.156 1.00 13.44 8 VAL E C 1
ATOM 8376 O O . VAL E 1 8 ? 73.140 -29.889 40.633 1.00 12.32 8 VAL E O 1
ATOM 8380 N N . LEU E 1 9 ? 72.920 -31.991 41.457 1.00 11.80 9 LEU E N 1
ATOM 8381 C CA . LEU E 1 9 ? 74.259 -32.486 41.086 1.00 13.60 9 LEU E CA 1
ATOM 8382 C C . LEU E 1 9 ? 74.101 -33.482 39.960 1.00 13.24 9 LEU E C 1
ATOM 8383 O O . LEU E 1 9 ? 73.515 -34.531 40.144 1.00 13.16 9 LEU E O 1
ATOM 8388 N N . GLY E 1 10 ? 74.622 -33.128 38.796 1.00 12.46 10 GLY E N 1
ATOM 8389 C CA . GLY E 1 10 ? 74.554 -33.930 37.575 1.00 12.48 10 GLY E CA 1
ATOM 8390 C C . GLY E 1 10 ? 73.602 -33.271 36.591 1.00 15.45 10 GLY E C 1
ATOM 8391 O O . GLY E 1 10 ? 72.405 -33.149 36.866 1.00 14.72 10 GLY E O 1
ATOM 8392 N N . LEU E 1 11 ? 74.158 -32.810 35.472 1.00 14.49 11 LEU E N 1
ATOM 8393 C CA . LEU E 1 11 ? 73.439 -32.087 34.447 1.00 14.84 11 LEU E CA 1
ATOM 8394 C C . LEU E 1 11 ? 73.532 -32.783 33.110 1.00 15.34 11 LEU E C 1
ATOM 8395 O O . LEU E 1 11 ? 73.769 -32.154 32.078 1.00 16.68 11 LEU E O 1
ATOM 8400 N N . GLY E 1 12 ? 73.249 -34.088 33.116 1.00 13.60 12 GLY E N 1
ATOM 8401 C CA . GLY E 1 12 ? 72.988 -34.829 31.898 1.00 14.88 12 GLY E CA 1
ATOM 8402 C C . GLY E 1 12 ? 71.600 -34.495 31.341 1.00 14.63 12 GLY E C 1
ATOM 8403 O O . GLY E 1 12 ? 70.990 -33.533 31.764 1.00 15.19 12 GLY E O 1
ATOM 8404 N N . LEU E 1 13 ? 71.127 -35.259 30.352 1.00 15.23 13 LEU E N 1
ATOM 8405 C CA . LEU E 1 13 ? 69.775 -35.040 29.830 1.00 17.19 13 LEU E CA 1
ATOM 8406 C C . LEU E 1 13 ? 68.732 -34.980 30.939 1.00 15.58 13 LEU E C 1
ATOM 8407 O O . LEU E 1 13 ? 67.828 -34.131 30.919 1.00 15.00 13 LEU E O 1
ATOM 8412 N N . MET E 1 14 ? 68.842 -35.851 31.928 1.00 14.05 14 MET E N 1
ATOM 8413 C CA . MET E 1 14 ? 67.837 -35.875 32.967 1.00 14.02 14 MET E CA 1
ATOM 8414 C C . MET E 1 14 ? 68.066 -34.803 34.033 1.00 14.44 14 MET E C 1
ATOM 8415 O O . MET E 1 14 ? 67.130 -34.094 34.441 1.00 15.76 14 MET E O 1
ATOM 8420 N N . GLY E 1 15 ? 69.301 -34.665 34.502 1.00 12.82 15 GLY E N 1
ATOM 8421 C CA . GLY E 1 15 ? 69.596 -33.600 35.447 1.00 13.68 15 GLY E CA 1
ATOM 8422 C C . GLY E 1 15 ? 69.222 -32.235 34.965 1.00 12.83 15 GLY E C 1
ATOM 8423 O O . GLY E 1 15 ? 68.753 -31.395 35.734 1.00 12.42 15 GLY E O 1
ATOM 8424 N N . GLN E 1 16 ? 69.414 -31.961 33.683 1.00 14.44 16 GLN E N 1
ATOM 8425 C CA . GLN E 1 16 ? 68.981 -30.683 33.111 1.00 15.07 16 GLN E CA 1
ATOM 8426 C C . GLN E 1 16 ? 67.489 -30.466 33.284 1.00 14.25 16 GLN E C 1
ATOM 8427 O O . GLN E 1 16 ? 67.047 -29.336 33.610 1.00 14.37 16 GLN E O 1
ATOM 8433 N N . ALA E 1 17 ? 66.711 -31.514 33.029 1.00 12.52 17 ALA E N 1
ATOM 8434 C CA . ALA E 1 17 ? 65.241 -31.446 33.187 1.00 12.75 17 ALA E CA 1
ATOM 8435 C C . ALA E 1 17 ? 64.844 -31.272 34.641 1.00 11.92 17 ALA E C 1
ATOM 8436 O O . ALA E 1 17 ? 63.899 -30.534 34.959 1.00 10.84 17 ALA E O 1
ATOM 8438 N N . LEU E 1 18 ? 65.525 -31.963 35.537 1.00 12.55 18 LEU E N 1
ATOM 8439 C CA . LEU E 1 18 ? 65.219 -31.808 36.976 1.00 12.18 18 LEU E CA 1
ATOM 8440 C C . LEU E 1 18 ? 65.410 -30.349 37.409 1.00 12.32 18 LEU E C 1
ATOM 8441 O O . LEU E 1 18 ? 64.509 -29.722 38.026 1.00 11.88 18 LEU E O 1
ATOM 8446 N N . ALA E 1 19 ? 66.589 -29.804 37.116 1.00 12.82 19 ALA E N 1
ATOM 8447 C CA . ALA E 1 19 ? 66.904 -28.404 37.463 1.00 13.20 19 ALA E CA 1
ATOM 8448 C C . ALA E 1 19 ? 65.920 -27.445 36.801 1.00 12.94 19 ALA E C 1
ATOM 8449 O O . ALA E 1 19 ? 65.430 -26.533 37.455 1.00 13.16 19 ALA E O 1
ATOM 8451 N N . GLY E 1 20 ? 65.613 -27.669 35.525 1.00 14.41 20 GLY E N 1
ATOM 8452 C CA . GLY E 1 20 ? 64.611 -26.860 34.840 1.00 15.04 20 GLY E CA 1
ATOM 8453 C C . GLY E 1 20 ? 63.222 -26.847 35.491 1.00 14.76 20 GLY E C 1
ATOM 8454 O O . GLY E 1 20 ? 62.576 -25.801 35.559 1.00 13.82 20 GLY E O 1
ATOM 8455 N N . ALA E 1 21 ? 62.788 -28.002 36.007 1.00 14.59 21 ALA E N 1
ATOM 8456 C CA . ALA E 1 21 ? 61.492 -28.108 36.657 1.00 14.11 21 ALA E CA 1
ATOM 8457 C C . ALA E 1 21 ? 61.469 -27.389 37.976 1.00 13.62 21 ALA E C 1
ATOM 8458 O O . ALA E 1 21 ? 60.463 -26.707 38.327 1.00 12.28 21 ALA E O 1
ATOM 8460 N N . PHE E 1 22 ? 62.546 -27.488 38.740 1.00 12.92 22 PHE E N 1
ATOM 8461 C CA . PHE E 1 22 ? 62.625 -26.748 39.988 1.00 12.24 22 PHE E CA 1
ATOM 8462 C C . PHE E 1 22 ? 62.584 -25.257 39.718 1.00 13.12 22 PHE E C 1
ATOM 8463 O O . PHE E 1 22 ? 61.859 -24.532 40.436 1.00 13.67 22 PHE E O 1
ATOM 8471 N N . LEU E 1 23 ? 63.288 -24.790 38.677 1.00 14.25 23 LEU E N 1
ATOM 8472 C CA . LEU E 1 23 ? 63.330 -23.388 38.334 1.00 13.99 23 LEU E CA 1
ATOM 8473 C C . LEU E 1 23 ? 61.946 -22.889 37.850 1.00 14.21 23 LEU E C 1
ATOM 8474 O O . LEU E 1 23 ? 61.505 -21.788 38.274 1.00 13.80 23 LEU E O 1
ATOM 8479 N N . LYS E 1 24 ? 61.266 -23.690 37.038 1.00 14.11 24 LYS E N 1
ATOM 8480 C CA . LYS E 1 24 ? 59.921 -23.360 36.535 1.00 15.42 24 LYS E CA 1
ATOM 8481 C C . LYS E 1 24 ? 58.929 -23.135 37.650 1.00 15.14 24 LYS E C 1
ATOM 8482 O O . LYS E 1 24 ? 58.014 -22.289 37.516 1.00 15.73 24 LYS E O 1
ATOM 8488 N N . ASP E 1 25 ? 59.051 -23.871 38.740 1.00 15.21 25 ASP E N 1
ATOM 8489 C CA . ASP E 1 25 ? 58.160 -23.691 39.882 1.00 17.00 25 ASP E CA 1
ATOM 8490 C C . ASP E 1 25 ? 58.601 -22.674 40.906 1.00 16.76 25 ASP E C 1
ATOM 8491 O O . ASP E 1 25 ? 58.050 -22.622 41.989 1.00 16.21 25 ASP E O 1
ATOM 8496 N N . GLY E 1 26 ? 59.622 -21.903 40.566 1.00 14.28 26 GLY E N 1
ATOM 8497 C CA . GLY E 1 26 ? 60.015 -20.770 41.369 1.00 15.01 26 GLY E CA 1
ATOM 8498 C C . GLY E 1 26 ? 61.012 -21.093 42.432 1.00 17.40 26 GLY E C 1
ATOM 8499 O O . GLY E 1 26 ? 61.301 -20.239 43.228 1.00 14.88 26 GLY E O 1
ATOM 8500 N N . HIS E 1 27 ? 61.553 -22.329 42.465 1.00 15.50 27 HIS E N 1
ATOM 8501 C CA . HIS E 1 27 ? 62.547 -22.651 43.515 1.00 17.68 27 HIS E CA 1
ATOM 8502 C C . HIS E 1 27 ? 63.914 -22.077 43.140 1.00 13.85 27 HIS E C 1
ATOM 8503 O O . HIS E 1 27 ? 64.367 -22.202 42.034 1.00 14.15 27 HIS E O 1
ATOM 8510 N N . ALA E 1 28 ? 64.576 -21.433 44.102 1.00 14.69 28 ALA E N 1
ATOM 8511 C CA . ALA E 1 28 ? 65.952 -20.996 43.903 1.00 14.85 28 ALA E CA 1
ATOM 8512 C C . ALA E 1 28 ? 66.808 -22.312 43.834 1.00 13.40 28 ALA E C 1
ATOM 8513 O O . ALA E 1 28 ? 66.738 -23.150 44.735 1.00 14.42 28 ALA E O 1
ATOM 8515 N N . THR E 1 29 ? 67.556 -22.429 42.750 1.00 12.85 29 THR E N 1
ATOM 8516 C CA . THR E 1 29 ? 68.195 -23.649 42.388 1.00 13.12 29 THR E CA 1
ATOM 8517 C C . THR E 1 29 ? 69.673 -23.432 42.107 1.00 14.32 29 THR E C 1
ATOM 8518 O O . THR E 1 29 ? 70.051 -22.597 41.250 1.00 14.78 29 THR E O 1
ATOM 8522 N N . THR E 1 30 ? 70.512 -24.206 42.788 1.00 12.47 30 THR E N 1
ATOM 8523 C CA . THR E 1 30 ? 71.952 -24.238 42.514 1.00 12.71 30 THR E CA 1
ATOM 8524 C C . THR E 1 30 ? 72.278 -25.545 41.772 1.00 12.71 30 THR E C 1
ATOM 8525 O O . THR E 1 30 ? 71.702 -26.607 42.063 1.00 13.59 30 THR E O 1
ATOM 8529 N N . VAL E 1 31 ? 73.101 -25.458 40.748 1.00 13.79 31 VAL E N 1
ATOM 8530 C CA . VAL E 1 31 ? 73.439 -26.607 39.916 1.00 12.43 31 VAL E CA 1
ATOM 8531 C C . VAL E 1 31 ? 74.972 -26.802 39.836 1.00 13.08 31 VAL E C 1
ATOM 8532 O O . VAL E 1 31 ? 75.788 -25.846 39.985 1.00 13.58 31 VAL E O 1
ATOM 8536 N N . TRP E 1 32 ? 75.343 -28.048 39.555 1.00 13.27 32 TRP E N 1
ATOM 8537 C CA . TRP E 1 32 ? 76.750 -28.400 39.375 1.00 13.83 32 TRP E CA 1
ATOM 8538 C C . TRP E 1 32 ? 76.815 -29.625 38.522 1.00 13.12 32 TRP E C 1
ATOM 8539 O O . TRP E 1 32 ? 75.958 -30.532 38.589 1.00 11.49 32 TRP E O 1
ATOM 8550 N N . ASN E 1 33 ? 77.862 -29.685 37.702 1.00 14.89 33 ASN E N 1
ATOM 8551 C CA . ASN E 1 33 ? 78.145 -30.860 36.861 1.00 12.80 33 ASN E CA 1
ATOM 8552 C C . ASN E 1 33 ? 79.671 -31.035 36.838 1.00 14.91 33 ASN E C 1
ATOM 8553 O O . ASN E 1 33 ? 80.406 -30.044 36.871 1.00 13.56 33 ASN E O 1
ATOM 8558 N N . ARG E 1 34 ? 80.137 -32.261 36.736 1.00 16.77 34 ARG E N 1
ATOM 8559 C CA . ARG E 1 34 ? 81.568 -32.551 36.644 1.00 18.05 34 ARG E CA 1
ATOM 8560 C C . ARG E 1 34 ? 82.212 -31.756 35.506 1.00 18.16 34 ARG E C 1
ATOM 8561 O O . ARG E 1 34 ? 83.221 -31.076 35.724 1.00 18.53 34 ARG E O 1
ATOM 8569 N N . SER E 1 35 ? 81.626 -31.853 34.321 1.00 19.02 35 SER E N 1
ATOM 8570 C CA . SER E 1 35 ? 82.128 -31.160 33.137 1.00 19.63 35 SER E CA 1
ATOM 8571 C C . SER E 1 35 ? 81.500 -29.789 33.010 1.00 21.03 35 SER E C 1
ATOM 8572 O O . SER E 1 35 ? 80.286 -29.635 33.123 1.00 19.33 35 SER E O 1
ATOM 8575 N N . GLU E 1 36 ? 82.331 -28.750 32.791 1.00 22.63 36 GLU E N 1
ATOM 8576 C CA . GLU E 1 36 ? 81.856 -27.378 32.523 1.00 29.53 36 GLU E CA 1
ATOM 8577 C C . GLU E 1 36 ? 81.138 -27.307 31.193 1.00 27.11 36 GLU E C 1
ATOM 8578 O O . GLU E 1 36 ? 81.323 -28.136 30.351 1.00 34.48 36 GLU E O 1
ATOM 8584 N N . GLY E 1 37 ? 80.252 -26.326 31.020 1.00 35.70 37 GLY E N 1
ATOM 8585 C CA . GLY E 1 37 ? 79.560 -26.080 29.734 1.00 32.83 37 GLY E CA 1
ATOM 8586 C C . GLY E 1 37 ? 78.242 -26.761 29.452 1.00 34.21 37 GLY E C 1
ATOM 8587 O O . GLY E 1 37 ? 77.757 -26.725 28.323 1.00 34.95 37 GLY E O 1
ATOM 8588 N N . LYS E 1 38 ? 77.622 -27.403 30.438 1.00 26.40 38 LYS E N 1
ATOM 8589 C CA . LYS E 1 38 ? 76.314 -28.027 30.220 1.00 25.88 38 LYS E CA 1
ATOM 8590 C C . LYS E 1 38 ? 75.204 -27.192 30.883 1.00 21.56 38 LYS E C 1
ATOM 8591 O O . LYS E 1 38 ? 74.037 -27.574 30.872 1.00 23.85 38 LYS E O 1
ATOM 8595 N N . ALA E 1 39 ? 75.572 -26.066 31.524 1.00 19.68 39 ALA E N 1
ATOM 8596 C CA . ALA E 1 39 ? 74.656 -25.313 32.389 1.00 18.52 39 ALA E CA 1
ATOM 8597 C C . ALA E 1 39 ? 74.312 -23.940 31.779 1.00 18.22 39 ALA E C 1
ATOM 8598 O O . ALA E 1 39 ? 73.721 -23.119 32.461 1.00 16.74 39 ALA E O 1
ATOM 8600 N N . GLY E 1 40 ? 74.629 -23.710 30.495 1.00 15.90 40 GLY E N 1
ATOM 8601 C CA . GLY E 1 40 ? 74.377 -22.406 29.898 1.00 18.06 40 GLY E CA 1
ATOM 8602 C C . GLY E 1 40 ? 72.895 -21.977 29.865 1.00 16.44 40 GLY E C 1
ATOM 8603 O O . GLY E 1 40 ? 72.549 -20.819 30.243 1.00 16.48 40 GLY E O 1
ATOM 8604 N N . GLN E 1 41 ? 72.052 -22.880 29.388 1.00 16.31 41 GLN E N 1
ATOM 8605 C CA . GLN E 1 41 ? 70.600 -22.643 29.345 1.00 16.94 41 GLN E CA 1
ATOM 8606 C C . GLN E 1 41 ? 70.014 -22.523 30.779 1.00 15.62 41 GLN E C 1
ATOM 8607 O O . GLN E 1 41 ? 69.166 -21.653 31.039 1.00 16.77 41 GLN E O 1
ATOM 8611 N N . LEU E 1 42 ? 70.466 -23.366 31.692 1.00 13.91 42 LEU E N 1
ATOM 8612 C CA . LEU E 1 42 ? 70.034 -23.262 33.069 1.00 15.04 42 LEU E CA 1
ATOM 8613 C C . LEU E 1 42 ? 70.398 -21.934 33.731 1.00 15.15 42 LEU E C 1
ATOM 8614 O O . LEU E 1 42 ? 69.579 -21.354 34.483 1.00 15.33 42 LEU E O 1
ATOM 8619 N N . ALA E 1 43 ? 71.630 -21.455 33.468 1.00 18.13 43 ALA E N 1
ATOM 8620 C CA . ALA E 1 43 ? 72.019 -20.133 33.991 1.00 18.17 43 ALA E CA 1
ATOM 8621 C C . ALA E 1 43 ? 71.084 -19.056 33.446 1.00 16.67 43 ALA E C 1
ATOM 8622 O O . ALA E 1 43 ? 70.666 -18.193 34.186 1.00 15.01 43 ALA E O 1
ATOM 8624 N N . GLU E 1 44 ? 70.749 -19.110 32.173 1.00 15.60 44 GLU E N 1
ATOM 8625 C CA . GLU E 1 44 ? 69.818 -18.123 31.610 1.00 16.87 44 GLU E CA 1
ATOM 8626 C C . GLU E 1 44 ? 68.430 -18.197 32.238 1.00 17.55 44 GLU E C 1
ATOM 8627 O O . GLU E 1 44 ? 67.738 -17.202 32.280 1.00 16.22 44 GLU E O 1
ATOM 8633 N N . GLN E 1 45 ? 68.042 -19.363 32.768 1.00 15.75 45 GLN E N 1
ATOM 8634 C CA . GLN E 1 45 ? 66.790 -19.553 33.464 1.00 15.40 45 GLN E CA 1
ATOM 8635 C C . GLN E 1 45 ? 66.856 -19.169 34.933 1.00 15.48 45 GLN E C 1
ATOM 8636 O O . GLN E 1 45 ? 65.858 -19.208 35.634 1.00 14.60 45 GLN E O 1
ATOM 8642 N N . GLY E 1 46 ? 68.051 -18.845 35.424 1.00 15.58 46 GLY E N 1
ATOM 8643 C CA . GLY E 1 46 ? 68.236 -18.371 36.802 1.00 16.28 46 GLY E CA 1
ATOM 8644 C C . GLY E 1 46 ? 68.943 -19.310 37.748 1.00 14.85 46 GLY E C 1
ATOM 8645 O O . GLY E 1 46 ? 69.027 -19.025 38.943 1.00 16.19 46 GLY E O 1
ATOM 8646 N N . ALA E 1 47 ? 69.440 -20.444 37.238 1.00 14.23 47 ALA E N 1
ATOM 8647 C CA . ALA E 1 47 ? 70.189 -21.355 38.116 1.00 14.28 47 ALA E CA 1
ATOM 8648 C C . ALA E 1 47 ? 71.482 -20.676 38.551 1.00 15.48 47 ALA E C 1
ATOM 8649 O O . ALA E 1 47 ? 72.090 -19.947 37.763 1.00 13.39 47 ALA E O 1
ATOM 8651 N N . VAL E 1 48 ? 71.885 -20.964 39.773 1.00 15.44 48 VAL E N 1
ATOM 8652 C CA . VAL E 1 48 ? 73.207 -20.548 40.272 1.00 16.50 48 VAL E CA 1
ATOM 8653 C C . VAL E 1 48 ? 74.233 -21.618 39.935 1.00 16.87 48 VAL E C 1
ATOM 8654 O O . VAL E 1 48 ? 74.047 -22.746 40.372 1.00 16.05 48 VAL E O 1
ATOM 8658 N N . LEU E 1 49 ? 75.291 -21.293 39.207 1.00 16.50 49 LEU E N 1
ATOM 8659 C CA . LEU E 1 49 ? 76.311 -22.289 38.777 1.00 20.09 49 LEU E CA 1
ATOM 8660 C C . LEU E 1 49 ? 77.381 -22.351 39.845 1.00 20.49 49 LEU E C 1
ATOM 8661 O O . LEU E 1 49 ? 78.170 -21.416 39.977 1.00 21.23 49 LEU E O 1
ATOM 8666 N N . ALA E 1 50 ? 77.423 -23.416 40.611 1.00 20.52 50 ALA E N 1
ATOM 8667 C CA . ALA E 1 50 ? 78.431 -23.593 41.660 1.00 24.89 50 ALA E CA 1
ATOM 8668 C C . ALA E 1 50 ? 79.753 -24.003 41.041 1.00 28.21 50 ALA E C 1
ATOM 8669 O O . ALA E 1 50 ? 79.761 -24.714 40.064 1.00 27.25 50 ALA E O 1
ATOM 8671 N N . SER E 1 51 ? 80.851 -23.601 41.651 1.00 34.51 51 SER E N 1
ATOM 8672 C CA . SER E 1 51 ? 82.198 -24.029 41.185 1.00 40.34 51 SER E CA 1
ATOM 8673 C C . SER E 1 51 ? 82.526 -25.482 41.518 1.00 41.60 51 SER E C 1
ATOM 8674 O O . SER E 1 51 ? 83.311 -26.125 40.815 1.00 46.76 51 SER E O 1
ATOM 8677 N N . SER E 1 52 ? 81.924 -26.010 42.581 1.00 33.10 52 SER E N 1
ATOM 8678 C CA . SER E 1 52 ? 82.252 -27.363 43.018 1.00 31.29 52 SER E CA 1
ATOM 8679 C C . SER E 1 52 ? 81.034 -28.042 43.566 1.00 27.91 52 SER E C 1
ATOM 8680 O O . SER E 1 52 ? 80.088 -27.356 43.960 1.00 26.18 52 SER E O 1
ATOM 8683 N N . ALA E 1 53 ? 81.045 -29.359 43.605 1.00 25.55 53 ALA E N 1
ATOM 8684 C CA . ALA E 1 53 ? 79.950 -30.119 44.162 1.00 26.14 53 ALA E CA 1
ATOM 8685 C C . ALA E 1 53 ? 79.760 -29.747 45.643 1.00 24.74 53 ALA E C 1
ATOM 8686 O O . ALA E 1 53 ? 78.645 -29.645 46.127 1.00 20.37 53 ALA E O 1
ATOM 8688 N N . ARG E 1 54 ? 80.857 -29.542 46.340 1.00 21.65 54 ARG E N 1
ATOM 8689 C CA . ARG E 1 54 ? 80.763 -29.159 47.756 1.00 21.14 54 ARG E CA 1
ATOM 8690 C C . ARG E 1 54 ? 80.055 -27.826 47.945 1.00 20.34 54 ARG E C 1
ATOM 8691 O O . ARG E 1 54 ? 79.202 -27.685 48.785 1.00 17.32 54 ARG E O 1
ATOM 8699 N N . ASP E 1 55 ? 80.438 -26.826 47.167 1.00 20.22 55 ASP E N 1
ATOM 8700 C CA . ASP E 1 55 ? 79.784 -25.507 47.222 1.00 22.83 55 ASP E CA 1
ATOM 8701 C C . ASP E 1 55 ? 78.286 -25.627 46.875 1.00 17.44 55 ASP E C 1
ATOM 8702 O O . ASP E 1 55 ? 77.417 -24.962 47.483 1.00 18.28 55 ASP E O 1
ATOM 8707 N N . ALA E 1 56 ? 77.978 -26.442 45.894 1.00 16.07 56 ALA E N 1
ATOM 8708 C CA . ALA E 1 56 ? 76.595 -26.638 45.482 1.00 16.46 56 ALA E CA 1
ATOM 8709 C C . ALA E 1 56 ? 75.775 -27.257 46.605 1.00 17.12 56 ALA E C 1
ATOM 8710 O O . ALA E 1 56 ? 74.665 -26.784 46.921 1.00 15.27 56 ALA E O 1
ATOM 8712 N N . ALA E 1 57 ? 76.314 -28.286 47.244 1.00 15.81 57 ALA E N 1
ATOM 8713 C CA . ALA E 1 57 ? 75.629 -28.970 48.320 1.00 17.34 57 ALA E CA 1
ATOM 8714 C C . ALA E 1 57 ? 75.402 -28.040 49.507 1.00 17.74 57 ALA E C 1
ATOM 8715 O O . ALA E 1 57 ? 74.322 -28.057 50.104 1.00 16.53 57 ALA E O 1
ATOM 8717 N N . GLU E 1 58 ? 76.370 -27.158 49.760 1.00 17.01 58 GLU E N 1
ATOM 8718 C CA . GLU E 1 58 ? 76.292 -26.241 50.899 1.00 19.20 58 GLU E CA 1
ATOM 8719 C C . GLU E 1 58 ? 75.236 -25.183 50.740 1.00 18.55 58 GLU E C 1
ATOM 8720 O O . GLU E 1 58 ? 74.825 -24.594 51.721 1.00 17.79 58 GLU E O 1
ATOM 8726 N N . ALA E 1 59 ? 74.781 -24.944 49.496 1.00 15.17 59 ALA E N 1
ATOM 8727 C CA . ALA E 1 59 ? 73.822 -23.870 49.219 1.00 17.87 59 ALA E CA 1
ATOM 8728 C C . ALA E 1 59 ? 72.388 -24.180 49.620 1.00 17.76 59 ALA E C 1
ATOM 8729 O O . ALA E 1 59 ? 71.619 -23.231 49.792 1.00 18.34 59 ALA E O 1
ATOM 8731 N N . SER E 1 60 ? 72.006 -25.444 49.743 1.00 14.70 60 SER E N 1
ATOM 8732 C CA . SER E 1 60 ? 70.593 -25.824 49.853 1.00 15.49 60 SER E CA 1
ATOM 8733 C C . SER E 1 60 ? 70.299 -26.834 50.938 1.00 16.43 60 SER E C 1
ATOM 8734 O O . SER E 1 60 ? 71.135 -27.659 51.241 1.00 16.11 60 SER E O 1
ATOM 8737 N N . PRO E 1 61 ? 69.075 -26.833 51.472 1.00 16.34 61 PRO E N 1
ATOM 8738 C CA . PRO E 1 61 ? 68.680 -27.875 52.434 1.00 15.56 61 PRO E CA 1
ATOM 8739 C C . PRO E 1 61 ? 68.309 -29.209 51.826 1.00 14.82 61 PRO E C 1
ATOM 8740 O O . PRO E 1 61 ? 68.199 -30.191 52.553 1.00 16.06 61 PRO E O 1
ATOM 8744 N N . LEU E 1 62 ? 68.127 -29.238 50.493 1.00 13.38 62 LEU E N 1
ATOM 8745 C CA . LEU E 1 62 ? 67.724 -30.438 49.749 1.00 14.14 62 LEU E CA 1
ATOM 8746 C C . LEU E 1 62 ? 68.676 -30.549 48.577 1.00 14.79 62 LEU E C 1
ATOM 8747 O O . LEU E 1 62 ? 68.853 -29.572 47.796 1.00 14.05 62 LEU E O 1
ATOM 8752 N N . VAL E 1 63 ? 69.352 -31.697 48.468 1.00 13.70 63 VAL E N 1
ATOM 8753 C CA . VAL E 1 63 ? 70.384 -31.905 47.467 1.00 14.68 63 VAL E CA 1
ATOM 8754 C C . VAL E 1 63 ? 70.035 -33.151 46.685 1.00 14.53 63 VAL E C 1
ATOM 8755 O O . VAL E 1 63 ? 69.941 -34.253 47.244 1.00 13.30 63 VAL E O 1
ATOM 8759 N N . VAL E 1 64 ? 69.878 -32.989 45.386 1.00 13.29 64 VAL E N 1
ATOM 8760 C CA . VAL E 1 64 ? 69.431 -34.055 44.485 1.00 13.64 64 VAL E CA 1
ATOM 8761 C C . VAL E 1 64 ? 70.567 -34.458 43.581 1.00 13.56 64 VAL E C 1
ATOM 8762 O O . VAL E 1 64 ? 71.162 -33.612 42.952 1.00 14.57 64 VAL E O 1
ATOM 8766 N N . VAL E 1 65 ? 70.860 -35.741 43.464 1.00 13.44 65 VAL E N 1
ATOM 8767 C CA . VAL E 1 65 ? 71.955 -36.240 42.623 1.00 13.80 65 VAL E CA 1
ATOM 8768 C C . VAL E 1 65 ? 71.344 -37.097 41.516 1.00 14.66 65 VAL E C 1
ATOM 8769 O O . VAL E 1 65 ? 70.526 -37.983 41.794 1.00 15.21 65 VAL E O 1
ATOM 8773 N N . CYS E 1 66 ? 71.772 -36.872 40.273 1.00 13.34 66 CYS E N 1
ATOM 8774 C CA . CYS E 1 66 ? 71.276 -37.628 39.141 1.00 15.56 66 CYS E CA 1
ATOM 8775 C C . CYS E 1 66 ? 72.401 -37.761 38.136 1.00 13.89 66 CYS E C 1
ATOM 8776 O O . CYS E 1 66 ? 72.570 -36.939 37.256 1.00 14.47 66 CYS E O 1
ATOM 8779 N N . VAL E 1 67 ? 73.226 -38.781 38.362 1.00 12.74 67 VAL E N 1
ATOM 8780 C CA . VAL E 1 67 ? 74.416 -39.050 37.524 1.00 12.39 67 VAL E CA 1
ATOM 8781 C C . VAL E 1 67 ? 74.247 -40.403 36.868 1.00 13.90 67 VAL E C 1
ATOM 8782 O O . VAL E 1 67 ? 73.127 -40.979 36.878 1.00 13.85 67 VAL E O 1
ATOM 8786 N N . SER E 1 68 ? 75.266 -40.933 36.217 1.00 13.77 68 SER E N 1
ATOM 8787 C CA . SER E 1 68 ? 75.055 -42.124 35.358 1.00 14.80 68 SER E CA 1
ATOM 8788 C C . SER E 1 68 ? 74.732 -43.379 36.211 1.00 14.42 68 SER E C 1
ATOM 8789 O O . SER E 1 68 ? 73.687 -44.036 36.013 1.00 14.19 68 SER E O 1
ATOM 8792 N N . ASP E 1 69 ? 75.576 -43.712 37.174 1.00 13.01 69 ASP E N 1
ATOM 8793 C CA . ASP E 1 69 ? 75.451 -44.934 37.917 1.00 14.36 69 ASP E CA 1
ATOM 8794 C C . ASP E 1 69 ? 76.038 -44.821 39.306 1.00 12.73 69 ASP E C 1
ATOM 8795 O O . ASP E 1 69 ? 76.519 -43.762 39.688 1.00 12.93 69 ASP E O 1
ATOM 8800 N N . HIS E 1 70 ? 76.004 -45.937 40.050 1.00 13.63 70 HIS E N 1
ATOM 8801 C CA . HIS E 1 70 ? 76.428 -45.951 41.439 1.00 14.64 70 HIS E CA 1
ATOM 8802 C C . HIS E 1 70 ? 77.888 -45.522 41.618 1.00 14.90 70 HIS E C 1
ATOM 8803 O O . HIS E 1 70 ? 78.258 -44.833 42.588 1.00 13.17 70 HIS E O 1
ATOM 8810 N N . ALA E 1 71 ? 78.743 -45.956 40.706 1.00 14.71 71 ALA E N 1
ATOM 8811 C CA . ALA E 1 71 ? 80.160 -45.543 40.718 1.00 14.99 71 ALA E CA 1
ATOM 8812 C C . ALA E 1 71 ? 80.319 -44.007 40.651 1.00 15.01 71 ALA E C 1
ATOM 8813 O O . ALA E 1 71 ? 81.109 -43.404 41.382 1.00 14.39 71 ALA E O 1
ATOM 8815 N N . ALA E 1 72 ? 79.537 -43.382 39.776 1.00 14.95 72 ALA E N 1
ATOM 8816 C CA . ALA E 1 72 ? 79.466 -41.923 39.719 1.00 15.25 72 ALA E CA 1
ATOM 8817 C C . ALA E 1 72 ? 78.934 -41.286 40.963 1.00 13.85 72 ALA E C 1
ATOM 8818 O O . ALA E 1 72 ? 79.480 -40.274 41.442 1.00 12.79 72 ALA E O 1
ATOM 8820 N N . VAL E 1 73 ? 77.903 -41.885 41.544 1.00 12.94 73 VAL E N 1
ATOM 8821 C CA . VAL E 1 73 ? 77.333 -41.392 42.791 1.00 14.39 73 VAL E CA 1
ATOM 8822 C C . VAL E 1 73 ? 78.432 -41.392 43.876 1.00 14.33 73 VAL E C 1
ATOM 8823 O O . VAL E 1 73 ? 78.581 -40.431 44.599 1.00 14.07 73 VAL E O 1
ATOM 8827 N N . ARG E 1 74 ? 79.166 -42.495 43.998 1.00 15.12 74 ARG E N 1
ATOM 8828 C CA . ARG E 1 74 ? 80.230 -42.605 45.011 1.00 17.40 74 ARG E CA 1
ATOM 8829 C C . ARG E 1 74 ? 81.308 -41.510 44.778 1.00 15.23 74 ARG E C 1
ATOM 8830 O O . ARG E 1 74 ? 81.765 -40.866 45.711 1.00 16.65 74 ARG E O 1
ATOM 8835 N N . ALA E 1 75 ? 81.673 -41.322 43.513 1.00 14.63 75 ALA E N 1
ATOM 8836 C CA . ALA E 1 75 ? 82.642 -40.278 43.161 1.00 16.88 75 ALA E CA 1
ATOM 8837 C C . ALA E 1 75 ? 82.162 -38.893 43.599 1.00 16.72 75 ALA E C 1
ATOM 8838 O O . ALA E 1 75 ? 82.943 -38.101 44.151 1.00 19.80 75 ALA E O 1
ATOM 8840 N N . VAL E 1 76 ? 80.884 -38.583 43.379 1.00 15.26 76 VAL E N 1
ATOM 8841 C CA . VAL E 1 76 ? 80.335 -37.265 43.688 1.00 15.76 76 VAL E CA 1
ATOM 8842 C C . VAL E 1 76 ? 80.197 -37.090 45.209 1.00 16.23 76 VAL E C 1
ATOM 8843 O O . VAL E 1 76 ? 80.495 -36.016 45.734 1.00 14.01 76 VAL E O 1
ATOM 8847 N N . LEU E 1 77 ? 79.717 -38.129 45.890 1.00 14.69 77 LEU E N 1
ATOM 8848 C CA . LEU E 1 77 ? 79.455 -38.028 47.318 1.00 15.34 77 LEU E CA 1
ATOM 8849 C C . LEU E 1 77 ? 80.693 -38.129 48.243 1.00 16.23 77 LEU E C 1
ATOM 8850 O O . LEU E 1 77 ? 80.650 -37.633 49.376 1.00 12.96 77 LEU E O 1
ATOM 8855 N N . ASP E 1 78 ? 81.763 -38.797 47.757 1.00 18.08 78 ASP E N 1
ATOM 8856 C CA . ASP E 1 78 ? 82.930 -39.069 48.603 1.00 22.03 78 ASP E CA 1
ATOM 8857 C C . ASP E 1 78 ? 83.437 -37.887 49.431 1.00 20.33 78 ASP E C 1
ATOM 8858 O O . ASP E 1 78 ? 83.637 -38.057 50.631 1.00 19.54 78 ASP E O 1
ATOM 8863 N N . PRO E 1 79 ? 83.578 -36.699 48.859 1.00 18.11 79 PRO E N 1
ATOM 8864 C CA . PRO E 1 79 ? 84.049 -35.567 49.696 1.00 20.68 79 PRO E CA 1
ATOM 8865 C C . PRO E 1 79 ? 82.996 -34.841 50.498 1.00 19.43 79 PRO E C 1
ATOM 8866 O O . PRO E 1 79 ? 83.339 -33.848 51.121 1.00 24.94 79 PRO E O 1
ATOM 8870 N N . LEU E 1 80 ? 81.711 -35.244 50.421 1.00 17.50 80 LEU E N 1
ATOM 8871 C CA . LEU E 1 80 ? 80.600 -34.419 50.855 1.00 16.44 80 LEU E CA 1
ATOM 8872 C C . LEU E 1 80 ? 80.004 -34.858 52.184 1.00 16.30 80 LEU E C 1
ATOM 8873 O O . LEU E 1 80 ? 78.965 -34.361 52.606 1.00 15.33 80 LEU E O 1
ATOM 8878 N N . GLY E 1 81 ? 80.685 -35.777 52.884 1.00 16.54 81 GLY E N 1
ATOM 8879 C CA . GLY E 1 81 ? 80.127 -36.314 54.116 1.00 16.42 81 GLY E CA 1
ATOM 8880 C C . GLY E 1 81 ? 79.898 -35.319 55.222 1.00 18.60 81 GLY E C 1
ATOM 8881 O O . GLY E 1 81 ? 78.881 -35.408 55.947 1.00 25.21 81 GLY E O 1
ATOM 8882 N N . ASP E 1 82 ? 80.763 -34.338 55.348 1.00 19.19 82 ASP E N 1
ATOM 8883 C CA . ASP E 1 82 ? 80.529 -33.234 56.290 1.00 20.50 82 ASP E CA 1
ATOM 8884 C C . ASP E 1 82 ? 79.528 -32.209 55.839 1.00 21.35 82 ASP E C 1
ATOM 8885 O O . ASP E 1 82 ? 78.670 -31.815 56.607 1.00 21.83 82 ASP E O 1
ATOM 8890 N N . VAL E 1 83 ? 79.609 -31.792 54.585 1.00 20.18 83 VAL E N 1
ATOM 8891 C CA . VAL E 1 83 ? 78.707 -30.724 54.134 1.00 20.18 83 VAL E CA 1
ATOM 8892 C C . VAL E 1 83 ? 77.262 -31.174 54.117 1.00 21.13 83 VAL E C 1
ATOM 8893 O O . VAL E 1 83 ? 76.368 -30.349 54.365 1.00 23.74 83 VAL E O 1
ATOM 8897 N N . LEU E 1 84 ? 76.999 -32.457 53.841 1.00 16.89 84 LEU E N 1
ATOM 8898 C CA . LEU E 1 84 ? 75.615 -32.966 53.752 1.00 19.00 84 LEU E CA 1
ATOM 8899 C C . LEU E 1 84 ? 74.932 -33.183 55.071 1.00 23.49 84 LEU E C 1
ATOM 8900 O O . LEU E 1 84 ? 73.713 -33.317 55.112 1.00 20.14 84 LEU E O 1
ATOM 8905 N N . ALA E 1 85 ? 75.704 -33.199 56.172 1.00 30.04 85 ALA E N 1
ATOM 8906 C CA . ALA E 1 85 ? 75.071 -33.366 57.502 1.00 30.64 85 ALA E CA 1
ATOM 8907 C C . ALA E 1 85 ? 74.034 -32.249 57.729 1.00 29.48 85 ALA E C 1
ATOM 8908 O O . ALA E 1 85 ? 74.308 -31.122 57.537 1.00 33.56 85 ALA E O 1
ATOM 8910 N N . GLY E 1 86 ? 72.814 -32.637 58.095 1.00 33.48 86 GLY E N 1
ATOM 8911 C CA . GLY E 1 86 ? 71.708 -31.710 58.363 1.00 31.24 86 GLY E CA 1
ATOM 8912 C C . GLY E 1 86 ? 70.950 -31.290 57.095 1.00 29.05 86 GLY E C 1
ATOM 8913 O O . GLY E 1 86 ? 70.025 -30.460 57.150 1.00 28.32 86 GLY E O 1
ATOM 8914 N N . ARG E 1 87 ? 71.325 -31.851 55.950 1.00 21.68 87 ARG E N 1
ATOM 8915 C CA . ARG E 1 87 ? 70.596 -31.634 54.689 1.00 20.16 87 ARG E CA 1
ATOM 8916 C C . ARG E 1 87 ? 69.937 -32.967 54.329 1.00 18.61 87 ARG E C 1
ATOM 8917 O O . ARG E 1 87 ? 70.314 -34.038 54.854 1.00 22.70 87 ARG E O 1
ATOM 8925 N N . VAL E 1 88 ? 69.010 -32.933 53.381 1.00 17.20 88 VAL E N 1
ATOM 8926 C CA . VAL E 1 88 ? 68.448 -34.171 52.901 1.00 14.99 88 VAL E CA 1
ATOM 8927 C C . VAL E 1 88 ? 69.009 -34.438 51.533 1.00 14.62 88 VAL E C 1
ATOM 8928 O O . VAL E 1 88 ? 68.911 -33.587 50.661 1.00 13.59 88 VAL E O 1
ATOM 8932 N N . LEU E 1 89 ? 69.588 -35.625 51.384 1.00 12.82 89 LEU E N 1
ATOM 8933 C CA . LEU E 1 89 ? 70.190 -36.060 50.140 1.00 11.90 89 LEU E CA 1
ATOM 8934 C C . LEU E 1 89 ? 69.167 -36.944 49.423 1.00 12.76 89 LEU E C 1
ATOM 8935 O O . LEU E 1 89 ? 68.661 -37.883 50.022 1.00 13.16 89 LEU E O 1
ATOM 8940 N N . VAL E 1 90 ? 68.918 -36.670 48.148 1.00 12.56 90 VAL E N 1
ATOM 8941 C CA . VAL E 1 90 ? 67.965 -37.400 47.337 1.00 12.81 90 VAL E CA 1
ATOM 8942 C C . VAL E 1 90 ? 68.716 -37.936 46.123 1.00 15.06 90 VAL E C 1
ATOM 8943 O O . VAL E 1 90 ? 69.257 -37.153 45.352 1.00 15.00 90 VAL E O 1
ATOM 8947 N N . ASN E 1 91 ? 68.777 -39.255 45.973 1.00 13.18 91 ASN E N 1
ATOM 8948 C CA . ASN E 1 91 ? 69.493 -39.873 44.889 1.00 13.45 91 ASN E CA 1
ATOM 8949 C C . ASN E 1 91 ? 68.547 -40.447 43.875 1.00 13.77 91 ASN E C 1
ATOM 8950 O O . ASN E 1 91 ? 67.788 -41.340 44.201 1.00 12.55 91 ASN E O 1
ATOM 8955 N N . LEU E 1 92 ? 68.553 -39.879 42.685 1.00 12.13 92 LEU E N 1
ATOM 8956 C CA . LEU E 1 92 ? 67.675 -40.255 41.570 1.00 13.42 92 LEU E CA 1
ATOM 8957 C C . LEU E 1 92 ? 68.458 -41.004 40.467 1.00 14.52 92 LEU E C 1
ATOM 8958 O O . LEU E 1 92 ? 67.927 -41.258 39.361 1.00 17.75 92 LEU E O 1
ATOM 8963 N N . THR E 1 93 ? 69.697 -41.400 40.772 1.00 12.95 93 THR E N 1
ATOM 8964 C CA . THR E 1 93 ? 70.493 -42.206 39.842 1.00 14.53 93 THR E CA 1
ATOM 8965 C C . THR E 1 93 ? 69.958 -43.646 39.738 1.00 14.61 93 THR E C 1
ATOM 8966 O O . THR E 1 93 ? 69.645 -44.228 40.745 1.00 12.97 93 THR E O 1
ATOM 8970 N N . SER E 1 94 ? 69.890 -44.228 38.539 1.00 13.09 94 SER E N 1
ATOM 8971 C CA . SER E 1 94 ? 69.462 -45.622 38.382 1.00 13.10 94 SER E CA 1
ATOM 8972 C C . SER E 1 94 ? 70.501 -46.574 39.040 1.00 13.97 94 SER E C 1
ATOM 8973 O O . SER E 1 94 ? 71.725 -46.258 39.136 1.00 14.55 94 SER E O 1
ATOM 8976 N N . GLY E 1 95 ? 70.026 -47.698 39.535 1.00 13.65 95 GLY E N 1
ATOM 8977 C CA . GLY E 1 95 ? 70.908 -48.726 40.075 1.00 14.78 95 GLY E CA 1
ATOM 8978 C C . GLY E 1 95 ? 70.101 -49.868 40.681 1.00 14.92 95 GLY E C 1
ATOM 8979 O O . GLY E 1 95 ? 68.888 -50.011 40.407 1.00 17.71 95 GLY E O 1
ATOM 8980 N N . THR E 1 96 ? 70.781 -50.720 41.444 1.00 14.87 96 THR E N 1
ATOM 8981 C CA . THR E 1 96 ? 70.174 -51.909 42.038 1.00 13.75 96 THR E CA 1
ATOM 8982 C C . THR E 1 96 ? 69.802 -51.633 43.478 1.00 15.27 96 THR E C 1
ATOM 8983 O O . THR E 1 96 ? 70.278 -50.645 44.091 1.00 15.84 96 THR E O 1
ATOM 8987 N N . SER E 1 97 ? 69.003 -52.533 44.061 1.00 14.78 97 SER E N 1
ATOM 8988 C CA . SER E 1 97 ? 68.615 -52.377 45.458 1.00 16.13 97 SER E CA 1
ATOM 8989 C C . SER E 1 97 ? 69.832 -52.481 46.380 1.00 16.80 97 SER E C 1
ATOM 8990 O O . SER E 1 97 ? 69.947 -51.735 47.370 1.00 18.83 97 SER E O 1
ATOM 8993 N N . GLU E 1 98 ? 70.760 -53.356 46.046 1.00 17.70 98 GLU E N 1
ATOM 8994 C CA . GLU E 1 98 ? 72.008 -53.459 46.780 1.00 18.40 98 GLU E CA 1
ATOM 8995 C C . GLU E 1 98 ? 72.800 -52.128 46.796 1.00 16.99 98 GLU E C 1
ATOM 8996 O O . GLU E 1 98 ? 73.315 -51.715 47.824 1.00 17.96 98 GLU E O 1
ATOM 9002 N N . GLN E 1 99 ? 72.892 -51.477 45.645 1.00 16.90 99 GLN E N 1
ATOM 9003 C CA . GLN E 1 99 ? 73.609 -50.191 45.561 1.00 15.97 99 GLN E CA 1
ATOM 9004 C C . GLN E 1 99 ? 72.914 -49.121 46.400 1.00 16.96 99 GLN E C 1
ATOM 9005 O O . GLN E 1 99 ? 73.582 -48.359 47.131 1.00 15.12 99 GLN E O 1
ATOM 9011 N N . ALA E 1 100 ? 71.581 -49.098 46.373 1.00 14.19 100 ALA E N 1
ATOM 9012 C CA . ALA E 1 100 ? 70.824 -48.130 47.106 1.00 14.67 100 ALA E CA 1
ATOM 9013 C C . ALA E 1 100 ? 71.064 -48.317 48.615 1.00 14.94 100 ALA E C 1
ATOM 9014 O O . ALA E 1 100 ? 71.220 -47.325 49.344 1.00 12.42 100 ALA E O 1
ATOM 9016 N N . ARG E 1 101 ? 71.069 -49.572 49.057 1.00 14.06 101 ARG E N 1
ATOM 9017 C CA . ARG E 1 101 ? 71.276 -49.838 50.492 1.00 17.10 101 ARG E CA 1
ATOM 9018 C C . ARG E 1 101 ? 72.711 -49.476 50.914 1.00 15.99 101 ARG E C 1
ATOM 9019 O O . ARG E 1 101 ? 72.918 -49.040 52.058 1.00 17.75 101 ARG E O 1
ATOM 9027 N N . ALA E 1 102 ? 73.672 -49.630 50.000 1.00 15.40 102 ALA E N 1
ATOM 9028 C CA . ALA E 1 102 ? 75.055 -49.275 50.282 1.00 15.75 102 ALA E CA 1
ATOM 9029 C C . ALA E 1 102 ? 75.175 -47.763 50.454 1.00 14.70 102 ALA E C 1
ATOM 9030 O O . ALA E 1 102 ? 75.802 -47.308 51.440 1.00 12.66 102 ALA E O 1
ATOM 9032 N N . THR E 1 103 ? 74.564 -46.968 49.568 1.00 15.84 103 THR E N 1
ATOM 9033 C CA . THR E 1 103 ? 74.586 -45.512 49.749 1.00 13.88 103 THR E CA 1
ATOM 9034 C C . THR E 1 103 ? 73.828 -45.099 51.016 1.00 14.81 103 THR E C 1
ATOM 9035 O O . THR E 1 103 ? 74.292 -44.209 51.739 1.00 14.09 103 THR E O 1
ATOM 9039 N N . ALA E 1 104 ? 72.733 -45.784 51.329 1.00 12.86 104 ALA E N 1
ATOM 9040 C CA . ALA E 1 104 ? 72.021 -45.497 52.550 1.00 14.52 104 ALA E CA 1
ATOM 9041 C C . ALA E 1 104 ? 72.870 -45.729 53.806 1.00 15.63 104 ALA E C 1
ATOM 9042 O O . ALA E 1 104 ? 72.769 -44.971 54.753 1.00 15.59 104 ALA E O 1
ATOM 9044 N N . GLU E 1 105 ? 73.669 -46.795 53.803 1.00 15.61 105 GLU E N 1
ATOM 9045 C CA . GLU E 1 105 ? 74.573 -47.092 54.925 1.00 18.75 105 GLU E CA 1
ATOM 9046 C C . GLU E 1 105 ? 75.659 -46.000 55.059 1.00 16.12 105 GLU E C 1
ATOM 9047 O O . GLU E 1 105 ? 75.912 -45.516 56.159 1.00 16.26 105 GLU E O 1
ATOM 9053 N N . TRP E 1 106 ? 76.246 -45.594 53.916 1.00 14.02 106 TRP E N 1
ATOM 9054 C CA . TRP E 1 106 ? 77.213 -44.485 53.866 1.00 13.87 106 TRP E CA 1
ATOM 9055 C C . TRP E 1 106 ? 76.588 -43.213 54.497 1.00 14.88 106 TRP E C 1
ATOM 9056 O O . TRP E 1 106 ? 77.208 -42.555 55.348 1.00 15.14 106 TRP E O 1
ATOM 9067 N N . ALA E 1 107 ? 75.354 -42.900 54.120 1.00 13.99 107 ALA E N 1
ATOM 9068 C CA . ALA E 1 107 ? 74.692 -41.758 54.646 1.00 13.65 107 ALA E CA 1
ATOM 9069 C C . ALA E 1 107 ? 74.404 -41.852 56.135 1.00 15.32 107 ALA E C 1
ATOM 9070 O O . ALA E 1 107 ? 74.612 -40.903 56.894 1.00 13.64 107 ALA E O 1
ATOM 9072 N N . ALA E 1 108 ? 73.908 -43.012 56.567 1.00 14.76 108 ALA E N 1
ATOM 9073 C CA . ALA E 1 108 ? 73.528 -43.205 57.966 1.00 15.19 108 ALA E CA 1
ATOM 9074 C C . ALA E 1 108 ? 74.756 -43.091 58.897 1.00 15.28 108 ALA E C 1
ATOM 9075 O O . ALA E 1 108 ? 74.635 -42.478 59.964 1.00 13.86 108 ALA E O 1
ATOM 9077 N N . GLU E 1 109 ? 75.902 -43.636 58.495 1.00 15.80 109 GLU E N 1
ATOM 9078 C CA . GLU E 1 109 ? 77.139 -43.569 59.278 1.00 17.79 109 GLU E CA 1
ATOM 9079 C C . GLU E 1 109 ? 77.530 -42.102 59.535 1.00 17.60 109 GLU E C 1
ATOM 9080 O O . GLU E 1 109 ? 78.170 -41.804 60.526 1.00 18.11 109 GLU E O 1
ATOM 9086 N N . ARG E 1 110 ? 77.146 -41.213 58.609 1.00 16.25 110 ARG E N 1
ATOM 9087 C CA . ARG E 1 110 ? 77.476 -39.783 58.649 1.00 16.91 110 ARG E CA 1
ATOM 9088 C C . ARG E 1 110 ? 76.350 -38.869 59.058 1.00 15.21 110 ARG E C 1
ATOM 9089 O O . ARG E 1 110 ? 76.491 -37.662 59.041 1.00 14.81 110 ARG E O 1
ATOM 9097 N N . GLY E 1 111 ? 75.218 -39.436 59.488 1.00 14.52 111 GLY E N 1
ATOM 9098 C CA . GLY E 1 111 ? 74.083 -38.643 59.923 1.00 16.17 111 GLY E CA 1
ATOM 9099 C C . GLY E 1 111 ? 73.406 -37.865 58.842 1.00 15.27 111 GLY E C 1
ATOM 9100 O O . GLY E 1 111 ? 72.869 -36.817 59.107 1.00 17.36 111 GLY E O 1
ATOM 9101 N N . ILE E 1 112 ? 73.468 -38.327 57.598 1.00 12.92 112 ILE E N 1
ATOM 9102 C CA . ILE E 1 112 ? 72.835 -37.619 56.457 1.00 14.67 112 ILE E CA 1
ATOM 9103 C C . ILE E 1 112 ? 71.504 -38.300 56.184 1.00 13.56 112 ILE E C 1
ATOM 9104 O O . ILE E 1 112 ? 71.478 -39.475 55.903 1.00 14.69 112 ILE E O 1
ATOM 9109 N N . THR E 1 113 ? 70.409 -37.562 56.278 1.00 13.18 113 THR E N 1
ATOM 9110 C CA . THR E 1 113 ? 69.097 -38.091 55.951 1.00 13.30 113 THR E CA 1
ATOM 9111 C C . THR E 1 113 ? 69.047 -38.332 54.440 1.00 12.78 113 THR E C 1
ATOM 9112 O O . THR E 1 113 ? 69.466 -37.478 53.643 1.00 13.86 113 THR E O 1
ATOM 9116 N N . TYR E 1 114 ? 68.530 -39.480 54.041 1.00 13.83 114 TYR E N 1
ATOM 9117 C CA . TYR E 1 114 ? 68.696 -39.982 52.673 1.00 13.07 114 TYR E CA 1
ATOM 9118 C C . TYR E 1 114 ? 67.395 -40.528 52.107 1.00 13.58 114 TYR E C 1
ATOM 9119 O O . TYR E 1 114 ? 66.760 -41.363 52.723 1.00 13.67 114 TYR E O 1
ATOM 9128 N N . LEU E 1 115 ? 67.010 -40.079 50.918 1.00 14.04 115 LEU E N 1
ATOM 9129 C CA . LEU E 1 115 ? 65.903 -40.637 50.173 1.00 15.06 115 LEU E CA 1
ATOM 9130 C C . LEU E 1 115 ? 66.443 -41.159 48.867 1.00 15.33 115 LEU E C 1
ATOM 9131 O O . LEU E 1 115 ? 67.250 -40.493 48.216 1.00 14.81 115 LEU E O 1
ATOM 9136 N N . ASP E 1 116 ? 66.037 -42.366 48.505 1.00 14.69 116 ASP E N 1
ATOM 9137 C CA . ASP E 1 116 ? 66.478 -42.986 47.275 1.00 14.84 116 ASP E CA 1
ATOM 9138 C C . ASP E 1 116 ? 65.283 -43.062 46.385 1.00 15.33 116 ASP E C 1
ATOM 9139 O O . ASP E 1 116 ? 64.259 -43.673 46.772 1.00 15.01 116 ASP E O 1
ATOM 9144 N N . GLY E 1 117 ? 65.369 -42.500 45.184 1.00 13.26 117 GLY E N 1
ATOM 9145 C CA . GLY E 1 117 ? 64.219 -42.413 44.287 1.00 13.93 117 GLY E CA 1
ATOM 9146 C C . GLY E 1 117 ? 64.467 -42.905 42.878 1.00 14.66 117 GLY E C 1
ATOM 9147 O O . GLY E 1 117 ? 65.615 -43.112 42.489 1.00 14.48 117 GLY E O 1
ATOM 9148 N N . ALA E 1 118 ? 63.384 -43.101 42.156 1.00 13.39 118 ALA E N 1
ATOM 9149 C CA . ALA E 1 118 ? 63.448 -43.542 40.780 1.00 14.22 118 ALA E CA 1
ATOM 9150 C C . ALA E 1 118 ? 62.545 -42.626 39.955 1.00 13.86 118 ALA E C 1
ATOM 9151 O O . ALA E 1 118 ? 61.397 -42.386 40.328 1.00 13.51 118 ALA E O 1
ATOM 9153 N N . ILE E 1 119 ? 63.068 -42.137 38.838 1.00 12.59 119 ILE E N 1
ATOM 9154 C CA . ILE E 1 119 ? 62.358 -41.288 37.935 1.00 12.32 119 ILE E CA 1
ATOM 9155 C C . ILE E 1 119 ? 61.702 -42.122 36.874 1.00 12.00 119 ILE E C 1
ATOM 9156 O O . ILE E 1 119 ? 62.373 -42.637 35.987 1.00 14.06 119 ILE E O 1
ATOM 9161 N N . MET E 1 120 ? 60.369 -42.256 36.953 1.00 12.41 120 MET E N 1
ATOM 9162 C CA . MET E 1 120 ? 59.624 -43.053 36.002 1.00 13.28 120 MET E CA 1
ATOM 9163 C C . MET E 1 120 ? 59.024 -42.111 34.973 1.00 15.36 120 MET E C 1
ATOM 9164 O O . MET E 1 120 ? 57.809 -41.942 34.841 1.00 16.29 120 MET E O 1
ATOM 9169 N N . ALA E 1 121 ? 59.922 -41.450 34.256 1.00 14.77 121 ALA E N 1
ATOM 9170 C CA . ALA E 1 121 ? 59.569 -40.391 33.290 1.00 13.21 121 ALA E CA 1
ATOM 9171 C C . ALA E 1 121 ? 60.783 -40.137 32.408 1.00 13.94 121 ALA E C 1
ATOM 9172 O O . ALA E 1 121 ? 61.945 -40.341 32.842 1.00 14.28 121 ALA E O 1
ATOM 9174 N N . ILE E 1 122 ? 60.538 -39.618 31.221 1.00 13.65 122 ILE E N 1
ATOM 9175 C CA . ILE E 1 122 ? 61.557 -39.017 30.405 1.00 12.72 122 ILE E CA 1
ATOM 9176 C C . ILE E 1 122 ? 61.768 -37.519 30.700 1.00 14.06 122 ILE E C 1
ATOM 9177 O O . ILE E 1 122 ? 60.888 -36.875 31.319 1.00 15.20 122 ILE E O 1
ATOM 9182 N N . PRO E 1 123 ? 62.899 -36.940 30.249 1.00 12.49 123 PRO E N 1
ATOM 9183 C CA . PRO E 1 123 ? 63.182 -35.556 30.644 1.00 13.98 123 PRO E CA 1
ATOM 9184 C C . PRO E 1 123 ? 62.102 -34.566 30.237 1.00 15.63 123 PRO E C 1
ATOM 9185 O O . PRO E 1 123 ? 61.770 -33.644 31.021 1.00 16.02 123 PRO E O 1
ATOM 9189 N N . GLN E 1 124 ? 61.502 -34.777 29.069 1.00 15.48 124 GLN E N 1
ATOM 9190 C CA . GLN E 1 124 ? 60.464 -33.861 28.599 1.00 17.20 124 GLN E CA 1
ATOM 9191 C C . GLN E 1 124 ? 59.178 -33.924 29.421 1.00 16.88 124 GLN E C 1
ATOM 9192 O O . GLN E 1 124 ? 58.374 -32.985 29.360 1.00 15.30 124 GLN E O 1
ATOM 9198 N N . VAL E 1 125 ? 58.931 -34.999 30.155 1.00 13.64 125 VAL E N 1
ATOM 9199 C CA . VAL E 1 125 ? 57.732 -35.128 30.966 1.00 13.91 125 VAL E CA 1
ATOM 9200 C C . VAL E 1 125 ? 57.958 -34.671 32.407 1.00 13.64 125 VAL E C 1
ATOM 9201 O O . VAL E 1 125 ? 57.015 -34.274 33.091 1.00 13.60 125 VAL E O 1
ATOM 9205 N N . VAL E 1 126 ? 59.221 -34.671 32.854 1.00 14.39 126 VAL E N 1
ATOM 9206 C CA . VAL E 1 126 ? 59.553 -34.163 34.180 1.00 13.20 126 VAL E CA 1
ATOM 9207 C C . VAL E 1 126 ? 59.028 -32.735 34.292 1.00 15.46 126 VAL E C 1
ATOM 9208 O O . VAL E 1 126 ? 59.115 -31.929 33.344 1.00 16.27 126 VAL E O 1
ATOM 9212 N N . GLY E 1 127 ? 58.470 -32.418 35.451 1.00 14.75 127 GLY E N 1
ATOM 9213 C CA . GLY E 1 127 ? 57.898 -31.109 35.720 1.00 16.54 127 GLY E CA 1
ATOM 9214 C C . GLY E 1 127 ? 56.478 -30.934 35.229 1.00 20.44 127 GLY E C 1
ATOM 9215 O O . GLY E 1 127 ? 55.945 -29.838 35.309 1.00 22.04 127 GLY E O 1
ATOM 9216 N N . THR E 1 128 ? 55.867 -32.006 34.724 1.00 18.21 128 THR E N 1
ATOM 9217 C CA . THR E 1 128 ? 54.456 -31.983 34.325 1.00 19.60 128 THR E CA 1
ATOM 9218 C C . THR E 1 128 ? 53.663 -32.885 35.217 1.00 22.62 128 THR E C 1
ATOM 9219 O O . THR E 1 128 ? 54.200 -33.774 35.932 1.00 21.40 128 THR E O 1
ATOM 9223 N N . ALA E 1 129 ? 52.338 -32.744 35.118 1.00 23.36 129 ALA E N 1
ATOM 9224 C CA . ALA E 1 129 ? 51.455 -33.539 35.962 1.00 26.15 129 ALA E CA 1
ATOM 9225 C C . ALA E 1 129 ? 51.571 -35.017 35.729 1.00 22.86 129 ALA E C 1
ATOM 9226 O O . ALA E 1 129 ? 51.413 -35.787 36.648 1.00 28.94 129 ALA E O 1
ATOM 9228 N N . ASP E 1 130 ? 51.904 -35.441 34.516 1.00 22.94 130 ASP E N 1
ATOM 9229 C CA . ASP E 1 130 ? 52.058 -36.845 34.234 1.00 23.91 130 ASP E CA 1
ATOM 9230 C C . ASP E 1 130 ? 53.362 -37.508 34.705 1.00 23.19 130 ASP E C 1
ATOM 9231 O O . ASP E 1 130 ? 53.485 -38.728 34.610 1.00 21.26 130 ASP E O 1
ATOM 9236 N N . ALA E 1 131 ? 54.360 -36.744 35.170 1.00 18.14 131 ALA E N 1
ATOM 9237 C CA . ALA E 1 131 ? 55.573 -37.425 35.589 1.00 15.65 131 ALA E CA 1
ATOM 9238 C C . ALA E 1 131 ? 55.342 -38.205 36.864 1.00 15.88 131 ALA E C 1
ATOM 9239 O O . ALA E 1 131 ? 54.727 -37.695 37.779 1.00 15.61 131 ALA E O 1
ATOM 9241 N N . PHE E 1 132 ? 55.920 -39.403 36.911 1.00 14.78 132 PHE E N 1
ATOM 9242 C CA . PHE E 1 132 ? 55.764 -40.336 38.003 1.00 16.79 132 PHE E CA 1
ATOM 9243 C C . PHE E 1 132 ? 57.148 -40.584 38.629 1.00 15.04 132 PHE E C 1
ATOM 9244 O O . PHE E 1 132 ? 58.078 -40.882 37.905 1.00 15.99 132 PHE E O 1
ATOM 9252 N N . LEU E 1 133 ? 57.277 -40.415 39.934 1.00 14.78 133 LEU E N 1
ATOM 9253 C CA . LEU E 1 133 ? 58.557 -40.628 40.620 1.00 16.67 133 LEU E CA 1
ATOM 9254 C C . LEU E 1 133 ? 58.303 -41.349 41.939 1.00 15.83 133 LEU E C 1
ATOM 9255 O O . LEU E 1 133 ? 57.311 -41.069 42.631 1.00 18.49 133 LEU E O 1
ATOM 9260 N N . LEU E 1 134 ? 59.202 -42.267 42.285 1.00 14.43 134 LEU E N 1
ATOM 9261 C CA . LEU E 1 134 ? 59.040 -43.163 43.451 1.00 15.04 134 LEU E CA 1
ATOM 9262 C C . LEU E 1 134 ? 60.146 -42.885 44.435 1.00 15.06 134 LEU E C 1
ATOM 9263 O O . LEU E 1 134 ? 61.283 -42.735 44.016 1.00 15.70 134 LEU E O 1
ATOM 9268 N N . TYR E 1 135 ? 59.831 -42.834 45.732 1.00 11.90 135 TYR E N 1
ATOM 9269 C CA . TYR E 1 135 ? 60.816 -42.536 46.757 1.00 13.43 135 TYR E CA 1
ATOM 9270 C C . TYR E 1 135 ? 60.746 -43.565 47.869 1.00 12.88 135 TYR E C 1
ATOM 9271 O O . TYR E 1 135 ? 59.647 -44.017 48.249 1.00 14.05 135 TYR E O 1
ATOM 9280 N N . SER E 1 136 ? 61.914 -43.891 48.403 1.00 13.15 136 SER E N 1
ATOM 9281 C CA . SER E 1 136 ? 62.003 -44.744 49.589 1.00 15.44 136 SER E CA 1
ATOM 9282 C C . SER E 1 136 ? 62.971 -44.142 50.550 1.00 15.59 136 SER E C 1
ATOM 9283 O O . SER E 1 136 ? 63.908 -43.436 50.175 1.00 15.93 136 SER E O 1
ATOM 9286 N N . GLY E 1 137 ? 62.754 -44.454 51.817 1.00 14.94 137 GLY E N 1
ATOM 9287 C CA . GLY E 1 137 ? 63.586 -43.926 52.906 1.00 15.91 137 GLY E CA 1
ATOM 9288 C C . GLY E 1 137 ? 62.661 -43.465 54.028 1.00 16.02 137 GLY E C 1
ATOM 9289 O O . GLY E 1 137 ? 61.504 -43.886 54.074 1.00 13.89 137 GLY E O 1
ATOM 9290 N N . PRO E 1 138 ? 63.162 -42.625 54.941 1.00 15.06 138 PRO E N 1
ATOM 9291 C CA . PRO E 1 138 ? 62.313 -42.216 56.062 1.00 16.06 138 PRO E CA 1
ATOM 9292 C C . PRO E 1 138 ? 61.100 -41.441 55.659 1.00 17.52 138 PRO E C 1
ATOM 9293 O O . PRO E 1 138 ? 61.205 -40.433 54.937 1.00 14.64 138 PRO E O 1
ATOM 9297 N N . GLU E 1 139 ? 59.936 -41.881 56.139 1.00 17.87 139 GLU E N 1
ATOM 9298 C CA . GLU E 1 139 ? 58.695 -41.244 55.735 1.00 18.85 139 GLU E CA 1
ATOM 9299 C C . GLU E 1 139 ? 58.665 -39.774 56.131 1.00 18.28 139 GLU E C 1
ATOM 9300 O O . GLU E 1 139 ? 58.162 -38.935 55.388 1.00 17.26 139 GLU E O 1
ATOM 9306 N N . ALA E 1 140 ? 59.222 -39.448 57.289 1.00 17.10 140 ALA E N 1
ATOM 9307 C CA . ALA E 1 140 ? 59.191 -38.076 57.755 1.00 19.47 140 ALA E CA 1
ATOM 9308 C C . ALA E 1 140 ? 59.968 -37.126 56.814 1.00 17.22 140 ALA E C 1
ATOM 9309 O O . ALA E 1 140 ? 59.548 -36.021 56.593 1.00 19.44 140 ALA E O 1
ATOM 9311 N N . ALA E 1 141 ? 61.074 -37.588 56.273 1.00 16.56 141 ALA E N 1
ATOM 9312 C CA . ALA E 1 141 ? 61.848 -36.779 55.318 1.00 17.80 141 ALA E CA 1
ATOM 9313 C C . ALA E 1 141 ? 61.118 -36.633 53.996 1.00 16.12 141 ALA E C 1
ATOM 9314 O O . ALA E 1 141 ? 61.117 -35.539 53.406 1.00 18.47 141 ALA E O 1
ATOM 9316 N N . TYR E 1 142 ? 60.453 -37.685 53.534 1.00 15.52 142 TYR E N 1
ATOM 9317 C CA . TYR E 1 142 ? 59.619 -37.564 52.330 1.00 16.21 142 TYR E CA 1
ATOM 9318 C C . TYR E 1 142 ? 58.545 -36.509 52.573 1.00 19.22 142 TYR E C 1
ATOM 9319 O O . TYR E 1 142 ? 58.345 -35.588 51.751 1.00 18.53 142 TYR E O 1
ATOM 9328 N N . GLU E 1 143 ? 57.832 -36.645 53.690 1.00 17.26 143 GLU E N 1
ATOM 9329 C CA . GLU E 1 143 ? 56.731 -35.680 54.017 1.00 20.68 143 GLU E CA 1
ATOM 9330 C C . GLU E 1 143 ? 57.256 -34.238 54.112 1.00 20.94 143 GLU E C 1
ATOM 9331 O O . GLU E 1 143 ? 56.617 -33.307 53.617 1.00 21.08 143 GLU E O 1
ATOM 9337 N N . ALA E 1 144 ? 58.425 -34.049 54.692 1.00 18.88 144 ALA E N 1
ATOM 9338 C CA . ALA E 1 144 ? 59.002 -32.701 54.833 1.00 18.93 144 ALA E CA 1
ATOM 9339 C C . ALA E 1 144 ? 59.365 -32.063 53.498 1.00 19.23 144 ALA E C 1
ATOM 9340 O O . ALA E 1 144 ? 59.298 -30.858 53.380 1.00 18.40 144 ALA E O 1
ATOM 9342 N N . HIS E 1 145 ? 59.769 -32.855 52.500 1.00 16.36 145 HIS E N 1
ATOM 9343 C CA . HIS E 1 145 ? 60.251 -32.288 51.229 1.00 17.06 145 HIS E CA 1
ATOM 9344 C C . HIS E 1 145 ? 59.353 -32.562 50.046 1.00 17.85 145 HIS E C 1
ATOM 9345 O O . HIS E 1 145 ? 59.624 -32.029 48.957 1.00 17.27 145 HIS E O 1
ATOM 9352 N N . GLU E 1 146 ? 58.254 -33.291 50.244 1.00 18.82 146 GLU E N 1
ATOM 9353 C CA . GLU E 1 146 ? 57.282 -33.572 49.167 1.00 21.77 146 GLU E CA 1
ATOM 9354 C C . GLU E 1 146 ? 56.801 -32.341 48.420 1.00 20.05 146 GLU E C 1
ATOM 9355 O O . GLU E 1 146 ? 56.677 -32.391 47.194 1.00 16.86 146 GLU E O 1
ATOM 9361 N N . PRO E 1 147 ? 56.516 -31.232 49.119 1.00 21.08 147 PRO E N 1
ATOM 9362 C CA . PRO E 1 147 ? 56.007 -30.058 48.360 1.00 20.82 147 PRO E CA 1
ATOM 9363 C C . PRO E 1 147 ? 57.004 -29.543 47.335 1.00 20.08 147 PRO E C 1
ATOM 9364 O O . PRO E 1 147 ? 56.586 -29.218 46.203 1.00 19.68 147 PRO E O 1
ATOM 9368 N N . THR E 1 148 ? 58.311 -29.584 47.649 1.00 15.99 148 THR E N 1
ATOM 9369 C CA . THR E 1 148 ? 59.339 -29.248 46.662 1.00 17.02 148 THR E CA 1
ATOM 9370 C C . THR E 1 148 ? 59.581 -30.347 45.646 1.00 15.68 148 THR E C 1
ATOM 9371 O O . THR E 1 148 ? 59.662 -30.058 44.448 1.00 13.66 148 THR E O 1
ATOM 9375 N N . LEU E 1 149 ? 59.683 -31.591 46.112 1.00 16.33 149 LEU E N 1
ATOM 9376 C CA . LEU E 1 149 ? 59.858 -32.742 45.180 1.00 16.40 149 LEU E CA 1
ATOM 9377 C C . LEU E 1 149 ? 58.745 -32.812 44.171 1.00 15.97 149 LEU E C 1
ATOM 9378 O O . LEU E 1 149 ? 58.982 -33.203 43.021 1.00 13.73 149 LEU E O 1
ATOM 9383 N N . ARG E 1 150 ? 57.534 -32.408 44.571 1.00 16.52 150 ARG E N 1
ATOM 9384 C CA . ARG E 1 150 ? 56.389 -32.421 43.630 1.00 17.50 150 ARG E CA 1
ATOM 9385 C C . ARG E 1 150 ? 56.569 -31.528 42.413 1.00 16.71 150 ARG E C 1
ATOM 9386 O O . ARG E 1 150 ? 55.869 -31.709 41.427 1.00 15.01 150 ARG E O 1
ATOM 9394 N N . SER E 1 151 ? 57.514 -30.583 42.438 1.00 14.56 151 SER E N 1
ATOM 9395 C CA . SER E 1 151 ? 57.828 -29.831 41.200 1.00 15.36 151 SER E CA 1
ATOM 9396 C C . SER E 1 151 ? 58.236 -30.713 40.054 1.00 14.96 151 SER E C 1
ATOM 9397 O O . SER E 1 151 ? 58.116 -30.312 38.900 1.00 14.20 151 SER E O 1
ATOM 9400 N N . LEU E 1 152 ? 58.829 -31.869 40.365 1.00 12.66 152 LEU E N 1
ATOM 9401 C CA . LEU E 1 152 ? 59.278 -32.813 39.336 1.00 13.10 152 LEU E CA 1
ATOM 9402 C C . LEU E 1 152 ? 58.124 -33.599 38.706 1.00 14.36 152 LEU E C 1
ATOM 9403 O O . LEU E 1 152 ? 58.272 -34.104 37.601 1.00 16.13 152 LEU E O 1
ATOM 9408 N N . GLY E 1 153 ? 57.005 -33.666 39.396 1.00 14.52 153 GLY E N 1
ATOM 9409 C CA . GLY E 1 153 ? 55.847 -34.403 38.914 1.00 15.25 153 GLY E CA 1
ATOM 9410 C C . GLY E 1 153 ? 54.765 -34.613 39.942 1.00 16.22 153 GLY E C 1
ATOM 9411 O O . GLY E 1 153 ? 55.047 -34.940 41.087 1.00 15.38 153 GLY E O 1
ATOM 9412 N N . ALA E 1 154 ? 53.525 -34.493 39.496 1.00 17.77 154 ALA E N 1
ATOM 9413 C CA . ALA E 1 154 ? 52.391 -34.753 40.413 1.00 19.62 154 ALA E CA 1
ATOM 9414 C C . ALA E 1 154 ? 52.274 -36.201 40.804 1.00 20.24 154 ALA E C 1
ATOM 9415 O O . ALA E 1 154 ? 51.664 -36.495 41.802 1.00 21.93 154 ALA E O 1
ATOM 9417 N N . GLY E 1 155 ? 52.876 -37.104 40.054 1.00 17.32 155 GLY E N 1
ATOM 9418 C CA . GLY E 1 155 ? 52.915 -38.522 40.392 1.00 20.30 155 GLY E CA 1
ATOM 9419 C C . GLY E 1 155 ? 54.012 -38.925 41.352 1.00 20.49 155 GLY E C 1
ATOM 9420 O O . GLY E 1 155 ? 54.352 -40.086 41.438 1.00 23.12 155 GLY E O 1
ATOM 9421 N N . THR E 1 156 ? 54.561 -37.973 42.090 1.00 19.13 156 THR E N 1
ATOM 9422 C CA . THR E 1 156 ? 55.462 -38.238 43.185 1.00 18.64 156 THR E CA 1
ATOM 9423 C C . THR E 1 156 ? 54.803 -39.122 44.250 1.00 20.99 156 THR E C 1
ATOM 9424 O O . THR E 1 156 ? 53.746 -38.797 44.745 1.00 22.70 156 THR E O 1
ATOM 9428 N N . THR E 1 157 ? 55.411 -40.270 44.577 1.00 18.74 157 THR E N 1
ATOM 9429 C CA . THR E 1 157 ? 54.815 -41.248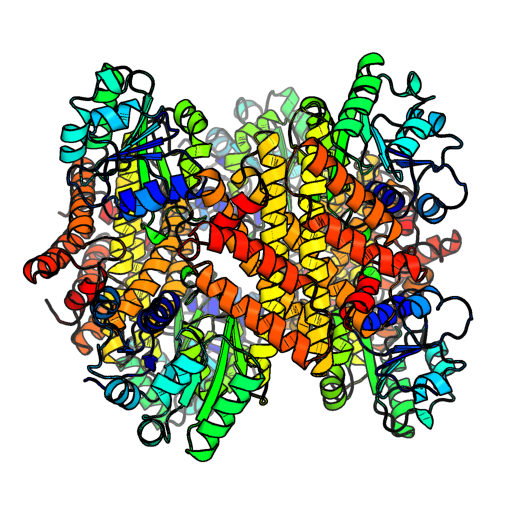 45.476 1.00 18.48 157 THR E CA 1
ATOM 9430 C C . THR E 1 157 ? 55.845 -41.917 46.404 1.00 17.99 157 THR E C 1
ATOM 9431 O O . THR E 1 157 ? 57.029 -42.124 46.023 1.00 15.52 157 THR E O 1
ATOM 9435 N N . TYR E 1 158 ? 55.430 -42.196 47.629 1.00 16.97 158 TYR E N 1
ATOM 9436 C CA . TYR E 1 158 ? 56.281 -42.798 48.647 1.00 17.45 158 TYR E CA 1
ATOM 9437 C C . TYR E 1 158 ? 56.059 -44.296 48.750 1.00 19.47 158 TYR E C 1
ATOM 9438 O O . TYR E 1 158 ? 54.923 -44.740 48.910 1.00 18.31 158 TYR E O 1
ATOM 9447 N N . LEU E 1 159 ? 57.123 -45.080 48.701 1.00 17.39 159 LEU E N 1
ATOM 9448 C CA . LEU E 1 159 ? 57.015 -46.526 48.686 1.00 18.65 159 LEU E CA 1
ATOM 9449 C C . LEU E 1 159 ? 57.158 -47.132 50.050 1.00 19.25 159 LEU E C 1
ATOM 9450 O O . LEU E 1 159 ? 56.524 -48.121 50.326 1.00 23.25 159 LEU E O 1
ATOM 9455 N N . GLY E 1 160 ? 58.015 -46.628 50.881 1.00 17.81 160 GLY E N 1
ATOM 9456 C CA . GLY E 1 160 ? 58.294 -47.298 52.177 1.00 16.83 160 GLY E CA 1
ATOM 9457 C C . GLY E 1 160 ? 59.680 -46.969 52.639 1.00 18.04 160 GLY E C 1
ATOM 9458 O O . GLY E 1 160 ? 60.433 -46.253 51.990 1.00 15.47 160 GLY E O 1
ATOM 9459 N N . ALA E 1 161 ? 60.002 -47.505 53.801 1.00 18.37 161 ALA E N 1
ATOM 9460 C CA . ALA E 1 161 ? 61.258 -47.199 54.513 1.00 18.26 161 ALA E CA 1
ATOM 9461 C C . ALA E 1 161 ? 62.521 -47.828 53.971 1.00 18.40 161 ALA E C 1
ATOM 9462 O O . ALA E 1 161 ? 63.623 -47.237 54.095 1.00 19.71 161 ALA E O 1
ATOM 9464 N N . ASP E 1 162 ? 62.432 -49.017 53.378 1.00 17.21 162 ASP E N 1
ATOM 9465 C CA . ASP E 1 162 ? 63.602 -49.655 52.805 1.00 16.15 162 ASP E CA 1
ATOM 9466 C C . ASP E 1 162 ? 64.064 -48.908 51.554 1.00 17.14 162 ASP E C 1
ATOM 9467 O O . ASP E 1 162 ? 63.388 -48.942 50.514 1.00 16.13 162 ASP E O 1
ATOM 9472 N N . HIS E 1 163 ? 65.255 -48.325 51.621 1.00 14.95 163 HIS E N 1
ATOM 9473 C CA . HIS E 1 163 ? 65.801 -47.530 50.519 1.00 16.53 163 HIS E CA 1
ATOM 9474 C C . HIS E 1 163 ? 65.896 -48.309 49.211 1.00 17.06 163 HIS E C 1
ATOM 9475 O O . HIS E 1 163 ? 65.783 -47.713 48.158 1.00 17.07 163 HIS E O 1
ATOM 9482 N N . GLY E 1 164 ? 66.138 -49.636 49.286 1.00 14.98 164 GLY E N 1
ATOM 9483 C CA . GLY E 1 164 ? 66.197 -50.474 48.107 1.00 15.70 164 GLY E CA 1
ATOM 9484 C C . GLY E 1 164 ? 64.915 -50.643 47.306 1.00 16.63 164 GLY E C 1
ATOM 9485 O O . GLY E 1 164 ? 64.946 -51.110 46.175 1.00 16.96 164 GLY E O 1
ATOM 9486 N N . LEU E 1 165 ? 63.766 -50.294 47.874 1.00 16.69 165 LEU E N 1
ATOM 9487 C CA . LEU E 1 165 ? 62.462 -50.555 47.196 1.00 16.96 165 LEU E CA 1
ATOM 9488 C C . LEU E 1 165 ? 62.357 -49.785 45.912 1.00 15.79 165 LEU E C 1
ATOM 9489 O O . LEU E 1 165 ? 61.812 -50.305 44.950 1.00 13.38 165 LEU E O 1
ATOM 9494 N N . SER E 1 166 ? 62.815 -48.527 45.880 1.00 14.54 166 SER E N 1
ATOM 9495 C CA . SER E 1 166 ? 62.709 -47.706 44.686 1.00 15.48 166 SER E CA 1
ATOM 9496 C C . SER E 1 166 ? 63.380 -48.376 43.501 1.00 15.81 166 SER E C 1
ATOM 9497 O O . SER E 1 166 ? 62.804 -48.414 42.396 1.00 15.61 166 SER E O 1
ATOM 9500 N N . SER E 1 167 ? 64.575 -48.934 43.707 1.00 17.17 167 SER E N 1
ATOM 9501 C CA . SER E 1 167 ? 65.323 -49.629 42.659 1.00 18.64 167 SER E CA 1
ATOM 9502 C C . SER E 1 167 ? 64.658 -50.941 42.206 1.00 16.76 167 SER E C 1
ATOM 9503 O O . SER E 1 167 ? 64.667 -51.297 41.045 1.00 14.22 167 SER E O 1
ATOM 9506 N N . LEU E 1 168 ? 64.105 -51.666 43.160 1.00 14.32 168 LEU E N 1
ATOM 9507 C CA . LEU E 1 168 ? 63.397 -52.908 42.848 1.00 17.50 168 LEU E CA 1
ATOM 9508 C C . LEU E 1 168 ? 62.165 -52.609 41.980 1.00 15.38 168 LEU E C 1
ATOM 9509 O O . LEU E 1 168 ? 61.957 -53.234 40.938 1.00 14.16 168 LEU E O 1
ATOM 9514 N N . TYR E 1 169 ? 61.357 -51.642 42.404 1.00 13.85 169 TYR E N 1
ATOM 9515 C CA . TYR E 1 169 ? 60.236 -51.175 41.551 1.00 13.55 169 TYR E CA 1
ATOM 9516 C C . TYR E 1 169 ? 60.701 -50.646 40.213 1.00 12.73 169 TYR E C 1
ATOM 9517 O O . TYR E 1 169 ? 60.141 -51.003 39.177 1.00 13.44 169 TYR E O 1
ATOM 9526 N N . ASP E 1 170 ? 61.767 -49.856 40.227 1.00 13.09 170 ASP E N 1
ATOM 9527 C CA . ASP E 1 170 ? 62.288 -49.274 38.986 1.00 13.37 170 ASP E CA 1
ATOM 9528 C C . ASP E 1 170 ? 62.661 -50.332 37.952 1.00 13.01 170 ASP E C 1
ATOM 9529 O O . ASP E 1 170 ? 62.182 -50.285 36.815 1.00 11.72 170 ASP E O 1
ATOM 9534 N N . VAL E 1 171 ? 63.491 -51.299 38.327 1.00 11.96 171 VAL E N 1
ATOM 9535 C CA . VAL E 1 171 ? 63.924 -52.286 37.326 1.00 12.65 171 VAL E CA 1
ATOM 9536 C C . VAL E 1 171 ? 62.752 -53.139 36.845 1.00 13.50 171 VAL E C 1
ATOM 9537 O O . VAL E 1 171 ? 62.677 -53.477 35.648 1.00 13.03 171 VAL E O 1
ATOM 9541 N N . ALA E 1 172 ? 61.831 -53.469 37.756 1.00 13.46 172 ALA E N 1
ATOM 9542 C CA . ALA E 1 172 ? 60.631 -54.241 37.368 1.00 14.08 172 ALA E CA 1
ATOM 9543 C C . ALA E 1 172 ? 59.799 -53.457 36.353 1.00 13.52 172 ALA E C 1
ATOM 9544 O O . ALA E 1 172 ? 59.389 -54.021 35.321 1.00 13.44 172 ALA E O 1
ATOM 9546 N N . LEU E 1 173 ? 59.645 -52.164 36.588 1.00 11.47 173 LEU E N 1
ATOM 9547 C CA . LEU E 1 173 ? 58.919 -51.272 35.650 1.00 11.30 173 LEU E CA 1
ATOM 9548 C C . LEU E 1 173 ? 59.650 -51.091 34.345 1.00 11.44 173 LEU E C 1
ATOM 9549 O O . LEU E 1 173 ? 59.021 -51.182 33.256 1.00 12.25 173 LEU E O 1
ATOM 9554 N N . LEU E 1 174 ? 60.975 -50.895 34.381 1.00 11.18 174 LEU E N 1
ATOM 9555 C CA . LEU E 1 174 ? 61.732 -50.718 33.140 1.00 12.25 174 LEU E CA 1
ATOM 9556 C C . LEU E 1 174 ? 61.658 -51.963 32.280 1.00 11.76 174 LEU E C 1
ATOM 9557 O O . LEU E 1 174 ? 61.588 -51.860 31.044 1.00 13.10 174 LEU E O 1
ATOM 9562 N N . GLY E 1 175 ? 61.631 -53.154 32.885 1.00 12.30 175 GLY E N 1
ATOM 9563 C CA . GLY E 1 175 ? 61.433 -54.392 32.107 1.00 11.84 175 GLY E CA 1
ATOM 9564 C C . GLY E 1 175 ? 60.180 -54.355 31.272 1.00 11.09 175 GLY E C 1
ATOM 9565 O O . GLY E 1 175 ? 60.178 -54.812 30.112 1.00 11.21 175 GLY E O 1
ATOM 9566 N N . ILE E 1 176 ? 59.114 -53.779 31.839 1.00 11.90 176 ILE E N 1
ATOM 9567 C CA . ILE E 1 176 ? 57.842 -53.629 31.116 1.00 12.77 176 ILE E CA 1
ATOM 9568 C C . ILE E 1 176 ? 58.020 -52.668 29.954 1.00 12.80 176 ILE E C 1
ATOM 9569 O O . ILE E 1 176 ? 57.479 -52.900 28.866 1.00 12.55 176 ILE E O 1
ATOM 9574 N N . MET E 1 177 ? 58.746 -51.578 30.174 1.00 12.25 177 MET E N 1
ATOM 9575 C CA . MET E 1 177 ? 59.031 -50.658 29.058 1.00 13.99 177 MET E CA 1
ATOM 9576 C C . MET E 1 177 ? 59.696 -51.368 27.893 1.00 13.09 177 MET E C 1
ATOM 9577 O O . MET E 1 177 ? 59.261 -51.213 26.726 1.00 13.71 177 MET E O 1
ATOM 9582 N N . TRP E 1 178 ? 60.755 -52.147 28.160 1.00 12.97 178 TRP E N 1
ATOM 9583 C CA . TRP E 1 178 ? 61.425 -52.854 27.031 1.00 12.91 178 TRP E CA 1
ATOM 9584 C C . TRP E 1 178 ? 60.526 -53.894 26.403 1.00 12.22 178 TRP E C 1
ATOM 9585 O O . TRP E 1 178 ? 60.526 -54.042 25.164 1.00 12.51 178 TRP E O 1
ATOM 9596 N N . GLY E 1 179 ? 59.758 -54.604 27.222 1.00 12.34 179 GLY E N 1
ATOM 9597 C CA . GLY E 1 179 ? 58.849 -55.668 26.712 1.00 13.55 179 GLY E CA 1
ATOM 9598 C C . GLY E 1 179 ? 57.816 -55.047 25.769 1.00 12.77 179 GLY E C 1
ATOM 9599 O O . GLY E 1 179 ? 57.547 -55.570 24.681 1.00 13.70 179 GLY E O 1
ATOM 9600 N N . THR E 1 180 ? 57.272 -53.908 26.174 1.00 12.61 180 THR E N 1
ATOM 9601 C CA . THR E 1 180 ? 56.227 -53.203 25.414 1.00 12.08 180 THR E CA 1
ATOM 9602 C C . THR E 1 180 ? 56.837 -52.530 24.177 1.00 11.98 180 THR E C 1
ATOM 9603 O O . THR E 1 180 ? 56.306 -52.650 23.062 1.00 12.44 180 THR E O 1
ATOM 9607 N N . LEU E 1 181 ? 57.942 -51.838 24.346 1.00 12.47 181 LEU E N 1
ATOM 9608 C CA . LEU E 1 181 ? 58.560 -51.163 23.189 1.00 13.81 181 LEU E CA 1
ATOM 9609 C C . LEU E 1 181 ? 59.091 -52.132 22.160 1.00 14.97 181 LEU E C 1
ATOM 9610 O O . LEU E 1 181 ? 58.916 -51.913 20.947 1.00 12.72 181 LEU E O 1
ATOM 9615 N N . ASN E 1 182 ? 59.755 -53.190 22.596 1.00 13.28 182 ASN E N 1
ATOM 9616 C CA . ASN E 1 182 ? 60.271 -54.165 21.624 1.00 13.63 182 ASN E CA 1
ATOM 9617 C C . ASN E 1 182 ? 59.149 -54.808 20.811 1.00 13.36 182 ASN E C 1
ATOM 9618 O O . ASN E 1 182 ? 59.255 -54.930 19.572 1.00 13.36 182 ASN E O 1
ATOM 9623 N N . SER E 1 183 ? 58.073 -55.212 21.476 1.00 12.68 183 SER E N 1
ATOM 9624 C CA . SER E 1 183 ? 56.967 -55.795 20.755 1.00 13.99 183 SER E CA 1
ATOM 9625 C C . SER E 1 183 ? 56.226 -54.758 19.877 1.00 13.56 183 SER E C 1
ATOM 9626 O O . SER E 1 183 ? 55.776 -55.090 18.774 1.00 13.16 183 SER E O 1
ATOM 9629 N N . PHE E 1 184 ? 56.166 -53.514 20.328 1.00 13.64 184 PHE E N 1
ATOM 9630 C CA . PHE E 1 184 ? 55.628 -52.451 19.440 1.00 13.50 184 PHE E CA 1
ATOM 9631 C C . PHE E 1 184 ? 56.472 -52.314 18.180 1.00 12.84 184 PHE E C 1
ATOM 9632 O O . PHE E 1 184 ? 55.923 -52.235 17.047 1.00 13.18 184 PHE E O 1
ATOM 9640 N N . LEU E 1 185 ? 57.794 -52.285 18.368 1.00 13.17 185 LEU E N 1
ATOM 9641 C CA . LEU E 1 185 ? 58.722 -52.130 17.207 1.00 14.52 185 LEU E CA 1
ATOM 9642 C C . LEU E 1 185 ? 58.662 -53.337 16.262 1.00 14.41 185 LEU E C 1
ATOM 9643 O O . LEU E 1 185 ? 58.611 -53.173 15.042 1.00 15.57 185 LEU E O 1
ATOM 9648 N N . HIS E 1 186 ? 58.544 -54.533 16.815 1.00 14.38 186 HIS E N 1
ATOM 9649 C CA . HIS E 1 186 ? 58.307 -55.726 15.970 1.00 16.01 186 HIS E CA 1
ATOM 9650 C C . HIS E 1 186 ? 57.006 -55.597 15.186 1.00 15.92 186 HIS E C 1
ATOM 9651 O O . HIS E 1 186 ? 56.956 -55.860 13.967 1.00 15.15 186 HIS E O 1
ATOM 9658 N N . GLY E 1 187 ? 55.955 -55.163 15.870 1.00 15.38 187 GLY E N 1
ATOM 9659 C CA . GLY E 1 187 ? 54.655 -54.944 15.210 1.00 15.98 187 GLY E CA 1
ATOM 9660 C C . GLY E 1 187 ? 54.753 -53.881 14.100 1.00 15.34 187 GLY E C 1
ATOM 9661 O O . GLY E 1 187 ? 54.175 -54.066 13.016 1.00 15.83 187 GLY E O 1
ATOM 9662 N N . ALA E 1 188 ? 55.470 -52.797 14.371 1.00 13.95 188 ALA E N 1
ATOM 9663 C CA . ALA E 1 188 ? 55.660 -51.786 13.360 1.00 16.02 188 ALA E CA 1
ATOM 9664 C C . ALA E 1 188 ? 56.445 -52.328 12.143 1.00 15.08 188 ALA E C 1
ATOM 9665 O O . ALA E 1 188 ? 56.103 -52.013 10.995 1.00 16.62 188 ALA E O 1
ATOM 9667 N N . ALA E 1 189 ? 57.467 -53.138 12.393 1.00 14.20 189 ALA E N 1
ATOM 9668 C CA . ALA E 1 189 ? 58.221 -53.769 11.320 1.00 14.94 189 ALA E CA 1
ATOM 9669 C C . ALA E 1 189 ? 57.315 -54.654 10.470 1.00 18.10 189 ALA E C 1
ATOM 9670 O O . ALA E 1 189 ? 57.366 -54.647 9.218 1.00 17.76 189 ALA E O 1
ATOM 9672 N N . LEU E 1 190 ? 56.494 -55.437 11.140 1.00 17.35 190 LEU E N 1
ATOM 9673 C CA . LEU E 1 190 ? 55.545 -56.339 10.454 1.00 20.50 190 LEU E CA 1
ATOM 9674 C C . LEU E 1 190 ? 54.563 -55.564 9.631 1.00 19.95 190 LEU E C 1
ATOM 9675 O O . LEU E 1 190 ? 54.393 -55.840 8.425 1.00 21.74 190 LEU E O 1
ATOM 9680 N N . LEU E 1 191 ? 53.954 -54.527 10.221 1.00 18.56 191 LEU E N 1
ATOM 9681 C CA . LEU E 1 191 ? 53.010 -53.700 9.470 1.00 19.50 191 LEU E CA 1
ATOM 9682 C C . LEU E 1 191 ? 53.647 -52.921 8.332 1.00 19.54 191 LEU E C 1
ATOM 9683 O O . LEU E 1 191 ? 52.987 -52.695 7.306 1.00 19.43 191 LEU E O 1
ATOM 9688 N N . GLY E 1 192 ? 54.910 -52.542 8.495 1.00 18.08 192 GLY E N 1
ATOM 9689 C CA . GLY E 1 192 ? 55.656 -51.817 7.439 1.00 21.20 192 GLY E CA 1
ATOM 9690 C C . GLY E 1 192 ? 55.754 -52.640 6.148 1.00 22.40 192 GLY E C 1
ATOM 9691 O O . GLY E 1 192 ? 55.769 -52.063 5.038 1.00 22.82 192 GLY E O 1
ATOM 9692 N N . THR E 1 193 ? 55.751 -53.982 6.265 1.00 20.35 193 THR E N 1
ATOM 9693 C CA . THR E 1 193 ? 55.794 -54.822 5.059 1.00 21.38 193 THR E CA 1
ATOM 9694 C C . THR E 1 193 ? 54.504 -54.762 4.267 1.00 20.27 193 THR E C 1
ATOM 9695 O O . THR E 1 193 ? 54.519 -55.041 3.063 1.00 24.00 193 THR E O 1
ATOM 9699 N N . ALA E 1 194 ? 53.411 -54.352 4.875 1.00 21.53 194 ALA E N 1
ATOM 9700 C CA . ALA E 1 194 ? 52.151 -54.100 4.226 1.00 23.26 194 ALA E CA 1
ATOM 9701 C C . ALA E 1 194 ? 51.919 -52.611 3.971 1.00 23.11 194 ALA E C 1
ATOM 9702 O O . ALA E 1 194 ? 50.793 -52.174 3.714 1.00 20.09 194 ALA E O 1
ATOM 9704 N N . LYS E 1 195 ? 53.008 -51.848 3.999 1.00 22.24 195 LYS E N 1
ATOM 9705 C CA . LYS E 1 195 ? 53.000 -50.402 3.710 1.00 24.10 195 LYS E CA 1
ATOM 9706 C C . LYS E 1 195 ? 52.198 -49.604 4.724 1.00 23.84 195 LYS E C 1
ATOM 9707 O O . LYS E 1 195 ? 51.690 -48.567 4.405 1.00 22.24 195 LYS E O 1
ATOM 9710 N N . VAL E 1 196 ? 52.080 -50.079 5.948 1.00 20.89 196 VAL E N 1
ATOM 9711 C CA . VAL E 1 196 ? 51.396 -49.329 6.994 1.00 19.65 196 VAL E CA 1
ATOM 9712 C C . VAL E 1 196 ? 52.487 -48.608 7.778 1.00 21.38 196 VAL E C 1
ATOM 9713 O O . VAL E 1 196 ? 53.430 -49.214 8.242 1.00 23.12 196 VAL E O 1
ATOM 9717 N N . GLU E 1 197 ? 52.366 -47.299 7.893 1.00 19.38 197 GLU E N 1
ATOM 9718 C CA . GLU E 1 197 ? 53.385 -46.472 8.597 1.00 20.43 197 GLU E CA 1
ATOM 9719 C C . GLU E 1 197 ? 53.296 -46.734 10.110 1.00 17.01 197 GLU E C 1
ATOM 9720 O O . GLU E 1 197 ? 52.234 -46.999 10.624 1.00 13.97 197 GLU E O 1
ATOM 9726 N N . ALA E 1 198 ? 54.416 -46.580 10.797 1.00 15.30 198 ALA E N 1
ATOM 9727 C CA . ALA E 1 198 ? 54.415 -46.730 12.238 1.00 17.13 198 ALA E CA 1
ATOM 9728 C C . ALA E 1 198 ? 53.464 -45.770 12.948 1.00 17.10 198 ALA E C 1
ATOM 9729 O O . ALA E 1 198 ? 52.818 -46.130 13.951 1.00 17.40 198 ALA E O 1
ATOM 9731 N N . THR E 1 199 ? 53.401 -44.531 12.471 1.00 16.50 199 THR E N 1
ATOM 9732 C CA . THR E 1 199 ? 52.497 -43.535 13.052 1.00 16.61 199 THR E CA 1
ATOM 9733 C C . THR E 1 199 ? 51.021 -43.874 12.797 1.00 16.49 199 THR E C 1
ATOM 9734 O O . THR E 1 199 ? 50.167 -43.415 13.549 1.00 15.82 199 THR E O 1
ATOM 9738 N N . THR E 1 200 ? 50.705 -44.633 11.748 1.00 15.80 200 THR E N 1
ATOM 9739 C CA . THR E 1 200 ? 49.365 -45.180 11.571 1.00 16.87 200 THR E CA 1
ATOM 9740 C C . THR E 1 200 ? 49.024 -46.266 12.611 1.00 16.30 200 THR E C 1
ATOM 9741 O O . THR E 1 200 ? 47.928 -46.280 13.147 1.00 18.59 200 THR E O 1
ATOM 9745 N N . PHE E 1 201 ? 49.975 -47.149 12.850 1.00 16.53 201 PHE E N 1
ATOM 9746 C CA . PHE E 1 201 ? 49.837 -48.263 13.808 1.00 16.83 201 PHE E CA 1
ATOM 9747 C C . PHE E 1 201 ? 49.777 -47.755 15.248 1.00 16.18 201 PHE E C 1
ATOM 9748 O O . PHE E 1 201 ? 49.006 -48.316 16.046 1.00 15.52 201 PHE E O 1
ATOM 9756 N N . ALA E 1 202 ? 50.560 -46.741 15.583 1.00 14.66 202 ALA E N 1
ATOM 9757 C CA . ALA E 1 202 ? 50.707 -46.318 16.993 1.00 16.81 202 ALA E CA 1
ATOM 9758 C C . ALA E 1 202 ? 49.413 -46.088 17.771 1.00 15.61 202 ALA E C 1
ATOM 9759 O O . ALA E 1 202 ? 49.295 -46.587 18.882 1.00 14.14 202 ALA E O 1
ATOM 9761 N N . PRO E 1 203 ? 48.439 -45.362 17.226 1.00 15.92 203 PRO E N 1
ATOM 9762 C CA . PRO E 1 203 ? 47.213 -45.160 18.009 1.00 17.41 203 PRO E CA 1
ATOM 9763 C C . PRO E 1 203 ? 46.437 -46.454 18.278 1.00 16.12 203 PRO E C 1
ATOM 9764 O O . PRO E 1 203 ? 45.800 -46.588 19.341 1.00 16.15 203 PRO E O 1
ATOM 9768 N N . PHE E 1 204 ? 46.514 -47.411 17.364 1.00 14.46 204 PHE E N 1
ATOM 9769 C CA . PHE E 1 204 ? 45.952 -48.755 17.611 1.00 14.44 204 PHE E CA 1
ATOM 9770 C C . PHE E 1 204 ? 46.714 -49.464 18.724 1.00 13.28 204 PHE E C 1
ATOM 9771 O O . PHE E 1 204 ? 46.093 -50.014 19.678 1.00 14.66 204 PHE E O 1
ATOM 9779 N N . ALA E 1 205 ? 48.018 -49.444 18.628 1.00 12.97 205 ALA E N 1
ATOM 9780 C CA . ALA E 1 205 ? 48.865 -50.037 19.699 1.00 13.00 205 ALA E CA 1
ATOM 9781 C C . ALA E 1 205 ? 48.532 -49.409 21.026 1.00 13.41 205 ALA E C 1
ATOM 9782 O O . ALA E 1 205 ? 48.387 -50.129 22.002 1.00 12.99 205 ALA E O 1
ATOM 9784 N N . ASN E 1 206 ? 48.404 -48.083 21.085 1.00 12.70 206 ASN E N 1
ATOM 9785 C CA . ASN E 1 206 ? 48.185 -47.424 22.384 1.00 14.60 206 ASN E CA 1
ATOM 9786 C C . ASN E 1 206 ? 46.789 -47.716 22.972 1.00 15.98 206 ASN E C 1
ATOM 9787 O O . ASN E 1 206 ? 46.638 -47.941 24.178 1.00 13.83 206 ASN E O 1
ATOM 9792 N N . ARG E 1 207 ? 45.778 -47.761 22.111 1.00 13.61 207 ARG E N 1
ATOM 9793 C CA . ARG E 1 207 ? 44.453 -48.118 22.575 1.00 16.73 207 ARG E CA 1
ATOM 9794 C C . ARG E 1 207 ? 44.429 -49.564 23.123 1.00 16.51 207 ARG E C 1
ATOM 9795 O O . ARG E 1 207 ? 43.842 -49.846 24.181 1.00 17.06 207 ARG E O 1
ATOM 9799 N N . TRP E 1 208 ? 45.145 -50.464 22.440 1.00 15.17 208 TRP E N 1
ATOM 9800 C CA . TRP E 1 208 ? 45.257 -51.827 22.898 1.00 13.97 208 TRP E CA 1
ATOM 9801 C C . TRP E 1 208 ? 46.063 -51.961 24.205 1.00 13.47 208 TRP E C 1
ATOM 9802 O O . TRP E 1 208 ? 45.670 -52.689 25.127 1.00 15.13 208 TRP E O 1
ATOM 9813 N N . ILE E 1 209 ? 47.142 -51.202 24.305 1.00 14.05 209 ILE E N 1
ATOM 9814 C CA . ILE E 1 209 ? 47.959 -51.218 25.523 1.00 14.87 209 ILE E CA 1
ATOM 9815 C C . ILE E 1 209 ? 47.101 -50.807 26.701 1.00 15.09 209 ILE E C 1
ATOM 9816 O O . ILE E 1 209 ? 47.199 -51.390 27.814 1.00 14.91 209 ILE E O 1
ATOM 9821 N N . GLU E 1 210 ? 46.230 -49.814 26.485 1.00 16.10 210 GLU E N 1
ATOM 9822 C CA . GLU E 1 210 ? 45.288 -49.409 27.552 1.00 20.03 210 GLU E CA 1
ATOM 9823 C C . GLU E 1 210 ? 44.345 -50.545 27.953 1.00 16.90 210 GLU E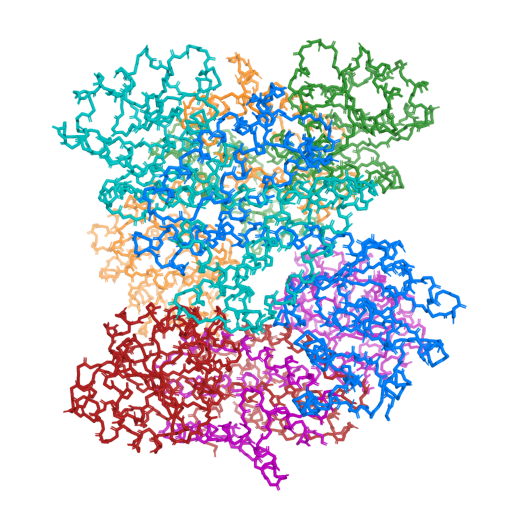 C 1
ATOM 9824 O O . GLU E 1 210 ? 44.135 -50.746 29.153 1.00 14.51 210 GLU E O 1
ATOM 9830 N N . ALA E 1 211 ? 43.851 -51.330 26.995 1.00 16.39 211 ALA E N 1
ATOM 9831 C CA . ALA E 1 211 ? 43.058 -52.515 27.359 1.00 16.26 211 ALA E CA 1
ATOM 9832 C C . ALA E 1 211 ? 43.904 -53.551 28.147 1.00 15.33 211 ALA E C 1
ATOM 9833 O O . ALA E 1 211 ? 43.375 -54.207 29.082 1.00 15.31 211 ALA E O 1
ATOM 9835 N N . VAL E 1 212 ? 45.182 -53.692 27.791 1.00 14.04 212 VAL E N 1
ATOM 9836 C CA . VAL E 1 212 ? 46.049 -54.678 28.448 1.00 14.10 212 VAL E CA 1
ATOM 9837 C C . VAL E 1 212 ? 46.238 -54.342 29.936 1.00 14.13 212 VAL E C 1
ATOM 9838 O O . VAL E 1 212 ? 46.382 -55.261 30.773 1.00 11.89 212 VAL E O 1
ATOM 9842 N N . THR E 1 213 ? 46.159 -53.081 30.296 1.00 13.22 213 THR E N 1
ATOM 9843 C CA . THR E 1 213 ? 46.248 -52.720 31.753 1.00 14.12 213 THR E CA 1
ATOM 9844 C C . THR E 1 213 ? 45.114 -53.345 32.559 1.00 13.72 213 THR E C 1
ATOM 9845 O O . THR E 1 213 ? 45.293 -53.696 33.732 1.00 14.71 213 THR E O 1
ATOM 9849 N N . GLY E 1 214 ? 43.931 -53.544 31.946 1.00 13.81 214 GLY E N 1
ATOM 9850 C CA . GLY E 1 214 ? 42.873 -54.310 32.611 1.00 13.63 214 GLY E CA 1
ATOM 9851 C C . GLY E 1 214 ? 43.269 -55.750 32.909 1.00 14.62 214 GLY E C 1
ATOM 9852 O O . GLY E 1 214 ? 42.889 -56.347 33.951 1.00 15.38 214 GLY E O 1
ATOM 9853 N N . PHE E 1 215 ? 44.005 -56.360 31.975 1.00 14.21 215 PHE E N 1
ATOM 9854 C CA . PHE E 1 215 ? 44.449 -57.758 32.144 1.00 15.37 215 PHE E CA 1
ATOM 9855 C C . PHE E 1 215 ? 45.511 -57.782 33.235 1.00 15.36 215 PHE E C 1
ATOM 9856 O O . PHE E 1 215 ? 45.529 -58.705 34.065 1.00 13.50 215 PHE E O 1
ATOM 9864 N N . VAL E 1 216 ? 46.406 -56.772 33.249 1.00 14.43 216 VAL E N 1
ATOM 9865 C CA . VAL E 1 216 ? 47.425 -56.740 34.300 1.00 13.46 216 VAL E CA 1
ATOM 9866 C C . VAL E 1 216 ? 46.725 -56.774 35.706 1.00 13.90 216 VAL E C 1
ATOM 9867 O O . VAL E 1 216 ? 47.150 -57.528 36.603 1.00 13.04 216 VAL E O 1
ATOM 9871 N N . SER E 1 217 ? 45.723 -55.916 35.910 1.00 13.75 217 SER E N 1
ATOM 9872 C CA . SER E 1 217 ? 45.051 -55.869 37.230 1.00 13.64 217 SER E CA 1
ATOM 9873 C C . SER E 1 217 ? 44.369 -57.184 37.586 1.00 14.38 217 SER E C 1
ATOM 9874 O O . SER E 1 217 ? 44.533 -57.709 38.699 1.00 12.74 217 SER E O 1
ATOM 9877 N N . ALA E 1 218 ? 43.683 -57.786 36.618 1.00 12.38 218 ALA E N 1
ATOM 9878 C CA . ALA E 1 218 ? 42.990 -59.103 36.891 1.00 13.08 218 ALA E CA 1
ATOM 9879 C C . ALA E 1 218 ? 44.011 -60.209 37.194 1.00 12.49 218 ALA E C 1
ATOM 9880 O O . ALA E 1 218 ? 43.847 -61.000 38.181 1.00 14.91 218 ALA E O 1
ATOM 9882 N N . TYR E 1 219 ? 45.090 -60.261 36.404 1.00 11.95 219 TYR E N 1
ATOM 9883 C CA . TYR E 1 219 ? 46.085 -61.307 36.533 1.00 12.67 219 TYR E CA 1
ATOM 9884 C C . TYR E 1 219 ? 46.867 -61.126 37.833 1.00 11.40 219 TYR E C 1
ATOM 9885 O O . TYR E 1 219 ? 47.248 -62.112 38.457 1.00 12.35 219 TYR E O 1
ATOM 9894 N N . ALA E 1 220 ? 47.047 -59.889 38.262 1.00 12.69 220 ALA E N 1
ATOM 9895 C CA . ALA E 1 220 ? 47.723 -59.644 39.539 1.00 12.98 220 ALA E CA 1
ATOM 9896 C C . ALA E 1 220 ? 46.977 -60.302 40.699 1.00 12.83 220 ALA E C 1
ATOM 9897 O O . ALA E 1 220 ? 47.579 -60.896 41.611 1.00 11.55 220 ALA E O 1
ATOM 9899 N N . GLY E 1 221 ? 45.644 -60.187 40.677 1.00 12.65 221 GLY E N 1
ATOM 9900 C CA . GLY E 1 221 ? 44.842 -60.868 41.711 1.00 11.79 221 GLY E CA 1
ATOM 9901 C C . GLY E 1 221 ? 45.019 -62.364 41.685 1.00 12.86 221 GLY E C 1
ATOM 9902 O O . GLY E 1 221 ? 45.147 -63.003 42.719 1.00 12.88 221 GLY E O 1
ATOM 9903 N N . GLN E 1 222 ? 45.041 -62.948 40.497 1.00 11.79 222 GLN E N 1
ATOM 9904 C CA . GLN E 1 222 ? 45.245 -64.365 40.362 1.00 12.93 222 GLN E CA 1
ATOM 9905 C C . GLN E 1 222 ? 46.634 -64.790 40.857 1.00 14.86 222 GLN E C 1
ATOM 9906 O O . GLN E 1 222 ? 46.745 -65.805 41.551 1.00 13.58 222 GLN E O 1
ATOM 9912 N N . VAL E 1 223 ? 47.664 -63.996 40.549 1.00 12.63 223 VAL E N 1
ATOM 9913 C CA . VAL E 1 223 ? 49.006 -64.254 41.055 1.00 13.00 223 VAL E CA 1
ATOM 9914 C C . VAL E 1 223 ? 48.984 -64.261 42.598 1.00 13.67 223 VAL E C 1
ATOM 9915 O O . VAL E 1 223 ? 49.557 -65.162 43.204 1.00 13.13 223 VAL E O 1
ATOM 9919 N N . ASP E 1 224 ? 48.304 -63.314 43.214 1.00 14.15 224 ASP E N 1
ATOM 9920 C CA . ASP E 1 224 ? 48.261 -63.305 44.673 1.00 13.52 224 ASP E CA 1
ATOM 9921 C C . ASP E 1 224 ? 47.464 -64.472 45.271 1.00 14.53 224 ASP E C 1
ATOM 9922 O O . ASP E 1 224 ? 47.743 -64.886 46.404 1.00 16.13 224 ASP E O 1
ATOM 9927 N N . GLN E 1 225 ? 46.498 -65.020 44.536 1.00 12.27 225 GLN E N 1
ATOM 9928 C CA . GLN E 1 225 ? 45.831 -66.231 44.991 1.00 13.66 225 GLN E CA 1
ATOM 9929 C C . GLN E 1 225 ? 46.565 -67.532 44.686 1.00 14.66 225 GLN E C 1
ATOM 9930 O O . GLN E 1 225 ? 46.227 -68.586 45.274 1.00 13.85 225 GLN E O 1
ATOM 9936 N N . GLY E 1 226 ? 47.459 -67.535 43.721 1.00 13.31 226 GLY E N 1
ATOM 9937 C CA . GLY E 1 226 ? 48.056 -68.758 43.193 1.00 15.22 226 GLY E CA 1
ATOM 9938 C C . GLY E 1 226 ? 47.025 -69.654 42.532 1.00 15.81 226 GLY E C 1
ATOM 9939 O O . GLY E 1 226 ? 47.132 -70.842 42.581 1.00 13.69 226 GLY E O 1
ATOM 9940 N N . ALA E 1 227 ? 46.027 -69.055 41.913 1.00 14.05 227 ALA E N 1
ATOM 9941 C CA . ALA E 1 227 ? 44.931 -69.776 41.275 1.00 13.32 227 ALA E CA 1
ATOM 9942 C C . ALA E 1 227 ? 44.579 -69.018 39.986 1.00 13.96 227 ALA E C 1
ATOM 9943 O O . ALA E 1 227 ? 44.332 -67.808 40.038 1.00 13.11 227 ALA E O 1
ATOM 9945 N N . TYR E 1 228 ? 44.530 -69.744 38.888 1.00 14.54 228 TYR E N 1
ATOM 9946 C CA . TYR E 1 228 ? 44.578 -69.151 37.568 1.00 14.33 228 TYR E CA 1
ATOM 9947 C C . TYR E 1 228 ? 43.466 -69.637 36.635 1.00 15.29 228 TYR E C 1
ATOM 9948 O O . TYR E 1 228 ? 43.758 -70.067 35.548 1.00 15.62 228 TYR E O 1
ATOM 9957 N N . PRO E 1 229 ? 42.207 -69.469 37.016 1.00 15.29 229 PRO E N 1
ATOM 9958 C CA . PRO E 1 229 ? 41.138 -69.934 36.116 1.00 15.32 229 PRO E CA 1
ATOM 9959 C C . PRO E 1 229 ? 41.105 -69.077 34.828 1.00 14.81 229 PRO E C 1
ATOM 9960 O O . PRO E 1 229 ? 41.374 -67.897 34.865 1.00 14.35 229 PRO E O 1
ATOM 9964 N N . ALA E 1 230 ? 40.770 -69.714 33.708 1.00 13.63 230 ALA E N 1
ATOM 9965 C CA . ALA E 1 230 ? 40.696 -69.034 32.423 1.00 14.26 230 ALA E CA 1
ATOM 9966 C C . ALA E 1 230 ? 39.362 -68.360 32.265 1.00 16.64 230 ALA E C 1
ATOM 9967 O O . ALA E 1 230 ? 38.423 -68.922 31.644 1.00 16.42 230 ALA E O 1
ATOM 9969 N N . LEU E 1 231 ? 39.207 -67.202 32.890 1.00 16.72 231 LEU E N 1
ATOM 9970 C CA . LEU E 1 231 ? 37.930 -66.471 32.812 1.00 19.15 231 LEU E CA 1
ATOM 9971 C C . LEU E 1 231 ? 37.796 -65.764 31.485 1.00 19.93 231 LEU E C 1
ATOM 9972 O O . LEU E 1 231 ? 36.670 -65.495 31.051 1.00 20.21 231 LEU E O 1
ATOM 9977 N N . ASP E 1 232 ? 38.907 -65.464 30.846 1.00 16.62 232 ASP E N 1
ATOM 9978 C CA . ASP E 1 232 ? 38.914 -64.788 29.546 1.00 15.56 232 ASP E CA 1
ATOM 9979 C C . ASP E 1 232 ? 39.333 -65.691 28.412 1.00 17.27 232 ASP E C 1
ATOM 9980 O O . ASP E 1 232 ? 38.575 -65.890 27.469 1.00 20.35 232 ASP E O 1
ATOM 9985 N N . ALA E 1 233 ? 40.544 -66.253 28.492 1.00 15.11 233 ALA E N 1
ATOM 9986 C CA . ALA E 1 233 ? 41.146 -67.070 27.457 1.00 16.47 233 ALA E CA 1
ATOM 9987 C C . ALA E 1 233 ? 42.090 -68.083 28.118 1.00 15.68 233 ALA E C 1
ATOM 9988 O O . ALA E 1 233 ? 42.790 -67.737 29.059 1.00 16.16 233 ALA E O 1
ATOM 9990 N N . THR E 1 234 ? 42.132 -69.299 27.618 1.00 14.48 234 THR E N 1
ATOM 9991 C CA . THR E 1 234 ? 43.096 -70.293 28.060 1.00 14.22 234 THR E CA 1
ATOM 9992 C C . THR E 1 234 ? 44.471 -70.071 27.436 1.00 14.60 234 THR E C 1
ATOM 9993 O O . THR E 1 234 ? 44.615 -69.440 26.335 1.00 11.65 234 THR E O 1
ATOM 9997 N N . ILE E 1 235 ? 45.499 -70.601 28.098 1.00 13.65 235 ILE E N 1
ATOM 9998 C CA . ILE E 1 235 ? 46.833 -70.612 27.493 1.00 13.85 235 ILE E CA 1
ATOM 9999 C C . ILE E 1 235 ? 46.837 -71.319 26.152 1.00 13.78 235 ILE E C 1
ATOM 10000 O O . ILE E 1 235 ? 47.534 -70.881 25.210 1.00 13.36 235 ILE E O 1
ATOM 10005 N N . ASP E 1 236 ? 46.043 -72.395 26.013 1.00 13.03 236 ASP E N 1
ATOM 10006 C CA . ASP E 1 236 ? 45.945 -73.060 24.703 1.00 14.82 236 ASP E CA 1
ATOM 10007 C C . ASP E 1 236 ? 45.489 -72.096 23.618 1.00 14.19 236 ASP E C 1
ATOM 10008 O O . ASP E 1 236 ? 46.044 -72.078 22.491 1.00 16.19 236 ASP E O 1
ATOM 10013 N N . THR E 1 237 ? 44.514 -71.274 23.943 1.00 14.90 237 THR E N 1
ATOM 10014 C CA . THR E 1 237 ? 43.983 -70.299 22.977 1.00 15.05 237 THR E CA 1
ATOM 10015 C C . THR E 1 237 ? 45.042 -69.238 22.661 1.00 15.34 237 THR E C 1
ATOM 10016 O O . THR E 1 237 ? 45.265 -68.882 21.479 1.00 15.29 237 THR E O 1
ATOM 10020 N N . HIS E 1 238 ? 45.702 -68.733 23.707 1.00 14.24 238 HIS E N 1
ATOM 10021 C CA . HIS E 1 238 ? 46.844 -67.837 23.501 1.00 13.88 238 HIS E CA 1
ATOM 10022 C C . HIS E 1 238 ? 47.889 -68.415 22.517 1.00 16.17 238 HIS E C 1
ATOM 10023 O O . HIS E 1 238 ? 48.328 -67.710 21.578 1.00 14.79 238 HIS E O 1
ATOM 10030 N N . VAL E 1 239 ? 48.334 -69.653 22.740 1.00 15.58 239 VAL E N 1
ATOM 10031 C CA . VAL E 1 239 ? 49.439 -70.183 21.962 1.00 16.43 239 VAL E CA 1
ATOM 10032 C C . VAL E 1 239 ? 49.064 -70.374 20.502 1.00 15.49 239 VAL E C 1
ATOM 10033 O O . VAL E 1 239 ? 49.925 -70.198 19.633 1.00 16.92 239 VAL E O 1
ATOM 10037 N N . ALA E 1 240 ? 47.799 -70.629 20.226 1.00 14.79 240 ALA E N 1
ATOM 10038 C CA . ALA E 1 240 ? 47.368 -70.698 18.823 1.00 16.15 240 ALA E CA 1
ATOM 10039 C C . ALA E 1 240 ? 47.600 -69.345 18.136 1.00 17.37 240 ALA E C 1
ATOM 10040 O O . ALA E 1 240 ? 48.030 -69.317 16.967 1.00 16.93 240 ALA E O 1
ATOM 10042 N N . THR E 1 241 ? 47.326 -68.227 18.836 1.00 14.74 241 THR E N 1
ATOM 10043 C CA . THR E 1 241 ? 47.589 -66.901 18.254 1.00 14.99 241 THR E CA 1
ATOM 10044 C C . THR E 1 241 ? 49.085 -66.548 18.255 1.00 14.51 241 THR E C 1
ATOM 10045 O O . THR E 1 241 ? 49.509 -65.809 17.371 1.00 15.06 241 THR E O 1
ATOM 10049 N N . VAL E 1 242 ? 49.869 -67.051 19.208 1.00 15.91 242 VAL E N 1
ATOM 10050 C CA . VAL E 1 242 ? 51.304 -66.841 19.156 1.00 15.27 242 VAL E CA 1
ATOM 10051 C C . VAL E 1 242 ? 51.819 -67.454 17.844 1.00 16.84 242 VAL E C 1
ATOM 10052 O O . VAL E 1 242 ? 52.657 -66.857 17.147 1.00 15.18 242 VAL E O 1
ATOM 10056 N N . ASP E 1 243 ? 51.316 -68.636 17.497 1.00 15.62 243 ASP E N 1
ATOM 10057 C CA . ASP E 1 243 ? 51.699 -69.248 16.220 1.00 16.14 243 ASP E CA 1
ATOM 10058 C C . ASP E 1 243 ? 51.297 -68.419 15.004 1.00 15.68 243 ASP E C 1
ATOM 10059 O O . ASP E 1 243 ? 52.065 -68.338 14.045 1.00 17.49 243 ASP E O 1
ATOM 10064 N N . HIS E 1 244 ? 50.121 -67.794 15.045 1.00 15.66 244 HIS E N 1
ATOM 10065 C CA . HIS E 1 244 ? 49.751 -66.894 13.940 1.00 15.88 244 HIS E CA 1
ATOM 10066 C C . HIS E 1 244 ? 50.780 -65.771 13.795 1.00 16.22 244 HIS E C 1
ATOM 10067 O O . HIS E 1 244 ? 51.159 -65.406 12.689 1.00 15.44 244 HIS E O 1
ATOM 10074 N N . LEU E 1 245 ? 51.195 -65.186 14.934 1.00 15.39 245 LEU E N 1
ATOM 10075 C CA . LEU E 1 245 ? 52.209 -64.115 14.886 1.00 15.15 245 LEU E CA 1
ATOM 10076 C C . LEU E 1 245 ? 53.526 -64.607 14.310 1.00 15.40 245 LEU E C 1
ATOM 10077 O O . LEU E 1 245 ? 54.143 -63.938 13.493 1.00 15.88 245 LEU E O 1
ATOM 10082 N N . ILE E 1 246 ? 53.963 -65.795 14.731 1.00 16.20 246 ILE E N 1
ATOM 10083 C CA . ILE E 1 246 ? 55.205 -66.379 14.188 1.00 16.15 246 ILE E CA 1
ATOM 10084 C C . ILE E 1 246 ? 55.064 -66.580 12.683 1.00 18.11 246 ILE E C 1
ATOM 10085 O O . ILE E 1 246 ? 55.947 -66.136 11.917 1.00 16.75 246 ILE E O 1
ATOM 10090 N N . HIS E 1 247 ? 53.967 -67.181 12.263 1.00 16.32 247 HIS E N 1
ATOM 10091 C CA . HIS E 1 247 ? 53.762 -67.448 10.819 1.00 20.19 247 HIS E CA 1
ATOM 10092 C C . HIS E 1 247 ? 53.651 -66.188 9.996 1.00 20.24 247 HIS E C 1
ATOM 10093 O O . HIS E 1 247 ? 54.231 -66.097 8.897 1.00 19.73 247 HIS E O 1
ATOM 10100 N N . GLU E 1 248 ? 52.926 -65.207 10.513 1.00 19.90 248 GLU E N 1
ATOM 10101 C CA . GLU E 1 248 ? 52.807 -63.905 9.842 1.00 18.82 248 GLU E CA 1
ATOM 10102 C C . GLU E 1 248 ? 54.189 -63.221 9.718 1.00 18.49 248 GLU E C 1
ATOM 10103 O O . GLU E 1 248 ? 54.527 -62.672 8.661 1.00 18.27 248 GLU E O 1
ATOM 10109 N N . SER E 1 249 ? 54.990 -63.282 10.778 1.00 17.08 249 SER E N 1
ATOM 10110 C CA . SER E 1 249 ? 56.300 -62.672 10.768 1.00 17.13 249 SER E CA 1
ATOM 10111 C C . SER E 1 249 ? 57.227 -63.366 9.766 1.00 20.51 249 SER E C 1
ATOM 10112 O O . SER E 1 249 ? 57.972 -62.699 9.031 1.00 19.30 249 SER E O 1
ATOM 10115 N N . GLU E 1 250 ? 57.175 -64.701 9.727 1.00 20.61 250 GLU E N 1
ATOM 10116 C CA . GLU E 1 250 ? 57.999 -65.464 8.761 1.00 22.25 250 GLU E CA 1
ATOM 10117 C C . GLU E 1 250 ? 57.593 -65.117 7.348 1.00 23.69 250 GLU E C 1
ATOM 10118 O O . GLU E 1 250 ? 58.472 -64.885 6.503 1.00 22.25 250 GLU E O 1
ATOM 10124 N N . ALA E 1 251 ? 56.290 -65.052 7.081 1.00 22.72 251 ALA E N 1
ATOM 10125 C CA . ALA E 1 251 ? 55.818 -64.721 5.718 1.00 24.33 251 ALA E CA 1
ATOM 10126 C C . ALA E 1 251 ? 56.245 -63.305 5.317 1.00 25.48 251 ALA E C 1
ATOM 10127 O O . ALA E 1 251 ? 56.522 -63.059 4.155 1.00 22.04 251 ALA E O 1
ATOM 10129 N N . ALA E 1 252 ? 56.302 -62.379 6.266 1.00 22.33 252 ALA E N 1
ATOM 10130 C CA . ALA E 1 252 ? 56.687 -60.974 5.986 1.00 25.68 252 ALA E CA 1
ATOM 10131 C C . ALA E 1 252 ? 58.193 -60.783 5.923 1.00 24.22 252 ALA E C 1
ATOM 10132 O O . ALA E 1 252 ? 58.634 -59.721 5.509 1.00 25.71 252 ALA E O 1
ATOM 10134 N N . GLY E 1 253 ? 58.970 -61.757 6.407 1.00 20.95 253 GLY E N 1
ATOM 10135 C CA . GLY E 1 253 ? 60.440 -61.717 6.383 1.00 20.77 253 GLY E CA 1
ATOM 10136 C C . GLY E 1 253 ? 61.016 -60.881 7.512 1.00 22.55 253 GLY E C 1
ATOM 10137 O O . GLY E 1 253 ? 62.121 -60.363 7.380 1.00 22.96 253 GLY E O 1
ATOM 10138 N N . VAL E 1 254 ? 60.280 -60.695 8.615 1.00 18.05 254 VAL E N 1
ATOM 10139 C CA . VAL E 1 254 ? 60.781 -59.881 9.722 1.00 18.75 254 VAL E CA 1
ATOM 10140 C C . VAL E 1 254 ? 61.327 -60.788 10.837 1.00 21.97 254 VAL E C 1
ATOM 10141 O O . VAL E 1 254 ? 61.200 -62.003 10.780 1.00 25.26 254 VAL E O 1
ATOM 10145 N N . ASN E 1 255 ? 61.923 -60.183 11.858 1.00 19.48 255 ASN E N 1
ATOM 10146 C CA . ASN E 1 255 ? 62.532 -60.932 12.961 1.00 19.36 255 ASN E CA 1
ATOM 10147 C C . ASN E 1 255 ? 61.460 -61.671 13.752 1.00 20.23 255 ASN E C 1
ATOM 10148 O O . ASN E 1 255 ? 60.366 -61.139 13.951 1.00 19.70 255 ASN E O 1
ATOM 10153 N N . THR E 1 256 ? 61.760 -62.893 14.220 1.00 17.86 256 THR E N 1
ATOM 10154 C CA . THR E 1 256 ? 60.815 -63.671 14.982 1.00 18.05 256 THR E CA 1
ATOM 10155 C C . THR E 1 256 ? 61.288 -64.020 16.390 1.00 18.75 256 THR E C 1
ATOM 10156 O O . THR E 1 256 ? 60.643 -64.823 17.053 1.00 18.48 256 THR E O 1
ATOM 10160 N N . GLU E 1 257 ? 62.388 -63.447 16.858 1.00 17.01 257 GLU E N 1
ATOM 10161 C CA . GLU E 1 257 ? 62.914 -63.782 18.155 1.00 19.06 257 GLU E CA 1
ATOM 10162 C C . GLU E 1 257 ? 61.947 -63.536 19.316 1.00 15.58 257 GLU E C 1
ATOM 10163 O O . GLU E 1 257 ? 61.901 -64.350 20.262 1.00 15.58 257 GLU E O 1
ATOM 10169 N N . LEU E 1 258 ? 61.197 -62.433 19.255 1.00 13.96 258 LEU E N 1
ATOM 10170 C CA . LEU E 1 258 ? 60.238 -62.159 20.310 1.00 14.95 258 LEU E CA 1
ATOM 10171 C C . LEU E 1 258 ? 59.123 -63.197 20.450 1.00 14.29 258 LEU E C 1
ATOM 10172 O O . LEU E 1 258 ? 58.949 -63.775 21.539 1.00 15.27 258 LEU E O 1
ATOM 10177 N N . PRO E 1 259 ? 58.344 -63.451 19.383 1.00 16.06 259 PRO E N 1
ATOM 10178 C CA . PRO E 1 259 ? 57.280 -64.430 19.558 1.00 17.72 259 PRO E CA 1
ATOM 10179 C C . PRO E 1 259 ? 57.820 -65.850 19.751 1.00 16.99 259 PRO E C 1
ATOM 10180 O O . PRO E 1 259 ? 57.149 -66.651 20.372 1.00 18.92 259 PRO E O 1
ATOM 10184 N N . ARG E 1 260 ? 59.024 -66.159 19.243 1.00 15.34 260 ARG E N 1
ATOM 10185 C CA . ARG E 1 260 ? 59.615 -67.456 19.558 1.00 17.24 260 ARG E CA 1
ATOM 10186 C C . ARG E 1 260 ? 59.888 -67.646 21.026 1.00 15.98 260 ARG E C 1
ATOM 10187 O O . ARG E 1 260 ? 59.619 -68.741 21.551 1.00 14.88 260 ARG E O 1
ATOM 10195 N N . LEU E 1 261 ? 60.366 -66.602 21.698 1.00 15.35 261 LEU E N 1
ATOM 10196 C CA . LEU E 1 261 ? 60.564 -66.713 23.166 1.00 15.65 261 LEU E CA 1
ATOM 10197 C C . LEU E 1 261 ? 59.215 -66.813 23.889 1.00 14.41 261 LEU E C 1
ATOM 10198 O O . LEU E 1 261 ? 59.079 -67.587 24.851 1.00 14.30 261 LEU E O 1
ATOM 10203 N N . VAL E 1 262 ? 58.201 -66.062 23.410 1.00 13.61 262 VAL E N 1
ATOM 10204 C CA . VAL E 1 262 ? 56.857 -66.171 23.969 1.00 14.76 262 VAL E CA 1
ATOM 10205 C C . VAL E 1 262 ? 56.361 -67.633 23.881 1.00 15.97 262 VAL E C 1
ATOM 10206 O O . VAL E 1 262 ? 55.828 -68.183 24.861 1.00 15.15 262 VAL E O 1
ATOM 10210 N N . ARG E 1 263 ? 56.538 -68.236 22.723 1.00 15.33 263 ARG E N 1
ATOM 10211 C CA . ARG E 1 263 ? 56.149 -69.648 22.502 1.00 18.43 263 ARG E CA 1
ATOM 10212 C C . ARG E 1 263 ? 56.946 -70.626 23.397 1.00 15.20 263 ARG E C 1
ATOM 10213 O O . ARG E 1 263 ? 56.349 -71.500 24.046 1.00 18.40 263 ARG E O 1
ATOM 10221 N N . THR E 1 264 ? 58.242 -70.418 23.500 1.00 17.45 264 THR E N 1
ATOM 10222 C CA . THR E 1 264 ? 59.106 -71.254 24.345 1.00 17.06 264 THR E CA 1
ATOM 10223 C C . THR E 1 264 ? 58.634 -71.226 25.797 1.00 17.58 264 THR E C 1
ATOM 10224 O O . THR E 1 264 ? 58.560 -72.257 26.484 1.00 16.90 264 THR E O 1
ATOM 10228 N N . LEU E 1 265 ? 58.353 -70.023 26.297 1.00 14.67 265 LEU E N 1
ATOM 10229 C CA . LEU E 1 265 ? 57.932 -69.890 27.683 1.00 16.39 265 LEU E CA 1
ATOM 10230 C C . LEU E 1 265 ? 56.551 -70.511 27.875 1.00 16.29 265 LEU E C 1
ATOM 10231 O O . LEU E 1 265 ? 56.337 -71.216 28.859 1.00 15.70 265 LEU E O 1
ATOM 10236 N N . ALA E 1 266 ? 55.625 -70.254 26.959 1.00 14.71 266 ALA E N 1
ATOM 10237 C CA . ALA E 1 266 ? 54.289 -70.834 27.073 1.00 16.34 266 ALA E CA 1
ATOM 10238 C C . ALA E 1 266 ? 54.335 -72.383 26.984 1.00 17.65 266 ALA E C 1
ATOM 10239 O O . ALA E 1 266 ? 53.572 -73.089 27.655 1.00 17.05 266 ALA E O 1
ATOM 10241 N N . ASP E 1 267 ? 55.232 -72.918 26.159 1.00 16.44 267 ASP E N 1
ATOM 10242 C CA . ASP E 1 267 ? 55.431 -74.393 26.058 1.00 17.84 267 ASP E CA 1
ATOM 10243 C C . ASP E 1 267 ? 55.788 -75.025 27.401 1.00 16.19 267 ASP E C 1
ATOM 10244 O O . ASP E 1 267 ? 55.420 -76.182 27.654 1.00 18.09 267 ASP E O 1
ATOM 10249 N N . ARG E 1 268 ? 56.463 -74.298 28.268 1.00 16.84 268 ARG E N 1
ATOM 10250 C CA . ARG E 1 268 ? 56.745 -74.810 29.623 1.00 16.89 268 ARG E CA 1
ATOM 10251 C C . ARG E 1 268 ? 55.483 -74.938 30.448 1.00 16.83 268 ARG E C 1
ATOM 10252 O O . ARG E 1 268 ? 55.315 -75.878 31.213 1.00 16.48 268 ARG E O 1
ATOM 10260 N N . ALA E 1 269 ? 54.551 -73.996 30.305 1.00 16.40 269 ALA E N 1
ATOM 10261 C CA . ALA E 1 269 ? 53.259 -74.113 30.999 1.00 16.75 269 ALA E CA 1
ATOM 10262 C C . ALA E 1 269 ? 52.482 -75.297 30.422 1.00 16.11 269 ALA E C 1
ATOM 10263 O O . ALA E 1 269 ? 51.871 -76.070 31.153 1.00 14.83 269 ALA E O 1
ATOM 10265 N N . LEU E 1 270 ? 52.523 -75.441 29.099 1.00 14.80 270 LEU E N 1
ATOM 10266 C CA . LEU E 1 270 ? 51.855 -76.584 28.474 1.00 17.48 270 LEU E CA 1
ATOM 10267 C C . LEU E 1 270 ? 52.420 -77.930 28.940 1.00 17.61 270 LEU E C 1
ATOM 10268 O O . LEU E 1 270 ? 51.655 -78.841 29.208 1.00 17.54 270 LEU E O 1
ATOM 10273 N N . ALA E 1 271 ? 53.721 -78.011 29.087 1.00 15.81 271 ALA E N 1
ATOM 10274 C CA . ALA E 1 271 ? 54.396 -79.222 29.602 1.00 20.19 271 ALA E CA 1
ATOM 10275 C C . ALA E 1 271 ? 54.001 -79.518 31.050 1.00 19.65 271 ALA E C 1
ATOM 10276 O O . ALA E 1 271 ? 53.998 -80.665 31.442 1.00 21.67 271 ALA E O 1
ATOM 10278 N N . GLY E 1 272 ? 53.666 -78.485 31.822 1.00 18.71 272 GLY E N 1
ATOM 10279 C CA . GLY E 1 272 ? 53.097 -78.640 33.174 1.00 19.31 272 GLY E CA 1
ATOM 10280 C C . GLY E 1 272 ? 51.606 -78.935 33.204 1.00 19.87 272 GLY E C 1
ATOM 10281 O O . GLY E 1 272 ? 51.019 -78.974 34.261 1.00 18.54 272 GLY E O 1
ATOM 10282 N N . GLY E 1 273 ? 50.950 -79.120 32.048 1.00 17.11 273 GLY E N 1
ATOM 10283 C CA . GLY E 1 273 ? 49.534 -79.396 32.023 1.00 19.35 273 GLY E CA 1
ATOM 10284 C C . GLY E 1 273 ? 48.610 -78.200 32.251 1.00 17.07 273 GLY E C 1
ATOM 10285 O O . GLY E 1 273 ? 47.483 -78.351 32.699 1.00 16.52 273 GLY E O 1
ATOM 10286 N N . GLN E 1 274 ? 49.095 -77.002 31.943 1.00 17.42 274 GLN E N 1
ATOM 10287 C CA . GLN E 1 274 ? 48.392 -75.759 32.311 1.00 16.07 274 GLN E CA 1
ATOM 10288 C C . GLN E 1 274 ? 47.783 -75.062 31.116 1.00 15.28 274 GLN E C 1
ATOM 10289 O O . GLN E 1 274 ? 47.313 -73.946 31.234 1.00 15.32 274 GLN E O 1
ATOM 10295 N N . GLY E 1 275 ? 47.664 -75.755 30.000 1.00 15.78 275 GLY E N 1
ATOM 10296 C CA . GLY E 1 275 ? 46.948 -75.243 28.840 1.00 15.16 275 GLY E CA 1
ATOM 10297 C C . GLY E 1 275 ? 45.538 -74.755 29.048 1.00 16.24 275 GLY E C 1
ATOM 10298 O O . GLY E 1 275 ? 45.068 -73.858 28.322 1.00 15.92 275 GLY E O 1
ATOM 10299 N N . GLY E 1 276 ? 44.820 -75.313 30.021 1.00 14.91 276 GLY E N 1
ATOM 10300 C CA . GLY E 1 276 ? 43.473 -74.916 30.305 1.00 14.29 276 GLY E CA 1
ATOM 10301 C C . GLY E 1 276 ? 43.311 -73.817 31.324 1.00 14.36 276 GLY E C 1
ATOM 10302 O O . GLY E 1 276 ? 42.168 -73.425 31.650 1.00 13.73 276 GLY E O 1
ATOM 10303 N N . LEU E 1 277 ? 44.434 -73.303 31.822 1.00 14.61 277 LEU E N 1
ATOM 10304 C CA . LEU E 1 277 ? 44.431 -72.181 32.767 1.00 14.51 277 LEU E CA 1
ATOM 10305 C C . LEU E 1 277 ? 44.535 -70.837 32.024 1.00 13.67 277 LEU E C 1
ATOM 10306 O O . LEU E 1 277 ? 44.840 -70.785 30.819 1.00 12.98 277 LEU E O 1
ATOM 10311 N N . GLY E 1 278 ? 44.292 -69.761 32.767 1.00 12.97 278 GLY E N 1
ATOM 10312 C CA . GLY E 1 278 ? 44.471 -68.419 32.263 1.00 14.01 278 GLY E CA 1
ATOM 10313 C C . GLY E 1 278 ? 45.954 -68.059 32.184 1.00 13.74 278 GLY E C 1
ATOM 10314 O O . GLY E 1 278 ? 46.803 -68.692 32.843 1.00 12.64 278 GLY E O 1
ATOM 10315 N N . TYR E 1 279 ? 46.278 -67.018 31.436 1.00 10.98 279 TYR E N 1
ATOM 10316 C CA . TYR E 1 279 ? 47.672 -66.618 31.213 1.00 12.84 279 TYR E CA 1
ATOM 10317 C C . TYR E 1 279 ? 48.420 -66.270 32.484 1.00 13.64 279 TYR E C 1
ATOM 10318 O O . TYR E 1 279 ? 49.645 -66.365 32.527 1.00 14.27 279 TYR E O 1
ATOM 10327 N N . ALA E 1 280 ? 47.723 -65.844 33.532 1.00 11.05 280 ALA E N 1
ATOM 10328 C CA . ALA E 1 280 ? 48.399 -65.542 34.803 1.00 12.54 280 ALA E CA 1
ATOM 10329 C C . ALA E 1 280 ? 49.212 -66.701 35.360 1.00 12.15 280 ALA E C 1
ATOM 10330 O O . ALA E 1 280 ? 50.152 -66.473 36.099 1.00 12.38 280 ALA E O 1
ATOM 10332 N N . ALA E 1 281 ? 48.847 -67.936 35.006 1.00 12.95 281 ALA E N 1
ATOM 10333 C CA . ALA E 1 281 ? 49.630 -69.124 35.379 1.00 14.03 281 ALA E CA 1
ATOM 10334 C C . ALA E 1 281 ? 51.097 -69.059 34.911 1.00 14.27 281 ALA E C 1
ATOM 10335 O O . ALA E 1 281 ? 51.995 -69.691 35.506 1.00 13.47 281 ALA E O 1
ATOM 10337 N N . MET E 1 282 ? 51.354 -68.224 33.885 1.00 13.13 282 MET E N 1
ATOM 10338 C CA . MET E 1 282 ? 52.699 -67.964 33.404 1.00 13.27 282 MET E CA 1
ATOM 10339 C C . MET E 1 282 ? 53.634 -67.413 34.473 1.00 12.88 282 MET E C 1
ATOM 10340 O O . MET E 1 282 ? 54.841 -67.508 34.322 1.00 14.17 282 MET E O 1
ATOM 10345 N N . ILE E 1 283 ? 53.101 -66.868 35.561 1.00 12.10 283 ILE E N 1
ATOM 10346 C CA . ILE E 1 283 ? 53.933 -66.410 36.673 1.00 13.89 283 ILE E CA 1
ATOM 10347 C C . ILE E 1 283 ? 54.922 -67.482 37.088 1.00 15.64 283 ILE E C 1
ATOM 10348 O O . ILE E 1 283 ? 56.069 -67.152 37.445 1.00 13.65 283 ILE E O 1
ATOM 10353 N N . GLU E 1 284 ? 54.492 -68.731 37.036 1.00 15.75 284 GLU E N 1
ATOM 10354 C CA . GLU E 1 284 ? 55.363 -69.868 37.487 1.00 15.70 284 GLU E CA 1
ATOM 10355 C C . GLU E 1 284 ? 56.628 -69.974 36.617 1.00 16.74 284 GLU E C 1
ATOM 10356 O O . GLU E 1 284 ? 57.654 -70.418 37.100 1.00 16.72 284 GLU E O 1
ATOM 10362 N N . GLN E 1 285 ? 56.580 -69.519 35.364 1.00 15.47 285 GLN E N 1
ATOM 10363 C CA . GLN E 1 285 ? 57.777 -69.553 34.513 1.00 14.63 285 GLN E CA 1
ATOM 10364 C C . GLN E 1 285 ? 58.773 -68.449 34.810 1.00 17.58 285 GLN E C 1
ATOM 10365 O O . GLN E 1 285 ? 59.918 -68.511 34.320 1.00 19.60 285 GLN E O 1
ATOM 10371 N N . PHE E 1 286 ? 58.383 -67.428 35.582 1.00 16.67 286 PHE E N 1
ATOM 10372 C CA . PHE E 1 286 ? 59.288 -66.331 35.921 1.00 17.30 286 PHE E CA 1
ATOM 10373 C C . PHE E 1 286 ? 59.857 -66.409 37.319 1.00 19.24 286 PHE E C 1
ATOM 10374 O O . PHE E 1 286 ? 60.809 -65.693 37.643 1.00 21.12 286 PHE E O 1
ATOM 10382 N N . ARG E 1 287 ? 59.216 -67.173 38.178 1.00 18.59 287 ARG E N 1
ATOM 10383 C CA . ARG E 1 287 ? 59.861 -67.566 39.408 1.00 24.38 287 ARG E CA 1
ATOM 10384 C C . ARG E 1 287 ? 60.950 -68.588 38.936 1.00 24.95 287 ARG E C 1
ATOM 10385 O O . ARG E 1 287 ? 61.882 -68.686 39.646 1.00 39.84 287 ARG E O 1
ATOM 10393 N N . ASP F 1 3 ? 12.380 -6.152 12.121 1.00 32.47 3 ASP F N 1
ATOM 10394 C CA . ASP F 1 3 ? 12.565 -7.590 11.783 1.00 39.56 3 ASP F CA 1
ATOM 10395 C C . ASP F 1 3 ? 13.490 -8.252 12.782 1.00 33.27 3 ASP F C 1
ATOM 10396 O O . ASP F 1 3 ? 14.514 -7.726 13.064 1.00 37.22 3 ASP F O 1
ATOM 10401 N N . THR F 1 4 ? 13.093 -9.411 13.261 1.00 28.55 4 THR F N 1
ATOM 10402 C CA . THR F 1 4 ? 13.872 -10.136 14.257 1.00 24.67 4 THR F CA 1
ATOM 10403 C C . THR F 1 4 ? 14.083 -11.565 13.780 1.00 23.48 4 THR F C 1
ATOM 10404 O O . THR F 1 4 ? 13.497 -11.985 12.793 1.00 24.48 4 THR F O 1
ATOM 10408 N N . ASP F 1 5 ? 14.926 -12.287 14.513 1.00 20.41 5 ASP F N 1
ATOM 10409 C CA . ASP F 1 5 ? 15.279 -13.665 14.155 1.00 21.02 5 ASP F CA 1
ATOM 10410 C C . ASP F 1 5 ? 14.267 -14.693 14.688 1.00 19.70 5 ASP F C 1
ATOM 10411 O O . ASP F 1 5 ? 14.023 -15.725 14.050 1.00 21.34 5 ASP F O 1
ATOM 10416 N N . VAL F 1 6 ? 13.703 -14.396 15.872 1.00 19.19 6 VAL F N 1
ATOM 10417 C CA . VAL F 1 6 ? 12.826 -15.360 16.538 1.00 19.07 6 VAL F CA 1
ATOM 10418 C C . VAL F 1 6 ? 11.818 -14.586 17.406 1.00 15.80 6 VAL F C 1
ATOM 10419 O O . VAL F 1 6 ? 12.141 -13.529 17.970 1.00 15.94 6 VAL F O 1
ATOM 10423 N N . THR F 1 7 ? 10.590 -15.089 17.420 1.00 17.22 7 THR F N 1
ATOM 10424 C CA . THR F 1 7 ? 9.501 -14.591 18.268 1.00 16.69 7 THR F CA 1
ATOM 10425 C C . THR F 1 7 ? 9.157 -15.671 19.331 1.00 16.66 7 THR F C 1
ATOM 10426 O O . THR F 1 7 ? 9.083 -16.863 18.996 1.00 15.57 7 THR F O 1
ATOM 10430 N N . VAL F 1 8 ? 8.939 -15.224 20.574 1.00 14.21 8 VAL F N 1
ATOM 10431 C CA . VAL F 1 8 ? 8.419 -16.069 21.612 1.00 15.34 8 VAL F CA 1
ATOM 10432 C C . VAL F 1 8 ? 7.017 -15.540 22.016 1.00 15.72 8 VAL F C 1
ATOM 10433 O O . VAL F 1 8 ? 6.884 -14.365 22.413 1.00 16.47 8 VAL F O 1
ATOM 10437 N N . LEU F 1 9 ? 6.014 -16.404 21.887 1.00 14.60 9 LEU F N 1
ATOM 10438 C CA . LEU F 1 9 ? 4.669 -16.163 22.356 1.00 15.60 9 LEU F CA 1
ATOM 10439 C C . LEU F 1 9 ? 4.418 -16.954 23.618 1.00 14.83 9 LEU F C 1
ATOM 10440 O O . LEU F 1 9 ? 4.440 -18.169 23.595 1.00 15.30 9 LEU F O 1
ATOM 10445 N N . GLY F 1 10 ? 4.201 -16.241 24.714 1.00 15.83 10 GLY F N 1
ATOM 10446 C CA . GLY F 1 10 ? 4.011 -16.818 26.036 1.00 16.10 10 GLY F CA 1
ATOM 10447 C C . GLY F 1 10 ? 5.205 -16.561 26.903 1.00 16.02 10 GLY F C 1
ATOM 10448 O O . GLY F 1 10 ? 6.295 -17.043 26.614 1.00 16.10 10 GLY F O 1
ATOM 10449 N N . LEU F 1 11 ? 4.999 -15.804 27.962 1.00 14.70 11 LEU F N 1
ATOM 10450 C CA . LEU F 1 11 ? 6.052 -15.359 28.866 1.00 13.76 11 LEU F CA 1
ATOM 10451 C C . LEU F 1 11 ? 5.749 -15.739 30.285 1.00 15.04 11 LEU F C 1
ATOM 10452 O O . LEU F 1 11 ? 5.903 -14.967 31.204 1.00 16.44 11 LEU F O 1
ATOM 10457 N N . GLY F 1 12 ? 5.372 -16.993 30.474 1.00 15.36 12 GLY F N 1
ATOM 10458 C CA . GLY F 1 12 ? 5.399 -17.643 31.800 1.00 15.58 12 GLY F CA 1
ATOM 10459 C C . GLY F 1 12 ? 6.833 -17.895 32.242 1.00 15.53 12 GLY F C 1
ATOM 10460 O O . GLY F 1 12 ? 7.781 -17.389 31.647 1.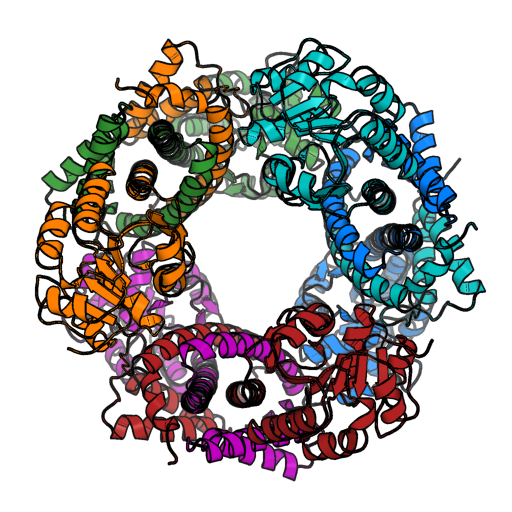00 13.66 12 GLY F O 1
ATOM 10461 N N . LEU F 1 13 ? 7.014 -18.630 33.344 1.00 15.62 13 LEU F N 1
ATOM 10462 C CA . LEU F 1 13 ? 8.363 -18.956 33.801 1.00 18.21 13 LEU F CA 1
ATOM 10463 C C . LEU F 1 13 ? 9.201 -19.556 32.676 1.00 18.72 13 LEU F C 1
ATOM 10464 O O . LEU F 1 13 ? 10.373 -19.225 32.531 1.00 17.61 13 LEU F O 1
ATOM 10469 N N . MET F 1 14 ? 8.626 -20.421 31.878 1.00 17.47 14 MET F N 1
ATOM 10470 C CA . MET F 1 14 ? 9.366 -21.061 30.822 1.00 16.52 14 MET F CA 1
ATOM 10471 C C . MET F 1 14 ? 9.573 -20.181 29.593 1.00 15.33 14 MET F C 1
ATOM 10472 O O . MET F 1 14 ? 10.705 -20.067 29.076 1.00 15.02 14 MET F O 1
ATOM 10477 N N . GLY F 1 15 ? 8.502 -19.528 29.124 1.00 15.09 15 GLY F N 1
ATOM 10478 C CA . GLY F 1 15 ? 8.662 -18.628 28.003 1.00 14.12 15 GLY F CA 1
ATOM 10479 C C . GLY F 1 15 ? 9.697 -17.528 28.255 1.00 13.94 15 GLY F C 1
ATOM 10480 O O . GLY F 1 15 ? 10.439 -17.133 27.374 1.00 14.44 15 GLY F O 1
ATOM 10481 N N . GLN F 1 16 ? 9.746 -17.012 29.477 1.00 14.80 16 GLN F N 1
ATOM 10482 C CA . GLN F 1 16 ? 10.742 -16.023 29.801 1.00 15.66 16 GLN F CA 1
ATOM 10483 C C . GLN F 1 16 ? 12.171 -16.581 29.645 1.00 16.10 16 GLN F C 1
ATOM 10484 O O . GLN F 1 16 ? 13.077 -15.875 29.164 1.00 15.81 16 GLN F O 1
ATOM 10490 N N . ALA F 1 17 ? 12.378 -17.822 30.065 1.00 15.89 17 ALA F N 1
ATOM 10491 C CA . ALA F 1 17 ? 13.701 -18.473 29.956 1.00 15.84 17 ALA F CA 1
ATOM 10492 C C . ALA F 1 17 ? 14.031 -18.736 28.465 1.00 15.07 17 ALA F C 1
ATOM 10493 O O . ALA F 1 17 ? 15.191 -18.577 28.053 1.00 15.60 17 ALA F O 1
ATOM 10495 N N . LEU F 1 18 ? 13.040 -19.123 27.674 1.00 13.84 18 LEU F N 1
ATOM 10496 C CA . LEU F 1 18 ? 13.272 -19.342 26.267 1.00 14.22 18 LEU F CA 1
ATOM 10497 C C . LEU F 1 18 ? 13.786 -18.038 25.584 1.00 14.12 18 LEU F C 1
ATOM 10498 O O . LEU F 1 18 ? 14.831 -18.015 24.899 1.00 15.46 18 LEU F O 1
ATOM 10503 N N . ALA F 1 19 ? 13.030 -16.965 25.776 1.00 13.91 19 ALA F N 1
ATOM 10504 C CA . ALA F 1 19 ? 13.395 -15.659 25.227 1.00 15.66 19 ALA F CA 1
ATOM 10505 C C . ALA F 1 19 ? 14.757 -15.201 25.739 1.00 15.49 19 ALA F C 1
ATOM 10506 O O . ALA F 1 19 ? 15.564 -14.708 24.998 1.00 14.40 19 ALA F O 1
ATOM 10508 N N . GLY F 1 20 ? 15.013 -15.370 27.040 1.00 15.16 20 GLY F N 1
ATOM 10509 C CA . GLY F 1 20 ? 16.322 -15.047 27.619 1.00 16.01 20 GLY F CA 1
ATOM 10510 C C . GLY F 1 20 ? 17.499 -15.769 26.970 1.00 14.88 20 GLY F C 1
ATOM 10511 O O . GLY F 1 20 ? 18.565 -15.168 26.741 1.00 15.84 20 GLY F O 1
ATOM 10512 N N . ALA F 1 21 ? 17.294 -17.053 26.640 1.00 16.24 21 ALA F N 1
ATOM 10513 C CA . ALA F 1 21 ? 18.339 -17.847 26.011 1.00 16.95 21 ALA F CA 1
ATOM 10514 C C . ALA F 1 21 ? 18.612 -17.379 24.572 1.00 17.81 21 ALA F C 1
ATOM 10515 O O . ALA F 1 21 ? 19.769 -17.305 24.146 1.00 18.53 21 ALA F O 1
ATOM 10517 N N . PHE F 1 22 ? 17.556 -17.068 23.851 1.00 17.50 22 PHE F N 1
ATOM 10518 C CA . PHE F 1 22 ? 17.716 -16.524 22.510 1.00 15.43 22 PHE F CA 1
ATOM 10519 C C . PHE F 1 22 ? 18.497 -15.206 22.543 1.00 15.65 22 PHE F C 1
ATOM 10520 O O . PHE F 1 22 ? 19.407 -14.983 21.716 1.00 19.32 22 PHE F O 1
ATOM 10528 N N . LEU F 1 23 ? 18.185 -14.352 23.512 1.00 16.11 23 LEU F N 1
ATOM 10529 C CA . LEU F 1 23 ? 18.842 -13.064 23.629 1.00 16.19 23 LEU F CA 1
ATOM 10530 C C . LEU F 1 23 ? 20.327 -13.226 24.044 1.00 19.31 23 LEU F C 1
ATOM 10531 O O . LEU F 1 23 ? 21.190 -12.521 23.490 1.00 18.55 23 LEU F O 1
ATOM 10536 N N . LYS F 1 24 ? 20.606 -14.148 24.961 1.00 18.50 24 LYS F N 1
ATOM 10537 C CA . LYS F 1 24 ? 21.981 -14.446 25.400 1.00 19.81 24 LYS F CA 1
ATOM 10538 C C . LYS F 1 24 ? 22.890 -14.861 24.260 1.00 18.40 24 LYS F C 1
ATOM 10539 O O . LYS F 1 24 ? 24.065 -14.561 24.276 1.00 20.79 24 LYS F O 1
ATOM 10545 N N . ASP F 1 25 ? 22.338 -15.561 23.280 1.00 20.34 25 ASP F N 1
ATOM 10546 C CA . ASP F 1 25 ? 23.106 -15.976 22.122 1.00 22.11 25 ASP F CA 1
ATOM 10547 C C . ASP F 1 25 ? 23.124 -14.975 20.969 1.00 20.89 25 ASP F C 1
ATOM 10548 O O . ASP F 1 25 ? 23.591 -15.301 19.910 1.00 20.94 25 ASP F O 1
ATOM 10553 N N . GLY F 1 26 ? 22.619 -13.779 21.211 1.00 20.45 26 GLY F N 1
ATOM 10554 C CA . GLY F 1 26 ? 22.771 -12.694 20.256 1.00 19.18 26 GLY F CA 1
ATOM 10555 C C . GLY F 1 26 ? 21.637 -12.653 19.223 1.00 18.76 26 GLY F C 1
ATOM 10556 O O . GLY F 1 26 ? 21.732 -11.885 18.306 1.00 20.08 26 GLY F O 1
ATOM 10557 N N . HIS F 1 27 ? 20.586 -13.456 19.380 1.00 17.43 27 HIS F N 1
ATOM 10558 C CA . HIS F 1 27 ? 19.492 -13.411 18.392 1.00 18.28 27 HIS F CA 1
ATOM 10559 C C . HIS F 1 27 ? 18.576 -12.209 18.630 1.00 18.74 27 HIS F C 1
ATOM 10560 O O . HIS F 1 27 ? 18.208 -11.915 19.774 1.00 16.50 27 HIS F O 1
ATOM 10567 N N . ALA F 1 28 ? 18.195 -11.529 17.556 1.00 18.48 28 ALA F N 1
ATOM 10568 C CA . ALA F 1 28 ? 17.184 -10.482 17.670 1.00 20.26 28 ALA F CA 1
ATOM 10569 C C . ALA F 1 28 ? 15.840 -11.188 17.988 1.00 16.54 28 ALA F C 1
ATOM 10570 O O . ALA F 1 28 ? 15.402 -12.074 17.238 1.00 16.76 28 ALA F O 1
ATOM 10572 N N . THR F 1 29 ? 15.225 -10.764 19.080 1.00 16.62 29 THR F N 1
ATOM 10573 C CA . THR F 1 29 ? 14.123 -11.499 19.651 1.00 15.85 29 THR F CA 1
ATOM 10574 C C . THR F 1 29 ? 12.929 -10.567 19.918 1.00 17.21 29 THR F C 1
ATOM 10575 O O . THR F 1 29 ? 13.094 -9.530 20.641 1.00 17.74 29 THR F O 1
ATOM 10579 N N . THR F 1 30 ? 11.759 -10.956 19.451 1.00 18.23 30 THR F N 1
ATOM 10580 C CA . THR F 1 30 ? 10.524 -10.266 19.718 1.00 18.31 30 THR F CA 1
ATOM 10581 C C . THR F 1 30 ? 9.706 -11.163 20.666 1.00 16.09 30 THR F C 1
ATOM 10582 O O . THR F 1 30 ? 9.644 -12.335 20.489 1.00 15.26 30 THR F O 1
ATOM 10586 N N . VAL F 1 31 ? 9.079 -10.564 21.660 1.00 16.61 31 VAL F N 1
ATOM 10587 C CA . VAL F 1 31 ? 8.259 -11.294 22.641 1.00 15.75 31 VAL F CA 1
ATOM 10588 C C . VAL F 1 31 ? 6.844 -10.703 22.763 1.00 16.82 31 VAL F C 1
ATOM 10589 O O . VAL F 1 31 ? 6.614 -9.506 22.500 1.00 18.10 31 VAL F O 1
ATOM 10593 N N . TRP F 1 32 ? 5.916 -11.560 23.188 1.00 18.41 32 TRP F N 1
ATOM 10594 C CA . TRP F 1 32 ? 4.541 -11.149 23.482 1.00 16.53 32 TRP F CA 1
ATOM 10595 C C . TRP F 1 32 ? 3.952 -12.092 24.525 1.00 16.32 32 TRP F C 1
ATOM 10596 O O . TRP F 1 32 ? 4.272 -13.306 24.546 1.00 16.72 32 TRP F O 1
ATOM 10607 N N . ASN F 1 33 ? 3.091 -11.558 25.354 1.00 16.38 33 ASN F N 1
ATOM 10608 C CA . ASN F 1 33 ? 2.349 -12.311 26.370 1.00 16.28 33 ASN F CA 1
ATOM 10609 C C . ASN F 1 33 ? 0.936 -11.710 26.463 1.00 18.07 33 ASN F C 1
ATOM 10610 O O . ASN F 1 33 ? 0.772 -10.506 26.337 1.00 20.60 33 ASN F O 1
ATOM 10615 N N . ARG F 1 34 ? -0.060 -12.542 26.734 1.00 19.01 34 ARG F N 1
ATOM 10616 C CA . ARG F 1 34 ? -1.435 -12.082 26.929 1.00 19.15 34 ARG F CA 1
ATOM 10617 C C . ARG F 1 34 ? -1.512 -11.004 27.981 1.00 20.31 34 ARG F C 1
ATOM 10618 O O . ARG F 1 34 ? -2.092 -9.956 27.746 1.00 19.17 34 ARG F O 1
ATOM 10626 N N . SER F 1 35 ? -0.959 -11.274 29.151 1.00 16.42 35 SER F N 1
ATOM 10627 C CA . SER F 1 35 ? -0.918 -10.313 30.269 1.00 18.17 35 SER F CA 1
ATOM 10628 C C . SER F 1 35 ? 0.278 -9.404 30.191 1.00 20.38 35 SER F C 1
ATOM 10629 O O . SER F 1 35 ? 1.388 -9.875 30.003 1.00 16.35 35 SER F O 1
ATOM 10632 N N . GLU F 1 36 ? 0.043 -8.091 30.327 1.00 21.69 36 GLU F N 1
ATOM 10633 C CA . GLU F 1 36 ? 1.138 -7.071 30.253 1.00 22.94 36 GLU F CA 1
ATOM 10634 C C . GLU F 1 36 ? 1.998 -7.213 31.522 1.00 23.64 36 GLU F C 1
ATOM 10635 O O . GLU F 1 36 ? 1.541 -7.758 32.559 1.00 19.98 36 GLU F O 1
ATOM 10638 N N . GLY F 1 37 ? 3.255 -6.778 31.457 1.00 22.79 37 GLY F N 1
ATOM 10639 C CA . GLY F 1 37 ? 4.094 -6.716 32.689 1.00 24.37 37 GLY F CA 1
ATOM 10640 C C . GLY F 1 37 ? 5.012 -7.876 33.013 1.00 22.54 37 GLY F C 1
ATOM 10641 O O . GLY F 1 37 ? 5.588 -7.944 34.070 1.00 21.76 37 GLY F O 1
ATOM 10642 N N . LYS F 1 38 ? 5.146 -8.819 32.104 1.00 21.07 38 LYS F N 1
ATOM 10643 C CA . LYS F 1 38 ? 5.984 -10.008 32.337 1.00 20.67 38 LYS F CA 1
ATOM 10644 C C . LYS F 1 38 ? 7.258 -9.899 31.501 1.00 18.03 38 LYS F C 1
ATOM 10645 O O . LYS F 1 38 ? 8.111 -10.799 31.529 1.00 21.74 38 LYS F O 1
ATOM 10650 N N . ALA F 1 39 ? 7.431 -8.821 30.715 1.00 15.71 39 ALA F N 1
ATOM 10651 C CA . ALA F 1 39 ? 8.534 -8.666 29.792 1.00 15.45 39 ALA F CA 1
ATOM 10652 C C . ALA F 1 39 ? 9.556 -7.635 30.239 1.00 15.88 39 ALA F C 1
ATOM 10653 O O . ALA F 1 39 ? 10.401 -7.270 29.476 1.00 17.41 39 ALA F O 1
ATOM 10655 N N . GLY F 1 40 ? 9.496 -7.182 31.505 1.00 16.07 40 GLY F N 1
ATOM 10656 C CA . GLY F 1 40 ? 10.361 -6.121 32.008 1.00 16.91 40 GLY F CA 1
ATOM 10657 C C . GLY F 1 40 ? 11.857 -6.394 31.886 1.00 15.84 40 GLY F C 1
ATOM 10658 O O . GLY F 1 40 ? 12.662 -5.579 31.328 1.00 16.95 40 GLY F O 1
ATOM 10659 N N . GLN F 1 41 ? 12.230 -7.544 32.441 1.00 17.39 41 GLN F N 1
ATOM 10660 C CA . GLN F 1 41 ? 13.639 -8.003 32.425 1.00 17.77 41 GLN F CA 1
ATOM 10661 C C . GLN F 1 41 ? 14.089 -8.294 30.976 1.00 14.36 41 GLN F C 1
ATOM 10662 O O . GLN F 1 41 ? 15.208 -7.927 30.588 1.00 17.12 41 GLN F O 1
ATOM 10666 N N . LEU F 1 42 ? 13.233 -8.916 30.198 1.00 14.40 42 LEU F N 1
ATOM 10667 C CA . LEU F 1 42 ? 13.539 -9.188 28.819 1.00 14.82 42 LEU F CA 1
ATOM 10668 C C . LEU F 1 42 ? 13.768 -7.938 27.982 1.00 16.03 42 LEU F C 1
ATOM 10669 O O . LEU F 1 42 ? 14.685 -7.891 27.144 1.00 15.30 42 LEU F O 1
ATOM 10674 N N . AL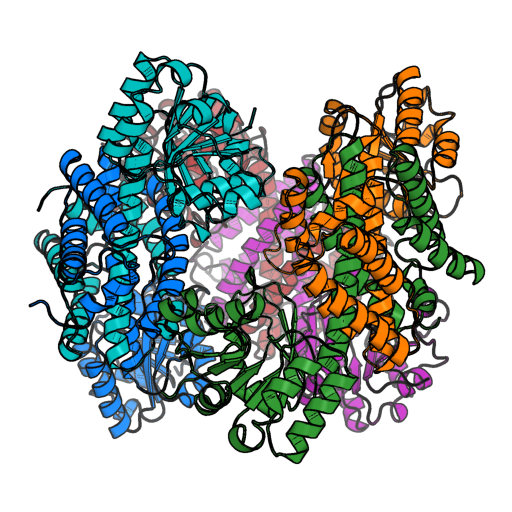A F 1 43 ? 12.924 -6.920 28.187 1.00 16.60 43 ALA F N 1
ATOM 10675 C CA . ALA F 1 43 ? 13.113 -5.650 27.471 1.00 15.46 43 ALA F CA 1
ATOM 10676 C C . ALA F 1 43 ? 14.456 -5.060 27.850 1.00 15.84 43 ALA F C 1
ATOM 10677 O O . ALA F 1 43 ? 15.179 -4.576 26.978 1.00 14.83 43 ALA F O 1
ATOM 10679 N N . GLU F 1 44 ? 14.829 -5.093 29.117 1.00 16.31 44 GLU F N 1
ATOM 10680 C CA . GLU F 1 44 ? 16.153 -4.582 29.498 1.00 17.91 44 GLU F CA 1
ATOM 10681 C C . GLU F 1 44 ? 17.301 -5.344 28.872 1.00 17.55 44 GLU F C 1
ATOM 10682 O O . GLU F 1 44 ? 18.349 -4.771 28.675 1.00 17.62 44 GLU F O 1
ATOM 10688 N N . GLN F 1 45 ? 17.087 -6.615 28.543 1.00 15.42 45 GLN F N 1
ATOM 10689 C CA . GLN F 1 45 ? 18.067 -7.452 27.865 1.00 17.38 45 GLN F CA 1
ATOM 10690 C C . GLN F 1 45 ? 18.067 -7.287 26.375 1.00 15.96 45 GLN F C 1
ATOM 10691 O O . GLN F 1 45 ? 18.963 -7.821 25.711 1.00 14.23 45 GLN F O 1
ATOM 10697 N N . GLY F 1 46 ? 17.117 -6.526 25.837 1.00 16.18 46 GLY F N 1
ATOM 10698 C CA . GLY F 1 46 ? 17.083 -6.222 24.398 1.00 16.39 46 GLY F CA 1
ATOM 10699 C C . GLY F 1 46 ? 15.931 -6.788 23.625 1.00 15.24 46 GLY F C 1
ATOM 10700 O O . GLY F 1 46 ? 15.889 -6.634 22.400 1.00 16.47 46 GLY F O 1
ATOM 10701 N N . ALA F 1 47 ? 15.007 -7.462 24.277 1.00 15.23 47 ALA F N 1
ATOM 10702 C CA . ALA F 1 47 ? 13.831 -8.001 23.562 1.00 16.18 47 ALA F CA 1
ATOM 10703 C C . ALA F 1 47 ? 12.985 -6.836 23.046 1.00 17.09 47 ALA F C 1
ATOM 10704 O O . ALA F 1 47 ? 12.858 -5.828 23.711 1.00 16.25 47 ALA F O 1
ATOM 10706 N N . VAL F 1 48 ? 12.384 -7.050 21.897 1.00 16.98 48 VAL F N 1
ATOM 10707 C CA . VAL F 1 48 ? 11.360 -6.127 21.369 1.00 19.07 48 VAL F CA 1
ATOM 10708 C C . VAL F 1 48 ? 10.000 -6.586 21.885 1.00 16.17 48 VAL F C 1
ATOM 10709 O O . VAL F 1 48 ? 9.600 -7.716 21.656 1.00 16.68 48 VAL F O 1
ATOM 10713 N N . LEU F 1 49 ? 9.274 -5.731 22.609 1.00 17.97 49 LEU F N 1
ATOM 10714 C CA . LEU F 1 49 ? 7.936 -6.025 23.144 1.00 19.03 49 LEU F CA 1
ATOM 10715 C C . LEU F 1 49 ? 6.919 -5.678 22.044 1.00 18.16 49 LEU F C 1
ATOM 10716 O O . LEU F 1 49 ? 6.672 -4.494 21.823 1.00 15.65 49 LEU F O 1
ATOM 10721 N N . ALA F 1 50 ? 6.303 -6.700 21.468 1.00 17.91 50 ALA F N 1
ATOM 10722 C CA . ALA F 1 50 ? 5.322 -6.502 20.437 1.00 18.47 50 ALA F CA 1
ATOM 10723 C C . ALA F 1 50 ? 4.006 -6.100 21.074 1.00 19.64 50 ALA F C 1
ATOM 10724 O O . ALA F 1 50 ? 3.702 -6.548 22.224 1.00 17.92 50 ALA F O 1
ATOM 10726 N N . SER F 1 51 ? 3.216 -5.279 20.351 1.00 20.22 51 SER F N 1
ATOM 10727 C CA . SER F 1 51 ? 1.928 -4.823 20.899 1.00 28.05 51 SER F CA 1
ATOM 10728 C C . SER F 1 51 ? 0.844 -5.904 20.962 1.00 27.18 51 SER F C 1
ATOM 10729 O O . SER F 1 51 ? -0.085 -5.788 21.685 1.00 30.33 51 SER F O 1
ATOM 10732 N N . SER F 1 52 ? 0.932 -6.877 20.065 1.00 23.42 52 SER F N 1
ATOM 10733 C CA . SER F 1 52 ? -0.072 -7.885 19.895 1.00 23.24 52 SER F CA 1
ATOM 10734 C C . SER F 1 52 ? 0.619 -9.154 19.418 1.00 20.88 52 SER F C 1
ATOM 10735 O O . SER F 1 52 ? 1.740 -9.123 18.896 1.00 20.06 52 SER F O 1
ATOM 10738 N N . ALA F 1 53 ? -0.062 -10.287 19.573 1.00 19.68 53 ALA F N 1
ATOM 10739 C CA . ALA F 1 53 ? 0.433 -11.543 19.108 1.00 20.99 53 ALA F CA 1
ATOM 10740 C C . ALA F 1 53 ? 0.619 -11.514 17.593 1.00 22.15 53 ALA F C 1
ATOM 10741 O O . ALA F 1 53 ? 1.562 -12.086 17.073 1.00 18.19 53 ALA F O 1
ATOM 10743 N N . ARG F 1 54 ? -0.301 -10.840 16.876 1.00 20.27 54 ARG F N 1
ATOM 10744 C CA . ARG F 1 54 ? -0.174 -10.797 15.426 1.00 23.89 54 ARG F CA 1
ATOM 10745 C C . ARG F 1 54 ? 1.093 -10.043 15.022 1.00 21.32 54 ARG F C 1
ATOM 10746 O O . ARG F 1 54 ? 1.828 -10.491 14.132 1.00 22.91 54 ARG F O 1
ATOM 10750 N N . ASP F 1 55 ? 1.356 -8.897 15.648 1.00 21.79 55 ASP F N 1
ATOM 10751 C CA . ASP F 1 55 ? 2.577 -8.140 15.370 1.00 22.90 55 ASP F CA 1
ATOM 10752 C C . ASP F 1 55 ? 3.846 -8.993 15.670 1.00 20.11 55 ASP F C 1
ATOM 10753 O O . ASP F 1 55 ? 4.840 -8.966 14.962 1.00 23.43 55 ASP F O 1
ATOM 10758 N N . ALA F 1 56 ? 3.792 -9.725 16.777 1.00 21.65 56 ALA F N 1
ATOM 10759 C CA . ALA F 1 56 ? 4.929 -10.558 17.178 1.00 19.58 56 ALA F CA 1
ATOM 10760 C C . ALA F 1 56 ? 5.207 -11.651 16.149 1.00 20.88 56 ALA F C 1
ATOM 10761 O O . ALA F 1 56 ? 6.357 -11.860 15.728 1.00 21.85 56 ALA F O 1
ATOM 10763 N N . ALA F 1 57 ? 4.131 -12.312 15.691 1.00 21.15 57 ALA F N 1
ATOM 10764 C CA . ALA F 1 57 ? 4.263 -13.363 14.711 1.00 24.02 57 ALA F CA 1
ATOM 10765 C C . ALA F 1 57 ? 4.831 -12.850 13.387 1.00 24.52 57 ALA F C 1
ATOM 10766 O O . ALA F 1 57 ? 5.687 -13.501 12.773 1.00 28.08 57 ALA F O 1
ATOM 10768 N N . GLU F 1 58 ? 4.428 -11.638 13.020 1.00 24.00 58 GLU F N 1
ATOM 10769 C CA . GLU F 1 58 ? 4.856 -11.032 11.755 1.00 24.89 58 GLU F CA 1
ATOM 10770 C C . GLU F 1 58 ? 6.322 -10.654 11.749 1.00 24.75 58 GLU F C 1
ATOM 10771 O O . GLU F 1 58 ? 6.887 -10.474 10.684 1.00 26.26 58 GLU F O 1
ATOM 10773 N N . ALA F 1 59 ? 6.943 -10.532 12.932 1.00 21.65 59 ALA F N 1
ATOM 10774 C CA . ALA F 1 59 ? 8.307 -9.992 13.042 1.00 22.58 59 ALA F CA 1
ATOM 10775 C C . ALA F 1 59 ? 9.414 -10.959 12.694 1.00 22.43 59 ALA F C 1
ATOM 10776 O O . ALA F 1 59 ? 10.535 -10.531 12.350 1.00 25.36 59 ALA F O 1
ATOM 10778 N N . SER F 1 60 ? 9.147 -12.268 12.739 1.00 21.11 60 SER F N 1
ATOM 10779 C CA . SER F 1 60 ? 10.221 -13.262 12.646 1.00 20.29 60 SER F CA 1
ATOM 10780 C C . SER F 1 60 ? 9.876 -14.403 11.708 1.00 19.17 60 SER F C 1
ATOM 10781 O O . SER F 1 60 ? 8.702 -14.760 11.551 1.00 21.95 60 SER F O 1
ATOM 10784 N N . PRO F 1 61 ? 10.902 -15.037 11.148 1.00 21.12 61 PRO F N 1
ATOM 10785 C CA . PRO F 1 61 ? 10.634 -16.263 10.335 1.00 23.39 61 PRO F CA 1
ATOM 10786 C C . PRO F 1 61 ? 10.406 -17.521 11.187 1.00 24.03 61 PRO F C 1
ATOM 10787 O O . PRO F 1 61 ? 9.982 -18.524 10.614 1.00 23.20 61 PRO F O 1
ATOM 10791 N N . LEU F 1 62 ? 10.724 -17.454 12.499 1.00 20.54 62 LEU F N 1
ATOM 10792 C CA . LEU F 1 62 ? 10.634 -18.582 13.409 1.00 20.48 62 LEU F CA 1
ATOM 10793 C C . LEU F 1 62 ? 9.817 -18.072 14.615 1.00 18.28 62 LEU F C 1
ATOM 10794 O O . LEU F 1 62 ? 10.193 -17.058 15.242 1.00 19.76 62 LEU F O 1
ATOM 10799 N N . VAL F 1 63 ? 8.705 -18.748 14.902 1.00 16.20 63 VAL F N 1
ATOM 10800 C CA . VAL F 1 63 ? 7.802 -18.343 15.936 1.00 17.23 63 VAL F CA 1
ATOM 10801 C C . VAL F 1 63 ? 7.603 -19.493 16.905 1.00 17.93 63 VAL F C 1
ATOM 10802 O O . VAL F 1 63 ? 7.150 -20.591 16.524 1.00 18.39 63 VAL F O 1
ATOM 10806 N N . VAL F 1 64 ? 7.949 -19.246 18.159 1.00 17.79 64 VAL F N 1
ATOM 10807 C CA . VAL F 1 64 ? 7.928 -20.277 19.199 1.00 18.19 64 VAL F CA 1
ATOM 10808 C C . VAL F 1 64 ? 6.801 -19.963 20.167 1.00 18.46 64 VAL F C 1
ATOM 10809 O O . VAL F 1 64 ? 6.724 -18.849 20.674 1.00 18.17 64 VAL F O 1
ATOM 10813 N N . VAL F 1 65 ? 5.950 -20.944 20.477 1.00 16.20 65 VAL F N 1
ATOM 10814 C CA . VAL F 1 65 ? 4.865 -20.745 21.408 1.00 17.87 65 VAL F CA 1
ATOM 10815 C C . VAL F 1 65 ? 5.075 -21.618 22.625 1.00 17.65 65 VAL F C 1
ATOM 10816 O O . VAL F 1 65 ? 5.364 -22.810 22.489 1.00 18.79 65 VAL F O 1
ATOM 10820 N N . CYS F 1 66 ? 4.883 -21.053 23.805 1.00 15.12 66 CYS F N 1
ATOM 10821 C CA . CYS F 1 66 ? 5.034 -21.786 25.059 1.00 16.11 66 CYS F CA 1
ATOM 10822 C C . CYS F 1 66 ? 4.057 -21.231 26.056 1.00 16.74 66 CYS F C 1
ATOM 10823 O O . CYS F 1 66 ? 4.362 -20.327 26.798 1.00 16.94 66 CYS F O 1
ATOM 10826 N N . VAL F 1 67 ? 2.824 -21.741 25.973 1.00 17.47 67 VAL F N 1
ATOM 10827 C CA . VAL F 1 67 ? 1.717 -21.327 26.858 1.00 18.44 67 VAL F CA 1
ATOM 10828 C C . VAL F 1 67 ? 1.304 -22.518 27.723 1.00 18.11 67 VAL F C 1
ATOM 10829 O O . VAL F 1 67 ? 2.020 -23.523 27.791 1.00 18.72 67 VAL F O 1
ATOM 10833 N N . SER F 1 68 ? 0.212 -22.418 28.461 1.00 17.11 68 SER F N 1
ATOM 10834 C CA . SER F 1 68 ? -0.085 -23.445 29.487 1.00 17.29 68 SER F CA 1
ATOM 10835 C C . SER F 1 68 ? -0.444 -24.812 28.839 1.00 18.82 68 SER F C 1
ATOM 10836 O O . SER F 1 68 ? 0.175 -25.822 29.125 1.00 19.87 68 SER F O 1
ATOM 10839 N N . ASP F 1 69 ? -1.431 -24.820 27.941 1.00 15.90 69 ASP F N 1
ATOM 10840 C CA . ASP F 1 69 ? -1.940 -26.079 27.400 1.00 17.24 69 ASP F CA 1
ATOM 10841 C C . ASP F 1 69 ? -2.530 -25.854 26.018 1.00 17.31 69 ASP F C 1
ATOM 10842 O O . ASP F 1 69 ? -2.511 -24.741 25.498 1.00 18.22 69 ASP F O 1
ATOM 10847 N N . HIS F 1 70 ? -3.040 -26.920 25.436 1.00 17.83 70 HIS F N 1
ATOM 10848 C CA . HIS F 1 70 ? -3.565 -26.926 24.077 1.00 18.15 70 HIS F CA 1
ATOM 10849 C C . HIS F 1 70 ? -4.677 -25.896 23.870 1.00 18.19 70 HIS F C 1
ATOM 10850 O O . HIS F 1 70 ? -4.762 -25.242 22.804 1.00 19.27 70 HIS F O 1
ATOM 10857 N N . ALA F 1 71 ? -5.543 -25.763 24.854 1.00 21.58 71 ALA F N 1
ATOM 10858 C CA . ALA F 1 71 ? -6.640 -24.749 24.770 1.00 21.67 71 ALA F CA 1
ATOM 10859 C C . ALA F 1 71 ? -6.074 -23.326 24.625 1.00 22.04 71 ALA F C 1
ATOM 10860 O O . ALA F 1 71 ? -6.557 -22.552 23.803 1.00 19.95 71 ALA F O 1
ATOM 10862 N N . ALA F 1 72 ? -5.027 -23.023 25.398 1.00 18.96 72 ALA F N 1
ATOM 10863 C CA . ALA F 1 72 ? -4.317 -21.762 25.266 1.00 19.19 72 ALA F CA 1
ATOM 10864 C C . ALA F 1 72 ? -3.640 -21.604 23.919 1.00 19.13 72 ALA F C 1
ATOM 10865 O O . ALA F 1 72 ? -3.694 -20.503 23.299 1.00 20.31 72 ALA F O 1
ATOM 10867 N N . VAL F 1 73 ? -3.048 -22.681 23.416 1.00 18.52 73 VAL F N 1
ATOM 10868 C CA . VAL F 1 73 ? -2.406 -22.666 22.117 1.00 18.57 73 VAL F CA 1
ATOM 10869 C C . VAL F 1 73 ? -3.432 -22.289 21.048 1.00 19.95 73 VAL F C 1
ATOM 10870 O O . VAL F 1 73 ? -3.161 -21.429 20.224 1.00 19.36 73 VAL F O 1
ATOM 10874 N N . ARG F 1 74 ? -4.587 -22.949 21.076 1.00 20.15 74 ARG F N 1
ATOM 10875 C CA . ARG F 1 74 ? -5.641 -22.665 20.081 1.00 24.56 74 ARG F CA 1
ATOM 10876 C C . ARG F 1 74 ? -6.106 -21.216 20.205 1.00 24.44 74 ARG F C 1
ATOM 10877 O O . ARG F 1 74 ? -6.269 -20.540 19.179 1.00 24.45 74 ARG F O 1
ATOM 10881 N N . ALA F 1 75 ? -6.288 -20.726 21.421 1.00 21.63 75 ALA F N 1
ATOM 10882 C CA . ALA F 1 75 ? -6.695 -19.340 21.633 1.00 23.07 75 ALA F CA 1
ATOM 10883 C C . ALA F 1 75 ? -5.693 -18.366 21.015 1.00 26.79 75 ALA F C 1
ATOM 10884 O O . ALA F 1 75 ? -6.095 -17.377 20.410 1.00 25.24 75 ALA F O 1
ATOM 10886 N N . VAL F 1 76 ? -4.383 -18.617 21.175 1.00 22.81 76 VAL F N 1
ATOM 10887 C CA . VAL F 1 76 ? -3.368 -17.696 20.668 1.00 22.44 76 VAL F CA 1
ATOM 10888 C C . VAL F 1 76 ? -3.270 -17.829 19.141 1.00 21.98 76 VAL F C 1
ATOM 10889 O O . VAL F 1 76 ? -3.182 -16.820 18.425 1.00 27.61 76 VAL F O 1
ATOM 10893 N N . LEU F 1 77 ? -3.252 -19.055 18.644 1.00 21.90 77 LEU F N 1
ATOM 10894 C CA . LEU F 1 77 ? -2.916 -19.295 17.248 1.00 22.91 77 LEU F CA 1
ATOM 10895 C C . LEU F 1 77 ? -4.090 -19.142 16.286 1.00 26.40 77 LEU F C 1
ATOM 10896 O O . LEU F 1 77 ? -3.871 -18.815 15.117 1.00 24.80 77 LEU F O 1
ATOM 10901 N N . ASP F 1 78 ? -5.297 -19.436 16.716 1.00 29.67 78 ASP F N 1
ATOM 10902 C CA . ASP F 1 78 ? -6.478 -19.496 15.766 1.00 30.11 78 ASP F CA 1
ATOM 10903 C C . ASP F 1 78 ? -6.610 -18.236 14.909 1.00 31.59 78 ASP F C 1
ATOM 10904 O O . ASP F 1 78 ? -6.789 -18.367 13.713 1.00 31.21 78 ASP F O 1
ATOM 10909 N N . PRO F 1 79 ? -6.446 -17.036 15.474 1.00 32.91 79 PRO F N 1
ATOM 10910 C CA . PRO F 1 79 ? -6.472 -15.831 14.594 1.00 32.52 79 PRO F CA 1
ATOM 10911 C C . PRO F 1 79 ? -5.224 -15.494 13.821 1.00 33.01 79 PRO F C 1
ATOM 10912 O O . PRO F 1 79 ? -5.286 -14.585 13.064 1.00 31.38 79 PRO F O 1
ATOM 10916 N N . LEU F 1 80 ? -4.150 -16.274 13.941 1.00 30.63 80 LEU F N 1
ATOM 10917 C CA . LEU F 1 80 ? -2.865 -15.987 13.289 1.00 30.28 80 LEU F CA 1
ATOM 10918 C C . LEU F 1 80 ? -2.607 -16.848 12.078 1.00 27.04 80 LEU F C 1
ATOM 10919 O O . LEU F 1 80 ? -1.492 -16.908 11.572 1.00 28.34 80 LEU F O 1
ATOM 10924 N N . GLY F 1 81 ? -3.624 -17.585 11.602 1.00 27.21 81 GLY F N 1
ATOM 10925 C CA . GLY F 1 81 ? -3.409 -18.490 10.471 1.00 29.43 81 GLY F CA 1
ATOM 10926 C C . GLY F 1 81 ? -2.901 -17.889 9.206 1.00 30.29 81 GLY F C 1
ATOM 10927 O O . GLY F 1 81 ? -2.177 -18.505 8.508 1.00 37.52 81 GLY F O 1
ATOM 10928 N N . ASP F 1 82 ? -3.318 -16.668 8.893 1.00 35.95 82 ASP F N 1
ATOM 10929 C CA . ASP F 1 82 ? -2.794 -15.903 7.764 1.00 39.28 82 ASP F CA 1
ATOM 10930 C C . ASP F 1 82 ? -1.354 -15.403 7.948 1.00 34.15 82 ASP F C 1
ATOM 10931 O O . ASP F 1 82 ? -0.503 -15.607 7.076 1.00 34.77 82 ASP F O 1
ATOM 10936 N N . VAL F 1 83 ? -1.087 -14.784 9.101 1.00 28.78 83 VAL F N 1
ATOM 10937 C CA . VAL F 1 83 ? 0.220 -14.218 9.295 1.00 29.18 83 VAL F CA 1
ATOM 10938 C C . VAL F 1 83 ? 1.310 -15.308 9.386 1.00 27.75 83 VAL F C 1
ATOM 10939 O O . VAL F 1 83 ? 2.461 -15.053 8.976 1.00 25.47 83 VAL F O 1
ATOM 10943 N N . LEU F 1 84 ? 0.975 -16.508 9.891 1.00 28.10 84 LEU F N 1
ATOM 10944 C CA . LEU F 1 84 ? 1.950 -17.563 10.070 1.00 26.23 84 LEU F CA 1
ATOM 10945 C C . LEU F 1 84 ? 2.327 -18.304 8.808 1.00 28.77 84 LEU F C 1
ATOM 10946 O O . LEU F 1 84 ? 3.365 -19.016 8.783 1.00 23.86 84 LEU F O 1
ATOM 10951 N N . ALA F 1 85 ? 1.529 -18.132 7.735 1.00 30.01 85 ALA F N 1
ATOM 10952 C CA . ALA F 1 85 ? 1.845 -18.838 6.480 1.00 30.64 85 ALA F CA 1
ATOM 10953 C C . ALA F 1 85 ? 3.239 -18.431 6.008 1.00 27.50 85 ALA F C 1
ATOM 10954 O O . ALA F 1 85 ? 3.555 -17.251 5.978 1.00 33.65 85 ALA F O 1
ATOM 10956 N N . GLY F 1 86 ? 4.088 -19.410 5.700 1.00 30.43 86 GLY F N 1
ATOM 10957 C CA . GLY F 1 86 ? 5.458 -19.160 5.219 1.00 28.14 86 GLY F CA 1
ATOM 10958 C C . GLY F 1 86 ? 6.468 -18.924 6.336 1.00 26.65 86 GLY F C 1
ATOM 10959 O O . GLY F 1 86 ? 7.623 -18.675 6.075 1.00 30.22 86 GLY F O 1
ATOM 10960 N N . ARG F 1 87 ? 6.020 -19.039 7.601 1.00 25.52 87 ARG F N 1
ATOM 10961 C CA . ARG F 1 87 ? 6.950 -18.996 8.771 1.00 24.77 87 ARG F CA 1
ATOM 10962 C C . ARG F 1 87 ? 7.002 -20.395 9.365 1.00 27.36 87 ARG F C 1
ATOM 10963 O O . ARG F 1 87 ? 6.159 -21.243 9.024 1.00 25.31 87 ARG F O 1
ATOM 10971 N N . VAL F 1 88 ? 7.964 -20.659 10.238 1.00 24.50 88 VAL F N 1
ATOM 10972 C CA . VAL F 1 88 ? 7.966 -21.951 10.911 1.00 23.09 88 VAL F CA 1
ATOM 10973 C C . VAL F 1 88 ? 7.513 -21.762 12.321 1.00 22.42 88 VAL F C 1
ATOM 10974 O O . VAL F 1 88 ? 8.097 -20.943 13.040 1.00 22.24 88 VAL F O 1
ATOM 10978 N N . LEU F 1 89 ? 6.468 -22.480 12.690 1.00 19.66 89 LEU F N 1
ATOM 10979 C CA . LEU F 1 89 ? 5.878 -22.400 13.992 1.00 21.58 89 LEU F CA 1
ATOM 10980 C C . LEU F 1 89 ? 6.398 -23.595 14.801 1.00 20.27 89 LEU F C 1
ATOM 10981 O O . LEU F 1 89 ? 6.312 -24.732 14.361 1.00 21.70 89 LEU F O 1
ATOM 10986 N N . VAL F 1 90 ? 6.874 -23.309 15.999 1.00 18.69 90 VAL F N 1
ATOM 10987 C CA . VAL F 1 90 ? 7.440 -24.302 16.921 1.00 18.52 90 VAL F CA 1
ATOM 10988 C C . VAL F 1 90 ? 6.630 -24.237 18.211 1.00 20.49 90 VAL F C 1
ATOM 10989 O O . VAL F 1 90 ? 6.572 -23.195 18.842 1.00 21.28 90 VAL F O 1
ATOM 10993 N N . ASN F 1 91 ? 5.963 -25.318 18.566 1.00 17.29 91 ASN F N 1
ATOM 10994 C CA . ASN F 1 91 ? 5.095 -25.360 19.729 1.00 18.69 91 ASN F CA 1
ATOM 10995 C C . ASN F 1 91 ? 5.742 -26.194 20.814 1.00 19.36 91 ASN F C 1
ATOM 10996 O O . ASN F 1 91 ? 5.967 -27.388 20.630 1.00 20.11 91 ASN F O 1
ATOM 11001 N N . LEU F 1 92 ? 6.112 -25.530 21.894 1.00 15.66 92 LEU F N 1
ATOM 11002 C CA . LEU F 1 92 ? 6.801 -26.162 23.046 1.00 17.35 92 LEU F CA 1
ATOM 11003 C C . LEU F 1 92 ? 5.878 -26.237 24.249 1.00 17.24 92 LEU F C 1
ATOM 11004 O O . LEU F 1 92 ? 6.338 -26.588 25.378 1.00 17.79 92 LEU F O 1
ATOM 11009 N N . THR F 1 93 ? 4.570 -26.022 24.032 1.00 16.34 93 THR F N 1
ATOM 11010 C CA . THR F 1 93 ? 3.577 -26.230 25.080 1.00 18.12 93 THR F CA 1
ATOM 11011 C C . THR F 1 93 ? 3.387 -27.721 25.379 1.00 17.93 93 THR F C 1
ATOM 11012 O O . THR F 1 93 ? 3.335 -28.515 24.433 1.00 17.90 93 THR F O 1
ATOM 11016 N N . SER F 1 94 ? 3.260 -28.107 26.646 1.00 16.68 94 SER F N 1
ATOM 11017 C CA . SER F 1 94 ? 2.998 -29.514 26.974 1.00 16.92 94 SER F CA 1
ATOM 11018 C C . SER F 1 94 ? 1.604 -29.941 26.454 1.00 19.56 94 SER F C 1
ATOM 11019 O O . SER F 1 94 ? 0.664 -29.133 26.350 1.00 18.61 94 SER F O 1
ATOM 11022 N N . GLY F 1 95 ? 1.483 -31.221 26.137 1.00 19.41 95 GLY F N 1
ATOM 11023 C CA . GLY F 1 95 ? 0.177 -31.788 25.838 1.00 19.18 95 GLY F CA 1
ATOM 11024 C C . GLY F 1 95 ? 0.314 -33.245 25.418 1.00 20.91 95 GLY F C 1
ATOM 11025 O O . GLY F 1 95 ? 1.359 -33.893 25.678 1.00 18.19 95 GLY F O 1
ATOM 11026 N N . THR F 1 96 ? -0.762 -33.757 24.832 1.00 19.41 96 THR F N 1
ATOM 11027 C CA . THR F 1 96 ? -0.818 -35.160 24.400 1.00 21.53 96 THR F CA 1
ATOM 11028 C C . THR F 1 96 ? -0.478 -35.274 22.921 1.00 21.19 96 THR F C 1
ATOM 11029 O O . THR F 1 96 ? -0.476 -34.273 22.175 1.00 21.05 96 THR F O 1
ATOM 11033 N N . SER F 1 97 ? -0.260 -36.506 22.484 1.00 21.66 97 SER F N 1
ATOM 11034 C CA . SER F 1 97 ? 0.057 -36.760 21.069 1.00 21.63 97 SER F CA 1
ATOM 11035 C C . SER F 1 97 ? -1.177 -36.366 20.201 1.00 21.41 97 SER F C 1
ATOM 11036 O O . SER F 1 97 ? -1.026 -35.810 19.113 1.00 24.83 97 SER F O 1
ATOM 11039 N N . GLU F 1 98 ? -2.367 -36.644 20.695 1.00 23.23 98 GLU F N 1
ATOM 11040 C CA . GLU F 1 98 ? -3.584 -36.256 20.014 1.00 27.30 98 GLU F CA 1
ATOM 11041 C C . GLU F 1 98 ? -3.662 -34.715 19.798 1.00 25.17 98 GLU F C 1
ATOM 11042 O O . GLU F 1 98 ? -4.030 -34.245 18.736 1.00 23.61 98 GLU F O 1
ATOM 11048 N N . GLN F 1 99 ? -3.320 -33.950 20.830 1.00 22.33 99 GLN F N 1
ATOM 11049 C CA . GLN F 1 99 ? -3.324 -32.483 20.716 1.00 22.21 99 GLN F CA 1
ATOM 11050 C C . GLN F 1 99 ? -2.314 -31.995 19.693 1.00 20.17 99 GLN F C 1
ATOM 11051 O O . GLN F 1 99 ? -2.621 -31.134 18.851 1.00 21.50 99 GLN F O 1
ATOM 11057 N N . ALA F 1 100 ? -1.133 -32.598 19.700 1.00 21.50 100 ALA F N 1
ATOM 11058 C CA . ALA F 1 100 ? -0.092 -32.237 18.776 1.00 22.00 100 ALA F CA 1
ATOM 11059 C C . ALA F 1 100 ? -0.537 -32.511 17.331 1.00 22.43 100 ALA F C 1
ATOM 11060 O O . ALA F 1 100 ? -0.283 -31.701 16.447 1.00 23.47 100 ALA F O 1
ATOM 11062 N N . ARG F 1 101 ? -1.177 -33.653 17.104 1.00 23.10 101 ARG F N 1
ATOM 11063 C CA . ARG F 1 101 ? -1.628 -33.992 15.740 1.00 24.63 101 ARG F CA 1
ATOM 11064 C C . ARG F 1 101 ? -2.748 -33.050 15.289 1.00 24.39 101 ARG F C 1
ATOM 11065 O O . ARG F 1 101 ? -2.828 -32.727 14.080 1.00 26.14 101 ARG F O 1
ATOM 11073 N N . ALA F 1 102 ? -3.588 -32.596 16.237 1.00 24.08 102 ALA F N 1
ATOM 11074 C CA . ALA F 1 102 ? -4.653 -31.654 15.933 1.00 24.51 102 ALA F CA 1
ATOM 11075 C C . ALA F 1 102 ? -4.053 -30.318 15.482 1.00 27.29 102 ALA F C 1
ATOM 11076 O O . ALA F 1 102 ? -4.472 -29.770 14.445 1.00 23.86 102 ALA F O 1
ATOM 11078 N N . THR F 1 103 ? -3.055 -29.804 16.225 1.00 22.23 103 THR F N 1
ATOM 11079 C CA . THR F 1 103 ? -2.399 -28.570 15.790 1.00 21.28 103 THR F CA 1
ATOM 11080 C C . THR F 1 103 ? -1.666 -28.753 14.481 1.00 23.11 103 THR F C 1
ATOM 11081 O O . THR F 1 103 ? -1.699 -27.869 13.628 1.00 22.95 103 THR F O 1
ATOM 11085 N N . ALA F 1 104 ? -1.051 -29.907 14.269 1.00 23.10 104 ALA F N 1
ATOM 11086 C CA . ALA F 1 104 ? -0.383 -30.173 12.997 1.00 27.64 104 ALA F CA 1
ATOM 11087 C C . ALA F 1 104 ? -1.365 -30.126 11.798 1.00 28.59 104 ALA F C 1
ATOM 11088 O O . ALA F 1 104 ? -0.995 -29.609 10.732 1.00 30.38 104 ALA F O 1
ATOM 11090 N N . GLU F 1 105 ? -2.561 -30.674 11.986 1.00 30.88 105 GLU F N 1
ATOM 11091 C CA . GLU F 1 105 ? -3.590 -30.647 10.936 1.00 33.09 105 GLU F CA 1
ATOM 11092 C C . GLU F 1 105 ? -4.038 -29.184 10.650 1.00 33.01 105 GLU F C 1
ATOM 11093 O O . GLU F 1 105 ? -4.122 -28.763 9.467 1.00 34.28 105 GLU F O 1
ATOM 11095 N N . TRP F 1 106 ? -4.265 -28.422 11.720 1.00 28.62 106 TRP F N 1
ATOM 11096 C CA . TRP F 1 106 ? -4.592 -26.993 11.624 1.00 31.79 106 TRP F CA 1
ATOM 11097 C C . TRP F 1 106 ? -3.520 -26.248 10.813 1.00 29.43 106 TRP F C 1
ATOM 11098 O O . TRP F 1 106 ? -3.829 -25.463 9.898 1.00 27.45 106 TRP F O 1
ATOM 11109 N N . ALA F 1 107 ? -2.249 -26.509 11.119 1.00 25.96 107 ALA F N 1
ATOM 11110 C CA . ALA F 1 107 ? -1.179 -25.866 10.442 1.00 26.84 107 ALA F CA 1
ATOM 11111 C C . ALA F 1 107 ? -1.088 -26.261 8.961 1.00 29.51 107 ALA F C 1
ATOM 11112 O O . ALA F 1 107 ? -0.894 -25.398 8.089 1.00 33.05 107 ALA F O 1
ATOM 11114 N N . ALA F 1 108 ? -1.230 -27.551 8.680 1.00 29.61 108 ALA F N 1
ATOM 11115 C CA . ALA F 1 108 ? -1.104 -28.039 7.320 1.00 31.80 108 ALA F CA 1
ATOM 11116 C C . ALA F 1 108 ? -2.203 -27.445 6.386 1.00 36.06 108 ALA F C 1
ATOM 11117 O O . ALA F 1 108 ? -1.886 -27.048 5.256 1.00 40.54 108 ALA F O 1
ATOM 11119 N N . GLU F 1 109 ? -3.438 -27.348 6.891 1.00 37.92 109 GLU F N 1
ATOM 11120 C CA . GLU F 1 109 ? -4.560 -26.778 6.140 1.00 35.25 109 GLU F CA 1
ATOM 11121 C C . GLU F 1 109 ? -4.240 -25.335 5.706 1.00 39.08 109 GLU F C 1
ATOM 11122 O O . GLU F 1 109 ? -4.734 -24.863 4.697 1.00 38.59 109 GLU F O 1
ATOM 11124 N N . ARG F 1 110 ? -3.419 -24.641 6.500 1.00 37.03 110 ARG F N 1
ATOM 11125 C CA . ARG F 1 110 ? -3.070 -23.228 6.304 1.00 33.08 110 ARG F CA 1
ATOM 11126 C C . ARG F 1 110 ? -1.678 -22.983 5.759 1.00 31.34 110 ARG F C 1
ATOM 11127 O O . ARG F 1 110 ? -1.255 -21.826 5.676 1.00 36.63 110 ARG F O 1
ATOM 11135 N N . GLY F 1 111 ? -0.976 -24.030 5.369 1.00 30.62 111 GLY F N 1
ATOM 11136 C CA . GLY F 1 111 ? 0.347 -23.881 4.790 1.00 31.44 111 GLY F CA 1
ATOM 11137 C C . GLY F 1 111 ? 1.404 -23.405 5.778 1.00 32.44 111 GLY F C 1
ATOM 11138 O O . GLY F 1 111 ? 2.333 -22.707 5.393 1.00 32.53 111 GLY F O 1
ATOM 11139 N N . ILE F 1 112 ? 1.232 -23.711 7.060 1.00 32.14 112 ILE F N 1
ATOM 11140 C CA . ILE F 1 112 ? 2.220 -23.291 8.088 1.00 28.00 112 ILE F CA 1
ATOM 11141 C C . ILE F 1 112 ? 3.105 -24.481 8.394 1.00 26.62 112 ILE F C 1
ATOM 11142 O O . ILE F 1 112 ? 2.599 -25.500 8.813 1.00 30.26 112 ILE F O 1
ATOM 11147 N N . THR F 1 113 ? 4.377 -24.371 8.210 1.00 24.66 113 THR F N 1
ATOM 11148 C CA . THR F 1 113 ? 5.303 -25.466 8.570 1.00 26.80 113 THR F CA 1
ATOM 11149 C C . THR F 1 113 ? 5.392 -25.508 10.115 1.00 25.52 113 THR F C 1
ATOM 11150 O O . THR F 1 113 ? 5.478 -24.478 10.777 1.00 23.03 113 THR F O 1
ATOM 11154 N N . TYR F 1 114 ? 5.303 -26.719 10.647 1.00 21.90 114 TYR F N 1
ATOM 11155 C CA . TYR F 1 114 ? 5.050 -26.917 12.080 1.00 24.27 114 TYR F CA 1
ATOM 11156 C C . TYR F 1 114 ? 5.984 -27.937 12.716 1.00 23.99 114 TYR F C 1
ATOM 11157 O O . TYR F 1 114 ? 6.104 -29.022 12.227 1.00 24.11 114 TYR F O 1
ATOM 11166 N N . LEU F 1 115 ? 6.622 -27.556 13.805 1.00 22.38 115 LEU F N 1
ATOM 11167 C CA . LEU F 1 115 ? 7.417 -28.457 14.639 1.00 21.45 115 LEU F CA 1
ATOM 11168 C C . LEU F 1 115 ? 6.807 -28.486 16.009 1.00 20.35 115 LEU F C 1
ATOM 11169 O O . LEU F 1 115 ? 6.478 -27.455 16.546 1.00 18.61 115 LEU F O 1
ATOM 11174 N N . ASP F 1 116 ? 6.634 -29.674 16.545 1.00 20.50 116 ASP F N 1
ATOM 11175 C CA . ASP F 1 116 ? 6.052 -29.850 17.851 1.00 21.68 116 ASP F CA 1
ATOM 11176 C C . ASP F 1 116 ? 7.167 -30.390 18.744 1.00 21.30 116 ASP F C 1
ATOM 11177 O O . ASP F 1 116 ? 7.749 -31.448 18.425 1.00 24.71 116 ASP F O 1
ATOM 11182 N N . GLY F 1 117 ? 7.437 -29.709 19.844 1.00 19.84 117 GLY F N 1
ATOM 11183 C CA . GLY F 1 117 ? 8.567 -30.055 20.697 1.00 20.30 117 GLY F CA 1
ATOM 11184 C C . GLY F 1 117 ? 8.247 -30.167 22.168 1.00 18.85 117 GLY F C 1
ATOM 11185 O O . GLY F 1 117 ? 7.176 -29.751 22.610 1.00 18.26 117 GLY F O 1
ATOM 11186 N N . ALA F 1 118 ? 9.201 -30.720 22.925 1.00 16.25 118 ALA F N 1
ATOM 11187 C CA . ALA F 1 118 ? 9.054 -30.849 24.342 1.00 17.08 118 ALA F CA 1
ATOM 11188 C C . ALA F 1 118 ? 10.341 -30.389 25.002 1.00 15.92 118 ALA F C 1
ATOM 11189 O O . ALA F 1 118 ? 11.428 -30.812 24.596 1.00 16.49 118 ALA F O 1
ATOM 11191 N N . ILE F 1 119 ? 10.204 -29.566 26.048 1.00 15.24 119 ILE F N 1
ATOM 11192 C CA . ILE F 1 119 ? 11.349 -29.010 26.741 1.00 13.88 119 ILE F CA 1
ATOM 11193 C C . ILE F 1 119 ? 11.599 -29.913 27.961 1.00 14.59 119 ILE F C 1
ATOM 11194 O O . ILE F 1 119 ? 10.809 -29.926 28.913 1.00 15.37 119 ILE F O 1
ATOM 11199 N N . MET F 1 120 ? 12.695 -30.653 27.902 1.00 13.98 120 MET F N 1
ATOM 11200 C CA . MET F 1 120 ? 13.052 -31.566 28.983 1.00 16.31 120 MET F CA 1
ATOM 11201 C C . MET F 1 120 ? 14.109 -30.849 29.828 1.00 17.69 120 MET F C 1
ATOM 11202 O O . MET F 1 120 ? 15.296 -31.224 29.905 1.00 17.56 120 MET F O 1
ATOM 11207 N N . ALA F 1 121 ? 13.626 -29.819 30.489 1.00 15.54 121 ALA F N 1
ATOM 11208 C CA . ALA F 1 121 ? 14.456 -28.917 31.310 1.00 15.46 121 ALA F CA 1
ATOM 11209 C C . ALA F 1 121 ? 13.550 -28.024 32.127 1.00 15.66 121 ALA F C 1
ATOM 11210 O O . ALA F 1 121 ? 12.405 -27.719 31.711 1.00 15.63 121 ALA F O 1
ATOM 11212 N N . ILE F 1 122 ? 14.079 -27.543 33.228 1.00 15.68 122 ILE F N 1
ATOM 11213 C CA . ILE F 1 122 ? 13.490 -26.427 33.960 1.00 15.01 122 ILE F CA 1
ATOM 11214 C C . ILE F 1 122 ? 14.023 -25.056 33.395 1.00 15.08 122 ILE F C 1
ATOM 11215 O O . ILE F 1 122 ? 15.054 -25.000 32.680 1.00 15.06 122 ILE F O 1
ATOM 11220 N N . PRO F 1 123 ? 13.318 -23.952 33.708 1.00 15.12 123 PRO F N 1
ATOM 11221 C CA . PRO F 1 123 ? 13.691 -22.690 33.104 1.00 16.02 123 PRO F CA 1
ATOM 11222 C C . PRO F 1 123 ? 15.141 -22.269 33.364 1.00 17.64 123 PRO F C 1
ATOM 11223 O O . PRO F 1 123 ? 15.810 -21.733 32.466 1.00 17.88 123 PRO F O 1
ATOM 11227 N N . GLN F 1 124 ? 15.642 -22.551 34.547 1.00 15.78 124 GLN F N 1
ATOM 11228 C CA . GLN F 1 124 ? 17.007 -22.163 34.881 1.00 18.24 124 GLN F CA 1
ATOM 11229 C C . GLN F 1 124 ? 18.076 -22.961 34.105 1.00 17.35 124 GLN F C 1
ATOM 11230 O O . GLN F 1 124 ? 19.224 -22.506 34.024 1.00 17.75 124 GLN F O 1
ATOM 11236 N N . VAL F 1 125 ? 17.742 -24.126 33.575 1.00 14.67 125 VAL F N 1
ATOM 11237 C CA . VAL F 1 125 ? 18.676 -24.932 32.822 1.00 13.68 125 VAL F CA 1
ATOM 11238 C C . VAL F 1 125 ? 18.592 -24.642 31.305 1.00 14.07 125 VAL F C 1
ATOM 11239 O O . VAL F 1 125 ? 19.547 -24.894 30.547 1.00 15.77 125 VAL F O 1
ATOM 11243 N N . VAL F 1 126 ? 17.462 -24.089 30.848 1.00 15.58 126 VAL F N 1
ATOM 11244 C CA . VAL F 1 126 ? 17.340 -23.669 29.461 1.00 15.76 126 VAL F CA 1
ATOM 11245 C C . VAL F 1 126 ? 18.492 -22.741 29.107 1.00 16.86 126 VAL F C 1
ATOM 11246 O O . VAL F 1 126 ? 18.877 -21.873 29.908 1.00 17.90 126 VAL F O 1
ATOM 11250 N N . GLY F 1 127 ? 19.025 -22.916 27.911 1.00 15.34 127 GLY F N 1
ATOM 11251 C CA . GLY F 1 127 ? 20.134 -22.109 27.432 1.00 18.52 127 GLY F CA 1
ATOM 11252 C C . GLY F 1 127 ? 21.504 -22.639 27.881 1.00 20.69 127 GLY F C 1
ATOM 11253 O O . GLY F 1 127 ? 22.490 -21.962 27.628 1.00 24.48 127 GLY F O 1
ATOM 11254 N N . THR F 1 128 ? 21.546 -23.778 28.561 1.00 21.07 128 THR F N 1
ATOM 11255 C CA . THR F 1 128 ? 22.807 -24.380 28.978 1.00 21.59 128 THR F CA 1
ATOM 11256 C C . THR F 1 128 ? 23.015 -25.700 28.310 1.00 23.67 128 THR F C 1
ATOM 11257 O O . THR F 1 128 ? 22.105 -26.304 27.754 1.00 21.71 128 THR F O 1
ATOM 11261 N N . ALA F 1 129 ? 24.242 -26.212 28.446 1.00 28.73 129 ALA F N 1
ATOM 11262 C CA . ALA F 1 129 ? 24.603 -27.501 27.857 1.00 30.08 129 ALA F CA 1
ATOM 11263 C C . ALA F 1 129 ? 23.772 -28.650 28.330 1.00 29.07 129 ALA F C 1
ATOM 11264 O O . ALA F 1 129 ? 23.499 -29.559 27.561 1.00 30.49 129 ALA F O 1
ATOM 11266 N N . ASP F 1 130 ? 23.295 -28.616 29.561 1.00 25.92 130 ASP F N 1
ATOM 11267 C CA . ASP F 1 130 ? 22.460 -29.682 30.080 1.00 26.11 130 ASP F CA 1
ATOM 11268 C C . ASP F 1 130 ? 20.994 -29.678 29.640 1.00 25.46 130 ASP F C 1
ATOM 11269 O O . ASP F 1 130 ? 20.247 -30.563 29.955 1.00 25.61 130 ASP F O 1
ATOM 11274 N N . ALA F 1 131 ? 20.516 -28.629 29.016 1.00 22.80 131 ALA F N 1
ATOM 11275 C CA . ALA F 1 131 ? 19.093 -28.626 28.639 1.00 21.30 131 ALA F CA 1
ATOM 11276 C C . ALA F 1 131 ? 18.939 -29.574 27.445 1.00 21.32 131 ALA F C 1
ATOM 11277 O O . ALA F 1 131 ? 19.721 -29.552 26.498 1.00 19.88 131 ALA F O 1
ATOM 11279 N N . PHE F 1 132 ? 17.881 -30.363 27.465 1.00 21.30 132 PHE F N 1
ATOM 11280 C CA . PHE F 1 132 ? 17.458 -31.161 26.400 1.00 24.28 132 PHE F CA 1
ATOM 11281 C C . PHE F 1 132 ? 16.116 -30.965 25.917 1.00 19.91 132 PHE F C 1
ATOM 11282 O O . PHE F 1 132 ? 15.226 -30.731 26.666 1.00 19.61 132 PHE F O 1
ATOM 11290 N N . LEU F 1 133 ? 15.964 -30.954 24.597 1.00 19.80 133 LEU F N 1
ATOM 11291 C CA . LEU F 1 133 ? 14.690 -30.654 23.947 1.00 21.06 133 LEU F CA 1
ATOM 11292 C C . LEU F 1 133 ? 14.479 -31.601 22.778 1.00 20.82 133 LEU F C 1
ATOM 11293 O O . LEU F 1 133 ? 15.427 -31.910 22.055 1.00 19.79 133 LEU F O 1
ATOM 11298 N N . LEU F 1 134 ? 13.234 -32.023 22.585 1.00 18.46 134 LEU F N 1
ATOM 11299 C CA . LEU F 1 134 ? 12.859 -33.024 21.572 1.00 21.14 134 LEU F CA 1
ATOM 11300 C C . LEU F 1 134 ? 11.939 -32.390 20.572 1.00 20.33 134 LEU F C 1
ATOM 11301 O O . LEU F 1 134 ? 11.034 -31.679 20.975 1.00 21.74 134 LEU F O 1
ATOM 11306 N N . TYR F 1 135 ? 12.131 -32.660 19.272 1.00 19.61 135 TYR F N 1
ATOM 11307 C CA . TYR F 1 135 ? 11.315 -32.045 18.224 1.00 20.30 135 TYR F CA 1
ATOM 11308 C C . TYR F 1 135 ? 10.804 -33.109 17.260 1.00 21.72 135 TYR F C 1
ATOM 11309 O O . TYR F 1 135 ? 11.546 -34.059 16.940 1.00 22.23 135 TYR F O 1
ATOM 11318 N N . SER F 1 136 ? 9.568 -32.944 16.814 1.00 22.25 136 SER F N 1
ATOM 11319 C CA . SER F 1 136 ? 9.002 -33.800 15.769 1.00 22.79 136 SER F CA 1
ATOM 11320 C C . SER F 1 136 ? 8.337 -32.929 14.733 1.00 25.54 136 SER F C 1
ATOM 11321 O O . SER F 1 136 ? 7.817 -31.852 15.024 1.00 21.09 136 SER F O 1
ATOM 11324 N N . GLY F 1 137 ? 8.298 -33.445 13.515 1.00 23.30 137 GLY F N 1
ATOM 11325 C CA . GLY F 1 137 ? 7.722 -32.731 12.359 1.00 25.98 137 GLY F CA 1
ATOM 11326 C C . GLY F 1 137 ? 8.681 -32.859 11.185 1.00 25.34 137 GLY F C 1
ATOM 11327 O O . GLY F 1 137 ? 9.529 -33.754 11.185 1.00 27.29 137 GLY F O 1
ATOM 11328 N N . PRO F 1 138 ? 8.582 -31.967 10.191 1.00 27.35 138 PRO F N 1
ATOM 11329 C CA . PRO F 1 138 ? 9.446 -32.112 9.021 1.00 29.49 138 PRO F CA 1
ATOM 11330 C C . PRO F 1 138 ? 10.913 -31.915 9.320 1.00 28.90 138 PRO F C 1
ATOM 11331 O O . PRO F 1 138 ? 11.318 -30.892 9.873 1.00 32.26 138 PRO F O 1
ATOM 11335 N N . GLU F 1 139 ? 11.717 -32.863 8.894 1.00 25.09 139 GLU F N 1
ATOM 11336 C CA . GLU F 1 139 ? 13.126 -32.838 9.176 1.00 29.42 139 GLU F CA 1
ATOM 11337 C C . GLU F 1 139 ? 13.796 -31.624 8.572 1.00 29.23 139 GLU F C 1
ATOM 11338 O O . GLU F 1 139 ? 14.684 -31.026 9.180 1.00 29.80 139 GLU F O 1
ATOM 11344 N N . ALA F 1 140 ? 13.366 -31.214 7.388 1.00 31.36 140 ALA F N 1
ATOM 11345 C CA . ALA F 1 140 ? 14.013 -30.089 6.717 1.00 30.78 140 ALA F CA 1
ATOM 11346 C C . ALA F 1 140 ? 13.804 -28.797 7.516 1.00 29.22 140 ALA F C 1
ATOM 11347 O O . ALA F 1 140 ? 14.706 -27.993 7.562 1.00 30.16 140 ALA F O 1
ATOM 11349 N N . ALA F 1 141 ? 12.636 -28.614 8.133 1.00 28.73 141 ALA F N 1
ATOM 11350 C CA . ALA F 1 141 ? 12.395 -27.435 8.952 1.00 27.79 141 ALA F CA 1
ATOM 11351 C C . ALA F 1 141 ? 13.233 -27.460 10.236 1.00 25.67 141 ALA F C 1
ATOM 11352 O O . ALA F 1 141 ? 13.799 -26.418 10.620 1.00 26.91 141 ALA F O 1
ATOM 11354 N N . TYR F 1 142 ? 13.368 -28.636 10.851 1.00 26.10 142 TYR F N 1
ATOM 11355 C CA . TYR F 1 142 ? 14.257 -28.765 11.993 1.00 26.78 142 TYR F CA 1
ATOM 11356 C C . TYR F 1 142 ? 15.688 -28.370 11.600 1.00 28.06 142 TYR F C 1
ATOM 11357 O O . TYR F 1 142 ? 16.334 -27.555 12.255 1.00 25.55 142 TYR F O 1
ATOM 11366 N N . GLU F 1 143 ? 16.173 -28.963 10.509 1.00 32.01 143 GLU F N 1
ATOM 11367 C CA . GLU F 1 143 ? 17.558 -28.701 10.028 1.00 32.30 143 GLU F CA 1
ATOM 11368 C C . GLU F 1 143 ? 17.761 -27.205 9.700 1.00 29.14 143 GLU F C 1
ATOM 11369 O O . GLU F 1 143 ? 18.795 -26.629 10.037 1.00 26.65 143 GLU F O 1
ATOM 11373 N N . ALA F 1 144 ? 16.764 -26.567 9.108 1.00 28.11 144 ALA F N 1
ATOM 11374 C CA . ALA F 1 144 ? 16.889 -25.139 8.750 1.00 28.95 144 ALA F CA 1
ATOM 11375 C C . ALA F 1 144 ? 16.960 -24.230 9.978 1.00 28.89 144 ALA F C 1
ATOM 11376 O O . ALA F 1 144 ? 17.608 -23.201 9.920 1.00 27.32 144 ALA F O 1
ATOM 11378 N N . HIS F 1 145 ? 16.316 -24.598 11.088 1.00 26.75 145 HIS F N 1
ATOM 11379 C CA . HIS F 1 145 ? 16.266 -23.711 12.261 1.00 26.77 145 HIS F CA 1
ATOM 11380 C C . HIS F 1 145 ? 17.047 -24.214 13.471 1.00 26.23 145 HIS F C 1
ATOM 11381 O O . HIS F 1 145 ? 17.155 -23.507 14.458 1.00 27.53 145 HIS F O 1
ATOM 11388 N N . GLU F 1 146 ? 17.653 -25.389 13.367 1.00 29.18 146 GLU F N 1
ATOM 11389 C CA . GLU F 1 146 ? 18.453 -25.980 14.455 1.00 28.04 146 GLU F CA 1
ATOM 11390 C C . GLU F 1 146 ? 19.520 -25.064 15.010 1.00 27.41 146 GLU F C 1
ATOM 11391 O O . GLU F 1 146 ? 19.702 -25.033 16.233 1.00 27.46 146 GLU F O 1
ATOM 11397 N N . PRO F 1 147 ? 20.251 -24.315 14.155 1.00 26.21 147 PRO F N 1
ATOM 11398 C CA . PRO F 1 147 ? 21.308 -23.472 14.719 1.00 26.41 147 PRO F CA 1
ATOM 11399 C C . PRO F 1 147 ? 20.752 -22.413 15.718 1.00 25.81 147 PRO F C 1
ATOM 11400 O O . PRO F 1 147 ? 21.351 -22.205 16.770 1.00 27.29 147 PRO F O 1
ATOM 11404 N N . THR F 1 148 ? 19.581 -21.858 15.428 1.00 24.21 148 THR F N 1
ATOM 11405 C CA . THR F 1 148 ? 18.885 -20.975 16.342 1.00 23.85 148 THR F CA 1
ATOM 11406 C C . THR F 1 148 ? 18.234 -21.696 17.527 1.00 24.23 148 THR F C 1
ATOM 11407 O O . THR F 1 148 ? 18.395 -21.296 18.660 1.00 20.12 148 THR F O 1
ATOM 11411 N N . LEU F 1 149 ? 17.529 -22.784 17.240 1.00 22.60 149 LEU F N 1
ATOM 11412 C CA . LEU F 1 149 ? 16.905 -23.584 18.309 1.00 24.58 149 LEU F CA 1
ATOM 11413 C C . LEU F 1 149 ? 17.917 -24.095 19.307 1.00 22.26 149 LEU F C 1
ATOM 11414 O O . LEU F 1 149 ? 17.607 -24.222 20.487 1.00 20.82 149 LEU F O 1
ATOM 11419 N N . ARG F 1 150 ? 19.148 -24.364 18.847 1.00 21.96 150 ARG F N 1
ATOM 11420 C CA . ARG F 1 150 ? 20.206 -24.839 19.765 1.00 23.44 150 ARG F CA 1
ATOM 11421 C C . ARG F 1 150 ? 20.547 -23.833 20.876 1.00 22.20 150 ARG F C 1
ATOM 11422 O O . ARG F 1 150 ? 21.137 -24.238 21.893 1.00 20.42 150 ARG F O 1
ATOM 11425 N N . SER F 1 151 ? 20.167 -22.555 20.725 1.00 19.15 151 SER F N 1
ATOM 11426 C CA . SER F 1 151 ? 20.309 -21.624 21.849 1.00 18.58 151 SER F CA 1
ATOM 11427 C C . SER F 1 151 ? 19.619 -22.068 23.106 1.00 17.60 151 SER F C 1
ATOM 11428 O O . SER F 1 151 ? 20.040 -21.676 24.197 1.00 19.91 151 SER F O 1
ATOM 11431 N N . LEU F 1 152 ? 18.554 -22.848 22.961 1.00 16.91 152 LEU F N 1
ATOM 11432 C CA . LEU F 1 152 ? 17.763 -23.333 24.114 1.00 16.84 152 LEU F CA 1
ATOM 11433 C C . LEU F 1 152 ? 18.431 -24.460 24.847 1.00 18.23 152 LEU F C 1
ATOM 11434 O O . LEU F 1 152 ? 18.128 -24.692 26.030 1.00 21.92 152 LEU F O 1
ATOM 11439 N N . GLY F 1 153 ? 19.366 -25.133 24.194 1.00 18.25 153 GLY F N 1
ATOM 11440 C CA . GLY F 1 153 ? 20.092 -26.242 24.867 1.00 20.38 153 GLY F CA 1
ATOM 11441 C C . GLY F 1 153 ? 20.855 -27.080 23.862 1.00 21.43 153 GLY F C 1
ATOM 11442 O O . GLY F 1 153 ? 20.388 -27.365 22.706 1.00 18.73 153 GLY F O 1
ATOM 11443 N N . ALA F 1 154 ? 22.041 -27.492 24.294 1.00 24.18 154 ALA F N 1
ATOM 11444 C CA . ALA F 1 154 ? 22.887 -28.333 23.452 1.00 27.85 154 ALA F CA 1
ATOM 11445 C C . ALA F 1 154 ? 22.276 -29.706 23.199 1.00 22.90 154 ALA F C 1
ATOM 11446 O O . ALA F 1 154 ? 22.623 -30.323 22.187 1.00 26.78 154 ALA F O 1
ATOM 11448 N N . GLY F 1 155 ? 21.362 -30.146 24.054 1.00 24.90 155 GLY F N 1
ATOM 11449 C CA . GLY F 1 155 ? 20.682 -31.399 23.862 1.00 25.62 155 GLY F CA 1
ATOM 11450 C C . GLY F 1 155 ? 19.455 -31.366 22.968 1.00 2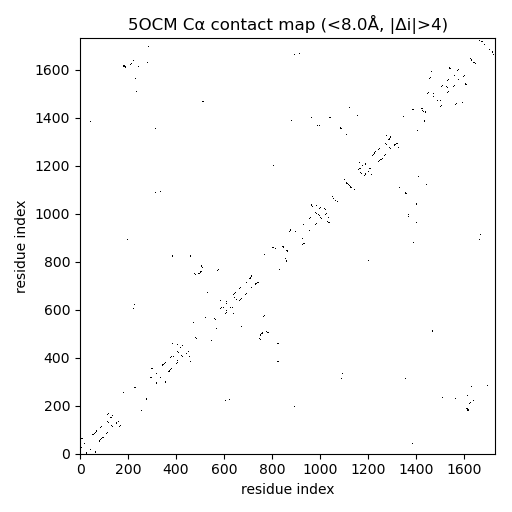9.39 155 GLY F C 1
ATOM 11451 O O . GLY F 1 155 ? 18.596 -32.240 23.047 1.00 33.53 155 GLY F O 1
ATOM 11452 N N . THR F 1 156 ? 19.363 -30.367 22.121 1.00 29.22 156 THR F N 1
ATOM 11453 C CA . THR F 1 156 ? 18.339 -30.311 21.083 1.00 31.19 156 THR F CA 1
ATOM 11454 C C . THR F 1 156 ? 18.420 -31.515 20.141 1.00 34.22 156 THR F C 1
ATOM 11455 O O . THR F 1 156 ? 19.478 -31.779 19.586 1.00 34.95 156 THR F O 1
ATOM 11459 N N . THR F 1 157 ? 17.338 -32.281 19.990 1.00 32.59 157 THR F N 1
ATOM 11460 C CA . THR F 1 157 ? 17.349 -33.512 19.211 1.00 32.21 157 THR F CA 1
ATOM 11461 C C . THR F 1 157 ? 16.042 -33.717 18.408 1.00 32.73 157 THR F C 1
ATOM 11462 O O . THR F 1 157 ? 14.932 -33.331 18.839 1.00 29.83 157 THR F O 1
ATOM 11466 N N . TYR F 1 158 ? 16.187 -34.294 17.222 1.00 27.28 158 TYR F N 1
ATOM 11467 C CA . TYR F 1 158 ? 15.060 -34.534 16.318 1.00 27.48 158 TYR F CA 1
ATOM 11468 C C . TYR F 1 158 ? 14.587 -35.975 16.412 1.00 27.11 158 TYR F C 1
ATOM 11469 O O . TYR F 1 158 ? 15.404 -36.903 16.265 1.00 30.05 158 TYR F O 1
ATOM 11478 N N . LEU F 1 159 ? 13.301 -36.186 16.606 1.00 23.81 159 LEU F N 1
ATOM 11479 C CA . LEU F 1 159 ? 12.755 -37.523 16.826 1.00 26.97 159 LEU F CA 1
ATOM 11480 C C . LEU F 1 159 ? 12.242 -38.141 15.557 1.00 30.82 159 LEU F C 1
ATOM 11481 O O . LEU F 1 159 ? 12.336 -39.339 15.417 1.00 34.73 159 LEU F O 1
ATOM 11486 N N . GLY F 1 160 ? 11.639 -37.387 14.668 1.00 31.72 160 GLY F N 1
ATOM 11487 C CA . GLY F 1 160 ? 11.012 -37.993 13.483 1.00 29.79 160 GLY F CA 1
ATOM 11488 C C . GLY F 1 160 ? 9.894 -37.149 12.978 1.00 31.68 160 GLY F C 1
ATOM 11489 O O . GLY F 1 160 ? 9.566 -36.098 13.558 1.00 28.54 160 GLY F O 1
ATOM 11490 N N . ALA F 1 161 ? 9.287 -37.616 11.904 1.00 28.52 161 ALA F N 1
ATOM 11491 C CA . ALA F 1 161 ? 8.235 -36.865 11.190 1.00 28.32 161 ALA F CA 1
ATOM 11492 C C . ALA F 1 161 ? 6.866 -36.805 11.848 1.00 26.49 161 ALA F C 1
ATOM 11493 O O . ALA F 1 161 ? 6.143 -35.817 11.642 1.00 30.44 161 ALA F O 1
ATOM 11495 N N . ASP F 1 162 ? 6.462 -37.843 12.617 1.00 26.83 162 ASP F N 1
ATOM 11496 C CA . ASP F 1 162 ? 5.172 -37.808 13.274 1.00 29.63 162 ASP F CA 1
ATOM 11497 C C . ASP F 1 162 ? 5.170 -36.777 14.416 1.00 28.50 162 ASP F C 1
ATOM 11498 O O . ASP F 1 162 ? 5.841 -36.996 15.453 1.00 26.42 162 ASP F O 1
ATOM 11503 N N . HIS F 1 163 ? 4.359 -35.723 14.251 1.00 27.26 163 HIS F N 1
ATOM 11504 C CA . HIS F 1 163 ? 4.316 -34.633 15.208 1.00 25.96 163 HIS F CA 1
ATOM 11505 C C . HIS F 1 163 ? 3.996 -35.072 16.636 1.00 24.44 163 HIS F C 1
ATOM 11506 O O . HIS F 1 163 ? 4.456 -34.424 17.582 1.00 27.11 163 HIS F O 1
ATOM 11513 N N . GLY F 1 164 ? 3.191 -36.137 16.802 1.00 22.83 164 GLY F N 1
ATOM 11514 C CA . GLY F 1 164 ? 2.835 -36.612 18.116 1.00 22.49 164 GLY F CA 1
ATOM 11515 C C . GLY F 1 164 ? 3.980 -37.277 18.940 1.00 21.99 164 GLY F C 1
ATOM 11516 O O . GLY F 1 164 ? 3.820 -37.519 20.164 1.00 24.57 164 GLY F O 1
ATOM 11517 N N . LEU F 1 165 ? 5.086 -37.612 18.292 1.00 22.62 165 LEU F N 1
ATOM 11518 C CA . LEU F 1 165 ? 6.148 -38.348 19.005 1.00 25.98 165 LEU F CA 1
ATOM 11519 C C . LEU F 1 165 ? 6.744 -37.593 20.200 1.00 21.88 165 LEU F C 1
ATOM 11520 O O . LEU F 1 165 ? 7.066 -38.180 21.229 1.00 21.95 165 LEU F O 1
ATOM 11525 N N . SER F 1 166 ? 6.936 -36.289 20.009 1.00 21.58 166 SER F N 1
ATOM 11526 C CA . SER F 1 166 ? 7.509 -35.442 21.053 1.00 23.50 166 SER F CA 1
ATOM 11527 C C . SER F 1 166 ? 6.720 -35.552 22.364 1.00 19.47 166 SER F C 1
ATOM 11528 O O . SER F 1 166 ? 7.331 -35.720 23.466 1.00 19.83 166 SER F O 1
ATOM 11531 N N . SER F 1 167 ? 5.402 -35.488 22.242 1.00 18.20 167 SER F N 1
ATOM 11532 C CA . SER F 1 167 ? 4.502 -35.558 23.403 1.00 23.73 167 SER F CA 1
ATOM 11533 C C . SER F 1 167 ? 4.512 -36.955 24.076 1.00 19.67 167 SER F C 1
ATOM 11534 O O . SER F 1 167 ? 4.426 -37.070 25.296 1.00 16.58 167 SER F O 1
ATOM 11537 N N . LEU F 1 168 ? 4.577 -37.988 23.262 1.00 18.54 168 LEU F N 1
ATOM 11538 C CA . LEU F 1 168 ? 4.642 -39.328 23.764 1.00 18.90 168 LEU F CA 1
ATOM 11539 C C . LEU F 1 168 ? 5.924 -39.545 24.591 1.00 17.18 168 LEU F C 1
ATOM 11540 O O . LEU F 1 168 ? 5.870 -40.037 25.740 1.00 16.66 168 LEU F O 1
ATOM 11545 N N . TYR F 1 169 ? 7.065 -39.175 24.006 1.00 16.60 169 TYR F N 1
ATOM 11546 C CA . TYR F 1 169 ? 8.323 -39.203 24.774 1.00 15.87 169 TYR F CA 1
ATOM 11547 C C . TYR F 1 169 ? 8.272 -38.326 26.032 1.00 15.76 169 TYR F C 1
ATOM 11548 O O . TYR F 1 169 ? 8.674 -38.754 27.126 1.00 15.46 169 TYR F O 1
ATOM 11557 N N . ASP F 1 170 ? 7.711 -37.124 25.874 1.00 14.76 170 ASP F N 1
ATOM 11558 C CA . ASP F 1 170 ? 7.632 -36.193 26.997 1.00 16.39 170 ASP F CA 1
ATOM 11559 C C . ASP F 1 170 ? 6.881 -36.785 28.193 1.00 15.39 170 ASP F C 1
ATOM 11560 O O . ASP F 1 170 ? 7.396 -36.791 29.316 1.00 14.98 170 ASP F O 1
ATOM 11565 N N . VAL F 1 171 ? 5.658 -37.268 27.989 1.00 14.37 171 VAL F N 1
ATOM 11566 C CA . VAL F 1 171 ? 4.894 -37.754 29.137 1.00 15.83 171 VAL F CA 1
ATOM 11567 C C . VAL F 1 171 ? 5.530 -38.988 29.759 1.00 14.94 171 VAL F C 1
ATOM 11568 O O . VAL F 1 171 ? 5.510 -39.151 30.997 1.00 14.02 171 VAL F O 1
ATOM 11572 N N . ALA F 1 172 ? 6.123 -39.842 28.940 1.00 14.19 172 ALA F N 1
ATOM 11573 C CA . ALA F 1 172 ? 6.843 -41.026 29.440 1.00 13.61 172 ALA F CA 1
ATOM 11574 C C . ALA F 1 172 ? 8.006 -40.590 30.344 1.00 13.27 172 ALA F C 1
ATOM 11575 O O . ALA F 1 172 ? 8.178 -41.120 31.453 1.00 14.97 172 ALA F O 1
ATOM 11577 N N . LEU F 1 173 ? 8.751 -39.596 29.893 1.00 12.83 173 LEU F N 1
ATOM 11578 C CA . LEU F 1 173 ? 9.866 -39.025 30.668 1.00 14.05 173 LEU F CA 1
ATOM 11579 C C . LEU F 1 173 ? 9.387 -38.309 31.945 1.00 13.19 173 LEU F C 1
ATOM 11580 O O . LEU F 1 173 ? 9.969 -38.519 33.042 1.00 12.73 173 LEU F O 1
ATOM 11585 N N . LEU F 1 174 ? 8.300 -37.529 31.850 1.00 12.93 174 LEU F N 1
ATOM 11586 C CA . LEU F 1 174 ? 7.799 -36.849 33.029 1.00 13.46 174 LEU F CA 1
ATOM 11587 C C . LEU F 1 174 ? 7.343 -37.816 34.102 1.00 13.52 174 LEU F C 1
ATOM 11588 O O . LEU F 1 174 ? 7.531 -37.563 35.318 1.00 12.38 174 LEU F O 1
ATOM 11593 N N . GLY F 1 175 ? 6.771 -38.951 33.692 1.00 11.76 175 GLY F N 1
ATOM 11594 C CA . GLY F 1 175 ? 6.436 -40.021 34.641 1.00 14.09 175 GLY F CA 1
ATOM 11595 C C . GLY F 1 175 ? 7.593 -40.443 35.499 1.00 12.45 175 GLY F C 1
ATOM 11596 O O . GLY F 1 175 ? 7.431 -40.662 36.722 1.00 12.06 175 GLY F O 1
ATOM 11597 N N . ILE F 1 176 ? 8.761 -40.504 34.871 1.00 13.21 176 ILE F N 1
ATOM 11598 C CA . ILE F 1 176 ? 10.005 -40.883 35.594 1.00 13.22 176 ILE F CA 1
ATOM 11599 C C . ILE F 1 176 ? 10.360 -39.803 36.595 1.00 13.98 176 ILE F C 1
ATOM 11600 O O . ILE F 1 176 ? 10.784 -40.117 37.726 1.00 12.98 176 ILE F O 1
ATOM 11605 N N . MET F 1 177 ? 10.224 -38.533 36.187 1.00 14.23 177 MET F N 1
ATOM 11606 C CA . MET F 1 177 ? 10.448 -37.446 37.156 1.00 13.23 177 MET F CA 1
ATOM 11607 C C . MET F 1 177 ? 9.605 -37.597 38.409 1.00 11.68 177 MET F C 1
ATOM 11608 O O . MET F 1 177 ? 10.114 -37.490 39.540 1.00 12.00 177 MET F O 1
ATOM 11613 N N . TRP F 1 178 ? 8.287 -37.835 38.240 1.00 12.33 178 TRP F N 1
ATOM 11614 C CA . TRP F 1 178 ? 7.428 -37.957 39.462 1.00 12.78 178 TRP F CA 1
ATOM 11615 C C . TRP F 1 178 ? 7.788 -39.188 40.262 1.00 12.93 178 TRP F C 1
ATOM 11616 O O . TRP F 1 178 ? 7.786 -39.139 41.499 1.00 11.78 178 TRP F O 1
ATOM 11627 N N . GLY F 1 179 ? 8.100 -40.305 39.561 1.00 12.91 179 GLY F N 1
ATOM 11628 C CA . GLY F 1 179 ? 8.420 -41.558 40.254 1.00 14.08 179 GLY F CA 1
ATOM 11629 C C . GLY F 1 179 ? 9.669 -41.362 41.130 1.00 12.57 179 GLY F C 1
ATOM 11630 O O . GLY F 1 179 ? 9.712 -41.804 42.292 1.00 12.30 179 GLY F O 1
ATOM 11631 N N . THR F 1 180 ? 10.667 -40.685 40.560 1.00 11.64 180 THR F N 1
ATOM 11632 C CA . THR F 1 180 ? 11.937 -40.441 41.242 1.00 12.36 180 THR F CA 1
ATOM 11633 C C . THR F 1 180 ? 11.779 -39.381 42.346 1.00 11.58 180 THR F C 1
ATOM 11634 O O . THR F 1 180 ? 12.228 -39.578 43.489 1.00 12.90 180 THR F O 1
ATOM 11638 N N . LEU F 1 181 ? 11.106 -38.289 42.047 1.00 11.89 181 LEU F N 1
ATOM 11639 C CA . LEU F 1 181 ? 10.922 -37.240 43.067 1.00 12.10 181 LEU F CA 1
ATOM 11640 C C . LEU F 1 181 ? 10.061 -37.689 44.234 1.00 11.83 181 LEU F C 1
ATOM 11641 O O . LEU F 1 181 ? 10.384 -37.405 45.393 1.00 10.69 181 LEU F O 1
ATOM 11646 N N . ASN F 1 182 ? 8.966 -38.379 43.941 1.00 12.05 182 ASN F N 1
ATOM 11647 C CA . ASN F 1 182 ? 8.099 -38.832 45.035 1.00 12.20 182 ASN F CA 1
ATOM 11648 C C . ASN F 1 182 ? 8.838 -39.793 45.968 1.00 11.95 182 ASN F C 1
ATOM 11649 O O . ASN F 1 182 ? 8.735 -39.687 47.188 1.00 11.09 182 ASN F O 1
ATOM 11654 N N . SER F 1 183 ? 9.588 -40.749 45.397 1.00 12.16 183 SER F N 1
ATOM 11655 C CA . SER F 1 183 ? 10.308 -41.678 46.228 1.00 12.96 183 SER F CA 1
ATOM 11656 C C . SER F 1 183 ? 11.484 -40.982 46.967 1.00 12.65 183 SER F C 1
ATOM 11657 O O . SER F 1 183 ? 11.763 -41.318 48.128 1.00 10.73 183 SER F O 1
ATOM 11660 N N . PHE F 1 184 ? 12.099 -39.989 46.332 1.00 13.06 184 PHE F N 1
ATOM 11661 C CA . PHE F 1 184 ? 13.115 -39.205 47.058 1.00 13.24 184 PHE F CA 1
ATOM 11662 C C . PHE F 1 184 ? 12.482 -38.498 48.284 1.00 12.93 184 PHE F C 1
ATOM 11663 O O . PHE F 1 184 ? 13.036 -38.520 49.412 1.00 13.61 184 PHE F O 1
ATOM 11671 N N . LEU F 1 185 ? 11.316 -37.876 48.040 1.00 11.43 185 LEU F N 1
ATOM 11672 C CA . LEU F 1 185 ? 10.610 -37.158 49.125 1.00 12.83 185 LEU F CA 1
ATOM 11673 C C . LEU F 1 185 ? 10.138 -38.081 50.239 1.00 12.45 185 LEU F C 1
ATOM 11674 O O . LEU F 1 185 ? 10.321 -37.766 51.425 1.00 11.27 185 LEU F O 1
ATOM 11679 N N . HIS F 1 186 ? 9.650 -39.257 49.873 1.00 12.74 186 HIS F N 1
ATOM 11680 C CA . HIS F 1 186 ? 9.324 -40.278 50.900 1.00 15.61 186 HIS F CA 1
ATOM 11681 C C . HIS F 1 186 ? 10.552 -40.662 51.705 1.00 14.08 186 HIS F C 1
ATOM 11682 O O . HIS F 1 186 ? 10.505 -40.717 52.956 1.00 13.36 186 HIS F O 1
ATOM 11689 N N . GLY F 1 187 ? 11.662 -40.884 51.004 1.00 13.05 187 GLY F N 1
ATOM 11690 C CA . GLY F 1 187 ? 12.934 -41.198 51.698 1.00 14.35 187 GLY F CA 1
ATOM 11691 C C . GLY F 1 187 ? 13.393 -40.090 52.622 1.00 12.84 187 GLY F C 1
ATOM 11692 O O . GLY F 1 187 ? 13.835 -40.360 53.763 1.00 13.52 187 GLY F O 1
ATOM 11693 N N . ALA F 1 188 ? 13.275 -38.876 52.171 1.00 13.26 188 ALA F N 1
ATOM 11694 C CA . ALA F 1 188 ? 13.616 -37.713 53.013 1.00 13.53 188 ALA F CA 1
ATOM 11695 C C . ALA F 1 188 ? 12.711 -37.642 54.245 1.00 14.11 188 ALA F C 1
ATOM 11696 O O . ALA F 1 188 ? 13.195 -37.352 55.342 1.00 14.77 188 ALA F O 1
ATOM 11698 N N . ALA F 1 189 ? 11.416 -37.896 54.071 1.00 13.28 189 ALA F N 1
ATOM 11699 C CA . ALA F 1 189 ? 10.486 -37.886 55.214 1.00 14.22 189 ALA F CA 1
ATOM 11700 C C . ALA F 1 189 ? 10.872 -38.957 56.227 1.00 13.80 189 ALA F C 1
ATOM 11701 O O . ALA F 1 189 ? 10.877 -38.726 57.457 1.00 13.89 189 ALA F O 1
ATOM 11703 N N . LEU F 1 190 ? 11.197 -40.146 55.706 1.00 14.56 190 LEU F N 1
ATOM 11704 C CA . LEU F 1 190 ? 11.622 -41.255 56.581 1.00 14.24 190 LEU F CA 1
ATOM 11705 C C . LEU F 1 190 ? 12.894 -40.910 57.338 1.00 12.95 190 LEU F C 1
ATOM 11706 O O . LEU F 1 190 ? 12.964 -41.027 58.567 1.00 13.87 190 LEU F O 1
ATOM 11711 N N . LEU F 1 191 ? 13.891 -40.427 56.623 1.00 15.14 191 LEU F N 1
ATOM 11712 C CA . LEU F 1 191 ? 15.162 -40.046 57.241 1.00 15.86 191 LEU F CA 1
ATOM 11713 C C . LEU F 1 191 ? 15.032 -38.866 58.225 1.00 16.66 191 LEU F C 1
ATOM 11714 O O . LEU F 1 191 ? 15.745 -38.799 59.227 1.00 14.43 191 LEU F O 1
ATOM 11719 N N . GLY F 1 192 ? 14.083 -37.959 57.925 1.00 16.00 192 GLY F N 1
ATOM 11720 C CA . GLY F 1 192 ? 13.820 -36.810 58.808 1.00 15.43 192 GLY F CA 1
ATOM 11721 C C . GLY F 1 192 ? 13.333 -37.231 60.172 1.00 16.89 192 GLY F C 1
ATOM 11722 O O . GLY F 1 192 ? 13.528 -36.498 61.105 1.00 15.46 192 GLY F O 1
ATOM 11723 N N . THR F 1 193 ? 12.737 -38.420 60.320 1.00 15.48 193 THR F N 1
ATOM 11724 C CA . THR F 1 193 ? 12.361 -38.926 61.673 1.00 17.34 193 THR F CA 1
ATOM 11725 C C . THR F 1 193 ? 13.567 -39.206 62.541 1.00 15.96 193 THR F C 1
ATOM 11726 O O . THR F 1 193 ? 13.464 -39.117 63.779 1.00 18.34 193 THR F O 1
ATOM 11730 N N . ALA F 1 194 ? 14.704 -39.483 61.923 1.00 14.46 194 ALA F N 1
ATOM 11731 C CA . ALA F 1 194 ? 15.963 -39.638 62.623 1.00 16.22 194 ALA F CA 1
ATOM 11732 C C . ALA F 1 194 ? 16.826 -38.370 62.529 1.00 14.54 194 ALA F C 1
ATOM 11733 O O . ALA F 1 194 ? 18.012 -38.402 62.769 1.00 15.18 194 ALA F O 1
ATOM 11735 N N . LYS F 1 195 ? 16.202 -37.260 62.195 1.00 16.28 195 LYS F N 1
ATOM 11736 C CA . LYS F 1 195 ? 16.801 -35.928 62.104 1.00 17.24 195 LYS F CA 1
ATOM 11737 C C . LYS F 1 195 ? 17.961 -35.875 61.107 1.00 15.70 195 LYS F C 1
ATOM 11738 O O . LYS F 1 195 ? 18.874 -35.106 61.275 1.00 17.63 195 LYS F O 1
ATOM 11744 N N . VAL F 1 196 ? 17.825 -36.622 60.013 1.00 13.53 196 VAL F N 1
ATOM 11745 C CA . VAL F 1 196 ? 18.755 -36.541 58.938 1.00 13.85 196 VAL F CA 1
ATOM 11746 C C . VAL F 1 196 ? 18.117 -35.514 57.952 1.00 13.92 196 VAL F C 1
ATOM 11747 O O . VAL F 1 196 ? 16.959 -35.691 57.534 1.00 14.79 196 VAL F O 1
ATOM 11751 N N . GLU F 1 197 ? 18.882 -34.467 57.631 1.00 14.91 197 GLU F N 1
ATOM 11752 C CA . GLU F 1 197 ? 18.370 -33.367 56.823 1.00 15.08 197 GLU F CA 1
ATOM 11753 C C . GLU F 1 197 ? 18.251 -33.843 55.382 1.00 14.52 197 GLU F C 1
ATOM 11754 O O . GLU F 1 197 ? 19.040 -34.671 54.948 1.00 11.91 197 GLU F O 1
ATOM 11760 N N . ALA F 1 198 ? 17.304 -33.287 54.616 1.00 13.31 198 ALA F N 1
ATOM 11761 C CA . ALA F 1 198 ? 17.166 -33.684 53.258 1.00 13.75 198 ALA F CA 1
ATOM 11762 C C . ALA F 1 198 ? 18.416 -33.394 52.426 1.00 12.59 198 ALA F C 1
ATOM 11763 O O . ALA F 1 198 ? 18.782 -34.158 51.524 1.00 12.25 198 ALA F O 1
ATOM 11765 N N . THR F 1 199 ? 19.067 -32.262 52.701 1.00 13.25 199 THR F N 1
ATOM 11766 C CA . THR F 1 199 ? 20.313 -31.911 52.032 1.00 13.42 199 THR F CA 1
ATOM 11767 C C . THR F 1 199 ? 21.475 -32.867 52.360 1.00 14.15 199 THR F C 1
ATOM 11768 O O . THR F 1 199 ? 22.391 -32.989 51.562 1.00 14.02 199 THR F O 1
ATOM 11772 N N . THR F 1 200 ? 21.440 -33.511 53.511 1.00 14.18 200 THR F N 1
ATOM 11773 C CA . THR F 1 200 ? 22.383 -34.595 53.832 1.00 14.40 200 THR F CA 1
ATOM 11774 C C . THR F 1 200 ? 22.130 -35.852 52.992 1.00 14.28 200 THR F C 1
ATOM 11775 O O . THR F 1 200 ? 23.074 -36.455 52.485 1.00 15.10 200 THR F O 1
ATOM 11779 N N . PHE F 1 201 ? 20.859 -36.210 52.856 1.00 12.91 201 PHE F N 1
ATOM 11780 C CA . PHE F 1 201 ? 20.422 -37.363 52.081 1.00 12.92 201 PHE F CA 1
ATOM 11781 C C . PHE F 1 201 ? 20.646 -37.201 50.594 1.00 11.93 201 PHE F C 1
ATOM 11782 O O . PHE F 1 201 ? 21.016 -38.165 49.927 1.00 12.02 201 PHE F O 1
ATOM 11790 N N . ALA F 1 202 ? 20.415 -35.996 50.068 1.00 11.96 202 ALA F N 1
ATOM 11791 C CA . ALA F 1 202 ? 20.424 -35.780 48.608 1.00 13.08 202 ALA F CA 1
ATOM 11792 C C . ALA F 1 202 ? 21.634 -36.325 47.851 1.00 12.76 202 ALA F C 1
ATOM 11793 O O . ALA F 1 202 ? 21.474 -36.986 46.830 1.00 14.29 202 ALA F O 1
ATOM 11795 N N . PRO F 1 203 ? 22.852 -36.051 48.299 1.00 13.53 203 PRO F N 1
ATOM 11796 C CA . PRO F 1 203 ? 24.009 -36.605 47.549 1.00 15.50 203 PRO F CA 1
ATOM 11797 C C . PRO F 1 203 ? 24.071 -38.134 47.515 1.00 15.00 203 PRO F C 1
ATOM 11798 O O . PRO F 1 203 ? 24.507 -38.709 46.510 1.00 14.21 203 PRO F O 1
ATOM 11802 N N . PHE F 1 204 ? 23.565 -38.780 48.558 1.00 14.98 204 PHE F N 1
ATOM 11803 C CA . PHE F 1 204 ? 23.438 -40.263 48.547 1.00 13.95 204 PHE F CA 1
ATOM 11804 C C . PHE F 1 204 ? 22.377 -40.685 47.535 1.00 14.34 204 PHE F C 1
ATOM 11805 O O . PHE F 1 204 ? 22.596 -41.608 46.722 1.00 11.78 204 PHE F O 1
ATOM 11813 N N . ALA F 1 205 ? 21.220 -40.017 47.570 1.00 12.41 205 ALA F N 1
ATOM 11814 C CA . ALA F 1 205 ? 20.161 -40.296 46.615 1.00 13.51 205 ALA F CA 1
ATOM 11815 C C . ALA F 1 205 ? 20.685 -40.145 45.197 1.00 13.00 205 ALA F C 1
ATOM 11816 O O . ALA F 1 205 ? 20.439 -40.998 44.358 1.00 13.35 205 ALA F O 1
ATOM 11818 N N . ASN F 1 206 ? 21.425 -39.063 44.925 1.00 13.58 206 ASN F N 1
ATOM 11819 C CA . ASN F 1 206 ? 21.851 -38.800 43.548 1.00 14.29 206 ASN F CA 1
ATOM 11820 C C . ASN F 1 206 ? 22.949 -39.796 43.078 1.00 13.01 206 ASN F C 1
ATOM 11821 O O . ASN F 1 206 ? 22.927 -40.262 41.930 1.00 13.38 206 ASN F O 1
ATOM 11826 N N . ARG F 1 207 ? 23.838 -40.180 43.977 1.00 14.17 207 ARG F N 1
ATOM 11827 C CA . ARG F 1 207 ? 24.802 -41.201 43.630 1.00 16.55 207 ARG F CA 1
ATOM 11828 C C . ARG F 1 207 ? 24.131 -42.534 43.323 1.00 14.97 207 ARG F C 1
ATOM 11829 O O . ARG F 1 207 ? 24.470 -43.249 42.357 1.00 15.13 207 ARG F O 1
ATOM 11837 N N . TRP F 1 208 ? 23.119 -42.871 44.101 1.00 14.91 208 TRP F N 1
ATOM 11838 C CA . TRP F 1 208 ? 22.343 -44.084 43.864 1.00 14.71 208 TRP F CA 1
ATOM 11839 C C . TRP F 1 208 ? 21.533 -44.031 42.556 1.00 15.67 208 TRP F C 1
ATOM 11840 O O . TRP F 1 208 ? 21.478 -44.994 41.777 1.00 16.59 208 TRP F O 1
ATOM 11851 N N . ILE F 1 209 ? 20.931 -42.870 42.291 1.00 15.33 209 ILE F N 1
ATOM 11852 C CA . ILE F 1 209 ? 20.183 -42.688 41.066 1.00 15.60 209 ILE F CA 1
ATOM 11853 C C . ILE F 1 209 ? 21.095 -42.930 39.882 1.00 15.94 209 ILE F C 1
ATOM 11854 O O . ILE F 1 209 ? 20.678 -43.549 38.859 1.00 15.09 209 ILE F O 1
ATOM 11859 N N . GLU F 1 210 ? 22.337 -42.456 39.970 1.00 15.93 210 GLU F N 1
ATOM 11860 C CA . GLU F 1 210 ? 23.312 -42.734 38.897 1.00 18.99 210 GLU F CA 1
ATOM 11861 C C . GLU F 1 210 ? 23.559 -44.238 38.711 1.00 16.79 210 GLU F C 1
ATOM 11862 O O . GLU F 1 210 ? 23.593 -44.709 37.559 1.00 17.64 210 GLU F O 1
ATOM 11868 N N . ALA F 1 211 ? 23.648 -45.004 39.800 1.00 14.36 211 ALA F N 1
ATOM 11869 C CA . ALA F 1 211 ? 23.726 -46.466 39.661 1.00 13.39 211 ALA F CA 1
ATOM 11870 C C . ALA F 1 211 ? 22.454 -47.069 39.006 1.00 13.52 211 ALA F C 1
ATOM 11871 O O . ALA F 1 211 ? 22.552 -48.026 38.200 1.00 13.35 211 ALA F O 1
ATOM 11873 N N . VAL F 1 212 ? 21.286 -46.496 39.319 1.00 12.52 212 VAL F N 1
ATOM 11874 C CA . VAL F 1 212 ? 20.004 -47.033 38.826 1.00 12.73 212 VAL F CA 1
ATOM 11875 C C . VAL F 1 212 ? 19.932 -46.885 37.298 1.00 13.11 212 VAL F C 1
ATOM 11876 O O . VAL F 1 212 ? 19.315 -47.735 36.621 1.00 12.72 212 VAL F O 1
ATOM 11880 N N . THR F 1 213 ? 20.593 -45.855 36.743 1.00 13.47 213 THR F N 1
ATOM 11881 C CA . THR F 1 213 ? 20.586 -45.719 35.277 1.00 15.53 213 THR F CA 1
ATOM 11882 C C . THR F 1 213 ? 21.226 -46.928 34.594 1.00 15.02 213 THR F C 1
ATOM 11883 O O . THR F 1 213 ? 20.849 -47.293 33.482 1.00 14.86 213 THR F O 1
ATOM 11887 N N . GLY F 1 214 ? 22.209 -47.580 35.254 1.00 16.67 214 GLY F N 1
ATOM 11888 C CA . GLY F 1 214 ? 22.754 -48.820 34.687 1.00 16.87 214 GLY F CA 1
ATOM 11889 C C . GLY F 1 214 ? 21.724 -49.940 34.653 1.00 16.36 214 GLY F C 1
ATOM 11890 O O . GLY F 1 214 ? 21.730 -50.772 33.713 1.00 17.90 214 GLY F O 1
ATOM 11891 N N . PHE F 1 215 ? 20.839 -49.991 35.651 1.00 13.79 215 PHE F N 1
ATOM 11892 C CA . PHE F 1 215 ? 19.767 -50.991 35.685 1.00 14.75 215 PHE F CA 1
ATOM 11893 C C . PHE F 1 215 ? 18.770 -50.688 34.583 1.00 16.64 215 PHE F C 1
ATOM 11894 O O . PHE F 1 215 ? 18.288 -51.606 33.902 1.00 14.56 215 PHE F O 1
ATOM 11902 N N . VAL F 1 216 ? 18.459 -49.395 34.386 1.00 14.71 216 VAL F N 1
ATOM 11903 C CA . VAL F 1 216 ? 17.543 -49.026 33.299 1.00 15.36 216 VAL F CA 1
ATOM 11904 C C . VAL F 1 216 ? 18.054 -49.602 31.959 1.00 15.27 216 VAL F C 1
ATOM 11905 O O . VAL F 1 216 ? 17.288 -50.196 31.182 1.00 15.67 216 VAL F O 1
ATOM 11909 N N . SER F 1 217 ? 19.321 -49.350 31.654 1.00 14.81 217 SER F N 1
ATOM 11910 C CA . SER F 1 217 ? 19.903 -49.804 30.346 1.00 14.86 217 SER F CA 1
ATOM 11911 C C . SER F 1 217 ? 19.842 -51.345 30.218 1.00 15.76 217 SER F C 1
ATOM 11912 O O . SER F 1 217 ? 19.411 -51.883 29.213 1.00 18.84 217 SER F O 1
ATOM 11915 N N . ALA F 1 218 ? 20.224 -52.046 31.282 1.00 14.84 218 ALA F N 1
ATOM 11916 C CA . ALA F 1 218 ? 20.194 -53.545 31.248 1.00 16.95 218 ALA F CA 1
ATOM 11917 C C . ALA F 1 218 ? 18.765 -54.098 31.100 1.00 17.18 218 ALA F C 1
ATOM 11918 O O . ALA F 1 218 ? 18.492 -54.992 30.287 1.00 16.70 218 ALA F O 1
ATOM 11920 N N . TYR F 1 219 ? 17.835 -53.523 31.856 1.00 15.40 219 TYR F N 1
ATOM 11921 C CA . TYR F 1 219 ? 16.456 -53.990 31.881 1.00 15.46 219 TYR F CA 1
ATOM 11922 C C . TYR F 1 219 ? 15.766 -53.630 30.552 1.00 18.52 219 TYR F C 1
ATOM 11923 O O . TYR F 1 219 ? 14.935 -54.413 30.079 1.00 17.76 219 TYR F O 1
ATOM 11932 N N . ALA F 1 220 ? 16.180 -52.544 29.922 1.00 15.93 220 ALA F N 1
ATOM 11933 C CA . ALA F 1 220 ? 15.633 -52.211 28.615 1.00 16.52 220 ALA F CA 1
ATOM 11934 C C . ALA F 1 220 ? 15.940 -53.318 27.584 1.00 16.51 220 ALA F C 1
ATOM 11935 O O . ALA F 1 220 ? 15.100 -53.691 26.754 1.00 16.23 220 ALA F O 1
ATOM 11937 N N . GLY F 1 221 ? 17.154 -53.852 27.643 1.00 16.48 221 GLY F N 1
ATOM 11938 C CA . GLY F 1 221 ? 17.499 -54.974 26.751 1.00 15.89 221 GLY F CA 1
ATOM 11939 C C . GLY F 1 221 ? 16.657 -56.188 27.018 1.00 15.26 221 GLY F C 1
ATOM 11940 O O . GLY F 1 221 ? 16.204 -56.852 26.098 1.00 16.77 221 GLY F O 1
ATOM 11941 N N . GLN F 1 222 ? 16.421 -56.495 28.284 1.00 15.01 222 GLN F N 1
ATOM 11942 C CA . GLN F 1 222 ? 15.579 -57.601 28.638 1.00 15.30 222 GLN F CA 1
ATOM 11943 C C . GLN F 1 222 ? 14.127 -57.401 28.157 1.00 18.14 222 GLN F C 1
ATOM 11944 O O . GLN F 1 222 ? 13.519 -58.339 27.627 1.00 16.82 222 GLN F O 1
ATOM 11950 N N . VAL F 1 223 ? 13.610 -56.178 28.289 1.00 15.87 223 VAL F N 1
ATOM 11951 C CA . VAL F 1 223 ? 12.286 -55.852 27.774 1.00 15.00 223 VAL F CA 1
ATOM 11952 C C . VAL F 1 223 ? 12.237 -56.094 26.270 1.00 16.00 223 VAL F C 1
ATOM 11953 O O . VAL F 1 223 ? 11.268 -56.705 25.792 1.00 17.90 223 VAL F O 1
ATOM 11957 N N . ASP F 1 224 ? 13.251 -55.694 25.534 1.00 17.17 224 ASP F N 1
ATOM 11958 C CA . ASP F 1 224 ? 13.252 -55.963 24.086 1.00 19.18 224 ASP F CA 1
ATOM 11959 C C . ASP F 1 224 ? 13.351 -57.434 23.724 1.00 21.03 224 ASP F C 1
ATOM 11960 O O . ASP F 1 224 ? 12.838 -57.832 22.670 1.00 18.81 224 ASP F O 1
ATOM 11965 N N . GLN F 1 225 ? 13.976 -58.256 24.574 1.00 18.56 225 GLN F N 1
ATOM 11966 C CA . GLN F 1 225 ? 13.958 -59.699 24.328 1.00 18.18 225 GLN F CA 1
ATOM 11967 C C . GLN F 1 225 ? 12.697 -60.415 24.809 1.00 18.13 225 GLN F C 1
ATOM 11968 O O . GLN F 1 225 ? 12.456 -61.543 24.420 1.00 17.24 225 GLN F O 1
ATOM 11974 N N . GLY F 1 226 ? 11.961 -59.832 25.744 1.00 17.19 226 GLY F N 1
ATOM 11975 C CA . GLY F 1 226 ? 10.900 -60.553 26.453 1.00 19.90 226 GLY F CA 1
ATOM 11976 C C . GLY F 1 226 ? 11.429 -61.716 27.266 1.00 21.29 226 GLY F C 1
ATOM 11977 O O . GLY F 1 226 ? 10.771 -62.724 27.394 1.00 19.78 226 GLY F O 1
ATOM 11978 N N . ALA F 1 227 ? 12.626 -61.564 27.822 1.00 20.06 227 ALA F N 1
ATOM 11979 C CA . ALA F 1 227 ? 13.269 -62.605 28.619 1.00 18.58 227 ALA F CA 1
ATOM 11980 C C . ALA F 1 227 ? 13.994 -61.881 29.772 1.00 16.57 227 ALA F C 1
ATOM 11981 O O . ALA F 1 227 ? 14.768 -60.972 29.537 1.00 17.78 227 ALA F O 1
ATOM 11983 N N . TYR F 1 228 ? 13.753 -62.346 30.974 1.00 16.95 228 TYR F N 1
ATOM 11984 C CA . TYR F 1 228 ? 14.039 -61.612 32.187 1.00 16.82 228 TYR F CA 1
ATOM 11985 C C . TYR F 1 228 ? 14.825 -62.429 33.211 1.00 18.73 228 TYR F C 1
ATOM 11986 O O . TYR F 1 228 ? 14.391 -62.546 34.342 1.00 20.63 228 TYR F O 1
ATOM 11995 N N . PRO F 1 229 ? 16.007 -62.929 32.850 1.00 22.45 229 PRO F N 1
ATOM 11996 C CA . PRO F 1 229 ? 16.763 -63.708 33.844 1.00 21.86 229 PRO F CA 1
ATOM 11997 C C . PRO F 1 229 ? 17.222 -62.780 34.995 1.00 21.02 229 PRO F C 1
ATOM 11998 O O . PRO F 1 229 ? 17.559 -61.621 34.775 1.00 19.11 229 PRO F O 1
ATOM 12002 N N . ALA F 1 230 ? 17.245 -63.338 36.215 1.00 21.10 230 ALA F N 1
ATOM 12003 C CA . ALA F 1 230 ? 17.699 -62.615 37.381 1.00 20.84 230 ALA F CA 1
ATOM 12004 C C . ALA F 1 230 ? 19.201 -62.704 37.465 1.00 20.90 230 ALA F C 1
ATOM 12005 O O . ALA F 1 230 ? 19.741 -63.482 38.241 1.00 21.30 230 ALA F O 1
ATOM 12007 N N . LEU F 1 231 ? 19.887 -61.886 36.689 1.00 20.89 231 LEU F N 1
ATOM 12008 C CA . LEU F 1 231 ? 21.332 -61.839 36.680 1.00 22.94 231 LEU F CA 1
ATOM 12009 C C . LEU F 1 231 ? 21.857 -61.090 37.897 1.00 24.50 231 LEU F C 1
ATOM 12010 O O . LEU F 1 231 ? 22.980 -61.314 38.306 1.00 27.80 231 LEU F O 1
ATOM 12015 N N . ASP F 1 232 ? 21.043 -60.199 38.439 1.00 19.02 232 ASP F N 1
ATOM 12016 C CA . ASP F 1 232 ? 21.417 -59.388 39.608 1.00 20.64 232 ASP F CA 1
ATOM 12017 C C . ASP F 1 232 ? 20.662 -59.786 40.852 1.00 19.85 232 ASP F C 1
ATOM 12018 O O . ASP F 1 232 ? 21.294 -60.177 41.844 1.00 22.18 232 ASP F O 1
ATOM 12023 N N . ALA F 1 233 ? 19.340 -59.714 40.824 1.00 17.87 233 ALA F N 1
ATOM 12024 C CA . ALA F 1 233 ? 18.469 -59.999 41.937 1.00 17.57 233 ALA F CA 1
ATOM 12025 C C . ALA F 1 233 ? 17.111 -60.494 41.437 1.00 18.10 233 ALA F C 1
ATOM 12026 O O . ALA F 1 233 ? 16.618 -59.991 40.446 1.00 18.89 233 ALA F O 1
ATOM 12028 N N . THR F 1 234 ? 16.515 -61.456 42.135 1.00 16.45 234 THR F N 1
ATOM 12029 C CA . THR F 1 234 ? 15.166 -61.934 41.783 1.00 17.22 234 THR F CA 1
ATOM 12030 C C . THR F 1 234 ? 14.088 -60.974 42.324 1.00 15.73 234 THR F C 1
ATOM 12031 O O . THR F 1 234 ? 14.300 -60.198 43.320 1.00 16.42 234 THR F O 1
ATOM 12035 N N . ILE F 1 235 ? 12.919 -61.022 41.707 1.00 13.76 235 ILE F N 1
ATOM 12036 C CA . ILE F 1 235 ? 11.760 -60.309 42.256 1.00 15.44 235 ILE F CA 1
ATOM 12037 C C . ILE F 1 235 ? 11.472 -60.720 43.711 1.00 16.26 235 ILE F C 1
ATOM 12038 O O . ILE F 1 235 ? 11.110 -59.874 44.554 1.00 16.62 235 ILE F O 1
ATOM 12043 N N . ASP F 1 236 ? 11.645 -62.008 44.028 1.00 17.61 236 ASP F N 1
ATOM 12044 C CA . ASP F 1 236 ? 11.466 -62.429 45.437 1.00 16.76 236 ASP F CA 1
ATOM 12045 C C . ASP F 1 236 ? 12.401 -61.653 46.389 1.00 16.26 236 ASP F C 1
ATOM 12046 O O . ASP F 1 236 ? 11.984 -61.198 47.468 1.00 16.71 236 ASP F O 1
ATOM 12051 N N . THR F 1 237 ? 13.638 -61.475 45.961 1.00 17.78 237 THR F N 1
ATOM 12052 C CA . THR F 1 237 ? 14.621 -60.741 46.780 1.00 17.85 237 THR F CA 1
ATOM 12053 C C . THR F 1 237 ? 14.199 -59.252 46.899 1.00 17.49 237 THR F C 1
ATOM 12054 O O . THR F 1 237 ? 14.224 -58.654 47.996 1.00 14.66 237 THR F O 1
ATOM 12058 N N . HIS F 1 238 ? 13.814 -58.665 45.759 1.00 16.96 238 HIS F N 1
ATOM 12059 C CA . HIS F 1 238 ? 13.248 -57.313 45.788 1.00 17.00 238 HIS F CA 1
ATOM 12060 C C . HIS F 1 238 ? 12.109 -57.155 46.811 1.00 14.64 238 HIS F C 1
ATOM 12061 O O . HIS F 1 238 ? 12.096 -56.194 47.602 1.00 14.25 238 HIS F O 1
ATOM 12068 N N . VAL F 1 239 ? 11.117 -58.056 46.772 1.00 14.70 239 VAL F N 1
ATOM 12069 C CA . VAL F 1 239 ? 9.923 -57.859 47.582 1.00 16.07 239 VAL F CA 1
ATOM 12070 C C . VAL F 1 239 ? 10.234 -57.968 49.073 1.00 15.41 239 VAL F C 1
ATOM 12071 O O . VAL F 1 239 ? 9.611 -57.271 49.863 1.00 15.05 239 VAL F O 1
ATOM 12075 N N . ALA F 1 240 ? 11.235 -58.762 49.424 1.00 14.95 240 ALA F N 1
ATOM 12076 C CA . ALA F 1 240 ? 11.643 -58.798 50.835 1.00 14.78 240 ALA F CA 1
ATOM 12077 C C . ALA F 1 240 ? 12.123 -57.394 51.290 1.00 15.14 240 ALA F C 1
ATOM 12078 O O . ALA F 1 240 ? 11.812 -56.975 52.420 1.00 13.58 240 ALA F O 1
ATOM 12080 N N . THR F 1 241 ? 12.863 -56.680 50.429 1.00 13.66 241 THR F N 1
ATOM 12081 C CA . THR F 1 241 ? 13.284 -55.316 50.747 1.00 14.39 241 THR F CA 1
ATOM 12082 C C . THR F 1 241 ? 12.150 -54.286 50.656 1.00 14.01 241 THR F C 1
ATOM 12083 O O . THR F 1 241 ? 12.156 -53.312 51.376 1.00 12.66 241 THR F O 1
ATOM 12087 N N . VAL F 1 242 ? 11.173 -54.509 49.774 1.00 12.94 242 VAL F N 1
ATOM 12088 C CA . VAL F 1 242 ? 10.006 -53.628 49.743 1.00 13.07 242 VAL F CA 1
ATOM 12089 C C . VAL F 1 242 ? 9.332 -53.705 51.105 1.00 13.72 242 VAL F C 1
ATOM 12090 O O . VAL F 1 242 ? 8.915 -52.670 51.663 1.00 15.08 242 VAL F O 1
ATOM 12094 N N . ASP F 1 243 ? 9.224 -54.920 51.661 1.00 15.76 243 ASP F N 1
ATOM 12095 C CA . ASP F 1 243 ? 8.633 -55.057 53.002 1.00 14.22 243 ASP F CA 1
ATOM 12096 C C . ASP F 1 243 ? 9.458 -54.340 54.064 1.00 14.38 243 ASP F C 1
ATOM 12097 O O . ASP F 1 243 ? 8.894 -53.783 55.002 1.00 13.25 243 ASP F O 1
ATOM 12102 N N . HIS F 1 244 ? 10.791 -54.376 53.983 1.00 14.38 244 HIS F N 1
ATOM 12103 C CA . HIS F 1 244 ? 11.594 -53.598 54.912 1.00 14.92 244 HIS F CA 1
ATOM 12104 C C . HIS F 1 244 ? 11.244 -52.116 54.851 1.00 14.56 244 HIS F C 1
ATOM 12105 O O . HIS F 1 244 ? 11.144 -51.460 55.889 1.00 14.34 244 HIS F O 1
ATOM 12112 N N . LEU F 1 245 ? 11.082 -51.587 53.627 1.00 12.95 245 LEU F N 1
ATOM 12113 C CA . LEU F 1 245 ? 10.717 -50.175 53.481 1.00 13.11 245 LEU F CA 1
ATOM 12114 C C . LEU F 1 245 ? 9.346 -49.877 54.098 1.00 13.31 245 LEU F C 1
ATOM 12115 O O . LEU F 1 245 ? 9.174 -48.885 54.797 1.00 11.91 245 LEU F O 1
ATOM 12120 N N . ILE F 1 246 ? 8.384 -50.756 53.853 1.00 14.17 246 ILE F N 1
ATOM 12121 C CA . ILE F 1 246 ? 7.053 -50.624 54.458 1.00 14.90 246 ILE F CA 1
ATOM 12122 C C . ILE F 1 246 ? 7.148 -50.630 55.972 1.00 12.59 246 ILE F C 1
ATOM 12123 O O . ILE F 1 246 ? 6.622 -49.724 56.646 1.00 12.92 246 ILE F O 1
ATOM 12128 N N . HIS F 1 247 ? 7.866 -51.597 56.514 1.00 13.54 247 HIS F N 1
ATOM 12129 C CA . HIS F 1 247 ? 7.990 -51.731 57.987 1.00 15.64 247 HIS F CA 1
ATOM 12130 C C . HIS F 1 247 ? 8.710 -50.594 58.615 1.00 15.31 247 HIS F C 1
ATOM 12131 O O . HIS F 1 247 ? 8.302 -50.090 59.681 1.00 16.02 247 HIS F O 1
ATOM 12138 N N . GLU F 1 248 ? 9.792 -50.146 57.960 1.00 15.79 248 GLU F N 1
ATOM 12139 C CA . GLU F 1 248 ? 10.547 -48.989 58.449 1.00 16.60 248 GLU F CA 1
ATOM 12140 C C . GLU F 1 248 ? 9.655 -47.732 58.450 1.00 15.72 248 GLU F C 1
ATOM 12141 O O . GLU F 1 248 ? 9.662 -46.946 59.430 1.00 16.67 248 GLU F O 1
ATOM 12147 N N . SER F 1 249 ? 8.874 -47.554 57.377 1.00 14.27 249 SER F N 1
ATOM 12148 C CA . SER F 1 249 ? 8.009 -46.394 57.297 1.00 14.63 249 SER F CA 1
ATOM 12149 C C . SER F 1 249 ? 6.912 -46.427 58.365 1.00 16.90 249 SER F C 1
ATOM 12150 O O . SER F 1 249 ? 6.624 -45.411 58.976 1.00 18.98 249 SER F O 1
ATOM 12153 N N . GLU F 1 250 ? 6.328 -47.601 58.592 1.00 18.16 250 GLU F N 1
ATOM 12154 C CA . GLU F 1 250 ? 5.299 -47.762 59.647 1.00 20.15 250 GLU F CA 1
ATOM 12155 C C . GLU F 1 250 ? 5.872 -47.459 60.998 1.00 22.21 250 GLU F C 1
ATOM 12156 O O . GLU F 1 250 ? 5.242 -46.738 61.774 1.00 20.29 250 GLU F O 1
ATOM 12162 N N . ALA F 1 251 ? 7.065 -47.971 61.288 1.00 20.55 251 ALA F N 1
ATOM 12163 C CA . ALA F 1 251 ? 7.694 -47.714 62.611 1.00 21.81 251 ALA F CA 1
ATOM 12164 C C . ALA F 1 251 ? 8.010 -46.220 62.785 1.00 21.95 251 ALA F C 1
ATOM 12165 O O . ALA F 1 251 ? 7.935 -45.723 63.886 1.00 23.09 251 ALA F O 1
ATOM 12167 N N . ALA F 1 252 ? 8.346 -45.511 61.711 1.00 18.83 252 ALA F N 1
ATOM 12168 C CA . ALA F 1 252 ? 8.670 -44.086 61.767 1.00 20.49 252 ALA F CA 1
ATOM 12169 C C . ALA F 1 252 ? 7.409 -43.194 61.770 1.00 19.37 252 ALA F C 1
ATOM 12170 O O . ALA F 1 252 ? 7.531 -41.998 61.991 1.00 20.30 252 ALA F O 1
ATOM 12172 N N . GLY F 1 253 ? 6.269 -43.755 61.405 1.00 20.49 253 GLY F N 1
ATOM 12173 C CA . GLY F 1 253 ? 4.988 -43.044 61.353 1.00 21.19 253 GLY F CA 1
ATOM 12174 C C . GLY F 1 253 ? 4.821 -42.211 60.087 1.00 23.12 253 GLY F C 1
ATOM 12175 O O . GLY F 1 253 ? 4.056 -41.282 60.105 1.00 20.45 253 GLY F O 1
ATOM 12176 N N . VAL F 1 254 ? 5.532 -42.546 58.988 1.00 18.50 254 VAL F N 1
ATOM 12177 C CA . VAL F 1 254 ? 5.390 -41.772 57.774 1.00 19.38 254 VAL F CA 1
ATOM 12178 C C . VAL F 1 254 ? 4.485 -42.496 56.766 1.00 20.38 254 VAL F C 1
ATOM 12179 O O . VAL F 1 254 ? 4.063 -43.613 56.998 1.00 18.88 254 VAL F O 1
ATOM 12183 N N . ASN F 1 255 ? 4.205 -41.838 55.646 1.00 20.26 255 ASN F N 1
ATOM 12184 C CA . ASN F 1 255 ? 3.307 -42.374 54.645 1.00 20.69 255 ASN F CA 1
ATOM 12185 C C . ASN F 1 255 ? 3.867 -43.622 53.984 1.00 21.76 255 ASN F C 1
ATOM 12186 O O . ASN F 1 255 ? 5.051 -43.686 53.762 1.00 21.22 255 ASN F O 1
ATOM 12191 N N . THR F 1 256 ? 3.044 -44.621 53.676 1.00 18.88 256 THR F N 1
ATOM 12192 C CA . THR F 1 256 ? 3.474 -45.833 53.030 1.00 17.44 256 THR F CA 1
ATOM 12193 C C . THR F 1 256 ? 2.821 -46.096 51.667 1.00 18.15 256 THR F C 1
ATOM 12194 O O . THR F 1 256 ? 2.965 -47.206 51.136 1.00 16.80 256 THR F O 1
ATOM 12198 N N . GLU F 1 257 ? 2.116 -45.126 51.094 1.00 18.55 257 GLU F N 1
ATOM 12199 C CA . GLU F 1 257 ? 1.447 -45.371 49.829 1.00 20.77 257 GLU F CA 1
ATOM 12200 C C . GLU F 1 257 ? 2.324 -45.812 48.676 1.00 18.62 257 GLU F C 1
ATOM 12201 O O . GLU F 1 257 ? 1.918 -46.688 47.878 1.00 16.72 257 GLU F O 1
ATOM 12207 N N . LEU F 1 258 ? 3.519 -45.213 48.576 1.00 15.80 258 LEU F N 1
ATOM 12208 C CA . LEU F 1 258 ? 4.418 -45.597 47.506 1.00 15.59 258 LEU F CA 1
ATOM 12209 C C . LEU F 1 258 ? 4.881 -47.055 47.545 1.00 15.25 258 LEU F C 1
ATOM 12210 O O . LEU F 1 258 ? 4.680 -47.804 46.566 1.00 15.17 258 LEU F O 1
ATOM 12215 N N . PRO F 1 259 ? 5.512 -47.494 48.658 1.00 16.42 259 PRO F N 1
ATOM 12216 C CA . PRO F 1 259 ? 5.959 -48.888 48.645 1.00 18.08 259 PRO F CA 1
ATOM 12217 C C . PRO F 1 259 ? 4.782 -49.864 48.691 1.00 18.17 259 PRO F C 1
ATOM 12218 O O . PRO F 1 259 ? 4.943 -50.972 48.232 1.00 17.39 259 PRO F O 1
ATOM 12222 N N . ARG F 1 260 ? 3.622 -49.483 49.214 1.00 18.01 260 ARG F N 1
ATOM 12223 C CA . ARG F 1 260 ? 2.450 -50.364 49.129 1.00 19.60 260 ARG F CA 1
ATOM 12224 C C . ARG F 1 260 ? 2.034 -50.619 47.688 1.00 18.35 260 ARG F C 1
ATOM 12225 O O . ARG F 1 260 ? 1.730 -51.789 47.356 1.00 20.96 260 ARG F O 1
ATOM 12233 N N . LEU F 1 261 ? 2.077 -49.591 46.834 1.00 19.46 261 LEU F N 1
ATOM 12234 C CA . LEU F 1 261 ? 1.772 -49.824 45.409 1.00 17.16 261 LEU F CA 1
ATOM 12235 C C . LEU F 1 261 ? 2.860 -50.680 44.745 1.00 15.97 261 LEU F C 1
ATOM 12236 O O . LEU F 1 261 ? 2.558 -51.549 43.924 1.00 15.94 261 LEU F O 1
ATOM 12241 N N . VAL F 1 262 ? 4.136 -50.448 45.122 1.00 14.88 262 VAL F N 1
ATOM 12242 C CA . VAL F 1 262 ? 5.235 -51.265 44.612 1.00 14.91 262 VAL F CA 1
ATOM 12243 C C . VAL F 1 262 ? 4.982 -52.743 44.941 1.00 15.90 262 VAL F C 1
ATOM 12244 O O . VAL F 1 262 ? 5.136 -53.624 44.065 1.00 16.50 262 VAL F O 1
ATOM 12248 N N . ARG F 1 263 ? 4.611 -53.005 46.190 1.00 16.28 263 ARG F N 1
ATOM 12249 C CA . ARG F 1 263 ? 4.316 -54.368 46.647 1.00 18.53 263 ARG F CA 1
ATOM 12250 C C . ARG F 1 263 ? 3.086 -54.973 45.904 1.00 19.80 263 ARG F C 1
ATOM 12251 O O . ARG F 1 263 ? 3.140 -56.117 45.435 1.00 18.90 263 ARG F O 1
ATOM 12259 N N . THR F 1 264 ? 2.042 -54.190 45.740 1.00 19.35 264 THR F N 1
ATOM 12260 C CA . THR F 1 264 ? 0.825 -54.639 45.033 1.00 20.60 264 THR F CA 1
ATOM 12261 C C . THR F 1 264 ? 1.163 -55.064 43.612 1.00 21.39 264 THR F C 1
ATOM 12262 O O . THR F 1 264 ? 0.695 -56.122 43.127 1.00 20.44 264 THR F O 1
ATOM 12266 N N . LEU F 1 265 ? 1.961 -54.248 42.920 1.00 18.40 265 LEU F N 1
ATOM 12267 C CA . LEU F 1 265 ? 2.292 -54.556 41.556 1.00 18.48 265 LEU F CA 1
ATOM 12268 C C . LEU F 1 265 ? 3.187 -55.779 41.486 1.00 18.98 265 LEU F C 1
ATOM 12269 O O . LEU F 1 265 ? 2.988 -56.646 40.643 1.00 20.46 265 LEU F O 1
ATOM 12274 N N . ALA F 1 266 ? 4.191 -55.847 42.362 1.00 18.34 266 ALA F N 1
ATOM 12275 C CA . ALA F 1 266 ? 5.078 -57.016 42.382 1.00 19.27 266 ALA F CA 1
ATOM 12276 C C . ALA F 1 266 ? 4.306 -58.314 42.735 1.00 18.70 266 ALA F C 1
ATOM 12277 O O . ALA F 1 266 ? 4.614 -59.375 42.197 1.00 18.85 266 ALA F O 1
ATOM 12279 N N . ASP F 1 267 ? 3.305 -58.219 43.605 1.00 20.02 267 ASP F N 1
ATOM 12280 C CA . ASP F 1 267 ? 2.442 -59.377 43.951 1.00 21.74 267 ASP F CA 1
ATOM 12281 C C . ASP F 1 267 ? 1.775 -60.004 42.724 1.00 24.49 267 ASP F C 1
ATOM 12282 O O . ASP F 1 267 ? 1.588 -61.254 42.681 1.00 23.48 267 ASP F O 1
ATOM 12287 N N . ARG F 1 268 ? 1.449 -59.176 41.721 1.00 23.39 268 ARG F N 1
ATOM 12288 C CA . ARG F 1 268 ? 0.925 -59.725 40.471 1.00 23.16 268 ARG F CA 1
ATOM 12289 C C . ARG F 1 268 ? 1.927 -60.542 39.707 1.00 25.42 268 ARG F C 1
ATOM 12290 O O . ARG F 1 268 ? 1.575 -61.567 39.122 1.00 22.87 268 ARG F O 1
ATOM 12298 N N . ALA F 1 269 ? 3.186 -60.125 39.720 1.00 21.11 269 ALA F N 1
ATOM 12299 C CA . ALA F 1 269 ? 4.235 -60.920 39.074 1.00 21.06 269 ALA F CA 1
ATOM 12300 C C . ALA F 1 269 ? 4.419 -62.221 39.846 1.00 22.30 269 ALA F C 1
ATOM 12301 O O . ALA F 1 269 ? 4.604 -63.273 39.258 1.00 22.41 269 ALA F O 1
ATOM 12303 N N . LEU F 1 270 ? 4.388 -62.139 41.168 1.00 21.47 270 LEU F N 1
ATOM 12304 C CA . LEU F 1 270 ? 4.565 -63.343 41.981 1.00 23.44 270 LEU F CA 1
ATOM 12305 C C . LEU F 1 270 ? 3.417 -64.368 41.709 1.00 23.81 270 LEU F C 1
ATOM 12306 O O . LEU F 1 270 ? 3.692 -65.552 41.569 1.00 24.01 270 LEU F O 1
ATOM 12311 N N . ALA F 1 271 ? 2.195 -63.861 41.571 1.00 28.77 271 ALA F N 1
ATOM 12312 C CA . ALA F 1 271 ? 1.052 -64.696 41.242 1.00 28.62 271 ALA F CA 1
ATOM 12313 C C . ALA F 1 271 ? 1.175 -65.346 39.857 1.00 34.71 271 ALA F C 1
ATOM 12314 O O . ALA F 1 271 ? 0.628 -66.419 39.634 1.00 38.56 271 ALA F O 1
ATOM 12316 N N . GLY F 1 272 ? 1.867 -64.701 38.934 1.00 27.14 272 GLY F N 1
ATOM 12317 C CA . GLY F 1 272 ? 2.225 -65.271 37.638 1.00 25.72 272 GLY F CA 1
ATOM 12318 C C . GLY F 1 272 ? 3.438 -66.162 37.628 1.00 24.49 272 GLY F C 1
ATOM 12319 O O . GLY F 1 272 ? 3.926 -66.535 36.552 1.00 26.32 272 GLY F O 1
ATOM 12320 N N . GLY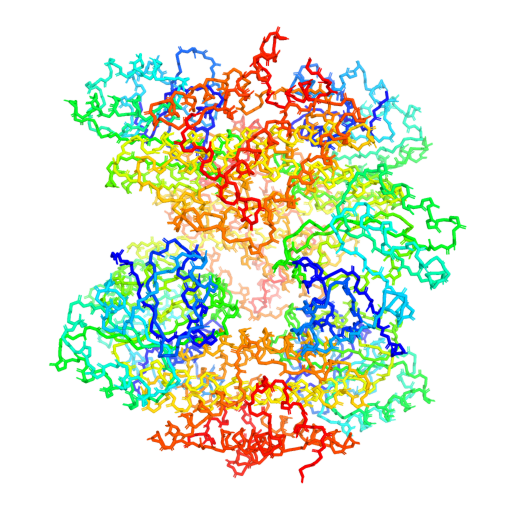 F 1 273 ? 4.001 -66.495 38.791 1.00 23.16 273 GLY F N 1
ATOM 12321 C CA . GLY F 1 273 ? 5.163 -67.384 38.842 1.00 22.66 273 GLY F CA 1
ATOM 12322 C C . GLY F 1 273 ? 6.486 -66.775 38.479 1.00 24.40 273 GLY F C 1
ATOM 12323 O O . GLY F 1 273 ? 7.417 -67.468 38.076 1.00 24.51 273 GLY F O 1
ATOM 12324 N N . GLN F 1 274 ? 6.615 -65.443 38.627 1.00 23.06 274 GLN F N 1
ATOM 12325 C CA . GLN F 1 274 ? 7.791 -64.719 38.150 1.00 20.79 274 GLN F CA 1
ATOM 12326 C C . GLN F 1 274 ? 8.682 -64.273 39.301 1.00 22.21 274 GLN F C 1
ATOM 12327 O O . GLN F 1 274 ? 9.620 -63.537 39.069 1.00 18.01 274 GLN F O 1
ATOM 12333 N N . GLY F 1 275 ? 8.465 -64.810 40.503 1.00 21.44 275 GLY F N 1
ATOM 12334 C CA . GLY F 1 275 ? 9.376 -64.515 41.630 1.00 21.18 275 GLY F CA 1
ATOM 12335 C C . GLY F 1 275 ? 10.855 -64.767 41.411 1.00 23.66 275 GLY F C 1
ATOM 12336 O O . GLY F 1 275 ? 11.708 -64.081 42.007 1.00 22.65 275 GLY F O 1
ATOM 12337 N N . GLY F 1 276 ? 11.192 -65.742 40.555 1.00 18.82 276 GLY F N 1
ATOM 12338 C CA . GLY F 1 276 ? 12.555 -66.079 40.294 1.00 17.91 276 GLY F CA 1
ATOM 12339 C C . GLY F 1 276 ? 13.187 -65.363 39.121 1.00 19.11 276 GLY F C 1
ATOM 12340 O O . GLY F 1 276 ? 14.351 -65.616 38.780 1.00 19.29 276 GLY F O 1
ATOM 12341 N N . LEU F 1 277 ? 12.420 -64.473 38.488 1.00 19.94 277 LEU F N 1
ATOM 12342 C CA . LEU F 1 277 ? 12.908 -63.660 37.380 1.00 20.44 277 LEU F CA 1
ATOM 12343 C C . LEU F 1 277 ? 13.461 -62.295 37.910 1.00 17.57 277 LEU F C 1
ATOM 12344 O O . LEU F 1 277 ? 13.267 -61.928 39.071 1.00 17.52 277 LEU F O 1
ATOM 12349 N N . GLY F 1 278 ? 14.149 -61.610 37.017 1.00 16.39 278 GLY F N 1
ATOM 12350 C CA . GLY F 1 278 ? 14.661 -60.273 37.306 1.00 18.98 278 GLY F CA 1
ATOM 12351 C C . GLY F 1 278 ? 13.548 -59.242 37.286 1.00 16.75 278 GLY F C 1
ATOM 12352 O O . GLY F 1 278 ? 12.458 -59.488 36.710 1.00 16.37 278 GLY F O 1
ATOM 12353 N N . TYR F 1 279 ? 13.817 -58.071 37.863 1.00 15.41 279 TYR F N 1
ATOM 12354 C CA . TYR F 1 279 ? 12.825 -57.012 37.953 1.00 14.55 279 TYR F CA 1
ATOM 12355 C C . TYR F 1 279 ? 12.272 -56.550 36.622 1.00 15.46 279 TYR F C 1
ATOM 12356 O O . TYR F 1 279 ? 11.091 -56.088 36.572 1.00 18.23 279 TYR F O 1
ATOM 12365 N N . ALA F 1 280 ? 13.034 -56.688 35.549 1.00 14.71 280 ALA F N 1
ATOM 12366 C CA . ALA F 1 280 ? 12.506 -56.300 34.234 1.00 16.32 280 ALA F CA 1
ATOM 12367 C C . ALA F 1 280 ? 11.216 -57.006 33.825 1.00 17.07 280 ALA F C 1
ATOM 12368 O O . ALA F 1 280 ? 10.457 -56.475 33.031 1.00 15.69 280 ALA F O 1
ATOM 12370 N N . ALA F 1 281 ? 10.957 -58.190 34.385 1.00 16.77 281 ALA F N 1
ATOM 12371 C CA . ALA F 1 281 ? 9.688 -58.904 34.151 1.00 17.39 281 ALA F CA 1
ATOM 12372 C C . ALA F 1 281 ? 8.463 -58.089 34.554 1.00 17.58 281 ALA F C 1
ATOM 12373 O O . ALA F 1 281 ? 7.343 -58.312 34.044 1.00 16.79 281 ALA F O 1
ATOM 12375 N N . MET F 1 282 ? 8.672 -57.106 35.442 1.00 16.84 282 MET F N 1
ATOM 12376 C CA . MET F 1 282 ? 7.605 -56.155 35.814 1.00 16.49 282 MET F CA 1
ATOM 12377 C C . MET F 1 282 ? 7.002 -55.408 34.634 1.00 15.48 282 MET F C 1
ATOM 12378 O O . MET F 1 282 ? 5.882 -54.920 34.748 1.00 15.11 282 MET F O 1
ATOM 12383 N N . ILE F 1 283 ? 7.691 -55.345 33.504 1.00 15.86 283 ILE F N 1
ATOM 12384 C CA . ILE F 1 283 ? 7.132 -54.734 32.313 1.00 16.85 283 ILE F CA 1
ATOM 12385 C C . ILE F 1 283 ? 5.737 -55.277 32.007 1.00 19.00 283 ILE F C 1
ATOM 12386 O O . ILE F 1 283 ? 4.852 -54.514 31.559 1.00 18.70 283 ILE F O 1
ATOM 12391 N N . GLU F 1 284 ? 5.535 -56.575 32.282 1.00 19.21 284 GLU F N 1
ATOM 12392 C CA . GLU F 1 284 ? 4.230 -57.207 31.965 1.00 20.74 284 GLU F CA 1
ATOM 12393 C C . GLU F 1 284 ? 3.088 -56.601 32.782 1.00 23.04 284 GLU F C 1
ATOM 12394 O O . GLU F 1 284 ? 1.956 -56.590 32.329 1.00 21.58 284 GLU F O 1
ATOM 12400 N N . GLN F 1 285 ? 3.379 -56.040 33.960 1.00 22.01 285 GLN F N 1
ATOM 12401 C CA . GLN F 1 285 ? 2.357 -55.382 34.760 1.00 19.66 285 GLN F CA 1
ATOM 12402 C C . GLN F 1 285 ? 1.954 -53.997 34.246 1.00 20.94 285 GLN F C 1
ATOM 12403 O O . GLN F 1 285 ? 0.935 -53.468 34.691 1.00 20.54 285 GLN F O 1
ATOM 12409 N N . PHE F 1 286 ? 2.743 -53.405 33.357 1.00 19.28 286 PHE F N 1
ATOM 12410 C CA . PHE F 1 286 ? 2.449 -52.068 32.839 1.00 19.71 286 PHE F CA 1
ATOM 12411 C C . PHE F 1 286 ? 1.853 -52.028 31.445 1.00 20.73 286 PHE F C 1
ATOM 12412 O O . PHE F 1 286 ? 1.402 -50.980 31.023 1.00 17.85 286 PHE F O 1
ATOM 12420 N N . ARG F 1 287 ? 1.782 -53.180 30.785 1.00 21.51 287 ARG F N 1
ATOM 12421 C CA . ARG F 1 287 ? 1.285 -53.268 29.432 1.00 26.16 287 ARG F CA 1
ATOM 12422 C C . ARG F 1 287 ? -0.219 -53.071 29.246 1.00 25.48 287 ARG F C 1
ATOM 12423 O O . ARG F 1 287 ? -0.668 -52.675 28.153 1.00 28.75 287 ARG F O 1
ATOM 12431 N N . SER F 1 288 ? -0.986 -53.383 30.275 1.00 27.77 288 SER F N 1
ATOM 12432 C CA . SER F 1 288 ? -2.457 -53.315 30.224 1.00 30.08 288 SER F CA 1
ATOM 12433 C C . SER F 1 288 ? -3.036 -52.768 31.514 1.00 29.38 288 SER F C 1
ATOM 12434 O O . SER F 1 288 ? -2.424 -52.909 32.599 1.00 27.67 288 SER F O 1
ATOM 12437 N N . PRO F 1 289 ? -4.287 -52.257 31.442 1.00 31.78 289 PRO F N 1
ATOM 12438 C CA . PRO F 1 289 ? -4.959 -51.823 32.667 1.00 31.73 289 PRO F CA 1
ATOM 12439 C C . PRO F 1 289 ? -5.100 -52.943 33.665 1.00 32.91 289 PRO F C 1
ATOM 12440 O O . PRO F 1 289 ? -5.144 -54.093 33.314 1.00 31.07 289 PRO F O 1
ATOM 12444 N N . SER F 1 290 ? -5.228 -52.590 34.915 1.00 35.92 290 SER F N 1
ATOM 12445 C CA . SER F 1 290 ? -5.052 -53.573 35.983 1.00 41.13 290 SER F CA 1
ATOM 12446 C C . SER F 1 290 ? -5.812 -54.914 35.858 1.00 41.32 290 SER F C 1
ATOM 12447 O O . SER F 1 290 ? -7.037 -54.917 35.818 1.00 45.20 290 SER F O 1
#

Nearest PDB structures (foldseek):
  5ocm-assembly1_A  TM=1.002E+00  e=5.526E-58  Streptosporangium roseum
  8whg-assembly4_G  TM=9.635E-01  e=1.000E-42  Streptomyces viridochromogenes
  7wnw-assembly1_B  TM=9.392E-01  e=3.463E-33  Actinoalloteichus hymeniacidonis
  8p2j-assembly4_G  TM=9.376E-01  e=1.485E-32  Blastomyces dermatitidis
  4oqz-assembly1_A-2  TM=9.486E-01  e=3.726E-29  Streptomyces aurantiacus JA 4570